Protein 2K00 (pdb70)

Sequence (107 aa):
GVSFFLVKEKMKGKNKLVPRLLGITKECVMRVDEKTKEVIQEWSLTNIKRWAASPKSFTLDFGDYQDGYYSVQTTEGEQIAQLIAGYIDIILGRSKESGWVENEIYYGVSFFLVKEKMKGKNKLVPRLLGITKECVMRVDEKTKEVIQEWSLTNIKRWAASPKSFTLDFGDYQDGYYSVQTTEGEQIAQLIAGYIDIILGRSKESGWVENEIYYGVSFFLVKEKMKGKNKLVPRLLGITKECVMRVDEKTKEVIQEWSLTNIKRWAASPKSFTLDFGDYQDGYYSVQTTEGEQIAQLIAGYIDIILGRSKESGWVENEIYYGVSFFLVKEKMKGKNKLVPRLLGITKECVMRVDEKTKEVIQEWSLTNIKRWAASPKSFTLDFGDYQDGYYSVQTTEGEQIAQLIAGYIDIILGRSKESGWVENEIYYGVSFFLVKEKMKGKNKLVPRLLGITKECVMRVDEKTKEVIQEWSLTNIKRWAASPKSFTLDFGDYQDGYYSVQTTEGEQIAQLIAGYIDIILGRSKESGWVENEIYYGVSFFLVKEKMKGKNKLVPRLLGITKECVMRVDEKTKEVIQEWSLTNIKRWAASPKSFTLDFGDYQDGYYSVQTTEGEQIAQLIAGYIDIILGRSKESGWVENEIYYGVSFFLVKEKMKGKNKLVPRLLGITKECVMRVDEKTKEVIQEWSLTNIKRWAASPKSFTLDFGDYQDGYYSVQTTEGEQIAQLIAGYIDIILGRSKESGWVENEIYYGVSFFLVKEKMKGKNKLVPRLLGITKECVMRVDEKTKEVIQEWSLTNIKRWAASPKSFTLDFGDYQDGYYSVQTTEGEQIAQLIAGYIDIILGRSKESGWVENEIYYGVSFFLVKEKMKGKNKLVPRLLGITKECVMRVDEKTKEVIQEWSLTNIKRWAASPKSFTLDFGDYQDGYYSVQTTEGEQIAQLIAGYIDIILGRSKESGWVENEIYYGVSFFLVKEKMKGKNKLVPRLLGITKECVMRVDEKTKEVIQEWSLTNIKRWAASPKSFTLDFGDYQDGYYSVQTTEGEQIAQLIAGYIDIILGRSKESGWVENEIYYGVSFFLVKEKMKGKNKLVPRLLGITKECVMRVDEKTKEVIQEWSLTNIKRWAASPKSFTLDFGDYQDGYYSVQTTEGEQIAQLIAGYIDIILGRSKESGWVENEIYYGVSFFLVKEKMKGKNKLVPRLLGITKECVMRVDEKTKEVIQEWSLTNIKRWAASPKSFTLDFGDYQDGYYSVQTTEGEQIAQLIAGYIDIILGRSKESGWVENEIYYGVSFFLVKEKMKGKNKLVPRLLGITKECVMRVDEKTKEVIQEWSLTNIKRWAASPKSFTLDFGDYQDGYYSVQTTEGEQIAQLIAGYIDIILGRSKESGWVENEIYYGVSFFLVKEKMKGKNKLVPRLLGITKECVMRVDEKTKEVIQEWSLTNIKRWAASPKSFTLDFGDYQDGYYSVQTTEGEQIAQLIAGYIDIILGRSKESGWVENEIYYGVSFFLVKEKMKGKNKLVPRLLGITKECVMRVDEKTKEVIQEWSLTNIKRWAASPKSFTLDFGDYQDGYYSVQTTEGEQIAQLIAGYIDIILGRSKESGWVENEIYYGVSFFLVKEKMKGKNKLVPRLLGITKECVMRVDEKTKEVIQEWSLTNIKRWAASPKSFTLDFGDYQDGYYSVQTTEGEQIAQLIAGYIDIILGRSKESGWVENEIYYGVSFFLVKEKMKGKNKLVPRLLGITKECVMRVDEKTKEVIQEWSLTNIKRWAASPKSFTLDFGDYQDGYYSVQTTEGEQIAQLIAGYIDIILGRSKESGWVENEIYYGVSFFLVKEKMKGKNKLVPRLLGITKECVMRVDEKTKEVIQEWSLTNIKRWAASPKSFTLDFGDYQDGYYSVQTTEGEQIAQLIAGYIDIILGRSKESGWVENEIYYGVSFFLVKEKMKGKNKLVPRLLGITKECVMRVDEKTKEVIQEWSLTNIKRWAASPKSFTLDFGDYQDGYYSVQTTEGEQIAQLIAGYIDIILGRSKESGWVENEIYYGVSFFLVKEKMKGKNKLVPRLLGITKECVMRVDEKTKEVIQEWSLTNIKRWAASPKSFTLDFGDYQDGYYSVQTTEGEQIAQLIAGYIDIILGRSKESGWVENEIYY

B-factor: mean 1.24, std 2.17, range [0.16, 14.94]

Structure (mmCIF, N/CA/C/O backbone):
data_2K00
#
_entry.id   2K00
#
loop_
_entity.id
_entity.type
_entity.pdbx_description
1 polymer Talin-1
2 polymer Layilin
#
loop_
_atom_site.group_PDB
_atom_site.id
_atom_site.type_symbol
_atom_site.label_atom_id
_atom_site.label_alt_id
_atom_site.label_comp_id
_atom_site.label_asym_id
_atom_site.label_entity_id
_atom_site.label_seq_id
_atom_site.pdbx_PDB_ins_code
_atom_site.Cartn_x
_atom_site.Cartn_y
_atom_site.Cartn_z
_atom_site.occupancy
_atom_site.B_iso_or_equiv
_atom_site.auth_seq_id
_atom_site.auth_comp_id
_atom_site.auth_asym_id
_atom_site.auth_atom_id
_atom_site.pdbx_PDB_model_num
ATOM 1 N N . GLY A 1 1 ? 4.748 12.424 7.134 1.00 4.12 309 GLY A N 1
ATOM 2 C CA . GLY A 1 1 ? 4.114 11.344 7.927 1.00 3.32 309 GLY A CA 1
ATOM 3 C C . GLY A 1 1 ? 5.124 10.570 8.746 1.00 2.36 309 GLY A C 1
ATOM 4 O O . GLY A 1 1 ? 6.320 10.601 8.455 1.00 2.83 309 GLY A O 1
ATOM 10 N N . VAL A 1 2 ? 4.648 9.879 9.772 1.00 1.70 310 VAL A N 1
ATOM 11 C CA . VAL A 1 2 ? 5.511 9.065 10.615 1.00 1.44 310 VAL A CA 1
ATOM 12 C C . VAL A 1 2 ? 5.064 7.608 10.617 1.00 1.00 310 VAL A C 1
ATOM 13 O O . VAL A 1 2 ? 5.763 6.738 11.138 1.00 1.09 310 VAL A O 1
ATOM 26 N N . SER A 1 3 ? 3.903 7.345 10.033 1.00 0.71 311 SER A N 1
ATOM 27 C CA . SER A 1 3 ? 3.379 5.991 9.967 1.00 0.41 311 SER A CA 1
ATOM 28 C C . SER A 1 3 ? 3.955 5.240 8.769 1.00 0.34 311 SER A C 1
ATOM 29 O O . SER A 1 3 ? 3.472 5.368 7.639 1.00 0.47 311 SER A O 1
ATOM 37 N N . PHE A 1 4 ? 5.007 4.475 9.023 1.00 0.29 312 PHE A N 1
ATOM 38 C CA . PHE A 1 4 ? 5.669 3.698 7.986 1.00 0.27 312 PHE A CA 1
ATOM 39 C C . PHE A 1 4 ? 5.624 2.222 8.332 1.00 0.26 312 PHE A C 1
ATOM 40 O O . PHE A 1 4 ? 5.852 1.842 9.481 1.00 0.34 312 PHE A O 1
ATOM 57 N N . PHE A 1 5 ? 5.326 1.396 7.346 1.00 0.24 313 PHE A N 1
ATOM 58 C CA . PHE A 1 5 ? 5.276 -0.042 7.550 1.00 0.26 313 PHE A CA 1
ATOM 59 C C . PHE A 1 5 ? 6.472 -0.720 6.906 1.00 0.26 313 PHE A C 1
ATOM 60 O O . PHE A 1 5 ? 6.854 -0.394 5.780 1.00 0.26 313 PHE A O 1
ATOM 77 N N . LEU A 1 6 ? 7.066 -1.652 7.630 1.00 0.36 314 LEU A N 1
ATOM 78 C CA . LEU A 1 6 ? 8.201 -2.402 7.124 1.00 0.38 314 LEU A CA 1
ATOM 79 C C . LEU A 1 6 ? 7.720 -3.548 6.244 1.00 0.37 314 LEU A C 1
ATOM 80 O O . LEU A 1 6 ? 7.215 -4.560 6.736 1.00 0.50 314 LEU A O 1
ATOM 96 N N . VAL A 1 7 ? 7.864 -3.379 4.942 1.00 0.26 315 VAL A N 1
ATOM 97 C CA . VAL A 1 7 ? 7.426 -4.385 3.990 1.00 0.26 315 VAL A CA 1
ATOM 98 C C . VAL A 1 7 ? 8.610 -4.915 3.193 1.00 0.24 315 VAL A C 1
ATOM 99 O O . VAL A 1 7 ? 9.685 -4.317 3.196 1.00 0.27 315 VAL A O 1
ATOM 112 N N . LYS A 1 8 ? 8.421 -6.045 2.536 1.00 0.25 316 LYS A N 1
ATOM 113 C CA . LYS A 1 8 ? 9.470 -6.631 1.716 1.00 0.28 316 LYS A CA 1
ATOM 114 C C . LYS A 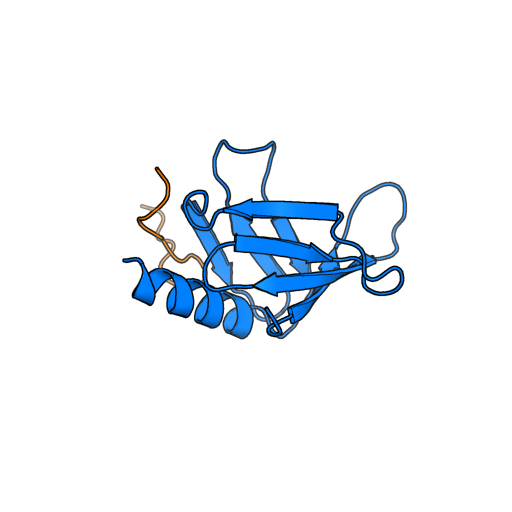1 8 ? 8.965 -6.860 0.299 1.00 0.28 316 LYS A C 1
ATOM 115 O O . LYS A 1 8 ? 8.043 -7.646 0.074 1.00 0.28 316 LYS A O 1
ATOM 134 N N . GLU A 1 9 ? 9.567 -6.158 -0.648 1.00 0.32 317 GLU A N 1
ATOM 135 C CA . GLU A 1 9 ? 9.151 -6.217 -2.042 1.00 0.37 317 GLU A CA 1
ATOM 136 C C . GLU A 1 9 ? 9.912 -7.308 -2.781 1.00 0.45 317 GLU A C 1
ATOM 137 O O . GLU A 1 9 ? 11.143 -7.351 -2.741 1.00 0.48 317 GLU A O 1
ATOM 149 N N . LYS A 1 10 ? 9.190 -8.190 -3.447 1.00 0.55 318 LYS A N 1
ATOM 150 C CA . LYS A 1 10 ? 9.826 -9.206 -4.263 1.00 0.68 318 LYS A CA 1
ATOM 151 C C . LYS A 1 10 ? 9.791 -8.798 -5.728 1.00 0.82 318 LYS A C 1
ATOM 152 O O . LYS A 1 10 ? 8.769 -8.927 -6.404 1.00 0.95 318 LYS A O 1
ATOM 171 N N . MET A 1 11 ? 10.909 -8.285 -6.201 1.00 0.90 319 MET A N 1
ATOM 172 C CA . MET A 1 11 ? 11.036 -7.877 -7.589 1.00 1.09 319 MET A CA 1
ATOM 173 C C . MET A 1 11 ? 11.991 -8.824 -8.301 1.00 1.22 319 MET A C 1
ATOM 174 O O . MET A 1 11 ? 12.628 -9.662 -7.657 1.00 1.23 319 MET A O 1
ATOM 188 N N . LYS A 1 12 ? 12.081 -8.710 -9.616 1.00 1.39 320 LYS A N 1
ATOM 189 C CA . LYS A 1 12 ? 13.042 -9.505 -10.372 1.00 1.57 320 LYS A CA 1
ATOM 190 C C . LYS A 1 12 ? 14.420 -8.857 -10.302 1.00 1.62 320 LYS A C 1
ATOM 191 O O . LYS A 1 12 ? 14.585 -7.791 -9.703 1.00 1.59 320 LYS A O 1
ATOM 210 N N . GLY A 1 13 ? 15.405 -9.502 -10.900 1.00 1.76 321 GLY A N 1
ATOM 211 C CA . GLY A 1 13 ? 16.760 -8.994 -10.855 1.00 1.87 321 GLY A CA 1
ATOM 212 C C . GLY A 1 13 ? 17.572 -9.715 -9.802 1.00 1.78 321 GLY A C 1
ATOM 213 O O . GLY A 1 13 ? 18.767 -9.968 -9.975 1.00 1.93 321 GLY A O 1
ATOM 217 N N . LYS A 1 14 ? 16.902 -10.049 -8.711 1.00 1.57 322 LYS A N 1
ATOM 218 C CA . LYS A 1 14 ? 17.493 -10.823 -7.636 1.00 1.48 322 LYS A CA 1
ATOM 219 C C . LYS A 1 14 ? 16.389 -11.537 -6.870 1.00 1.35 322 LYS A C 1
ATOM 220 O O . LYS A 1 14 ? 15.227 -11.125 -6.914 1.00 1.32 322 LYS A O 1
ATOM 239 N N . ASN A 1 15 ? 16.746 -12.607 -6.180 1.00 1.31 323 ASN A N 1
ATOM 240 C CA . ASN A 1 15 ? 15.772 -13.392 -5.429 1.00 1.24 323 ASN A CA 1
ATOM 241 C C . ASN A 1 15 ? 15.592 -12.826 -4.029 1.00 1.06 323 ASN A C 1
ATOM 242 O O . ASN A 1 15 ? 14.727 -13.271 -3.272 1.00 1.04 323 ASN A O 1
ATOM 253 N N . LYS A 1 16 ? 16.411 -11.840 -3.698 1.00 1.03 324 LYS A N 1
ATOM 254 C CA . LYS A 1 16 ? 16.357 -11.195 -2.398 1.00 0.90 324 LYS A CA 1
ATOM 255 C C . LYS A 1 16 ? 15.175 -10.237 -2.317 1.00 0.75 324 LYS A C 1
ATOM 256 O O . LYS A 1 16 ? 15.015 -9.359 -3.169 1.00 0.81 324 LYS A O 1
ATOM 275 N N . LEU A 1 17 ? 14.348 -10.417 -1.297 1.00 0.61 325 LEU A N 1
ATOM 276 C CA . LEU A 1 17 ? 13.241 -9.507 -1.049 1.00 0.49 325 LEU A CA 1
ATOM 277 C C . LEU A 1 17 ? 13.773 -8.191 -0.496 1.00 0.45 325 LEU A C 1
ATOM 278 O O . LEU A 1 17 ? 14.576 -8.178 0.438 1.00 0.55 325 LEU A O 1
ATOM 294 N N . VAL A 1 18 ? 13.326 -7.093 -1.078 1.00 0.40 326 VAL A N 1
ATOM 295 C CA . VAL A 1 18 ? 13.842 -5.780 -0.736 1.00 0.38 326 VAL A CA 1
ATOM 296 C C . VAL A 1 18 ? 13.016 -5.133 0.368 1.00 0.32 326 VAL A C 1
ATOM 297 O O . VAL A 1 18 ? 11.814 -4.918 0.207 1.00 0.29 326 VAL A O 1
ATOM 310 N N . PRO A 1 19 ? 13.646 -4.829 1.510 1.00 0.33 327 PRO A N 1
ATOM 311 C CA . PRO A 1 19 ? 12.993 -4.104 2.601 1.00 0.30 327 PRO A CA 1
ATOM 312 C C . PRO A 1 19 ? 12.602 -2.691 2.178 1.00 0.25 327 PRO A C 1
ATOM 313 O O . PRO A 1 19 ? 13.451 -1.896 1.761 1.00 0.32 327 PRO A O 1
ATOM 324 N N . ARG A 1 20 ? 11.318 -2.392 2.268 1.00 0.21 328 ARG A N 1
ATOM 325 C CA . ARG A 1 20 ? 10.798 -1.102 1.858 1.00 0.23 328 ARG A CA 1
ATOM 326 C C . ARG A 1 20 ? 10.003 -0.477 2.997 1.00 0.20 328 ARG A C 1
ATOM 327 O O . ARG A 1 20 ? 9.324 -1.178 3.750 1.00 0.23 328 ARG A O 1
ATOM 348 N N . LEU A 1 21 ? 10.110 0.830 3.135 1.00 0.18 329 LEU A N 1
ATOM 349 C CA . LEU A 1 21 ? 9.300 1.562 4.087 1.00 0.20 329 LEU A CA 1
ATOM 350 C C . LEU A 1 21 ? 8.038 2.056 3.407 1.00 0.19 329 LEU A C 1
ATOM 351 O O . LEU A 1 21 ? 8.075 2.998 2.612 1.00 0.24 329 LEU A O 1
ATOM 367 N N . LEU A 1 22 ? 6.933 1.393 3.689 1.00 0.17 330 LEU A N 1
ATOM 368 C CA . LEU A 1 22 ? 5.662 1.772 3.111 1.00 0.17 330 LEU A CA 1
ATOM 369 C C . LEU A 1 22 ? 5.045 2.901 3.923 1.00 0.18 330 LEU A C 1
ATOM 370 O O . LEU A 1 22 ? 4.515 2.681 5.014 1.00 0.24 330 LEU A O 1
ATOM 386 N N . GLY A 1 23 ? 5.153 4.108 3.400 1.00 0.18 331 GLY A N 1
ATOM 387 C CA . GLY A 1 23 ? 4.635 5.264 4.089 1.00 0.22 331 GLY A CA 1
ATOM 388 C C . GLY A 1 23 ? 3.174 5.486 3.794 1.00 0.22 331 GLY A C 1
ATOM 389 O O . GLY A 1 23 ? 2.800 5.796 2.663 1.00 0.29 331 GLY A O 1
ATOM 393 N N . ILE A 1 24 ? 2.346 5.308 4.805 1.00 0.22 332 ILE A N 1
ATOM 394 C CA . ILE A 1 24 ? 0.923 5.522 4.656 1.00 0.22 332 ILE A CA 1
ATOM 395 C C . ILE A 1 24 ? 0.529 6.810 5.359 1.00 0.24 332 ILE A C 1
ATOM 396 O O . ILE A 1 24 ? 0.553 6.884 6.586 1.00 0.36 332 ILE A O 1
ATOM 412 N N . THR A 1 25 ? 0.197 7.829 4.584 1.00 0.22 333 THR A N 1
ATOM 413 C CA . THR A 1 25 ? -0.165 9.115 5.154 1.00 0.23 333 THR A CA 1
ATOM 414 C C . THR A 1 25 ? -1.609 9.464 4.829 1.00 0.23 333 THR A C 1
ATOM 415 O O . THR A 1 25 ? -2.250 8.804 4.010 1.00 0.28 333 THR A O 1
ATOM 426 N N . LYS A 1 26 ? -2.105 10.516 5.464 1.00 0.26 334 LYS A N 1
ATOM 427 C CA . LYS A 1 26 ? -3.480 10.975 5.284 1.00 0.28 334 LYS A CA 1
ATOM 428 C C . LYS A 1 26 ? -3.698 11.616 3.914 1.00 0.26 334 LYS A C 1
ATOM 429 O O . LYS A 1 26 ? -4.760 12.181 3.648 1.00 0.43 334 LYS A O 1
ATOM 448 N N . GLU A 1 27 ? -2.706 11.519 3.046 1.00 0.27 335 GLU A N 1
ATOM 449 C CA . GLU A 1 27 ? -2.744 12.230 1.779 1.00 0.33 335 GLU A CA 1
ATOM 450 C C . GLU A 1 27 ? -2.110 11.429 0.642 1.00 0.27 335 GLU A C 1
ATOM 451 O O . GLU A 1 27 ? -2.470 11.614 -0.521 1.00 0.34 335 GLU A O 1
ATOM 463 N N . CYS A 1 28 ? -1.181 10.534 0.963 1.00 0.23 336 CYS A N 1
ATOM 464 C CA . CYS A 1 28 ? -0.473 9.792 -0.073 1.00 0.24 336 CYS A CA 1
ATOM 465 C C . CYS A 1 28 ? 0.173 8.515 0.469 1.00 0.21 336 CYS A C 1
ATOM 466 O O . CYS A 1 28 ? 0.217 8.284 1.679 1.00 0.28 336 CYS A O 1
ATOM 474 N N . VAL A 1 29 ? 0.657 7.688 -0.447 1.00 0.22 337 VAL A N 1
ATOM 475 C CA . VAL A 1 29 ? 1.384 6.471 -0.107 1.00 0.21 337 VAL A CA 1
ATOM 476 C C . VAL A 1 29 ? 2.758 6.497 -0.770 1.00 0.19 337 VAL A C 1
ATOM 477 O O . VAL A 1 29 ? 2.862 6.472 -1.996 1.00 0.22 337 VAL A O 1
ATOM 490 N N . MET A 1 30 ? 3.805 6.566 0.034 1.00 0.17 338 MET A N 1
ATOM 491 C CA . MET A 1 30 ? 5.157 6.686 -0.496 1.00 0.17 338 MET A CA 1
ATOM 492 C C . MET A 1 30 ? 5.987 5.437 -0.216 1.00 0.16 338 MET A C 1
ATOM 493 O O . MET A 1 30 ? 5.886 4.831 0.848 1.00 0.20 338 MET A O 1
ATOM 507 N N . ARG A 1 31 ? 6.801 5.055 -1.189 1.00 0.16 339 ARG A N 1
ATOM 508 C CA . ARG A 1 31 ? 7.749 3.965 -1.020 1.00 0.17 339 ARG A CA 1
ATOM 509 C C . ARG A 1 31 ? 9.125 4.516 -0.689 1.00 0.16 339 ARG A C 1
ATOM 510 O O . ARG A 1 31 ? 9.829 5.026 -1.564 1.00 0.18 339 ARG A O 1
ATOM 531 N N . VAL A 1 32 ? 9.490 4.433 0.576 1.00 0.18 340 VAL A N 1
ATOM 532 C CA . VAL A 1 32 ? 10.778 4.918 1.035 1.00 0.22 340 VAL A CA 1
ATOM 533 C C . VAL A 1 32 ? 11.753 3.756 1.173 1.00 0.24 340 VAL A C 1
ATOM 534 O O . VAL A 1 32 ? 11.378 2.678 1.630 1.00 0.24 340 VAL A O 1
ATOM 547 N N . ASP A 1 33 ? 12.993 3.956 0.751 1.00 0.30 341 ASP A N 1
ATOM 548 C CA . ASP A 1 33 ? 14.003 2.917 0.887 1.00 0.36 341 ASP A CA 1
ATOM 549 C C . ASP A 1 33 ? 14.364 2.736 2.358 1.00 0.38 341 ASP A C 1
ATOM 550 O O . ASP A 1 33 ? 14.487 3.711 3.095 1.00 0.41 341 ASP A O 1
ATOM 559 N N . GLU A 1 34 ? 14.533 1.491 2.775 1.00 0.42 342 GLU A N 1
ATOM 560 C CA . GLU A 1 34 ? 14.727 1.170 4.183 1.00 0.47 342 GLU A CA 1
ATOM 561 C C . GLU A 1 34 ? 16.086 1.656 4.689 1.00 0.60 342 GLU A C 1
ATOM 562 O O . GLU A 1 34 ? 16.215 2.076 5.836 1.00 0.72 342 GLU A O 1
ATOM 574 N N . LYS A 1 35 ? 17.092 1.619 3.827 1.00 0.69 343 LYS A N 1
ATOM 575 C CA . LYS A 1 35 ? 18.452 1.947 4.237 1.00 0.87 343 LYS A CA 1
ATOM 576 C C . LYS A 1 35 ? 18.866 3.329 3.737 1.00 0.79 343 LYS A C 1
ATOM 577 O O . LYS A 1 35 ? 19.553 4.071 4.440 1.00 0.86 343 LYS A O 1
ATOM 596 N N . THR A 1 36 ? 18.444 3.676 2.528 1.00 0.73 344 THR A N 1
ATOM 597 C CA . THR A 1 36 ? 18.767 4.974 1.952 1.00 0.72 344 THR A CA 1
ATOM 598 C C . THR A 1 36 ? 17.837 6.055 2.508 1.00 0.63 344 THR A C 1
ATOM 599 O O . THR A 1 36 ? 18.197 7.234 2.566 1.00 0.67 344 THR A O 1
ATOM 610 N N . LYS A 1 37 ? 16.643 5.629 2.926 1.00 0.55 345 LYS A N 1
ATOM 611 C CA . LYS A 1 37 ? 15.643 6.516 3.529 1.00 0.52 345 LYS A CA 1
ATOM 612 C C . LYS A 1 37 ? 15.145 7.568 2.536 1.00 0.53 345 LYS A C 1
ATOM 613 O O . LYS A 1 37 ? 14.642 8.618 2.935 1.00 0.61 345 LYS A O 1
ATOM 632 N N . GLU A 1 38 ? 15.263 7.274 1.250 1.00 0.53 346 GLU A N 1
ATOM 633 C CA . GLU A 1 38 ? 14.787 8.181 0.216 1.00 0.58 346 GLU A CA 1
ATOM 634 C C . GLU A 1 38 ? 13.469 7.687 -0.366 1.00 0.44 346 GLU A C 1
ATOM 635 O O . GLU A 1 38 ? 13.207 6.483 -0.395 1.00 0.42 346 GLU A O 1
ATOM 647 N N . VAL A 1 39 ? 12.645 8.620 -0.822 1.00 0.39 347 VAL A N 1
ATOM 648 C CA . VAL A 1 39 ? 11.359 8.284 -1.414 1.00 0.33 347 VAL A CA 1
ATOM 649 C C . VAL A 1 39 ? 11.534 7.968 -2.893 1.00 0.31 347 VAL A C 1
ATOM 650 O O . VAL A 1 39 ? 11.942 8.825 -3.678 1.00 0.42 347 VAL A O 1
ATOM 663 N N . ILE A 1 40 ? 11.236 6.736 -3.264 1.00 0.25 348 ILE A N 1
ATO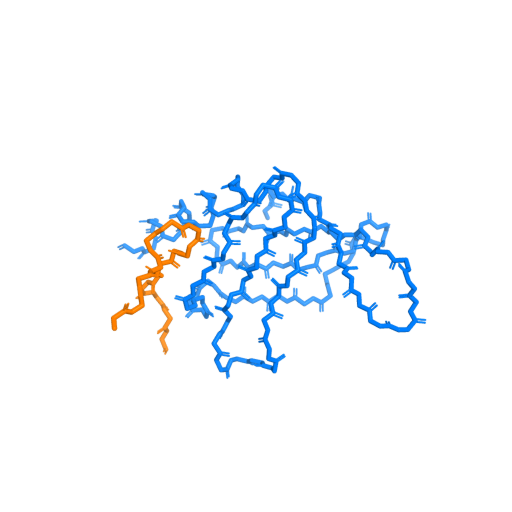M 664 C CA . ILE A 1 40 ? 11.402 6.291 -4.639 1.00 0.26 348 ILE A CA 1
ATOM 665 C C . ILE A 1 40 ? 10.170 6.623 -5.471 1.00 0.26 348 ILE A C 1
ATOM 666 O O . ILE A 1 40 ? 10.276 7.140 -6.584 1.00 0.35 348 ILE A O 1
ATOM 682 N N . GLN A 1 41 ? 9.002 6.340 -4.916 1.00 0.23 349 GLN A N 1
ATOM 683 C CA . GLN A 1 41 ? 7.755 6.477 -5.651 1.00 0.23 349 GLN A CA 1
ATOM 684 C C . GLN A 1 41 ? 6.618 6.806 -4.691 1.00 0.22 349 GLN A C 1
ATOM 685 O O . GLN A 1 41 ? 6.576 6.280 -3.581 1.00 0.29 349 GLN A O 1
ATOM 699 N N . GLU A 1 42 ? 5.714 7.681 -5.109 1.00 0.23 350 GLU A N 1
ATOM 700 C CA . GLU A 1 42 ? 4.615 8.116 -4.255 1.00 0.25 350 GLU A CA 1
ATOM 701 C C . GLU A 1 42 ? 3.297 8.096 -5.030 1.00 0.26 350 GLU A C 1
ATOM 702 O O . GLU A 1 42 ? 3.249 8.496 -6.196 1.00 0.36 350 GLU A O 1
ATOM 714 N N . TRP A 1 43 ? 2.241 7.618 -4.385 1.00 0.23 351 TRP A N 1
ATOM 715 C CA . TRP A 1 43 ? 0.918 7.563 -4.997 1.00 0.26 351 TRP A CA 1
ATOM 716 C C . TRP A 1 43 ? -0.090 8.362 -4.182 1.00 0.25 351 TRP A C 1
ATOM 717 O O . TRP A 1 43 ? 0.056 8.506 -2.969 1.00 0.52 351 TRP A O 1
ATOM 738 N N . SER A 1 44 ? -1.107 8.874 -4.854 1.00 0.31 352 SER A N 1
ATOM 739 C CA . SER A 1 44 ? -2.202 9.557 -4.184 1.00 0.30 352 SER A CA 1
ATOM 740 C C . SER A 1 44 ? -3.228 8.539 -3.686 1.00 0.26 352 SER A C 1
ATOM 741 O O . SER A 1 44 ? -3.373 7.464 -4.270 1.00 0.28 352 SER A O 1
ATOM 749 N N . LEU A 1 45 ? -3.950 8.883 -2.623 1.00 0.25 353 LEU A N 1
ATOM 750 C CA . LEU A 1 45 ? -4.956 7.984 -2.058 1.00 0.24 353 LEU A CA 1
ATOM 751 C C . LEU A 1 45 ? -6.142 7.847 -3.005 1.00 0.23 353 LEU A C 1
ATOM 752 O O . LEU A 1 45 ? -6.849 6.844 -2.998 1.00 0.23 353 LEU A O 1
ATOM 768 N N . THR A 1 46 ? -6.334 8.862 -3.831 1.00 0.26 354 THR A N 1
ATOM 769 C CA . THR A 1 46 ? -7.422 8.888 -4.795 1.00 0.28 354 THR A CA 1
ATOM 770 C C . THR A 1 46 ? -7.189 7.903 -5.947 1.00 0.28 354 THR A C 1
ATOM 771 O O . THR A 1 46 ? -8.045 7.731 -6.814 1.00 0.35 354 THR A O 1
ATOM 782 N N . ASN A 1 47 ? -6.025 7.269 -5.965 1.00 0.26 355 ASN A N 1
ATOM 783 C CA . ASN A 1 47 ? -5.708 6.305 -7.010 1.00 0.30 355 ASN A CA 1
ATOM 784 C C . ASN A 1 47 ? -5.804 4.887 -6.481 1.00 0.28 355 ASN A C 1
ATOM 785 O O . ASN A 1 47 ? -5.306 3.945 -7.094 1.00 0.33 355 ASN A O 1
ATOM 796 N N . ILE A 1 48 ? -6.459 4.741 -5.345 1.00 0.26 356 ILE A N 1
ATOM 797 C CA . ILE A 1 48 ? -6.665 3.436 -4.754 1.00 0.28 356 ILE A CA 1
ATOM 798 C C . ILE A 1 48 ? -8.007 2.865 -5.187 1.00 0.28 356 ILE A C 1
ATOM 799 O O . ILE A 1 48 ? -9.065 3.372 -4.810 1.00 0.38 356 ILE A O 1
ATOM 815 N N . LYS A 1 49 ? -7.957 1.819 -5.995 1.00 0.26 357 LYS A N 1
ATOM 816 C CA . LYS A 1 49 ? -9.163 1.139 -6.439 1.00 0.30 357 LYS A CA 1
ATOM 817 C C . LYS A 1 49 ? -9.587 0.116 -5.394 1.00 0.31 357 LYS A C 1
ATOM 818 O O . LYS A 1 49 ? -10.769 -0.016 -5.069 1.00 0.45 357 LYS A O 1
ATOM 837 N N . ARG A 1 50 ? -8.599 -0.590 -4.864 1.00 0.26 358 ARG A N 1
ATOM 838 C CA . ARG A 1 50 ? -8.823 -1.625 -3.867 1.00 0.29 358 ARG A CA 1
ATOM 839 C C . ARG A 1 50 ? -7.493 -2.051 -3.266 1.00 0.28 358 ARG A C 1
ATOM 840 O O . ARG A 1 50 ? -6.436 -1.581 -3.694 1.00 0.35 358 ARG A O 1
ATOM 861 N N . TRP A 1 51 ? -7.546 -2.927 -2.278 1.00 0.25 359 TRP A N 1
ATOM 862 C CA . TRP A 1 51 ? -6.342 -3.508 -1.713 1.00 0.27 359 TRP A CA 1
ATOM 863 C C . TRP A 1 51 ? -6.647 -4.875 -1.117 1.00 0.28 359 TRP A C 1
ATOM 864 O O . TRP A 1 51 ? -7.785 -5.150 -0.722 1.00 0.36 359 TRP A O 1
ATOM 885 N N . ALA A 1 52 ? -5.637 -5.729 -1.075 1.00 0.25 360 ALA A N 1
ATOM 886 C CA . ALA A 1 52 ? -5.778 -7.061 -0.511 1.00 0.27 360 ALA A CA 1
ATOM 887 C C . ALA A 1 52 ? -4.945 -7.201 0.750 1.00 0.25 360 ALA A C 1
ATOM 888 O O . ALA A 1 52 ? -3.713 -7.189 0.706 1.00 0.31 360 ALA A O 1
ATOM 895 N N . ALA A 1 53 ? -5.632 -7.322 1.874 1.00 0.26 361 ALA A N 1
ATOM 896 C CA . ALA A 1 53 ? -4.977 -7.444 3.162 1.00 0.27 361 ALA A CA 1
ATOM 897 C C . ALA A 1 53 ? -4.884 -8.899 3.592 1.00 0.25 361 ALA A C 1
ATOM 898 O O . ALA A 1 53 ? -5.864 -9.491 4.049 1.00 0.38 361 ALA A O 1
ATOM 905 N N . SER A 1 54 ? -3.711 -9.480 3.413 1.00 0.32 362 SER A N 1
ATOM 906 C CA . SER A 1 54 ? -3.453 -10.835 3.862 1.00 0.40 362 SER A CA 1
ATOM 907 C C . SER A 1 54 ? -2.382 -10.815 4.950 1.00 0.42 362 SER A C 1
ATOM 908 O O . SER A 1 54 ? -1.548 -9.910 4.987 1.00 0.44 362 SER A O 1
ATOM 916 N N . PRO A 1 55 ? -2.399 -11.805 5.855 1.00 0.46 363 PRO A N 1
ATOM 917 C CA . PRO A 1 55 ? -1.502 -11.834 7.018 1.00 0.48 363 PRO A CA 1
ATOM 918 C C . PRO A 1 55 ? -0.019 -11.956 6.654 1.00 0.45 363 PRO A C 1
ATOM 919 O O . PRO A 1 55 ? 0.848 -11.645 7.469 1.00 0.66 363 PRO A O 1
ATOM 930 N N . LYS A 1 56 ? 0.275 -12.410 5.440 1.00 0.44 364 LYS A N 1
ATOM 931 C CA . LYS A 1 56 ? 1.663 -12.591 5.032 1.00 0.44 364 LYS A CA 1
ATOM 932 C C . LYS A 1 56 ? 2.071 -11.580 3.959 1.00 0.37 364 LYS A C 1
ATOM 933 O O . LYS A 1 56 ? 3.247 -11.239 3.832 1.00 0.40 364 LYS A O 1
ATOM 952 N N . SER A 1 57 ? 1.112 -11.107 3.178 1.00 0.35 365 SER A N 1
ATOM 953 C CA . SER A 1 57 ? 1.415 -10.192 2.085 1.00 0.34 365 SER A CA 1
ATOM 954 C C . SER A 1 57 ? 0.267 -9.218 1.841 1.00 0.32 365 SER A C 1
ATOM 955 O O . SER A 1 57 ? -0.905 -9.563 1.997 1.00 0.52 365 SER A O 1
ATOM 963 N N . PHE A 1 58 ? 0.618 -8.004 1.454 1.00 0.19 366 PHE A N 1
ATOM 964 C CA . PHE A 1 58 ? -0.357 -6.956 1.211 1.00 0.16 366 PHE A CA 1
ATOM 965 C C . PHE A 1 58 ? -0.243 -6.464 -0.229 1.00 0.16 366 PHE A C 1
ATOM 966 O O . PHE A 1 58 ? 0.862 -6.274 -0.740 1.00 0.28 366 PHE A O 1
ATOM 983 N N . THR A 1 59 ? -1.381 -6.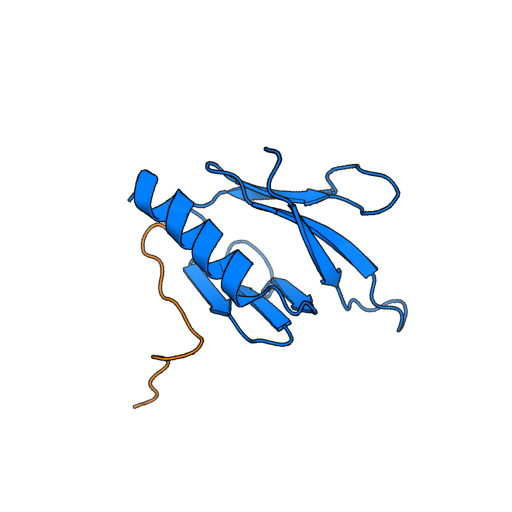275 -0.879 1.00 0.17 367 THR A N 1
ATOM 984 C CA . THR A 1 59 ? -1.404 -5.816 -2.260 1.00 0.19 367 THR A CA 1
ATOM 985 C C . THR A 1 59 ? -2.239 -4.544 -2.403 1.00 0.19 367 THR A C 1
ATOM 986 O O . THR A 1 59 ? -3.358 -4.469 -1.904 1.00 0.27 367 THR A O 1
ATOM 997 N N . LEU A 1 60 ? -1.668 -3.544 -3.061 1.00 0.20 368 LEU A N 1
ATOM 998 C CA . LEU A 1 60 ? -2.380 -2.313 -3.373 1.00 0.22 368 LEU A CA 1
ATOM 999 C C . LEU A 1 60 ? -2.723 -2.261 -4.856 1.00 0.23 368 LEU A C 1
ATOM 1000 O O . LEU A 1 60 ? -1.833 -2.295 -5.711 1.00 0.33 368 LEU A O 1
ATOM 1016 N N . ASP A 1 61 ? -4.012 -2.189 -5.154 1.00 0.21 369 ASP A N 1
ATOM 1017 C CA . ASP A 1 61 ? -4.482 -2.107 -6.530 1.00 0.24 369 ASP A CA 1
ATOM 1018 C C . ASP A 1 61 ? -4.710 -0.656 -6.920 1.00 0.21 369 ASP A C 1
ATOM 1019 O O . ASP A 1 61 ? -5.684 -0.029 -6.491 1.00 0.22 369 ASP A O 1
ATOM 1028 N N . PHE A 1 62 ? -3.812 -0.120 -7.731 1.00 0.25 370 PHE A N 1
ATOM 1029 C CA . PHE A 1 62 ? -3.907 1.269 -8.164 1.00 0.26 370 PHE A CA 1
ATOM 1030 C C . PHE A 1 62 ? -4.661 1.375 -9.481 1.00 0.31 370 PHE A C 1
ATOM 1031 O O . PHE A 1 62 ? -4.693 2.432 -10.111 1.00 0.35 370 PHE A O 1
ATOM 1048 N N . GLY A 1 63 ? -5.268 0.268 -9.885 1.00 0.40 371 GLY A N 1
ATOM 1049 C CA . GLY A 1 63 ? -6.068 0.256 -11.090 1.00 0.50 371 GLY A CA 1
ATOM 1050 C C . GLY A 1 63 ? -5.244 0.463 -12.342 1.00 0.49 371 GLY A C 1
ATOM 1051 O O . GLY A 1 63 ? -4.291 -0.274 -12.604 1.00 0.58 371 GLY A O 1
ATOM 1055 N N . ASP A 1 64 ? -5.598 1.491 -13.093 1.00 0.49 372 ASP A N 1
ATOM 1056 C CA . ASP A 1 64 ? -4.976 1.765 -14.380 1.00 0.56 372 ASP A CA 1
ATOM 1057 C C . ASP A 1 64 ? -3.963 2.896 -14.263 1.00 0.55 372 ASP A C 1
ATOM 1058 O O . ASP A 1 64 ? -3.726 3.632 -15.220 1.00 0.72 372 ASP A O 1
ATOM 1067 N N . TYR A 1 65 ? -3.355 3.020 -13.094 1.00 0.52 373 TYR A N 1
ATOM 1068 C CA . TYR A 1 65 ? -2.361 4.059 -12.854 1.00 0.51 373 TYR A CA 1
ATOM 1069 C C . TYR A 1 65 ? -0.980 3.580 -13.291 1.00 0.52 373 TYR A C 1
ATOM 1070 O O . TYR A 1 65 ? -0.116 4.379 -13.650 1.00 0.60 373 TYR A O 1
ATOM 1088 N N . GLN A 1 66 ? -0.794 2.269 -13.273 1.00 0.53 374 GLN A N 1
ATOM 1089 C CA . GLN A 1 66 ? 0.471 1.662 -13.657 1.00 0.59 374 GLN A CA 1
ATOM 1090 C C . GLN A 1 66 ? 0.228 0.227 -14.101 1.00 0.60 374 GLN A C 1
ATOM 1091 O O . GLN A 1 66 ? -0.905 -0.251 -14.054 1.00 0.59 374 GLN A O 1
ATOM 1105 N N . ASP A 1 67 ? 1.282 -0.457 -14.523 1.00 0.74 375 ASP A N 1
ATOM 1106 C CA . ASP A 1 67 ? 1.159 -1.837 -14.973 1.00 0.78 375 ASP A CA 1
ATOM 1107 C C . ASP A 1 67 ? 1.221 -2.782 -13.786 1.00 0.64 375 ASP A C 1
ATOM 1108 O O . ASP A 1 67 ? 2.263 -2.918 -13.139 1.00 0.73 375 ASP A O 1
ATOM 1117 N N . GLY A 1 68 ? 0.105 -3.428 -13.500 1.00 0.57 376 GLY A N 1
ATOM 1118 C CA . GLY A 1 68 ? 0.050 -4.348 -12.386 1.00 0.53 376 GLY A CA 1
ATOM 1119 C C . GLY A 1 68 ? -0.291 -3.651 -11.086 1.00 0.52 376 GLY A C 1
ATOM 1120 O O . GLY A 1 68 ? -0.783 -2.521 -11.087 1.00 0.70 376 GLY A O 1
ATOM 1124 N N . TYR A 1 69 ? -0.023 -4.322 -9.978 1.00 0.46 377 TYR A N 1
ATOM 1125 C CA . TYR A 1 69 ? -0.342 -3.790 -8.663 1.00 0.46 377 TYR A CA 1
ATOM 1126 C C . TYR A 1 69 ? 0.920 -3.678 -7.818 1.00 0.37 377 TYR A C 1
ATOM 1127 O O . TYR A 1 69 ? 2.035 -3.810 -8.326 1.00 0.38 377 TYR A O 1
ATOM 1145 N N . TYR A 1 70 ? 0.744 -3.432 -6.533 1.00 0.32 378 TYR A N 1
ATOM 1146 C CA . TYR A 1 70 ? 1.865 -3.326 -5.615 1.00 0.29 378 TYR A CA 1
ATOM 1147 C C . TYR A 1 70 ? 1.719 -4.348 -4.493 1.00 0.24 378 TYR A C 1
ATOM 1148 O O . TYR A 1 70 ? 0.911 -4.170 -3.583 1.00 0.26 378 TYR A O 1
ATOM 1166 N N . SER A 1 71 ? 2.486 -5.425 -4.580 1.00 0.26 379 SER A N 1
ATOM 1167 C CA . SER A 1 71 ? 2.398 -6.509 -3.612 1.00 0.27 379 SER A CA 1
ATOM 1168 C C . SER A 1 71 ? 3.682 -6.617 -2.796 1.00 0.24 379 SER A C 1
ATOM 1169 O O . SER A 1 71 ? 4.776 -6.715 -3.352 1.00 0.29 379 SER A O 1
ATOM 1177 N N . VAL A 1 72 ? 3.538 -6.594 -1.479 1.00 0.22 380 VAL A N 1
ATOM 1178 C CA . VAL A 1 72 ? 4.680 -6.679 -0.578 1.00 0.24 380 VAL A CA 1
ATOM 1179 C C . VAL A 1 72 ? 4.433 -7.685 0.535 1.00 0.23 380 VAL A C 1
ATOM 1180 O O . VAL A 1 72 ? 3.298 -7.893 0.960 1.00 0.30 380 VAL A O 1
ATOM 1193 N N . GLN A 1 73 ? 5.504 -8.305 1.006 1.00 0.22 381 GLN A N 1
ATOM 1194 C CA . GLN A 1 73 ? 5.411 -9.271 2.086 1.00 0.24 381 GLN A CA 1
ATOM 1195 C C . GLN A 1 73 ? 5.551 -8.566 3.430 1.00 0.24 381 GLN A C 1
ATOM 1196 O O . GLN A 1 73 ? 6.472 -7.770 3.627 1.00 0.32 381 GLN A O 1
ATOM 1210 N N . THR A 1 74 ? 4.632 -8.852 4.340 1.00 0.21 382 THR A N 1
ATOM 1211 C CA . THR A 1 74 ? 4.637 -8.250 5.663 1.00 0.26 382 THR A CA 1
ATOM 1212 C C . THR A 1 74 ? 3.506 -8.832 6.507 1.00 0.25 382 THR A C 1
ATOM 1213 O O . THR A 1 74 ? 2.436 -9.154 5.987 1.00 0.30 382 THR A O 1
ATOM 1224 N N . THR A 1 75 ? 3.745 -8.973 7.801 1.00 0.31 383 THR A N 1
ATOM 1225 C CA . THR A 1 75 ? 2.731 -9.488 8.705 1.00 0.37 383 THR A CA 1
ATOM 1226 C C . THR A 1 75 ? 1.815 -8.367 9.190 1.00 0.36 383 THR A C 1
ATOM 1227 O O . THR A 1 75 ? 0.824 -8.610 9.879 1.00 0.46 383 THR A O 1
ATOM 1238 N N . GLU A 1 76 ? 2.143 -7.140 8.806 1.00 0.31 384 GLU A N 1
ATOM 1239 C CA . GLU A 1 76 ? 1.365 -5.975 9.203 1.00 0.35 384 GLU A CA 1
ATOM 1240 C C . GLU A 1 76 ? 0.387 -5.580 8.097 1.00 0.28 384 GLU A C 1
ATOM 1241 O O . GLU A 1 76 ? -0.101 -4.452 8.066 1.00 0.27 384 GLU A O 1
ATOM 1253 N N . GLY A 1 77 ? 0.086 -6.531 7.214 1.00 0.27 385 GLY A N 1
ATOM 1254 C CA . GLY A 1 77 ? -0.773 -6.269 6.069 1.00 0.27 385 GLY A CA 1
ATOM 1255 C C . GLY A 1 77 ? -2.116 -5.658 6.439 1.00 0.26 385 GLY A C 1
ATOM 1256 O O . GLY A 1 77 ? -2.522 -4.649 5.859 1.00 0.27 385 GLY A O 1
ATOM 1260 N N . GLU A 1 78 ? -2.804 -6.257 7.405 1.00 0.30 386 GLU A N 1
ATOM 1261 C CA . GLU A 1 78 ? -4.113 -5.759 7.822 1.00 0.35 386 GLU A CA 1
ATOM 1262 C C . GLU A 1 78 ? -3.981 -4.397 8.500 1.00 0.31 386 GLU A C 1
ATOM 1263 O O . GLU A 1 78 ? -4.845 -3.533 8.347 1.00 0.36 386 GLU A O 1
ATOM 1275 N N . GLN A 1 79 ? -2.888 -4.201 9.233 1.00 0.29 387 GLN A N 1
ATOM 1276 C CA . GLN A 1 79 ? -2.609 -2.912 9.860 1.00 0.30 387 GLN A CA 1
ATOM 1277 C C . GLN A 1 79 ? -2.478 -1.818 8.805 1.00 0.27 387 GLN A C 1
ATOM 1278 O O . GLN A 1 79 ? -2.979 -0.707 8.989 1.00 0.31 387 GLN A O 1
ATOM 1292 N N . ILE A 1 80 ? -1.811 -2.142 7.700 1.00 0.24 388 ILE A N 1
ATOM 1293 C CA . ILE A 1 80 ? -1.679 -1.212 6.585 1.00 0.23 388 ILE A CA 1
ATOM 1294 C C . ILE A 1 80 ? -3.052 -0.877 6.020 1.00 0.22 388 ILE A C 1
ATOM 1295 O O . ILE A 1 80 ? -3.420 0.291 5.894 1.00 0.22 388 ILE A O 1
ATOM 1311 N N . ALA A 1 81 ? -3.809 -1.923 5.704 1.00 0.22 389 ALA A N 1
ATOM 1312 C CA . ALA A 1 81 ? -5.152 -1.779 5.158 1.00 0.24 389 ALA A CA 1
ATOM 1313 C C . ALA A 1 81 ? -6.023 -0.905 6.052 1.00 0.22 389 ALA A C 1
ATOM 1314 O O . ALA A 1 81 ? -6.668 0.036 5.585 1.00 0.23 389 ALA A O 1
ATOM 1321 N N . GLN A 1 82 ? -6.023 -1.223 7.340 1.00 0.22 390 GLN A N 1
ATOM 1322 C CA . GLN A 1 82 ? -6.813 -0.496 8.322 1.00 0.25 390 GLN A CA 1
ATOM 1323 C C . GLN A 1 82 ? -6.404 0.971 8.378 1.00 0.21 390 GLN A C 1
ATOM 1324 O O . GLN A 1 82 ? -7.245 1.856 8.536 1.00 0.23 390 GLN A O 1
ATOM 1338 N N . LEU A 1 83 ? -5.111 1.231 8.243 1.00 0.21 391 LEU A N 1
ATOM 1339 C CA . LEU A 1 83 ? -4.609 2.592 8.325 1.00 0.22 391 LEU A CA 1
ATOM 1340 C C . LEU A 1 83 ? -4.980 3.380 7.071 1.00 0.20 391 LEU A C 1
ATOM 1341 O O . LEU A 1 83 ? -5.392 4.536 7.159 1.00 0.22 391 LEU A O 1
ATOM 1357 N N . ILE A 1 84 ? -4.848 2.747 5.905 1.00 0.18 392 ILE A N 1
ATOM 1358 C CA . ILE A 1 84 ? -5.238 3.382 4.647 1.00 0.17 392 ILE A CA 1
ATOM 1359 C C . ILE A 1 84 ? -6.725 3.709 4.671 1.00 0.17 392 ILE A C 1
ATOM 1360 O O . ILE A 1 84 ? -7.127 4.835 4.381 1.00 0.19 392 ILE A O 1
ATOM 1376 N N . ALA A 1 85 ? -7.534 2.725 5.050 1.00 0.18 393 ALA A N 1
ATOM 1377 C CA . ALA A 1 85 ? -8.975 2.915 5.154 1.00 0.21 393 ALA A CA 1
ATOM 1378 C C . ALA A 1 85 ? -9.304 3.978 6.200 1.00 0.23 393 ALA A C 1
ATOM 1379 O O . ALA A 1 85 ? -10.303 4.680 6.087 1.00 0.29 393 ALA A O 1
ATOM 1386 N N . GLY A 1 86 ? -8.444 4.098 7.206 1.00 0.23 394 GLY A N 1
ATOM 1387 C CA . GLY A 1 86 ? -8.625 5.108 8.231 1.00 0.27 394 GLY A CA 1
ATOM 1388 C C . GLY A 1 86 ? -8.422 6.512 7.695 1.00 0.28 394 GLY A C 1
ATOM 1389 O O . GLY A 1 86 ? -9.237 7.401 7.945 1.00 0.35 394 GLY A O 1
ATOM 1393 N N . TYR A 1 87 ? -7.337 6.711 6.954 1.00 0.27 395 TYR A N 1
ATOM 1394 C CA . TYR A 1 87 ? -7.065 8.003 6.333 1.00 0.30 395 TYR A CA 1
ATOM 1395 C C . TYR A 1 87 ? -8.098 8.303 5.256 1.00 0.30 395 TYR A C 1
ATOM 1396 O O . TYR A 1 87 ? -8.557 9.439 5.113 1.00 0.36 395 TYR A O 1
ATOM 1414 N N . ILE A 1 88 ? -8.456 7.274 4.501 1.00 0.27 396 ILE A N 1
ATOM 1415 C CA . ILE A 1 88 ? -9.470 7.391 3.465 1.00 0.31 396 ILE A CA 1
ATOM 1416 C C . ILE A 1 88 ? -10.822 7.748 4.074 1.00 0.37 396 ILE A C 1
ATOM 1417 O O . ILE A 1 88 ? -11.575 8.522 3.499 1.00 0.45 396 ILE A O 1
ATOM 1433 N N . ASP A 1 89 ? -11.093 7.228 5.262 1.00 0.38 397 ASP A N 1
ATOM 1434 C CA . ASP A 1 89 ? -12.326 7.543 5.986 1.00 0.47 397 ASP A CA 1
ATOM 1435 C C . ASP A 1 89 ? -12.422 9.039 6.295 1.00 0.51 397 ASP A C 1
ATOM 1436 O O . ASP A 1 89 ? -13.514 9.599 6.365 1.00 0.63 397 ASP A O 1
ATOM 1445 N N . ILE A 1 90 ? -11.271 9.680 6.456 1.00 0.47 398 ILE A N 1
ATOM 1446 C CA . ILE A 1 90 ? -11.220 11.110 6.750 1.00 0.53 398 ILE A CA 1
ATOM 1447 C C . ILE A 1 90 ? -11.563 11.932 5.504 1.00 0.55 398 ILE A C 1
ATOM 1448 O O . ILE A 1 90 ? -12.167 13.001 5.595 1.00 0.65 398 ILE A O 1
ATOM 1464 N N . ILE A 1 91 ? -11.184 11.419 4.342 1.00 0.50 399 ILE A N 1
ATOM 1465 C CA . ILE A 1 91 ? -11.432 12.112 3.081 1.00 0.52 399 ILE A CA 1
ATOM 1466 C C . ILE A 1 91 ? -12.791 11.716 2.511 1.00 0.59 399 ILE A C 1
ATOM 1467 O O . ILE A 1 91 ? -13.433 12.484 1.793 1.00 0.72 399 ILE A O 1
ATOM 1483 N N . LEU A 1 92 ? -13.224 10.517 2.851 1.00 0.59 400 LEU A N 1
ATOM 1484 C CA . LEU A 1 92 ? -14.454 9.957 2.326 1.00 0.73 400 LEU A CA 1
ATOM 1485 C C . LEU A 1 92 ? -15.626 10.290 3.243 1.00 0.90 400 LEU A C 1
ATOM 1486 O O . LEU A 1 92 ? -16.239 11.361 3.057 1.00 1.31 400 LEU A O 1
ATOM 1503 N N . GLY B 2 1 ? -20.774 -15.998 -10.332 1.00 12.98 367 GLY B N 1
ATOM 1504 C CA . GLY B 2 1 ? -20.728 -15.193 -9.088 1.00 12.67 367 GLY B CA 1
ATOM 1505 C C . GLY B 2 1 ? -19.457 -15.425 -8.301 1.00 12.18 367 GLY B C 1
ATOM 1506 O O . GLY B 2 1 ? -19.307 -16.457 -7.644 1.00 12.32 367 GLY B O 1
ATOM 1512 N N . ARG B 2 2 ? -18.537 -14.474 -8.369 1.00 11.83 368 ARG B N 1
ATOM 1513 C CA . ARG B 2 2 ? -17.289 -14.564 -7.629 1.00 11.57 368 ARG B CA 1
ATOM 1514 C C . ARG B 2 2 ? -17.204 -13.429 -6.603 1.00 10.70 368 ARG B C 1
ATOM 1515 O O . ARG B 2 2 ? -17.003 -12.272 -6.971 1.00 10.61 368 ARG B O 1
ATOM 1536 N N . SER B 2 3 ? -17.370 -13.753 -5.325 1.00 10.27 369 SER B N 1
ATOM 1537 C CA . SER B 2 3 ? -17.326 -12.749 -4.276 1.00 9.63 369 SER B CA 1
ATOM 1538 C C . SER B 2 3 ? -15.887 -12.486 -3.841 1.00 8.81 369 SER B C 1
ATOM 1539 O O . SER B 2 3 ? -15.007 -13.326 -4.038 1.00 8.90 369 SER B O 1
ATOM 1547 N N . LYS B 2 4 ? -15.653 -11.318 -3.263 1.00 8.27 370 LYS B N 1
ATOM 1548 C CA . LYS B 2 4 ? -14.344 -10.973 -2.727 1.00 7.62 370 LYS B CA 1
ATOM 1549 C C . LYS B 2 4 ? -14.520 -10.221 -1.416 1.00 6.77 370 LYS B C 1
ATOM 1550 O O . LYS B 2 4 ? -13.841 -9.236 -1.138 1.00 6.67 370 LYS B O 1
ATOM 1569 N N . GLU B 2 5 ? -15.443 -10.730 -0.613 1.00 6.50 371 GLU B N 1
ATOM 1570 C CA . GLU B 2 5 ? -15.808 -10.120 0.659 1.00 6.00 371 GLU B CA 1
ATOM 1571 C C . GLU B 2 5 ? -14.605 -9.973 1.587 1.00 4.98 371 GLU B C 1
ATOM 1572 O O . GLU B 2 5 ? -14.275 -8.870 2.017 1.00 4.97 371 GLU B O 1
ATOM 1584 N N . SER B 2 6 ? -13.956 -11.084 1.893 1.00 4.53 372 SER B N 1
ATOM 1585 C CA . SER B 2 6 ? -12.797 -11.065 2.767 1.00 3.82 372 SER B CA 1
ATOM 1586 C C . SER B 2 6 ? -11.516 -10.891 1.959 1.00 2.91 372 SER B C 1
ATOM 1587 O O . SER B 2 6 ? -11.391 -11.418 0.850 1.00 3.19 372 SER B O 1
ATOM 1595 N N . GLY B 2 7 ? -10.581 -10.125 2.506 1.00 2.37 373 GLY B N 1
ATOM 1596 C CA . GLY B 2 7 ? -9.304 -9.926 1.853 1.00 1.94 373 GLY B CA 1
ATOM 1597 C C . GLY B 2 7 ? -9.304 -8.724 0.931 1.00 1.44 373 GLY B C 1
ATOM 1598 O O . GLY B 2 7 ? -8.408 -7.882 1.000 1.00 2.02 373 GLY B O 1
ATOM 1602 N N . TRP B 2 8 ? -10.315 -8.644 0.075 1.00 1.08 374 TRP B N 1
ATOM 1603 C CA . TRP B 2 8 ? -10.418 -7.566 -0.899 1.00 0.61 374 TRP B CA 1
ATOM 1604 C C . TRP B 2 8 ? -11.306 -6.448 -0.373 1.00 0.55 374 TRP B C 1
ATOM 1605 O O . TRP B 2 8 ? -12.485 -6.651 -0.083 1.00 0.90 374 TRP B O 1
ATOM 1626 N N . VAL B 2 9 ? -10.724 -5.271 -0.246 1.00 0.40 375 VAL B N 1
ATOM 1627 C CA . VAL B 2 9 ? -11.452 -4.109 0.247 1.00 0.38 375 VAL B CA 1
ATOM 1628 C C . VAL B 2 9 ? -11.684 -3.121 -0.886 1.00 0.44 375 VAL B C 1
ATOM 1629 O O . VAL B 2 9 ? -10.737 -2.663 -1.526 1.00 0.53 375 VAL B O 1
ATOM 1642 N N . GLU B 2 10 ? -12.947 -2.800 -1.125 1.00 0.51 376 GLU B N 1
ATOM 1643 C CA . GLU B 2 10 ? -13.332 -1.959 -2.247 1.00 0.63 376 GLU B CA 1
ATOM 1644 C C . GLU B 2 10 ? -13.430 -0.499 -1.821 1.00 0.52 376 GLU B C 1
ATOM 1645 O O . GLU B 2 10 ? -14.367 -0.105 -1.124 1.00 0.61 376 GLU B O 1
ATOM 1657 N N . ASN B 2 11 ? -12.456 0.299 -2.237 1.00 0.54 377 ASN B N 1
ATOM 1658 C CA . ASN B 2 11 ? -12.443 1.721 -1.893 1.00 0.58 377 ASN B CA 1
ATOM 1659 C C . ASN B 2 11 ? -13.186 2.525 -2.951 1.00 0.50 377 ASN B C 1
ATOM 1660 O O . ASN B 2 11 ? -13.334 2.077 -4.088 1.00 0.65 377 ASN B O 1
ATOM 1671 N N . GLU B 2 12 ? -13.650 3.714 -2.581 1.00 0.43 378 GLU B N 1
ATOM 1672 C CA . GLU B 2 12 ? -14.524 4.477 -3.451 1.00 0.51 378 GLU B CA 1
ATOM 1673 C C . GLU B 2 12 ? -13.972 5.849 -3.815 1.00 0.44 378 GLU B C 1
ATOM 1674 O O . GLU B 2 12 ? -14.718 6.700 -4.303 1.00 0.53 378 GLU B O 1
ATOM 1686 N N . ILE B 2 13 ? -12.686 6.080 -3.622 1.00 0.36 379 ILE B N 1
ATOM 1687 C CA . ILE B 2 13 ? -12.125 7.371 -4.043 1.00 0.38 379 ILE B CA 1
ATOM 1688 C C . ILE B 2 13 ? -11.235 7.238 -5.267 1.00 0.48 379 ILE B C 1
ATOM 1689 O O . ILE B 2 13 ? -10.513 8.170 -5.614 1.00 1.17 379 ILE B O 1
ATOM 1705 N N . TYR B 2 14 ? -11.315 6.101 -5.938 1.00 0.45 380 TYR B N 1
ATOM 1706 C CA . TYR B 2 14 ? -10.572 5.905 -7.176 1.00 0.42 380 TYR B CA 1
ATOM 1707 C C . TYR B 2 14 ? -11.257 6.662 -8.309 1.00 0.46 380 TYR B C 1
ATOM 1708 O O . TYR B 2 14 ? -12.227 6.178 -8.897 1.00 0.58 380 TYR B O 1
ATOM 1726 N N . TYR B 2 15 ? -10.778 7.869 -8.578 1.00 0.55 381 TYR B N 1
ATOM 1727 C CA . TYR B 2 15 ? -11.368 8.724 -9.580 1.00 0.70 381 TYR B CA 1
ATOM 1728 C C . TYR B 2 15 ? -10.921 8.347 -11.002 1.00 0.79 381 TYR B C 1
ATOM 1729 O O . TYR B 2 15 ? -11.315 7.263 -11.487 1.00 1.31 381 TYR B O 1
ATOM 1748 N N . GLY A 1 1 ? 0.126 9.216 13.125 1.00 4.12 309 GLY A N 2
ATOM 1749 C CA . GLY A 1 1 ? 1.164 9.910 12.325 1.00 3.32 309 GLY A CA 2
ATOM 1750 C C . GLY A 1 1 ? 1.443 9.190 11.028 1.00 2.36 309 GLY A C 2
ATOM 1751 O O . GLY A 1 1 ? 0.695 8.287 10.648 1.00 2.83 309 GLY A O 2
ATOM 1757 N N . VAL A 1 2 ? 2.517 9.577 10.349 1.00 1.70 310 VAL A N 2
ATOM 1758 C CA . VAL A 1 2 ? 2.916 8.914 9.116 1.00 1.44 310 VAL A CA 2
ATOM 1759 C C . VAL A 1 2 ? 3.343 7.487 9.425 1.00 1.00 310 VAL A C 2
ATOM 1760 O O . VAL A 1 2 ? 4.399 7.255 10.017 1.00 1.09 310 VAL A O 2
ATOM 1773 N N . SER A 1 3 ? 2.503 6.545 9.038 1.00 0.71 311 SER A N 2
ATOM 1774 C CA . SER A 1 3 ? 2.701 5.153 9.388 1.00 0.41 311 SER A CA 2
ATOM 1775 C C . SER A 1 3 ? 3.696 4.490 8.448 1.00 0.34 311 SER A C 2
ATOM 1776 O O . SER A 1 3 ? 3.434 4.344 7.255 1.00 0.47 311 SER A O 2
ATOM 1784 N N . PHE A 1 4 ? 4.846 4.115 8.985 1.00 0.29 312 PHE A N 2
ATOM 1785 C CA . PHE A 1 4 ? 5.851 3.407 8.212 1.00 0.27 312 PHE A CA 2
ATOM 1786 C C . PHE A 1 4 ? 5.772 1.913 8.475 1.00 0.26 312 PHE A C 2
ATOM 1787 O O . PHE A 1 4 ? 5.862 1.463 9.619 1.00 0.34 312 PHE A O 2
ATOM 1804 N N . PHE A 1 5 ? 5.586 1.155 7.411 1.00 0.24 313 PHE A N 2
ATOM 1805 C CA . PHE A 1 5 ? 5.558 -0.293 7.501 1.00 0.26 313 PHE A CA 2
ATOM 1806 C C . PHE A 1 5 ? 6.813 -0.873 6.873 1.00 0.26 313 PHE A C 2
ATOM 1807 O O . PHE A 1 5 ? 7.201 -0.479 5.770 1.00 0.26 313 PHE A O 2
ATOM 1824 N N . LEU A 1 6 ? 7.449 -1.800 7.570 1.00 0.36 314 LEU A N 2
ATOM 1825 C CA . LEU A 1 6 ? 8.631 -2.461 7.046 1.00 0.38 314 LEU A CA 2
ATOM 1826 C C . LEU A 1 6 ? 8.212 -3.657 6.202 1.00 0.37 314 LEU A C 2
ATOM 1827 O O . LEU A 1 6 ? 8.046 -4.768 6.706 1.00 0.50 314 LEU A O 2
ATOM 1843 N N . VAL A 1 7 ? 8.003 -3.407 4.922 1.00 0.26 315 VAL A N 2
ATOM 1844 C CA . VAL A 1 7 ? 7.563 -4.441 4.004 1.00 0.26 315 VAL A CA 2
ATOM 1845 C C . VAL A 1 7 ? 8.725 -4.908 3.142 1.00 0.24 315 VAL A C 2
ATOM 1846 O O . VAL A 1 7 ? 9.792 -4.295 3.144 1.00 0.27 315 VAL A O 2
ATOM 1859 N N . LYS A 1 8 ? 8.530 -6.001 2.424 1.00 0.25 316 LYS A N 2
ATOM 1860 C CA . LYS A 1 8 ? 9.560 -6.514 1.537 1.00 0.28 316 LYS A CA 2
ATOM 1861 C C . LYS A 1 8 ? 9.003 -6.711 0.133 1.00 0.28 316 LYS A C 2
ATOM 1862 O O . LYS A 1 8 ? 8.077 -7.499 -0.076 1.00 0.28 316 LYS A O 2
ATOM 1881 N N . GLU A 1 9 ? 9.562 -5.979 -0.819 1.00 0.32 317 GLU A N 2
ATOM 1882 C CA . GLU A 1 9 ? 9.105 -6.020 -2.201 1.00 0.37 317 GLU A CA 2
ATOM 1883 C C . GLU A 1 9 ? 9.600 -7.277 -2.898 1.00 0.45 317 GLU A C 2
ATOM 1884 O O . GLU A 1 9 ? 10.804 -7.548 -2.930 1.00 0.48 317 GLU A O 2
ATOM 1896 N N . LYS A 1 10 ? 8.672 -8.040 -3.451 1.00 0.55 318 LYS A N 2
ATOM 1897 C CA . LYS A 1 10 ? 9.025 -9.216 -4.222 1.00 0.68 318 LYS A CA 2
ATOM 1898 C C . LYS A 1 10 ? 9.197 -8.833 -5.686 1.00 0.82 318 LYS A C 2
ATOM 1899 O O . LYS A 1 10 ? 8.219 -8.592 -6.398 1.00 0.95 318 LYS A O 2
ATOM 1918 N N . MET A 1 11 ? 10.444 -8.747 -6.119 1.00 0.90 319 MET A N 2
ATOM 1919 C CA . MET A 1 11 ? 10.753 -8.344 -7.483 1.00 1.09 319 MET A CA 2
ATOM 1920 C C . MET A 1 11 ? 11.345 -9.513 -8.256 1.00 1.22 319 MET A C 2
ATOM 1921 O O . MET A 1 11 ? 11.177 -10.671 -7.872 1.00 1.23 319 MET A O 2
ATOM 1935 N N . LYS A 1 12 ? 12.044 -9.205 -9.337 1.00 1.39 320 LYS A N 2
ATOM 1936 C CA . LYS A 1 12 ? 12.650 -10.226 -10.180 1.00 1.57 320 LYS A CA 2
ATOM 1937 C C . LYS A 1 12 ? 14.170 -10.161 -10.077 1.00 1.62 320 LYS A C 2
ATOM 1938 O O . LYS A 1 12 ? 14.722 -9.199 -9.538 1.00 1.59 320 LYS A O 2
ATOM 1957 N N . GLY A 1 13 ? 14.838 -11.189 -10.582 1.00 1.76 321 GLY A N 2
ATOM 1958 C CA . GLY A 1 13 ? 16.289 -11.194 -10.611 1.00 1.87 321 GLY A CA 2
ATOM 1959 C C . GLY A 1 13 ? 16.892 -11.879 -9.403 1.00 1.78 321 GLY A C 2
ATOM 1960 O O . GLY A 1 13 ? 18.052 -12.297 -9.428 1.00 1.93 321 GLY A O 2
ATOM 1964 N N . LYS A 1 14 ? 16.109 -11.991 -8.342 1.00 1.57 322 LYS A N 2
ATOM 1965 C CA . LYS A 1 14 ? 16.569 -12.618 -7.115 1.00 1.48 322 LYS A CA 2
ATOM 1966 C C . LYS A 1 14 ? 15.377 -13.014 -6.254 1.00 1.35 322 LYS A C 2
ATOM 1967 O O . LYS A 1 14 ? 14.250 -12.583 -6.510 1.00 1.32 322 LYS A O 2
ATOM 1986 N N . ASN A 1 15 ? 15.623 -13.834 -5.244 1.00 1.31 323 ASN A N 2
ATOM 1987 C CA . ASN A 1 15 ? 14.564 -14.265 -4.340 1.00 1.24 323 ASN A CA 2
ATOM 1988 C C . ASN A 1 15 ? 14.565 -13.423 -3.075 1.00 1.06 323 ASN A C 2
ATOM 1989 O O . ASN A 1 15 ? 13.661 -13.528 -2.248 1.00 1.04 323 ASN A O 2
ATOM 2000 N N . LYS A 1 16 ? 15.597 -12.605 -2.921 1.00 1.03 324 LYS A N 2
ATOM 2001 C CA . LYS A 1 16 ? 15.679 -11.680 -1.801 1.00 0.90 324 LYS A CA 2
ATOM 2002 C C . LYS A 1 16 ? 14.689 -10.539 -1.993 1.00 0.75 324 LYS A C 2
ATOM 2003 O O . LYS A 1 16 ? 14.753 -9.809 -2.984 1.00 0.81 324 LYS A O 2
ATOM 2022 N N . LEU A 1 17 ? 13.777 -10.389 -1.047 1.00 0.61 325 LEU A N 2
ATOM 2023 C CA . LEU A 1 17 ? 12.781 -9.335 -1.115 1.00 0.49 325 LEU A CA 2
ATOM 2024 C C . LEU A 1 17 ? 13.357 -8.038 -0.564 1.00 0.45 325 LEU A C 2
ATOM 2025 O O . LEU A 1 17 ? 13.943 -8.019 0.521 1.00 0.55 325 LEU A O 2
ATOM 2041 N N . VAL A 1 18 ? 13.183 -6.963 -1.313 1.00 0.40 326 VAL A N 2
ATOM 2042 C CA . VAL A 1 18 ? 13.765 -5.675 -0.965 1.00 0.38 326 VAL A CA 2
ATOM 2043 C C . VAL A 1 18 ? 13.017 -5.028 0.198 1.00 0.32 326 VAL A C 2
ATOM 2044 O O . VAL A 1 18 ? 11.811 -4.796 0.113 1.00 0.29 326 VAL A O 2
ATOM 2057 N N . PRO A 1 19 ? 13.717 -4.755 1.310 1.00 0.33 327 PRO A N 2
ATOM 2058 C CA . PRO A 1 19 ? 13.141 -4.038 2.449 1.00 0.30 327 PRO A CA 2
ATOM 2059 C C . PRO A 1 19 ? 12.703 -2.628 2.059 1.00 0.25 327 PRO A C 2
ATOM 2060 O O . PRO A 1 19 ? 13.514 -1.811 1.617 1.00 0.32 327 PRO A O 2
ATOM 2071 N N . ARG A 1 20 ? 11.419 -2.356 2.211 1.00 0.21 328 ARG A N 2
ATOM 2072 C CA . ARG A 1 20 ? 10.857 -1.078 1.821 1.00 0.23 328 ARG A CA 2
ATOM 2073 C C . ARG A 1 20 ? 10.145 -0.429 2.998 1.00 0.20 328 ARG A C 2
ATOM 2074 O O . ARG A 1 20 ? 9.444 -1.098 3.756 1.00 0.23 328 ARG A O 2
ATOM 2095 N N . LEU A 1 21 ? 10.336 0.870 3.154 1.00 0.18 329 LEU A N 2
ATOM 2096 C CA . LEU A 1 21 ? 9.615 1.621 4.163 1.00 0.20 329 LEU A CA 2
ATOM 2097 C C . LEU A 1 21 ? 8.355 2.209 3.552 1.00 0.19 329 LEU A C 2
ATOM 2098 O O . LEU A 1 21 ? 8.398 3.233 2.866 1.00 0.24 329 LEU A O 2
ATOM 2114 N N . LEU A 1 22 ? 7.240 1.534 3.769 1.00 0.17 330 LEU A N 2
ATOM 2115 C CA . LEU A 1 22 ? 5.969 1.981 3.234 1.00 0.17 330 LEU A CA 2
ATOM 2116 C C . LEU A 1 22 ? 5.420 3.109 4.099 1.00 0.18 330 LEU A C 2
ATOM 2117 O O . LEU A 1 22 ? 4.916 2.870 5.196 1.00 0.24 330 LEU A O 2
ATOM 2133 N N . GLY A 1 23 ? 5.554 4.333 3.611 1.00 0.18 331 GLY A N 2
ATOM 2134 C CA . GLY A 1 23 ? 5.132 5.487 4.372 1.00 0.22 331 GLY A CA 2
ATOM 2135 C C . GLY A 1 23 ? 3.728 5.921 4.023 1.00 0.22 331 GLY A C 2
ATOM 2136 O O . GLY A 1 23 ? 3.484 6.457 2.940 1.00 0.29 331 GLY A O 2
ATOM 2140 N N . ILE A 1 24 ? 2.804 5.680 4.933 1.00 0.22 332 ILE A N 2
ATOM 2141 C CA . ILE A 1 24 ? 1.421 6.067 4.735 1.00 0.22 332 ILE A CA 2
ATOM 2142 C C . ILE A 1 24 ? 1.146 7.407 5.404 1.00 0.24 332 ILE A C 2
ATOM 2143 O O . ILE A 1 24 ? 1.248 7.531 6.628 1.00 0.36 332 ILE A O 2
ATOM 2159 N N . THR A 1 25 ? 0.812 8.405 4.607 1.00 0.22 333 THR A N 2
ATOM 2160 C CA . THR A 1 25 ? 0.481 9.715 5.138 1.00 0.23 333 THR A CA 2
ATOM 2161 C C . THR A 1 25 ? -1.024 9.945 5.056 1.00 0.23 333 THR A C 2
ATOM 2162 O O . THR A 1 25 ? -1.774 9.058 4.650 1.00 0.28 333 THR A O 2
ATOM 2173 N N . LYS A 1 26 ? -1.457 11.144 5.418 1.00 0.26 334 LYS A N 2
ATOM 2174 C CA . LYS A 1 26 ? -2.871 11.502 5.374 1.00 0.28 334 LYS A CA 2
ATOM 2175 C C . LYS A 1 26 ? -3.306 11.858 3.953 1.00 0.26 334 LYS A C 2
ATOM 2176 O O . LYS A 1 26 ? -4.449 12.259 3.729 1.00 0.43 334 LYS A O 2
ATOM 2195 N N . GLU A 1 27 ? -2.397 11.720 3.000 1.00 0.27 335 GLU A N 2
ATOM 2196 C CA . GLU A 1 27 ? -2.650 12.196 1.650 1.00 0.33 335 GLU A CA 2
ATOM 2197 C C . GLU A 1 27 ? -2.110 11.247 0.581 1.00 0.27 335 GLU A C 2
ATOM 2198 O O . GLU A 1 27 ? -2.693 11.134 -0.501 1.00 0.34 335 GLU A O 2
ATOM 2210 N N . CYS A 1 28 ? -1.022 10.548 0.880 1.00 0.23 336 CYS A N 2
ATOM 2211 C CA . CYS A 1 28 ? -0.367 9.725 -0.124 1.00 0.24 336 CYS A CA 2
ATOM 2212 C C . CYS A 1 28 ? 0.319 8.502 0.480 1.00 0.21 336 CYS A C 2
ATOM 2213 O O . CYS A 1 28 ? 0.589 8.444 1.680 1.00 0.28 336 CYS A O 2
ATOM 2221 N N . VAL A 1 29 ? 0.584 7.527 -0.374 1.00 0.22 337 VAL A N 2
ATOM 2222 C CA . VAL A 1 29 ? 1.347 6.346 -0.012 1.00 0.21 337 VAL A CA 2
ATOM 2223 C C . VAL A 1 29 ? 2.706 6.405 -0.700 1.00 0.19 337 VAL A C 2
ATOM 2224 O O . VAL A 1 29 ? 2.792 6.314 -1.925 1.00 0.22 337 VAL A O 2
ATOM 2237 N N . MET A 1 30 ? 3.763 6.584 0.076 1.00 0.17 338 MET A N 2
ATOM 2238 C CA . MET A 1 30 ? 5.093 6.742 -0.493 1.00 0.17 338 MET A CA 2
ATOM 2239 C C . MET A 1 30 ? 5.968 5.527 -0.214 1.00 0.16 338 MET A C 2
ATOM 2240 O O . MET A 1 30 ? 5.939 4.956 0.877 1.00 0.20 338 MET A O 2
ATOM 2254 N N . ARG A 1 31 ? 6.734 5.127 -1.216 1.00 0.16 339 ARG A N 2
ATOM 2255 C CA . ARG A 1 31 ? 7.699 4.053 -1.062 1.00 0.17 339 ARG A CA 2
ATOM 2256 C C . ARG A 1 31 ? 9.075 4.620 -0.743 1.00 0.16 339 ARG A C 2
ATOM 2257 O O . ARG A 1 31 ? 9.795 5.065 -1.638 1.00 0.18 339 ARG A O 2
ATOM 2278 N N . VAL A 1 32 ? 9.425 4.622 0.534 1.00 0.18 340 VAL A N 2
ATOM 2279 C CA . VAL A 1 32 ? 10.716 5.126 0.973 1.00 0.22 340 VAL A CA 2
ATOM 2280 C C . VAL A 1 32 ? 11.743 4.000 0.982 1.00 0.24 340 VAL A C 2
ATOM 2281 O O . VAL A 1 32 ? 11.485 2.918 1.514 1.00 0.24 340 VAL A O 2
ATOM 2294 N N . ASP A 1 33 ? 12.894 4.240 0.372 1.00 0.30 341 ASP A N 2
ATOM 2295 C CA . ASP A 1 33 ? 13.948 3.239 0.340 1.00 0.36 341 ASP A CA 2
ATOM 2296 C C . ASP A 1 33 ? 14.547 3.067 1.727 1.00 0.38 341 ASP A C 2
ATOM 2297 O O . ASP A 1 33 ? 14.816 4.043 2.419 1.00 0.41 341 ASP A O 2
ATOM 2306 N N . GLU A 1 34 ? 14.736 1.822 2.128 1.00 0.42 342 GLU A N 2
ATOM 2307 C CA . GLU A 1 34 ? 15.233 1.506 3.461 1.00 0.47 342 GLU A CA 2
ATOM 2308 C C . GLU A 1 34 ? 16.667 1.997 3.641 1.00 0.60 342 GLU A C 2
ATOM 2309 O O . GLU A 1 34 ? 17.019 2.549 4.682 1.00 0.72 342 GLU A O 2
ATOM 2321 N N . LYS A 1 35 ? 17.476 1.823 2.612 1.00 0.69 343 LYS A N 2
ATOM 2322 C CA . LYS A 1 35 ? 18.899 2.110 2.700 1.00 0.87 343 LYS A CA 2
ATOM 2323 C C . LYS A 1 35 ? 19.188 3.579 2.400 1.00 0.79 343 LYS A C 2
ATOM 2324 O O . LYS A 1 35 ? 19.907 4.249 3.139 1.00 0.86 343 LYS A O 2
ATOM 2343 N N . THR A 1 36 ? 18.606 4.077 1.321 1.00 0.73 344 THR A N 2
ATOM 2344 C CA . THR A 1 36 ? 18.864 5.434 0.861 1.00 0.72 344 THR A CA 2
ATOM 2345 C C . THR A 1 36 ? 17.964 6.444 1.576 1.00 0.63 344 THR A C 2
ATOM 2346 O O . THR A 1 36 ? 18.281 7.633 1.642 1.00 0.67 344 THR A O 2
ATOM 2357 N N . LYS A 1 37 ? 16.841 5.952 2.107 1.00 0.55 345 LYS A N 2
ATOM 2358 C CA . LYS A 1 37 ? 15.856 6.784 2.812 1.00 0.52 345 LYS A CA 2
ATOM 2359 C C . LYS A 1 37 ? 15.220 7.819 1.887 1.00 0.53 345 LYS A C 2
ATOM 2360 O O . LYS A 1 37 ? 14.649 8.807 2.345 1.00 0.61 345 LYS A O 2
ATOM 2379 N N . GLU A 1 38 ? 15.288 7.567 0.587 1.00 0.53 346 GLU A N 2
ATOM 2380 C CA . GLU A 1 38 ? 14.687 8.450 -0.400 1.00 0.58 346 GLU A CA 2
ATOM 2381 C C . GLU A 1 38 ? 13.328 7.920 -0.842 1.00 0.44 346 GLU A C 2
ATOM 2382 O O . GLU A 1 38 ? 13.091 6.710 -0.828 1.00 0.42 346 GLU A O 2
ATOM 2394 N N . VAL A 1 39 ? 12.441 8.826 -1.227 1.00 0.39 347 VAL A N 2
ATOM 2395 C CA . VAL A 1 39 ? 11.120 8.446 -1.709 1.00 0.33 347 VAL A CA 2
ATOM 2396 C C . VAL A 1 39 ? 11.191 8.048 -3.180 1.00 0.31 347 VAL A C 2
ATOM 2397 O O . VAL A 1 39 ? 11.401 8.891 -4.053 1.00 0.42 347 VAL A O 2
ATOM 2410 N N . ILE A 1 40 ? 11.028 6.762 -3.445 1.00 0.25 348 ILE A N 2
ATOM 2411 C CA . ILE A 1 40 ? 11.120 6.241 -4.801 1.00 0.26 348 ILE A CA 2
ATOM 2412 C C . ILE A 1 40 ? 9.878 6.603 -5.607 1.00 0.26 348 ILE A C 2
ATOM 2413 O O . ILE A 1 40 ? 9.971 7.207 -6.676 1.00 0.35 348 ILE A O 2
ATOM 2429 N N . GLN A 1 41 ? 8.717 6.245 -5.085 1.00 0.23 349 GLN A N 2
ATOM 2430 C CA . GLN A 1 41 ? 7.463 6.487 -5.781 1.00 0.23 349 GLN A CA 2
ATOM 2431 C C . GLN A 1 41 ? 6.368 6.820 -4.779 1.00 0.22 349 GLN A C 2
ATOM 2432 O O . GLN A 1 41 ? 6.352 6.284 -3.670 1.00 0.29 349 GLN A O 2
ATOM 2446 N N . GLU A 1 42 ? 5.463 7.702 -5.170 1.00 0.23 350 GLU A N 2
ATOM 2447 C CA . GLU A 1 42 ? 4.413 8.175 -4.283 1.00 0.25 350 GLU A CA 2
ATOM 2448 C C . GLU A 1 42 ? 3.057 8.115 -4.981 1.00 0.26 350 GLU A C 2
ATOM 2449 O O . GLU A 1 42 ? 2.911 8.584 -6.112 1.00 0.36 350 GLU A O 2
ATOM 2461 N N . TRP A 1 43 ? 2.077 7.524 -4.313 1.00 0.23 351 TRP A N 2
ATOM 2462 C CA . TRP A 1 43 ? 0.739 7.391 -4.873 1.00 0.26 351 TRP A CA 2
ATOM 2463 C C . TRP A 1 43 ? -0.272 8.170 -4.047 1.00 0.25 351 TRP A C 2
ATOM 2464 O O . TRP A 1 43 ? -0.238 8.135 -2.820 1.00 0.52 351 TRP A O 2
ATOM 2485 N N . SER A 1 44 ? -1.166 8.873 -4.718 1.00 0.31 352 SER A N 2
ATOM 2486 C CA . SER A 1 44 ? -2.252 9.565 -4.046 1.00 0.30 352 SER A CA 2
ATOM 2487 C C . SER A 1 44 ? -3.309 8.556 -3.607 1.00 0.26 352 SER A C 2
ATOM 2488 O O . SER A 1 44 ? -3.548 7.565 -4.297 1.00 0.28 352 SER A O 2
ATOM 2496 N N . LEU A 1 45 ? -3.938 8.808 -2.461 1.00 0.25 353 LEU A N 2
ATOM 2497 C CA . LEU A 1 45 ? -4.998 7.934 -1.960 1.00 0.24 353 LEU A CA 2
ATOM 2498 C C . LEU A 1 45 ? -6.165 7.896 -2.942 1.00 0.23 353 LEU A C 2
ATOM 2499 O O . LEU A 1 45 ? -6.893 6.908 -3.029 1.00 0.23 353 LEU A O 2
ATOM 2515 N N . THR A 1 46 ? -6.312 8.976 -3.696 1.00 0.26 354 THR A N 2
ATOM 2516 C CA . THR A 1 46 ? -7.379 9.111 -4.673 1.00 0.28 354 THR A CA 2
ATOM 2517 C C . THR A 1 46 ? -7.122 8.246 -5.914 1.00 0.28 354 THR A C 2
ATOM 2518 O O . THR A 1 46 ? -7.979 8.123 -6.792 1.00 0.35 354 THR A O 2
ATOM 2529 N N . ASN A 1 47 ? -5.935 7.652 -5.983 1.00 0.26 355 ASN A N 2
ATOM 2530 C CA . ASN A 1 47 ? -5.564 6.813 -7.116 1.00 0.30 355 ASN A CA 2
ATOM 2531 C C . ASN A 1 47 ? -5.537 5.346 -6.709 1.00 0.28 355 ASN A C 2
ATOM 2532 O O . ASN A 1 47 ? -5.097 4.483 -7.469 1.00 0.33 355 ASN A O 2
ATOM 2543 N N . ILE A 1 48 ? -6.024 5.071 -5.507 1.00 0.26 356 ILE A N 2
ATOM 2544 C CA . ILE A 1 48 ? -6.103 3.710 -5.001 1.00 0.28 356 ILE A CA 2
ATOM 2545 C C . ILE A 1 48 ? -7.466 3.113 -5.338 1.00 0.28 356 ILE A C 2
ATOM 2546 O O . ILE A 1 48 ? -8.494 3.761 -5.141 1.00 0.38 356 ILE A O 2
ATOM 2562 N N . LYS A 1 49 ? -7.474 1.897 -5.868 1.00 0.26 357 LYS A N 2
ATOM 2563 C CA . LYS A 1 49 ? -8.723 1.235 -6.219 1.00 0.30 357 LYS A CA 2
ATOM 2564 C C . LYS A 1 49 ? -9.121 0.246 -5.128 1.00 0.31 357 LYS A C 2
ATOM 2565 O O . LYS A 1 49 ? -10.084 0.470 -4.390 1.00 0.45 357 LYS A O 2
ATOM 2584 N N . ARG A 1 50 ? -8.360 -0.834 -5.020 1.00 0.26 358 ARG A N 2
ATOM 2585 C CA . ARG A 1 50 ? -8.620 -1.869 -4.030 1.00 0.29 358 ARG A CA 2
ATOM 2586 C C . ARG A 1 50 ? -7.319 -2.320 -3.389 1.00 0.28 358 ARG A C 2
ATOM 2587 O O . ARG A 1 50 ? -6.252 -2.195 -3.988 1.00 0.35 358 ARG A O 2
ATOM 2608 N N . TRP A 1 51 ? -7.402 -2.821 -2.172 1.00 0.25 359 TRP A N 2
ATOM 2609 C CA . TRP A 1 51 ? -6.240 -3.392 -1.520 1.00 0.27 359 TRP A CA 2
ATOM 2610 C C . TRP A 1 51 ? -6.588 -4.727 -0.881 1.00 0.28 359 TRP A C 2
ATOM 2611 O O . TRP A 1 51 ? -7.709 -4.936 -0.412 1.00 0.36 359 TRP A O 2
ATOM 2632 N N . ALA A 1 52 ? -5.627 -5.636 -0.901 1.00 0.25 360 ALA A N 2
ATOM 2633 C CA . ALA A 1 52 ? -5.818 -6.965 -0.356 1.00 0.27 360 ALA A CA 2
ATOM 2634 C C . ALA A 1 52 ? -4.984 -7.154 0.897 1.00 0.25 360 ALA A C 2
ATOM 2635 O O . ALA A 1 52 ? -3.754 -7.069 0.860 1.00 0.31 360 ALA A O 2
ATOM 2642 N N . ALA A 1 53 ? -5.665 -7.397 2.002 1.00 0.26 361 ALA A N 2
ATOM 2643 C CA . ALA A 1 53 ? -5.007 -7.602 3.277 1.00 0.27 361 ALA A CA 2
ATOM 2644 C C . ALA A 1 53 ? -4.808 -9.086 3.539 1.00 0.25 361 ALA A C 2
ATOM 2645 O O . ALA A 1 53 ? -5.769 -9.856 3.569 1.00 0.38 361 ALA A O 2
ATOM 2652 N N . SER A 1 54 ? -3.558 -9.488 3.685 1.00 0.32 362 SER A N 2
ATOM 2653 C CA . SER A 1 54 ? -3.231 -10.866 3.998 1.00 0.40 362 SER A CA 2
ATOM 2654 C C . SER A 1 54 ? -2.061 -10.908 4.975 1.00 0.42 362 SER A C 2
ATOM 2655 O O . SER A 1 54 ? -1.179 -10.049 4.927 1.00 0.44 362 SER A O 2
ATOM 2663 N N . PRO A 1 55 ? -2.045 -11.900 5.882 1.00 0.46 363 PRO A N 2
ATOM 2664 C CA . PRO A 1 55 ? -1.030 -11.997 6.942 1.00 0.48 363 PRO A CA 2
ATOM 2665 C C . PRO A 1 55 ? 0.377 -12.291 6.421 1.00 0.45 363 PRO A C 2
ATOM 2666 O O . PRO A 1 55 ? 1.356 -12.145 7.151 1.00 0.66 363 PRO A O 2
ATOM 2677 N N . LYS A 1 56 ? 0.482 -12.713 5.167 1.00 0.44 364 LYS A N 2
ATOM 2678 C CA . LYS A 1 56 ? 1.782 -13.016 4.587 1.00 0.44 364 LYS A CA 2
ATOM 2679 C C . LYS A 1 56 ? 2.246 -11.896 3.661 1.00 0.37 364 LYS A C 2
ATOM 2680 O O . LYS A 1 56 ? 3.439 -11.588 3.591 1.00 0.40 364 LYS A O 2
ATOM 2699 N N . SER A 1 57 ? 1.309 -11.288 2.947 1.00 0.35 365 SER A N 2
ATOM 2700 C CA . SER A 1 57 ? 1.641 -10.238 1.996 1.00 0.34 365 SER A CA 2
ATOM 2701 C C . SER A 1 57 ? 0.465 -9.286 1.805 1.00 0.32 365 SER A C 2
ATOM 2702 O O . SER A 1 57 ? -0.693 -9.701 1.833 1.00 0.52 365 SER A O 2
ATOM 2710 N N . PHE A 1 58 ? 0.772 -8.016 1.611 1.00 0.19 366 PHE A N 2
ATOM 2711 C CA . PHE A 1 58 ? -0.240 -7.007 1.351 1.00 0.16 366 PHE A CA 2
ATOM 2712 C C . PHE A 1 58 ? -0.160 -6.591 -0.114 1.00 0.16 366 PHE A C 2
ATOM 2713 O O . PHE A 1 58 ? 0.933 -6.495 -0.675 1.00 0.28 366 PHE A O 2
ATOM 2730 N N . THR A 1 59 ? -1.307 -6.372 -0.740 1.00 0.17 367 THR A N 2
ATOM 2731 C CA . THR A 1 59 ? -1.336 -6.040 -2.156 1.00 0.19 367 THR A CA 2
ATOM 2732 C C . THR A 1 59 ? -2.177 -4.794 -2.424 1.00 0.19 367 THR A C 2
ATOM 2733 O O . THR A 1 59 ? -3.355 -4.742 -2.077 1.00 0.27 367 THR A O 2
ATOM 2744 N N . LEU A 1 60 ? -1.555 -3.793 -3.030 1.00 0.20 368 LEU A N 2
ATOM 2745 C CA . LEU A 1 60 ? -2.259 -2.588 -3.447 1.00 0.22 368 LEU A CA 2
ATOM 2746 C C . LEU A 1 60 ? -2.570 -2.647 -4.935 1.00 0.23 368 LEU A C 2
ATOM 2747 O O . LEU A 1 60 ? -1.735 -3.076 -5.734 1.00 0.33 368 LEU A O 2
ATOM 2763 N N . ASP A 1 61 ? -3.775 -2.239 -5.296 1.00 0.21 369 ASP A N 2
ATOM 2764 C CA . ASP A 1 61 ? -4.169 -2.156 -6.694 1.00 0.24 369 ASP A CA 2
ATOM 2765 C C . ASP A 1 61 ? -4.592 -0.740 -7.042 1.00 0.21 369 ASP A C 2
ATOM 2766 O O . ASP A 1 61 ? -5.345 -0.099 -6.301 1.00 0.22 369 ASP A O 2
ATOM 2775 N N . PHE A 1 62 ? -4.105 -0.259 -8.171 1.00 0.25 370 PHE A N 2
ATOM 2776 C CA . PHE A 1 62 ? -4.402 1.088 -8.620 1.00 0.26 370 PHE A CA 2
ATOM 2777 C C . PHE A 1 62 ? -5.133 1.047 -9.956 1.00 0.31 370 PHE A C 2
ATOM 2778 O O . PHE A 1 62 ? -5.413 2.087 -10.554 1.00 0.35 370 PHE A O 2
ATOM 2795 N N . GLY A 1 63 ? -5.443 -0.165 -10.411 1.00 0.40 371 GLY A N 2
ATOM 2796 C CA . GLY A 1 63 ? -6.154 -0.343 -11.661 1.00 0.50 371 GLY A CA 2
ATOM 2797 C C . GLY A 1 63 ? -5.442 0.291 -12.840 1.00 0.49 371 GLY A C 2
ATOM 2798 O O . GLY A 1 63 ? -4.264 0.020 -13.091 1.00 0.58 371 GLY A O 2
ATOM 2802 N N . ASP A 1 64 ? -6.157 1.152 -13.551 1.00 0.49 372 ASP A N 2
ATOM 2803 C CA . ASP A 1 64 ? -5.612 1.839 -14.714 1.00 0.56 372 ASP A CA 2
ATOM 2804 C C . ASP A 1 64 ? -4.721 3.003 -14.283 1.00 0.55 372 ASP A C 2
ATOM 2805 O O . ASP A 1 64 ? -5.046 4.175 -14.492 1.00 0.72 372 ASP A O 2
ATOM 2814 N N . TYR A 1 65 ? -3.613 2.674 -13.638 1.00 0.52 373 TYR A N 2
ATOM 2815 C CA . TYR A 1 65 ? -2.675 3.682 -13.169 1.00 0.51 373 TYR A CA 2
ATOM 2816 C C . TYR A 1 65 ? -1.240 3.233 -13.416 1.00 0.52 373 TYR A C 2
ATOM 2817 O O . TYR A 1 65 ? -0.425 3.994 -13.933 1.00 0.60 373 TYR A O 2
ATOM 2835 N N . GLN A 1 66 ? -0.937 1.995 -13.054 1.00 0.53 374 GLN A N 2
ATOM 2836 C CA . GLN A 1 66 ? 0.389 1.442 -13.286 1.00 0.59 374 GLN A CA 2
ATOM 2837 C C . GLN A 1 66 ? 0.281 0.024 -13.829 1.00 0.60 374 GLN A C 2
ATOM 2838 O O . GLN A 1 66 ? -0.823 -0.500 -13.990 1.00 0.59 374 GLN A O 2
ATOM 2852 N N . ASP A 1 67 ? 1.422 -0.587 -14.112 1.00 0.74 375 ASP A N 2
ATOM 2853 C CA . ASP A 1 67 ? 1.452 -1.926 -14.681 1.00 0.78 375 ASP A CA 2
ATOM 2854 C C . ASP A 1 67 ? 1.595 -2.972 -13.591 1.00 0.64 375 ASP A C 2
ATOM 2855 O O . ASP A 1 67 ? 2.628 -3.054 -12.918 1.00 0.73 375 ASP A O 2
ATOM 2864 N N . GLY A 1 68 ? 0.558 -3.772 -13.418 1.00 0.57 376 GLY A N 2
ATOM 2865 C CA . GLY A 1 68 ? 0.577 -4.790 -12.398 1.00 0.53 376 GLY A CA 2
ATOM 2866 C C . GLY A 1 68 ? 0.022 -4.279 -11.088 1.00 0.52 376 GLY A C 2
ATOM 2867 O O . GLY A 1 68 ? -0.674 -3.261 -11.058 1.00 0.70 376 GLY A O 2
ATOM 2871 N N . TYR A 1 69 ? 0.317 -4.984 -10.014 1.00 0.46 377 TYR A N 2
ATOM 2872 C CA . TYR A 1 69 ? -0.141 -4.592 -8.694 1.00 0.46 377 TYR A CA 2
ATOM 2873 C C . TYR A 1 69 ? 1.053 -4.278 -7.804 1.00 0.37 377 TYR A C 2
ATOM 2874 O O . TYR A 1 69 ? 2.195 -4.228 -8.271 1.00 0.38 377 TYR A O 2
ATOM 2892 N N . TYR A 1 70 ? 0.789 -4.060 -6.530 1.00 0.32 378 TYR A N 2
ATOM 2893 C CA . TYR A 1 70 ? 1.844 -3.799 -5.570 1.00 0.29 378 TYR A CA 2
ATOM 2894 C C . TYR A 1 70 ? 1.800 -4.837 -4.455 1.00 0.24 378 TYR A C 2
ATOM 2895 O O . TYR A 1 70 ? 1.082 -4.675 -3.469 1.00 0.26 378 TYR A O 2
ATOM 2913 N N . SER A 1 71 ? 2.543 -5.917 -4.641 1.00 0.26 379 SER A N 2
ATOM 2914 C CA . SER A 1 71 ? 2.572 -7.001 -3.674 1.00 0.27 379 SER A CA 2
ATOM 2915 C C . SER A 1 71 ? 3.842 -6.940 -2.832 1.00 0.24 379 SER A C 2
ATOM 2916 O O . SER A 1 71 ? 4.953 -7.038 -3.355 1.00 0.29 379 SER A O 2
ATOM 2924 N N . VAL A 1 72 ? 3.674 -6.773 -1.529 1.00 0.22 380 VAL A N 2
ATOM 2925 C CA . VAL A 1 72 ? 4.801 -6.748 -0.609 1.00 0.24 380 VAL A CA 2
ATOM 2926 C C . VAL A 1 72 ? 4.589 -7.730 0.533 1.00 0.23 380 VAL A C 2
ATOM 2927 O O . VAL A 1 72 ? 3.492 -7.824 1.088 1.00 0.30 380 VAL A O 2
ATOM 2940 N N . GLN A 1 73 ? 5.632 -8.466 0.873 1.00 0.22 381 GLN A N 2
ATOM 2941 C CA . GLN A 1 73 ? 5.552 -9.438 1.945 1.00 0.24 381 GLN A CA 2
ATOM 2942 C C . GLN A 1 73 ? 5.691 -8.741 3.289 1.00 0.24 381 GLN A C 2
ATOM 2943 O O . GLN A 1 73 ? 6.658 -8.017 3.532 1.00 0.32 381 GLN A O 2
ATOM 2957 N N . THR A 1 74 ? 4.701 -8.945 4.138 1.00 0.21 382 THR A N 2
ATOM 2958 C CA . THR A 1 74 ? 4.657 -8.319 5.443 1.00 0.26 382 THR A CA 2
ATOM 2959 C C . THR A 1 74 ? 3.688 -9.078 6.337 1.00 0.25 382 THR A C 2
ATOM 2960 O O . THR A 1 74 ? 2.711 -9.651 5.853 1.00 0.30 382 THR A O 2
ATOM 2971 N N . THR A 1 75 ? 3.965 -9.101 7.627 1.00 0.31 383 THR A N 2
ATOM 2972 C CA . THR A 1 75 ? 3.107 -9.788 8.574 1.00 0.37 383 THR A CA 2
ATOM 2973 C C . THR A 1 75 ? 2.066 -8.843 9.161 1.00 0.36 383 THR A C 2
ATOM 2974 O O . THR A 1 75 ? 1.256 -9.240 9.996 1.00 0.46 383 THR A O 2
ATOM 2985 N N . GLU A 1 76 ? 2.082 -7.596 8.710 1.00 0.31 384 GLU A N 2
ATOM 2986 C CA . GLU A 1 76 ? 1.212 -6.572 9.268 1.00 0.35 384 GLU A CA 2
ATOM 2987 C C . GLU A 1 76 ? 0.308 -5.969 8.197 1.00 0.28 384 GLU A C 2
ATOM 2988 O O . GLU A 1 76 ? -0.030 -4.783 8.243 1.00 0.27 384 GLU A O 2
ATOM 3000 N N . GLY A 1 77 ? -0.112 -6.806 7.257 1.00 0.27 385 GLY A N 2
ATOM 3001 C CA . GLY A 1 77 ? -0.974 -6.350 6.181 1.00 0.27 385 GLY A CA 2
ATOM 3002 C C . GLY A 1 77 ? -2.342 -5.915 6.675 1.00 0.26 385 GLY A C 2
ATOM 3003 O O . GLY A 1 77 ? -2.970 -5.032 6.087 1.00 0.27 385 GLY A O 2
ATOM 3007 N N . GLU A 1 78 ? -2.798 -6.530 7.765 1.00 0.30 386 GLU A N 2
ATOM 3008 C CA . GLU A 1 78 ? -4.101 -6.211 8.338 1.00 0.35 386 GLU A CA 2
ATOM 3009 C C . GLU A 1 78 ? -4.138 -4.762 8.824 1.00 0.31 386 GLU A C 2
ATOM 3010 O O . GLU A 1 78 ? -5.126 -4.051 8.617 1.00 0.36 386 GLU A O 2
ATOM 3022 N N . GLN A 1 79 ? -3.051 -4.329 9.462 1.00 0.29 387 GLN A N 2
ATOM 3023 C CA . GLN A 1 79 ? -2.940 -2.956 9.954 1.00 0.30 387 GLN A CA 2
ATOM 3024 C C . GLN A 1 79 ? -2.968 -1.956 8.807 1.00 0.27 387 GLN A C 2
ATOM 3025 O O . GLN A 1 79 ? -3.651 -0.933 8.883 1.00 0.31 387 GLN A O 2
ATOM 3039 N N . ILE A 1 80 ? -2.227 -2.261 7.746 1.00 0.24 388 ILE A N 2
ATOM 3040 C CA . ILE A 1 80 ? -2.127 -1.371 6.593 1.00 0.23 388 ILE A CA 2
ATOM 3041 C C . ILE A 1 80 ? -3.508 -1.096 6.004 1.00 0.22 388 ILE A C 2
ATOM 3042 O O . ILE A 1 80 ? -3.871 0.054 5.757 1.00 0.22 388 ILE A O 2
ATOM 3058 N N . ALA A 1 81 ? -4.276 -2.162 5.809 1.00 0.22 389 ALA A N 2
ATOM 3059 C CA . ALA A 1 81 ? -5.604 -2.060 5.216 1.00 0.24 389 ALA A CA 2
ATOM 3060 C C . ALA A 1 81 ? -6.529 -1.179 6.053 1.00 0.22 389 ALA A C 2
ATOM 3061 O O . ALA A 1 81 ? -7.236 -0.323 5.517 1.00 0.23 389 ALA A O 2
ATOM 3068 N N . GLN A 1 82 ? -6.509 -1.390 7.364 1.00 0.22 390 GLN A N 2
ATOM 3069 C CA . GLN A 1 82 ? -7.372 -0.645 8.274 1.00 0.25 390 GLN A CA 2
ATOM 3070 C C . GLN A 1 82 ? -7.032 0.841 8.249 1.00 0.21 390 GLN A C 2
ATOM 3071 O O . GLN A 1 82 ? -7.916 1.689 8.121 1.00 0.23 390 GLN A O 2
ATOM 3085 N N . LEU A 1 83 ? -5.745 1.144 8.355 1.00 0.21 391 LEU A N 2
ATOM 3086 C CA . LEU A 1 83 ? -5.287 2.523 8.423 1.00 0.22 391 LEU A CA 2
ATOM 3087 C C . LEU A 1 83 ? -5.609 3.289 7.130 1.00 0.20 391 LEU A C 2
ATOM 3088 O O . LEU A 1 83 ? -6.077 4.428 7.192 1.00 0.22 391 LEU A O 2
ATOM 3104 N N . ILE A 1 84 ? -5.382 2.682 5.966 1.00 0.18 392 ILE A N 2
ATOM 3105 C CA . ILE A 1 84 ? -5.654 3.377 4.707 1.00 0.17 392 ILE A CA 2
ATOM 3106 C C . ILE A 1 84 ? -7.117 3.802 4.648 1.00 0.17 392 ILE A C 2
ATOM 3107 O O . ILE A 1 84 ? -7.433 4.946 4.314 1.00 0.19 392 ILE A O 2
ATOM 3123 N N . ALA A 1 85 ? -8.004 2.884 5.014 1.00 0.18 393 ALA A N 2
ATOM 3124 C CA . ALA A 1 85 ? -9.429 3.172 5.048 1.00 0.21 393 ALA A CA 2
ATOM 3125 C C . ALA A 1 85 ? -9.745 4.212 6.121 1.00 0.23 393 ALA A C 2
ATOM 3126 O O . ALA A 1 85 ? -10.734 4.935 6.024 1.00 0.29 393 ALA A O 2
ATOM 3133 N N . GLY A 1 86 ? -8.890 4.282 7.136 1.00 0.23 394 GLY A N 2
ATOM 3134 C CA . GLY A 1 86 ? -9.058 5.252 8.203 1.00 0.27 394 GLY A CA 2
ATOM 3135 C C . GLY A 1 86 ? -8.828 6.678 7.736 1.00 0.28 394 GLY A C 2
ATOM 3136 O O . GLY A 1 86 ? -9.651 7.560 7.992 1.00 0.35 394 GLY A O 2
ATOM 3140 N N . TYR A 1 87 ? -7.711 6.911 7.051 1.00 0.27 395 TYR A N 2
ATOM 3141 C CA . TYR A 1 87 ? -7.430 8.229 6.485 1.00 0.30 395 TYR A CA 2
ATOM 3142 C C . TYR A 1 87 ? -8.458 8.571 5.415 1.00 0.30 395 TYR A C 2
ATOM 3143 O O . TYR A 1 87 ? -8.930 9.704 5.326 1.00 0.36 395 TYR A O 2
ATOM 3161 N N . ILE A 1 88 ? -8.813 7.572 4.619 1.00 0.27 396 ILE A N 2
ATOM 3162 C CA . ILE A 1 88 ? -9.828 7.725 3.588 1.00 0.31 396 ILE A CA 2
ATOM 3163 C C . ILE A 1 88 ? -11.184 8.084 4.201 1.00 0.37 396 ILE A C 2
ATOM 3164 O O . ILE A 1 88 ? -11.942 8.875 3.641 1.00 0.45 396 ILE A O 2
ATOM 3180 N N . ASP A 1 89 ? -11.457 7.524 5.375 1.00 0.38 397 ASP A N 2
ATOM 3181 C CA . ASP A 1 89 ? -12.687 7.815 6.112 1.00 0.47 397 ASP A CA 2
ATOM 3182 C C . ASP A 1 89 ? -12.780 9.299 6.465 1.00 0.51 397 ASP A C 2
ATOM 3183 O O . ASP A 1 89 ? -13.871 9.859 6.554 1.00 0.63 397 ASP A O 2
ATOM 3192 N N . ILE A 1 90 ? -11.627 9.933 6.647 1.00 0.47 398 ILE A N 2
ATOM 3193 C CA . ILE A 1 90 ? -11.574 11.357 6.964 1.00 0.53 398 ILE A CA 2
ATOM 3194 C C . ILE A 1 90 ? -11.869 12.191 5.720 1.00 0.55 398 ILE A C 2
ATOM 3195 O O . ILE A 1 90 ? -12.569 13.206 5.783 1.00 0.65 398 ILE A O 2
ATOM 3211 N N . ILE A 1 91 ? -11.339 11.744 4.588 1.00 0.50 399 ILE A N 2
ATOM 3212 C CA . ILE A 1 91 ? -11.504 12.447 3.320 1.00 0.52 399 ILE A CA 2
ATOM 3213 C C . ILE A 1 91 ? -12.948 12.342 2.827 1.00 0.59 399 ILE A C 2
ATOM 3214 O O . ILE A 1 91 ? -13.433 13.204 2.089 1.00 0.72 399 ILE A O 2
ATOM 3230 N N . LEU A 1 92 ? -13.629 11.282 3.246 1.00 0.59 400 LEU A N 2
ATOM 3231 C CA . LEU A 1 92 ? -15.014 11.055 2.860 1.00 0.73 400 LEU A CA 2
ATOM 3232 C C . LEU A 1 92 ? -15.965 11.796 3.793 1.00 0.90 400 LEU A C 2
ATOM 3233 O O . LEU A 1 92 ? -16.261 12.981 3.526 1.00 1.31 400 LEU A O 2
ATOM 3250 N N . GLY B 2 1 ? -19.546 2.551 0.257 1.00 12.98 367 GLY B N 2
ATOM 3251 C CA . GLY B 2 1 ? -19.157 1.136 0.057 1.00 12.67 367 GLY B CA 2
ATOM 3252 C C . GLY B 2 1 ? -19.989 0.476 -1.018 1.00 12.18 367 GLY B C 2
ATOM 3253 O O . GLY B 2 1 ? -21.204 0.669 -1.076 1.00 12.32 367 GLY B O 2
ATOM 3259 N N . ARG B 2 2 ? -19.342 -0.290 -1.883 1.00 11.83 368 ARG B N 2
ATOM 3260 C CA . ARG B 2 2 ? -20.041 -0.967 -2.962 1.00 11.57 368 ARG B CA 2
ATOM 3261 C C . ARG B 2 2 ? -20.602 -2.306 -2.490 1.00 10.70 368 ARG B C 2
ATOM 3262 O O . ARG B 2 2 ? -21.797 -2.419 -2.216 1.00 10.61 368 ARG B O 2
ATOM 3283 N N . SER B 2 3 ? -19.731 -3.304 -2.368 1.00 10.27 369 SER B N 2
ATOM 3284 C CA . SER B 2 3 ? -20.150 -4.652 -1.996 1.00 9.63 369 SER B CA 2
ATOM 3285 C C . SER B 2 3 ? -18.945 -5.564 -1.785 1.00 8.81 369 SER B C 2
ATOM 3286 O O . SER B 2 3 ? -19.001 -6.768 -2.042 1.00 8.90 369 SER B O 2
ATOM 3294 N N . LYS B 2 4 ? -17.870 -4.984 -1.285 1.00 8.27 370 LYS B N 2
ATOM 3295 C CA . LYS B 2 4 ? -16.626 -5.715 -1.076 1.00 7.62 370 LYS B CA 2
ATOM 3296 C C . LYS B 2 4 ? -15.872 -5.127 0.114 1.00 6.77 370 LYS B C 2
ATOM 3297 O O . LYS B 2 4 ? -15.349 -4.011 0.054 1.00 6.67 370 LYS B O 2
ATOM 3316 N N . GLU B 2 5 ? -15.845 -5.873 1.206 1.00 6.50 371 GLU B N 2
ATOM 3317 C CA . GLU B 2 5 ? -15.310 -5.368 2.451 1.00 6.00 371 GLU B CA 2
ATOM 3318 C C . GLU B 2 5 ? -14.017 -6.075 2.846 1.00 4.98 371 GLU B C 2
ATOM 3319 O O . GLU B 2 5 ? -12.936 -5.636 2.477 1.00 4.97 371 GLU B O 2
ATOM 3331 N N . SER B 2 6 ? -14.128 -7.175 3.577 1.00 4.53 372 SER B N 2
ATOM 3332 C CA . SER B 2 6 ? -12.951 -7.861 4.095 1.00 3.82 372 SER B CA 2
ATOM 3333 C C . SER B 2 6 ? -12.230 -8.656 3.007 1.00 2.91 372 SER B C 2
ATOM 3334 O O . SER B 2 6 ? -12.857 -9.219 2.104 1.00 3.19 372 SER B O 2
ATOM 3342 N N . GLY B 2 7 ? -10.906 -8.694 3.104 1.00 2.37 373 GLY B N 2
ATOM 3343 C CA . GLY B 2 7 ? -10.094 -9.390 2.122 1.00 1.94 373 GLY B CA 2
ATOM 3344 C C . GLY B 2 7 ? -9.729 -8.498 0.955 1.00 1.44 373 GLY B C 2
ATOM 3345 O O . GLY B 2 7 ? -8.579 -8.070 0.828 1.00 2.02 373 GLY B O 2
ATOM 3349 N N . TRP B 2 8 ? -10.707 -8.209 0.108 1.00 1.08 374 TRP B N 2
ATOM 3350 C CA . TRP B 2 8 ? -10.517 -7.293 -1.003 1.00 0.61 374 TRP B CA 2
ATOM 3351 C C . TRP B 2 8 ? -11.297 -6.025 -0.745 1.00 0.55 374 TRP B C 2
ATOM 3352 O O . TRP B 2 8 ? -12.523 -5.990 -0.875 1.00 0.90 374 TRP B O 2
ATOM 3373 N N . VAL B 2 9 ? -10.573 -4.986 -0.380 1.00 0.40 375 VAL B N 2
ATOM 3374 C CA . VAL B 2 9 ? -11.193 -3.753 0.070 1.00 0.38 375 VAL B CA 2
ATOM 3375 C C . VAL B 2 9 ? -11.142 -2.703 -1.029 1.00 0.44 375 VAL B C 2
ATOM 3376 O O . VAL B 2 9 ? -10.084 -2.145 -1.320 1.00 0.53 375 VAL B O 2
ATOM 3389 N N . GLU B 2 10 ? -12.281 -2.458 -1.653 1.00 0.51 376 GLU B N 2
ATOM 3390 C CA . GLU B 2 10 ? -12.385 -1.432 -2.675 1.00 0.63 376 GLU B CA 2
ATOM 3391 C C . GLU B 2 10 ? -13.009 -0.187 -2.076 1.00 0.52 376 GLU B C 2
ATOM 3392 O O . GLU B 2 10 ? -13.973 -0.267 -1.310 1.00 0.61 376 GLU B O 2
ATOM 3404 N N . ASN B 2 11 ? -12.452 0.958 -2.419 1.00 0.54 377 ASN B N 2
ATOM 3405 C CA . ASN B 2 11 ? -12.795 2.198 -1.743 1.00 0.58 377 ASN B CA 2
ATOM 3406 C C . ASN B 2 11 ? -13.567 3.131 -2.678 1.00 0.50 377 ASN B C 2
ATOM 3407 O O . ASN B 2 11 ? -13.789 2.801 -3.843 1.00 0.65 377 ASN B O 2
ATOM 3418 N N . GLU B 2 12 ? -13.950 4.305 -2.177 1.00 0.43 378 GLU B N 2
ATOM 3419 C CA . GLU B 2 12 ? -14.892 5.159 -2.893 1.00 0.51 378 GLU B CA 2
ATOM 3420 C C . GLU B 2 12 ? -14.270 6.450 -3.413 1.00 0.44 378 GLU B C 2
ATOM 3421 O O . GLU B 2 12 ? -14.985 7.348 -3.862 1.00 0.53 378 GLU B O 2
ATOM 3433 N N . ILE B 2 13 ? -12.959 6.548 -3.372 1.00 0.36 379 ILE B N 2
ATOM 3434 C CA . ILE B 2 13 ? -12.289 7.746 -3.892 1.00 0.38 379 ILE B CA 2
ATOM 3435 C C . ILE B 2 13 ? -11.362 7.431 -5.053 1.00 0.48 379 ILE B C 2
ATOM 3436 O O . ILE B 2 13 ? -10.458 8.204 -5.353 1.00 1.17 379 ILE B O 2
ATOM 3452 N N . TYR B 2 14 ? -11.592 6.317 -5.725 1.00 0.45 380 TYR B N 2
ATOM 3453 C CA . TYR B 2 14 ? -10.828 6.019 -6.924 1.00 0.42 380 TYR B CA 2
ATOM 3454 C C . TYR B 2 14 ? -11.398 6.813 -8.094 1.00 0.46 380 TYR B C 2
ATOM 3455 O O . TYR B 2 14 ? -12.473 6.497 -8.605 1.00 0.58 380 TYR B O 2
ATOM 3473 N N . TYR B 2 15 ? -10.699 7.869 -8.482 1.00 0.55 381 TYR B N 2
ATOM 3474 C CA . TYR B 2 15 ? -11.140 8.732 -9.551 1.00 0.70 381 TYR B CA 2
ATOM 3475 C C . TYR B 2 15 ? -10.821 8.120 -10.907 1.00 0.79 381 TYR B C 2
ATOM 3476 O O . TYR B 2 15 ? -11.727 7.527 -11.525 1.00 1.31 381 TYR B O 2
ATOM 3495 N N . GLY A 1 1 ? 4.425 11.654 7.697 1.00 4.12 309 GLY A N 3
ATOM 3496 C CA . GLY A 1 1 ? 5.216 10.430 7.964 1.00 3.32 309 GLY A CA 3
ATOM 3497 C C . GLY A 1 1 ? 4.733 9.704 9.199 1.00 2.36 309 GLY A C 3
ATOM 3498 O O . GLY A 1 1 ? 3.549 9.386 9.303 1.00 2.83 309 GLY A O 3
ATOM 3504 N N . VAL A 1 2 ? 5.652 9.451 10.134 1.00 1.70 310 VAL A N 3
ATOM 3505 C CA . VAL A 1 2 ? 5.343 8.768 11.394 1.00 1.44 310 VAL A CA 3
ATOM 3506 C C . VAL A 1 2 ? 5.075 7.277 11.173 1.00 1.00 310 VAL A C 3
ATOM 3507 O O . VAL A 1 2 ? 5.878 6.430 11.570 1.00 1.09 310 VAL A O 3
ATOM 3520 N N . SER A 1 3 ? 3.965 6.964 10.526 1.00 0.71 311 SER A N 3
ATOM 3521 C CA . SER A 1 3 ? 3.573 5.585 10.296 1.00 0.41 311 SER A CA 3
ATOM 3522 C C . SER A 1 3 ? 4.315 4.980 9.105 1.00 0.34 311 SER A C 3
ATOM 3523 O O . SER A 1 3 ? 3.999 5.263 7.945 1.00 0.47 311 SER A O 3
ATOM 3531 N N . PHE A 1 4 ? 5.315 4.165 9.405 1.00 0.29 312 PHE A N 3
ATOM 3532 C CA . PHE A 1 4 ? 6.095 3.486 8.382 1.00 0.27 312 PHE A CA 3
ATOM 3533 C C . PHE A 1 4 ? 6.109 1.988 8.636 1.00 0.26 312 PHE A C 3
ATOM 3534 O O . PHE A 1 4 ? 6.412 1.538 9.743 1.00 0.34 312 PHE A O 3
ATOM 3551 N N . PHE A 1 5 ? 5.774 1.220 7.614 1.00 0.24 313 PHE A N 3
ATOM 3552 C CA . PHE A 1 5 ? 5.771 -0.232 7.716 1.00 0.26 313 PHE A CA 3
ATOM 3553 C C . PHE A 1 5 ? 6.949 -0.814 6.950 1.00 0.26 313 PHE A C 3
ATOM 3554 O O . PHE A 1 5 ? 7.171 -0.469 5.791 1.00 0.26 313 PHE A O 3
ATOM 3571 N N . LEU A 1 6 ? 7.710 -1.680 7.599 1.00 0.36 314 LEU A N 3
ATOM 3572 C CA . LEU A 1 6 ? 8.826 -2.339 6.940 1.00 0.38 314 LEU A CA 3
ATOM 3573 C C . LEU A 1 6 ? 8.318 -3.509 6.113 1.00 0.37 314 LEU A C 3
ATOM 3574 O O . LEU A 1 6 ? 7.987 -4.568 6.649 1.00 0.50 314 LEU A O 3
ATOM 3590 N N . VAL A 1 7 ? 8.235 -3.302 4.812 1.00 0.26 315 VAL A N 3
ATOM 3591 C CA . VAL A 1 7 ? 7.745 -4.324 3.905 1.00 0.26 315 VAL A CA 3
ATOM 3592 C C . VAL A 1 7 ? 8.888 -4.893 3.079 1.00 0.24 315 VAL A C 3
ATOM 3593 O O . VAL A 1 7 ? 10.001 -4.366 3.100 1.00 0.27 315 VAL A O 3
ATOM 3606 N N . LYS A 1 8 ? 8.617 -5.975 2.368 1.00 0.25 316 LYS A N 3
ATOM 3607 C CA . LYS A 1 8 ? 9.620 -6.602 1.522 1.00 0.28 316 LYS A CA 3
ATOM 3608 C C . LYS A 1 8 ? 9.076 -6.800 0.112 1.00 0.28 316 LYS A C 3
ATOM 3609 O O . LYS A 1 8 ? 8.132 -7.565 -0.099 1.00 0.28 316 LYS A O 3
ATOM 3628 N N . GLU A 1 9 ? 9.668 -6.097 -0.844 1.00 0.32 317 GLU A N 3
ATOM 3629 C CA . GLU A 1 9 ? 9.207 -6.129 -2.227 1.00 0.37 317 GLU A CA 3
ATOM 3630 C C . GLU A 1 9 ? 9.907 -7.232 -3.008 1.00 0.45 317 GLU A C 3
ATOM 3631 O O . GLU A 1 9 ? 11.136 -7.312 -3.025 1.00 0.48 317 GLU A O 3
ATOM 3643 N N . LYS A 1 10 ? 9.130 -8.080 -3.659 1.00 0.55 318 LYS A N 3
ATOM 3644 C CA . LYS A 1 10 ? 9.703 -9.108 -4.504 1.00 0.68 318 LYS A CA 3
ATOM 3645 C C . LYS A 1 10 ? 9.872 -8.582 -5.923 1.00 0.82 318 LYS A C 3
ATOM 3646 O O . LYS A 1 10 ? 8.969 -8.687 -6.753 1.00 0.95 318 LYS A O 3
ATOM 3665 N N . MET A 1 11 ? 11.026 -7.993 -6.184 1.00 0.90 319 MET A N 3
ATOM 3666 C CA . MET A 1 11 ? 11.320 -7.440 -7.497 1.00 1.09 319 MET A CA 3
ATOM 3667 C C . MET A 1 11 ? 12.259 -8.366 -8.255 1.00 1.22 319 MET A C 3
ATOM 3668 O O . MET A 1 11 ? 12.737 -9.364 -7.702 1.00 1.23 319 MET A O 3
ATOM 3682 N N . LYS A 1 12 ? 12.508 -8.044 -9.516 1.00 1.39 320 LYS A N 3
ATOM 3683 C CA . LYS A 1 12 ? 13.418 -8.824 -10.349 1.00 1.57 320 LYS A CA 3
ATOM 3684 C C . LYS A 1 12 ? 14.856 -8.707 -9.847 1.00 1.62 320 LYS A C 3
ATOM 3685 O O . LYS A 1 12 ? 15.172 -7.848 -9.020 1.00 1.59 320 LYS A O 3
ATOM 3704 N N . GLY A 1 13 ? 15.720 -9.574 -10.353 1.00 1.76 321 GLY A N 3
ATOM 3705 C CA . GLY A 1 13 ? 17.124 -9.512 -10.010 1.00 1.87 321 GLY A CA 3
ATOM 3706 C C . GLY A 1 13 ? 17.540 -10.632 -9.084 1.00 1.78 321 GLY A C 3
ATOM 3707 O O . GLY A 1 13 ? 18.591 -11.245 -9.272 1.00 1.93 321 GLY A O 3
ATOM 3711 N N . LYS A 1 14 ? 16.709 -10.912 -8.092 1.00 1.57 322 LYS A N 3
ATOM 3712 C CA . LYS A 1 14 ? 17.016 -11.932 -7.101 1.00 1.48 322 LYS A CA 3
ATOM 3713 C C . LYS A 1 14 ? 15.739 -12.442 -6.446 1.00 1.35 322 LYS A C 3
ATOM 3714 O O . LYS A 1 14 ? 14.680 -11.829 -6.582 1.00 1.32 322 LYS A O 3
ATOM 3733 N N . ASN A 1 15 ? 15.840 -13.562 -5.740 1.00 1.31 323 ASN A N 3
ATOM 3734 C CA . ASN A 1 15 ? 14.680 -14.145 -5.071 1.00 1.24 323 ASN A CA 3
ATOM 3735 C C . ASN A 1 15 ? 14.453 -13.504 -3.708 1.00 1.06 323 ASN A C 3
ATOM 3736 O O . ASN A 1 15 ? 13.448 -13.768 -3.046 1.00 1.04 323 ASN A O 3
ATOM 3747 N N . LYS A 1 16 ? 15.395 -12.668 -3.292 1.00 1.03 324 LYS A N 3
ATOM 3748 C CA . LYS A 1 16 ? 15.269 -11.934 -2.043 1.00 0.90 324 LYS A CA 3
ATOM 3749 C C . LYS A 1 16 ? 14.261 -10.800 -2.194 1.00 0.75 324 LYS A C 3
ATOM 3750 O O . LYS A 1 16 ? 14.177 -10.163 -3.246 1.00 0.81 324 LYS A O 3
ATOM 3769 N N . LEU A 1 17 ? 13.501 -10.557 -1.141 1.00 0.61 325 LEU A N 3
ATOM 3770 C CA . LEU A 1 17 ? 12.539 -9.472 -1.134 1.00 0.49 325 LEU A CA 3
ATOM 3771 C C . LEU A 1 17 ? 13.161 -8.235 -0.498 1.00 0.45 325 LEU A C 3
ATOM 3772 O O . LEU A 1 17 ? 13.533 -8.247 0.679 1.00 0.55 325 LEU A O 3
ATOM 3788 N N . VAL A 1 18 ? 13.270 -7.178 -1.286 1.00 0.40 326 VAL A N 3
ATOM 3789 C CA . VAL A 1 18 ? 13.943 -5.955 -0.867 1.00 0.38 326 VAL A CA 3
ATOM 3790 C C . VAL A 1 18 ? 13.153 -5.240 0.223 1.00 0.32 326 VAL A C 3
ATOM 3791 O O . VAL A 1 18 ? 11.969 -4.953 0.051 1.00 0.29 326 VAL A O 3
ATOM 3804 N N . PRO A 1 19 ? 13.795 -4.958 1.366 1.00 0.33 327 PRO A N 3
ATOM 3805 C CA . PRO A 1 19 ? 13.168 -4.220 2.462 1.00 0.30 327 PRO A CA 3
ATOM 3806 C C . PRO A 1 19 ? 12.871 -2.779 2.067 1.00 0.25 327 PRO A C 3
ATOM 3807 O O . PRO A 1 19 ? 13.736 -2.077 1.532 1.00 0.32 327 PRO A O 3
ATOM 3818 N N . ARG A 1 20 ? 11.647 -2.347 2.314 1.00 0.21 328 ARG A N 3
ATOM 3819 C CA . ARG A 1 20 ? 11.236 -0.996 1.982 1.00 0.23 328 ARG A CA 3
ATOM 3820 C C . ARG A 1 20 ? 10.375 -0.429 3.106 1.00 0.20 328 ARG A C 3
ATOM 3821 O O . ARG A 1 20 ? 9.750 -1.180 3.856 1.00 0.23 328 ARG A O 3
ATOM 3842 N N . LEU A 1 21 ? 10.350 0.884 3.228 1.00 0.18 329 LEU A N 3
ATOM 3843 C CA . LEU A 1 21 ? 9.524 1.541 4.223 1.00 0.20 329 LEU A CA 3
ATOM 3844 C C . LEU A 1 21 ? 8.256 2.074 3.575 1.00 0.19 329 LEU A C 3
ATOM 3845 O O . LEU A 1 21 ? 8.292 3.052 2.826 1.00 0.24 329 LEU A O 3
ATOM 3861 N N . LEU A 1 22 ? 7.145 1.416 3.846 1.00 0.17 330 LEU A N 3
ATOM 3862 C CA . LEU A 1 22 ? 5.869 1.835 3.303 1.00 0.17 330 LEU A CA 3
ATOM 3863 C C . LEU A 1 22 ? 5.267 2.909 4.198 1.00 0.18 330 LEU A C 3
ATOM 3864 O O . LEU A 1 22 ? 4.742 2.615 5.275 1.00 0.24 330 LEU A O 3
ATOM 3880 N N . GLY A 1 23 ? 5.385 4.155 3.766 1.00 0.18 331 GLY A N 3
ATOM 3881 C CA . GLY A 1 23 ? 4.902 5.265 4.555 1.00 0.22 331 GLY A CA 3
ATOM 3882 C C . GLY A 1 23 ? 3.472 5.624 4.225 1.00 0.22 331 GLY A C 3
ATOM 3883 O O . GLY A 1 23 ? 3.185 6.114 3.131 1.00 0.29 331 GLY A O 3
ATOM 3887 N N . ILE A 1 24 ? 2.580 5.371 5.167 1.00 0.22 332 ILE A N 3
ATOM 3888 C CA . ILE A 1 24 ? 1.173 5.685 4.989 1.00 0.22 332 ILE A CA 3
ATOM 3889 C C . ILE A 1 24 ? 0.866 7.030 5.627 1.00 0.24 332 ILE A C 3
ATOM 3890 O O . ILE A 1 24 ? 0.959 7.176 6.846 1.00 0.36 332 ILE A O 3
ATOM 3906 N N . THR A 1 25 ? 0.529 8.013 4.814 1.00 0.22 333 THR A N 3
ATOM 3907 C CA . THR A 1 25 ? 0.194 9.326 5.325 1.00 0.23 333 THR A CA 3
ATOM 3908 C C . THR A 1 25 ? -1.301 9.583 5.168 1.00 0.23 333 THR A C 3
ATOM 3909 O O . THR A 1 25 ? -2.045 8.688 4.764 1.00 0.28 333 THR A O 3
ATOM 3920 N N . LYS A 1 26 ? -1.741 10.797 5.478 1.00 0.26 334 LYS A N 3
ATOM 3921 C CA . LYS A 1 26 ? -3.167 11.107 5.475 1.00 0.28 334 LYS A CA 3
ATOM 3922 C C . LYS A 1 26 ? -3.727 11.182 4.062 1.00 0.26 334 LYS A C 3
ATOM 3923 O O . LYS A 1 26 ? -4.929 11.020 3.858 1.00 0.43 334 LYS A O 3
ATOM 3942 N N . GLU A 1 27 ? -2.866 11.436 3.091 1.00 0.27 335 GLU A N 3
ATOM 3943 C CA . GLU A 1 27 ? -3.332 11.681 1.741 1.00 0.33 335 GLU A CA 3
ATOM 3944 C C . GLU A 1 27 ? -2.683 10.755 0.712 1.00 0.27 335 GLU A C 3
ATOM 3945 O O . GLU A 1 27 ? -3.150 10.671 -0.429 1.00 0.34 335 GLU A O 3
ATOM 3957 N N . CYS A 1 28 ? -1.625 10.048 1.094 1.00 0.23 336 CYS A N 3
ATOM 3958 C CA . CYS A 1 28 ? -0.915 9.216 0.134 1.00 0.24 336 CYS A CA 3
ATOM 3959 C C . CYS A 1 28 ? -0.150 8.068 0.792 1.00 0.21 336 CYS A C 3
ATOM 3960 O O . CYS A 1 28 ? -0.026 7.991 2.014 1.00 0.28 336 CYS A O 3
ATOM 3968 N N . VAL A 1 29 ? 0.327 7.163 -0.050 1.00 0.22 337 VAL A N 3
ATOM 3969 C CA . VAL A 1 29 ? 1.167 6.052 0.360 1.00 0.21 337 VAL A CA 3
ATOM 3970 C C . VAL A 1 29 ? 2.490 6.127 -0.393 1.00 0.19 337 VAL A C 3
ATOM 3971 O O . VAL A 1 29 ? 2.528 5.953 -1.611 1.00 0.22 337 VAL A O 3
ATOM 3984 N N . MET A 1 30 ? 3.567 6.405 0.316 1.00 0.17 338 MET A N 3
ATOM 3985 C CA . MET A 1 30 ? 4.857 6.611 -0.327 1.00 0.17 338 MET A CA 3
ATOM 3986 C C . MET A 1 30 ? 5.816 5.463 -0.036 1.00 0.16 338 MET A C 3
ATOM 3987 O O . MET A 1 30 ? 5.880 4.956 1.085 1.00 0.20 338 MET A O 3
ATOM 4001 N N . ARG A 1 31 ? 6.553 5.050 -1.057 1.00 0.16 339 ARG A N 3
ATOM 4002 C CA . ARG A 1 31 ? 7.573 4.026 -0.897 1.00 0.17 339 ARG A CA 3
ATOM 4003 C C . ARG A 1 31 ? 8.918 4.660 -0.590 1.00 0.16 339 ARG A C 3
ATOM 4004 O O . ARG A 1 31 ? 9.594 5.173 -1.484 1.00 0.18 339 ARG A O 3
ATOM 4025 N N . VAL A 1 32 ? 9.288 4.638 0.676 1.00 0.18 340 VAL A N 3
ATOM 4026 C CA . VAL A 1 32 ? 10.571 5.157 1.113 1.00 0.22 340 VAL A CA 3
ATOM 4027 C C . VAL A 1 32 ? 11.560 4.010 1.238 1.00 0.24 340 VAL A C 3
ATOM 4028 O O . VAL A 1 32 ? 11.226 2.960 1.781 1.00 0.24 340 VAL A O 3
ATOM 4041 N N . ASP A 1 33 ? 12.761 4.180 0.706 1.00 0.30 341 ASP A N 3
ATOM 4042 C CA . ASP A 1 33 ? 13.760 3.125 0.783 1.00 0.36 341 ASP A CA 3
ATOM 4043 C C . ASP A 1 33 ? 14.172 2.872 2.225 1.00 0.38 341 ASP A C 3
ATOM 4044 O O . ASP A 1 33 ? 14.274 3.801 3.027 1.00 0.41 341 ASP A O 3
ATOM 4053 N N . GLU A 1 34 ? 14.415 1.607 2.534 1.00 0.42 342 GLU A N 3
ATOM 4054 C CA . GLU A 1 34 ? 14.738 1.173 3.885 1.00 0.47 342 GLU A CA 3
ATOM 4055 C C . GLU A 1 34 ? 15.980 1.889 4.415 1.00 0.60 342 GLU A C 3
ATOM 4056 O O . GLU A 1 34 ? 15.961 2.454 5.508 1.00 0.72 342 GLU A O 3
ATOM 4068 N N . LYS A 1 35 ? 17.046 1.887 3.630 1.00 0.69 343 LYS A N 3
ATOM 4069 C CA . LYS A 1 35 ? 18.324 2.396 4.102 1.00 0.87 343 LYS A CA 3
ATOM 4070 C C . LYS A 1 35 ? 18.594 3.809 3.593 1.00 0.79 343 LYS A C 3
ATOM 4071 O O . LYS A 1 35 ? 19.027 4.674 4.353 1.00 0.86 343 LYS A O 3
ATOM 4090 N N . THR A 1 36 ? 18.327 4.044 2.315 1.00 0.73 344 THR A N 3
ATOM 4091 C CA . THR A 1 36 ? 18.626 5.330 1.700 1.00 0.72 344 THR A CA 3
ATOM 4092 C C . THR A 1 36 ? 17.616 6.389 2.141 1.00 0.63 344 THR A C 3
ATOM 4093 O O . THR A 1 36 ? 17.881 7.587 2.054 1.00 0.67 344 THR A O 3
ATOM 4104 N N . LYS A 1 37 ? 16.454 5.925 2.615 1.00 0.55 345 LYS A N 3
ATOM 4105 C CA . LYS A 1 37 ? 15.393 6.803 3.119 1.00 0.52 345 LYS A CA 3
ATOM 4106 C C . LYS A 1 37 ? 14.867 7.728 2.018 1.00 0.53 345 LYS A C 3
ATOM 4107 O O . LYS A 1 37 ? 14.299 8.785 2.298 1.00 0.61 345 LYS A O 3
ATOM 4126 N N . GLU A 1 38 ? 15.035 7.312 0.770 1.00 0.53 346 GLU A N 3
ATOM 4127 C CA . GLU A 1 38 ? 14.575 8.095 -0.369 1.00 0.58 346 GLU A CA 3
ATOM 4128 C C . GLU A 1 38 ? 13.169 7.677 -0.779 1.00 0.44 346 GLU A C 3
ATOM 4129 O O . GLU A 1 38 ? 12.827 6.495 -0.727 1.00 0.42 346 GLU A O 3
ATOM 4141 N N . VAL A 1 39 ? 12.361 8.648 -1.180 1.00 0.39 347 VAL A N 3
ATOM 4142 C CA . VAL A 1 39 ? 11.009 8.375 -1.646 1.00 0.33 347 VAL A CA 3
ATOM 4143 C C . VAL A 1 39 ? 11.032 8.014 -3.126 1.00 0.31 347 VAL A C 3
ATOM 4144 O O . VAL A 1 39 ? 11.236 8.874 -3.985 1.00 0.42 347 VAL A O 3
ATOM 4157 N N . ILE A 1 40 ? 10.835 6.738 -3.414 1.00 0.25 348 ILE A N 3
ATOM 4158 C CA . ILE A 1 40 ? 10.910 6.237 -4.779 1.00 0.26 348 ILE A CA 3
ATOM 4159 C C . ILE A 1 40 ? 9.635 6.565 -5.555 1.00 0.26 348 ILE A C 3
ATOM 4160 O O . ILE A 1 40 ? 9.688 7.111 -6.657 1.00 0.35 348 ILE A O 3
ATOM 4176 N N . GLN A 1 41 ? 8.493 6.241 -4.967 1.00 0.23 349 GLN A N 3
ATOM 4177 C CA . GLN A 1 41 ? 7.210 6.458 -5.620 1.00 0.23 349 GLN A CA 3
ATOM 4178 C C . GLN A 1 41 ? 6.129 6.722 -4.582 1.00 0.22 349 GLN A C 3
ATOM 4179 O O . GLN A 1 41 ? 6.109 6.087 -3.526 1.00 0.29 349 GLN A O 3
ATOM 4193 N N . GLU A 1 42 ? 5.248 7.662 -4.880 1.00 0.23 350 GLU A N 3
ATOM 4194 C CA . GLU A 1 42 ? 4.150 7.999 -3.991 1.00 0.25 350 GLU A CA 3
ATOM 4195 C C . GLU A 1 42 ? 2.816 7.761 -4.689 1.00 0.26 350 GLU A C 3
ATOM 4196 O O . GLU A 1 42 ? 2.618 8.195 -5.822 1.00 0.36 350 GLU A O 3
ATOM 4208 N N . TRP A 1 43 ? 1.916 7.062 -4.018 1.00 0.23 351 TRP A N 3
ATOM 4209 C CA . TRP A 1 43 ? 0.569 6.872 -4.527 1.00 0.26 351 TRP A CA 3
ATOM 4210 C C . TRP A 1 43 ? -0.414 7.678 -3.696 1.00 0.25 351 TRP A C 3
ATOM 4211 O O . TRP A 1 43 ? -0.520 7.476 -2.493 1.00 0.52 351 TRP A O 3
ATOM 4232 N N . SER A 1 44 ? -1.131 8.583 -4.327 1.00 0.31 352 SER A N 3
ATOM 4233 C CA . SER A 1 44 ? -2.172 9.318 -3.635 1.00 0.30 352 SER A CA 3
ATOM 4234 C C . SER A 1 44 ? -3.360 8.397 -3.379 1.00 0.26 352 SER A C 3
ATOM 4235 O O . SER A 1 44 ? -3.659 7.528 -4.197 1.00 0.28 352 SER A O 3
ATOM 4243 N N . LEU A 1 45 ? -4.029 8.578 -2.242 1.00 0.25 353 LEU A N 3
ATOM 4244 C CA . LEU A 1 45 ? -5.154 7.716 -1.870 1.00 0.24 353 LEU A CA 3
ATOM 4245 C C . LEU A 1 45 ? -6.290 7.827 -2.885 1.00 0.23 353 LEU A C 3
ATOM 4246 O O . LEU A 1 45 ? -7.140 6.946 -2.984 1.00 0.23 353 LEU A O 3
ATOM 4262 N N . THR A 1 46 ? -6.280 8.914 -3.641 1.00 0.26 354 THR A N 3
ATOM 4263 C CA . THR A 1 46 ? -7.280 9.158 -4.667 1.00 0.28 354 THR A CA 3
ATOM 4264 C C . THR A 1 46 ? -6.994 8.339 -5.927 1.00 0.28 354 THR A C 3
ATOM 4265 O O . THR A 1 46 ? -7.822 8.263 -6.836 1.00 0.35 354 THR A O 3
ATOM 4276 N N . ASN A 1 47 ? -5.811 7.738 -5.980 1.00 0.26 355 ASN A N 3
ATOM 4277 C CA . ASN A 1 47 ? -5.384 6.997 -7.160 1.00 0.30 355 ASN A CA 3
ATOM 4278 C C . ASN A 1 47 ? -5.425 5.500 -6.889 1.00 0.28 355 ASN A C 3
ATOM 4279 O O . ASN A 1 47 ? -4.962 4.695 -7.696 1.00 0.33 355 ASN A O 3
ATOM 4290 N N . ILE A 1 48 ? -5.981 5.138 -5.743 1.00 0.26 356 ILE A N 3
ATOM 4291 C CA . ILE A 1 48 ? -6.098 3.743 -5.357 1.00 0.28 356 ILE A CA 3
ATOM 4292 C C . ILE A 1 48 ? -7.428 3.180 -5.848 1.00 0.28 356 ILE A C 3
ATOM 4293 O O . ILE A 1 48 ? -8.434 3.887 -5.871 1.00 0.38 356 ILE A O 3
ATOM 4309 N N . LYS A 1 49 ? -7.422 1.925 -6.272 1.00 0.26 357 LYS A N 3
ATOM 4310 C CA . LYS A 1 49 ? -8.632 1.281 -6.761 1.00 0.30 357 LYS A CA 3
ATOM 4311 C C . LYS A 1 49 ? -9.161 0.280 -5.734 1.00 0.31 357 LYS A C 3
ATOM 4312 O O . LYS A 1 49 ? -10.332 0.319 -5.355 1.00 0.45 357 LYS A O 3
ATOM 4331 N N . ARG A 1 50 ? -8.284 -0.614 -5.290 1.00 0.26 358 ARG A N 3
ATOM 4332 C CA . ARG A 1 50 ? -8.646 -1.651 -4.329 1.00 0.29 358 ARG A CA 3
ATOM 4333 C C . ARG A 1 50 ? -7.385 -2.240 -3.711 1.00 0.28 358 ARG A C 3
ATOM 4334 O O . ARG A 1 50 ? -6.325 -2.237 -4.338 1.00 0.35 358 ARG A O 3
ATOM 4355 N N . TRP A 1 51 ? -7.487 -2.719 -2.484 1.00 0.25 359 TRP A N 3
ATOM 4356 C CA . TRP A 1 51 ? -6.348 -3.342 -1.830 1.00 0.27 359 TRP A CA 3
ATOM 4357 C C . TRP A 1 51 ? -6.734 -4.674 -1.206 1.00 0.28 359 TRP A C 3
ATOM 4358 O O . TRP A 1 51 ? -7.905 -4.923 -0.918 1.00 0.36 359 TRP A O 3
ATOM 4379 N N . ALA A 1 52 ? -5.738 -5.527 -1.022 1.00 0.25 360 ALA A N 3
ATOM 4380 C CA . ALA A 1 52 ? -5.926 -6.828 -0.409 1.00 0.27 360 ALA A CA 3
ATOM 4381 C C . ALA A 1 52 ? -5.079 -6.947 0.845 1.00 0.25 360 ALA A C 3
ATOM 4382 O O . ALA A 1 52 ? -3.849 -6.999 0.780 1.00 0.31 360 ALA A O 3
ATOM 4389 N N . ALA A 1 53 ? -5.747 -6.977 1.987 1.00 0.26 361 ALA A N 3
ATOM 4390 C CA . ALA A 1 53 ? -5.067 -7.056 3.266 1.00 0.27 361 ALA A CA 3
ATOM 4391 C C . ALA A 1 53 ? -4.871 -8.503 3.689 1.00 0.25 361 ALA A C 3
ATOM 4392 O O . ALA A 1 53 ? -5.834 -9.222 3.952 1.00 0.38 361 ALA A O 3
ATOM 4399 N N . SER A 1 54 ? -3.624 -8.935 3.724 1.00 0.32 362 SER A N 3
ATOM 4400 C CA . SER A 1 54 ? -3.293 -10.268 4.189 1.00 0.40 362 SER A CA 3
ATOM 4401 C C . SER A 1 54 ? -2.150 -10.186 5.194 1.00 0.42 362 SER A C 3
ATOM 4402 O O . SER A 1 54 ? -1.277 -9.328 5.073 1.00 0.44 362 SER A O 3
ATOM 4410 N N . PRO A 1 55 ? -2.137 -11.075 6.198 1.00 0.46 363 PRO A N 3
ATOM 4411 C CA . PRO A 1 55 ? -1.129 -11.051 7.268 1.00 0.48 363 PRO A CA 3
ATOM 4412 C C . PRO A 1 55 ? 0.239 -11.560 6.816 1.00 0.45 363 PRO A C 3
ATOM 4413 O O . PRO A 1 55 ? 1.147 -11.731 7.629 1.00 0.66 363 PRO A O 3
ATOM 4424 N N . LYS A 1 56 ? 0.384 -11.809 5.522 1.00 0.44 364 LYS A N 3
ATOM 4425 C CA . LYS A 1 56 ? 1.643 -12.303 4.984 1.00 0.44 364 LYS A CA 3
ATOM 4426 C C . LYS A 1 56 ? 2.093 -11.462 3.790 1.00 0.37 364 LYS A C 3
ATOM 4427 O O . LYS A 1 56 ? 3.260 -11.494 3.394 1.00 0.40 364 LYS A O 3
ATOM 4446 N N . SER A 1 57 ? 1.167 -10.698 3.230 1.00 0.35 365 SER A N 3
ATOM 4447 C CA . SER A 1 57 ? 1.467 -9.846 2.096 1.00 0.34 365 SER A CA 3
ATOM 4448 C C . SER A 1 57 ? 0.336 -8.848 1.884 1.00 0.32 365 SER A C 3
ATOM 4449 O O . SER A 1 57 ? -0.835 -9.181 2.053 1.00 0.52 365 SER A O 3
ATOM 4457 N N . PHE A 1 58 ? 0.694 -7.625 1.542 1.00 0.19 366 PHE A N 3
ATOM 4458 C CA . PHE A 1 58 ? -0.289 -6.600 1.251 1.00 0.16 366 PHE A CA 3
ATOM 4459 C C . PHE A 1 58 ? -0.292 -6.318 -0.246 1.00 0.16 366 PHE A C 3
ATOM 4460 O O . PHE A 1 58 ? 0.749 -6.009 -0.825 1.00 0.28 366 PHE A O 3
ATOM 4477 N N . THR A 1 59 ? -1.454 -6.454 -0.865 1.00 0.17 367 THR A N 3
ATOM 4478 C CA . THR A 1 59 ? -1.579 -6.272 -2.302 1.00 0.19 367 THR A CA 3
ATOM 4479 C C . THR A 1 59 ? -2.357 -4.997 -2.627 1.00 0.19 367 THR A C 3
ATOM 4480 O O . THR A 1 59 ? -3.467 -4.800 -2.149 1.00 0.27 367 THR A O 3
ATOM 4491 N N . LEU A 1 60 ? -1.755 -4.129 -3.423 1.00 0.20 368 LEU A N 3
ATOM 4492 C CA . LEU A 1 60 ? -2.413 -2.910 -3.874 1.00 0.22 368 LEU A CA 3
ATOM 4493 C C . LEU A 1 60 ? -2.747 -2.987 -5.357 1.00 0.23 368 LEU A C 3
ATOM 4494 O O . LEU A 1 60 ? -1.986 -3.551 -6.143 1.00 0.33 368 LEU A O 3
ATOM 4510 N N . ASP A 1 61 ? -3.898 -2.441 -5.721 1.00 0.21 369 ASP A N 3
ATOM 4511 C CA . ASP A 1 61 ? -4.294 -2.317 -7.118 1.00 0.24 369 ASP A CA 3
ATOM 4512 C C . ASP A 1 61 ? -4.672 -0.876 -7.417 1.00 0.21 369 ASP A C 3
ATOM 4513 O O . ASP A 1 61 ? -5.478 -0.274 -6.700 1.00 0.22 369 ASP A O 3
ATOM 4522 N N . PHE A 1 62 ? -4.084 -0.320 -8.464 1.00 0.25 370 PHE A N 3
ATOM 4523 C CA . PHE A 1 62 ? -4.304 1.076 -8.804 1.00 0.26 370 PHE A CA 3
ATOM 4524 C C . PHE A 1 62 ? -5.008 1.204 -10.146 1.00 0.31 370 PHE A C 3
ATOM 4525 O O . PHE A 1 62 ? -5.223 2.310 -10.639 1.00 0.35 370 PHE A O 3
ATOM 4542 N N . GLY A 1 63 ? -5.357 0.062 -10.731 1.00 0.40 371 GLY A N 3
ATOM 4543 C CA . GLY A 1 63 ? -6.130 0.045 -11.962 1.00 0.50 371 GLY A CA 3
ATOM 4544 C C . GLY A 1 63 ? -5.466 0.774 -13.116 1.00 0.49 371 GLY A C 3
ATOM 4545 O O . GLY A 1 63 ? -4.567 0.240 -13.769 1.00 0.58 371 GLY A O 3
ATOM 4549 N N . ASP A 1 64 ? -5.906 2.004 -13.358 1.00 0.49 372 ASP A N 3
ATOM 4550 C CA . ASP A 1 64 ? -5.460 2.778 -14.513 1.00 0.56 372 ASP A CA 3
ATOM 4551 C C . ASP A 1 64 ? -4.253 3.649 -14.161 1.00 0.55 372 ASP A C 3
ATOM 4552 O O . ASP A 1 64 ? -3.773 4.436 -14.976 1.00 0.72 372 ASP A O 3
ATOM 4561 N N . TYR A 1 65 ? -3.740 3.492 -12.951 1.00 0.52 373 TYR A N 3
ATOM 4562 C CA . TYR A 1 65 ? -2.602 4.286 -12.515 1.00 0.51 373 TYR A CA 3
ATOM 4563 C C . TYR A 1 65 ? -1.294 3.633 -12.954 1.00 0.52 373 TYR A C 3
ATOM 4564 O O . TYR A 1 65 ? -0.363 4.317 -13.379 1.00 0.60 373 TYR A O 3
ATOM 4582 N N . GLN A 1 66 ? -1.233 2.312 -12.861 1.00 0.53 374 GLN A N 3
ATOM 4583 C CA . GLN A 1 66 ? -0.066 1.567 -13.316 1.00 0.59 374 GLN A CA 3
ATOM 4584 C C . GLN A 1 66 ? -0.435 0.110 -13.558 1.00 0.60 374 GLN A C 3
ATOM 4585 O O . GLN A 1 66 ? -1.401 -0.397 -12.981 1.00 0.59 374 GLN A O 3
ATOM 4599 N N . ASP A 1 67 ? 0.331 -0.553 -14.408 1.00 0.74 375 ASP A N 3
ATOM 4600 C CA . ASP A 1 67 ? 0.058 -1.940 -14.765 1.00 0.78 375 ASP A CA 3
ATOM 4601 C C . ASP A 1 67 ? 0.623 -2.896 -13.724 1.00 0.64 375 ASP A C 3
ATOM 4602 O O . ASP A 1 67 ? 1.756 -2.735 -13.264 1.00 0.73 375 ASP A O 3
ATOM 4611 N N . GLY A 1 68 ? -0.179 -3.886 -13.357 1.00 0.57 376 GLY A N 3
ATOM 4612 C CA . GLY A 1 68 ? 0.248 -4.881 -12.399 1.00 0.53 376 GLY A CA 3
ATOM 4613 C C . GLY A 1 68 ? -0.126 -4.502 -10.984 1.00 0.52 376 GLY A C 3
ATOM 4614 O O . GLY A 1 68 ? -0.299 -3.320 -10.677 1.00 0.70 376 GLY A O 3
ATOM 4618 N N . TYR A 1 69 ? -0.260 -5.495 -10.118 1.00 0.46 377 TYR A N 3
ATOM 4619 C CA . TYR A 1 69 ? -0.587 -5.235 -8.727 1.00 0.46 377 TYR A CA 3
ATOM 4620 C C . TYR A 1 69 ? 0.683 -4.942 -7.944 1.00 0.37 377 TYR A C 3
ATOM 4621 O O . TYR A 1 69 ? 1.787 -5.021 -8.481 1.00 0.38 377 TYR A O 3
ATOM 4639 N N . TYR A 1 70 ? 0.527 -4.618 -6.679 1.00 0.32 378 TYR A N 3
ATOM 4640 C CA . TYR A 1 70 ? 1.663 -4.359 -5.815 1.00 0.29 378 TYR A CA 3
ATOM 4641 C C . TYR A 1 70 ? 1.540 -5.182 -4.541 1.00 0.24 378 TYR A C 3
ATOM 4642 O O . TYR A 1 70 ? 0.832 -4.798 -3.615 1.00 0.26 378 TYR A O 3
ATOM 4660 N N . SER A 1 71 ? 2.195 -6.330 -4.515 1.00 0.26 379 SER A N 3
ATOM 4661 C CA . SER A 1 71 ? 2.132 -7.207 -3.360 1.00 0.27 379 SER A CA 3
ATOM 4662 C C . SER A 1 71 ? 3.494 -7.286 -2.683 1.00 0.24 379 SER A C 3
ATOM 4663 O O . SER A 1 71 ? 4.478 -7.716 -3.286 1.00 0.29 379 SER A O 3
ATOM 4671 N N . VAL A 1 72 ? 3.546 -6.860 -1.434 1.00 0.22 380 VAL A N 3
ATOM 4672 C CA . VAL A 1 72 ? 4.777 -6.908 -0.660 1.00 0.24 380 VAL A CA 3
ATOM 4673 C C . VAL A 1 72 ? 4.609 -7.790 0.561 1.00 0.23 380 VAL A C 3
ATOM 4674 O O . VAL A 1 72 ? 3.509 -7.907 1.101 1.00 0.30 380 VAL A O 3
ATOM 4687 N N . GLN A 1 73 ? 5.691 -8.419 0.985 1.00 0.22 381 GLN A N 3
ATOM 4688 C CA . GLN A 1 73 ? 5.660 -9.258 2.171 1.00 0.24 381 GLN A CA 3
ATOM 4689 C C . GLN A 1 73 ? 5.601 -8.386 3.416 1.00 0.24 381 GLN A C 3
ATOM 4690 O O . GLN A 1 73 ? 6.450 -7.517 3.618 1.00 0.32 381 GLN A O 3
ATOM 4704 N N . THR A 1 74 ? 4.585 -8.609 4.229 1.00 0.21 382 THR A N 3
ATOM 4705 C CA . THR A 1 74 ? 4.404 -7.848 5.448 1.00 0.26 382 THR A CA 3
ATOM 4706 C C . THR A 1 74 ? 3.435 -8.563 6.377 1.00 0.25 382 THR A C 3
ATOM 4707 O O . THR A 1 74 ? 2.395 -9.064 5.946 1.00 0.30 382 THR A O 3
ATOM 4718 N N . THR A 1 75 ? 3.795 -8.626 7.645 1.00 0.31 383 THR A N 3
ATOM 4719 C CA . THR A 1 75 ? 2.933 -9.206 8.654 1.00 0.37 383 THR A CA 3
ATOM 4720 C C . THR A 1 75 ? 1.998 -8.144 9.219 1.00 0.36 383 THR A C 3
ATOM 4721 O O . THR A 1 75 ? 1.161 -8.418 10.079 1.00 0.46 383 THR A O 3
ATOM 4732 N N . GLU A 1 76 ? 2.139 -6.928 8.704 1.00 0.31 384 GLU A N 3
ATOM 4733 C CA . GLU A 1 76 ? 1.353 -5.793 9.157 1.00 0.35 384 GLU A CA 3
ATOM 4734 C C . GLU A 1 76 ? 0.384 -5.351 8.064 1.00 0.28 384 GLU A C 3
ATOM 4735 O O . GLU A 1 76 ? -0.133 -4.235 8.092 1.00 0.27 384 GLU A O 3
ATOM 4747 N N . GLY A 1 77 ? 0.130 -6.252 7.112 1.00 0.27 385 GLY A N 3
ATOM 4748 C CA . GLY A 1 77 ? -0.735 -5.946 5.981 1.00 0.27 385 GLY A CA 3
ATOM 4749 C C . GLY A 1 77 ? -2.112 -5.467 6.397 1.00 0.26 385 GLY A C 3
ATOM 4750 O O . GLY A 1 77 ? -2.670 -4.552 5.786 1.00 0.27 385 GLY A O 3
ATOM 4754 N N . GLU A 1 78 ? -2.657 -6.078 7.442 1.00 0.30 386 GLU A N 3
ATOM 4755 C CA . GLU A 1 78 ? -3.962 -5.690 7.965 1.00 0.35 386 GLU A CA 3
ATOM 4756 C C . GLU A 1 78 ? -3.918 -4.256 8.483 1.00 0.31 386 GLU A C 3
ATOM 4757 O O . GLU A 1 78 ? -4.830 -3.463 8.243 1.00 0.36 386 GLU A O 3
ATOM 4769 N N . GLN A 1 79 ? -2.831 -3.931 9.173 1.00 0.29 387 GLN A N 3
ATOM 4770 C CA . GLN A 1 79 ? -2.656 -2.612 9.764 1.00 0.30 387 GLN A CA 3
ATOM 4771 C C . GLN A 1 79 ? -2.542 -1.555 8.676 1.00 0.27 387 GLN A C 3
ATOM 4772 O O . GLN A 1 79 ? -3.100 -0.466 8.796 1.00 0.31 387 GLN A O 3
ATOM 4786 N N . ILE A 1 80 ? -1.814 -1.891 7.614 1.00 0.24 388 ILE A N 3
ATOM 4787 C CA . ILE A 1 80 ? -1.630 -0.989 6.485 1.00 0.23 388 ILE A CA 3
ATOM 4788 C C . ILE A 1 80 ? -2.974 -0.637 5.857 1.00 0.22 388 ILE A C 3
ATOM 4789 O O . ILE A 1 80 ? -3.313 0.537 5.708 1.00 0.22 388 ILE A O 3
ATOM 4805 N N . ALA A 1 81 ? -3.740 -1.667 5.514 1.00 0.22 389 ALA A N 3
ATOM 4806 C CA . ALA A 1 81 ? -5.049 -1.482 4.898 1.00 0.24 389 ALA A CA 3
ATOM 4807 C C . ALA A 1 81 ? -5.975 -0.682 5.804 1.00 0.22 389 ALA A C 3
ATOM 4808 O O . ALA A 1 81 ? -6.686 0.217 5.350 1.00 0.23 389 ALA A O 3
ATOM 4815 N N . GLN A 1 82 ? -5.942 -1.004 7.090 1.00 0.22 390 GLN A N 3
ATOM 4816 C CA . GLN A 1 82 ? -6.808 -0.359 8.067 1.00 0.25 390 GLN A CA 3
ATOM 4817 C C . GLN A 1 82 ? -6.386 1.094 8.283 1.00 0.21 390 GLN A C 3
ATOM 4818 O O . GLN A 1 82 ? -7.195 1.938 8.669 1.00 0.23 390 GLN A O 3
ATOM 4832 N N . LEU A 1 83 ? -5.119 1.384 8.022 1.00 0.21 391 LEU A N 3
ATOM 4833 C CA . LEU A 1 83 ? -4.605 2.737 8.161 1.00 0.22 391 LEU A CA 3
ATOM 4834 C C . LEU A 1 83 ? -4.992 3.571 6.943 1.00 0.20 391 LEU A C 3
ATOM 4835 O O . LEU A 1 83 ? -5.400 4.725 7.075 1.00 0.22 391 LEU A O 3
ATOM 4851 N N . ILE A 1 84 ? -4.880 2.969 5.760 1.00 0.18 392 ILE A N 3
ATOM 4852 C CA . ILE A 1 84 ? -5.291 3.627 4.524 1.00 0.17 392 ILE A CA 3
ATOM 4853 C C . ILE A 1 84 ? -6.777 3.968 4.583 1.00 0.17 392 ILE A C 3
ATOM 4854 O O . ILE A 1 84 ? -7.173 5.112 4.353 1.00 0.19 392 ILE A O 3
ATOM 4870 N N . ALA A 1 85 ? -7.592 2.973 4.921 1.00 0.18 393 ALA A N 3
ATOM 4871 C CA . ALA A 1 85 ? -9.031 3.171 5.047 1.00 0.21 393 ALA A CA 3
ATOM 4872 C C . ALA A 1 85 ? -9.344 4.147 6.177 1.00 0.23 393 ALA A C 3
ATOM 4873 O O . ALA A 1 85 ? -10.337 4.869 6.128 1.00 0.29 393 ALA A O 3
ATOM 4880 N N . GLY A 1 86 ? -8.476 4.171 7.185 1.00 0.23 394 GLY A N 3
ATOM 4881 C CA . GLY A 1 86 ? -8.649 5.078 8.304 1.00 0.27 394 GLY A CA 3
ATOM 4882 C C . GLY A 1 86 ? -8.570 6.533 7.888 1.00 0.28 394 GLY A C 3
ATOM 4883 O O . GLY A 1 86 ? -9.453 7.328 8.221 1.00 0.35 394 GLY A O 3
ATOM 4887 N N . TYR A 1 87 ? -7.519 6.883 7.153 1.00 0.27 395 TYR A N 3
ATOM 4888 C CA . TYR A 1 87 ? -7.341 8.250 6.677 1.00 0.30 395 TYR A CA 3
ATOM 4889 C C . TYR A 1 87 ? -8.370 8.590 5.609 1.00 0.30 395 TYR A C 3
ATOM 4890 O O . TYR A 1 87 ? -8.922 9.689 5.593 1.00 0.36 395 TYR A O 3
ATOM 4908 N N . ILE A 1 88 ? -8.634 7.636 4.729 1.00 0.27 396 ILE A N 3
ATOM 4909 C CA . ILE A 1 88 ? -9.647 7.795 3.693 1.00 0.31 396 ILE A CA 3
ATOM 4910 C C . ILE A 1 88 ? -11.010 8.111 4.308 1.00 0.37 396 ILE A C 3
ATOM 4911 O O . ILE A 1 88 ? -11.750 8.953 3.799 1.00 0.45 396 ILE A O 3
ATOM 4927 N N . ASP A 1 89 ? -11.305 7.464 5.429 1.00 0.38 397 ASP A N 3
ATOM 4928 C CA . ASP A 1 89 ? -12.554 7.681 6.157 1.00 0.47 397 ASP A CA 3
ATOM 4929 C C . ASP A 1 89 ? -12.669 9.131 6.636 1.00 0.51 397 ASP A C 3
ATOM 4930 O O . ASP A 1 89 ? -13.765 9.631 6.897 1.00 0.63 397 ASP A O 3
ATOM 4939 N N . ILE A 1 90 ? -11.529 9.799 6.740 1.00 0.47 398 ILE A N 3
ATOM 4940 C CA . ILE A 1 90 ? -11.485 11.187 7.181 1.00 0.53 398 ILE A CA 3
ATOM 4941 C C . ILE A 1 90 ? -11.595 12.138 5.990 1.00 0.55 398 ILE A C 3
ATOM 4942 O O . ILE A 1 90 ? -12.130 13.240 6.109 1.00 0.65 398 ILE A O 3
ATOM 4958 N N . ILE A 1 91 ? -11.103 11.697 4.837 1.00 0.50 399 ILE A N 3
ATOM 4959 C CA . ILE A 1 91 ? -11.030 12.559 3.666 1.00 0.52 399 ILE A CA 3
ATOM 4960 C C . ILE A 1 91 ? -12.411 12.849 3.083 1.00 0.59 399 ILE A C 3
ATOM 4961 O O . ILE A 1 91 ? -12.813 14.009 2.988 1.00 0.72 399 ILE A O 3
ATOM 4977 N N . LEU A 1 92 ? -13.143 11.812 2.696 1.00 0.59 400 LEU A N 3
ATOM 4978 C CA . LEU A 1 92 ? -14.397 12.024 1.984 1.00 0.73 400 LEU A CA 3
ATOM 4979 C C . LEU A 1 92 ? -15.600 11.558 2.801 1.00 0.90 400 LEU A C 3
ATOM 4980 O O . LEU A 1 92 ? -15.555 10.457 3.386 1.00 1.31 400 LEU A O 3
ATOM 4997 N N . GLY B 2 1 ? -23.116 -11.634 -6.943 1.00 12.98 367 GLY B N 3
ATOM 4998 C CA . GLY B 2 1 ? -23.311 -12.260 -5.615 1.00 12.67 367 GLY B CA 3
ATOM 4999 C C . GLY B 2 1 ? -22.513 -11.559 -4.539 1.00 12.18 367 GLY B C 3
ATOM 5000 O O . GLY B 2 1 ? -21.371 -11.157 -4.767 1.00 12.32 367 GLY B O 3
ATOM 5006 N N . ARG B 2 2 ? -23.123 -11.385 -3.377 1.00 11.83 368 ARG B N 3
ATOM 5007 C CA . ARG B 2 2 ? -22.455 -10.774 -2.235 1.00 11.57 368 ARG B CA 3
ATOM 5008 C C . ARG B 2 2 ? -22.541 -11.716 -1.038 1.00 10.70 368 ARG B C 3
ATOM 5009 O O . ARG B 2 2 ? -22.713 -12.922 -1.213 1.00 10.61 368 ARG B O 3
ATOM 5030 N N . SER B 2 3 ? -22.418 -11.164 0.168 1.00 10.27 369 SER B N 3
ATOM 5031 C CA . SER B 2 3 ? -22.550 -11.953 1.417 1.00 9.63 369 SER B CA 3
ATOM 5032 C C . SER B 2 3 ? -21.459 -13.013 1.522 1.00 8.81 369 SER B C 3
ATOM 5033 O O . SER B 2 3 ? -21.643 -14.066 2.136 1.00 8.90 369 SER B O 3
ATOM 5041 N N . LYS B 2 4 ? -20.317 -12.691 0.942 1.00 8.27 370 LYS B N 3
ATOM 5042 C CA . LYS B 2 4 ? -19.127 -13.533 1.004 1.00 7.62 370 LYS B CA 3
ATOM 5043 C C . LYS B 2 4 ? -17.934 -12.767 0.442 1.00 6.77 370 LYS B C 3
ATOM 5044 O O . LYS B 2 4 ? -17.531 -12.948 -0.711 1.00 6.67 370 LYS B O 3
ATOM 5063 N N . GLU B 2 5 ? -17.397 -11.875 1.253 1.00 6.50 371 GLU B N 3
ATOM 5064 C CA . GLU B 2 5 ? -16.329 -11.000 0.831 1.00 6.00 371 GLU B CA 3
ATOM 5065 C C . GLU B 2 5 ? -15.202 -10.995 1.853 1.00 4.98 371 GLU B C 3
ATOM 5066 O O . GLU B 2 5 ? -15.436 -11.200 3.045 1.00 4.97 371 GLU B O 3
ATOM 5078 N N . SER B 2 6 ? -13.987 -10.764 1.374 1.00 4.53 372 SER B N 3
ATOM 5079 C CA . SER B 2 6 ? -12.803 -10.770 2.219 1.00 3.82 372 SER B CA 3
ATOM 5080 C C . SER B 2 6 ? -11.579 -10.407 1.390 1.00 2.91 372 SER B C 3
ATOM 5081 O O . SER B 2 6 ? -11.540 -10.660 0.180 1.00 3.19 372 SER B O 3
ATOM 5089 N N . GLY B 2 7 ? -10.597 -9.800 2.037 1.00 2.37 373 GLY B N 3
ATOM 5090 C CA . GLY B 2 7 ? -9.351 -9.470 1.373 1.00 1.94 373 GLY B CA 3
ATOM 5091 C C . GLY B 2 7 ? -9.414 -8.175 0.592 1.00 1.44 373 GLY B C 3
ATOM 5092 O O . GLY B 2 7 ? -8.687 -7.228 0.892 1.00 2.02 373 GLY B O 3
ATOM 5096 N N . TRP B 2 8 ? -10.291 -8.133 -0.402 1.00 1.08 374 TRP B N 3
ATOM 5097 C CA . TRP B 2 8 ? -10.375 -6.998 -1.311 1.00 0.61 374 TRP B CA 3
ATOM 5098 C C . TRP B 2 8 ? -11.280 -5.907 -0.766 1.00 0.55 374 TRP B C 3
ATOM 5099 O O . TRP B 2 8 ? -12.481 -6.109 -0.567 1.00 0.90 374 TRP B O 3
ATOM 5120 N N . VAL B 2 9 ? -10.682 -4.752 -0.528 1.00 0.40 375 VAL B N 3
ATOM 5121 C CA . VAL B 2 9 ? -11.396 -3.588 -0.029 1.00 0.38 375 VAL B CA 3
ATOM 5122 C C . VAL B 2 9 ? -11.234 -2.436 -1.015 1.00 0.44 375 VAL B C 3
ATOM 5123 O O . VAL B 2 9 ? -10.115 -1.999 -1.283 1.00 0.53 375 VAL B O 3
ATOM 5136 N N . GLU B 2 10 ? -12.338 -1.971 -1.581 1.00 0.51 376 GLU B N 3
ATOM 5137 C CA . GLU B 2 10 ? -12.296 -0.869 -2.521 1.00 0.63 376 GLU B CA 3
ATOM 5138 C C . GLU B 2 10 ? -12.574 0.455 -1.828 1.00 0.52 376 GLU B C 3
ATOM 5139 O O . GLU B 2 10 ? -13.372 0.534 -0.889 1.00 0.61 376 GLU B O 3
ATOM 5151 N N . ASN B 2 11 ? -11.894 1.487 -2.297 1.00 0.54 377 ASN B N 3
ATOM 5152 C CA . ASN B 2 11 ? -12.046 2.829 -1.761 1.00 0.58 377 ASN B CA 3
ATOM 5153 C C . ASN B 2 11 ? -12.996 3.644 -2.625 1.00 0.50 377 ASN B C 3
ATOM 5154 O O . ASN B 2 11 ? -13.153 3.378 -3.814 1.00 0.65 377 ASN B O 3
ATOM 5165 N N . GLU B 2 12 ? -13.622 4.640 -2.021 1.00 0.43 378 GLU B N 3
ATOM 5166 C CA . GLU B 2 12 ? -14.648 5.421 -2.694 1.00 0.51 378 GLU B CA 3
ATOM 5167 C C . GLU B 2 12 ? -14.109 6.722 -3.265 1.00 0.44 378 GLU B C 3
ATOM 5168 O O . GLU B 2 12 ? -14.868 7.603 -3.663 1.00 0.53 378 GLU B O 3
ATOM 5180 N N . ILE B 2 13 ? -12.802 6.826 -3.322 1.00 0.36 379 ILE B N 3
ATOM 5181 C CA . ILE B 2 13 ? -12.160 7.963 -3.974 1.00 0.38 379 ILE B CA 3
ATOM 5182 C C . ILE B 2 13 ? -11.206 7.510 -5.070 1.00 0.48 379 ILE B C 3
ATOM 5183 O O . ILE B 2 13 ? -10.008 7.768 -5.012 1.00 1.17 379 ILE B O 3
ATOM 5199 N N . TYR B 2 14 ? -11.737 6.823 -6.061 1.00 0.45 380 TYR B N 3
ATOM 5200 C CA . TYR B 2 14 ? -10.945 6.456 -7.220 1.00 0.42 380 TYR B CA 3
ATOM 5201 C C . TYR B 2 14 ? -11.316 7.369 -8.379 1.00 0.46 380 TYR B C 3
ATOM 5202 O O . TYR B 2 14 ? -12.408 7.264 -8.941 1.00 0.58 380 TYR B O 3
ATOM 5220 N N . TYR B 2 15 ? -10.421 8.286 -8.698 1.00 0.55 381 TYR B N 3
ATOM 5221 C CA . TYR B 2 15 ? -10.663 9.283 -9.713 1.00 0.70 381 TYR B CA 3
ATOM 5222 C C . TYR B 2 15 ? -10.468 8.702 -11.108 1.00 0.79 381 TYR B C 3
ATOM 5223 O O . TYR B 2 15 ? -11.445 8.168 -11.670 1.00 1.31 381 TYR B O 3
ATOM 5242 N N . GLY A 1 1 ? 6.526 12.093 6.529 1.00 4.12 309 GLY A N 4
ATOM 5243 C CA . GLY A 1 1 ? 5.527 11.036 6.813 1.00 3.32 309 GLY A CA 4
ATOM 5244 C C . GLY A 1 1 ? 5.509 10.653 8.277 1.00 2.36 309 GLY A C 4
ATOM 5245 O O . GLY A 1 1 ? 6.488 10.869 8.992 1.00 2.83 309 GLY A O 4
ATOM 5251 N N . VAL A 1 2 ? 4.395 10.091 8.730 1.00 1.70 310 VAL A N 4
ATOM 5252 C CA . VAL A 1 2 ? 4.258 9.683 10.122 1.00 1.44 310 VAL A CA 4
ATOM 5253 C C . VAL A 1 2 ? 4.376 8.167 10.267 1.00 1.00 310 VAL A C 4
ATOM 5254 O O . VAL A 1 2 ? 5.261 7.666 10.963 1.00 1.09 310 VAL A O 4
ATOM 5267 N N . SER A 1 3 ? 3.485 7.446 9.608 1.00 0.71 311 SER A N 4
ATOM 5268 C CA . SER A 1 3 ? 3.422 6.000 9.743 1.00 0.41 311 SER A CA 4
ATOM 5269 C C . SER A 1 3 ? 4.273 5.309 8.677 1.00 0.34 311 SER A C 4
ATOM 5270 O O . SER A 1 3 ? 4.037 5.475 7.480 1.00 0.47 311 SER A O 4
ATOM 5278 N N . PHE A 1 4 ? 5.269 4.553 9.120 1.00 0.29 312 PHE A N 4
ATOM 5279 C CA . PHE A 1 4 ? 6.135 3.812 8.213 1.00 0.27 312 PHE A CA 4
ATOM 5280 C C . PHE A 1 4 ? 6.109 2.324 8.534 1.00 0.26 312 PHE A C 4
ATOM 5281 O O . PHE A 1 4 ? 6.345 1.916 9.673 1.00 0.34 312 PHE A O 4
ATOM 5298 N N . PHE A 1 5 ? 5.811 1.519 7.529 1.00 0.24 313 PHE A N 4
ATOM 5299 C CA . PHE A 1 5 ? 5.825 0.072 7.677 1.00 0.26 313 PHE A CA 4
ATOM 5300 C C . PHE A 1 5 ? 6.991 -0.526 6.904 1.00 0.26 313 PHE A C 4
ATOM 5301 O O . PHE A 1 5 ? 7.220 -0.176 5.747 1.00 0.26 313 PHE A O 4
ATOM 5318 N N . LEU A 1 6 ? 7.729 -1.417 7.545 1.00 0.36 314 LEU A N 4
ATOM 5319 C CA . LEU A 1 6 ? 8.848 -2.080 6.896 1.00 0.38 314 LEU A CA 4
ATOM 5320 C C . LEU A 1 6 ? 8.359 -3.329 6.174 1.00 0.37 314 LEU A C 4
ATOM 5321 O O . LEU A 1 6 ? 8.273 -4.408 6.759 1.00 0.50 314 LEU A O 4
ATOM 5337 N N . VAL A 1 7 ? 8.016 -3.169 4.908 1.00 0.26 315 VAL A N 4
ATOM 5338 C CA . VAL A 1 7 ? 7.477 -4.264 4.119 1.00 0.26 315 VAL A CA 4
ATOM 5339 C C . VAL A 1 7 ? 8.551 -4.860 3.221 1.00 0.24 315 VAL A C 4
ATOM 5340 O O . VAL A 1 7 ? 9.627 -4.281 3.062 1.00 0.27 315 VAL A O 4
ATOM 5353 N N . LYS A 1 8 ? 8.267 -6.019 2.649 1.00 0.25 316 LYS A N 4
ATOM 5354 C CA . LYS A 1 8 ? 9.201 -6.659 1.734 1.00 0.28 316 LYS A CA 4
ATOM 5355 C C . LYS A 1 8 ? 8.595 -6.728 0.338 1.00 0.28 316 LYS A C 4
ATOM 5356 O O . LYS A 1 8 ? 7.622 -7.447 0.113 1.00 0.28 316 LYS A O 4
ATOM 5375 N N . GLU A 1 9 ? 9.162 -5.974 -0.590 1.00 0.32 317 GLU A N 4
ATOM 5376 C CA . GLU A 1 9 ? 8.650 -5.925 -1.953 1.00 0.37 317 GLU A CA 4
ATOM 5377 C C . GLU A 1 9 ? 9.107 -7.138 -2.749 1.00 0.45 317 GLU A C 4
ATOM 5378 O O . GLU A 1 9 ? 10.306 -7.401 -2.865 1.00 0.48 317 GLU A O 4
ATOM 5390 N N . LYS A 1 10 ? 8.149 -7.876 -3.286 1.00 0.55 318 LYS A N 4
ATOM 5391 C CA . LYS A 1 10 ? 8.453 -9.014 -4.135 1.00 0.68 318 LYS A CA 4
ATOM 5392 C C . LYS A 1 10 ? 8.209 -8.653 -5.591 1.00 0.82 318 LYS A C 4
ATOM 5393 O O . LYS A 1 10 ? 7.080 -8.354 -5.984 1.00 0.95 318 LYS A O 4
ATOM 5412 N N . MET A 1 11 ? 9.269 -8.662 -6.384 1.00 0.90 319 MET A N 4
ATOM 5413 C CA . MET A 1 11 ? 9.166 -8.331 -7.797 1.00 1.09 319 MET A CA 4
ATOM 5414 C C . MET A 1 11 ? 9.951 -9.326 -8.637 1.00 1.22 319 MET A C 4
ATOM 5415 O O . MET A 1 11 ? 10.445 -10.333 -8.123 1.00 1.23 319 MET A O 4
ATOM 5429 N N . LYS A 1 12 ? 10.046 -9.047 -9.927 1.00 1.39 320 LYS A N 4
ATOM 5430 C CA . LYS A 1 12 ? 10.790 -9.894 -10.848 1.00 1.57 320 LYS A CA 4
ATOM 5431 C C . LYS A 1 12 ? 12.293 -9.685 -10.685 1.00 1.62 320 LYS A C 4
ATOM 5432 O O . LYS A 1 12 ? 12.733 -8.736 -10.031 1.00 1.59 320 LYS A O 4
ATOM 5451 N N . GLY A 1 13 ? 13.072 -10.576 -11.273 1.00 1.76 321 GLY A N 4
ATOM 5452 C CA . GLY A 1 13 ? 14.513 -10.444 -11.234 1.00 1.87 321 GLY A CA 4
ATOM 5453 C C . GLY A 1 13 ? 15.147 -11.395 -10.243 1.00 1.78 321 GLY A C 4
ATOM 5454 O O . GLY A 1 13 ? 16.047 -12.163 -10.593 1.00 1.93 321 GLY A O 4
ATOM 5458 N N . LYS A 1 14 ? 14.665 -11.361 -9.012 1.00 1.57 322 LYS A N 4
ATOM 5459 C CA . LYS A 1 14 ? 15.204 -12.202 -7.955 1.00 1.48 322 LYS A CA 4
ATOM 5460 C C . LYS A 1 14 ? 14.093 -12.646 -7.016 1.00 1.35 322 LYS A C 4
ATOM 5461 O O . LYS A 1 14 ? 12.970 -12.150 -7.096 1.00 1.32 322 LYS A O 4
ATOM 5480 N N . ASN A 1 15 ? 14.397 -13.595 -6.145 1.00 1.31 323 ASN A N 4
ATOM 5481 C CA . ASN A 1 15 ? 13.418 -14.085 -5.180 1.00 1.24 323 ASN A CA 4
ATOM 5482 C C . ASN A 1 15 ? 13.599 -13.395 -3.837 1.00 1.06 323 ASN A C 4
ATOM 5483 O O . ASN A 1 15 ? 12.837 -13.625 -2.901 1.00 1.04 323 ASN A O 4
ATOM 5494 N N . LYS A 1 16 ? 14.618 -12.554 -3.748 1.00 1.03 324 LYS A N 4
ATOM 5495 C CA . LYS A 1 16 ? 14.876 -11.800 -2.534 1.00 0.90 324 LYS A CA 4
ATOM 5496 C C . LYS A 1 16 ? 13.980 -10.574 -2.484 1.00 0.75 324 LYS A C 4
ATOM 5497 O O . LYS A 1 16 ? 13.949 -9.780 -3.425 1.00 0.81 324 LYS A O 4
ATOM 5516 N N . LEU A 1 17 ? 13.247 -10.428 -1.394 1.00 0.61 325 LEU A N 4
ATOM 5517 C CA . LEU A 1 17 ? 12.337 -9.305 -1.238 1.00 0.49 325 LEU A CA 4
ATOM 5518 C C . LEU A 1 17 ? 13.063 -8.116 -0.628 1.00 0.45 325 LEU A C 4
ATOM 5519 O O . LEU A 1 17 ? 13.804 -8.259 0.348 1.00 0.55 325 LEU A O 4
ATOM 5535 N N . VAL A 1 18 ? 12.842 -6.948 -1.206 1.00 0.40 326 VAL A N 4
ATOM 5536 C CA . VAL A 1 18 ? 13.529 -5.737 -0.782 1.00 0.38 326 VAL A CA 4
ATOM 5537 C C . VAL A 1 18 ? 12.754 -5.034 0.331 1.00 0.32 326 VAL A C 4
ATOM 5538 O O . VAL A 1 18 ? 11.547 -4.822 0.214 1.00 0.29 326 VAL A O 4
ATOM 5551 N N . PRO A 1 19 ? 13.437 -4.696 1.436 1.00 0.33 327 PRO A N 4
ATOM 5552 C CA . PRO A 1 19 ? 12.836 -3.946 2.539 1.00 0.30 327 PRO A CA 4
ATOM 5553 C C . PRO A 1 19 ? 12.474 -2.527 2.121 1.00 0.25 327 PRO A C 4
ATOM 5554 O O . PRO A 1 19 ? 13.339 -1.740 1.730 1.00 0.32 327 PRO A O 4
ATOM 5565 N N . ARG A 1 20 ? 11.197 -2.207 2.196 1.00 0.21 328 ARG A N 4
ATOM 5566 C CA . ARG A 1 20 ? 10.721 -0.900 1.791 1.00 0.23 328 ARG A CA 4
ATOM 5567 C C . ARG A 1 20 ? 9.996 -0.222 2.941 1.00 0.20 328 ARG A C 4
ATOM 5568 O O . ARG A 1 20 ? 9.242 -0.863 3.673 1.00 0.23 328 ARG A O 4
ATOM 5589 N N . LEU A 1 21 ? 10.241 1.068 3.112 1.00 0.18 329 LEU A N 4
ATOM 5590 C CA . LEU A 1 21 ? 9.535 1.846 4.109 1.00 0.20 329 LEU A CA 4
ATOM 5591 C C . LEU A 1 21 ? 8.256 2.402 3.506 1.00 0.19 329 LEU A C 4
ATOM 5592 O O . LEU A 1 21 ? 8.280 3.385 2.763 1.00 0.24 329 LEU A O 4
ATOM 5608 N N . LEU A 1 22 ? 7.149 1.744 3.793 1.00 0.17 330 LEU A N 4
ATOM 5609 C CA . LEU A 1 22 ? 5.863 2.156 3.271 1.00 0.17 330 LEU A CA 4
ATOM 5610 C C . LEU A 1 22 ? 5.287 3.268 4.136 1.00 0.18 330 LEU A C 4
ATOM 5611 O O . LEU A 1 22 ? 4.835 3.026 5.256 1.00 0.24 330 LEU A O 4
ATOM 5627 N N . GLY A 1 23 ? 5.343 4.485 3.622 1.00 0.18 331 GLY A N 4
ATOM 5628 C CA . GLY A 1 23 ? 4.849 5.628 4.360 1.00 0.22 331 GLY A CA 4
ATOM 5629 C C . GLY A 1 23 ? 3.410 5.940 4.023 1.00 0.22 331 GLY A C 4
ATOM 5630 O O . GLY A 1 23 ? 3.110 6.399 2.919 1.00 0.29 331 GLY A O 4
ATOM 5634 N N . ILE A 1 24 ? 2.522 5.685 4.970 1.00 0.22 332 ILE A N 4
ATOM 5635 C CA . ILE A 1 24 ? 1.102 5.930 4.775 1.00 0.22 332 ILE A CA 4
ATOM 5636 C C . ILE A 1 24 ? 0.701 7.238 5.446 1.00 0.24 332 ILE A C 4
ATOM 5637 O O . ILE A 1 24 ? 0.828 7.385 6.665 1.00 0.36 332 ILE A O 4
ATOM 5653 N N . THR A 1 25 ? 0.243 8.192 4.654 1.00 0.22 333 THR A N 4
ATOM 5654 C CA . THR A 1 25 ? -0.195 9.467 5.188 1.00 0.23 333 THR A CA 4
ATOM 5655 C C . THR A 1 25 ? -1.684 9.666 4.941 1.00 0.23 333 THR A C 4
ATOM 5656 O O . THR A 1 25 ? -2.346 8.801 4.366 1.00 0.28 333 THR A O 4
ATOM 5667 N N . LYS A 1 26 ? -2.200 10.814 5.359 1.00 0.26 334 LYS A N 4
ATOM 5668 C CA . LYS A 1 26 ? -3.624 11.115 5.237 1.00 0.28 334 LYS A CA 4
ATOM 5669 C C . LYS A 1 26 ? -4.013 11.441 3.796 1.00 0.26 334 LYS A C 4
ATOM 5670 O O . LYS A 1 26 ? -5.133 11.885 3.538 1.00 0.43 334 LYS A O 4
ATOM 5689 N N . GLU A 1 27 ? -3.100 11.219 2.861 1.00 0.27 335 GLU A N 4
ATOM 5690 C CA . GLU A 1 27 ? -3.334 11.604 1.478 1.00 0.33 335 GLU A CA 4
ATOM 5691 C C . GLU A 1 27 ? -2.499 10.789 0.488 1.00 0.27 335 GLU A C 4
ATOM 5692 O O . GLU A 1 27 ? -2.938 10.549 -0.640 1.00 0.34 335 GLU A O 4
ATOM 5704 N N . CYS A 1 28 ? -1.316 10.347 0.898 1.00 0.23 336 CYS A N 4
ATOM 5705 C CA . CYS A 1 28 ? -0.409 9.689 -0.033 1.00 0.24 336 CYS A CA 4
ATOM 5706 C C . CYS A 1 28 ? 0.144 8.373 0.509 1.00 0.21 336 CYS A C 4
ATOM 5707 O O . CYS A 1 28 ? 0.055 8.077 1.702 1.00 0.28 336 CYS A O 4
ATOM 5715 N N . VAL A 1 29 ? 0.702 7.587 -0.406 1.00 0.22 337 VAL A N 4
ATOM 5716 C CA . VAL A 1 29 ? 1.363 6.329 -0.083 1.00 0.21 337 VAL A CA 4
ATOM 5717 C C . VAL A 1 29 ? 2.744 6.319 -0.730 1.00 0.19 337 VAL A C 4
ATOM 5718 O O . VAL A 1 29 ? 2.870 6.134 -1.941 1.00 0.22 337 VAL A O 4
ATOM 5731 N N . MET A 1 30 ? 3.774 6.542 0.067 1.00 0.17 338 MET A N 4
ATOM 5732 C CA . MET A 1 30 ? 5.119 6.712 -0.470 1.00 0.17 338 MET A CA 4
ATOM 5733 C C . MET A 1 30 ? 5.999 5.501 -0.187 1.00 0.16 338 MET A C 4
ATOM 5734 O O . MET A 1 30 ? 5.928 4.900 0.884 1.00 0.20 338 MET A O 4
ATOM 5748 N N . ARG A 1 31 ? 6.821 5.143 -1.165 1.00 0.16 339 ARG A N 4
ATOM 5749 C CA . ARG A 1 31 ? 7.786 4.067 -1.001 1.00 0.17 339 ARG A CA 4
ATOM 5750 C C . ARG A 1 31 ? 9.163 4.637 -0.694 1.00 0.16 339 ARG A C 4
ATOM 5751 O O . ARG A 1 31 ? 9.867 5.105 -1.592 1.00 0.18 339 ARG A O 4
ATOM 5772 N N . VAL A 1 32 ? 9.535 4.613 0.573 1.00 0.18 340 VAL A N 4
ATOM 5773 C CA . VAL A 1 32 ? 10.824 5.132 1.002 1.00 0.22 340 VAL A CA 4
ATOM 5774 C C . VAL A 1 32 ? 11.866 4.021 1.011 1.00 0.24 340 VAL A C 4
ATOM 5775 O O . VAL A 1 32 ? 11.609 2.923 1.509 1.00 0.24 340 VAL A O 4
ATOM 5788 N N . ASP A 1 33 ? 13.030 4.290 0.436 1.00 0.30 341 ASP A N 4
ATOM 5789 C CA . ASP A 1 33 ? 14.115 3.318 0.442 1.00 0.36 341 ASP A CA 4
ATOM 5790 C C . ASP A 1 33 ? 14.641 3.151 1.861 1.00 0.38 341 ASP A C 4
ATOM 5791 O O . ASP A 1 33 ? 14.950 4.134 2.531 1.00 0.41 341 ASP A O 4
ATOM 5800 N N . GLU A 1 34 ? 14.733 1.910 2.314 1.00 0.42 342 GLU A N 4
ATOM 5801 C CA . GLU A 1 34 ? 15.094 1.616 3.696 1.00 0.47 342 GLU A CA 4
ATOM 5802 C C . GLU A 1 34 ? 16.526 2.063 3.987 1.00 0.60 342 GLU A C 4
ATOM 5803 O O . GLU A 1 34 ? 16.828 2.555 5.076 1.00 0.72 342 GLU A O 4
ATOM 5815 N N . LYS A 1 35 ? 17.389 1.922 2.994 1.00 0.69 343 LYS A N 4
ATOM 5816 C CA . LYS A 1 35 ? 18.795 2.257 3.146 1.00 0.87 343 LYS A CA 4
ATOM 5817 C C . LYS A 1 35 ? 19.046 3.749 2.921 1.00 0.79 343 LYS A C 4
ATOM 5818 O O . LYS A 1 35 ? 19.639 4.425 3.765 1.00 0.86 343 LYS A O 4
ATOM 5837 N N . THR A 1 36 ? 18.587 4.256 1.785 1.00 0.73 344 THR A N 4
ATOM 5838 C CA . THR A 1 36 ? 18.909 5.616 1.362 1.00 0.72 344 THR A CA 4
ATOM 5839 C C . THR A 1 36 ? 17.948 6.650 1.957 1.00 0.63 344 THR A C 4
ATOM 5840 O O . THR A 1 36 ? 18.256 7.840 1.996 1.00 0.67 344 THR A O 4
ATOM 5851 N N . LYS A 1 37 ? 16.782 6.183 2.411 1.00 0.55 345 LYS A N 4
ATOM 5852 C CA . LYS A 1 37 ? 15.759 7.047 3.020 1.00 0.52 345 LYS A CA 4
ATOM 5853 C C . LYS A 1 37 ? 15.131 8.000 2.001 1.00 0.53 345 LYS A C 4
ATOM 5854 O O . LYS A 1 37 ? 14.457 8.962 2.370 1.00 0.61 345 LYS A O 4
ATOM 5873 N N . GLU A 1 38 ? 15.331 7.714 0.723 1.00 0.53 346 GLU A N 4
ATOM 5874 C CA . GLU A 1 38 ? 14.749 8.519 -0.342 1.00 0.58 346 GLU A CA 4
ATOM 5875 C C . GLU A 1 38 ? 13.418 7.925 -0.790 1.00 0.44 346 GLU A C 4
ATOM 5876 O O . GLU A 1 38 ? 13.276 6.703 -0.866 1.00 0.42 346 GLU A O 4
ATOM 5888 N N . VAL A 1 39 ? 12.444 8.781 -1.072 1.00 0.39 347 VAL A N 4
ATOM 5889 C CA . VAL A 1 39 ? 11.151 8.321 -1.563 1.00 0.33 347 VAL A CA 4
ATOM 5890 C C . VAL A 1 39 ? 11.231 8.043 -3.058 1.00 0.31 347 VAL A C 4
ATOM 5891 O O . VAL A 1 39 ? 11.288 8.967 -3.873 1.00 0.42 347 VAL A O 4
ATOM 5904 N N . ILE A 1 40 ? 11.244 6.766 -3.401 1.00 0.25 348 ILE A N 4
ATOM 5905 C CA . ILE A 1 40 ? 11.425 6.332 -4.779 1.00 0.26 348 ILE A CA 4
ATOM 5906 C C . ILE A 1 40 ? 10.178 6.608 -5.613 1.00 0.26 348 ILE A C 4
ATOM 5907 O O . ILE A 1 40 ? 10.261 7.102 -6.737 1.00 0.35 348 ILE A O 4
ATOM 5923 N N . GLN A 1 41 ? 9.023 6.287 -5.053 1.00 0.23 349 GLN A N 4
ATOM 5924 C CA . GLN A 1 41 ? 7.769 6.421 -5.773 1.00 0.23 349 GLN A CA 4
ATOM 5925 C C . GLN A 1 41 ? 6.648 6.736 -4.795 1.00 0.22 349 GLN A C 4
ATOM 5926 O O . GLN A 1 41 ? 6.612 6.187 -3.692 1.00 0.29 349 GLN A O 4
ATOM 5940 N N . GLU A 1 42 ? 5.746 7.618 -5.190 1.00 0.23 350 GLU A N 4
ATOM 5941 C CA . GLU A 1 42 ? 4.684 8.068 -4.308 1.00 0.25 350 GLU A CA 4
ATOM 5942 C C . GLU A 1 42 ? 3.324 7.982 -4.995 1.00 0.26 350 GLU A C 4
ATOM 5943 O O . GLU A 1 42 ? 3.135 8.500 -6.099 1.00 0.36 350 GLU A O 4
ATOM 5955 N N . TRP A 1 43 ? 2.385 7.313 -4.341 1.00 0.23 351 TRP A N 4
ATOM 5956 C CA . TRP A 1 43 ? 1.016 7.240 -4.823 1.00 0.26 351 TRP A CA 4
ATOM 5957 C C . TRP A 1 43 ? 0.115 8.097 -3.950 1.00 0.25 351 TRP A C 4
ATOM 5958 O O . TRP A 1 43 ? 0.554 8.652 -2.945 1.00 0.52 351 TRP A O 4
ATOM 5979 N N . SER A 1 44 ? -1.148 8.183 -4.319 1.00 0.31 352 SER A N 4
ATOM 5980 C CA . SER A 1 44 ? -2.117 8.941 -3.553 1.00 0.30 352 SER A CA 4
ATOM 5981 C C . SER A 1 44 ? -3.292 8.042 -3.191 1.00 0.26 352 SER A C 4
ATOM 5982 O O . SER A 1 44 ? -3.596 7.101 -3.925 1.00 0.28 352 SER A O 4
ATOM 5990 N N . LEU A 1 45 ? -3.943 8.323 -2.065 1.00 0.25 353 LEU A N 4
ATOM 5991 C CA . LEU A 1 45 ? -5.088 7.523 -1.620 1.00 0.24 353 LEU A CA 4
ATOM 5992 C C . LEU A 1 45 ? -6.221 7.596 -2.639 1.00 0.23 353 LEU A C 4
ATOM 5993 O O . LEU A 1 45 ? -7.008 6.663 -2.787 1.00 0.23 353 LEU A O 4
ATOM 6009 N N . THR A 1 46 ? -6.278 8.711 -3.349 1.00 0.26 354 THR A N 4
ATOM 6010 C CA . THR A 1 46 ? -7.289 8.938 -4.365 1.00 0.28 354 THR A CA 4
ATOM 6011 C C . THR A 1 46 ? -7.040 8.080 -5.611 1.00 0.28 354 THR A C 4
ATOM 6012 O O . THR A 1 46 ? -7.926 7.902 -6.450 1.00 0.35 354 THR A O 4
ATOM 6023 N N . ASN A 1 47 ? -5.826 7.545 -5.723 1.00 0.26 355 ASN A N 4
ATOM 6024 C CA . ASN A 1 47 ? -5.425 6.780 -6.902 1.00 0.30 355 ASN A CA 4
ATOM 6025 C C . ASN A 1 47 ? -5.471 5.285 -6.626 1.00 0.28 355 ASN A C 4
ATOM 6026 O O . ASN A 1 47 ? -5.070 4.474 -7.462 1.00 0.33 355 ASN A O 4
ATOM 6037 N N . ILE A 1 48 ? -5.967 4.923 -5.453 1.00 0.26 356 ILE A N 4
ATOM 6038 C CA . ILE A 1 48 ? -6.069 3.525 -5.071 1.00 0.28 356 ILE A CA 4
ATOM 6039 C C . ILE A 1 48 ? -7.403 2.947 -5.526 1.00 0.28 356 ILE A C 4
ATOM 6040 O O . ILE A 1 48 ? -8.459 3.521 -5.266 1.00 0.38 356 ILE A O 4
ATOM 6056 N N . LYS A 1 49 ? -7.356 1.822 -6.218 1.00 0.26 357 LYS A N 4
ATOM 6057 C CA . LYS A 1 49 ? -8.566 1.159 -6.675 1.00 0.30 357 LYS A CA 4
ATOM 6058 C C . LYS A 1 49 ? -9.116 0.280 -5.560 1.00 0.31 357 LYS A C 4
ATOM 6059 O O . LYS A 1 49 ? -10.268 0.412 -5.150 1.00 0.45 357 LYS A O 4
ATOM 6078 N N . ARG A 1 50 ? -8.263 -0.601 -5.063 1.00 0.26 358 ARG A N 4
ATOM 6079 C CA . ARG A 1 50 ? -8.609 -1.506 -3.980 1.00 0.29 358 ARG A CA 4
ATOM 6080 C C . ARG A 1 50 ? -7.335 -2.083 -3.387 1.00 0.28 358 ARG A C 4
ATOM 6081 O O . ARG A 1 50 ? -6.259 -1.915 -3.960 1.00 0.35 358 ARG A O 4
ATOM 6102 N N . TRP A 1 51 ? -7.441 -2.739 -2.246 1.00 0.25 359 TRP A N 4
ATOM 6103 C CA . TRP A 1 51 ? -6.282 -3.372 -1.643 1.00 0.27 359 TRP A CA 4
ATOM 6104 C C . TRP A 1 51 ? -6.655 -4.702 -1.007 1.00 0.28 359 TRP A C 4
ATOM 6105 O O . TRP A 1 51 ? -7.796 -4.904 -0.581 1.00 0.36 359 TRP A O 4
ATOM 6126 N N . ALA A 1 52 ? -5.690 -5.608 -0.971 1.00 0.25 360 ALA A N 4
ATOM 6127 C CA . ALA A 1 52 ? -5.883 -6.923 -0.386 1.00 0.27 360 ALA A CA 4
ATOM 6128 C C . ALA A 1 52 ? -5.022 -7.089 0.848 1.00 0.25 360 ALA A C 4
ATOM 6129 O O . ALA A 1 52 ? -3.794 -7.015 0.780 1.00 0.31 360 ALA A O 4
ATOM 6136 N N . ALA A 1 53 ? -5.678 -7.304 1.973 1.00 0.26 361 ALA A N 4
ATOM 6137 C CA . ALA A 1 53 ? -4.997 -7.447 3.242 1.00 0.27 361 ALA A CA 4
ATOM 6138 C C . ALA A 1 53 ? -4.945 -8.907 3.661 1.00 0.25 361 ALA A C 4
ATOM 6139 O O . ALA A 1 53 ? -5.975 -9.571 3.767 1.00 0.38 361 ALA A O 4
ATOM 6146 N N . SER A 1 54 ? -3.743 -9.413 3.862 1.00 0.32 362 SER A N 4
ATOM 6147 C CA . SER A 1 54 ? -3.550 -10.778 4.315 1.00 0.40 362 SER A CA 4
ATOM 6148 C C . SER A 1 54 ? -2.387 -10.840 5.302 1.00 0.42 362 SER A C 4
ATOM 6149 O O . SER A 1 54 ? -1.548 -9.939 5.328 1.00 0.44 362 SER A O 4
ATOM 6157 N N . PRO A 1 55 ? -2.326 -11.896 6.133 1.00 0.46 363 PRO A N 4
ATOM 6158 C CA . PRO A 1 55 ? -1.274 -12.048 7.147 1.00 0.48 363 PRO A CA 4
ATOM 6159 C C . PRO A 1 55 ? 0.108 -12.325 6.551 1.00 0.45 363 PRO A C 4
ATOM 6160 O O . PRO A 1 55 ? 1.117 -12.267 7.256 1.00 0.66 363 PRO A O 4
ATOM 6171 N N . LYS A 1 56 ? 0.160 -12.638 5.262 1.00 0.44 364 LYS A N 4
ATOM 6172 C CA . LYS A 1 56 ? 1.434 -12.918 4.614 1.00 0.44 364 LYS A CA 4
ATOM 6173 C C . LYS A 1 56 ? 1.787 -11.852 3.580 1.00 0.37 364 LYS A C 4
ATOM 6174 O O . LYS A 1 56 ? 2.958 -11.524 3.397 1.00 0.40 364 LYS A O 4
ATOM 6193 N N . SER A 1 57 ? 0.788 -11.317 2.892 1.00 0.35 365 SER A N 4
ATOM 6194 C CA . SER A 1 57 ? 1.049 -10.362 1.824 1.00 0.34 365 SER A CA 4
ATOM 6195 C C . SER A 1 57 ? -0.022 -9.279 1.759 1.00 0.32 365 SER A C 4
ATOM 6196 O O . SER A 1 57 ? -1.185 -9.511 2.095 1.00 0.52 365 SER A O 4
ATOM 6204 N N . PHE A 1 58 ? 0.389 -8.100 1.322 1.00 0.19 366 PHE A N 4
ATOM 6205 C CA . PHE A 1 58 ? -0.509 -6.975 1.140 1.00 0.16 366 PHE A CA 4
ATOM 6206 C C . PHE A 1 58 ? -0.406 -6.482 -0.300 1.00 0.16 366 PHE A C 4
ATOM 6207 O O . PHE A 1 58 ? 0.691 -6.215 -0.791 1.00 0.28 366 PHE A O 4
ATOM 6224 N N . THR A 1 59 ? -1.537 -6.386 -0.977 1.00 0.17 367 THR A N 4
ATOM 6225 C CA . THR A 1 59 ? -1.549 -6.018 -2.384 1.00 0.19 367 THR A CA 4
ATOM 6226 C C . THR A 1 59 ? -2.317 -4.719 -2.612 1.00 0.19 367 THR A C 4
ATOM 6227 O O . THR A 1 59 ? -3.426 -4.548 -2.110 1.00 0.27 367 THR A O 4
ATOM 6238 N N . LEU A 1 60 ? -1.706 -3.805 -3.353 1.00 0.20 368 LEU A N 4
ATOM 6239 C CA . LEU A 1 60 ? -2.348 -2.555 -3.722 1.00 0.22 368 LEU A CA 4
ATOM 6240 C C . LEU A 1 60 ? -2.696 -2.549 -5.206 1.00 0.23 368 LEU A C 4
ATOM 6241 O O . LEU A 1 60 ? -1.822 -2.719 -6.061 1.00 0.33 368 LEU A O 4
ATOM 6257 N N . ASP A 1 61 ? -3.974 -2.364 -5.499 1.00 0.21 369 ASP A N 4
ATOM 6258 C CA . ASP A 1 61 ? -4.454 -2.278 -6.872 1.00 0.24 369 ASP A CA 4
ATOM 6259 C C . ASP A 1 61 ? -4.681 -0.825 -7.254 1.00 0.21 369 ASP A C 4
ATOM 6260 O O . ASP A 1 61 ? -5.417 -0.107 -6.576 1.00 0.22 369 ASP A O 4
ATOM 6269 N N . PHE A 1 62 ? -4.049 -0.385 -8.333 1.00 0.25 370 PHE A N 4
ATOM 6270 C CA . PHE A 1 62 ? -4.220 0.985 -8.802 1.00 0.26 370 PHE A CA 4
ATOM 6271 C C . PHE A 1 62 ? -4.934 1.014 -10.153 1.00 0.31 370 PHE A C 4
ATOM 6272 O O . PHE A 1 62 ? -5.425 2.057 -10.589 1.00 0.35 370 PHE A O 4
ATOM 6289 N N . GLY A 1 63 ? -4.992 -0.138 -10.809 1.00 0.40 371 GLY A N 4
ATOM 6290 C CA . GLY A 1 63 ? -5.710 -0.247 -12.066 1.00 0.50 371 GLY A CA 4
ATOM 6291 C C . GLY A 1 63 ? -4.961 0.372 -13.231 1.00 0.49 371 GLY A C 4
ATOM 6292 O O . GLY A 1 63 ? -3.889 -0.096 -13.608 1.00 0.58 371 GLY A O 4
ATOM 6296 N N . ASP A 1 64 ? -5.518 1.442 -13.784 1.00 0.49 372 ASP A N 4
ATOM 6297 C CA . ASP A 1 64 ? -4.956 2.083 -14.973 1.00 0.56 372 ASP A CA 4
ATOM 6298 C C . ASP A 1 64 ? -3.843 3.062 -14.602 1.00 0.55 372 ASP A C 4
ATOM 6299 O O . ASP A 1 64 ? -3.289 3.753 -15.454 1.00 0.72 372 ASP A O 4
ATOM 6308 N N . TYR A 1 65 ? -3.482 3.092 -13.330 1.00 0.52 373 TYR A N 4
ATOM 6309 C CA . TYR A 1 65 ? -2.461 4.019 -12.866 1.00 0.51 373 TYR A CA 4
ATOM 6310 C C . TYR A 1 65 ? -1.074 3.413 -13.070 1.00 0.52 373 TYR A C 4
ATOM 6311 O O . TYR A 1 65 ? -0.071 4.125 -13.109 1.00 0.60 373 TYR A O 4
ATOM 6329 N N . GLN A 1 66 ? -1.024 2.095 -13.213 1.00 0.53 374 GLN A N 4
ATOM 6330 C CA . GLN A 1 66 ? 0.231 1.402 -13.461 1.00 0.59 374 GLN A CA 4
ATOM 6331 C C . GLN A 1 66 ? -0.039 -0.008 -13.956 1.00 0.60 374 GLN A C 4
ATOM 6332 O O . GLN A 1 66 ? -1.086 -0.583 -13.659 1.00 0.59 374 GLN A O 4
ATOM 6346 N N . ASP A 1 67 ? 0.894 -0.557 -14.720 1.00 0.74 375 ASP A N 4
ATOM 6347 C CA . ASP A 1 67 ? 0.798 -1.947 -15.134 1.00 0.78 375 ASP A CA 4
ATOM 6348 C C . ASP A 1 67 ? 1.283 -2.834 -13.996 1.00 0.64 375 ASP A C 4
ATOM 6349 O O . ASP A 1 67 ? 2.185 -2.449 -13.240 1.00 0.73 375 ASP A O 4
ATOM 6358 N N . GLY A 1 68 ? 0.688 -4.007 -13.872 1.00 0.57 376 GLY A N 4
ATOM 6359 C CA . GLY A 1 68 ? 0.988 -4.868 -12.750 1.00 0.53 376 GLY A CA 4
ATOM 6360 C C . GLY A 1 68 ? 0.385 -4.333 -11.468 1.00 0.52 376 GLY A C 4
ATOM 6361 O O . GLY A 1 68 ? -0.352 -3.342 -11.490 1.00 0.70 376 GLY A O 4
ATOM 6365 N N . TYR A 1 69 ? 0.667 -4.989 -10.358 1.00 0.46 377 TYR A N 4
ATOM 6366 C CA . TYR A 1 69 ? 0.176 -4.533 -9.068 1.00 0.46 377 TYR A CA 4
ATOM 6367 C C . TYR A 1 69 ? 1.330 -4.308 -8.105 1.00 0.37 377 TYR A C 4
ATOM 6368 O O . TYR A 1 69 ? 2.498 -4.444 -8.476 1.00 0.38 377 TYR A O 4
ATOM 6386 N N . TYR A 1 70 ? 1.002 -3.971 -6.871 1.00 0.32 378 TYR A N 4
ATOM 6387 C CA . TYR A 1 70 ? 2.009 -3.763 -5.850 1.00 0.29 378 TYR A CA 4
ATOM 6388 C C . TYR A 1 70 ? 1.766 -4.717 -4.691 1.00 0.24 378 TYR A C 4
ATOM 6389 O O . TYR A 1 70 ? 0.896 -4.486 -3.852 1.00 0.26 378 TYR A O 4
ATOM 6407 N N . SER A 1 71 ? 2.518 -5.806 -4.671 1.00 0.26 379 SER A N 4
ATOM 6408 C CA . SER A 1 71 ? 2.353 -6.826 -3.655 1.00 0.27 379 SER A CA 4
ATOM 6409 C C . SER A 1 71 ? 3.589 -6.917 -2.766 1.00 0.24 379 SER A C 4
ATOM 6410 O O . SER A 1 71 ? 4.693 -7.199 -3.236 1.00 0.29 379 SER A O 4
ATOM 6418 N N . VAL A 1 72 ? 3.396 -6.668 -1.483 1.00 0.22 380 VAL A N 4
ATOM 6419 C CA . VAL A 1 72 ? 4.480 -6.744 -0.520 1.00 0.24 380 VAL A CA 4
ATOM 6420 C C . VAL A 1 72 ? 4.204 -7.833 0.504 1.00 0.23 380 VAL A C 4
ATOM 6421 O O . VAL A 1 72 ? 3.057 -8.065 0.883 1.00 0.30 380 VAL A O 4
ATOM 6434 N N . GLN A 1 73 ? 5.250 -8.510 0.933 1.00 0.22 381 GLN A N 4
ATOM 6435 C CA . GLN A 1 73 ? 5.122 -9.536 1.947 1.00 0.24 381 GLN A CA 4
ATOM 6436 C C . GLN A 1 73 ? 5.311 -8.915 3.321 1.00 0.24 381 GLN A C 4
ATOM 6437 O O . GLN A 1 73 ? 6.299 -8.217 3.566 1.00 0.32 381 GLN A O 4
ATOM 6451 N N . THR A 1 74 ? 4.351 -9.151 4.200 1.00 0.21 382 THR A N 4
ATOM 6452 C CA . THR A 1 74 ? 4.350 -8.548 5.518 1.00 0.26 382 THR A CA 4
ATOM 6453 C C . THR A 1 74 ? 3.206 -9.101 6.355 1.00 0.25 382 THR A C 4
ATOM 6454 O O . THR A 1 74 ? 2.136 -9.420 5.834 1.00 0.30 382 THR A O 4
ATOM 6465 N N . THR A 1 75 ? 3.439 -9.220 7.651 1.00 0.31 383 THR A N 4
ATOM 6466 C CA . THR A 1 75 ? 2.409 -9.648 8.577 1.00 0.37 383 THR A CA 4
ATOM 6467 C C . THR A 1 75 ? 1.522 -8.467 8.956 1.00 0.36 383 THR A C 4
ATOM 6468 O O . THR A 1 75 ? 0.414 -8.636 9.466 1.00 0.46 383 THR A O 4
ATOM 6479 N N . GLU A 1 76 ? 2.012 -7.269 8.667 1.00 0.31 384 GLU A N 4
ATOM 6480 C CA . GLU A 1 76 ? 1.343 -6.041 9.065 1.00 0.35 384 GLU A CA 4
ATOM 6481 C C . GLU A 1 76 ? 0.392 -5.558 7.974 1.00 0.28 384 GLU A C 4
ATOM 6482 O O . GLU A 1 76 ? -0.143 -4.454 8.055 1.00 0.27 384 GLU A O 4
ATOM 6494 N N . GLY A 1 77 ? 0.170 -6.405 6.972 1.00 0.27 385 GLY A N 4
ATOM 6495 C CA . GLY A 1 77 ? -0.686 -6.045 5.850 1.00 0.27 385 GLY A CA 4
ATOM 6496 C C . GLY A 1 77 ? -2.075 -5.603 6.280 1.00 0.26 385 GLY A C 4
ATOM 6497 O O . GLY A 1 77 ? -2.595 -4.603 5.785 1.00 0.27 385 GLY A O 4
ATOM 6501 N N . GLU A 1 78 ? -2.668 -6.341 7.212 1.00 0.30 386 GLU A N 4
ATOM 6502 C CA . GLU A 1 78 ? -3.995 -6.014 7.724 1.00 0.35 386 GLU A CA 4
ATOM 6503 C C . GLU A 1 78 ? -3.976 -4.668 8.450 1.00 0.31 386 GLU A C 4
ATOM 6504 O O . GLU A 1 78 ? -4.914 -3.874 8.341 1.00 0.36 386 GLU A O 4
ATOM 6516 N N . GLN A 1 79 ? -2.886 -4.403 9.160 1.00 0.29 387 GLN A N 4
ATOM 6517 C CA . GLN A 1 79 ? -2.733 -3.155 9.896 1.00 0.30 387 GLN A CA 4
ATOM 6518 C C . GLN A 1 79 ? -2.605 -1.981 8.931 1.00 0.27 387 GLN A C 4
ATOM 6519 O O . GLN A 1 79 ? -3.178 -0.913 9.157 1.00 0.31 387 GLN A O 4
ATOM 6533 N N . ILE A 1 80 ? -1.860 -2.190 7.851 1.00 0.24 388 ILE A N 4
ATOM 6534 C CA . ILE A 1 80 ? -1.695 -1.170 6.820 1.00 0.23 388 ILE A CA 4
ATOM 6535 C C . ILE A 1 80 ? -3.036 -0.855 6.167 1.00 0.22 388 ILE A C 4
ATOM 6536 O O . ILE A 1 80 ? -3.393 0.310 5.984 1.00 0.22 388 ILE A O 4
ATOM 6552 N N . ALA A 1 81 ? -3.778 -1.908 5.837 1.00 0.22 389 ALA A N 4
ATOM 6553 C CA . ALA A 1 81 ? -5.080 -1.771 5.195 1.00 0.24 389 ALA A CA 4
ATOM 6554 C C . ALA A 1 81 ? -6.018 -0.897 6.018 1.00 0.22 389 ALA A C 4
ATOM 6555 O O . ALA A 1 81 ? -6.664 0.010 5.487 1.00 0.23 389 ALA A O 4
ATOM 6562 N N . GLN A 1 82 ? -6.078 -1.167 7.317 1.00 0.22 390 GLN A N 4
ATOM 6563 C CA . GLN A 1 82 ? -6.947 -0.416 8.211 1.00 0.25 390 GLN A CA 4
ATOM 6564 C C . GLN A 1 82 ? -6.486 1.034 8.324 1.00 0.21 390 GLN A C 4
ATOM 6565 O O . GLN A 1 82 ? -7.298 1.942 8.473 1.00 0.23 390 GLN A O 4
ATOM 6579 N N . LEU A 1 83 ? -5.178 1.244 8.242 1.00 0.21 391 LEU A N 4
ATOM 6580 C CA . LEU A 1 83 ? -4.618 2.585 8.353 1.00 0.22 391 LEU A CA 4
ATOM 6581 C C . LEU A 1 83 ? -5.008 3.427 7.142 1.00 0.20 391 LEU A C 4
ATOM 6582 O O . LEU A 1 83 ? -5.414 4.582 7.285 1.00 0.22 391 LEU A O 4
ATOM 6598 N N . ILE A 1 84 ? -4.893 2.840 5.953 1.00 0.18 392 ILE A N 4
ATOM 6599 C CA . ILE A 1 84 ? -5.296 3.517 4.725 1.00 0.17 392 ILE A CA 4
ATOM 6600 C C . ILE A 1 84 ? -6.778 3.868 4.786 1.00 0.17 392 ILE A C 4
ATOM 6601 O O . ILE A 1 84 ? -7.170 5.007 4.530 1.00 0.19 392 ILE A O 4
ATOM 6617 N N . ALA A 1 85 ? -7.590 2.884 5.162 1.00 0.18 393 ALA A N 4
ATOM 6618 C CA . ALA A 1 85 ? -9.029 3.080 5.293 1.00 0.21 393 ALA A CA 4
ATOM 6619 C C . ALA A 1 85 ? -9.340 4.138 6.347 1.00 0.23 393 ALA A C 4
ATOM 6620 O O . ALA A 1 85 ? -10.319 4.871 6.228 1.00 0.29 393 ALA A O 4
ATOM 6627 N N . GLY A 1 86 ? -8.491 4.219 7.366 1.00 0.23 394 GLY A N 4
ATOM 6628 C CA . GLY A 1 86 ? -8.663 5.208 8.413 1.00 0.27 394 GLY A CA 4
ATOM 6629 C C . GLY A 1 86 ? -8.564 6.623 7.885 1.00 0.28 394 GLY A C 4
ATOM 6630 O O . GLY A 1 86 ? -9.445 7.448 8.137 1.00 0.35 394 GLY A O 4
ATOM 6634 N N . TYR A 1 87 ? -7.499 6.906 7.143 1.00 0.27 395 TYR A N 4
ATOM 6635 C CA . TYR A 1 87 ? -7.318 8.223 6.541 1.00 0.30 395 TYR A CA 4
ATOM 6636 C C . TYR A 1 87 ? -8.406 8.486 5.505 1.00 0.30 395 TYR A C 4
ATOM 6637 O O . TYR A 1 87 ? -8.944 9.588 5.421 1.00 0.36 395 TYR A O 4
ATOM 6655 N N . ILE A 1 88 ? -8.728 7.455 4.735 1.00 0.27 396 ILE A N 4
ATOM 6656 C CA . ILE A 1 88 ? -9.789 7.528 3.738 1.00 0.31 396 ILE A CA 4
ATOM 6657 C C . ILE A 1 88 ? -11.123 7.898 4.385 1.00 0.37 396 ILE A C 4
ATOM 6658 O O . ILE A 1 88 ? -11.844 8.767 3.891 1.00 0.45 396 ILE A O 4
ATOM 6674 N N . ASP A 1 89 ? -11.426 7.257 5.507 1.00 0.38 397 ASP A N 4
ATOM 6675 C CA . ASP A 1 89 ? -12.647 7.533 6.261 1.00 0.47 397 ASP A CA 4
ATOM 6676 C C . ASP A 1 89 ? -12.698 8.994 6.706 1.00 0.51 397 ASP A C 4
ATOM 6677 O O . ASP A 1 89 ? -13.770 9.579 6.823 1.00 0.63 397 ASP A O 4
ATOM 6686 N N . ILE A 1 90 ? -11.533 9.580 6.942 1.00 0.47 398 ILE A N 4
ATOM 6687 C CA . ILE A 1 90 ? -11.448 10.979 7.344 1.00 0.53 398 ILE A CA 4
ATOM 6688 C C . ILE A 1 90 ? -11.744 11.903 6.161 1.00 0.55 398 ILE A C 4
ATOM 6689 O O . ILE A 1 90 ? -12.387 12.944 6.316 1.00 0.65 398 ILE A O 4
ATOM 6705 N N . ILE A 1 91 ? -11.283 11.512 4.979 1.00 0.50 399 ILE A N 4
ATOM 6706 C CA . ILE A 1 91 ? -11.485 12.312 3.772 1.00 0.52 399 ILE A CA 4
ATOM 6707 C C . ILE A 1 91 ? -12.944 12.252 3.318 1.00 0.59 399 ILE A C 4
ATOM 6708 O O . ILE A 1 91 ? -13.481 13.224 2.784 1.00 0.72 399 ILE A O 4
ATOM 6724 N N . LEU A 1 92 ? -13.577 11.111 3.539 1.00 0.59 400 LEU A N 4
ATOM 6725 C CA . LEU A 1 92 ? -14.967 10.907 3.154 1.00 0.73 400 LEU A CA 4
ATOM 6726 C C . LEU A 1 92 ? -15.910 11.728 4.030 1.00 0.90 400 LEU A C 4
ATOM 6727 O O . LEU A 1 92 ? -16.494 12.709 3.521 1.00 1.31 400 LEU A O 4
ATOM 6744 N N . GLY B 2 1 ? -0.822 -19.201 0.273 1.00 12.98 367 GLY B N 4
ATOM 6745 C CA . GLY B 2 1 ? -1.893 -18.408 -0.367 1.00 12.67 367 GLY B CA 4
ATOM 6746 C C . GLY B 2 1 ? -3.269 -18.846 0.081 1.00 12.18 367 GLY B C 4
ATOM 6747 O O . GLY B 2 1 ? -3.396 -19.576 1.066 1.00 12.32 367 GLY B O 4
ATOM 6753 N N . ARG B 2 2 ? -4.296 -18.405 -0.647 1.00 11.83 368 ARG B N 4
ATOM 6754 C CA . ARG B 2 2 ? -5.684 -18.720 -0.319 1.00 11.57 368 ARG B CA 4
ATOM 6755 C C . ARG B 2 2 ? -6.004 -18.274 1.109 1.00 10.70 368 ARG B C 4
ATOM 6756 O O . ARG B 2 2 ? -6.269 -19.090 1.993 1.00 10.61 368 ARG B O 4
ATOM 6777 N N . SER B 2 3 ? -5.944 -16.972 1.332 1.00 10.27 369 SER B N 4
ATOM 6778 C CA . SER B 2 3 ? -6.210 -16.407 2.645 1.00 9.63 369 SER B CA 4
ATOM 6779 C C . SER B 2 3 ? -7.174 -15.232 2.526 1.00 8.81 369 SER B C 4
ATOM 6780 O O . SER B 2 3 ? -6.882 -14.256 1.833 1.00 8.90 369 SER B O 4
ATOM 6788 N N . LYS B 2 4 ? -8.318 -15.348 3.200 1.00 8.27 370 LYS B N 4
ATOM 6789 C CA . LYS B 2 4 ? -9.364 -14.315 3.168 1.00 7.62 370 LYS B CA 4
ATOM 6790 C C . LYS B 2 4 ? -9.881 -14.120 1.748 1.00 6.77 370 LYS B C 4
ATOM 6791 O O . LYS B 2 4 ? -9.360 -13.295 0.994 1.00 6.67 370 LYS B O 4
ATOM 6810 N N . GLU B 2 5 ? -10.875 -14.917 1.369 1.00 6.50 371 GLU B N 4
ATOM 6811 C CA . GLU B 2 5 ? -11.507 -14.779 0.060 1.00 6.00 371 GLU B CA 4
ATOM 6812 C C . GLU B 2 5 ? -12.031 -13.365 -0.150 1.00 4.98 371 GLU B C 4
ATOM 6813 O O . GLU B 2 5 ? -11.814 -12.759 -1.199 1.00 4.97 371 GLU B O 4
ATOM 6825 N N . SER B 2 6 ? -12.719 -12.842 0.847 1.00 4.53 372 SER B N 4
ATOM 6826 C CA . SER B 2 6 ? -13.128 -11.457 0.829 1.00 3.82 372 SER B CA 4
ATOM 6827 C C . SER B 2 6 ? -12.109 -10.610 1.571 1.00 2.91 372 SER B C 4
ATOM 6828 O O . SER B 2 6 ? -12.358 -10.099 2.661 1.00 3.19 372 SER B O 4
ATOM 6836 N N . GLY B 2 7 ? -10.952 -10.507 0.974 1.00 2.37 373 GLY B N 4
ATOM 6837 C CA . GLY B 2 7 ? -9.872 -9.724 1.539 1.00 1.94 373 GLY B CA 4
ATOM 6838 C C . GLY B 2 7 ? -9.606 -8.483 0.722 1.00 1.44 373 GLY B C 4
ATOM 6839 O O . GLY B 2 7 ? -8.515 -7.917 0.766 1.00 2.02 373 GLY B O 4
ATOM 6843 N N . TRP B 2 8 ? -10.621 -8.059 -0.012 1.00 1.08 374 TRP B N 4
ATOM 6844 C CA . TRP B 2 8 ? -10.499 -6.953 -0.940 1.00 0.61 374 TRP B CA 4
ATOM 6845 C C . TRP B 2 8 ? -11.368 -5.800 -0.487 1.00 0.55 374 TRP B C 4
ATOM 6846 O O . TRP B 2 8 ? -12.599 -5.874 -0.522 1.00 0.90 374 TRP B O 4
ATOM 6867 N N . VAL B 2 9 ? -10.722 -4.739 -0.053 1.00 0.40 375 VAL B N 4
ATOM 6868 C CA . VAL B 2 9 ? -11.436 -3.592 0.486 1.00 0.38 375 VAL B CA 4
ATOM 6869 C C . VAL B 2 9 ? -11.585 -2.529 -0.591 1.00 0.44 375 VAL B C 4
ATOM 6870 O O . VAL B 2 9 ? -10.603 -2.110 -1.206 1.00 0.53 375 VAL B O 4
ATOM 6883 N N . GLU B 2 10 ? -12.823 -2.123 -0.827 1.00 0.51 376 GLU B N 4
ATOM 6884 C CA . GLU B 2 10 ? -13.135 -1.161 -1.869 1.00 0.63 376 GLU B CA 4
ATOM 6885 C C . GLU B 2 10 ? -12.774 0.254 -1.427 1.00 0.52 376 GLU B C 4
ATOM 6886 O O . GLU B 2 10 ? -12.911 0.604 -0.252 1.00 0.61 376 GLU B O 4
ATOM 6898 N N . ASN B 2 11 ? -12.308 1.056 -2.373 1.00 0.54 377 ASN B N 4
ATOM 6899 C CA . ASN B 2 11 ? -11.982 2.454 -2.103 1.00 0.58 377 ASN B CA 4
ATOM 6900 C C . ASN B 2 11 ? -12.995 3.359 -2.785 1.00 0.50 377 ASN B C 4
ATOM 6901 O O . ASN B 2 11 ? -13.269 3.200 -3.973 1.00 0.65 377 ASN B O 4
ATOM 6912 N N . GLU B 2 12 ? -13.552 4.305 -2.040 1.00 0.43 378 GLU B N 4
ATOM 6913 C CA . GLU B 2 12 ? -14.607 5.149 -2.566 1.00 0.51 378 GLU B CA 4
ATOM 6914 C C . GLU B 2 12 ? -14.129 6.570 -2.815 1.00 0.44 378 GLU B C 4
ATOM 6915 O O . GLU B 2 12 ? -14.926 7.508 -2.865 1.00 0.53 378 GLU B O 4
ATOM 6927 N N . ILE B 2 13 ? -12.828 6.723 -2.987 1.00 0.36 379 ILE B N 4
ATOM 6928 C CA . ILE B 2 13 ? -12.282 7.997 -3.450 1.00 0.38 379 ILE B CA 4
ATOM 6929 C C . ILE B 2 13 ? -11.398 7.785 -4.669 1.00 0.48 379 ILE B C 4
ATOM 6930 O O . ILE B 2 13 ? -10.505 8.583 -4.951 1.00 1.17 379 ILE B O 4
ATOM 6946 N N . TYR B 2 14 ? -11.670 6.720 -5.407 1.00 0.45 380 TYR B N 4
ATOM 6947 C CA . TYR B 2 14 ? -10.902 6.418 -6.604 1.00 0.42 380 TYR B CA 4
ATOM 6948 C C . TYR B 2 14 ? -11.427 7.233 -7.775 1.00 0.46 380 TYR B C 4
ATOM 6949 O O . TYR B 2 14 ? -12.613 7.176 -8.102 1.00 0.58 380 TYR B O 4
ATOM 6967 N N . TYR B 2 15 ? -10.543 8.007 -8.382 1.00 0.55 381 TYR B N 4
ATOM 6968 C CA . TYR B 2 15 ? -10.888 8.848 -9.504 1.00 0.70 381 TYR B CA 4
ATOM 6969 C C . TYR B 2 15 ? -10.900 8.045 -10.800 1.00 0.79 381 TYR B C 4
ATOM 6970 O O . TYR B 2 15 ? -11.989 7.575 -11.198 1.00 1.31 381 TYR B O 4
ATOM 6989 N N . GLY A 1 1 ? 1.904 13.240 9.065 1.00 4.12 309 GLY A N 5
ATOM 6990 C CA . GLY A 1 1 ? 2.616 12.161 9.792 1.00 3.32 309 GLY A CA 5
ATOM 6991 C C . GLY A 1 1 ? 2.787 10.922 8.940 1.00 2.36 309 GLY A C 5
ATOM 6992 O O . GLY A 1 1 ? 1.813 10.377 8.425 1.00 2.83 309 GLY A O 5
ATOM 6998 N N . VAL A 1 2 ? 4.025 10.474 8.790 1.00 1.70 310 VAL A N 5
ATOM 6999 C CA . VAL A 1 2 ? 4.323 9.332 7.941 1.00 1.44 310 VAL A CA 5
ATOM 7000 C C . VAL A 1 2 ? 4.540 8.080 8.782 1.00 1.00 310 VAL A C 5
ATOM 7001 O O . VAL A 1 2 ? 5.523 7.979 9.519 1.00 1.09 310 VAL A O 5
ATOM 7014 N N . SER A 1 3 ? 3.615 7.138 8.682 1.00 0.71 311 SER A N 5
ATOM 7015 C CA . SER A 1 3 ? 3.740 5.867 9.375 1.00 0.41 311 SER A CA 5
ATOM 7016 C C . SER A 1 3 ? 4.524 4.882 8.510 1.00 0.34 311 SER A C 5
ATOM 7017 O O . SER A 1 3 ? 4.039 4.447 7.467 1.00 0.47 311 SER A O 5
ATOM 7025 N N . PHE A 1 4 ? 5.737 4.552 8.932 1.00 0.29 312 PHE A N 5
ATOM 7026 C CA . PHE A 1 4 ? 6.600 3.680 8.143 1.00 0.27 312 PHE A CA 5
ATOM 7027 C C . PHE A 1 4 ? 6.394 2.214 8.500 1.00 0.26 312 PHE A C 5
ATOM 7028 O O . PHE A 1 4 ? 6.551 1.815 9.655 1.00 0.34 312 PHE A O 5
ATOM 7045 N N . PHE A 1 5 ? 6.044 1.424 7.500 1.00 0.24 313 PHE A N 5
ATOM 7046 C CA . PHE A 1 5 ? 5.921 -0.016 7.658 1.00 0.26 313 PHE A CA 5
ATOM 7047 C C . PHE A 1 5 ? 7.007 -0.722 6.857 1.00 0.26 313 PHE A C 5
ATOM 7048 O O . PHE A 1 5 ? 7.263 -0.372 5.705 1.00 0.26 313 PHE A O 5
ATOM 7065 N N . LEU A 1 6 ? 7.651 -1.699 7.471 1.00 0.36 314 LEU A N 5
ATOM 7066 C CA . LEU A 1 6 ? 8.702 -2.450 6.804 1.00 0.38 314 LEU A CA 5
ATOM 7067 C C . LEU A 1 6 ? 8.099 -3.595 6.000 1.00 0.37 314 LEU A C 5
ATOM 7068 O O . LEU A 1 6 ? 7.736 -4.637 6.548 1.00 0.50 314 LEU A O 5
ATOM 7084 N N . VAL A 1 7 ? 7.969 -3.381 4.703 1.00 0.26 315 VAL A N 5
ATOM 7085 C CA . VAL A 1 7 ? 7.389 -4.379 3.819 1.00 0.26 315 VAL A CA 5
ATOM 7086 C C . VAL A 1 7 ? 8.458 -4.974 2.913 1.00 0.24 315 VAL A C 5
ATOM 7087 O O . VAL A 1 7 ? 9.534 -4.405 2.761 1.00 0.27 315 VAL A O 5
ATOM 7100 N N . LYS A 1 8 ? 8.170 -6.125 2.327 1.00 0.25 316 LYS A N 5
ATOM 7101 C CA . LYS A 1 8 ? 9.109 -6.769 1.424 1.00 0.28 316 LYS A CA 5
ATOM 7102 C C . LYS A 1 8 ? 8.512 -6.887 0.026 1.00 0.28 316 LYS A C 5
ATOM 7103 O O . LYS A 1 8 ? 7.641 -7.723 -0.220 1.00 0.28 316 LYS A O 5
ATOM 7122 N N . GLU A 1 9 ? 8.977 -6.037 -0.877 1.00 0.32 317 GLU A N 5
ATOM 7123 C CA . GLU A 1 9 ? 8.473 -6.004 -2.244 1.00 0.37 317 GLU A CA 5
ATOM 7124 C C . GLU A 1 9 ? 9.030 -7.165 -3.052 1.00 0.45 317 GLU A C 5
ATOM 7125 O O . GLU A 1 9 ? 10.244 -7.364 -3.111 1.00 0.48 317 GLU A O 5
ATOM 7137 N N . LYS A 1 10 ? 8.154 -7.930 -3.674 1.00 0.55 318 LYS A N 5
ATOM 7138 C CA . LYS A 1 10 ? 8.601 -8.956 -4.592 1.00 0.68 318 LYS A CA 5
ATOM 7139 C C . LYS A 1 10 ? 8.254 -8.561 -6.017 1.00 0.82 318 LYS A C 5
ATOM 7140 O O . LYS A 1 10 ? 7.103 -8.653 -6.444 1.00 0.95 318 LYS A O 5
ATOM 7159 N N . MET A 1 11 ? 9.254 -8.082 -6.734 1.00 0.90 319 MET A N 5
ATOM 7160 C CA . MET A 1 11 ? 9.092 -7.715 -8.129 1.00 1.09 319 MET A CA 5
ATOM 7161 C C . MET A 1 11 ? 10.131 -8.435 -8.970 1.00 1.22 319 MET A C 5
ATOM 7162 O O . MET A 1 11 ? 10.997 -9.133 -8.434 1.00 1.23 319 MET A O 5
ATOM 7176 N N . LYS A 1 12 ? 10.032 -8.278 -10.282 1.00 1.39 320 LYS A N 5
ATOM 7177 C CA . LYS A 1 12 ? 10.999 -8.865 -11.202 1.00 1.57 320 LYS A CA 5
ATOM 7178 C C . LYS A 1 12 ? 12.388 -8.263 -10.989 1.00 1.62 320 LYS A C 5
ATOM 7179 O O . LYS A 1 12 ? 12.534 -7.185 -10.407 1.00 1.59 320 LYS A O 5
ATOM 7198 N N . GLY A 1 13 ? 13.404 -8.972 -11.454 1.00 1.76 321 GLY A N 5
ATOM 7199 C CA . GLY A 1 13 ? 14.761 -8.481 -11.350 1.00 1.87 321 GLY A CA 5
ATOM 7200 C C . GLY A 1 13 ? 15.615 -9.360 -10.465 1.00 1.78 321 GLY A C 5
ATOM 7201 O O . GLY A 1 13 ? 16.773 -9.639 -10.783 1.00 1.93 321 GLY A O 5
ATOM 7205 N N . LYS A 1 14 ? 15.036 -9.801 -9.356 1.00 1.57 322 LYS A N 5
ATOM 7206 C CA . LYS A 1 14 ? 15.725 -10.667 -8.412 1.00 1.48 322 LYS A CA 5
ATOM 7207 C C . LYS A 1 14 ? 14.730 -11.373 -7.514 1.00 1.35 322 LYS A C 5
ATOM 7208 O O . LYS A 1 14 ? 13.562 -10.988 -7.421 1.00 1.32 322 LYS A O 5
ATOM 7227 N N . ASN A 1 15 ? 15.213 -12.407 -6.864 1.00 1.31 323 ASN A N 5
ATOM 7228 C CA . ASN A 1 15 ? 14.406 -13.237 -5.989 1.00 1.24 323 ASN A CA 5
ATOM 7229 C C . ASN A 1 15 ? 14.296 -12.623 -4.598 1.00 1.06 323 ASN A C 5
ATOM 7230 O O . ASN A 1 15 ? 13.424 -12.995 -3.813 1.00 1.04 323 ASN A O 5
ATOM 7241 N N . LYS A 1 16 ? 15.187 -11.688 -4.300 1.00 1.03 324 LYS A N 5
ATOM 7242 C CA . LYS A 1 16 ? 15.199 -11.029 -3.003 1.00 0.90 324 LYS A CA 5
ATOM 7243 C C . LYS A 1 16 ? 13.997 -10.103 -2.854 1.00 0.75 324 LYS A C 5
ATOM 7244 O O . LYS A 1 16 ? 13.792 -9.201 -3.672 1.00 0.81 324 LYS A O 5
ATOM 7263 N N . LEU A 1 17 ? 13.206 -10.332 -1.816 1.00 0.61 325 LEU A N 5
ATOM 7264 C CA . LEU A 1 17 ? 12.083 -9.462 -1.506 1.00 0.49 325 LEU A CA 5
ATOM 7265 C C . LEU A 1 17 ? 12.596 -8.198 -0.830 1.00 0.45 325 LEU A C 5
ATOM 7266 O O . LEU A 1 17 ? 13.057 -8.235 0.315 1.00 0.55 325 LEU A O 5
ATOM 7282 N N . VAL A 1 18 ? 12.508 -7.090 -1.547 1.00 0.40 326 VAL A N 5
ATOM 7283 C CA . VAL A 1 18 ? 13.123 -5.836 -1.132 1.00 0.38 326 VAL A CA 5
ATOM 7284 C C . VAL A 1 18 ? 12.420 -5.224 0.077 1.00 0.32 326 VAL A C 5
ATOM 7285 O O . VAL A 1 18 ? 11.237 -4.895 0.013 1.00 0.29 326 VAL A O 5
ATOM 7298 N N . PRO A 1 19 ? 13.139 -5.071 1.197 1.00 0.33 327 PRO A N 5
ATOM 7299 C CA . PRO A 1 19 ? 12.622 -4.372 2.373 1.00 0.30 327 PRO A CA 5
ATOM 7300 C C . PRO A 1 19 ? 12.440 -2.884 2.085 1.00 0.25 327 PRO A C 5
ATOM 7301 O O . PRO A 1 19 ? 13.408 -2.164 1.837 1.00 0.32 327 PRO A O 5
ATOM 7312 N N . ARG A 1 20 ? 11.199 -2.436 2.089 1.00 0.21 328 ARG A N 5
ATOM 7313 C CA . ARG A 1 20 ? 10.884 -1.059 1.756 1.00 0.23 328 ARG A CA 5
ATOM 7314 C C . ARG A 1 20 ? 10.258 -0.352 2.947 1.00 0.20 328 ARG A C 5
ATOM 7315 O O . ARG A 1 20 ? 9.549 -0.972 3.742 1.00 0.23 328 ARG A O 5
ATOM 7336 N N . LEU A 1 21 ? 10.529 0.939 3.071 1.00 0.18 329 LEU A N 5
ATOM 7337 C CA . LEU A 1 21 ? 9.870 1.758 4.070 1.00 0.20 329 LEU A CA 5
ATOM 7338 C C . LEU A 1 21 ? 8.558 2.277 3.506 1.00 0.19 329 LEU A C 5
ATOM 7339 O O . LEU A 1 21 ? 8.525 3.299 2.817 1.00 0.24 329 LEU A O 5
ATOM 7355 N N . LEU A 1 22 ? 7.488 1.543 3.756 1.00 0.17 330 LEU A N 5
ATOM 7356 C CA . LEU A 1 22 ? 6.181 1.920 3.256 1.00 0.17 330 LEU A CA 5
ATOM 7357 C C . LEU A 1 22 ? 5.577 2.986 4.155 1.00 0.18 330 LEU A C 5
ATOM 7358 O O . LEU A 1 22 ? 5.067 2.688 5.234 1.00 0.24 330 LEU A O 5
ATOM 7374 N N . GLY A 1 23 ? 5.672 4.229 3.717 1.00 0.18 331 GLY A N 5
ATOM 7375 C CA . GLY A 1 23 ? 5.183 5.333 4.508 1.00 0.22 331 GLY A CA 5
ATOM 7376 C C . GLY A 1 23 ? 3.745 5.665 4.195 1.00 0.22 331 GLY A C 5
ATOM 7377 O O . GLY A 1 23 ? 3.440 6.191 3.121 1.00 0.29 331 GLY A O 5
ATOM 7381 N N . ILE A 1 24 ? 2.860 5.347 5.120 1.00 0.22 332 ILE A N 5
ATOM 7382 C CA . ILE A 1 24 ? 1.450 5.653 4.960 1.00 0.22 332 ILE A CA 5
ATOM 7383 C C . ILE A 1 24 ? 1.153 7.024 5.552 1.00 0.24 332 ILE A C 5
ATOM 7384 O O . ILE A 1 24 ? 1.611 7.346 6.650 1.00 0.36 332 ILE A O 5
ATOM 7400 N N . THR A 1 25 ? 0.411 7.834 4.817 1.00 0.22 333 THR A N 5
ATOM 7401 C CA . THR A 1 25 ? 0.044 9.159 5.280 1.00 0.23 333 THR A CA 5
ATOM 7402 C C . THR A 1 25 ? -1.450 9.392 5.096 1.00 0.23 333 THR A C 5
ATOM 7403 O O . THR A 1 25 ? -2.155 8.527 4.578 1.00 0.28 333 THR A O 5
ATOM 7414 N N . LYS A 1 26 ? -1.919 10.565 5.503 1.00 0.26 334 LYS A N 5
ATOM 7415 C CA . LYS A 1 26 ? -3.346 10.861 5.513 1.00 0.28 334 LYS A CA 5
ATOM 7416 C C . LYS A 1 26 ? -3.934 10.929 4.108 1.00 0.26 334 LYS A C 5
ATOM 7417 O O . LYS A 1 26 ? -5.141 10.760 3.930 1.00 0.43 334 LYS A O 5
ATOM 7436 N N . GLU A 1 27 ? -3.097 11.183 3.116 1.00 0.27 335 GLU A N 5
ATOM 7437 C CA . GLU A 1 27 ? -3.590 11.360 1.764 1.00 0.33 335 GLU A CA 5
ATOM 7438 C C . GLU A 1 27 ? -2.763 10.594 0.727 1.00 0.27 335 GLU A C 5
ATOM 7439 O O . GLU A 1 27 ? -3.121 10.568 -0.454 1.00 0.34 335 GLU A O 5
ATOM 7451 N N . CYS A 1 28 ? -1.670 9.961 1.145 1.00 0.23 336 CYS A N 5
ATOM 7452 C CA . CYS A 1 28 ? -0.798 9.276 0.193 1.00 0.24 336 CYS A CA 5
ATOM 7453 C C . CYS A 1 28 ? -0.100 8.056 0.798 1.00 0.21 336 CYS A C 5
ATOM 7454 O O . CYS A 1 28 ? -0.097 7.847 2.013 1.00 0.28 336 CYS A O 5
ATOM 7462 N N . VAL A 1 29 ? 0.474 7.250 -0.085 1.00 0.22 337 VAL A N 5
ATOM 7463 C CA . VAL A 1 29 ? 1.314 6.121 0.282 1.00 0.21 337 VAL A CA 5
ATOM 7464 C C . VAL A 1 29 ? 2.654 6.252 -0.437 1.00 0.19 337 VAL A C 5
ATOM 7465 O O . VAL A 1 29 ? 2.704 6.253 -1.667 1.00 0.22 337 VAL A O 5
ATOM 7478 N N . MET A 1 30 ? 3.730 6.387 0.317 1.00 0.17 338 MET A N 5
ATOM 7479 C CA . MET A 1 30 ? 5.038 6.618 -0.279 1.00 0.17 338 MET A CA 5
ATOM 7480 C C . MET A 1 30 ? 5.984 5.449 -0.026 1.00 0.16 338 MET A C 5
ATOM 7481 O O . MET A 1 30 ? 6.068 4.932 1.088 1.00 0.20 338 MET A O 5
ATOM 7495 N N . ARG A 1 31 ? 6.681 5.028 -1.069 1.00 0.16 339 ARG A N 5
ATOM 7496 C CA . ARG A 1 31 ? 7.687 3.986 -0.941 1.00 0.17 339 ARG A CA 5
ATOM 7497 C C . ARG A 1 31 ? 9.055 4.611 -0.726 1.00 0.16 339 ARG A C 5
ATOM 7498 O O . ARG A 1 31 ? 9.673 5.100 -1.669 1.00 0.18 339 ARG A O 5
ATOM 7519 N N . VAL A 1 32 ? 9.515 4.614 0.511 1.00 0.18 340 VAL A N 5
ATOM 7520 C CA . VAL A 1 32 ? 10.814 5.181 0.836 1.00 0.22 340 VAL A CA 5
ATOM 7521 C C . VAL A 1 32 ? 11.878 4.090 0.836 1.00 0.24 340 VAL A C 5
ATOM 7522 O O . VAL A 1 32 ? 11.653 2.995 1.357 1.00 0.24 340 VAL A O 5
ATOM 7535 N N . ASP A 1 33 ? 13.021 4.374 0.223 1.00 0.30 341 ASP A N 5
ATOM 7536 C CA . ASP A 1 33 ? 14.126 3.425 0.208 1.00 0.36 341 ASP A CA 5
ATOM 7537 C C . ASP A 1 33 ? 14.649 3.230 1.624 1.00 0.38 341 ASP A C 5
ATOM 7538 O O . ASP A 1 33 ? 14.934 4.200 2.325 1.00 0.41 341 ASP A O 5
ATOM 7547 N N . GLU A 1 34 ? 14.771 1.978 2.030 1.00 0.42 342 GLU A N 5
ATOM 7548 C CA . GLU A 1 34 ? 15.121 1.633 3.401 1.00 0.47 342 GLU A CA 5
ATOM 7549 C C . GLU A 1 34 ? 16.507 2.167 3.774 1.00 0.60 342 GLU A C 5
ATOM 7550 O O . GLU A 1 34 ? 16.714 2.658 4.885 1.00 0.72 342 GLU A O 5
ATOM 7562 N N . LYS A 1 35 ? 17.442 2.101 2.834 1.00 0.69 343 LYS A N 5
ATOM 7563 C CA . LYS A 1 35 ? 18.831 2.437 3.119 1.00 0.87 343 LYS A CA 5
ATOM 7564 C C . LYS A 1 35 ? 19.175 3.846 2.636 1.00 0.79 343 LYS A C 5
ATOM 7565 O O . LYS A 1 35 ? 19.945 4.565 3.274 1.00 0.86 343 LYS A O 5
ATOM 7584 N N . THR A 1 36 ? 18.598 4.239 1.512 1.00 0.73 344 THR A N 5
ATOM 7585 C CA . THR A 1 36 ? 18.912 5.523 0.905 1.00 0.72 344 THR A CA 5
ATOM 7586 C C . THR A 1 36 ? 18.009 6.633 1.452 1.00 0.63 344 THR A C 5
ATOM 7587 O O . THR A 1 36 ? 18.316 7.817 1.314 1.00 0.67 344 THR A O 5
ATOM 7598 N N . LYS A 1 37 ? 16.891 6.233 2.064 1.00 0.55 345 LYS A N 5
ATOM 7599 C CA . LYS A 1 37 ? 15.971 7.166 2.727 1.00 0.52 345 LYS A CA 5
ATOM 7600 C C . LYS A 1 37 ? 15.337 8.151 1.740 1.00 0.53 345 LYS A C 5
ATOM 7601 O O . LYS A 1 37 ? 14.901 9.237 2.125 1.00 0.61 345 LYS A O 5
ATOM 7620 N N . GLU A 1 38 ? 15.267 7.767 0.473 1.00 0.53 346 GLU A N 5
ATOM 7621 C CA . GLU A 1 38 ? 14.632 8.604 -0.535 1.00 0.58 346 GLU A CA 5
ATOM 7622 C C . GLU A 1 38 ? 13.268 8.043 -0.913 1.00 0.44 346 GLU A C 5
ATOM 7623 O O . GLU A 1 38 ? 13.102 6.828 -1.033 1.00 0.42 346 GLU A O 5
ATOM 7635 N N . VAL A 1 39 ? 12.296 8.928 -1.083 1.00 0.39 347 VAL A N 5
ATOM 7636 C CA . VAL A 1 39 ? 10.968 8.524 -1.515 1.00 0.33 347 VAL A CA 5
ATOM 7637 C C . VAL A 1 39 ? 11.000 8.177 -2.997 1.00 0.31 347 VAL A C 5
ATOM 7638 O O . VAL A 1 39 ? 11.166 9.051 -3.848 1.00 0.42 347 VAL A O 5
ATOM 7651 N N . ILE A 1 40 ? 10.868 6.896 -3.297 1.00 0.25 348 ILE A N 5
ATOM 7652 C CA . ILE A 1 40 ? 10.971 6.415 -4.663 1.00 0.26 348 ILE A CA 5
ATOM 7653 C C . ILE A 1 40 ? 9.682 6.674 -5.435 1.00 0.26 348 ILE A C 5
ATOM 7654 O O . ILE A 1 40 ? 9.705 7.261 -6.515 1.00 0.35 348 ILE A O 5
ATOM 7670 N N . GLN A 1 41 ? 8.557 6.259 -4.869 1.00 0.23 349 GLN A N 5
ATOM 7671 C CA . GLN A 1 41 ? 7.278 6.406 -5.546 1.00 0.23 349 GLN A CA 5
ATOM 7672 C C . GLN A 1 41 ? 6.187 6.752 -4.541 1.00 0.22 349 GLN A C 5
ATOM 7673 O O . GLN A 1 41 ? 6.012 6.050 -3.543 1.00 0.29 349 GLN A O 5
ATOM 7687 N N . GLU A 1 42 ? 5.472 7.837 -4.799 1.00 0.23 350 GLU A N 5
ATOM 7688 C CA . GLU A 1 42 ? 4.431 8.306 -3.893 1.00 0.25 350 GLU A CA 5
ATOM 7689 C C . GLU A 1 42 ? 3.068 8.255 -4.580 1.00 0.26 350 GLU A C 5
ATOM 7690 O O . GLU A 1 42 ? 2.864 8.887 -5.618 1.00 0.36 350 GLU A O 5
ATOM 7702 N N . TRP A 1 43 ? 2.146 7.498 -4.008 1.00 0.23 351 TRP A N 5
ATOM 7703 C CA . TRP A 1 43 ? 0.812 7.355 -4.576 1.00 0.26 351 TRP A CA 5
ATOM 7704 C C . TRP A 1 43 ? -0.228 8.031 -3.699 1.00 0.25 351 TRP A C 5
ATOM 7705 O O . TRP A 1 43 ? -0.342 7.722 -2.518 1.00 0.52 351 TRP A O 5
ATOM 7726 N N . SER A 1 44 ? -0.982 8.952 -4.269 1.00 0.31 352 SER A N 5
ATOM 7727 C CA . SER A 1 44 ? -2.120 9.524 -3.572 1.00 0.30 352 SER A CA 5
ATOM 7728 C C . SER A 1 44 ? -3.183 8.444 -3.367 1.00 0.26 352 SER A C 5
ATOM 7729 O O . SER A 1 44 ? -3.394 7.608 -4.248 1.00 0.28 352 SER A O 5
ATOM 7737 N N . LEU A 1 45 ? -3.846 8.460 -2.208 1.00 0.25 353 LEU A N 5
ATOM 7738 C CA . LEU A 1 45 ? -4.865 7.455 -1.881 1.00 0.24 353 LEU A CA 5
ATOM 7739 C C . LEU A 1 45 ? -6.000 7.485 -2.899 1.00 0.23 353 LEU A C 5
ATOM 7740 O O . LEU A 1 45 ? -6.720 6.504 -3.086 1.00 0.23 353 LEU A O 5
ATOM 7756 N N . THR A 1 46 ? -6.136 8.623 -3.553 1.00 0.26 354 THR A N 5
ATOM 7757 C CA . THR A 1 46 ? -7.149 8.832 -4.568 1.00 0.28 354 THR A CA 5
ATOM 7758 C C . THR A 1 46 ? -6.892 7.978 -5.814 1.00 0.28 354 THR A C 5
ATOM 7759 O O . THR A 1 46 ? -7.806 7.721 -6.596 1.00 0.35 354 THR A O 5
ATOM 7770 N N . ASN A 1 47 ? -5.649 7.533 -5.994 1.00 0.26 355 ASN A N 5
ATOM 7771 C CA . ASN A 1 47 ? -5.280 6.756 -7.178 1.00 0.30 355 ASN A CA 5
ATOM 7772 C C . ASN A 1 47 ? -5.412 5.265 -6.919 1.00 0.28 355 ASN A C 5
ATOM 7773 O O . ASN A 1 47 ? -5.166 4.446 -7.802 1.00 0.33 355 ASN A O 5
ATOM 7784 N N . ILE A 1 48 ? -5.789 4.916 -5.701 1.00 0.26 356 ILE A N 5
ATOM 7785 C CA . ILE A 1 48 ? -5.982 3.525 -5.333 1.00 0.28 356 ILE A CA 5
ATOM 7786 C C . ILE A 1 48 ? -7.359 3.055 -5.796 1.00 0.28 356 ILE A C 5
ATOM 7787 O O . ILE A 1 48 ? -8.284 3.857 -5.901 1.00 0.38 356 ILE A O 5
ATOM 7803 N N . LYS A 1 49 ? -7.483 1.774 -6.107 1.00 0.26 357 LYS A N 5
ATOM 7804 C CA . LYS A 1 49 ? -8.770 1.208 -6.478 1.00 0.30 357 LYS A CA 5
ATOM 7805 C C . LYS A 1 49 ? -9.198 0.135 -5.481 1.00 0.31 357 LYS A C 5
ATOM 7806 O O . LYS A 1 49 ? -10.342 0.110 -5.026 1.00 0.45 357 LYS A O 5
ATOM 7825 N N . ARG A 1 50 ? -8.275 -0.747 -5.139 1.00 0.26 358 ARG A N 5
ATOM 7826 C CA . ARG A 1 50 ? -8.551 -1.814 -4.190 1.00 0.29 358 ARG A CA 5
ATOM 7827 C C . ARG A 1 50 ? -7.252 -2.317 -3.588 1.00 0.28 358 ARG A C 5
ATOM 7828 O O . ARG A 1 50 ? -6.195 -2.205 -4.204 1.00 0.35 358 ARG A O 5
ATOM 7849 N N . TRP A 1 51 ? -7.322 -2.846 -2.381 1.00 0.25 359 TRP A N 5
ATOM 7850 C CA . TRP A 1 51 ? -6.140 -3.391 -1.744 1.00 0.27 359 TRP A CA 5
ATOM 7851 C C . TRP A 1 51 ? -6.474 -4.658 -0.974 1.00 0.28 359 TRP A C 5
ATOM 7852 O O . TRP A 1 51 ? -7.553 -4.784 -0.384 1.00 0.36 359 TRP A O 5
ATOM 7873 N N . ALA A 1 52 ? -5.552 -5.602 -1.011 1.00 0.25 360 ALA A N 5
ATOM 7874 C CA . ALA A 1 52 ? -5.730 -6.879 -0.353 1.00 0.27 360 ALA A CA 5
ATOM 7875 C C . ALA A 1 52 ? -4.952 -6.927 0.944 1.00 0.25 360 ALA A C 5
ATOM 7876 O O . ALA A 1 52 ? -3.719 -6.920 0.945 1.00 0.31 360 ALA A O 5
ATOM 7883 N N . ALA A 1 53 ? -5.683 -6.952 2.045 1.00 0.26 361 ALA A N 5
ATOM 7884 C CA . ALA A 1 53 ? -5.086 -6.976 3.364 1.00 0.27 361 ALA A CA 5
ATOM 7885 C C . ALA A 1 53 ? -4.981 -8.401 3.883 1.00 0.25 361 ALA A C 5
ATOM 7886 O O . ALA A 1 53 ? -5.992 -9.052 4.152 1.00 0.38 361 ALA A O 5
ATOM 7893 N N . SER A 1 54 ? -3.762 -8.890 3.992 1.00 0.32 362 SER A N 5
ATOM 7894 C CA . SER A 1 54 ? -3.514 -10.206 4.547 1.00 0.40 362 SER A CA 5
ATOM 7895 C C . SER A 1 54 ? -2.251 -10.169 5.403 1.00 0.42 362 SER A C 5
ATOM 7896 O O . SER A 1 54 ? -1.331 -9.403 5.118 1.00 0.44 362 SER A O 5
ATOM 7904 N N . PRO A 1 55 ? -2.191 -10.986 6.468 1.00 0.46 363 PRO A N 5
ATOM 7905 C CA . PRO A 1 55 ? -1.041 -11.012 7.382 1.00 0.48 363 PRO A CA 5
ATOM 7906 C C . PRO A 1 55 ? 0.203 -11.638 6.755 1.00 0.45 363 PRO A C 5
ATOM 7907 O O . PRO A 1 55 ? 1.265 -11.690 7.376 1.00 0.66 363 PRO A O 5
ATOM 7918 N N . LYS A 1 56 ? 0.062 -12.121 5.529 1.00 0.44 364 LYS A N 5
ATOM 7919 C CA . LYS A 1 56 ? 1.177 -12.719 4.809 1.00 0.44 364 LYS A CA 5
ATOM 7920 C C . LYS A 1 56 ? 1.595 -11.836 3.634 1.00 0.37 364 LYS A C 5
ATOM 7921 O O . LYS A 1 56 ? 2.780 -11.729 3.314 1.00 0.40 364 LYS A O 5
ATOM 7940 N N . SER A 1 57 ? 0.623 -11.190 3.006 1.00 0.35 365 SER A N 5
ATOM 7941 C CA . SER A 1 57 ? 0.898 -10.345 1.858 1.00 0.34 365 SER A CA 5
ATOM 7942 C C . SER A 1 57 ? -0.103 -9.200 1.768 1.00 0.32 365 SER A C 5
ATOM 7943 O O . SER A 1 57 ? -1.287 -9.367 2.058 1.00 0.52 365 SER A O 5
ATOM 7951 N N . PHE A 1 58 ? 0.388 -8.038 1.381 1.00 0.19 366 PHE A N 5
ATOM 7952 C CA . PHE A 1 58 ? -0.456 -6.880 1.160 1.00 0.16 366 PHE A CA 5
ATOM 7953 C C . PHE A 1 58 ? -0.317 -6.436 -0.290 1.00 0.16 366 PHE A C 5
ATOM 7954 O O . PHE A 1 58 ? 0.786 -6.145 -0.749 1.00 0.28 366 PHE A O 5
ATOM 7971 N N . THR A 1 59 ? -1.423 -6.407 -1.012 1.00 0.17 367 THR A N 5
ATOM 7972 C CA . THR A 1 59 ? -1.390 -6.070 -2.426 1.00 0.19 367 THR A CA 5
ATOM 7973 C C . THR A 1 59 ? -2.220 -4.827 -2.728 1.00 0.19 367 THR A C 5
ATOM 7974 O O . THR A 1 59 ? -3.426 -4.800 -2.491 1.00 0.27 367 THR A O 5
ATOM 7985 N N . LEU A 1 60 ? -1.560 -3.797 -3.238 1.00 0.20 368 LEU A N 5
ATOM 7986 C CA . LEU A 1 60 ? -2.238 -2.581 -3.666 1.00 0.22 368 LEU A CA 5
ATOM 7987 C C . LEU A 1 60 ? -2.565 -2.643 -5.153 1.00 0.23 368 LEU A C 5
ATOM 7988 O O . LEU A 1 60 ? -1.738 -3.074 -5.959 1.00 0.33 368 LEU A O 5
ATOM 8004 N N . ASP A 1 61 ? -3.775 -2.233 -5.504 1.00 0.21 369 ASP A N 5
ATOM 8005 C CA . ASP A 1 61 ? -4.174 -2.104 -6.899 1.00 0.24 369 ASP A CA 5
ATOM 8006 C C . ASP A 1 61 ? -4.611 -0.677 -7.180 1.00 0.21 369 ASP A C 5
ATOM 8007 O O . ASP A 1 61 ? -5.326 -0.066 -6.381 1.00 0.22 369 ASP A O 5
ATOM 8016 N N . PHE A 1 62 ? -4.181 -0.155 -8.313 1.00 0.25 370 PHE A N 5
ATOM 8017 C CA . PHE A 1 62 ? -4.458 1.224 -8.673 1.00 0.26 370 PHE A CA 5
ATOM 8018 C C . PHE A 1 62 ? -5.296 1.286 -9.943 1.00 0.31 370 PHE A C 5
ATOM 8019 O O . PHE A 1 62 ? -5.465 2.348 -10.537 1.00 0.35 370 PHE A O 5
ATOM 8036 N N . GLY A 1 63 ? -5.811 0.132 -10.354 1.00 0.40 371 GLY A N 5
ATOM 8037 C CA . GLY A 1 63 ? -6.704 0.075 -11.495 1.00 0.50 371 GLY A CA 5
ATOM 8038 C C . GLY A 1 63 ? -6.026 0.441 -12.800 1.00 0.49 371 GLY A C 5
ATOM 8039 O O . GLY A 1 63 ? -5.282 -0.359 -13.370 1.00 0.58 371 GLY A O 5
ATOM 8043 N N . ASP A 1 64 ? -6.271 1.657 -13.262 1.00 0.49 372 ASP A N 5
ATOM 8044 C CA . ASP A 1 64 ? -5.761 2.110 -14.552 1.00 0.56 372 ASP A CA 5
ATOM 8045 C C . ASP A 1 64 ? -4.603 3.076 -14.365 1.00 0.55 372 ASP A C 5
ATOM 8046 O O . ASP A 1 64 ? -4.149 3.713 -15.316 1.00 0.72 372 ASP A O 5
ATOM 8055 N N . TYR A 1 65 ? -4.105 3.160 -13.143 1.00 0.52 373 TYR A N 5
ATOM 8056 C CA . TYR A 1 65 ? -3.049 4.105 -12.822 1.00 0.51 373 TYR A CA 5
ATOM 8057 C C . TYR A 1 65 ? -1.677 3.519 -13.142 1.00 0.52 373 TYR A C 5
ATOM 8058 O O . TYR A 1 65 ? -0.744 4.251 -13.476 1.00 0.60 373 TYR A O 5
ATOM 8076 N N . GLN A 1 66 ? -1.556 2.204 -13.055 1.00 0.53 374 GLN A N 5
ATOM 8077 C CA . GLN A 1 66 ? -0.301 1.540 -13.373 1.00 0.59 374 GLN A CA 5
ATOM 8078 C C . GLN A 1 66 ? -0.537 0.085 -13.740 1.00 0.60 374 GLN A C 5
ATOM 8079 O O . GLN A 1 66 ? -1.506 -0.532 -13.291 1.00 0.59 374 GLN A O 5
ATOM 8093 N N . ASP A 1 67 ? 0.345 -0.450 -14.571 1.00 0.74 375 ASP A N 5
ATOM 8094 C CA . ASP A 1 67 ? 0.295 -1.856 -14.941 1.00 0.78 375 ASP A CA 5
ATOM 8095 C C . ASP A 1 67 ? 1.023 -2.691 -13.903 1.00 0.64 375 ASP A C 5
ATOM 8096 O O . ASP A 1 67 ? 2.208 -2.479 -13.638 1.00 0.73 375 ASP A O 5
ATOM 8105 N N . GLY A 1 68 ? 0.308 -3.625 -13.305 1.00 0.57 376 GLY A N 5
ATOM 8106 C CA . GLY A 1 68 ? 0.902 -4.478 -12.302 1.00 0.53 376 GLY A CA 5
ATOM 8107 C C . GLY A 1 68 ? 0.531 -4.042 -10.903 1.00 0.52 376 GLY A C 5
ATOM 8108 O O . GLY A 1 68 ? 0.467 -2.848 -10.614 1.00 0.70 376 GLY A O 5
ATOM 8112 N N . TYR A 1 69 ? 0.282 -5.011 -10.040 1.00 0.46 377 TYR A N 5
ATOM 8113 C CA . TYR A 1 69 ? -0.105 -4.730 -8.667 1.00 0.46 377 TYR A CA 5
ATOM 8114 C C . TYR A 1 69 ? 1.113 -4.382 -7.822 1.00 0.37 377 TYR A C 5
ATOM 8115 O O . TYR A 1 69 ? 2.248 -4.397 -8.303 1.00 0.38 377 TYR A O 5
ATOM 8133 N N . TYR A 1 70 ? 0.869 -4.070 -6.564 1.00 0.32 378 TYR A N 5
ATOM 8134 C CA . TYR A 1 70 ? 1.940 -3.839 -5.615 1.00 0.29 378 TYR A CA 5
ATOM 8135 C C . TYR A 1 70 ? 1.798 -4.808 -4.447 1.00 0.24 378 TYR A C 5
ATOM 8136 O O . TYR A 1 70 ? 1.137 -4.510 -3.453 1.00 0.26 378 TYR A O 5
ATOM 8154 N N . SER A 1 71 ? 2.378 -5.989 -4.606 1.00 0.26 379 SER A N 5
ATOM 8155 C CA . SER A 1 71 ? 2.301 -7.027 -3.590 1.00 0.27 379 SER A CA 5
ATOM 8156 C C . SER A 1 71 ? 3.556 -7.033 -2.729 1.00 0.24 379 SER A C 5
ATOM 8157 O O . SER A 1 71 ? 4.666 -7.233 -3.228 1.00 0.29 379 SER A O 5
ATOM 8165 N N . VAL A 1 72 ? 3.376 -6.804 -1.441 1.00 0.22 380 VAL A N 5
ATOM 8166 C CA . VAL A 1 72 ? 4.484 -6.819 -0.503 1.00 0.24 380 VAL A CA 5
ATOM 8167 C C . VAL A 1 72 ? 4.257 -7.851 0.589 1.00 0.23 380 VAL A C 5
ATOM 8168 O O . VAL A 1 72 ? 3.131 -8.059 1.043 1.00 0.30 380 VAL A O 5
ATOM 8181 N N . GLN A 1 73 ? 5.327 -8.511 0.986 1.00 0.22 381 GLN A N 5
ATOM 8182 C CA . GLN A 1 73 ? 5.280 -9.436 2.100 1.00 0.24 381 GLN A CA 5
ATOM 8183 C C . GLN A 1 73 ? 5.366 -8.648 3.396 1.00 0.24 381 GLN A C 5
ATOM 8184 O O . GLN A 1 73 ? 6.352 -7.950 3.641 1.00 0.32 381 GLN A O 5
ATOM 8198 N N . THR A 1 74 ? 4.327 -8.733 4.204 1.00 0.21 382 THR A N 5
ATOM 8199 C CA . THR A 1 74 ? 4.263 -7.972 5.436 1.00 0.26 382 THR A CA 5
ATOM 8200 C C . THR A 1 74 ? 3.346 -8.647 6.444 1.00 0.25 382 THR A C 5
ATOM 8201 O O . THR A 1 74 ? 2.310 -9.206 6.083 1.00 0.30 382 THR A O 5
ATOM 8212 N N . THR A 1 75 ? 3.742 -8.596 7.705 1.00 0.31 383 THR A N 5
ATOM 8213 C CA . THR A 1 75 ? 2.950 -9.152 8.784 1.00 0.37 383 THR A CA 5
ATOM 8214 C C . THR A 1 75 ? 1.954 -8.122 9.308 1.00 0.36 383 THR A C 5
ATOM 8215 O O . THR A 1 75 ? 1.075 -8.437 10.109 1.00 0.46 383 THR A O 5
ATOM 8226 N N . GLU A 1 76 ? 2.095 -6.890 8.834 1.00 0.31 384 GLU A N 5
ATOM 8227 C CA . GLU A 1 76 ? 1.271 -5.785 9.304 1.00 0.35 384 GLU A CA 5
ATOM 8228 C C . GLU A 1 76 ? 0.332 -5.300 8.204 1.00 0.28 384 GLU A C 5
ATOM 8229 O O . GLU A 1 76 ? -0.155 -4.168 8.248 1.00 0.27 384 GLU A O 5
ATOM 8241 N N . GLY A 1 77 ? 0.063 -6.173 7.235 1.00 0.27 385 GLY A N 5
ATOM 8242 C CA . GLY A 1 77 ? -0.798 -5.822 6.115 1.00 0.27 385 GLY A CA 5
ATOM 8243 C C . GLY A 1 77 ? -2.169 -5.351 6.555 1.00 0.26 385 GLY A C 5
ATOM 8244 O O . GLY A 1 77 ? -2.741 -4.440 5.952 1.00 0.27 385 GLY A O 5
ATOM 8248 N N . GLU A 1 78 ? -2.689 -5.964 7.609 1.00 0.30 386 GLU A N 5
ATOM 8249 C CA . GLU A 1 78 ? -3.991 -5.595 8.149 1.00 0.35 386 GLU A CA 5
ATOM 8250 C C . GLU A 1 78 ? -3.960 -4.156 8.663 1.00 0.31 386 GLU A C 5
ATOM 8251 O O . GLU A 1 78 ? -4.829 -3.348 8.330 1.00 0.36 386 GLU A O 5
ATOM 8263 N N . GLN A 1 79 ? -2.940 -3.840 9.461 1.00 0.29 387 GLN A N 5
ATOM 8264 C CA . GLN A 1 79 ? -2.762 -2.493 9.999 1.00 0.30 387 GLN A CA 5
ATOM 8265 C C . GLN A 1 79 ? -2.578 -1.474 8.879 1.00 0.27 387 GLN A C 5
ATOM 8266 O O . GLN A 1 79 ? -3.171 -0.396 8.914 1.00 0.31 387 GLN A O 5
ATOM 8280 N N . ILE A 1 80 ? -1.761 -1.820 7.888 1.00 0.24 388 ILE A N 5
ATOM 8281 C CA . ILE A 1 80 ? -1.524 -0.943 6.746 1.00 0.23 388 ILE A CA 5
ATOM 8282 C C . ILE A 1 80 ? -2.837 -0.611 6.044 1.00 0.22 388 ILE A C 5
ATOM 8283 O O . ILE A 1 80 ? -3.158 0.557 5.816 1.00 0.22 388 ILE A O 5
ATOM 8299 N N . ALA A 1 81 ? -3.603 -1.646 5.732 1.00 0.22 389 ALA A N 5
ATOM 8300 C CA . ALA A 1 81 ? -4.877 -1.483 5.048 1.00 0.24 389 ALA A CA 5
ATOM 8301 C C . ALA A 1 81 ? -5.867 -0.702 5.897 1.00 0.22 389 ALA A C 5
ATOM 8302 O O . ALA A 1 81 ? -6.588 0.160 5.394 1.00 0.23 389 ALA A O 5
ATOM 8309 N N . GLN A 1 82 ? -5.890 -1.007 7.188 1.00 0.22 390 GLN A N 5
ATOM 8310 C CA . GLN A 1 82 ? -6.814 -0.369 8.111 1.00 0.25 390 GLN A CA 5
ATOM 8311 C C . GLN A 1 82 ? -6.471 1.109 8.271 1.00 0.21 390 GLN A C 5
ATOM 8312 O O . GLN A 1 82 ? -7.351 1.944 8.474 1.00 0.23 390 GLN A O 5
ATOM 8326 N N . LEU A 1 83 ? -5.189 1.427 8.160 1.00 0.21 391 LEU A N 5
ATOM 8327 C CA . LEU A 1 83 ? -4.738 2.803 8.249 1.00 0.22 391 LEU A CA 5
ATOM 8328 C C . LEU A 1 83 ? -5.147 3.570 6.994 1.00 0.20 391 LEU A C 5
ATOM 8329 O O . LEU A 1 83 ? -5.672 4.681 7.079 1.00 0.22 391 LEU A O 5
ATOM 8345 N N . ILE A 1 84 ? -4.926 2.957 5.829 1.00 0.18 392 ILE A N 5
ATOM 8346 C CA . ILE A 1 84 ? -5.322 3.558 4.556 1.00 0.17 392 ILE A CA 5
ATOM 8347 C C . ILE A 1 84 ? -6.828 3.793 4.522 1.00 0.17 392 ILE A C 5
ATOM 8348 O O . ILE A 1 84 ? -7.284 4.908 4.278 1.00 0.19 392 ILE A O 5
ATOM 8364 N N . ALA A 1 85 ? -7.594 2.741 4.800 1.00 0.18 393 ALA A N 5
ATOM 8365 C CA . ALA A 1 85 ? -9.051 2.828 4.792 1.00 0.21 393 ALA A CA 5
ATOM 8366 C C . ALA A 1 85 ? -9.546 3.793 5.869 1.00 0.23 393 ALA A C 5
ATOM 8367 O O . ALA A 1 85 ? -10.625 4.375 5.747 1.00 0.29 393 ALA A O 5
ATOM 8374 N N . GLY A 1 86 ? -8.743 3.968 6.915 1.00 0.23 394 GLY A N 5
ATOM 8375 C CA . GLY A 1 86 ? -9.083 4.896 7.976 1.00 0.27 394 GLY A CA 5
ATOM 8376 C C . GLY A 1 86 ? -8.981 6.344 7.533 1.00 0.28 394 GLY A C 5
ATOM 8377 O O . GLY A 1 86 ? -9.887 7.141 7.780 1.00 0.35 394 GLY A O 5
ATOM 8381 N N . TYR A 1 87 ? -7.880 6.686 6.871 1.00 0.27 395 TYR A N 5
ATOM 8382 C CA . TYR A 1 87 ? -7.697 8.035 6.345 1.00 0.30 395 TYR A CA 5
ATOM 8383 C C . TYR A 1 87 ? -8.636 8.276 5.174 1.00 0.30 395 TYR A C 5
ATOM 8384 O O . TYR A 1 87 ? -9.152 9.380 4.989 1.00 0.36 395 TYR A O 5
ATOM 8402 N N . ILE A 1 88 ? -8.853 7.228 4.393 1.00 0.27 396 ILE A N 5
ATOM 8403 C CA . ILE A 1 88 ? -9.760 7.273 3.258 1.00 0.31 396 ILE A CA 5
ATOM 8404 C C . ILE A 1 88 ? -11.178 7.628 3.695 1.00 0.37 396 ILE A C 5
ATOM 8405 O O . ILE A 1 88 ? -11.853 8.421 3.037 1.00 0.45 396 ILE A O 5
ATOM 8421 N N . ASP A 1 89 ? -11.610 7.060 4.817 1.00 0.38 397 ASP A N 5
ATOM 8422 C CA . ASP A 1 89 ? -12.933 7.346 5.368 1.00 0.47 397 ASP A CA 5
ATOM 8423 C C . ASP A 1 89 ? -13.118 8.847 5.571 1.00 0.51 397 ASP A C 5
ATOM 8424 O O . ASP A 1 89 ? -14.180 9.398 5.289 1.00 0.63 397 ASP A O 5
ATOM 8433 N N . ILE A 1 90 ? -12.059 9.502 6.032 1.00 0.47 398 ILE A N 5
ATOM 8434 C CA . ILE A 1 90 ? -12.085 10.936 6.296 1.00 0.53 398 ILE A CA 5
ATOM 8435 C C . ILE A 1 90 ? -12.298 11.729 5.008 1.00 0.55 398 ILE A C 5
ATOM 8436 O O . ILE A 1 90 ? -12.980 12.757 4.999 1.00 0.65 398 ILE A O 5
ATOM 8452 N N . ILE A 1 91 ? -11.730 11.233 3.915 1.00 0.50 399 ILE A N 5
ATOM 8453 C CA . ILE A 1 91 ? -11.770 11.949 2.648 1.00 0.52 399 ILE A CA 5
ATOM 8454 C C . ILE A 1 91 ? -13.171 11.906 2.032 1.00 0.59 399 ILE A C 5
ATOM 8455 O O . ILE A 1 91 ? -13.516 12.751 1.204 1.00 0.72 399 ILE A O 5
ATOM 8471 N N . LEU A 1 92 ? -13.983 10.934 2.444 1.00 0.59 400 LEU A N 5
ATOM 8472 C CA . LEU A 1 92 ? -15.368 10.878 1.991 1.00 0.73 400 LEU A CA 5
ATOM 8473 C C . LEU A 1 92 ? -16.155 12.047 2.577 1.00 0.90 400 LEU A C 5
ATOM 8474 O O . LEU A 1 92 ? -16.645 11.933 3.721 1.00 1.31 400 LEU A O 5
ATOM 8491 N N . GLY B 2 1 ? -23.906 -17.860 0.242 1.00 12.98 367 GLY B N 5
ATOM 8492 C CA . GLY B 2 1 ? -24.968 -16.828 0.249 1.00 12.67 367 GLY B CA 5
ATOM 8493 C C . GLY B 2 1 ? -24.502 -15.555 0.919 1.00 12.18 367 GLY B C 5
ATOM 8494 O O . GLY B 2 1 ? -23.807 -15.613 1.935 1.00 12.32 367 GLY B O 5
ATOM 8500 N N . ARG B 2 2 ? -24.889 -14.412 0.354 1.00 11.83 368 ARG B N 5
ATOM 8501 C CA . ARG B 2 2 ? -24.478 -13.104 0.864 1.00 11.57 368 ARG B CA 5
ATOM 8502 C C . ARG B 2 2 ? -22.958 -12.989 0.943 1.00 10.70 368 ARG B C 5
ATOM 8503 O O . ARG B 2 2 ? -22.351 -13.301 1.974 1.00 10.61 368 ARG B O 5
ATOM 8524 N N . SER B 2 3 ? -22.349 -12.582 -0.167 1.00 10.27 369 SER B N 5
ATOM 8525 C CA . SER B 2 3 ? -20.907 -12.409 -0.245 1.00 9.63 369 SER B CA 5
ATOM 8526 C C . SER B 2 3 ? -20.388 -11.511 0.876 1.00 8.81 369 SER B C 5
ATOM 8527 O O . SER B 2 3 ? -20.786 -10.351 0.999 1.00 8.90 369 SER B O 5
ATOM 8535 N N . LYS B 2 4 ? -19.514 -12.072 1.697 1.00 8.27 370 LYS B N 5
ATOM 8536 C CA . LYS B 2 4 ? -18.860 -11.321 2.761 1.00 7.62 370 LYS B CA 5
ATOM 8537 C C . LYS B 2 4 ? -17.489 -10.887 2.269 1.00 6.77 370 LYS B C 5
ATOM 8538 O O . LYS B 2 4 ? -16.592 -11.712 2.080 1.00 6.67 370 LYS B O 5
ATOM 8557 N N . GLU B 2 5 ? -17.344 -9.595 2.035 1.00 6.50 371 GLU B N 5
ATOM 8558 C CA . GLU B 2 5 ? -16.202 -9.073 1.320 1.00 6.00 371 GLU B CA 5
ATOM 8559 C C . GLU B 2 5 ? -14.997 -8.862 2.234 1.00 4.98 371 GLU B C 5
ATOM 8560 O O . GLU B 2 5 ? -14.821 -7.792 2.820 1.00 4.97 371 GLU B O 5
ATOM 8572 N N . SER B 2 6 ? -14.185 -9.899 2.362 1.00 4.53 372 SER B N 5
ATOM 8573 C CA . SER B 2 6 ? -12.945 -9.824 3.111 1.00 3.82 372 SER B CA 5
ATOM 8574 C C . SER B 2 6 ? -11.799 -10.312 2.233 1.00 2.91 372 SER B C 5
ATOM 8575 O O . SER B 2 6 ? -11.966 -11.246 1.449 1.00 3.19 372 SER B O 5
ATOM 8583 N N . GLY B 2 7 ? -10.647 -9.677 2.350 1.00 2.37 373 GLY B N 5
ATOM 8584 C CA . GLY B 2 7 ? -9.525 -10.017 1.501 1.00 1.94 373 GLY B CA 5
ATOM 8585 C C . GLY B 2 7 ? -9.300 -8.959 0.447 1.00 1.44 373 GLY B C 5
ATOM 8586 O O . GLY B 2 7 ? -8.167 -8.591 0.150 1.00 2.02 373 GLY B O 5
ATOM 8590 N N . TRP B 2 8 ? -10.395 -8.478 -0.120 1.00 1.08 374 TRP B N 5
ATOM 8591 C CA . TRP B 2 8 ? -10.364 -7.378 -1.067 1.00 0.61 374 TRP B CA 5
ATOM 8592 C C . TRP B 2 8 ? -11.359 -6.316 -0.637 1.00 0.55 374 TRP B C 5
ATOM 8593 O O . TRP B 2 8 ? -12.507 -6.629 -0.320 1.00 0.90 374 TRP B O 5
ATOM 8614 N N . VAL B 2 9 ? -10.921 -5.070 -0.616 1.00 0.40 375 VAL B N 5
ATOM 8615 C CA . VAL B 2 9 ? -11.792 -3.972 -0.227 1.00 0.38 375 VAL B CA 5
ATOM 8616 C C . VAL B 2 9 ? -11.704 -2.832 -1.238 1.00 0.44 375 VAL B C 5
ATOM 8617 O O . VAL B 2 9 ? -10.619 -2.323 -1.535 1.00 0.53 375 VAL B O 5
ATOM 8630 N N . GLU B 2 10 ? -12.858 -2.477 -1.790 1.00 0.51 376 GLU B N 5
ATOM 8631 C CA . GLU B 2 10 ? -12.959 -1.455 -2.822 1.00 0.63 376 GLU B CA 5
ATOM 8632 C C . GLU B 2 10 ? -13.114 -0.077 -2.188 1.00 0.52 376 GLU B C 5
ATOM 8633 O O . GLU B 2 10 ? -13.896 0.097 -1.250 1.00 0.61 376 GLU B O 5
ATOM 8645 N N . ASN B 2 11 ? -12.379 0.898 -2.700 1.00 0.54 377 ASN B N 5
ATOM 8646 C CA . ASN B 2 11 ? -12.452 2.257 -2.177 1.00 0.58 377 ASN B CA 5
ATOM 8647 C C . ASN B 2 11 ? -13.506 3.058 -2.919 1.00 0.50 377 ASN B C 5
ATOM 8648 O O . ASN B 2 11 ? -14.045 2.607 -3.929 1.00 0.65 377 ASN B O 5
ATOM 8659 N N . GLU B 2 12 ? -13.801 4.247 -2.420 1.00 0.43 378 GLU B N 5
ATOM 8660 C CA . GLU B 2 12 ? -14.746 5.120 -3.084 1.00 0.51 378 GLU B CA 5
ATOM 8661 C C . GLU B 2 12 ? -14.177 6.518 -3.301 1.00 0.44 378 GLU B C 5
ATOM 8662 O O . GLU B 2 12 ? -14.921 7.493 -3.378 1.00 0.53 378 GLU B O 5
ATOM 8674 N N . ILE B 2 13 ? -12.858 6.611 -3.431 1.00 0.36 379 ILE B N 5
ATOM 8675 C CA . ILE B 2 13 ? -12.235 7.869 -3.848 1.00 0.38 379 ILE B CA 5
ATOM 8676 C C . ILE B 2 13 ? -11.384 7.686 -5.097 1.00 0.48 379 ILE B C 5
ATOM 8677 O O . ILE B 2 13 ? -10.447 8.446 -5.336 1.00 1.17 379 ILE B O 5
ATOM 8693 N N . TYR B 2 14 ? -11.719 6.692 -5.902 1.00 0.45 380 TYR B N 5
ATOM 8694 C CA . TYR B 2 14 ? -11.031 6.497 -7.169 1.00 0.42 380 TYR B CA 5
ATOM 8695 C C . TYR B 2 14 ? -11.689 7.371 -8.232 1.00 0.46 380 TYR B C 5
ATOM 8696 O O . TYR B 2 14 ? -12.743 7.028 -8.772 1.00 0.58 380 TYR B O 5
ATOM 8714 N N . TYR B 2 15 ? -11.084 8.521 -8.492 1.00 0.55 381 TYR B N 5
ATOM 8715 C CA . TYR B 2 15 ? -11.630 9.489 -9.413 1.00 0.70 381 TYR B CA 5
ATOM 8716 C C . TYR B 2 15 ? -11.365 9.077 -10.855 1.00 0.79 381 TYR B C 5
ATOM 8717 O O . TYR B 2 15 ? -12.310 8.608 -11.518 1.00 1.31 381 TYR B O 5
ATOM 8736 N N . GLY A 1 1 ? 6.031 12.114 10.202 1.00 4.12 309 GLY A N 6
ATOM 8737 C CA . GLY A 1 1 ? 5.274 10.855 10.023 1.00 3.32 309 GLY A CA 6
ATOM 8738 C C . GLY A 1 1 ? 5.919 9.693 10.748 1.00 2.36 309 GLY A C 6
ATOM 8739 O O . GLY A 1 1 ? 7.138 9.515 10.699 1.00 2.83 309 GLY A O 6
ATOM 8745 N N . VAL A 1 2 ? 5.102 8.903 11.425 1.00 1.70 310 VAL A N 6
ATOM 8746 C CA . VAL A 1 2 ? 5.590 7.748 12.162 1.00 1.44 310 VAL A CA 6
ATOM 8747 C C . VAL A 1 2 ? 5.013 6.462 11.569 1.00 1.00 310 VAL A C 6
ATOM 8748 O O . VAL A 1 2 ? 5.496 5.358 11.837 1.00 1.09 310 VAL A O 6
ATOM 8761 N N . SER A 1 3 ? 3.983 6.613 10.748 1.00 0.71 311 SER A N 6
ATOM 8762 C CA . SER A 1 3 ? 3.350 5.476 10.107 1.00 0.41 311 SER A CA 6
ATOM 8763 C C . SER A 1 3 ? 4.188 4.978 8.930 1.00 0.34 311 SER A C 6
ATOM 8764 O O . SER A 1 3 ? 4.000 5.400 7.788 1.00 0.47 311 SER A O 6
ATOM 8772 N N . PHE A 1 4 ? 5.131 4.099 9.233 1.00 0.29 312 PHE A N 6
ATOM 8773 C CA . PHE A 1 4 ? 5.976 3.488 8.223 1.00 0.27 312 PHE A CA 6
ATOM 8774 C C . PHE A 1 4 ? 6.010 1.986 8.433 1.00 0.26 312 PHE A C 6
ATOM 8775 O O . PHE A 1 4 ? 6.363 1.508 9.512 1.00 0.34 312 PHE A O 6
ATOM 8792 N N . PHE A 1 5 ? 5.628 1.247 7.412 1.00 0.24 313 PHE A N 6
ATOM 8793 C CA . PHE A 1 5 ? 5.599 -0.202 7.496 1.00 0.26 313 PHE A CA 6
ATOM 8794 C C . PHE A 1 5 ? 6.730 -0.808 6.682 1.00 0.26 313 PHE A C 6
ATOM 8795 O O . PHE A 1 5 ? 6.804 -0.620 5.468 1.00 0.26 313 PHE A O 6
ATOM 8812 N N . LEU A 1 6 ? 7.627 -1.506 7.364 1.00 0.36 314 LEU A N 6
ATOM 8813 C CA . LEU A 1 6 ? 8.704 -2.214 6.700 1.00 0.38 314 LEU A CA 6
ATOM 8814 C C . LEU A 1 6 ? 8.139 -3.406 5.941 1.00 0.37 314 LEU A C 6
ATOM 8815 O O . LEU A 1 6 ? 7.804 -4.435 6.534 1.00 0.50 314 LEU A O 6
ATOM 8831 N N . VAL A 1 7 ? 7.998 -3.243 4.640 1.00 0.26 315 VAL A N 6
ATOM 8832 C CA . VAL A 1 7 ? 7.457 -4.286 3.789 1.00 0.26 315 VAL A CA 6
ATOM 8833 C C . VAL A 1 7 ? 8.561 -4.886 2.934 1.00 0.24 315 VAL A C 6
ATOM 8834 O O . VAL A 1 7 ? 9.650 -4.324 2.841 1.00 0.27 315 VAL A O 6
ATOM 8847 N N . LYS A 1 8 ? 8.293 -6.030 2.328 1.00 0.25 316 LYS A N 6
ATOM 8848 C 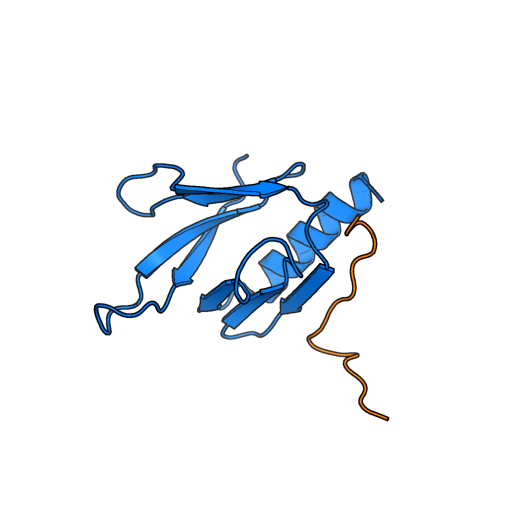CA . LYS A 1 8 ? 9.275 -6.667 1.469 1.00 0.28 316 LYS A CA 6
ATOM 8849 C C . LYS A 1 8 ? 8.733 -6.791 0.052 1.00 0.28 316 LYS A C 6
ATOM 8850 O O . LYS A 1 8 ? 7.807 -7.563 -0.205 1.00 0.28 316 LYS A O 6
ATOM 8869 N N . GLU A 1 9 ? 9.308 -6.013 -0.852 1.00 0.32 317 GLU A N 6
ATOM 8870 C CA . GLU A 1 9 ? 8.850 -5.960 -2.232 1.00 0.37 317 GLU A CA 6
ATOM 8871 C C . GLU A 1 9 ? 9.564 -7.002 -3.079 1.00 0.45 317 GLU A C 6
ATOM 8872 O O . GLU A 1 9 ? 10.781 -7.167 -2.980 1.00 0.48 317 GLU A O 6
ATOM 8884 N N . LYS A 1 10 ? 8.815 -7.703 -3.914 1.00 0.55 318 LYS A N 6
ATOM 8885 C CA . LYS A 1 10 ? 9.412 -8.640 -4.849 1.00 0.68 318 LYS A CA 6
ATOM 8886 C C . LYS A 1 10 ? 9.748 -7.915 -6.146 1.00 0.82 318 LYS A C 6
ATOM 8887 O O . LYS A 1 10 ? 8.936 -7.860 -7.072 1.00 0.95 318 LYS A O 6
ATOM 8906 N N . MET A 1 11 ? 10.925 -7.313 -6.191 1.00 0.90 319 MET A N 6
ATOM 8907 C CA . MET A 1 11 ? 11.355 -6.590 -7.374 1.00 1.09 319 MET A CA 6
ATOM 8908 C C . MET A 1 11 ? 12.428 -7.370 -8.110 1.00 1.22 319 MET A C 6
ATOM 8909 O O . MET A 1 11 ? 13.108 -8.209 -7.520 1.00 1.23 319 MET A O 6
ATOM 8923 N N . LYS A 1 12 ? 12.572 -7.094 -9.396 1.00 1.39 320 LYS A N 6
ATOM 8924 C CA . LYS A 1 12 ? 13.591 -7.744 -10.205 1.00 1.57 320 LYS A CA 6
ATOM 8925 C C . LYS A 1 12 ? 14.974 -7.196 -9.860 1.00 1.62 320 LYS A C 6
ATOM 8926 O O . LYS A 1 12 ? 15.099 -6.118 -9.274 1.00 1.59 320 LYS A O 6
ATOM 8945 N N . GLY A 1 13 ? 16.003 -7.941 -10.229 1.00 1.76 321 GLY A N 6
ATOM 8946 C CA . GLY A 1 13 ? 17.362 -7.565 -9.889 1.00 1.87 321 GLY A CA 6
ATOM 8947 C C . GLY A 1 13 ? 17.985 -8.584 -8.964 1.00 1.78 321 GLY A C 6
ATOM 8948 O O . GLY A 1 13 ? 19.207 -8.724 -8.896 1.00 1.93 321 GLY A O 6
ATOM 8952 N N . LYS A 1 14 ? 17.123 -9.294 -8.254 1.00 1.57 322 LYS A N 6
ATOM 8953 C CA . LYS A 1 14 ? 17.526 -10.371 -7.366 1.00 1.48 322 LYS A CA 6
ATOM 8954 C C . LYS A 1 14 ? 16.287 -11.154 -6.956 1.00 1.35 322 LYS A C 6
ATOM 8955 O O . LYS A 1 14 ? 15.167 -10.717 -7.219 1.00 1.32 322 LYS A O 6
ATOM 8974 N N . ASN A 1 15 ? 16.472 -12.302 -6.328 1.00 1.31 323 ASN A N 6
ATOM 8975 C CA . ASN A 1 15 ? 15.335 -13.121 -5.920 1.00 1.24 323 ASN A CA 6
ATOM 8976 C C . ASN A 1 15 ? 14.911 -12.794 -4.494 1.00 1.06 323 ASN A C 6
ATOM 8977 O O . ASN A 1 15 ? 13.910 -13.311 -3.995 1.00 1.04 323 ASN A O 6
ATOM 8988 N N . LYS A 1 16 ? 15.670 -11.925 -3.849 1.00 1.03 324 LYS A N 6
ATOM 8989 C CA . LYS A 1 16 ? 15.385 -11.529 -2.482 1.00 0.90 324 LYS A CA 6
ATOM 8990 C C . LYS A 1 16 ? 14.409 -10.362 -2.458 1.00 0.75 324 LYS A C 6
ATOM 8991 O O . LYS A 1 16 ? 14.525 -9.429 -3.254 1.00 0.81 324 LYS A O 6
ATOM 9010 N N . LEU A 1 17 ? 13.444 -10.424 -1.553 1.00 0.61 325 LEU A N 6
ATOM 9011 C CA . LEU A 1 17 ? 12.481 -9.346 -1.393 1.00 0.49 325 LEU A CA 6
ATOM 9012 C C . LEU A 1 17 ? 13.140 -8.157 -0.708 1.00 0.45 325 LEU A C 6
ATOM 9013 O O . LEU A 1 17 ? 13.795 -8.309 0.325 1.00 0.55 325 LEU A O 6
ATOM 9029 N N . VAL A 1 18 ? 12.963 -6.983 -1.290 1.00 0.40 326 VAL A N 6
ATOM 9030 C CA . VAL A 1 18 ? 13.607 -5.774 -0.799 1.00 0.38 326 VAL A CA 6
ATOM 9031 C C . VAL A 1 18 ? 12.796 -5.143 0.327 1.00 0.32 326 VAL A C 6
ATOM 9032 O O . VAL A 1 18 ? 11.614 -4.849 0.154 1.00 0.29 326 VAL A O 6
ATOM 9045 N N . PRO A 1 19 ? 13.417 -4.946 1.500 1.00 0.33 327 PRO A N 6
ATOM 9046 C CA . PRO A 1 19 ? 12.790 -4.236 2.613 1.00 0.30 327 PRO A CA 6
ATOM 9047 C C . PRO A 1 19 ? 12.599 -2.756 2.289 1.00 0.25 327 PRO A C 6
ATOM 9048 O O . PRO A 1 19 ? 13.569 -2.033 2.051 1.00 0.32 327 PRO A O 6
ATOM 9059 N N . ARG A 1 20 ? 11.352 -2.319 2.261 1.00 0.21 328 ARG A N 6
ATOM 9060 C CA . ARG A 1 20 ? 11.030 -0.940 1.932 1.00 0.23 328 ARG A CA 6
ATOM 9061 C C . ARG A 1 20 ? 10.189 -0.325 3.046 1.00 0.20 328 ARG A C 6
ATOM 9062 O O . ARG A 1 20 ? 9.477 -1.035 3.755 1.00 0.23 328 ARG A O 6
ATOM 9083 N N . LEU A 1 21 ? 10.274 0.986 3.205 1.00 0.18 329 LEU A N 6
ATOM 9084 C CA . LEU A 1 21 ? 9.465 1.682 4.191 1.00 0.20 329 LEU A CA 6
ATOM 9085 C C . LEU A 1 21 ? 8.210 2.240 3.542 1.00 0.19 329 LEU A C 6
ATOM 9086 O O . LEU A 1 21 ? 8.258 3.252 2.840 1.00 0.24 329 LEU A O 6
ATOM 9102 N N . LEU A 1 22 ? 7.093 1.564 3.751 1.00 0.17 330 LEU A N 6
ATOM 9103 C CA . LEU A 1 22 ? 5.826 2.004 3.199 1.00 0.17 330 LEU A CA 6
ATOM 9104 C C . LEU A 1 22 ? 5.218 3.074 4.099 1.00 0.18 330 LEU A C 6
ATOM 9105 O O . LEU A 1 22 ? 4.734 2.779 5.193 1.00 0.24 330 LEU A O 6
ATOM 9121 N N . GLY A 1 23 ? 5.279 4.316 3.645 1.00 0.18 331 GLY A N 6
ATOM 9122 C CA . GLY A 1 23 ? 4.785 5.423 4.435 1.00 0.22 331 GLY A CA 6
ATOM 9123 C C . GLY A 1 23 ? 3.357 5.776 4.087 1.00 0.22 331 GLY A C 6
ATOM 9124 O O . GLY A 1 23 ? 3.070 6.194 2.963 1.00 0.29 331 GLY A O 6
ATOM 9128 N N . ILE A 1 24 ? 2.464 5.601 5.046 1.00 0.22 332 ILE A N 6
ATOM 9129 C CA . ILE A 1 24 ? 1.056 5.893 4.837 1.00 0.22 332 ILE A CA 6
ATOM 9130 C C . ILE A 1 24 ? 0.709 7.232 5.475 1.00 0.24 332 ILE A C 6
ATOM 9131 O O . ILE A 1 24 ? 0.783 7.379 6.692 1.00 0.36 332 ILE A O 6
ATOM 9147 N N . THR A 1 25 ? 0.358 8.211 4.654 1.00 0.22 333 THR A N 6
ATOM 9148 C CA . THR A 1 25 ? -0.008 9.525 5.163 1.00 0.23 333 THR A CA 6
ATOM 9149 C C . THR A 1 25 ? -1.497 9.778 4.956 1.00 0.23 333 THR A C 6
ATOM 9150 O O . THR A 1 25 ? -2.209 8.915 4.441 1.00 0.28 333 THR A O 6
ATOM 9161 N N . LYS A 1 26 ? -1.959 10.966 5.329 1.00 0.26 334 LYS A N 6
ATOM 9162 C CA . LYS A 1 26 ? -3.382 11.287 5.266 1.00 0.28 334 LYS A CA 6
ATOM 9163 C C . LYS A 1 26 ? -3.818 11.623 3.839 1.00 0.26 334 LYS A C 6
ATOM 9164 O O . LYS A 1 26 ? -4.968 12.001 3.609 1.00 0.43 334 LYS A O 6
ATOM 9183 N N . GLU A 1 27 ? -2.904 11.493 2.886 1.00 0.27 335 GLU A N 6
ATOM 9184 C CA . GLU A 1 27 ? -3.205 11.850 1.508 1.00 0.33 335 GLU A CA 6
ATOM 9185 C C . GLU A 1 27 ? -2.500 10.941 0.500 1.00 0.27 335 GLU A C 6
ATOM 9186 O O . GLU A 1 27 ? -2.991 10.750 -0.613 1.00 0.34 335 GLU A O 6
ATOM 9198 N N . CYS A 1 28 ? -1.365 10.362 0.878 1.00 0.23 336 CYS A N 6
ATOM 9199 C CA . CYS A 1 28 ? -0.587 9.580 -0.072 1.00 0.24 336 CYS A CA 6
ATOM 9200 C C . CYS A 1 28 ? 0.131 8.399 0.581 1.00 0.21 336 CYS A C 6
ATOM 9201 O O . CYS A 1 28 ? 0.428 8.405 1.776 1.00 0.28 336 CYS A O 6
ATOM 9209 N N . VAL A 1 29 ? 0.385 7.383 -0.227 1.00 0.22 337 VAL A N 6
ATOM 9210 C CA . VAL A 1 29 ? 1.181 6.234 0.166 1.00 0.21 337 VAL A CA 6
ATOM 9211 C C . VAL A 1 29 ? 2.513 6.284 -0.576 1.00 0.19 337 VAL A C 6
ATOM 9212 O O . VAL A 1 29 ? 2.550 6.198 -1.803 1.00 0.22 337 VAL A O 6
ATOM 9225 N N . MET A 1 30 ? 3.598 6.445 0.159 1.00 0.17 338 MET A N 6
ATOM 9226 C CA . MET A 1 30 ? 4.904 6.619 -0.458 1.00 0.17 338 MET A CA 6
ATOM 9227 C C . MET A 1 30 ? 5.833 5.456 -0.136 1.00 0.16 338 MET A C 6
ATOM 9228 O O . MET A 1 30 ? 5.817 4.919 0.972 1.00 0.20 338 MET A O 6
ATOM 9242 N N . ARG A 1 31 ? 6.634 5.065 -1.116 1.00 0.16 339 ARG A N 6
ATOM 9243 C CA . ARG A 1 31 ? 7.624 4.017 -0.922 1.00 0.17 339 ARG A CA 6
ATOM 9244 C C . ARG A 1 31 ? 8.981 4.634 -0.625 1.00 0.16 339 ARG A C 6
ATOM 9245 O O . ARG A 1 31 ? 9.665 5.125 -1.529 1.00 0.18 339 ARG A O 6
ATOM 9266 N N . VAL A 1 32 ? 9.352 4.632 0.643 1.00 0.18 340 VAL A N 6
ATOM 9267 C CA . VAL A 1 32 ? 10.615 5.203 1.076 1.00 0.22 340 VAL A CA 6
ATOM 9268 C C . VAL A 1 32 ? 11.688 4.122 1.142 1.00 0.24 340 VAL A C 6
ATOM 9269 O O . VAL A 1 32 ? 11.465 3.048 1.703 1.00 0.24 340 VAL A O 6
ATOM 9282 N N . ASP A 1 33 ? 12.837 4.397 0.542 1.00 0.30 341 ASP A N 6
ATOM 9283 C CA . ASP A 1 33 ? 13.958 3.470 0.578 1.00 0.36 341 ASP A CA 6
ATOM 9284 C C . ASP A 1 33 ? 14.457 3.320 2.012 1.00 0.38 341 ASP A C 6
ATOM 9285 O O . ASP A 1 33 ? 14.718 4.312 2.689 1.00 0.41 341 ASP A O 6
ATOM 9294 N N . GLU A 1 34 ? 14.579 2.083 2.465 1.00 0.42 342 GLU A N 6
ATOM 9295 C CA . GLU A 1 34 ? 14.927 1.792 3.854 1.00 0.47 342 GLU A CA 6
ATOM 9296 C C . GLU A 1 34 ? 16.325 2.313 4.174 1.00 0.60 342 GLU A C 6
ATOM 9297 O O . GLU A 1 34 ? 16.569 2.867 5.248 1.00 0.72 342 GLU A O 6
ATOM 9309 N N . LYS A 1 35 ? 17.225 2.170 3.217 1.00 0.69 343 LYS A N 6
ATOM 9310 C CA . LYS A 1 35 ? 18.625 2.500 3.418 1.00 0.87 343 LYS A CA 6
ATOM 9311 C C . LYS A 1 35 ? 18.901 3.975 3.137 1.00 0.79 343 LYS A C 6
ATOM 9312 O O . LYS A 1 35 ? 19.490 4.678 3.956 1.00 0.86 343 LYS A O 6
ATOM 9331 N N . THR A 1 36 ? 18.460 4.437 1.981 1.00 0.73 344 THR A N 6
ATOM 9332 C CA . THR A 1 36 ? 18.800 5.772 1.511 1.00 0.72 344 THR A CA 6
ATOM 9333 C C . THR A 1 36 ? 17.789 6.812 1.991 1.00 0.63 344 THR A C 6
ATOM 9334 O O . THR A 1 36 ? 18.062 8.014 1.963 1.00 0.67 344 THR A O 6
ATOM 9345 N N . LYS A 1 37 ? 16.622 6.334 2.429 1.00 0.55 345 LYS A N 6
ATOM 9346 C CA . LYS A 1 37 ? 15.545 7.192 2.935 1.00 0.52 345 LYS A CA 6
ATOM 9347 C C . LYS A 1 37 ? 14.968 8.083 1.834 1.00 0.53 345 LYS A C 6
ATOM 9348 O O . LYS A 1 37 ? 14.334 9.100 2.113 1.00 0.61 345 LYS A O 6
ATOM 9367 N N . GLU A 1 38 ? 15.164 7.682 0.585 1.00 0.53 346 GLU A N 6
ATOM 9368 C CA . GLU A 1 38 ? 14.630 8.428 -0.546 1.00 0.58 346 GLU A CA 6
ATOM 9369 C C . GLU A 1 38 ? 13.229 7.937 -0.893 1.00 0.44 346 GLU A C 6
ATOM 9370 O O . GLU A 1 38 ? 12.957 6.737 -0.847 1.00 0.42 346 GLU A O 6
ATOM 9382 N N . VAL A 1 39 ? 12.342 8.861 -1.230 1.00 0.39 347 VAL A N 6
ATOM 9383 C CA . VAL A 1 39 ? 10.998 8.500 -1.658 1.00 0.33 347 VAL A CA 6
ATOM 9384 C C . VAL A 1 39 ? 11.008 8.146 -3.141 1.00 0.31 347 VAL A C 6
ATOM 9385 O O . VAL A 1 39 ? 11.035 9.026 -4.002 1.00 0.42 347 VAL A O 6
ATOM 9398 N N . ILE A 1 40 ? 10.992 6.853 -3.428 1.00 0.25 348 ILE A N 6
ATOM 9399 C CA . ILE A 1 40 ? 11.143 6.367 -4.794 1.00 0.26 348 ILE A CA 6
ATOM 9400 C C . ILE A 1 40 ? 9.866 6.565 -5.601 1.00 0.26 348 ILE A C 6
ATOM 9401 O O . ILE A 1 40 ? 9.913 6.839 -6.800 1.00 0.35 348 ILE A O 6
ATOM 9417 N N . GLN A 1 41 ? 8.727 6.436 -4.938 1.00 0.23 349 GLN A N 6
ATOM 9418 C CA . GLN A 1 41 ? 7.443 6.503 -5.618 1.00 0.23 349 GLN A CA 6
ATOM 9419 C C . GLN A 1 41 ? 6.350 6.897 -4.632 1.00 0.22 349 GLN A C 6
ATOM 9420 O O . GLN A 1 41 ? 6.398 6.509 -3.463 1.00 0.29 349 GLN A O 6
ATOM 9434 N N . GLU A 1 42 ? 5.379 7.670 -5.098 1.00 0.23 350 GLU A N 6
ATOM 9435 C CA . GLU A 1 42 ? 4.332 8.191 -4.231 1.00 0.25 350 GLU A CA 6
ATOM 9436 C C . GLU A 1 42 ? 2.959 8.041 -4.888 1.00 0.26 350 GLU A C 6
ATOM 9437 O O . GLU A 1 42 ? 2.755 8.465 -6.028 1.00 0.36 350 GLU A O 6
ATOM 9449 N N . TRP A 1 43 ? 2.027 7.426 -4.174 1.00 0.23 351 TRP A N 6
ATOM 9450 C CA . TRP A 1 43 ? 0.675 7.228 -4.684 1.00 0.26 351 TRP A CA 6
ATOM 9451 C C . TRP A 1 43 ? -0.341 7.992 -3.850 1.00 0.25 351 TRP A C 6
ATOM 9452 O O . TRP A 1 43 ? -0.441 7.783 -2.648 1.00 0.52 351 TRP A O 6
ATOM 9473 N N . SER A 1 44 ? -1.093 8.872 -4.485 1.00 0.31 352 SER A N 6
ATOM 9474 C CA . SER A 1 44 ? -2.179 9.562 -3.807 1.00 0.30 352 SER A CA 6
ATOM 9475 C C . SER A 1 44 ? -3.289 8.567 -3.471 1.00 0.26 352 SER A C 6
ATOM 9476 O O . SER A 1 44 ? -3.526 7.621 -4.225 1.00 0.28 352 SER A O 6
ATOM 9484 N N . LEU A 1 45 ? -3.961 8.775 -2.339 1.00 0.25 353 LEU A N 6
ATOM 9485 C CA . LEU A 1 45 ? -5.061 7.902 -1.929 1.00 0.24 353 LEU A CA 6
ATOM 9486 C C . LEU A 1 45 ? -6.183 7.947 -2.960 1.00 0.23 353 LEU A C 6
ATOM 9487 O O . LEU A 1 45 ? -6.940 6.993 -3.121 1.00 0.23 353 LEU A O 6
ATOM 9503 N N . THR A 1 46 ? -6.261 9.061 -3.672 1.00 0.26 354 THR A N 6
ATOM 9504 C CA . THR A 1 46 ? -7.272 9.260 -4.697 1.00 0.28 354 THR A CA 6
ATOM 9505 C C . THR A 1 46 ? -6.962 8.434 -5.952 1.00 0.28 354 THR A C 6
ATOM 9506 O O . THR A 1 46 ? -7.776 8.343 -6.876 1.00 0.35 354 THR A O 6
ATOM 9517 N N . ASN A 1 47 ? -5.777 7.834 -5.976 1.00 0.26 355 ASN A N 6
ATOM 9518 C CA . ASN A 1 47 ? -5.348 7.026 -7.112 1.00 0.30 355 ASN A CA 6
ATOM 9519 C C . ASN A 1 47 ? -5.427 5.545 -6.768 1.00 0.28 355 ASN A C 6
ATOM 9520 O O . ASN A 1 47 ? -5.104 4.688 -7.590 1.00 0.33 355 ASN A O 6
ATOM 9531 N N . ILE A 1 48 ? -5.860 5.251 -5.549 1.00 0.26 356 ILE A N 6
ATOM 9532 C CA . ILE A 1 48 ? -5.986 3.874 -5.098 1.00 0.28 356 ILE A CA 6
ATOM 9533 C C . ILE A 1 48 ? -7.310 3.289 -5.563 1.00 0.28 356 ILE A C 6
ATOM 9534 O O . ILE A 1 48 ? -8.353 3.929 -5.454 1.00 0.38 356 ILE A O 6
ATOM 9550 N N . LYS A 1 49 ? -7.259 2.082 -6.097 1.00 0.26 357 LYS A N 6
ATOM 9551 C CA . LYS A 1 49 ? -8.453 1.397 -6.561 1.00 0.30 357 LYS A CA 6
ATOM 9552 C C . LYS A 1 49 ? -8.949 0.417 -5.498 1.00 0.31 357 LYS A C 6
ATOM 9553 O O . LYS A 1 49 ? -10.056 0.555 -4.975 1.00 0.45 357 LYS A O 6
ATOM 9572 N N . ARG A 1 50 ? -8.106 -0.555 -5.172 1.00 0.26 358 ARG A N 6
ATOM 9573 C CA . ARG A 1 50 ? -8.440 -1.585 -4.196 1.00 0.29 358 ARG A CA 6
ATOM 9574 C C . ARG A 1 50 ? -7.174 -2.112 -3.541 1.00 0.28 358 ARG A C 6
ATOM 9575 O O . ARG A 1 50 ? -6.082 -1.966 -4.089 1.00 0.35 358 ARG A O 6
ATOM 9596 N N . TRP A 1 51 ? -7.313 -2.717 -2.373 1.00 0.25 359 TRP A N 6
ATOM 9597 C CA . TRP A 1 51 ? -6.179 -3.336 -1.710 1.00 0.27 359 TRP A CA 6
ATOM 9598 C C . TRP A 1 51 ? -6.605 -4.608 -0.986 1.00 0.28 359 TRP A C 6
ATOM 9599 O O . TRP A 1 51 ? -7.762 -4.754 -0.587 1.00 0.36 359 TRP A O 6
ATOM 9620 N N . ALA A 1 52 ? -5.669 -5.534 -0.857 1.00 0.25 360 ALA A N 6
ATOM 9621 C CA . ALA A 1 52 ? -5.926 -6.804 -0.198 1.00 0.27 360 ALA A CA 6
ATOM 9622 C C . ALA A 1 52 ? -5.069 -6.943 1.046 1.00 0.25 360 ALA A C 6
ATOM 9623 O O . ALA A 1 52 ? -3.850 -6.754 0.998 1.00 0.31 360 ALA A O 6
ATOM 9630 N N . ALA A 1 53 ? -5.708 -7.278 2.155 1.00 0.26 361 ALA A N 6
ATOM 9631 C CA . ALA A 1 53 ? -5.025 -7.361 3.433 1.00 0.27 361 ALA A CA 6
ATOM 9632 C C . ALA A 1 53 ? -4.980 -8.790 3.954 1.00 0.25 361 ALA A C 6
ATOM 9633 O O . ALA A 1 53 ? -6.017 -9.437 4.115 1.00 0.38 361 ALA A O 6
ATOM 9640 N N . SER A 1 54 ? -3.777 -9.280 4.199 1.00 0.32 362 SER A N 6
ATOM 9641 C CA . SER A 1 54 ? -3.589 -10.565 4.845 1.00 0.40 362 SER A CA 6
ATOM 9642 C C . SER A 1 54 ? -2.402 -10.469 5.799 1.00 0.42 362 SER A C 6
ATOM 9643 O O . SER A 1 54 ? -1.574 -9.565 5.661 1.00 0.44 362 SER A O 6
ATOM 9651 N N . PRO A 1 55 ? -2.295 -11.382 6.775 1.00 0.46 363 PRO A N 6
ATOM 9652 C CA . PRO A 1 55 ? -1.184 -11.386 7.732 1.00 0.48 363 PRO A CA 6
ATOM 9653 C C . PRO A 1 55 ? 0.112 -11.927 7.125 1.00 0.45 363 PRO A C 6
ATOM 9654 O O . PRO A 1 55 ? 1.056 -12.251 7.842 1.00 0.66 363 PRO A O 6
ATOM 9665 N N . LYS A 1 56 ? 0.151 -12.023 5.800 1.00 0.44 364 LYS A N 6
ATOM 9666 C CA . LYS A 1 56 ? 1.321 -12.545 5.112 1.00 0.44 364 LYS A CA 6
ATOM 9667 C C . LYS A 1 56 ? 1.736 -11.640 3.952 1.00 0.37 364 LYS A C 6
ATOM 9668 O O . LYS A 1 56 ? 2.923 -11.488 3.667 1.00 0.40 364 LYS A O 6
ATOM 9687 N N . SER A 1 57 ? 0.766 -11.041 3.274 1.00 0.35 365 SER A N 6
ATOM 9688 C CA . SER A 1 57 ? 1.067 -10.179 2.141 1.00 0.34 365 SER A CA 6
ATOM 9689 C C . SER A 1 57 ? 0.031 -9.067 1.990 1.00 0.32 365 SER A C 6
ATOM 9690 O O . SER A 1 57 ? -1.154 -9.250 2.282 1.00 0.52 365 SER A O 6
ATOM 9698 N N . PHE A 1 58 ? 0.487 -7.914 1.540 1.00 0.19 366 PHE A N 6
ATOM 9699 C CA . PHE A 1 58 ? -0.392 -6.790 1.281 1.00 0.16 366 PHE A CA 6
ATOM 9700 C C . PHE A 1 58 ? -0.321 -6.422 -0.195 1.00 0.16 366 PHE A C 6
ATOM 9701 O O . PHE A 1 58 ? 0.764 -6.185 -0.727 1.00 0.28 366 PHE A O 6
ATOM 9718 N N . THR A 1 59 ? -1.470 -6.396 -0.855 1.00 0.17 367 THR A N 6
ATOM 9719 C CA . THR A 1 59 ? -1.519 -6.113 -2.282 1.00 0.19 367 THR A CA 6
ATOM 9720 C C . THR A 1 59 ? -2.284 -4.825 -2.568 1.00 0.19 367 THR A C 6
ATOM 9721 O O . THR A 1 59 ? -3.464 -4.710 -2.246 1.00 0.27 367 THR A O 6
ATOM 9732 N N . LEU A 1 60 ? -1.599 -3.862 -3.162 1.00 0.20 368 LEU A N 6
ATOM 9733 C CA . LEU A 1 60 ? -2.235 -2.642 -3.633 1.00 0.22 368 LEU A CA 6
ATOM 9734 C C . LEU A 1 60 ? -2.529 -2.747 -5.122 1.00 0.23 368 LEU A C 6
ATOM 9735 O O . LEU A 1 60 ? -1.689 -3.207 -5.896 1.00 0.33 368 LEU A O 6
ATOM 9751 N N . ASP A 1 61 ? -3.727 -2.344 -5.511 1.00 0.21 369 ASP A N 6
ATOM 9752 C CA . ASP A 1 61 ? -4.104 -2.299 -6.915 1.00 0.24 369 ASP A CA 6
ATOM 9753 C C . ASP A 1 61 ? -4.586 -0.905 -7.271 1.00 0.21 369 ASP A C 6
ATOM 9754 O O . ASP A 1 61 ? -5.494 -0.367 -6.631 1.00 0.22 369 ASP A O 6
ATOM 9763 N N . PHE A 1 62 ? -3.961 -0.315 -8.274 1.00 0.25 370 PHE A N 6
ATOM 9764 C CA . PHE A 1 62 ? -4.304 1.028 -8.701 1.00 0.26 370 PHE A CA 6
ATOM 9765 C C . PHE A 1 62 ? -5.005 0.994 -10.051 1.00 0.31 370 PHE A C 6
ATOM 9766 O O . PHE A 1 62 ? -5.301 2.035 -10.642 1.00 0.35 370 PHE A O 6
ATOM 9783 N N . GLY A 1 63 ? -5.272 -0.218 -10.526 1.00 0.40 371 GLY A N 6
ATOM 9784 C CA . GLY A 1 63 ? -6.027 -0.405 -11.749 1.00 0.50 371 GLY A CA 6
ATOM 9785 C C . GLY A 1 63 ? -5.363 0.200 -12.966 1.00 0.49 371 GLY A C 6
ATOM 9786 O O . GLY A 1 63 ? -4.356 -0.312 -13.457 1.00 0.58 371 GLY A O 6
ATOM 9790 N N . ASP A 1 64 ? -5.917 1.310 -13.437 1.00 0.49 372 ASP A N 6
ATOM 9791 C CA . ASP A 1 64 ? -5.454 1.945 -14.666 1.00 0.56 372 ASP A CA 6
ATOM 9792 C C . ASP A 1 64 ? -4.393 2.993 -14.377 1.00 0.55 372 ASP A C 6
ATOM 9793 O O . ASP A 1 64 ? -3.997 3.748 -15.264 1.00 0.72 372 ASP A O 6
ATOM 9802 N N . TYR A 1 65 ? -3.929 3.046 -13.139 1.00 0.52 373 TYR A N 6
ATOM 9803 C CA . TYR A 1 65 ? -2.924 4.023 -12.760 1.00 0.51 373 TYR A CA 6
ATOM 9804 C C . TYR A 1 65 ? -1.522 3.492 -13.042 1.00 0.52 373 TYR A C 6
ATOM 9805 O O . TYR A 1 65 ? -0.617 4.257 -13.369 1.00 0.60 373 TYR A O 6
ATOM 9823 N N . GLN A 1 66 ? -1.346 2.184 -12.932 1.00 0.53 374 GLN A N 6
ATOM 9824 C CA . GLN A 1 66 ? -0.050 1.571 -13.186 1.00 0.59 374 GLN A CA 6
ATOM 9825 C C . GLN A 1 66 ? -0.225 0.129 -13.642 1.00 0.60 374 GLN A C 6
ATOM 9826 O O . GLN A 1 66 ? -1.329 -0.417 -13.588 1.00 0.59 374 GLN A O 6
ATOM 9840 N N . ASP A 1 67 ? 0.864 -0.484 -14.083 1.00 0.74 375 ASP A N 6
ATOM 9841 C CA . ASP A 1 67 ? 0.828 -1.861 -14.559 1.00 0.78 375 ASP A CA 6
ATOM 9842 C C . ASP A 1 67 ? 1.066 -2.839 -13.417 1.00 0.64 375 ASP A C 6
ATOM 9843 O O . ASP A 1 67 ? 1.900 -2.601 -12.538 1.00 0.73 375 ASP A O 6
ATOM 9852 N N . GLY A 1 68 ? 0.313 -3.932 -13.430 1.00 0.57 376 GLY A N 6
ATOM 9853 C CA . GLY A 1 68 ? 0.463 -4.959 -12.419 1.00 0.53 376 GLY A CA 6
ATOM 9854 C C . GLY A 1 68 ? -0.100 -4.543 -11.076 1.00 0.52 376 GLY A C 6
ATOM 9855 O O . GLY A 1 68 ? -0.846 -3.564 -10.980 1.00 0.70 376 GLY A O 6
ATOM 9859 N N . TYR A 1 69 ? 0.243 -5.295 -10.041 1.00 0.46 377 TYR A N 6
ATOM 9860 C CA . TYR A 1 69 ? -0.180 -4.972 -8.688 1.00 0.46 377 TYR A CA 6
ATOM 9861 C C . TYR A 1 69 ? 1.037 -4.666 -7.828 1.00 0.37 377 TYR A C 6
ATOM 9862 O O . TYR A 1 69 ? 2.174 -4.783 -8.284 1.00 0.38 377 TYR A O 6
ATOM 9880 N N . TYR A 1 70 ? 0.793 -4.300 -6.584 1.00 0.32 378 TYR A N 6
ATOM 9881 C CA . TYR A 1 70 ? 1.864 -4.057 -5.636 1.00 0.29 378 TYR A CA 6
ATOM 9882 C C . TYR A 1 70 ? 1.698 -4.972 -4.430 1.00 0.24 378 TYR A C 6
ATOM 9883 O O . TYR A 1 70 ? 0.989 -4.645 -3.481 1.00 0.26 378 TYR A O 6
ATOM 9901 N N . SER A 1 71 ? 2.324 -6.138 -4.495 1.00 0.26 379 SER A N 6
ATOM 9902 C CA . SER A 1 71 ? 2.210 -7.126 -3.435 1.00 0.27 379 SER A CA 6
ATOM 9903 C C . SER A 1 71 ? 3.507 -7.229 -2.645 1.00 0.24 379 SER A C 6
ATOM 9904 O O . SER A 1 71 ? 4.561 -7.565 -3.194 1.00 0.29 379 SER A O 6
ATOM 9912 N N . VAL A 1 72 ? 3.423 -6.938 -1.358 1.00 0.22 380 VAL A N 6
ATOM 9913 C CA . VAL A 1 72 ? 4.578 -7.008 -0.479 1.00 0.24 380 VAL A CA 6
ATOM 9914 C C . VAL A 1 72 ? 4.362 -8.031 0.626 1.00 0.23 380 VAL A C 6
ATOM 9915 O O . VAL A 1 72 ? 3.240 -8.225 1.096 1.00 0.30 380 VAL A O 6
ATOM 9928 N N . GLN A 1 73 ? 5.438 -8.685 1.030 1.00 0.22 381 GLN A N 6
ATOM 9929 C CA . GLN A 1 73 ? 5.378 -9.667 2.100 1.00 0.24 381 GLN A CA 6
ATOM 9930 C C . GLN A 1 73 ? 5.485 -8.969 3.448 1.00 0.24 381 GLN A C 6
ATOM 9931 O O . GLN A 1 73 ? 6.492 -8.320 3.741 1.00 0.32 381 GLN A O 6
ATOM 9945 N N . THR A 1 74 ? 4.448 -9.091 4.261 1.00 0.21 382 THR A N 6
ATOM 9946 C CA . THR A 1 74 ? 4.426 -8.464 5.569 1.00 0.26 382 THR A CA 6
ATOM 9947 C C . THR A 1 74 ? 3.276 -8.997 6.414 1.00 0.25 382 THR A C 6
ATOM 9948 O O . THR A 1 74 ? 2.180 -9.246 5.909 1.00 0.30 382 THR A O 6
ATOM 9959 N N . THR A 1 75 ? 3.533 -9.166 7.701 1.00 0.31 383 THR A N 6
ATOM 9960 C CA . THR A 1 75 ? 2.504 -9.589 8.630 1.00 0.37 383 THR A CA 6
ATOM 9961 C C . THR A 1 75 ? 1.640 -8.398 9.032 1.00 0.36 383 THR A C 6
ATOM 9962 O O . THR A 1 75 ? 0.544 -8.554 9.574 1.00 0.46 383 THR A O 6
ATOM 9973 N N . GLU A 1 76 ? 2.139 -7.202 8.736 1.00 0.31 384 GLU A N 6
ATOM 9974 C CA . GLU A 1 76 ? 1.467 -5.973 9.124 1.00 0.35 384 GLU A CA 6
ATOM 9975 C C . GLU A 1 76 ? 0.496 -5.515 8.041 1.00 0.28 384 GLU A C 6
ATOM 9976 O O . GLU A 1 76 ? -0.031 -4.404 8.105 1.00 0.27 384 GLU A O 6
ATOM 9988 N N . GLY A 1 77 ? 0.249 -6.380 7.061 1.00 0.27 385 GLY A N 6
ATOM 9989 C CA . GLY A 1 77 ? -0.674 -6.053 5.985 1.00 0.27 385 GLY A CA 6
ATOM 9990 C C . GLY A 1 77 ? -2.055 -5.689 6.499 1.00 0.26 385 GLY A C 6
ATOM 9991 O O . GLY A 1 77 ? -2.720 -4.807 5.952 1.00 0.27 385 GLY A O 6
ATOM 9995 N N . GLU A 1 78 ? -2.471 -6.357 7.569 1.00 0.30 386 GLU A N 6
ATOM 9996 C CA . GLU A 1 78 ? -3.761 -6.092 8.198 1.00 0.35 386 GLU A CA 6
ATOM 9997 C C . GLU A 1 78 ? -3.783 -4.688 8.812 1.00 0.31 386 GLU A C 6
ATOM 9998 O O . GLU A 1 78 ? -4.830 -4.039 8.881 1.00 0.36 386 GLU A O 6
ATOM 10010 N N . GLN A 1 79 ? -2.618 -4.222 9.243 1.00 0.29 387 GLN A N 6
ATOM 10011 C CA . GLN A 1 79 ? -2.495 -2.894 9.832 1.00 0.30 387 GLN A CA 6
ATOM 10012 C C . GLN A 1 79 ? -2.445 -1.822 8.749 1.00 0.27 387 GLN A C 6
ATOM 10013 O O . GLN A 1 79 ? -3.068 -0.769 8.883 1.00 0.31 387 GLN A O 6
ATOM 10027 N N . ILE A 1 80 ? -1.707 -2.101 7.678 1.00 0.24 388 ILE A N 6
ATOM 10028 C CA . ILE A 1 80 ? -1.572 -1.161 6.568 1.00 0.23 388 ILE A CA 6
ATOM 10029 C C . ILE A 1 80 ? -2.935 -0.837 5.964 1.00 0.22 388 ILE A C 6
ATOM 10030 O O . ILE A 1 80 ? -3.290 0.330 5.792 1.00 0.22 388 ILE A O 6
ATOM 10046 N N . ALA A 1 81 ? -3.696 -1.883 5.662 1.00 0.22 389 ALA A N 6
ATOM 10047 C CA . ALA A 1 81 ? -5.020 -1.730 5.074 1.00 0.24 389 ALA A CA 6
ATOM 10048 C C . ALA A 1 81 ? -5.929 -0.896 5.966 1.00 0.22 389 ALA A C 6
ATOM 10049 O O . ALA A 1 81 ? -6.654 -0.020 5.488 1.00 0.23 389 ALA A O 6
ATOM 10056 N N . GLN A 1 82 ? -5.872 -1.168 7.263 1.00 0.22 390 GLN A N 6
ATOM 10057 C CA . GLN A 1 82 ? -6.699 -0.465 8.233 1.00 0.25 390 GLN A CA 6
ATOM 10058 C C . GLN A 1 82 ? -6.321 1.010 8.288 1.00 0.21 390 GLN A C 6
ATOM 10059 O O . GLN A 1 82 ? -7.170 1.874 8.503 1.00 0.23 390 GLN A O 6
ATOM 10073 N N . LEU A 1 83 ? -5.043 1.292 8.080 1.00 0.21 391 LEU A N 6
ATOM 10074 C CA . LEU A 1 83 ? -4.548 2.654 8.150 1.00 0.22 391 LEU A CA 6
ATOM 10075 C C . LEU A 1 83 ? -4.988 3.450 6.925 1.00 0.20 391 LEU A C 6
ATOM 10076 O O . LEU A 1 83 ? -5.429 4.592 7.047 1.00 0.22 391 LEU A O 6
ATOM 10092 N N . ILE A 1 84 ? -4.884 2.838 5.746 1.00 0.18 392 ILE A N 6
ATOM 10093 C CA . ILE A 1 84 ? -5.341 3.481 4.515 1.00 0.17 392 ILE A CA 6
ATOM 10094 C C . ILE A 1 84 ? -6.838 3.752 4.594 1.00 0.17 392 ILE A C 6
ATOM 10095 O O . ILE A 1 84 ? -7.293 4.869 4.350 1.00 0.19 392 ILE A O 6
ATOM 10111 N N . ALA A 1 85 ? -7.598 2.729 4.975 1.00 0.18 393 ALA A N 6
ATOM 10112 C CA . ALA A 1 85 ? -9.041 2.867 5.122 1.00 0.21 393 ALA A CA 6
ATOM 10113 C C . ALA A 1 85 ? -9.376 3.858 6.234 1.00 0.23 393 ALA A C 6
ATOM 10114 O O . ALA A 1 85 ? -10.434 4.488 6.219 1.00 0.29 393 ALA A O 6
ATOM 10121 N N . GLY A 1 86 ? -8.461 3.998 7.189 1.00 0.23 394 GLY A N 6
ATOM 10122 C CA . GLY A 1 86 ? -8.646 4.934 8.282 1.00 0.27 394 GLY A CA 6
ATOM 10123 C C . GLY A 1 86 ? -8.466 6.377 7.848 1.00 0.28 394 GLY A C 6
ATOM 10124 O O . GLY A 1 86 ? -9.201 7.262 8.290 1.00 0.35 394 GLY A O 6
ATOM 10128 N N . TYR A 1 87 ? -7.486 6.623 6.988 1.00 0.27 395 TYR A N 6
ATOM 10129 C CA . TYR A 1 87 ? -7.283 7.959 6.439 1.00 0.30 395 TYR A CA 6
ATOM 10130 C C . TYR A 1 87 ? -8.375 8.284 5.428 1.00 0.30 395 TYR A C 6
ATOM 10131 O O . TYR A 1 87 ? -8.843 9.419 5.344 1.00 0.36 395 TYR A O 6
ATOM 10149 N N . ILE A 1 88 ? -8.791 7.275 4.676 1.00 0.27 396 ILE A N 6
ATOM 10150 C CA . ILE A 1 88 ? -9.912 7.416 3.757 1.00 0.31 396 ILE A CA 6
ATOM 10151 C C . ILE A 1 88 ? -11.198 7.677 4.536 1.00 0.37 396 ILE A C 6
ATOM 10152 O O . ILE A 1 88 ? -12.080 8.383 4.069 1.00 0.45 396 ILE A O 6
ATOM 10168 N N . ASP A 1 89 ? -11.272 7.139 5.749 1.00 0.38 397 ASP A N 6
ATOM 10169 C CA . ASP A 1 89 ? -12.399 7.397 6.646 1.00 0.47 397 ASP A CA 6
ATOM 10170 C C . ASP A 1 89 ? -12.519 8.890 6.950 1.00 0.51 397 ASP A C 6
ATOM 10171 O O . ASP A 1 89 ? -13.602 9.388 7.252 1.00 0.63 397 ASP A O 6
ATOM 10180 N N . ILE A 1 90 ? -11.399 9.597 6.859 1.00 0.47 398 ILE A N 6
ATOM 10181 C CA . ILE A 1 90 ? -11.378 11.040 7.067 1.00 0.53 398 ILE A CA 6
ATOM 10182 C C . ILE A 1 90 ? -11.840 11.769 5.808 1.00 0.55 398 ILE A C 6
ATOM 10183 O O . ILE A 1 90 ? -12.811 12.525 5.833 1.00 0.65 398 ILE A O 6
ATOM 10199 N N . ILE A 1 91 ? -11.138 11.518 4.706 1.00 0.50 399 ILE A N 6
ATOM 10200 C CA . ILE A 1 91 ? -11.399 12.198 3.440 1.00 0.52 399 ILE A CA 6
ATOM 10201 C C . ILE A 1 91 ? -12.794 11.873 2.909 1.00 0.59 399 ILE A C 6
ATOM 10202 O O . ILE A 1 91 ? -13.512 12.751 2.429 1.00 0.72 399 ILE A O 6
ATOM 10218 N N . LEU A 1 92 ? -13.168 10.612 3.013 1.00 0.59 400 LEU A N 6
ATOM 10219 C CA . LEU A 1 92 ? -14.421 10.132 2.460 1.00 0.73 400 LEU A CA 6
ATOM 10220 C C . LEU A 1 92 ? -15.542 10.253 3.488 1.00 0.90 400 LEU A C 6
ATOM 10221 O O . LEU A 1 92 ? -15.773 9.280 4.238 1.00 1.31 400 LEU A O 6
ATOM 10238 N N . GLY B 2 1 ? -21.419 -1.258 6.889 1.00 12.98 367 GLY B N 6
ATOM 10239 C CA . GLY B 2 1 ? -21.308 0.151 6.449 1.00 12.67 367 GLY B CA 6
ATOM 10240 C C . GLY B 2 1 ? -19.872 0.542 6.179 1.00 12.18 367 GLY B C 6
ATOM 10241 O O . GLY B 2 1 ? -19.063 0.604 7.106 1.00 12.32 367 GLY B O 6
ATOM 10247 N N . ARG B 2 2 ? -19.561 0.795 4.905 1.00 11.83 368 ARG B N 6
ATOM 10248 C CA . ARG B 2 2 ? -18.206 1.141 4.461 1.00 11.57 368 ARG B CA 6
ATOM 10249 C C . ARG B 2 2 ? -17.278 -0.074 4.546 1.00 10.70 368 ARG B C 6
ATOM 10250 O O . ARG B 2 2 ? -16.760 -0.543 3.530 1.00 10.61 368 ARG B O 6
ATOM 10271 N N . SER B 2 3 ? -17.077 -0.578 5.753 1.00 10.27 369 SER B N 6
ATOM 10272 C CA . SER B 2 3 ? -16.242 -1.751 5.964 1.00 9.63 369 SER B CA 6
ATOM 10273 C C . SER B 2 3 ? -17.019 -3.018 5.609 1.00 8.81 369 SER B C 6
ATOM 10274 O O . SER B 2 3 ? -18.239 -3.071 5.773 1.00 8.90 369 SER B O 6
ATOM 10282 N N . LYS B 2 4 ? -16.317 -4.027 5.113 1.00 8.27 370 LYS B N 6
ATOM 10283 C CA . LYS B 2 4 ? -16.941 -5.294 4.761 1.00 7.62 370 LYS B CA 6
ATOM 10284 C C . LYS B 2 4 ? -15.944 -6.437 4.931 1.00 6.77 370 LYS B C 6
ATOM 10285 O O . LYS B 2 4 ? -14.736 -6.238 4.808 1.00 6.67 370 LYS B O 6
ATOM 10304 N N . GLU B 2 5 ? -16.466 -7.621 5.233 1.00 6.50 371 GLU B N 6
ATOM 10305 C CA . GLU B 2 5 ? -15.648 -8.781 5.593 1.00 6.00 371 GLU B CA 6
ATOM 10306 C C . GLU B 2 5 ? -14.810 -9.330 4.428 1.00 4.98 371 GLU B C 6
ATOM 10307 O O . GLU B 2 5 ? -14.055 -10.287 4.611 1.00 4.97 371 GLU B O 6
ATOM 10319 N N . SER B 2 6 ? -14.937 -8.738 3.249 1.00 4.53 372 SER B N 6
ATOM 10320 C CA . SER B 2 6 ? -14.257 -9.241 2.066 1.00 3.82 372 SER B CA 6
ATOM 10321 C C . SER B 2 6 ? -12.750 -8.995 2.150 1.00 2.91 372 SER B C 6
ATOM 10322 O O . SER B 2 6 ? -12.306 -7.959 2.655 1.00 3.19 372 SER B O 6
ATOM 10330 N N . GLY B 2 7 ? -11.973 -9.953 1.651 1.00 2.37 373 GLY B N 6
ATOM 10331 C CA . GLY B 2 7 ? -10.524 -9.829 1.650 1.00 1.94 373 GLY B CA 6
ATOM 10332 C C . GLY B 2 7 ? -10.046 -8.710 0.749 1.00 1.44 373 GLY B C 6
ATOM 10333 O O . GLY B 2 7 ? -8.993 -8.116 0.982 1.00 2.02 373 GLY B O 6
ATOM 10337 N N . TRP B 2 8 ? -10.821 -8.436 -0.286 1.00 1.08 374 TRP B N 6
ATOM 10338 C CA . TRP B 2 8 ? -10.551 -7.314 -1.165 1.00 0.61 374 TRP B CA 6
ATOM 10339 C C . TRP B 2 8 ? -11.402 -6.128 -0.753 1.00 0.55 374 TRP B C 6
ATOM 10340 O O . TRP B 2 8 ? -12.627 -6.229 -0.691 1.00 0.90 374 TRP B O 6
ATOM 10361 N N . VAL B 2 9 ? -10.749 -5.012 -0.472 1.00 0.40 375 VAL B N 6
ATOM 10362 C CA . VAL B 2 9 ? -11.446 -3.819 -0.008 1.00 0.38 375 VAL B CA 6
ATOM 10363 C C . VAL B 2 9 ? -11.033 -2.599 -0.825 1.00 0.44 375 VAL B C 6
ATOM 10364 O O . VAL B 2 9 ? -9.855 -2.254 -0.913 1.00 0.53 375 VAL B O 6
ATOM 10377 N N . GLU B 2 10 ? -12.017 -1.982 -1.461 1.00 0.51 376 GLU B N 6
ATOM 10378 C CA . GLU B 2 10 ? -11.787 -0.849 -2.337 1.00 0.63 376 GLU B CA 6
ATOM 10379 C C . GLU B 2 10 ? -12.217 0.450 -1.660 1.00 0.52 376 GLU B C 6
ATOM 10380 O O . GLU B 2 10 ? -12.980 0.437 -0.690 1.00 0.61 376 GLU B O 6
ATOM 10392 N N . ASN B 2 11 ? -11.705 1.570 -2.145 1.00 0.54 377 ASN B N 6
ATOM 10393 C CA . ASN B 2 11 ? -12.187 2.869 -1.708 1.00 0.58 377 ASN B CA 6
ATOM 10394 C C . ASN B 2 11 ? -13.014 3.516 -2.806 1.00 0.50 377 ASN B C 6
ATOM 10395 O O . ASN B 2 11 ? -12.958 3.090 -3.957 1.00 0.65 377 ASN B O 6
ATOM 10406 N N . GLU B 2 12 ? -13.756 4.554 -2.462 1.00 0.43 378 GLU B N 6
ATOM 10407 C CA . GLU B 2 12 ? -14.606 5.214 -3.436 1.00 0.51 378 GLU B CA 6
ATOM 10408 C C . GLU B 2 12 ? -14.088 6.604 -3.762 1.00 0.44 378 GLU B C 6
ATOM 10409 O O . GLU B 2 12 ? -14.837 7.475 -4.199 1.00 0.53 378 GLU B O 6
ATOM 10421 N N . ILE B 2 13 ? -12.795 6.800 -3.562 1.00 0.36 379 ILE B N 6
ATOM 10422 C CA . ILE B 2 13 ? -12.151 8.033 -3.995 1.00 0.38 379 ILE B CA 6
ATOM 10423 C C . ILE B 2 13 ? -11.242 7.764 -5.186 1.00 0.48 379 ILE B C 6
ATOM 10424 O O . ILE B 2 13 ? -10.378 8.571 -5.517 1.00 1.17 379 ILE B O 6
ATOM 10440 N N . TYR B 2 14 ? -11.460 6.629 -5.833 1.00 0.45 380 TYR B N 6
ATOM 10441 C CA . TYR B 2 14 ? -10.726 6.286 -7.044 1.00 0.42 380 TYR B CA 6
ATOM 10442 C C . TYR B 2 14 ? -11.349 7.010 -8.228 1.00 0.46 380 TYR B C 6
ATOM 10443 O O . TYR B 2 14 ? -12.402 6.611 -8.729 1.00 0.58 380 TYR B O 6
ATOM 10461 N N . TYR B 2 15 ? -10.729 8.104 -8.632 1.00 0.55 381 TYR B N 6
ATOM 10462 C CA . TYR B 2 15 ? -11.208 8.893 -9.741 1.00 0.70 381 TYR B CA 6
ATOM 10463 C C . TYR B 2 15 ? -10.814 8.252 -11.062 1.00 0.79 381 TYR B C 6
ATOM 10464 O O . TYR B 2 15 ? -11.673 7.590 -11.683 1.00 1.31 381 TYR B O 6
ATOM 10483 N N . GLY A 1 1 ? 7.221 11.560 12.712 1.00 4.12 309 GLY A N 7
ATOM 10484 C CA . GLY A 1 1 ? 5.831 11.420 13.198 1.00 3.32 309 GLY A CA 7
ATOM 10485 C C . GLY A 1 1 ? 4.881 10.997 12.096 1.00 2.36 309 GLY A C 7
ATOM 10486 O O . GLY A 1 1 ? 3.772 11.521 11.984 1.00 2.83 309 GLY A O 7
ATOM 10492 N N . VAL A 1 2 ? 5.315 10.051 11.275 1.00 1.70 310 VAL A N 7
ATOM 10493 C CA . VAL A 1 2 ? 4.490 9.534 10.197 1.00 1.44 310 VAL A CA 7
ATOM 10494 C C . VAL A 1 2 ? 4.549 8.005 10.193 1.00 1.00 310 VAL A C 7
ATOM 10495 O O . VAL A 1 2 ? 5.514 7.415 10.684 1.00 1.09 310 VAL A O 7
ATOM 10508 N N . SER A 1 3 ? 3.512 7.374 9.665 1.00 0.71 311 SER A N 7
ATOM 10509 C CA . SER A 1 3 ? 3.381 5.927 9.719 1.00 0.41 311 SER A CA 7
ATOM 10510 C C . SER A 1 3 ? 4.269 5.237 8.683 1.00 0.34 311 SER A C 7
ATOM 10511 O O . SER A 1 3 ? 4.032 5.342 7.479 1.00 0.47 311 SER A O 7
ATOM 10519 N N . PHE A 1 4 ? 5.293 4.540 9.160 1.00 0.29 312 PHE A N 7
ATOM 10520 C CA . PHE A 1 4 ? 6.158 3.752 8.290 1.00 0.27 312 PHE A CA 7
ATOM 10521 C C . PHE A 1 4 ? 5.986 2.267 8.564 1.00 0.26 312 PHE A C 7
ATOM 10522 O O . PHE A 1 4 ? 6.120 1.815 9.702 1.00 0.34 312 PHE A O 7
ATOM 10539 N N . PHE A 1 5 ? 5.677 1.513 7.523 1.00 0.24 313 PHE A N 7
ATOM 10540 C CA . PHE A 1 5 ? 5.576 0.066 7.631 1.00 0.26 313 PHE A CA 7
ATOM 10541 C C . PHE A 1 5 ? 6.745 -0.597 6.923 1.00 0.26 313 PHE A C 7
ATOM 10542 O O . PHE A 1 5 ? 7.023 -0.304 5.760 1.00 0.26 313 PHE A O 7
ATOM 10559 N N . LEU A 1 6 ? 7.441 -1.473 7.626 1.00 0.36 314 LEU A N 7
ATOM 10560 C CA . LEU A 1 6 ? 8.547 -2.206 7.038 1.00 0.38 314 LEU A CA 7
ATOM 10561 C C . LEU A 1 6 ? 8.019 -3.391 6.240 1.00 0.37 314 LEU A C 7
ATOM 10562 O O . LEU A 1 6 ? 7.657 -4.427 6.804 1.00 0.50 314 LEU A O 7
ATOM 10578 N N . VAL A 1 7 ? 7.939 -3.215 4.934 1.00 0.26 315 VAL A N 7
ATOM 10579 C CA . VAL A 1 7 ? 7.452 -4.258 4.048 1.00 0.26 315 VAL A CA 7
ATOM 10580 C C . VAL A 1 7 ? 8.584 -4.778 3.178 1.00 0.24 315 VAL A C 7
ATOM 10581 O O . VAL A 1 7 ? 9.686 -4.227 3.188 1.00 0.27 315 VAL A O 7
ATOM 10594 N N . LYS A 1 8 ? 8.323 -5.846 2.444 1.00 0.25 316 LYS A N 7
ATOM 10595 C CA . LYS A 1 8 ? 9.315 -6.399 1.537 1.00 0.28 316 LYS A CA 7
ATOM 10596 C C . LYS A 1 8 ? 8.742 -6.520 0.130 1.00 0.28 316 LYS A C 7
ATOM 10597 O O . LYS A 1 8 ? 7.801 -7.282 -0.102 1.00 0.28 316 LYS A O 7
ATOM 10616 N N . GLU A 1 9 ? 9.310 -5.763 -0.799 1.00 0.32 317 GLU A N 7
ATOM 10617 C CA . GLU A 1 9 ? 8.841 -5.753 -2.178 1.00 0.37 317 GLU A CA 7
ATOM 10618 C C . GLU A 1 9 ? 9.289 -7.005 -2.914 1.00 0.45 317 GLU A C 7
ATOM 10619 O O . GLU A 1 9 ? 10.484 -7.305 -2.982 1.00 0.48 317 GLU A O 7
ATOM 10631 N N . LYS A 1 10 ? 8.328 -7.735 -3.451 1.00 0.55 318 LYS A N 7
ATOM 10632 C CA . LYS A 1 10 ? 8.618 -8.890 -4.281 1.00 0.68 318 LYS A CA 7
ATOM 10633 C C . LYS A 1 10 ? 8.471 -8.505 -5.746 1.00 0.82 318 LYS A C 7
ATOM 10634 O O . LYS A 1 10 ? 7.360 -8.275 -6.227 1.00 0.95 318 LYS A O 7
ATOM 10653 N N . MET A 1 11 ? 9.591 -8.400 -6.442 1.00 0.90 319 MET A N 7
ATOM 10654 C CA . MET A 1 11 ? 9.581 -8.013 -7.843 1.00 1.09 319 MET A CA 7
ATOM 10655 C C . MET A 1 11 ? 10.196 -9.104 -8.703 1.00 1.22 319 MET A C 7
ATOM 10656 O O . MET A 1 11 ? 10.936 -9.954 -8.203 1.00 1.23 319 MET A O 7
ATOM 10670 N N . LYS A 1 12 ? 9.881 -9.073 -9.991 1.00 1.39 320 LYS A N 7
ATOM 10671 C CA . LYS A 1 12 ? 10.435 -10.022 -10.952 1.00 1.57 320 LYS A CA 7
ATOM 10672 C C . LYS A 1 12 ? 11.959 -9.921 -10.995 1.00 1.62 320 LYS A C 7
ATOM 10673 O O . LYS A 1 12 ? 12.534 -8.899 -10.622 1.00 1.59 320 LYS A O 7
ATOM 10692 N N . GLY A 1 13 ? 12.607 -10.978 -11.452 1.00 1.76 321 GLY A N 7
ATOM 10693 C CA . GLY A 1 13 ? 14.045 -10.954 -11.607 1.00 1.87 321 GLY A CA 7
ATOM 10694 C C . GLY A 1 13 ? 14.753 -11.735 -10.524 1.00 1.78 321 GLY A C 7
ATOM 10695 O O . GLY A 1 13 ? 15.844 -12.266 -10.743 1.00 1.93 321 GLY A O 7
ATOM 10699 N N . LYS A 1 14 ? 14.133 -11.810 -9.356 1.00 1.57 322 LYS A N 7
ATOM 10700 C CA . LYS A 1 14 ? 14.702 -12.536 -8.234 1.00 1.48 322 LYS A CA 7
ATOM 10701 C C . LYS A 1 14 ? 13.603 -12.974 -7.275 1.00 1.35 322 LYS A C 7
ATOM 10702 O O . LYS A 1 14 ? 12.457 -12.538 -7.391 1.00 1.32 322 LYS A O 7
ATOM 10721 N N . ASN A 1 15 ? 13.955 -13.836 -6.336 1.00 1.31 323 ASN A N 7
ATOM 10722 C CA . ASN A 1 15 ? 13.005 -14.316 -5.342 1.00 1.24 323 ASN A CA 7
ATOM 10723 C C . ASN A 1 15 ? 13.210 -13.585 -4.026 1.00 1.06 323 ASN A C 7
ATOM 10724 O O . ASN A 1 15 ? 12.386 -13.669 -3.115 1.00 1.04 323 ASN A O 7
ATOM 10735 N N . LYS A 1 16 ? 14.322 -12.868 -3.944 1.00 1.03 324 LYS A N 7
ATOM 10736 C CA . LYS A 1 16 ? 14.639 -12.046 -2.785 1.00 0.90 324 LYS A CA 7
ATOM 10737 C C . LYS A 1 16 ? 13.716 -10.833 -2.733 1.00 0.75 324 LYS A C 7
ATOM 10738 O O . LYS A 1 16 ? 13.437 -10.212 -3.760 1.00 0.81 324 LYS A O 7
ATOM 10757 N N . LEU A 1 17 ? 13.242 -10.501 -1.544 1.00 0.61 325 LEU A N 7
ATOM 10758 C CA . LEU A 1 17 ? 12.364 -9.355 -1.377 1.00 0.49 325 LEU A CA 7
ATOM 10759 C C . LEU A 1 17 ? 13.145 -8.182 -0.801 1.00 0.45 325 LEU A C 7
ATOM 10760 O O . LEU A 1 17 ? 14.037 -8.369 0.028 1.00 0.55 325 LEU A O 7
ATOM 10776 N N . VAL A 1 18 ? 12.817 -6.982 -1.246 1.00 0.40 326 VAL A N 7
ATOM 10777 C CA . VAL A 1 18 ? 13.546 -5.786 -0.841 1.00 0.38 326 VAL A CA 7
ATOM 10778 C C . VAL A 1 18 ? 12.844 -5.076 0.313 1.00 0.32 326 VAL A C 7
ATOM 10779 O O . VAL A 1 18 ? 11.650 -4.790 0.232 1.00 0.29 326 VAL A O 7
ATOM 10792 N N . PRO A 1 19 ? 13.574 -4.799 1.409 1.00 0.33 327 PRO A N 7
ATOM 10793 C CA . PRO A 1 19 ? 13.043 -4.034 2.540 1.00 0.30 327 PRO A CA 7
ATOM 10794 C C . PRO A 1 19 ? 12.640 -2.625 2.118 1.00 0.25 327 PRO A C 7
ATOM 10795 O O . PRO A 1 19 ? 13.455 -1.862 1.590 1.00 0.32 327 PRO A O 7
ATOM 10806 N N . ARG A 1 20 ? 11.382 -2.291 2.332 1.00 0.21 328 ARG A N 7
ATOM 10807 C CA . ARG A 1 20 ? 10.857 -1.008 1.911 1.00 0.23 328 ARG A CA 7
ATOM 10808 C C . ARG A 1 20 ? 10.103 -0.340 3.053 1.00 0.20 328 ARG A C 7
ATOM 10809 O O . ARG A 1 20 ? 9.358 -0.994 3.783 1.00 0.23 328 ARG A O 7
ATOM 10830 N N . LEU A 1 21 ? 10.311 0.957 3.211 1.00 0.18 329 LEU A N 7
ATOM 10831 C CA . LEU A 1 21 ? 9.569 1.733 4.189 1.00 0.20 329 LEU A CA 7
ATOM 10832 C C . LEU A 1 21 ? 8.292 2.260 3.555 1.00 0.19 329 LEU A C 7
ATOM 10833 O O . LEU A 1 21 ? 8.315 3.235 2.802 1.00 0.24 329 LEU A O 7
ATOM 10849 N N . LEU A 1 22 ? 7.189 1.586 3.828 1.00 0.17 330 LEU A N 7
ATOM 10850 C CA . LEU A 1 22 ? 5.907 1.971 3.272 1.00 0.17 330 LEU A CA 7
ATOM 10851 C C . LEU A 1 22 ? 5.288 3.073 4.120 1.00 0.18 330 LEU A C 7
ATOM 10852 O O . LEU A 1 22 ? 4.789 2.823 5.219 1.00 0.24 330 LEU A O 7
ATOM 10868 N N . GLY A 1 23 ? 5.353 4.293 3.617 1.00 0.18 331 GLY A N 7
ATOM 10869 C CA . GLY A 1 23 ? 4.842 5.427 4.350 1.00 0.22 331 GLY A CA 7
ATOM 10870 C C . GLY A 1 23 ? 3.383 5.686 4.055 1.00 0.22 331 GLY A C 7
ATOM 10871 O O . GLY A 1 23 ? 3.034 6.145 2.966 1.00 0.29 331 GLY A O 7
ATOM 10875 N N . ILE A 1 24 ? 2.531 5.384 5.020 1.00 0.22 332 ILE A N 7
ATOM 10876 C CA . ILE A 1 24 ? 1.101 5.600 4.874 1.00 0.22 332 ILE A CA 7
ATOM 10877 C C . ILE A 1 24 ? 0.713 6.925 5.513 1.00 0.24 332 ILE A C 7
ATOM 10878 O O . ILE A 1 24 ? 0.749 7.067 6.736 1.00 0.36 332 ILE A O 7
ATOM 10894 N N . THR A 1 25 ? 0.367 7.900 4.690 1.00 0.22 333 THR A N 7
ATOM 10895 C CA . THR A 1 25 ? -0.010 9.205 5.196 1.00 0.23 333 THR A CA 7
ATOM 10896 C C . THR A 1 25 ? -1.492 9.461 4.965 1.00 0.23 333 THR A C 7
ATOM 10897 O O . THR A 1 25 ? -2.184 8.650 4.347 1.00 0.28 333 THR A O 7
ATOM 10908 N N . LYS A 1 26 ? -1.961 10.600 5.450 1.00 0.26 334 LYS A N 7
ATOM 10909 C CA . LYS A 1 26 ? -3.362 10.985 5.341 1.00 0.28 334 LYS A CA 7
ATOM 10910 C C . LYS A 1 26 ? -3.775 11.270 3.899 1.00 0.26 334 LYS A C 7
ATOM 10911 O O . LYS A 1 26 ? -4.959 11.460 3.617 1.00 0.43 334 LYS A O 7
ATOM 10930 N N . GLU A 1 27 ? -2.814 11.299 2.986 1.00 0.27 335 GLU A N 7
ATOM 10931 C CA . GLU A 1 27 ? -3.105 11.685 1.615 1.00 0.33 335 GLU A CA 7
ATOM 10932 C C . GLU A 1 27 ? -2.408 10.794 0.588 1.00 0.27 335 GLU A C 7
ATOM 10933 O O . GLU A 1 27 ? -2.883 10.664 -0.540 1.00 0.34 335 GLU A O 7
ATOM 10945 N N . CYS A 1 28 ? -1.296 10.171 0.963 1.00 0.23 336 CYS A N 7
ATOM 10946 C CA . CYS A 1 28 ? -0.524 9.399 0.001 1.00 0.24 336 CYS A CA 7
ATOM 10947 C C . CYS A 1 28 ? 0.202 8.212 0.637 1.00 0.21 336 CYS A C 7
ATOM 10948 O O . CYS A 1 28 ? 0.477 8.189 1.837 1.00 0.28 336 CYS A O 7
ATOM 10956 N N . VAL A 1 29 ? 0.491 7.227 -0.199 1.00 0.22 337 VAL A N 7
ATOM 10957 C CA . VAL A 1 29 ? 1.297 6.076 0.172 1.00 0.21 337 VAL A CA 7
ATOM 10958 C C . VAL A 1 29 ? 2.640 6.157 -0.546 1.00 0.19 337 VAL A C 7
ATOM 10959 O O . VAL A 1 29 ? 2.701 6.085 -1.776 1.00 0.22 337 VAL A O 7
ATOM 10972 N N . MET A 1 30 ? 3.707 6.326 0.213 1.00 0.17 338 MET A N 7
ATOM 10973 C CA . MET A 1 30 ? 5.024 6.535 -0.371 1.00 0.17 338 MET A CA 7
ATOM 10974 C C . MET A 1 30 ? 5.932 5.330 -0.152 1.00 0.16 338 MET A C 7
ATOM 10975 O O . MET A 1 30 ? 5.918 4.710 0.912 1.00 0.20 338 MET A O 7
ATOM 10989 N N . ARG A 1 31 ? 6.709 4.997 -1.172 1.00 0.16 339 ARG A N 7
ATOM 10990 C CA . ARG A 1 31 ? 7.706 3.943 -1.062 1.00 0.17 339 ARG A CA 7
ATOM 10991 C C . ARG A 1 31 ? 9.066 4.545 -0.736 1.00 0.16 339 ARG A C 7
ATOM 10992 O O . ARG A 1 31 ? 9.750 5.068 -1.617 1.00 0.18 339 ARG A O 7
ATOM 11013 N N . VAL A 1 32 ? 9.441 4.491 0.531 1.00 0.18 340 VAL A N 7
ATOM 11014 C CA . VAL A 1 32 ? 10.705 5.054 0.982 1.00 0.22 340 VAL A CA 7
ATOM 11015 C C . VAL A 1 32 ? 11.770 3.967 1.082 1.00 0.24 340 VAL A C 7
ATOM 11016 O O . VAL A 1 32 ? 11.508 2.870 1.576 1.00 0.24 340 VAL A O 7
ATOM 11029 N N . ASP A 1 33 ? 12.964 4.261 0.586 1.00 0.30 341 ASP A N 7
ATOM 11030 C CA . ASP A 1 33 ? 14.069 3.315 0.645 1.00 0.36 341 ASP A CA 7
ATOM 11031 C C . ASP A 1 33 ? 14.542 3.144 2.082 1.00 0.38 341 ASP A C 7
ATOM 11032 O O . ASP A 1 33 ? 14.646 4.117 2.827 1.00 0.41 341 ASP A O 7
ATOM 11041 N N . GLU A 1 34 ? 14.828 1.910 2.463 1.00 0.42 342 GLU A N 7
ATOM 11042 C CA . GLU A 1 34 ? 15.189 1.595 3.836 1.00 0.47 342 GLU A CA 7
ATOM 11043 C C . GLU A 1 34 ? 16.581 2.140 4.154 1.00 0.60 342 GLU A C 7
ATOM 11044 O O . GLU A 1 34 ? 16.828 2.648 5.247 1.00 0.72 342 GLU A O 7
ATOM 11056 N N . LYS A 1 35 ? 17.481 2.061 3.186 1.00 0.69 343 LYS A N 7
ATOM 11057 C CA . LYS A 1 35 ? 18.864 2.449 3.414 1.00 0.87 343 LYS A CA 7
ATOM 11058 C C . LYS A 1 35 ? 19.084 3.944 3.169 1.00 0.79 343 LYS A C 7
ATOM 11059 O O . LYS A 1 35 ? 19.585 4.656 4.039 1.00 0.86 343 LYS A O 7
ATOM 11078 N N . THR A 1 36 ? 18.696 4.418 1.994 1.00 0.73 344 THR A N 7
ATOM 11079 C CA . THR A 1 36 ? 18.973 5.793 1.598 1.00 0.72 344 THR A CA 7
ATOM 11080 C C . THR A 1 36 ? 17.880 6.749 2.091 1.00 0.63 344 THR A C 7
ATOM 11081 O O . THR A 1 36 ? 18.065 7.969 2.096 1.00 0.67 344 THR A O 7
ATOM 11092 N N . LYS A 1 37 ? 16.747 6.174 2.507 1.00 0.55 345 LYS A N 7
ATOM 11093 C CA . LYS A 1 37 ? 15.617 6.935 3.058 1.00 0.52 345 LYS A CA 7
ATOM 11094 C C . LYS A 1 37 ? 14.984 7.859 2.012 1.00 0.53 345 LYS A C 7
ATOM 11095 O O . LYS A 1 37 ? 14.287 8.815 2.361 1.00 0.61 345 LYS A O 7
ATOM 11114 N N . GLU A 1 38 ? 15.206 7.560 0.736 1.00 0.53 346 GLU A N 7
ATOM 11115 C CA . GLU A 1 38 ? 14.644 8.367 -0.345 1.00 0.58 346 GLU A CA 7
ATOM 11116 C C . GLU A 1 38 ? 13.253 7.877 -0.720 1.00 0.44 346 GLU A C 7
ATOM 11117 O O . GLU A 1 38 ? 12.938 6.699 -0.562 1.00 0.42 346 GLU A O 7
ATOM 11129 N N . VAL A 1 39 ? 12.430 8.781 -1.227 1.00 0.39 347 VAL A N 7
ATOM 11130 C CA . VAL A 1 39 ? 11.100 8.425 -1.691 1.00 0.33 347 VAL A CA 7
ATOM 11131 C C . VAL A 1 39 ? 11.161 8.032 -3.164 1.00 0.31 347 VAL A C 7
ATOM 11132 O O . VAL A 1 39 ? 11.432 8.865 -4.030 1.00 0.42 347 VAL A O 7
ATOM 11145 N N . ILE A 1 40 ? 10.932 6.758 -3.441 1.00 0.25 348 ILE A N 7
ATOM 11146 C CA . ILE A 1 40 ? 11.016 6.244 -4.802 1.00 0.26 348 ILE A CA 7
ATOM 11147 C C . ILE A 1 40 ? 9.774 6.617 -5.599 1.00 0.26 348 ILE A C 7
ATOM 11148 O O . ILE A 1 40 ? 9.863 7.047 -6.749 1.00 0.35 348 ILE A O 7
ATOM 11164 N N . GLN A 1 41 ? 8.619 6.464 -4.973 1.00 0.23 349 GLN A N 7
ATOM 11165 C CA . GLN A 1 41 ? 7.349 6.712 -5.635 1.00 0.23 349 GLN A CA 7
ATOM 11166 C C . GLN A 1 41 ? 6.272 6.978 -4.593 1.00 0.22 349 GLN A C 7
ATOM 11167 O O . GLN A 1 41 ? 6.288 6.376 -3.517 1.00 0.29 349 GLN A O 7
ATOM 11181 N N . GLU A 1 42 ? 5.349 7.874 -4.906 1.00 0.23 350 GLU A N 7
ATOM 11182 C CA . GLU A 1 42 ? 4.330 8.288 -3.953 1.00 0.25 350 GLU A CA 7
ATOM 11183 C C . GLU A 1 42 ? 2.952 8.289 -4.610 1.00 0.26 350 GLU A C 7
ATOM 11184 O O . GLU A 1 42 ? 2.702 9.044 -5.551 1.00 0.36 350 GLU A O 7
ATOM 11196 N N . TRP A 1 43 ? 2.063 7.437 -4.117 1.00 0.23 351 TRP A N 7
ATOM 11197 C CA . TRP A 1 43 ? 0.719 7.329 -4.668 1.00 0.26 351 TRP A CA 7
ATOM 11198 C C . TRP A 1 43 ? -0.289 8.025 -3.767 1.00 0.25 351 TRP A C 7
ATOM 11199 O O . TRP A 1 43 ? -0.411 7.682 -2.597 1.00 0.52 351 TRP A O 7
ATOM 11220 N N . SER A 1 44 ? -1.014 8.991 -4.304 1.00 0.31 352 SER A N 7
ATOM 11221 C CA . SER A 1 44 ? -2.093 9.614 -3.554 1.00 0.30 352 SER A CA 7
ATOM 11222 C C . SER A 1 44 ? -3.203 8.589 -3.321 1.00 0.26 352 SER A C 7
ATOM 11223 O O . SER A 1 44 ? -3.438 7.728 -4.172 1.00 0.28 352 SER A O 7
ATOM 11231 N N . LEU A 1 45 ? -3.876 8.681 -2.176 1.00 0.25 353 LEU A N 7
ATOM 11232 C CA . LEU A 1 45 ? -4.916 7.717 -1.803 1.00 0.24 353 LEU A CA 7
ATOM 11233 C C . LEU A 1 45 ? -6.034 7.672 -2.840 1.00 0.23 353 LEU A C 7
ATOM 11234 O O . LEU A 1 45 ? -6.734 6.670 -2.973 1.00 0.23 353 LEU A O 7
ATOM 11250 N N . THR A 1 46 ? -6.185 8.758 -3.581 1.00 0.26 354 THR A N 7
ATOM 11251 C CA . THR A 1 46 ? -7.201 8.855 -4.617 1.00 0.28 354 THR A CA 7
ATOM 11252 C C . THR A 1 46 ? -6.917 7.893 -5.782 1.00 0.28 354 THR A C 7
ATOM 11253 O O . THR A 1 46 ? -7.809 7.579 -6.568 1.00 0.35 354 THR A O 7
ATOM 11264 N N . ASN A 1 47 ? -5.673 7.425 -5.885 1.00 0.26 355 ASN A N 7
ATOM 11265 C CA . ASN A 1 47 ? -5.257 6.592 -7.015 1.00 0.30 355 ASN A CA 7
ATOM 11266 C C . ASN A 1 47 ? -5.394 5.112 -6.705 1.00 0.28 355 ASN A C 7
ATOM 11267 O O . ASN A 1 47 ? -5.123 4.265 -7.555 1.00 0.33 355 ASN A O 7
ATOM 11278 N N . ILE A 1 48 ? -5.809 4.801 -5.493 1.00 0.26 356 ILE A N 7
ATOM 11279 C CA . ILE A 1 48 ? -5.973 3.417 -5.091 1.00 0.28 356 ILE A CA 7
ATOM 11280 C C . ILE A 1 48 ? -7.363 2.925 -5.477 1.00 0.28 356 ILE A C 7
ATOM 11281 O O . ILE A 1 48 ? -8.354 3.605 -5.231 1.00 0.38 356 ILE A O 7
ATOM 11297 N N . LYS A 1 49 ? -7.435 1.761 -6.098 1.00 0.26 357 LYS A N 7
ATOM 11298 C CA . LYS A 1 49 ? -8.719 1.194 -6.482 1.00 0.30 357 LYS A CA 7
ATOM 11299 C C . LYS A 1 49 ? -9.188 0.189 -5.436 1.00 0.31 357 LYS A C 7
ATOM 11300 O O . LYS A 1 49 ? -10.292 0.294 -4.902 1.00 0.45 357 LYS A O 7
ATOM 11319 N N . ARG A 1 50 ? -8.333 -0.776 -5.144 1.00 0.26 358 ARG A N 7
ATOM 11320 C CA . ARG A 1 50 ? -8.645 -1.823 -4.182 1.00 0.29 358 ARG A CA 7
ATOM 11321 C C . ARG A 1 50 ? -7.367 -2.358 -3.565 1.00 0.28 358 ARG A C 7
ATOM 11322 O O . ARG A 1 50 ? -6.310 -2.333 -4.198 1.00 0.35 358 ARG A O 7
ATOM 11343 N N . TRP A 1 51 ? -7.456 -2.821 -2.333 1.00 0.25 359 TRP A N 7
ATOM 11344 C CA . TRP A 1 51 ? -6.308 -3.408 -1.670 1.00 0.27 359 TRP A CA 7
ATOM 11345 C C . TRP A 1 51 ? -6.682 -4.731 -1.019 1.00 0.28 359 TRP A C 7
ATOM 11346 O O . TRP A 1 51 ? -7.840 -4.955 -0.658 1.00 0.36 359 TRP A O 7
ATOM 11367 N N . ALA A 1 52 ? -5.700 -5.608 -0.896 1.00 0.25 360 ALA A N 7
ATOM 11368 C CA . ALA A 1 52 ? -5.904 -6.906 -0.283 1.00 0.27 360 ALA A CA 7
ATOM 11369 C C . ALA A 1 52 ? -5.056 -7.037 0.967 1.00 0.25 360 ALA A C 7
ATOM 11370 O O . ALA A 1 52 ? -3.824 -7.055 0.901 1.00 0.31 360 ALA A O 7
ATOM 11377 N N . ALA A 1 53 ? -5.727 -7.107 2.104 1.00 0.26 361 ALA A N 7
ATOM 11378 C CA . ALA A 1 53 ? -5.057 -7.199 3.385 1.00 0.27 361 ALA A CA 7
ATOM 11379 C C . ALA A 1 53 ? -4.923 -8.650 3.827 1.00 0.25 361 ALA A C 7
ATOM 11380 O O . ALA A 1 53 ? -5.876 -9.249 4.328 1.00 0.38 361 ALA A O 7
ATOM 11387 N N . SER A 1 54 ? -3.747 -9.215 3.621 1.00 0.32 362 SER A N 7
ATOM 11388 C CA . SER A 1 54 ? -3.470 -10.573 4.054 1.00 0.40 362 SER A CA 7
ATOM 11389 C C . SER A 1 54 ? -2.388 -10.558 5.136 1.00 0.42 362 SER A C 7
ATOM 11390 O O . SER A 1 54 ? -1.575 -9.635 5.189 1.00 0.44 362 SER A O 7
ATOM 11398 N N . PRO A 1 55 ? -2.370 -11.570 6.019 1.00 0.46 363 PRO A N 7
ATOM 11399 C CA . PRO A 1 55 ? -1.397 -11.646 7.118 1.00 0.48 363 PRO A CA 7
ATOM 11400 C C . PRO A 1 55 ? 0.022 -11.973 6.650 1.00 0.45 363 PRO A C 7
ATOM 11401 O O . PRO A 1 55 ? 0.958 -11.986 7.450 1.00 0.66 363 PRO A O 7
ATOM 11412 N N . LYS A 1 56 ? 0.178 -12.253 5.362 1.00 0.44 364 LYS A N 7
ATOM 11413 C CA . LYS A 1 56 ? 1.490 -12.573 4.811 1.00 0.44 364 LYS A CA 7
ATOM 11414 C C . LYS A 1 56 ? 1.900 -11.579 3.727 1.00 0.37 364 LYS A C 7
ATOM 11415 O O . LYS A 1 56 ? 3.066 -11.206 3.631 1.00 0.40 364 LYS A O 7
ATOM 11434 N N . SER A 1 57 ? 0.944 -11.132 2.931 1.00 0.35 365 SER A N 7
ATOM 11435 C CA . SER A 1 57 ? 1.246 -10.232 1.830 1.00 0.34 365 SER A CA 7
ATOM 11436 C C . SER A 1 57 ? 0.158 -9.175 1.679 1.00 0.32 365 SER A C 7
ATOM 11437 O O . SER A 1 57 ? -1.029 -9.463 1.823 1.00 0.52 365 SER A O 7
ATOM 11445 N N . PHE A 1 58 ? 0.574 -7.953 1.402 1.00 0.19 366 PHE A N 7
ATOM 11446 C CA . PHE A 1 58 ? -0.354 -6.861 1.172 1.00 0.16 366 PHE A CA 7
ATOM 11447 C C . PHE A 1 58 ? -0.352 -6.510 -0.310 1.00 0.16 366 PHE A C 7
ATOM 11448 O O . PHE A 1 58 ? 0.709 -6.364 -0.919 1.00 0.28 366 PHE A O 7
ATOM 11465 N N . THR A 1 59 ? -1.534 -6.401 -0.894 1.00 0.17 367 THR A N 7
ATOM 11466 C CA . THR A 1 59 ? -1.652 -6.169 -2.325 1.00 0.19 367 THR A CA 7
ATOM 11467 C C . THR A 1 59 ? -2.358 -4.848 -2.616 1.00 0.19 367 THR A C 7
ATOM 11468 O O . THR A 1 59 ? -3.431 -4.580 -2.080 1.00 0.27 367 THR A O 7
ATOM 11479 N N . LEU A 1 60 ? -1.747 -4.028 -3.458 1.00 0.20 368 LEU A N 7
ATOM 11480 C CA . LEU A 1 60 ? -2.357 -2.778 -3.891 1.00 0.22 368 LEU A CA 7
ATOM 11481 C C . LEU A 1 60 ? -2.697 -2.826 -5.376 1.00 0.23 368 LEU A C 7
ATOM 11482 O O . LEU A 1 60 ? -1.900 -3.298 -6.189 1.00 0.33 368 LEU A O 7
ATOM 11498 N N . ASP A 1 61 ? -3.892 -2.356 -5.713 1.00 0.21 369 ASP A N 7
ATOM 11499 C CA . ASP A 1 61 ? -4.310 -2.224 -7.106 1.00 0.24 369 ASP A CA 7
ATOM 11500 C C . ASP A 1 61 ? -4.688 -0.780 -7.398 1.00 0.21 369 ASP A C 7
ATOM 11501 O O . ASP A 1 61 ? -5.435 -0.157 -6.636 1.00 0.22 369 ASP A O 7
ATOM 11510 N N . PHE A 1 62 ? -4.176 -0.254 -8.499 1.00 0.25 370 PHE A N 7
ATOM 11511 C CA . PHE A 1 62 ? -4.387 1.140 -8.851 1.00 0.26 370 PHE A CA 7
ATOM 11512 C C . PHE A 1 62 ? -5.191 1.261 -10.141 1.00 0.31 370 PHE A C 7
ATOM 11513 O O . PHE A 1 62 ? -5.364 2.356 -10.678 1.00 0.35 370 PHE A O 7
ATOM 11530 N N . GLY A 1 63 ? -5.677 0.130 -10.636 1.00 0.40 371 GLY A N 7
ATOM 11531 C CA . GLY A 1 63 ? -6.506 0.131 -11.827 1.00 0.50 371 GLY A CA 7
ATOM 11532 C C . GLY A 1 63 ? -5.769 0.621 -13.057 1.00 0.49 371 GLY A C 7
ATOM 11533 O O . GLY A 1 63 ? -4.750 0.052 -13.449 1.00 0.58 371 GLY A O 7
ATOM 11537 N N . ASP A 1 64 ? -6.270 1.698 -13.651 1.00 0.49 372 ASP A N 7
ATOM 11538 C CA . ASP A 1 64 ? -5.702 2.232 -14.884 1.00 0.56 372 ASP A CA 7
ATOM 11539 C C . ASP A 1 64 ? -4.664 3.308 -14.594 1.00 0.55 372 ASP A C 7
ATOM 11540 O O . ASP A 1 64 ? -4.340 4.124 -15.458 1.00 0.72 372 ASP A O 7
ATOM 11549 N N . TYR A 1 65 ? -4.128 3.293 -13.381 1.00 0.52 373 TYR A N 7
ATOM 11550 C CA . TYR A 1 65 ? -3.096 4.244 -12.994 1.00 0.51 373 TYR A CA 7
ATOM 11551 C C . TYR A 1 65 ? -1.722 3.716 -13.386 1.00 0.52 373 TYR A C 7
ATOM 11552 O O . TYR A 1 65 ? -0.895 4.450 -13.920 1.00 0.60 373 TYR A O 7
ATOM 11570 N N . GLN A 1 66 ? -1.488 2.437 -13.130 1.00 0.53 374 GLN A N 7
ATOM 11571 C CA . GLN A 1 66 ? -0.234 1.802 -13.507 1.00 0.59 374 GLN A CA 7
ATOM 11572 C C . GLN A 1 66 ? -0.463 0.329 -13.810 1.00 0.60 374 GLN A C 7
ATOM 11573 O O . GLN A 1 66 ? -1.442 -0.261 -13.350 1.00 0.59 374 GLN A O 7
ATOM 11587 N N . ASP A 1 67 ? 0.436 -0.255 -14.588 1.00 0.74 375 ASP A N 7
ATOM 11588 C CA . ASP A 1 67 ? 0.318 -1.655 -14.975 1.00 0.78 375 ASP A CA 7
ATOM 11589 C C . ASP A 1 67 ? 0.836 -2.566 -13.869 1.00 0.64 375 ASP A C 7
ATOM 11590 O O . ASP A 1 67 ? 1.806 -2.238 -13.178 1.00 0.73 375 ASP A O 7
ATOM 11599 N N . GLY A 1 68 ? 0.177 -3.705 -13.701 1.00 0.57 376 GLY A N 7
ATOM 11600 C CA . GLY A 1 68 ? 0.566 -4.656 -12.680 1.00 0.53 376 GLY A CA 7
ATOM 11601 C C . GLY A 1 68 ? 0.049 -4.266 -11.310 1.00 0.52 376 GLY A C 7
ATOM 11602 O O . GLY A 1 68 ? -0.449 -3.155 -11.120 1.00 0.70 376 GLY A O 7
ATOM 11606 N N . TYR A 1 69 ? 0.158 -5.176 -10.357 1.00 0.46 377 TYR A N 7
ATOM 11607 C CA . TYR A 1 69 ? -0.236 -4.893 -8.987 1.00 0.46 377 TYR A CA 7
ATOM 11608 C C . TYR A 1 69 ? 0.997 -4.596 -8.148 1.00 0.37 377 TYR A C 7
ATOM 11609 O O . TYR A 1 69 ? 2.123 -4.653 -8.643 1.00 0.38 377 TYR A O 7
ATOM 11627 N N . TYR A 1 70 ? 0.784 -4.278 -6.884 1.00 0.32 378 TYR A N 7
ATOM 11628 C CA . TYR A 1 70 ? 1.885 -4.050 -5.968 1.00 0.29 378 TYR A CA 7
ATOM 11629 C C . TYR A 1 70 ? 1.779 -5.007 -4.788 1.00 0.24 378 TYR A C 7
ATOM 11630 O O . TYR A 1 70 ? 0.920 -4.849 -3.920 1.00 0.26 378 TYR A O 7
ATOM 11648 N N . SER A 1 71 ? 2.633 -6.020 -4.789 1.00 0.26 379 SER A N 7
ATOM 11649 C CA . SER A 1 71 ? 2.614 -7.042 -3.758 1.00 0.27 379 SER A CA 7
ATOM 11650 C C . SER A 1 71 ? 3.841 -6.931 -2.856 1.00 0.24 379 SER A C 7
ATOM 11651 O O . SER A 1 71 ? 4.984 -7.003 -3.320 1.00 0.29 379 SER A O 7
ATOM 11659 N N . VAL A 1 72 ? 3.594 -6.738 -1.567 1.00 0.22 380 VAL A N 7
ATOM 11660 C CA . VAL A 1 72 ? 4.659 -6.710 -0.577 1.00 0.24 380 VAL A CA 7
ATOM 11661 C C . VAL A 1 72 ? 4.396 -7.747 0.504 1.00 0.23 380 VAL A C 7
ATOM 11662 O O . VAL A 1 72 ? 3.249 -7.978 0.884 1.00 0.30 380 VAL A O 7
ATOM 11675 N N . GLN A 1 73 ? 5.449 -8.383 0.985 1.00 0.22 381 GLN A N 7
ATOM 11676 C CA . GLN A 1 73 ? 5.308 -9.363 2.048 1.00 0.24 381 GLN A CA 7
ATOM 11677 C C . GLN A 1 73 ? 5.416 -8.669 3.400 1.00 0.24 381 GLN A C 7
ATOM 11678 O O . GLN A 1 73 ? 6.351 -7.900 3.635 1.00 0.32 381 GLN A O 7
ATOM 11692 N N . THR A 1 74 ? 4.456 -8.932 4.274 1.00 0.21 382 THR A N 7
ATOM 11693 C CA . THR A 1 74 ? 4.409 -8.296 5.579 1.00 0.26 382 THR A CA 7
ATOM 11694 C C . THR A 1 74 ? 3.343 -8.941 6.456 1.00 0.25 382 THR A C 7
ATOM 11695 O O . THR A 1 74 ? 2.289 -9.357 5.974 1.00 0.30 382 THR A O 7
ATOM 11706 N N . THR A 1 75 ? 3.622 -9.017 7.748 1.00 0.31 383 THR A N 7
ATOM 11707 C CA . THR A 1 75 ? 2.667 -9.543 8.708 1.00 0.37 383 THR A CA 7
ATOM 11708 C C . THR A 1 75 ? 1.783 -8.421 9.249 1.00 0.36 383 THR A C 7
ATOM 11709 O O . THR A 1 75 ? 0.929 -8.639 10.113 1.00 0.46 383 THR A O 7
ATOM 11720 N N . GLU A 1 76 ? 1.991 -7.218 8.725 1.00 0.31 384 GLU A N 7
ATOM 11721 C CA . GLU A 1 76 ? 1.247 -6.043 9.160 1.00 0.35 384 GLU A CA 7
ATOM 11722 C C . GLU A 1 76 ? 0.254 -5.611 8.087 1.00 0.28 384 GLU A C 7
ATOM 11723 O O . GLU A 1 76 ? -0.258 -4.492 8.121 1.00 0.27 384 GLU A O 7
ATOM 11735 N N . GLY A 1 77 ? -0.026 -6.519 7.152 1.00 0.27 385 GLY A N 7
ATOM 11736 C CA . GLY A 1 77 ? -0.912 -6.220 6.037 1.00 0.27 385 GLY A CA 7
ATOM 11737 C C . GLY A 1 77 ? -2.256 -5.659 6.468 1.00 0.26 385 GLY A C 7
ATOM 11738 O O . GLY A 1 77 ? -2.765 -4.718 5.857 1.00 0.27 385 GLY A O 7
ATOM 11742 N N . GLU A 1 78 ? -2.823 -6.222 7.530 1.00 0.30 386 GLU A N 7
ATOM 11743 C CA . GLU A 1 78 ? -4.110 -5.765 8.044 1.00 0.35 386 GLU A CA 7
ATOM 11744 C C . GLU A 1 78 ? -4.014 -4.323 8.531 1.00 0.31 386 GLU A C 7
ATOM 11745 O O . GLU A 1 78 ? -4.874 -3.496 8.234 1.00 0.36 386 GLU A O 7
ATOM 11757 N N . GLN A 1 79 ? -2.946 -4.031 9.260 1.00 0.29 387 GLN A N 7
ATOM 11758 C CA . GLN A 1 79 ? -2.756 -2.719 9.860 1.00 0.30 387 GLN A CA 7
ATOM 11759 C C . GLN A 1 79 ? -2.563 -1.655 8.788 1.00 0.27 387 GLN A C 7
ATOM 11760 O O . GLN A 1 79 ? -3.057 -0.536 8.918 1.00 0.31 387 GLN A O 7
ATOM 11774 N N . ILE A 1 80 ? -1.861 -2.018 7.721 1.00 0.24 388 ILE A N 7
ATOM 11775 C CA . ILE A 1 80 ? -1.657 -1.112 6.598 1.00 0.23 388 ILE A CA 7
ATOM 11776 C C . ILE A 1 80 ? -2.997 -0.741 5.972 1.00 0.22 388 ILE A C 7
ATOM 11777 O O . ILE A 1 80 ? -3.314 0.437 5.802 1.00 0.22 388 ILE A O 7
ATOM 11793 N N . ALA A 1 81 ? -3.786 -1.762 5.656 1.00 0.22 389 ALA A N 7
ATOM 11794 C CA . ALA A 1 81 ? -5.100 -1.570 5.056 1.00 0.24 389 ALA A CA 7
ATOM 11795 C C . ALA A 1 81 ? -6.013 -0.770 5.980 1.00 0.22 389 ALA A C 7
ATOM 11796 O O . ALA A 1 81 ? -6.705 0.152 5.543 1.00 0.23 389 ALA A O 7
ATOM 11803 N N . GLN A 1 82 ? -5.997 -1.131 7.258 1.00 0.22 390 GLN A N 7
ATOM 11804 C CA . GLN A 1 82 ? -6.798 -0.451 8.269 1.00 0.25 390 GLN A CA 7
ATOM 11805 C C . GLN A 1 82 ? -6.453 1.032 8.326 1.00 0.21 390 GLN A C 7
ATOM 11806 O O . GLN A 1 82 ? -7.336 1.883 8.442 1.00 0.23 390 GLN A O 7
ATOM 11820 N N . LEU A 1 83 ? -5.166 1.331 8.231 1.00 0.21 391 LEU A N 7
ATOM 11821 C CA . LEU A 1 83 ? -4.690 2.699 8.330 1.00 0.22 391 LEU A CA 7
ATOM 11822 C C . LEU A 1 83 ? -5.078 3.501 7.089 1.00 0.20 391 LEU A C 7
ATOM 11823 O O . LEU A 1 83 ? -5.495 4.654 7.198 1.00 0.22 391 LEU A O 7
ATOM 11839 N N . ILE A 1 84 ? -4.953 2.885 5.913 1.00 0.18 392 ILE A N 7
ATOM 11840 C CA . ILE A 1 84 ? -5.351 3.536 4.666 1.00 0.17 392 ILE A CA 7
ATOM 11841 C C . ILE A 1 84 ? -6.831 3.896 4.712 1.00 0.17 392 ILE A C 7
ATOM 11842 O O . ILE A 1 84 ? -7.210 5.038 4.452 1.00 0.19 392 ILE A O 7
ATOM 11858 N N . ALA A 1 85 ? -7.661 2.921 5.073 1.00 0.18 393 ALA A N 7
ATOM 11859 C CA . ALA A 1 85 ? -9.096 3.140 5.195 1.00 0.21 393 ALA A CA 7
ATOM 11860 C C . ALA A 1 85 ? -9.394 4.196 6.258 1.00 0.23 393 ALA A C 7
ATOM 11861 O O . ALA A 1 85 ? -10.375 4.934 6.158 1.00 0.29 393 ALA A O 7
ATOM 11868 N N . GLY A 1 86 ? -8.530 4.266 7.265 1.00 0.23 394 GLY A N 7
ATOM 11869 C CA . GLY A 1 86 ? -8.685 5.249 8.320 1.00 0.27 394 GLY A CA 7
ATOM 11870 C C . GLY A 1 86 ? -8.417 6.664 7.841 1.00 0.28 394 GLY A C 7
ATOM 11871 O O . GLY A 1 86 ? -9.142 7.591 8.201 1.00 0.35 394 GLY A O 7
ATOM 11875 N N . TYR A 1 87 ? -7.373 6.836 7.039 1.00 0.27 395 TYR A N 7
ATOM 11876 C CA . TYR A 1 87 ? -7.058 8.146 6.475 1.00 0.30 395 TYR A CA 7
ATOM 11877 C C . TYR A 1 87 ? -8.062 8.515 5.392 1.00 0.30 395 TYR A C 7
ATOM 11878 O O . TYR A 1 87 ? -8.481 9.667 5.282 1.00 0.36 395 TYR A O 7
ATOM 11896 N N . ILE A 1 88 ? -8.455 7.521 4.607 1.00 0.27 396 ILE A N 7
ATOM 11897 C CA . ILE A 1 88 ? -9.484 7.696 3.591 1.00 0.31 396 ILE A CA 7
ATOM 11898 C C . ILE A 1 88 ? -10.792 8.158 4.228 1.00 0.37 396 ILE A C 7
ATOM 11899 O O . ILE A 1 88 ? -11.490 9.016 3.687 1.00 0.45 396 ILE A O 7
ATOM 11915 N N . ASP A 1 89 ? -11.098 7.603 5.396 1.00 0.38 397 ASP A N 7
ATOM 11916 C CA . ASP A 1 89 ? -12.299 7.968 6.141 1.00 0.47 397 ASP A CA 7
ATOM 11917 C C . ASP A 1 89 ? -12.302 9.451 6.499 1.00 0.51 397 ASP A C 7
ATOM 11918 O O . ASP A 1 89 ? -13.356 10.082 6.545 1.00 0.63 397 ASP A O 7
ATOM 11927 N N . ILE A 1 90 ? -11.118 10.003 6.739 1.00 0.47 398 ILE A N 7
ATOM 11928 C CA . ILE A 1 90 ? -10.987 11.417 7.072 1.00 0.53 398 ILE A CA 7
ATOM 11929 C C . ILE A 1 90 ? -11.320 12.288 5.863 1.00 0.55 398 ILE A C 7
ATOM 11930 O O . ILE A 1 90 ? -11.951 13.337 5.993 1.00 0.65 398 ILE A O 7
ATOM 11946 N N . ILE A 1 91 ? -10.899 11.839 4.686 1.00 0.50 399 ILE A N 7
ATOM 11947 C CA . ILE A 1 91 ? -11.165 12.566 3.451 1.00 0.52 399 ILE A CA 7
ATOM 11948 C C . ILE A 1 91 ? -12.641 12.449 3.076 1.00 0.59 399 ILE A C 7
ATOM 11949 O O . ILE A 1 91 ? -13.219 13.356 2.476 1.00 0.72 399 ILE A O 7
ATOM 11965 N N . LEU A 1 92 ? -13.245 11.328 3.446 1.00 0.59 400 LEU A N 7
ATOM 11966 C CA . LEU A 1 92 ? -14.657 11.086 3.181 1.00 0.73 400 LEU A CA 7
ATOM 11967 C C . LEU A 1 92 ? -15.525 11.771 4.228 1.00 0.90 400 LEU A C 7
ATOM 11968 O O . LEU A 1 92 ? -15.874 12.954 4.029 1.00 1.31 400 LEU A O 7
ATOM 11985 N N . GLY B 2 1 ? -17.208 -22.212 6.895 1.00 12.98 367 GLY B N 7
ATOM 11986 C CA . GLY B 2 1 ? -17.813 -21.441 5.786 1.00 12.67 367 GLY B CA 7
ATOM 11987 C C . GLY B 2 1 ? -18.672 -20.305 6.295 1.00 12.18 367 GLY B C 7
ATOM 11988 O O . GLY B 2 1 ? -18.778 -20.098 7.506 1.00 12.32 367 GLY B O 7
ATOM 11994 N N . ARG B 2 2 ? -19.280 -19.566 5.366 1.00 11.83 368 ARG B N 7
ATOM 11995 C CA . ARG B 2 2 ? -20.165 -18.446 5.692 1.00 11.57 368 ARG B CA 7
ATOM 11996 C C . ARG B 2 2 ? -19.445 -17.328 6.445 1.00 10.70 368 ARG B C 7
ATOM 11997 O O . ARG B 2 2 ? -20.085 -16.465 7.050 1.00 10.61 368 ARG B O 7
ATOM 12018 N N . SER B 2 3 ? -18.126 -17.328 6.392 1.00 10.27 369 SER B N 7
ATOM 12019 C CA . SER B 2 3 ? -17.350 -16.285 7.046 1.00 9.63 369 SER B CA 7
ATOM 12020 C C . SER B 2 3 ? -17.024 -15.178 6.052 1.00 8.81 369 SER B C 7
ATOM 12021 O O . SER B 2 3 ? -16.136 -15.332 5.210 1.00 8.90 369 SER B O 7
ATOM 12029 N N . LYS B 2 4 ? -17.784 -14.089 6.123 1.00 8.27 370 LYS B N 7
ATOM 12030 C CA . LYS B 2 4 ? -17.549 -12.933 5.254 1.00 7.62 370 LYS B CA 7
ATOM 12031 C C . LYS B 2 4 ? -16.107 -12.447 5.389 1.00 6.77 370 LYS B C 7
ATOM 12032 O O . LYS B 2 4 ? -15.587 -12.284 6.497 1.00 6.67 370 LYS B O 7
ATOM 12051 N N . GLU B 2 5 ? -15.459 -12.235 4.255 1.00 6.50 371 GLU B N 7
ATOM 12052 C CA . GLU B 2 5 ? -14.063 -11.860 4.237 1.00 6.00 371 GLU B CA 7
ATOM 12053 C C . GLU B 2 5 ? -13.891 -10.357 4.053 1.00 4.98 371 GLU B C 7
ATOM 12054 O O . GLU B 2 5 ? -14.668 -9.716 3.343 1.00 4.97 371 GLU B O 7
ATOM 12066 N N . SER B 2 6 ? -12.879 -9.797 4.702 1.00 4.53 372 SER B N 7
ATOM 12067 C CA . SER B 2 6 ? -12.514 -8.406 4.489 1.00 3.82 372 SER B CA 7
ATOM 12068 C C . SER B 2 6 ? -11.137 -8.351 3.864 1.00 2.91 372 SER B C 7
ATOM 12069 O O . SER B 2 6 ? -10.288 -7.525 4.202 1.00 3.19 372 SER B O 7
ATOM 12077 N N . GLY B 2 7 ? -10.954 -9.254 2.941 1.00 2.37 373 GLY B N 7
ATOM 12078 C CA . GLY B 2 7 ? -9.700 -9.375 2.230 1.00 1.94 373 GLY B CA 7
ATOM 12079 C C . GLY B 2 7 ? -9.561 -8.316 1.163 1.00 1.44 373 GLY B C 7
ATOM 12080 O O . GLY B 2 7 ? -8.582 -7.571 1.142 1.00 2.02 373 GLY B O 7
ATOM 12084 N N . TRP B 2 8 ? -10.549 -8.247 0.283 1.00 1.08 374 TRP B N 7
ATOM 12085 C CA . TRP B 2 8 ? -10.575 -7.232 -0.757 1.00 0.61 374 TRP B CA 7
ATOM 12086 C C . TRP B 2 8 ? -11.418 -6.052 -0.320 1.00 0.55 374 TRP B C 7
ATOM 12087 O O . TRP B 2 8 ? -12.636 -6.156 -0.180 1.00 0.90 374 TRP B O 7
ATOM 12108 N N . VAL B 2 9 ? -10.756 -4.937 -0.088 1.00 0.40 375 VAL B N 7
ATOM 12109 C CA . VAL B 2 9 ? -11.428 -3.722 0.332 1.00 0.38 375 VAL B CA 7
ATOM 12110 C C . VAL B 2 9 ? -11.295 -2.678 -0.766 1.00 0.44 375 VAL B C 7
ATOM 12111 O O . VAL B 2 9 ? -10.190 -2.411 -1.245 1.00 0.53 375 VAL B O 7
ATOM 12124 N N . GLU B 2 10 ? -12.413 -2.109 -1.189 1.00 0.51 376 GLU B N 7
ATOM 12125 C CA . GLU B 2 10 ? -12.409 -1.209 -2.324 1.00 0.63 376 GLU B CA 7
ATOM 12126 C C . GLU B 2 10 ? -12.485 0.247 -1.884 1.00 0.52 376 GLU B C 7
ATOM 12127 O O . GLU B 2 10 ? -13.183 0.596 -0.932 1.00 0.61 376 GLU B O 7
ATOM 12139 N N . ASN B 2 11 ? -11.755 1.081 -2.601 1.00 0.54 377 ASN B N 7
ATOM 12140 C CA . ASN B 2 11 ? -11.625 2.498 -2.267 1.00 0.58 377 ASN B CA 7
ATOM 12141 C C . ASN B 2 11 ? -12.723 3.316 -2.940 1.00 0.50 377 ASN B C 7
ATOM 12142 O O . ASN B 2 11 ? -13.048 3.093 -4.108 1.00 0.65 377 ASN B O 7
ATOM 12153 N N . GLU B 2 12 ? -13.297 4.263 -2.203 1.00 0.43 378 GLU B N 7
ATOM 12154 C CA . GLU B 2 12 ? -14.414 5.037 -2.714 1.00 0.51 378 GLU B CA 7
ATOM 12155 C C . GLU B 2 12 ? -13.973 6.403 -3.202 1.00 0.44 378 GLU B C 7
ATOM 12156 O O . GLU B 2 12 ? -14.803 7.263 -3.492 1.00 0.53 378 GLU B O 7
ATOM 12168 N N . ILE B 2 13 ? -12.675 6.603 -3.305 1.00 0.36 379 ILE B N 7
ATOM 12169 C CA . ILE B 2 13 ? -12.165 7.864 -3.841 1.00 0.38 379 ILE B CA 7
ATOM 12170 C C . ILE B 2 13 ? -11.230 7.640 -5.020 1.00 0.48 379 ILE B C 7
ATOM 12171 O O . ILE B 2 13 ? -10.385 8.485 -5.318 1.00 1.17 379 ILE B O 7
ATOM 12187 N N . TYR B 2 14 ? -11.393 6.521 -5.706 1.00 0.45 380 TYR B N 7
ATOM 12188 C CA . TYR B 2 14 ? -10.626 6.275 -6.918 1.00 0.42 380 TYR B CA 7
ATOM 12189 C C . TYR B 2 14 ? -11.208 7.101 -8.059 1.00 0.46 380 TYR B C 7
ATOM 12190 O O . TYR B 2 14 ? -12.220 6.728 -8.657 1.00 0.58 380 TYR B O 7
ATOM 12208 N N . TYR B 2 15 ? -10.589 8.242 -8.323 1.00 0.55 381 TYR B N 7
ATOM 12209 C CA . TYR B 2 15 ? -11.077 9.169 -9.313 1.00 0.70 381 TYR B CA 7
ATOM 12210 C C . TYR B 2 15 ? -10.778 8.692 -10.745 1.00 0.79 381 TYR B C 7
ATOM 12211 O O . TYR B 2 15 ? -9.783 9.133 -11.352 1.00 1.31 381 TYR B O 7
ATOM 12230 N N . GLY A 1 1 ? 2.069 13.061 10.280 1.00 4.12 309 GLY A N 8
ATOM 12231 C CA . GLY A 1 1 ? 1.757 11.767 10.928 1.00 3.32 309 GLY A CA 8
ATOM 12232 C C . GLY A 1 1 ? 1.885 10.605 9.967 1.00 2.36 309 GLY A C 8
ATOM 12233 O O . GLY A 1 1 ? 0.883 10.039 9.524 1.00 2.83 309 GLY A O 8
ATOM 12239 N N . VAL A 1 2 ? 3.119 10.248 9.639 1.00 1.70 310 VAL A N 8
ATOM 12240 C CA . VAL A 1 2 ? 3.374 9.148 8.724 1.00 1.44 310 VAL A CA 8
ATOM 12241 C C . VAL A 1 2 ? 3.796 7.899 9.492 1.00 1.00 310 VAL A C 8
ATOM 12242 O O . VAL A 1 2 ? 4.704 7.941 10.324 1.00 1.09 310 VAL A O 8
ATOM 12255 N N . SER A 1 3 ? 3.110 6.798 9.240 1.00 0.71 311 SER A N 8
ATOM 12256 C CA . SER A 1 3 ? 3.460 5.531 9.856 1.00 0.41 311 SER A CA 8
ATOM 12257 C C . SER A 1 3 ? 4.176 4.642 8.846 1.00 0.34 311 SER A C 8
ATOM 12258 O O . SER A 1 3 ? 3.676 4.418 7.742 1.00 0.47 311 SER A O 8
ATOM 12266 N N . PHE A 1 4 ? 5.351 4.159 9.219 1.00 0.29 312 PHE A N 8
ATOM 12267 C CA . PHE A 1 4 ? 6.157 3.335 8.331 1.00 0.27 312 PHE A CA 8
ATOM 12268 C C . PHE A 1 4 ? 5.946 1.857 8.614 1.00 0.26 312 PHE A C 8
ATOM 12269 O O . PHE A 1 4 ? 6.045 1.408 9.758 1.00 0.34 312 PHE A O 8
ATOM 12286 N N . PHE A 1 5 ? 5.639 1.112 7.568 1.00 0.24 313 PHE A N 8
ATOM 12287 C CA . PHE A 1 5 ? 5.527 -0.334 7.661 1.00 0.26 313 PHE A CA 8
ATOM 12288 C C . PHE A 1 5 ? 6.688 -0.987 6.925 1.00 0.26 313 PHE A C 8
ATOM 12289 O O . PHE A 1 5 ? 6.965 -0.654 5.772 1.00 0.26 313 PHE A O 8
ATOM 12306 N N . LEU A 1 6 ? 7.373 -1.898 7.597 1.00 0.36 314 LEU A N 8
ATOM 12307 C CA . LEU A 1 6 ? 8.490 -2.602 6.988 1.00 0.38 314 LEU A CA 8
ATOM 12308 C C . LEU A 1 6 ? 7.976 -3.696 6.062 1.00 0.37 314 LEU A C 8
ATOM 12309 O O . LEU A 1 6 ? 7.617 -4.786 6.508 1.00 0.50 314 LEU A O 8
ATOM 12325 N N . VAL A 1 7 ? 7.916 -3.389 4.778 1.00 0.26 315 VAL A N 8
ATOM 12326 C CA . VAL A 1 7 ? 7.428 -4.339 3.796 1.00 0.26 315 VAL A CA 8
ATOM 12327 C C . VAL A 1 7 ? 8.578 -4.880 2.958 1.00 0.24 315 VAL A C 8
ATOM 12328 O O . VAL A 1 7 ? 9.607 -4.227 2.808 1.00 0.27 315 VAL A O 8
ATOM 12341 N N . LYS A 1 8 ? 8.409 -6.081 2.440 1.00 0.25 316 LYS A N 8
ATOM 12342 C CA . LYS A 1 8 ? 9.424 -6.698 1.604 1.00 0.28 316 LYS A CA 8
ATOM 12343 C C . LYS A 1 8 ? 8.910 -6.869 0.179 1.00 0.28 316 LYS A C 8
ATOM 12344 O O . LYS A 1 8 ? 8.030 -7.694 -0.083 1.00 0.28 316 LYS A O 8
ATOM 12363 N N . GLU A 1 9 ? 9.448 -6.070 -0.729 1.00 0.32 317 GLU A N 8
ATOM 12364 C CA . GLU A 1 9 ? 9.051 -6.112 -2.128 1.00 0.37 317 GLU A CA 8
ATOM 12365 C C . GLU A 1 9 ? 9.667 -7.320 -2.823 1.00 0.45 317 GLU A C 8
ATOM 12366 O O . GLU A 1 9 ? 10.890 -7.431 -2.929 1.00 0.48 317 GLU A O 8
ATOM 12378 N N . LYS A 1 10 ? 8.823 -8.229 -3.282 1.00 0.55 318 LYS A N 8
ATOM 12379 C CA . LYS A 1 10 ? 9.291 -9.357 -4.068 1.00 0.68 318 LYS A CA 8
ATOM 12380 C C . LYS A 1 10 ? 8.913 -9.155 -5.525 1.00 0.82 318 LYS A C 8
ATOM 12381 O O . LYS A 1 10 ? 7.741 -9.251 -5.896 1.00 0.95 318 LYS A O 8
ATOM 12400 N N . MET A 1 11 ? 9.907 -8.863 -6.340 1.00 0.90 319 MET A N 8
ATOM 12401 C CA . MET A 1 11 ? 9.682 -8.597 -7.748 1.00 1.09 319 MET A CA 8
ATOM 12402 C C . MET A 1 11 ? 10.414 -9.620 -8.600 1.00 1.22 319 MET A C 8
ATOM 12403 O O . MET A 1 11 ? 10.925 -10.621 -8.090 1.00 1.23 319 MET A O 8
ATOM 12417 N N . LYS A 1 12 ? 10.447 -9.367 -9.897 1.00 1.39 320 LYS A N 8
ATOM 12418 C CA . LYS A 1 12 ? 11.179 -10.208 -10.829 1.00 1.57 320 LYS A CA 8
ATOM 12419 C C . LYS A 1 12 ? 12.658 -9.838 -10.827 1.00 1.62 320 LYS A C 8
ATOM 12420 O O . LYS A 1 12 ? 13.075 -8.909 -10.131 1.00 1.59 320 LYS A O 8
ATOM 12439 N N . GLY A 1 13 ? 13.449 -10.566 -11.600 1.00 1.76 321 GLY A N 8
ATOM 12440 C CA . GLY A 1 13 ? 14.855 -10.249 -11.734 1.00 1.87 321 GLY A CA 8
ATOM 12441 C C . GLY A 1 13 ? 15.719 -10.939 -10.699 1.00 1.78 321 GLY A C 8
ATOM 12442 O O . GLY A 1 13 ? 16.750 -11.530 -11.036 1.00 1.93 321 GLY A O 8
ATOM 12446 N N . LYS A 1 14 ? 15.299 -10.880 -9.443 1.00 1.57 322 LYS A N 8
ATOM 12447 C CA . LYS A 1 14 ? 16.087 -11.435 -8.354 1.00 1.48 322 LYS A CA 8
ATOM 12448 C C . LYS A 1 14 ? 15.191 -12.056 -7.291 1.00 1.35 322 LYS A C 8
ATOM 12449 O O . LYS A 1 14 ? 14.020 -11.691 -7.155 1.00 1.32 322 LYS A O 8
ATOM 12468 N N . ASN A 1 15 ? 15.757 -12.980 -6.528 1.00 1.31 323 ASN A N 8
ATOM 12469 C CA . ASN A 1 15 ? 15.016 -13.680 -5.484 1.00 1.24 323 ASN A CA 8
ATOM 12470 C C . ASN A 1 15 ? 15.139 -12.960 -4.145 1.00 1.06 323 ASN A C 8
ATOM 12471 O O . ASN A 1 15 ? 14.649 -13.439 -3.123 1.00 1.04 323 ASN A O 8
ATOM 12482 N N . LYS A 1 16 ? 15.799 -11.813 -4.155 1.00 1.03 324 LYS A N 8
ATOM 12483 C CA . LYS A 1 16 ? 15.940 -11.008 -2.953 1.00 0.90 324 LYS A CA 8
ATOM 12484 C C . LYS A 1 16 ? 14.741 -10.086 -2.784 1.00 0.75 324 LYS A C 8
ATOM 12485 O O . LYS A 1 16 ? 14.412 -9.309 -3.684 1.00 0.81 324 LYS A O 8
ATOM 12504 N N . LEU A 1 17 ? 14.086 -10.188 -1.636 1.00 0.61 325 LEU A N 8
ATOM 12505 C CA . LEU A 1 17 ? 12.972 -9.312 -1.316 1.00 0.49 325 LEU A CA 8
ATOM 12506 C C . LEU A 1 17 ? 13.508 -8.009 -0.741 1.00 0.45 325 LEU A C 8
ATOM 12507 O O . LEU A 1 17 ? 14.262 -8.015 0.233 1.00 0.55 325 LEU A O 8
ATOM 12523 N N . VAL A 1 18 ? 13.128 -6.901 -1.349 1.00 0.40 326 VAL A N 8
ATOM 12524 C CA . VAL A 1 18 ? 13.669 -5.604 -0.979 1.00 0.38 326 VAL A CA 8
ATOM 12525 C C . VAL A 1 18 ? 12.890 -4.995 0.182 1.00 0.32 326 VAL A C 8
ATOM 12526 O O . VAL A 1 18 ? 11.685 -4.764 0.076 1.00 0.29 326 VAL A O 8
ATOM 12539 N N . PRO A 1 19 ? 13.566 -4.744 1.312 1.00 0.33 327 PRO A N 8
ATOM 12540 C CA . PRO A 1 19 ? 12.957 -4.081 2.463 1.00 0.30 327 PRO A CA 8
ATOM 12541 C C . PRO A 1 19 ? 12.632 -2.625 2.153 1.00 0.25 327 PRO A C 8
ATOM 12542 O O . PRO A 1 19 ? 13.508 -1.845 1.771 1.00 0.32 327 PRO A O 8
ATOM 12553 N N . ARG A 1 20 ? 11.371 -2.270 2.298 1.00 0.21 328 ARG A N 8
ATOM 12554 C CA . ARG A 1 20 ? 10.923 -0.926 2.003 1.00 0.23 328 ARG A CA 8
ATOM 12555 C C . ARG A 1 20 ? 10.164 -0.354 3.192 1.00 0.20 328 ARG A C 8
ATOM 12556 O O . ARG A 1 20 ? 9.416 -1.066 3.863 1.00 0.23 328 ARG A O 8
ATOM 12577 N N . LEU A 1 21 ? 10.364 0.926 3.453 1.00 0.18 329 LEU A N 8
ATOM 12578 C CA . LEU A 1 21 ? 9.614 1.616 4.482 1.00 0.20 329 LEU A CA 8
ATOM 12579 C C . LEU A 1 21 ? 8.358 2.216 3.870 1.00 0.19 329 LEU A C 8
ATOM 12580 O O . LEU A 1 21 ? 8.395 3.296 3.277 1.00 0.24 329 LEU A O 8
ATOM 12596 N N . LEU A 1 22 ? 7.259 1.490 3.974 1.00 0.17 330 LEU A N 8
ATOM 12597 C CA . LEU A 1 22 ? 6.003 1.937 3.402 1.00 0.17 330 LEU A CA 8
ATOM 12598 C C . LEU A 1 22 ? 5.377 2.992 4.303 1.00 0.18 330 LEU A C 8
ATOM 12599 O O . LEU A 1 22 ? 4.822 2.675 5.355 1.00 0.24 330 LEU A O 8
ATOM 12615 N N . GLY A 1 23 ? 5.498 4.245 3.897 1.00 0.18 331 GLY A N 8
ATOM 12616 C CA . GLY A 1 23 ? 4.995 5.336 4.698 1.00 0.22 331 GLY A CA 8
ATOM 12617 C C . GLY A 1 23 ? 3.588 5.723 4.314 1.00 0.22 331 GLY A C 8
ATOM 12618 O O . GLY A 1 23 ? 3.343 6.170 3.192 1.00 0.29 331 GLY A O 8
ATOM 12622 N N . ILE A 1 24 ? 2.661 5.539 5.239 1.00 0.22 332 ILE A N 8
ATOM 12623 C CA . ILE A 1 24 ? 1.272 5.891 5.005 1.00 0.22 332 ILE A CA 8
ATOM 12624 C C . ILE A 1 24 ? 0.953 7.227 5.666 1.00 0.24 332 ILE A C 8
ATOM 12625 O O . ILE A 1 24 ? 1.069 7.365 6.888 1.00 0.36 332 ILE A O 8
ATOM 12641 N N . THR A 1 25 ? 0.585 8.213 4.861 1.00 0.22 333 THR A N 8
ATOM 12642 C CA . THR A 1 25 ? 0.161 9.500 5.381 1.00 0.23 333 THR A CA 8
ATOM 12643 C C . THR A 1 25 ? -1.341 9.673 5.184 1.00 0.23 333 THR A C 8
ATOM 12644 O O . THR A 1 25 ? -2.029 8.731 4.790 1.00 0.28 333 THR A O 8
ATOM 12655 N N . LYS A 1 26 ? -1.845 10.873 5.438 1.00 0.26 334 LYS A N 8
ATOM 12656 C CA . LYS A 1 26 ? -3.282 11.113 5.416 1.00 0.28 334 LYS A CA 8
ATOM 12657 C C . LYS A 1 26 ? -3.839 11.130 3.998 1.00 0.26 334 LYS A C 8
ATOM 12658 O O . LYS A 1 26 ? -5.038 10.935 3.797 1.00 0.43 334 LYS A O 8
ATOM 12677 N N . GLU A 1 27 ? -2.980 11.372 3.021 1.00 0.27 335 GLU A N 8
ATOM 12678 C CA . GLU A 1 27 ? -3.445 11.593 1.665 1.00 0.33 335 GLU A CA 8
ATOM 12679 C C . GLU A 1 27 ? -2.714 10.730 0.636 1.00 0.27 335 GLU A C 8
ATOM 12680 O O . GLU A 1 27 ? -3.165 10.617 -0.508 1.00 0.34 335 GLU A O 8
ATOM 12692 N N . CYS A 1 28 ? -1.603 10.113 1.017 1.00 0.23 336 CYS A N 8
ATOM 12693 C CA . CYS A 1 28 ? -0.808 9.374 0.049 1.00 0.24 336 CYS A CA 8
ATOM 12694 C C . CYS A 1 28 ? -0.011 8.234 0.682 1.00 0.21 336 CYS A C 8
ATOM 12695 O O . CYS A 1 28 ? 0.122 8.143 1.904 1.00 0.28 336 CYS A O 8
ATOM 12703 N N . VAL A 1 29 ? 0.490 7.356 -0.178 1.00 0.22 337 VAL A N 8
ATOM 12704 C CA . VAL A 1 29 ? 1.333 6.241 0.226 1.00 0.21 337 VAL A CA 8
ATOM 12705 C C . VAL A 1 29 ? 2.702 6.373 -0.435 1.00 0.19 337 VAL A C 8
ATOM 12706 O O . VAL A 1 29 ? 2.802 6.383 -1.662 1.00 0.22 337 VAL A O 8
ATOM 12719 N N . MET A 1 30 ? 3.749 6.481 0.368 1.00 0.17 338 MET A N 8
ATOM 12720 C CA . MET A 1 30 ? 5.087 6.698 -0.167 1.00 0.17 338 MET A CA 8
ATOM 12721 C C . MET A 1 30 ? 6.000 5.506 0.107 1.00 0.16 338 MET A C 8
ATOM 12722 O O . MET A 1 30 ? 5.999 4.943 1.204 1.00 0.20 338 MET A O 8
ATOM 12736 N N . ARG A 1 31 ? 6.768 5.116 -0.901 1.00 0.16 339 ARG A N 8
ATOM 12737 C CA . ARG A 1 31 ? 7.765 4.067 -0.743 1.00 0.17 339 ARG A CA 8
ATOM 12738 C C . ARG A 1 31 ? 9.109 4.677 -0.375 1.00 0.16 339 ARG A C 8
ATOM 12739 O O . ARG A 1 31 ? 9.839 5.163 -1.241 1.00 0.18 339 ARG A O 8
ATOM 12760 N N . VAL A 1 32 ? 9.419 4.674 0.910 1.00 0.18 340 VAL A N 8
ATOM 12761 C CA . VAL A 1 32 ? 10.697 5.172 1.385 1.00 0.22 340 VAL A CA 8
ATOM 12762 C C . VAL A 1 32 ? 11.699 4.028 1.449 1.00 0.24 340 VAL A C 8
ATOM 12763 O O . VAL A 1 32 ? 11.382 2.946 1.943 1.00 0.24 340 VAL A O 8
ATOM 12776 N N . ASP A 1 33 ? 12.892 4.245 0.923 1.00 0.30 341 ASP A N 8
ATOM 12777 C CA . ASP A 1 33 ? 13.905 3.203 0.928 1.00 0.36 341 ASP A CA 8
ATOM 12778 C C . ASP A 1 33 ? 14.395 2.944 2.346 1.00 0.38 341 ASP A C 8
ATOM 12779 O O . ASP A 1 33 ? 14.683 3.879 3.093 1.00 0.41 341 ASP A O 8
ATOM 12788 N N . GLU A 1 34 ? 14.490 1.668 2.700 1.00 0.42 342 GLU A N 8
ATOM 12789 C CA . GLU A 1 34 ? 14.842 1.250 4.055 1.00 0.47 342 GLU A CA 8
ATOM 12790 C C . GLU A 1 34 ? 16.245 1.725 4.431 1.00 0.60 342 GLU A C 8
ATOM 12791 O O . GLU A 1 34 ? 16.522 2.018 5.595 1.00 0.72 342 GLU A O 8
ATOM 12803 N N . LYS A 1 35 ? 17.116 1.826 3.439 1.00 0.69 343 LYS A N 8
ATOM 12804 C CA . LYS A 1 35 ? 18.502 2.196 3.676 1.00 0.87 343 LYS A CA 8
ATOM 12805 C C . LYS A 1 35 ? 18.748 3.667 3.342 1.00 0.79 343 LYS A C 8
ATOM 12806 O O . LYS A 1 35 ? 19.240 4.431 4.172 1.00 0.86 343 LYS A O 8
ATOM 12825 N N . THR A 1 36 ? 18.382 4.056 2.128 1.00 0.73 344 THR A N 8
ATOM 12826 C CA . THR A 1 36 ? 18.692 5.384 1.610 1.00 0.72 344 THR A CA 8
ATOM 12827 C C . THR A 1 36 ? 17.760 6.450 2.191 1.00 0.63 344 THR A C 8
ATOM 12828 O O . THR A 1 36 ? 18.090 7.636 2.194 1.00 0.67 344 THR A O 8
ATOM 12839 N N . LYS A 1 37 ? 16.593 6.013 2.675 1.00 0.55 345 LYS A N 8
ATOM 12840 C CA . LYS A 1 37 ? 15.609 6.902 3.308 1.00 0.52 345 LYS A CA 8
ATOM 12841 C C . LYS A 1 37 ? 15.001 7.886 2.310 1.00 0.53 345 LYS A C 8
ATOM 12842 O O . LYS A 1 37 ? 14.406 8.889 2.702 1.00 0.61 345 LYS A O 8
ATOM 12861 N N . GLU A 1 38 ? 15.133 7.589 1.028 1.00 0.53 346 GLU A N 8
ATOM 12862 C CA . GLU A 1 38 ? 14.589 8.452 -0.010 1.00 0.58 346 GLU A CA 8
ATOM 12863 C C . GLU A 1 38 ? 13.237 7.940 -0.482 1.00 0.44 346 GLU A C 8
ATOM 12864 O O . GLU A 1 38 ? 12.961 6.740 -0.418 1.00 0.42 346 GLU A O 8
ATOM 12876 N N . VAL A 1 39 ? 12.396 8.856 -0.945 1.00 0.39 347 VAL A N 8
ATOM 12877 C CA . VAL A 1 39 ? 11.091 8.495 -1.475 1.00 0.33 347 VAL A CA 8
ATOM 12878 C C . VAL A 1 39 ? 11.226 8.048 -2.924 1.00 0.31 347 VAL A C 8
ATOM 12879 O O . VAL A 1 39 ? 11.492 8.855 -3.817 1.00 0.42 347 VAL A O 8
ATOM 12892 N N . ILE A 1 40 ? 11.060 6.756 -3.146 1.00 0.25 348 ILE A N 8
ATOM 12893 C CA . ILE A 1 40 ? 11.219 6.183 -4.471 1.00 0.26 348 ILE A CA 8
ATOM 12894 C C . ILE A 1 40 ? 9.977 6.423 -5.319 1.00 0.26 348 ILE A C 8
ATOM 12895 O O . ILE A 1 40 ? 10.069 6.640 -6.529 1.00 0.35 348 ILE A O 8
ATOM 12911 N N . GLN A 1 41 ? 8.816 6.404 -4.678 1.00 0.23 349 GLN A N 8
ATOM 12912 C CA . GLN A 1 41 ? 7.557 6.572 -5.386 1.00 0.23 349 GLN A CA 8
ATOM 12913 C C . GLN A 1 41 ? 6.426 6.817 -4.399 1.00 0.22 349 GLN A C 8
ATOM 12914 O O . GLN A 1 41 ? 6.423 6.258 -3.304 1.00 0.29 349 GLN A O 8
ATOM 12928 N N . GLU A 1 42 ? 5.478 7.657 -4.782 1.00 0.23 350 GLU A N 8
ATOM 12929 C CA . GLU A 1 42 ? 4.334 7.958 -3.935 1.00 0.25 350 GLU A CA 8
ATOM 12930 C C . GLU A 1 42 ? 3.041 7.886 -4.744 1.00 0.26 350 GLU A C 8
ATOM 12931 O O . GLU A 1 42 ? 2.998 8.316 -5.898 1.00 0.36 350 GLU A O 8
ATOM 12943 N N . TRP A 1 43 ? 2.003 7.326 -4.142 1.00 0.23 351 TRP A N 8
ATOM 12944 C CA . TRP A 1 43 ? 0.694 7.250 -4.774 1.00 0.26 351 TRP A CA 8
ATOM 12945 C C . TRP A 1 43 ? -0.329 8.021 -3.955 1.00 0.25 351 TRP A C 8
ATOM 12946 O O . TRP A 1 43 ? -0.375 7.886 -2.734 1.00 0.52 351 TRP A O 8
ATOM 12967 N N . SER A 1 44 ? -1.139 8.830 -4.619 1.00 0.31 352 SER A N 8
ATOM 12968 C CA . SER A 1 44 ? -2.269 9.464 -3.966 1.00 0.30 352 SER A CA 8
ATOM 12969 C C . SER A 1 44 ? -3.337 8.406 -3.682 1.00 0.26 352 SER A C 8
ATOM 12970 O O . SER A 1 44 ? -3.533 7.488 -4.483 1.00 0.28 352 SER A O 8
ATOM 12978 N N . LEU A 1 45 ? -4.017 8.527 -2.545 1.00 0.25 353 LEU A N 8
ATOM 12979 C CA . LEU A 1 45 ? -5.017 7.540 -2.133 1.00 0.24 353 LEU A CA 8
ATOM 12980 C C . LEU A 1 45 ? -6.175 7.467 -3.128 1.00 0.23 353 LEU A C 8
ATOM 12981 O O . LEU A 1 45 ? -6.877 6.459 -3.204 1.00 0.23 353 LEU A O 8
ATOM 12997 N N . THR A 1 46 ? -6.358 8.534 -3.898 1.00 0.26 354 THR A N 8
ATOM 12998 C CA . THR A 1 46 ? -7.413 8.587 -4.905 1.00 0.28 354 THR A CA 8
ATOM 12999 C C . THR A 1 46 ? -7.119 7.639 -6.072 1.00 0.28 354 THR A C 8
ATOM 13000 O O . THR A 1 46 ? -8.002 7.327 -6.874 1.00 0.35 354 THR A O 8
ATOM 13011 N N . ASN A 1 47 ? -5.868 7.207 -6.183 1.00 0.26 355 ASN A N 8
ATOM 13012 C CA . ASN A 1 47 ? -5.445 6.381 -7.309 1.00 0.30 355 ASN A CA 8
ATOM 13013 C C . ASN A 1 47 ? -5.732 4.917 -7.040 1.00 0.28 355 ASN A C 8
ATOM 13014 O O . ASN A 1 47 ? -5.684 4.090 -7.946 1.00 0.33 355 ASN A O 8
ATOM 13025 N N . ILE A 1 48 ? -6.027 4.606 -5.789 1.00 0.26 356 ILE A N 8
ATOM 13026 C CA . ILE A 1 48 ? -6.314 3.241 -5.394 1.00 0.28 356 ILE A CA 8
ATOM 13027 C C . ILE A 1 48 ? -7.676 2.816 -5.928 1.00 0.28 356 ILE A C 8
ATOM 13028 O O . ILE A 1 48 ? -8.622 3.600 -5.932 1.00 0.38 356 ILE A O 8
ATOM 13044 N N . LYS A 1 49 ? -7.760 1.591 -6.420 1.00 0.26 357 LYS A N 8
ATOM 13045 C CA . LYS A 1 49 ? -9.026 1.032 -6.868 1.00 0.30 357 LYS A CA 8
ATOM 13046 C C . LYS A 1 49 ? -9.556 0.068 -5.815 1.00 0.31 357 LYS A C 8
ATOM 13047 O O . LYS A 1 49 ? -10.760 -0.015 -5.567 1.00 0.45 357 LYS A O 8
ATOM 13066 N N . ARG A 1 50 ? -8.627 -0.651 -5.195 1.00 0.26 358 ARG A N 8
ATOM 13067 C CA . ARG A 1 50 ? -8.943 -1.632 -4.168 1.00 0.29 358 ARG A CA 8
ATOM 13068 C C . ARG A 1 50 ? -7.657 -2.202 -3.596 1.00 0.28 358 ARG A C 8
ATOM 13069 O O . ARG A 1 50 ? -6.588 -2.047 -4.190 1.00 0.35 358 ARG A O 8
ATOM 13090 N N . TRP A 1 51 ? -7.750 -2.853 -2.451 1.00 0.25 359 TRP A N 8
ATOM 13091 C CA . TRP A 1 51 ? -6.588 -3.490 -1.861 1.00 0.27 359 TRP A CA 8
ATOM 13092 C C . TRP A 1 51 ? -6.961 -4.813 -1.210 1.00 0.28 359 TRP A C 8
ATOM 13093 O O . TRP A 1 51 ? -8.116 -5.037 -0.841 1.00 0.36 359 TRP A O 8
ATOM 13114 N N . ALA A 1 52 ? -5.975 -5.686 -1.098 1.00 0.25 360 ALA A N 8
ATOM 13115 C CA . ALA A 1 52 ? -6.143 -6.966 -0.437 1.00 0.27 360 ALA A CA 8
ATOM 13116 C C . ALA A 1 52 ? -5.188 -7.061 0.740 1.00 0.25 360 ALA A C 8
ATOM 13117 O O . ALA A 1 52 ? -3.966 -7.057 0.565 1.00 0.31 360 ALA A O 8
ATOM 13124 N N . ALA A 1 53 ? -5.747 -7.120 1.933 1.00 0.26 361 ALA A N 8
ATOM 13125 C CA . ALA A 1 53 ? -4.954 -7.177 3.143 1.00 0.27 361 ALA A CA 8
ATOM 13126 C C . ALA A 1 53 ? -4.929 -8.587 3.708 1.00 0.25 361 ALA A C 8
ATOM 13127 O O . ALA A 1 53 ? -5.968 -9.236 3.830 1.00 0.38 361 ALA A O 8
ATOM 13134 N N . SER A 1 54 ? -3.742 -9.065 4.030 1.00 0.32 362 SER A N 8
ATOM 13135 C CA . SER A 1 54 ? -3.585 -10.355 4.676 1.00 0.40 362 SER A CA 8
ATOM 13136 C C . SER A 1 54 ? -2.470 -10.261 5.712 1.00 0.42 362 SER A C 8
ATOM 13137 O O . SER A 1 54 ? -1.622 -9.374 5.624 1.00 0.44 362 SER A O 8
ATOM 13145 N N . PRO A 1 55 ? -2.450 -11.158 6.707 1.00 0.46 363 PRO A N 8
ATOM 13146 C CA . PRO A 1 55 ? -1.405 -11.151 7.733 1.00 0.48 363 PRO A CA 8
ATOM 13147 C C . PRO A 1 55 ? -0.060 -11.622 7.180 1.00 0.45 363 PRO A C 8
ATOM 13148 O O . PRO A 1 55 ? 0.962 -11.568 7.861 1.00 0.66 363 PRO A O 8
ATOM 13159 N N . LYS A 1 56 ? -0.074 -12.077 5.935 1.00 0.44 364 LYS A N 8
ATOM 13160 C CA . LYS A 1 56 ? 1.127 -12.581 5.290 1.00 0.44 364 LYS A CA 8
ATOM 13161 C C . LYS A 1 56 ? 1.678 -11.569 4.287 1.00 0.37 364 LYS A C 8
ATOM 13162 O O . LYS A 1 56 ? 2.892 -11.468 4.096 1.00 0.40 364 LYS A O 8
ATOM 13181 N N . SER A 1 57 ? 0.789 -10.806 3.663 1.00 0.35 365 SER A N 8
ATOM 13182 C CA . SER A 1 57 ? 1.188 -9.896 2.599 1.00 0.34 365 SER A CA 8
ATOM 13183 C C . SER A 1 57 ? 0.165 -8.779 2.402 1.00 0.32 365 SER A C 8
ATOM 13184 O O . SER A 1 57 ? -0.936 -8.823 2.954 1.00 0.52 365 SER A O 8
ATOM 13192 N N . PHE A 1 58 ? 0.530 -7.785 1.613 1.00 0.19 366 PHE A N 8
ATOM 13193 C CA . PHE A 1 58 ? -0.373 -6.696 1.284 1.00 0.16 366 PHE A CA 8
ATOM 13194 C C . PHE A 1 58 ? -0.320 -6.426 -0.215 1.00 0.16 366 PHE A C 8
ATOM 13195 O O . PHE A 1 58 ? 0.754 -6.464 -0.816 1.00 0.28 366 PHE A O 8
ATOM 13212 N N . THR A 1 59 ? -1.475 -6.188 -0.822 1.00 0.17 367 THR A N 8
ATOM 13213 C CA . THR A 1 59 ? -1.539 -5.948 -2.255 1.00 0.19 367 THR A CA 8
ATOM 13214 C C . THR A 1 59 ? -2.452 -4.770 -2.588 1.00 0.19 367 THR A C 8
ATOM 13215 O O . THR A 1 59 ? -3.622 -4.752 -2.209 1.00 0.27 367 THR A O 8
ATOM 13226 N N . LEU A 1 60 ? -1.899 -3.790 -3.290 1.00 0.20 368 LEU A N 8
ATOM 13227 C CA . LEU A 1 60 ? -2.664 -2.639 -3.752 1.00 0.22 368 LEU A CA 8
ATOM 13228 C C . LEU A 1 60 ? -2.961 -2.750 -5.243 1.00 0.23 368 LEU A C 8
ATOM 13229 O O . LEU A 1 60 ? -2.141 -3.265 -6.006 1.00 0.33 368 LEU A O 8
ATOM 13245 N N . ASP A 1 61 ? -4.136 -2.287 -5.644 1.00 0.21 369 ASP A N 8
ATOM 13246 C CA . ASP A 1 61 ? -4.471 -2.145 -7.056 1.00 0.24 369 ASP A CA 8
ATOM 13247 C C . ASP A 1 61 ? -4.838 -0.701 -7.344 1.00 0.21 369 ASP A C 8
ATOM 13248 O O . ASP A 1 61 ? -5.546 -0.066 -6.558 1.00 0.22 369 ASP A O 8
ATOM 13257 N N . PHE A 1 62 ? -4.355 -0.185 -8.460 1.00 0.25 370 PHE A N 8
ATOM 13258 C CA . PHE A 1 62 ? -4.587 1.204 -8.818 1.00 0.26 370 PHE A CA 8
ATOM 13259 C C . PHE A 1 62 ? -5.445 1.298 -10.074 1.00 0.31 370 PHE A C 8
ATOM 13260 O O . PHE A 1 62 ? -5.660 2.385 -10.613 1.00 0.35 370 PHE A O 8
ATOM 13277 N N . GLY A 1 63 ? -5.921 0.148 -10.538 1.00 0.40 371 GLY A N 8
ATOM 13278 C CA . GLY A 1 63 ? -6.849 0.111 -11.650 1.00 0.50 371 GLY A CA 8
ATOM 13279 C C . GLY A 1 63 ? -6.282 0.691 -12.929 1.00 0.49 371 GLY A C 8
ATOM 13280 O O . GLY A 1 63 ? -5.389 0.109 -13.544 1.00 0.58 371 GLY A O 8
ATOM 13284 N N . ASP A 1 64 ? -6.794 1.850 -13.315 1.00 0.49 372 ASP A N 8
ATOM 13285 C CA . ASP A 1 64 ? -6.427 2.476 -14.583 1.00 0.56 372 ASP A CA 8
ATOM 13286 C C . ASP A 1 64 ? -5.194 3.353 -14.426 1.00 0.55 372 ASP A C 8
ATOM 13287 O O . ASP A 1 64 ? -4.785 4.038 -15.362 1.00 0.72 372 ASP A O 8
ATOM 13296 N N . TYR A 1 65 ? -4.594 3.324 -13.245 1.00 0.52 373 TYR A N 8
ATOM 13297 C CA . TYR A 1 65 ? -3.394 4.103 -12.994 1.00 0.51 373 TYR A CA 8
ATOM 13298 C C . TYR A 1 65 ? -2.171 3.315 -13.444 1.00 0.52 373 TYR A C 8
ATOM 13299 O O . TYR A 1 65 ? -1.204 3.885 -13.957 1.00 0.60 373 TYR A O 8
ATOM 13317 N N . GLN A 1 66 ? -2.229 2.003 -13.264 1.00 0.53 374 GLN A N 8
ATOM 13318 C CA . GLN A 1 66 ? -1.170 1.113 -13.712 1.00 0.59 374 GLN A CA 8
ATOM 13319 C C . GLN A 1 66 ? -1.684 -0.319 -13.770 1.00 0.60 374 GLN A C 8
ATOM 13320 O O . GLN A 1 66 ? -2.491 -0.731 -12.931 1.00 0.59 374 GLN A O 8
ATOM 13334 N N . ASP A 1 67 ? -1.241 -1.068 -14.767 1.00 0.74 375 ASP A N 8
ATOM 13335 C CA . ASP A 1 67 ? -1.607 -2.472 -14.872 1.00 0.78 375 ASP A CA 8
ATOM 13336 C C . ASP A 1 67 ? -0.676 -3.310 -14.011 1.00 0.64 375 ASP A C 8
ATOM 13337 O O . ASP A 1 67 ? 0.524 -3.036 -13.924 1.00 0.73 375 ASP A O 8
ATOM 13346 N N . GLY A 1 68 ? -1.231 -4.323 -13.376 1.00 0.57 376 GLY A N 8
ATOM 13347 C CA . GLY A 1 68 ? -0.480 -5.090 -12.413 1.00 0.53 376 GLY A CA 8
ATOM 13348 C C . GLY A 1 68 ? -0.829 -4.657 -11.010 1.00 0.52 376 GLY A C 8
ATOM 13349 O O . GLY A 1 68 ? -1.612 -3.724 -10.828 1.00 0.70 376 GLY A O 8
ATOM 13353 N N . TYR A 1 69 ? -0.265 -5.314 -10.018 1.00 0.46 377 TYR A N 8
ATOM 13354 C CA . TYR A 1 69 ? -0.594 -5.004 -8.640 1.00 0.46 377 TYR A CA 8
ATOM 13355 C C . TYR A 1 69 ? 0.646 -4.609 -7.859 1.00 0.37 377 TYR A C 8
ATOM 13356 O O . TYR A 1 69 ? 1.760 -4.602 -8.389 1.00 0.38 377 TYR A O 8
ATOM 13374 N N . TYR A 1 70 ? 0.442 -4.273 -6.600 1.00 0.32 378 TYR A N 8
ATOM 13375 C CA . TYR A 1 70 ? 1.533 -3.943 -5.706 1.00 0.29 378 TYR A CA 8
ATOM 13376 C C . TYR A 1 70 ? 1.511 -4.898 -4.520 1.00 0.24 378 TYR A C 8
ATOM 13377 O O . TYR A 1 70 ? 0.860 -4.640 -3.509 1.00 0.26 378 TYR A O 8
ATOM 13395 N N . SER A 1 71 ? 2.182 -6.027 -4.682 1.00 0.26 379 SER A N 8
ATOM 13396 C CA . SER A 1 71 ? 2.212 -7.057 -3.661 1.00 0.27 379 SER A CA 8
ATOM 13397 C C . SER A 1 71 ? 3.536 -7.037 -2.909 1.00 0.24 379 SER A C 8
ATOM 13398 O O . SER A 1 71 ? 4.609 -7.176 -3.501 1.00 0.29 379 SER A O 8
ATOM 13406 N N . VAL A 1 72 ? 3.451 -6.852 -1.603 1.00 0.22 380 VAL A N 8
ATOM 13407 C CA . VAL A 1 72 ? 4.623 -6.867 -0.746 1.00 0.24 380 VAL A CA 8
ATOM 13408 C C . VAL A 1 72 ? 4.418 -7.833 0.412 1.00 0.23 380 VAL A C 8
ATOM 13409 O O . VAL A 1 72 ? 3.302 -7.986 0.915 1.00 0.30 380 VAL A O 8
ATOM 13422 N N . GLN A 1 73 ? 5.489 -8.498 0.815 1.00 0.22 381 GLN A N 8
ATOM 13423 C CA . GLN A 1 73 ? 5.440 -9.403 1.950 1.00 0.24 381 GLN A CA 8
ATOM 13424 C C . GLN A 1 73 ? 5.559 -8.598 3.235 1.00 0.24 381 GLN A C 8
ATOM 13425 O O . GLN A 1 73 ? 6.527 -7.862 3.424 1.00 0.32 381 GLN A O 8
ATOM 13439 N N . THR A 1 74 ? 4.571 -8.718 4.102 1.00 0.21 382 THR A N 8
ATOM 13440 C CA . THR A 1 74 ? 4.536 -7.926 5.316 1.00 0.26 382 THR A CA 8
ATOM 13441 C C . THR A 1 74 ? 3.675 -8.592 6.380 1.00 0.25 382 THR A C 8
ATOM 13442 O O . THR A 1 74 ? 2.646 -9.197 6.077 1.00 0.30 382 THR A O 8
ATOM 13453 N N . THR A 1 75 ? 4.111 -8.480 7.622 1.00 0.31 383 THR A N 8
ATOM 13454 C CA . THR A 1 75 ? 3.378 -9.017 8.752 1.00 0.37 383 THR A CA 8
ATOM 13455 C C . THR A 1 75 ? 2.330 -8.019 9.231 1.00 0.36 383 THR A C 8
ATOM 13456 O O . THR A 1 75 ? 1.434 -8.355 10.007 1.00 0.46 383 THR A O 8
ATOM 13467 N N . GLU A 1 76 ? 2.437 -6.791 8.742 1.00 0.31 384 GLU A N 8
ATOM 13468 C CA . GLU A 1 76 ? 1.544 -5.716 9.149 1.00 0.35 384 GLU A CA 8
ATOM 13469 C C . GLU A 1 76 ? 0.590 -5.353 8.017 1.00 0.28 384 GLU A C 8
ATOM 13470 O O . GLU A 1 76 ? 0.007 -4.269 8.012 1.00 0.27 384 GLU A O 8
ATOM 13482 N N . GLY A 1 77 ? 0.416 -6.283 7.080 1.00 0.27 385 GLY A N 8
ATOM 13483 C CA . GLY A 1 77 ? -0.418 -6.044 5.911 1.00 0.27 385 GLY A CA 8
ATOM 13484 C C . GLY A 1 77 ? -1.826 -5.599 6.257 1.00 0.26 385 GLY A C 8
ATOM 13485 O O . GLY A 1 77 ? -2.372 -4.696 5.620 1.00 0.27 385 GLY A O 8
ATOM 13489 N N . GLU A 1 78 ? -2.410 -6.219 7.274 1.00 0.30 386 GLU A N 8
ATOM 13490 C CA . GLU A 1 78 ? -3.764 -5.885 7.700 1.00 0.35 386 GLU A CA 8
ATOM 13491 C C . GLU A 1 78 ? -3.805 -4.466 8.266 1.00 0.31 386 GLU A C 8
ATOM 13492 O O . GLU A 1 78 ? -4.752 -3.710 8.027 1.00 0.36 386 GLU A O 8
ATOM 13504 N N . GLN A 1 79 ? -2.755 -4.105 8.998 1.00 0.29 387 GLN A N 8
ATOM 13505 C CA . GLN A 1 79 ? -2.672 -2.797 9.635 1.00 0.30 387 GLN A CA 8
ATOM 13506 C C . GLN A 1 79 ? -2.499 -1.698 8.594 1.00 0.27 387 GLN A C 8
ATOM 13507 O O . GLN A 1 79 ? -3.054 -0.610 8.738 1.00 0.31 387 GLN A O 8
ATOM 13521 N N . ILE A 1 80 ? -1.731 -1.990 7.546 1.00 0.24 388 ILE A N 8
ATOM 13522 C CA . ILE A 1 80 ? -1.525 -1.039 6.459 1.00 0.23 388 ILE A CA 8
ATOM 13523 C C . ILE A 1 80 ? -2.863 -0.637 5.857 1.00 0.22 388 ILE A C 8
ATOM 13524 O O . ILE A 1 80 ? -3.178 0.548 5.740 1.00 0.22 388 ILE A O 8
ATOM 13540 N N . ALA A 1 81 ? -3.655 -1.640 5.506 1.00 0.22 389 ALA A N 8
ATOM 13541 C CA . ALA A 1 81 ? -4.959 -1.420 4.903 1.00 0.24 389 ALA A CA 8
ATOM 13542 C C . ALA A 1 81 ? -5.876 -0.634 5.831 1.00 0.22 389 ALA A C 8
ATOM 13543 O O . ALA A 1 81 ? -6.570 0.287 5.398 1.00 0.23 389 ALA A O 8
ATOM 13550 N N . GLN A 1 82 ? -5.859 -0.987 7.113 1.00 0.22 390 GLN A N 8
ATOM 13551 C CA . GLN A 1 82 ? -6.711 -0.327 8.095 1.00 0.25 390 GLN A CA 8
ATOM 13552 C C . GLN A 1 82 ? -6.293 1.128 8.272 1.00 0.21 390 GLN A C 8
ATOM 13553 O O . GLN A 1 82 ? -7.129 2.001 8.506 1.00 0.23 390 GLN A O 8
ATOM 13567 N N . LEU A 1 83 ? -4.998 1.390 8.150 1.00 0.21 391 LEU A N 8
ATOM 13568 C CA . LEU A 1 83 ? -4.487 2.747 8.269 1.00 0.22 391 LEU A CA 8
ATOM 13569 C C . LEU A 1 83 ? -4.887 3.568 7.049 1.00 0.20 391 LEU A C 8
ATOM 13570 O O . LEU A 1 83 ? -5.317 4.717 7.176 1.00 0.22 391 LEU A O 8
ATOM 13586 N N . ILE A 1 84 ? -4.760 2.966 5.868 1.00 0.18 392 ILE A N 8
ATOM 13587 C CA . ILE A 1 84 ? -5.160 3.619 4.625 1.00 0.17 392 ILE A CA 8
ATOM 13588 C C . ILE A 1 84 ? -6.646 3.963 4.660 1.00 0.17 392 ILE A C 8
ATOM 13589 O O . ILE A 1 84 ? -7.031 5.109 4.431 1.00 0.19 392 ILE A O 8
ATOM 13605 N N . ALA A 1 85 ? -7.473 2.970 4.977 1.00 0.18 393 ALA A N 8
ATOM 13606 C CA . ALA A 1 85 ? -8.914 3.171 5.073 1.00 0.21 393 ALA A CA 8
ATOM 13607 C C . ALA A 1 85 ? -9.247 4.174 6.176 1.00 0.23 393 ALA A C 8
ATOM 13608 O O . ALA A 1 85 ? -10.231 4.914 6.085 1.00 0.29 393 ALA A O 8
ATOM 13615 N N . GLY A 1 86 ? -8.412 4.197 7.211 1.00 0.23 394 GLY A N 8
ATOM 13616 C CA . GLY A 1 86 ? -8.595 5.131 8.304 1.00 0.27 394 GLY A CA 8
ATOM 13617 C C . GLY A 1 86 ? -8.426 6.571 7.864 1.00 0.28 394 GLY A C 8
ATOM 13618 O O . GLY A 1 86 ? -9.300 7.405 8.103 1.00 0.35 394 GLY A O 8
ATOM 13622 N N . TYR A 1 87 ? -7.306 6.862 7.211 1.00 0.27 395 TYR A N 8
ATOM 13623 C CA . TYR A 1 87 ? -7.049 8.205 6.702 1.00 0.30 395 TYR A CA 8
ATOM 13624 C C . TYR A 1 87 ? -8.028 8.559 5.594 1.00 0.30 395 TYR A C 8
ATOM 13625 O O . TYR A 1 87 ? -8.517 9.687 5.520 1.00 0.36 395 TYR A O 8
ATOM 13643 N N . ILE A 1 88 ? -8.307 7.583 4.739 1.00 0.27 396 ILE A N 8
ATOM 13644 C CA . ILE A 1 88 ? -9.239 7.760 3.634 1.00 0.31 396 ILE A CA 8
ATOM 13645 C C . ILE A 1 88 ? -10.606 8.229 4.123 1.00 0.37 396 ILE A C 8
ATOM 13646 O O . ILE A 1 88 ? -11.187 9.146 3.548 1.00 0.45 396 ILE A O 8
ATOM 13662 N N . ASP A 1 89 ? -11.094 7.623 5.202 1.00 0.38 397 ASP A N 8
ATOM 13663 C CA . ASP A 1 89 ? -12.400 7.972 5.766 1.00 0.47 397 ASP A CA 8
ATOM 13664 C C . ASP A 1 89 ? -12.475 9.456 6.122 1.00 0.51 397 ASP A C 8
ATOM 13665 O O . ASP A 1 89 ? -13.531 10.079 6.019 1.00 0.63 397 ASP A O 8
ATOM 13674 N N . ILE A 1 90 ? -11.342 10.021 6.519 1.00 0.47 398 ILE A N 8
ATOM 13675 C CA . ILE A 1 90 ? -11.272 11.429 6.885 1.00 0.53 398 ILE A CA 8
ATOM 13676 C C . ILE A 1 90 ? -11.418 12.317 5.650 1.00 0.55 398 ILE A C 8
ATOM 13677 O O . ILE A 1 90 ? -11.934 13.433 5.730 1.00 0.65 398 ILE A O 8
ATOM 13693 N N . ILE A 1 91 ? -10.984 11.804 4.502 1.00 0.50 399 ILE A N 8
ATOM 13694 C CA . ILE A 1 91 ? -10.988 12.579 3.267 1.00 0.52 399 ILE A CA 8
ATOM 13695 C C . ILE A 1 91 ? -12.411 12.785 2.749 1.00 0.59 399 ILE A C 8
ATOM 13696 O O . ILE A 1 91 ? -12.689 13.758 2.046 1.00 0.72 399 ILE A O 8
ATOM 13712 N N . LEU A 1 92 ? -13.316 11.871 3.097 1.00 0.59 400 LEU A N 8
ATOM 13713 C CA . LEU A 1 92 ? -14.711 12.012 2.699 1.00 0.73 400 LEU A CA 8
ATOM 13714 C C . LEU A 1 92 ? -15.372 13.128 3.503 1.00 0.90 400 LEU A C 8
ATOM 13715 O O . LEU A 1 92 ? -15.297 14.298 3.078 1.00 1.31 400 LEU A O 8
ATOM 13732 N N . GLY B 2 1 ? -27.313 -9.530 5.037 1.00 12.98 367 GLY B N 8
ATOM 13733 C CA . GLY B 2 1 ? -27.599 -8.480 4.033 1.00 12.67 367 GLY B CA 8
ATOM 13734 C C . GLY B 2 1 ? -26.976 -8.795 2.692 1.00 12.18 367 GLY B C 8
ATOM 13735 O O . GLY B 2 1 ? -26.692 -9.954 2.391 1.00 12.32 367 GLY B O 8
ATOM 13741 N N . ARG B 2 2 ? -26.757 -7.768 1.884 1.00 11.83 368 ARG B N 8
ATOM 13742 C CA . ARG B 2 2 ? -26.189 -7.946 0.553 1.00 11.57 368 ARG B CA 8
ATOM 13743 C C . ARG B 2 2 ? -24.726 -7.508 0.498 1.00 10.70 368 ARG B C 8
ATOM 13744 O O . ARG B 2 2 ? -24.139 -7.436 -0.581 1.00 10.61 368 ARG B O 8
ATOM 13765 N N . SER B 2 3 ? -24.129 -7.230 1.650 1.00 10.27 369 SER B N 8
ATOM 13766 C CA . SER B 2 3 ? -22.758 -6.747 1.677 1.00 9.63 369 SER B CA 8
ATOM 13767 C C . SER B 2 3 ? -21.868 -7.634 2.547 1.00 8.81 369 SER B C 8
ATOM 13768 O O . SER B 2 3 ? -21.758 -7.437 3.758 1.00 8.90 369 SER B O 8
ATOM 13776 N N . LYS B 2 4 ? -21.248 -8.624 1.923 1.00 8.27 370 LYS B N 8
ATOM 13777 C CA . LYS B 2 4 ? -20.282 -9.480 2.599 1.00 7.62 370 LYS B CA 8
ATOM 13778 C C . LYS B 2 4 ? -19.072 -9.679 1.702 1.00 6.77 370 LYS B C 8
ATOM 13779 O O . LYS B 2 4 ? -18.419 -10.725 1.713 1.00 6.67 370 LYS B O 8
ATOM 13798 N N . GLU B 2 5 ? -18.766 -8.624 0.964 1.00 6.50 371 GLU B N 8
ATOM 13799 C CA . GLU B 2 5 ? -17.670 -8.618 0.010 1.00 6.00 371 GLU B CA 8
ATOM 13800 C C . GLU B 2 5 ? -16.338 -8.804 0.738 1.00 4.98 371 GLU B C 8
ATOM 13801 O O . GLU B 2 5 ? -15.854 -7.885 1.399 1.00 4.97 371 GLU B O 8
ATOM 13813 N N . SER B 2 6 ? -15.756 -9.993 0.634 1.00 4.53 372 SER B N 8
ATOM 13814 C CA . SER B 2 6 ? -14.556 -10.317 1.386 1.00 3.82 372 SER B CA 8
ATOM 13815 C C . SER B 2 6 ? -13.389 -10.619 0.451 1.00 2.91 372 SER B C 8
ATOM 13816 O O . SER B 2 6 ? -13.574 -11.170 -0.635 1.00 3.19 372 SER B O 8
ATOM 13824 N N . GLY B 2 7 ? -12.189 -10.246 0.873 1.00 2.37 373 GLY B N 8
ATOM 13825 C CA . GLY B 2 7 ? -11.005 -10.494 0.076 1.00 1.94 373 GLY B CA 8
ATOM 13826 C C . GLY B 2 7 ? -10.396 -9.211 -0.447 1.00 1.44 373 GLY B C 8
ATOM 13827 O O . GLY B 2 7 ? -9.192 -8.983 -0.309 1.00 2.02 373 GLY B O 8
ATOM 13831 N N . TRP B 2 8 ? -11.229 -8.379 -1.049 1.00 1.08 374 TRP B N 8
ATOM 13832 C CA . TRP B 2 8 ? -10.799 -7.080 -1.545 1.00 0.61 374 TRP B CA 8
ATOM 13833 C C . TRP B 2 8 ? -11.582 -5.980 -0.859 1.00 0.55 374 TRP B C 8
ATOM 13834 O O . TRP B 2 8 ? -12.775 -6.128 -0.590 1.00 0.90 374 TRP B O 8
ATOM 13855 N N . VAL B 2 9 ? -10.905 -4.890 -0.567 1.00 0.40 375 VAL B N 8
ATOM 13856 C CA . VAL B 2 9 ? -11.549 -3.742 0.055 1.00 0.38 375 VAL B CA 8
ATOM 13857 C C . VAL B 2 9 ? -11.700 -2.626 -0.968 1.00 0.44 375 VAL B C 8
ATOM 13858 O O . VAL B 2 9 ? -10.717 -2.184 -1.568 1.00 0.53 375 VAL B O 8
ATOM 13871 N N . GLU B 2 10 ? -12.933 -2.184 -1.163 1.00 0.51 376 GLU B N 8
ATOM 13872 C CA . GLU B 2 10 ? -13.242 -1.178 -2.167 1.00 0.63 376 GLU B CA 8
ATOM 13873 C C . GLU B 2 10 ? -13.178 0.209 -1.539 1.00 0.52 376 GLU B C 8
ATOM 13874 O O . GLU B 2 10 ? -13.656 0.412 -0.420 1.00 0.61 376 GLU B O 8
ATOM 13886 N N . ASN B 2 11 ? -12.589 1.162 -2.243 1.00 0.54 377 ASN B N 8
ATOM 13887 C CA . ASN B 2 11 ? -12.456 2.511 -1.713 1.00 0.58 377 ASN B CA 8
ATOM 13888 C C . ASN B 2 11 ? -13.500 3.444 -2.314 1.00 0.50 377 ASN B C 8
ATOM 13889 O O . ASN B 2 11 ? -14.036 3.186 -3.389 1.00 0.65 377 ASN B O 8
ATOM 13900 N N . GLU B 2 12 ? -13.778 4.530 -1.606 1.00 0.43 378 GLU B N 8
ATOM 13901 C CA . GLU B 2 12 ? -14.824 5.466 -2.001 1.00 0.51 378 GLU B CA 8
ATOM 13902 C C . GLU B 2 12 ? -14.268 6.657 -2.759 1.00 0.44 378 GLU B C 8
ATOM 13903 O O . GLU B 2 12 ? -14.993 7.594 -3.095 1.00 0.53 378 GLU B O 8
ATOM 13915 N N . ILE B 2 13 ? -12.987 6.613 -3.023 1.00 0.36 379 ILE B N 8
ATOM 13916 C CA . ILE B 2 13 ? -12.330 7.682 -3.771 1.00 0.38 379 ILE B CA 8
ATOM 13917 C C . ILE B 2 13 ? -11.503 7.132 -4.941 1.00 0.48 379 ILE B C 8
ATOM 13918 O O . ILE B 2 13 ? -10.302 6.905 -4.815 1.00 1.17 379 ILE B O 8
ATOM 13934 N N . TYR B 2 14 ? -12.146 6.890 -6.072 1.00 0.45 380 TYR B N 8
ATOM 13935 C CA . TYR B 2 14 ? -11.432 6.469 -7.259 1.00 0.42 380 TYR B CA 8
ATOM 13936 C C . TYR B 2 14 ? -11.602 7.525 -8.342 1.00 0.46 380 TYR B C 8
ATOM 13937 O O . TYR B 2 14 ? -12.722 7.970 -8.597 1.00 0.58 380 TYR B O 8
ATOM 13955 N N . TYR B 2 15 ? -10.493 7.955 -8.937 1.00 0.55 381 TYR B N 8
ATOM 13956 C CA . TYR B 2 15 ? -10.526 8.970 -9.973 1.00 0.70 381 TYR B CA 8
ATOM 13957 C C . TYR B 2 15 ? -11.377 8.523 -11.159 1.00 0.79 381 TYR B C 8
ATOM 13958 O O . TYR B 2 15 ? -10.907 7.677 -11.947 1.00 1.31 381 TYR B O 8
ATOM 13977 N N . GLY A 1 1 ? -1.073 9.172 11.898 1.00 4.12 309 GLY A N 9
ATOM 13978 C CA . GLY A 1 1 ? -0.375 9.906 10.818 1.00 3.32 309 GLY A CA 9
ATOM 13979 C C . GLY A 1 1 ? 1.033 9.392 10.587 1.00 2.36 309 GLY A C 9
ATOM 13980 O O . GLY A 1 1 ? 1.643 8.833 11.501 1.00 2.83 309 GLY A O 9
ATOM 13986 N N . VAL A 1 2 ? 1.525 9.589 9.356 1.00 1.70 310 VAL A N 9
ATOM 13987 C CA . VAL A 1 2 ? 2.880 9.198 8.924 1.00 1.44 310 VAL A CA 9
ATOM 13988 C C . VAL A 1 2 ? 3.392 7.908 9.577 1.00 1.00 310 VAL A C 9
ATOM 13989 O O . VAL A 1 2 ? 4.295 7.928 10.411 1.00 1.09 310 VAL A O 9
ATOM 14002 N N . SER A 1 3 ? 2.803 6.786 9.197 1.00 0.71 311 SER A N 9
ATOM 14003 C CA . SER A 1 3 ? 3.227 5.496 9.718 1.00 0.41 311 SER A CA 9
ATOM 14004 C C . SER A 1 3 ? 4.049 4.741 8.680 1.00 0.34 311 SER A C 9
ATOM 14005 O O . SER A 1 3 ? 3.619 4.576 7.538 1.00 0.47 311 SER A O 9
ATOM 14013 N N . PHE A 1 4 ? 5.234 4.297 9.076 1.00 0.29 312 PHE A N 9
ATOM 14014 C CA . PHE A 1 4 ? 6.106 3.551 8.183 1.00 0.27 312 PHE A CA 9
ATOM 14015 C C . PHE A 1 4 ? 6.107 2.074 8.544 1.00 0.26 312 PHE A C 9
ATOM 14016 O O . PHE A 1 4 ? 6.399 1.700 9.679 1.00 0.34 312 PHE A O 9
ATOM 14033 N N . PHE A 1 5 ? 5.764 1.239 7.578 1.00 0.24 313 PHE A N 9
ATOM 14034 C CA . PHE A 1 5 ? 5.763 -0.203 7.777 1.00 0.26 313 PHE A CA 9
ATOM 14035 C C . PHE A 1 5 ? 6.924 -0.837 7.026 1.00 0.26 313 PHE A C 9
ATOM 14036 O O . PHE A 1 5 ? 7.201 -0.475 5.881 1.00 0.26 313 PHE A O 9
ATOM 14053 N N . LEU A 1 6 ? 7.605 -1.770 7.673 1.00 0.36 314 LEU A N 9
ATOM 14054 C CA . LEU A 1 6 ? 8.697 -2.488 7.036 1.00 0.38 314 LEU A CA 9
ATOM 14055 C C . LEU A 1 6 ? 8.143 -3.641 6.211 1.00 0.37 314 LEU A C 9
ATOM 14056 O O . LEU A 1 6 ? 7.782 -4.694 6.746 1.00 0.50 314 LEU A O 9
ATOM 14072 N N . VAL A 1 7 ? 8.053 -3.424 4.912 1.00 0.26 315 VAL A N 9
ATOM 14073 C CA . VAL A 1 7 ? 7.522 -4.425 4.005 1.00 0.26 315 VAL A CA 9
ATOM 14074 C C . VAL A 1 7 ? 8.621 -4.956 3.097 1.00 0.24 315 VAL A C 9
ATOM 14075 O O . VAL A 1 7 ? 9.698 -4.367 3.003 1.00 0.27 315 VAL A O 9
ATOM 14088 N N . LYS A 1 8 ? 8.357 -6.078 2.450 1.00 0.25 316 LYS A N 9
ATOM 14089 C CA . LYS A 1 8 ? 9.314 -6.672 1.533 1.00 0.28 316 LYS A CA 9
ATOM 14090 C C . LYS A 1 8 ? 8.741 -6.719 0.122 1.00 0.28 316 LYS A C 9
ATOM 14091 O O . LYS A 1 8 ? 7.841 -7.509 -0.165 1.00 0.28 316 LYS A O 9
ATOM 14110 N N . GLU A 1 9 ? 9.256 -5.867 -0.751 1.00 0.32 317 GLU A N 9
ATOM 14111 C CA . GLU A 1 9 ? 8.766 -5.783 -2.119 1.00 0.37 317 GLU A CA 9
ATOM 14112 C C . GLU A 1 9 ? 9.367 -6.885 -2.976 1.00 0.45 317 GLU A C 9
ATOM 14113 O O . GLU A 1 9 ? 10.582 -6.931 -3.188 1.00 0.48 317 GLU A O 9
ATOM 14125 N N . LYS A 1 10 ? 8.523 -7.780 -3.462 1.00 0.55 318 LYS A N 9
ATOM 14126 C CA . LYS A 1 10 ? 8.976 -8.807 -4.379 1.00 0.68 318 LYS A CA 9
ATOM 14127 C C . LYS A 1 10 ? 8.845 -8.313 -5.810 1.00 0.82 318 LYS A C 9
ATOM 14128 O O . LYS A 1 10 ? 7.768 -8.357 -6.405 1.00 0.95 318 LYS A O 9
ATOM 14147 N N . MET A 1 11 ? 9.943 -7.817 -6.344 1.00 0.90 319 MET A N 9
ATOM 14148 C CA . MET A 1 11 ? 9.964 -7.309 -7.703 1.00 1.09 319 MET A CA 9
ATOM 14149 C C . MET A 1 11 ? 10.789 -8.240 -8.577 1.00 1.22 319 MET A C 9
ATOM 14150 O O . MET A 1 11 ? 11.444 -9.154 -8.067 1.00 1.23 319 MET A O 9
ATOM 14164 N N . LYS A 1 12 ? 10.740 -8.033 -9.885 1.00 1.39 320 LYS A N 9
ATOM 14165 C CA . LYS A 1 12 ? 11.527 -8.839 -10.809 1.00 1.57 320 LYS A CA 9
ATOM 14166 C C . LYS A 1 12 ? 13.014 -8.505 -10.681 1.00 1.62 320 LYS A C 9
ATOM 14167 O O . LYS A 1 12 ? 13.388 -7.537 -10.014 1.00 1.59 320 LYS A O 9
ATOM 14186 N N . GLY A 1 13 ? 13.857 -9.311 -11.310 1.00 1.76 321 GLY A N 9
ATOM 14187 C CA . GLY A 1 13 ? 15.285 -9.075 -11.257 1.00 1.87 321 GLY A CA 9
ATOM 14188 C C . GLY A 1 13 ? 15.988 -10.019 -10.306 1.00 1.78 321 GLY A C 9
ATOM 14189 O O . GLY A 1 13 ? 17.127 -10.416 -10.546 1.00 1.93 321 GLY A O 9
ATOM 14193 N N . LYS A 1 14 ? 15.307 -10.382 -9.227 1.00 1.57 322 LYS A N 9
ATOM 14194 C CA . LYS A 1 14 ? 15.865 -11.289 -8.235 1.00 1.48 322 LYS A CA 9
ATOM 14195 C C . LYS A 1 14 ? 14.757 -11.886 -7.376 1.00 1.35 322 LYS A C 9
ATOM 14196 O O . LYS A 1 14 ? 13.640 -11.366 -7.339 1.00 1.32 322 LYS A O 9
ATOM 14215 N N . ASN A 1 15 ? 15.067 -12.981 -6.693 1.00 1.31 323 ASN A N 9
ATOM 14216 C CA . ASN A 1 15 ? 14.096 -13.641 -5.825 1.00 1.24 323 ASN A CA 9
ATOM 14217 C C . ASN A 1 15 ? 14.039 -12.974 -4.456 1.00 1.06 323 ASN A C 9
ATOM 14218 O O . ASN A 1 15 ? 13.108 -13.199 -3.682 1.00 1.04 323 ASN A O 9
ATOM 14229 N N . LYS A 1 16 ? 15.036 -12.148 -4.164 1.00 1.03 324 LYS A N 9
ATOM 14230 C CA . LYS A 1 16 ? 15.115 -11.471 -2.881 1.00 0.90 324 LYS A CA 9
ATOM 14231 C C . LYS A 1 16 ? 14.153 -10.293 -2.829 1.00 0.75 324 LYS A C 9
ATOM 14232 O O . LYS A 1 16 ? 14.212 -9.390 -3.665 1.00 0.81 324 LYS A O 9
ATOM 14251 N N . LEU A 1 17 ? 13.266 -10.316 -1.849 1.00 0.61 325 LEU A N 9
ATOM 14252 C CA . LEU A 1 17 ? 12.334 -9.223 -1.640 1.00 0.49 325 LEU A CA 9
ATOM 14253 C C . LEU A 1 17 ? 13.058 -8.053 -0.988 1.00 0.45 325 LEU A C 9
ATOM 14254 O O . LEU A 1 17 ? 13.810 -8.233 -0.030 1.00 0.55 325 LEU A O 9
ATOM 14270 N N . VAL A 1 18 ? 12.835 -6.859 -1.511 1.00 0.40 326 VAL A N 9
ATOM 14271 C CA . VAL A 1 18 ? 13.550 -5.678 -1.050 1.00 0.38 326 VAL A CA 9
ATOM 14272 C C . VAL A 1 18 ? 12.853 -5.050 0.155 1.00 0.32 326 VAL A C 9
ATOM 14273 O O . VAL A 1 18 ? 11.649 -4.791 0.113 1.00 0.29 326 VAL A O 9
ATOM 14286 N N . PRO A 1 19 ? 13.598 -4.820 1.250 1.00 0.33 327 PRO A N 9
ATOM 14287 C CA . PRO A 1 19 ? 13.079 -4.114 2.426 1.00 0.30 327 PRO A CA 9
ATOM 14288 C C . PRO A 1 19 ? 12.663 -2.690 2.077 1.00 0.25 327 PRO A C 9
ATOM 14289 O O . PRO A 1 19 ? 13.469 -1.896 1.589 1.00 0.32 327 PRO A O 9
ATOM 14300 N N . ARG A 1 20 ? 11.405 -2.373 2.317 1.00 0.21 328 ARG A N 9
ATOM 14301 C CA . ARG A 1 20 ? 10.860 -1.084 1.938 1.00 0.23 328 ARG A CA 9
ATOM 14302 C C . ARG A 1 20 ? 10.129 -0.440 3.107 1.00 0.20 328 ARG A C 9
ATOM 14303 O O . ARG A 1 20 ? 9.444 -1.120 3.871 1.00 0.23 328 ARG A O 9
ATOM 14324 N N . LEU A 1 21 ? 10.286 0.867 3.248 1.00 0.18 329 LEU A N 9
ATOM 14325 C CA . LEU A 1 21 ? 9.534 1.621 4.235 1.00 0.20 329 LEU A CA 9
ATOM 14326 C C . LEU A 1 21 ? 8.245 2.128 3.611 1.00 0.19 329 LEU A C 9
ATOM 14327 O O . LEU A 1 21 ? 8.249 3.104 2.860 1.00 0.24 329 LEU A O 9
ATOM 14343 N N . LEU A 1 22 ? 7.153 1.443 3.889 1.00 0.17 330 LEU A N 9
ATOM 14344 C CA . LEU A 1 22 ? 5.865 1.833 3.350 1.00 0.17 330 LEU A CA 9
ATOM 14345 C C . LEU A 1 22 ? 5.256 2.925 4.218 1.00 0.18 330 LEU A C 9
ATOM 14346 O O . LEU A 1 22 ? 4.744 2.655 5.306 1.00 0.24 330 LEU A O 9
ATOM 14362 N N . GLY A 1 23 ? 5.348 4.158 3.745 1.00 0.18 331 GLY A N 9
ATOM 14363 C CA . GLY A 1 23 ? 4.847 5.282 4.503 1.00 0.22 331 GLY A CA 9
ATOM 14364 C C . GLY A 1 23 ? 3.418 5.611 4.148 1.00 0.22 331 GLY A C 9
ATOM 14365 O O . GLY A 1 23 ? 3.142 6.135 3.065 1.00 0.29 331 GLY A O 9
ATOM 14369 N N . ILE A 1 24 ? 2.509 5.299 5.055 1.00 0.22 332 ILE A N 9
ATOM 14370 C CA . ILE A 1 24 ? 1.100 5.574 4.846 1.00 0.22 332 ILE A CA 9
ATOM 14371 C C . ILE A 1 24 ? 0.732 6.899 5.504 1.00 0.24 332 ILE A C 9
ATOM 14372 O O . ILE A 1 24 ? 0.747 7.022 6.735 1.00 0.36 332 ILE A O 9
ATOM 14388 N N . THR A 1 25 ? 0.429 7.894 4.685 1.00 0.22 333 THR A N 9
ATOM 14389 C CA . THR A 1 25 ? 0.085 9.211 5.191 1.00 0.23 333 THR A CA 9
ATOM 14390 C C . THR A 1 25 ? -1.374 9.534 4.892 1.00 0.23 333 THR A C 9
ATOM 14391 O O . THR A 1 25 ? -2.055 8.775 4.201 1.00 0.28 333 THR A O 9
ATOM 14402 N N . LYS A 1 26 ? -1.832 10.672 5.392 1.00 0.26 334 LYS A N 9
ATOM 14403 C CA . LYS A 1 26 ? -3.234 11.070 5.281 1.00 0.28 334 LYS A CA 9
ATOM 14404 C C . LYS A 1 26 ? -3.648 11.369 3.842 1.00 0.26 334 LYS A C 9
ATOM 14405 O O . LYS A 1 26 ? -4.837 11.460 3.546 1.00 0.43 334 LYS A O 9
ATOM 14424 N N . GLU A 1 27 ? -2.679 11.525 2.951 1.00 0.27 335 GLU A N 9
ATOM 14425 C CA . GLU A 1 27 ? -2.986 11.911 1.581 1.00 0.33 335 GLU A CA 9
ATOM 14426 C C . GLU A 1 27 ? -2.308 11.014 0.547 1.00 0.27 335 GLU A C 9
ATOM 14427 O O . GLU A 1 27 ? -2.700 11.009 -0.623 1.00 0.34 335 GLU A O 9
ATOM 14439 N N . CYS A 1 28 ? -1.307 10.245 0.956 1.00 0.23 336 CYS A N 9
ATOM 14440 C CA . CYS A 1 28 ? -0.544 9.466 -0.008 1.00 0.24 336 CYS A CA 9
ATOM 14441 C C . CYS A 1 28 ? 0.141 8.252 0.613 1.00 0.21 336 CYS A C 9
ATOM 14442 O O . CYS A 1 28 ? 0.420 8.210 1.814 1.00 0.28 336 CYS A O 9
ATOM 14450 N N . VAL A 1 29 ? 0.388 7.261 -0.226 1.00 0.22 337 VAL A N 9
ATOM 14451 C CA . VAL A 1 29 ? 1.179 6.099 0.139 1.00 0.21 337 VAL A CA 9
ATOM 14452 C C . VAL A 1 29 ? 2.530 6.189 -0.557 1.00 0.19 337 VAL A C 9
ATOM 14453 O O . VAL A 1 29 ? 2.615 6.072 -1.779 1.00 0.22 337 VAL A O 9
ATOM 14466 N N . MET A 1 30 ? 3.575 6.427 0.212 1.00 0.17 338 MET A N 9
ATOM 14467 C CA . MET A 1 30 ? 4.896 6.642 -0.359 1.00 0.17 338 MET A CA 9
ATOM 14468 C C . MET A 1 30 ? 5.821 5.465 -0.080 1.00 0.16 338 MET A C 9
ATOM 14469 O O . MET A 1 30 ? 5.886 4.958 1.041 1.00 0.20 338 MET A O 9
ATOM 14483 N N . ARG A 1 31 ? 6.523 5.024 -1.112 1.00 0.16 339 ARG A N 9
ATOM 14484 C CA . ARG A 1 31 ? 7.503 3.961 -0.965 1.00 0.17 339 ARG A CA 9
ATOM 14485 C C . ARG A 1 31 ? 8.864 4.553 -0.631 1.00 0.16 339 ARG A C 9
ATOM 14486 O O . ARG A 1 31 ? 9.579 5.030 -1.516 1.00 0.18 339 ARG A O 9
ATOM 14507 N N . VAL A 1 32 ? 9.206 4.545 0.649 1.00 0.18 340 VAL A N 9
ATOM 14508 C CA . VAL A 1 32 ? 10.467 5.104 1.105 1.00 0.22 340 VAL A CA 9
ATOM 14509 C C . VAL A 1 32 ? 11.562 4.045 1.073 1.00 0.24 340 VAL A C 9
ATOM 14510 O O . VAL A 1 32 ? 11.386 2.929 1.567 1.00 0.24 340 VAL A O 9
ATOM 14523 N N . ASP A 1 33 ? 12.680 4.398 0.468 1.00 0.30 341 ASP A N 9
ATOM 14524 C CA . ASP A 1 33 ? 13.800 3.488 0.325 1.00 0.36 341 ASP A CA 9
ATOM 14525 C C . ASP A 1 33 ? 14.487 3.264 1.666 1.00 0.38 341 ASP A C 9
ATOM 14526 O O . ASP A 1 33 ? 14.846 4.216 2.349 1.00 0.41 341 ASP A O 9
ATOM 14535 N N . GLU A 1 34 ? 14.667 2.005 2.038 1.00 0.42 342 GLU A N 9
ATOM 14536 C CA . GLU A 1 34 ? 15.291 1.668 3.312 1.00 0.47 342 GLU A CA 9
ATOM 14537 C C . GLU A 1 34 ? 16.809 1.782 3.189 1.00 0.60 342 GLU A C 9
ATOM 14538 O O . GLU A 1 34 ? 17.541 1.809 4.183 1.00 0.72 342 GLU A O 9
ATOM 14550 N N . LYS A 1 35 ? 17.266 1.854 1.950 1.00 0.69 343 LYS A N 9
ATOM 14551 C CA . LYS A 1 35 ? 18.682 1.957 1.650 1.00 0.87 343 LYS A CA 9
ATOM 14552 C C . LYS A 1 35 ? 19.150 3.412 1.726 1.00 0.79 343 LYS A C 9
ATOM 14553 O O . LYS A 1 35 ? 20.026 3.755 2.523 1.00 0.86 343 LYS A O 9
ATOM 14572 N N . THR A 1 36 ? 18.558 4.265 0.901 1.00 0.73 344 THR A N 9
ATOM 14573 C CA . THR A 1 36 ? 18.960 5.665 0.823 1.00 0.72 344 THR A CA 9
ATOM 14574 C C . THR A 1 36 ? 18.082 6.573 1.691 1.00 0.63 344 THR A C 9
ATOM 14575 O O . THR A 1 36 ? 18.441 7.722 1.951 1.00 0.67 344 THR A O 9
ATOM 14586 N N . LYS A 1 37 ? 16.933 6.052 2.126 1.00 0.55 345 LYS A N 9
ATOM 14587 C CA . LYS A 1 37 ? 15.955 6.822 2.909 1.00 0.52 345 LYS A CA 9
ATOM 14588 C C . LYS A 1 37 ? 15.290 7.909 2.059 1.00 0.53 345 LYS A C 9
ATOM 14589 O O . LYS A 1 37 ? 14.821 8.920 2.581 1.00 0.61 345 LYS A O 9
ATOM 14608 N N . GLU A 1 38 ? 15.241 7.691 0.750 1.00 0.53 346 GLU A N 9
ATOM 14609 C CA . GLU A 1 38 ? 14.571 8.622 -0.156 1.00 0.58 346 GLU A CA 9
ATOM 14610 C C . GLU A 1 38 ? 13.206 8.076 -0.551 1.00 0.44 346 GLU A C 9
ATOM 14611 O O . GLU A 1 38 ? 12.945 6.884 -0.407 1.00 0.42 346 GLU A O 9
ATOM 14623 N N . VAL A 1 39 ? 12.339 8.943 -1.052 1.00 0.39 347 VAL A N 9
ATOM 14624 C CA . VAL A 1 39 ? 11.030 8.517 -1.523 1.00 0.33 347 VAL A CA 9
ATOM 14625 C C . VAL A 1 39 ? 11.120 8.119 -2.990 1.00 0.31 347 VAL A C 9
ATOM 14626 O O . VAL A 1 39 ? 11.437 8.944 -3.850 1.00 0.42 347 VAL A O 9
ATOM 14639 N N . ILE A 1 40 ? 10.864 6.851 -3.271 1.00 0.25 348 ILE A N 9
ATOM 14640 C CA . ILE A 1 40 ? 10.983 6.334 -4.626 1.00 0.26 348 ILE A CA 9
ATOM 14641 C C . ILE A 1 40 ? 9.739 6.657 -5.443 1.00 0.26 348 ILE A C 9
ATOM 14642 O O . ILE A 1 40 ? 9.824 7.269 -6.508 1.00 0.35 348 ILE A O 9
ATOM 14658 N N . GLN A 1 41 ? 8.588 6.256 -4.927 1.00 0.23 349 GLN A N 9
ATOM 14659 C CA . GLN A 1 41 ? 7.335 6.396 -5.650 1.00 0.23 349 GLN A CA 9
ATOM 14660 C C . GLN A 1 41 ? 6.205 6.697 -4.673 1.00 0.22 349 GLN A C 9
ATOM 14661 O O . GLN A 1 41 ? 6.093 6.051 -3.632 1.00 0.29 349 GLN A O 9
ATOM 14675 N N . GLU A 1 42 ? 5.386 7.683 -5.001 1.00 0.23 350 GLU A N 9
ATOM 14676 C CA . GLU A 1 42 ? 4.317 8.119 -4.116 1.00 0.25 350 GLU A CA 9
ATOM 14677 C C . GLU A 1 42 ? 2.959 8.018 -4.810 1.00 0.26 350 GLU A C 9
ATOM 14678 O O . GLU A 1 42 ? 2.782 8.503 -5.930 1.00 0.36 350 GLU A O 9
ATOM 14690 N N . TRP A 1 43 ? 2.005 7.378 -4.150 1.00 0.23 351 TRP A N 9
ATOM 14691 C CA . TRP A 1 43 ? 0.662 7.239 -4.693 1.00 0.26 351 TRP A CA 9
ATOM 14692 C C . TRP A 1 43 ? -0.347 8.011 -3.859 1.00 0.25 351 TRP A C 9
ATOM 14693 O O . TRP A 1 43 ? -0.455 7.797 -2.655 1.00 0.52 351 TRP A O 9
ATOM 14714 N N . SER A 1 44 ? -1.078 8.908 -4.496 1.00 0.31 352 SER A N 9
ATOM 14715 C CA . SER A 1 44 ? -2.187 9.583 -3.844 1.00 0.30 352 SER A CA 9
ATOM 14716 C C . SER A 1 44 ? -3.275 8.566 -3.513 1.00 0.26 352 SER A C 9
ATOM 14717 O O . SER A 1 44 ? -3.505 7.629 -4.281 1.00 0.28 352 SER A O 9
ATOM 14725 N N . LEU A 1 45 ? -3.940 8.744 -2.374 1.00 0.25 353 LEU A N 9
ATOM 14726 C CA . LEU A 1 45 ? -5.008 7.833 -1.961 1.00 0.24 353 LEU A CA 9
ATOM 14727 C C . LEU A 1 45 ? -6.149 7.853 -2.975 1.00 0.23 353 LEU A C 9
ATOM 14728 O O . LEU A 1 45 ? -6.921 6.903 -3.082 1.00 0.23 353 LEU A O 9
ATOM 14744 N N . THR A 1 46 ? -6.225 8.939 -3.727 1.00 0.26 354 THR A N 9
ATOM 14745 C CA . THR A 1 46 ? -7.250 9.114 -4.744 1.00 0.28 354 THR A CA 9
ATOM 14746 C C . THR A 1 46 ? -6.952 8.267 -5.985 1.00 0.28 354 THR A C 9
ATOM 14747 O O . THR A 1 46 ? -7.778 8.162 -6.895 1.00 0.35 354 THR A O 9
ATOM 14758 N N . ASN A 1 47 ? -5.761 7.676 -6.027 1.00 0.26 355 ASN A N 9
ATOM 14759 C CA . ASN A 1 47 ? -5.332 6.897 -7.183 1.00 0.30 355 ASN A CA 9
ATOM 14760 C C . ASN A 1 47 ? -5.433 5.406 -6.897 1.00 0.28 355 ASN A C 9
ATOM 14761 O O . ASN A 1 47 ? -5.038 4.578 -7.713 1.00 0.33 355 ASN A O 9
ATOM 14772 N N . ILE A 1 48 ? -5.974 5.075 -5.735 1.00 0.26 356 ILE A N 9
ATOM 14773 C CA . ILE A 1 48 ? -6.137 3.687 -5.335 1.00 0.28 356 ILE A CA 9
ATOM 14774 C C . ILE A 1 48 ? -7.497 3.167 -5.791 1.00 0.28 356 ILE A C 9
ATOM 14775 O O . ILE A 1 48 ? -8.474 3.914 -5.809 1.00 0.38 356 ILE A O 9
ATOM 14791 N N . LYS A 1 49 ? -7.553 1.903 -6.189 1.00 0.26 357 LYS A N 9
ATOM 14792 C CA . LYS A 1 49 ? -8.806 1.289 -6.606 1.00 0.30 357 LYS A CA 9
ATOM 14793 C C . LYS A 1 49 ? -9.298 0.308 -5.544 1.00 0.31 357 LYS A C 9
ATOM 14794 O O . LYS A 1 49 ? -10.467 0.329 -5.147 1.00 0.45 357 LYS A O 9
ATOM 14813 N N . ARG A 1 50 ? -8.389 -0.549 -5.097 1.00 0.26 358 ARG A N 9
ATOM 14814 C CA . ARG A 1 50 ? -8.697 -1.585 -4.120 1.00 0.29 358 ARG A CA 9
ATOM 14815 C C . ARG A 1 50 ? -7.407 -2.130 -3.527 1.00 0.28 358 ARG A C 9
ATOM 14816 O O . ARG A 1 50 ? -6.338 -1.969 -4.113 1.00 0.35 358 ARG A O 9
ATOM 14837 N N . TRP A 1 51 ? -7.497 -2.760 -2.367 1.00 0.25 359 TRP A N 9
ATOM 14838 C CA . TRP A 1 51 ? -6.336 -3.401 -1.776 1.00 0.27 359 TRP A CA 9
ATOM 14839 C C . TRP A 1 51 ? -6.731 -4.676 -1.042 1.00 0.28 359 TRP A C 9
ATOM 14840 O O . TRP A 1 51 ? -7.871 -4.824 -0.591 1.00 0.36 359 TRP A O 9
ATOM 14861 N N . ALA A 1 52 ? -5.788 -5.601 -0.957 1.00 0.25 360 ALA A N 9
ATOM 14862 C CA . ALA A 1 52 ? -6.007 -6.868 -0.283 1.00 0.27 360 ALA A CA 9
ATOM 14863 C C . ALA A 1 52 ? -5.069 -7.000 0.905 1.00 0.25 360 ALA A C 9
ATOM 14864 O O . ALA A 1 52 ? -3.848 -6.885 0.764 1.00 0.31 360 ALA A O 9
ATOM 14871 N N . ALA A 1 53 ? -5.645 -7.228 2.072 1.00 0.26 361 ALA A N 9
ATOM 14872 C CA . ALA A 1 53 ? -4.880 -7.346 3.299 1.00 0.27 361 ALA A CA 9
ATOM 14873 C C . ALA A 1 53 ? -4.789 -8.799 3.740 1.00 0.25 361 ALA A C 9
ATOM 14874 O O . ALA A 1 53 ? -5.808 -9.466 3.925 1.00 0.38 361 ALA A O 9
ATOM 14881 N N . SER A 1 54 ? -3.572 -9.295 3.889 1.00 0.32 362 SER A N 9
ATOM 14882 C CA . SER A 1 54 ? -3.350 -10.654 4.352 1.00 0.40 362 SER A CA 9
ATOM 14883 C C . SER A 1 54 ? -2.160 -10.696 5.309 1.00 0.42 362 SER A C 9
ATOM 14884 O O . SER A 1 54 ? -1.256 -9.863 5.217 1.00 0.44 362 SER A O 9
ATOM 14892 N N . PRO A 1 55 ? -2.148 -11.657 6.249 1.00 0.46 363 PRO A N 9
ATOM 14893 C CA . PRO A 1 55 ? -1.071 -11.788 7.241 1.00 0.48 363 PRO A CA 9
ATOM 14894 C C . PRO A 1 55 ? 0.266 -12.218 6.632 1.00 0.45 363 PRO A C 9
ATOM 14895 O O . PRO A 1 55 ? 1.298 -12.208 7.309 1.00 0.66 363 PRO A O 9
ATOM 14906 N N . LYS A 1 56 ? 0.248 -12.604 5.363 1.00 0.44 364 LYS A N 9
ATOM 14907 C CA . LYS A 1 56 ? 1.475 -12.981 4.671 1.00 0.44 364 LYS A CA 9
ATOM 14908 C C . LYS A 1 56 ? 1.975 -11.842 3.788 1.00 0.37 364 LYS A C 9
ATOM 14909 O O . LYS A 1 56 ? 3.179 -11.608 3.678 1.00 0.40 364 LYS A O 9
ATOM 14928 N N . SER A 1 57 ? 1.051 -11.118 3.175 1.00 0.35 365 SER A N 9
ATOM 14929 C CA . SER A 1 57 ? 1.411 -10.081 2.225 1.00 0.34 365 SER A CA 9
ATOM 14930 C C . SER A 1 57 ? 0.285 -9.065 2.072 1.00 0.32 365 SER A C 9
ATOM 14931 O O . SER A 1 57 ? -0.880 -9.363 2.332 1.00 0.52 365 SER A O 9
ATOM 14939 N N . PHE A 1 58 ? 0.653 -7.868 1.657 1.00 0.19 366 PHE A N 9
ATOM 14940 C CA . PHE A 1 58 ? -0.305 -6.819 1.374 1.00 0.16 366 PHE A CA 9
ATOM 14941 C C . PHE A 1 58 ? -0.195 -6.442 -0.097 1.00 0.16 366 PHE A C 9
ATOM 14942 O O . PHE A 1 58 ? 0.910 -6.335 -0.629 1.00 0.28 366 PHE A O 9
ATOM 14959 N N . THR A 1 59 ? -1.324 -6.280 -0.765 1.00 0.17 367 THR A N 9
ATOM 14960 C CA . THR A 1 59 ? -1.309 -5.970 -2.184 1.00 0.19 367 THR A CA 9
ATOM 14961 C C . THR A 1 59 ? -2.223 -4.794 -2.517 1.00 0.19 367 THR A C 9
ATOM 14962 O O . THR A 1 59 ? -3.416 -4.812 -2.217 1.00 0.27 367 THR A O 9
ATOM 14973 N N . LEU A 1 60 ? -1.640 -3.773 -3.131 1.00 0.20 368 LEU A N 9
ATOM 14974 C CA . LEU A 1 60 ? -2.388 -2.614 -3.595 1.00 0.22 368 LEU A CA 9
ATOM 14975 C C . LEU A 1 60 ? -2.717 -2.750 -5.076 1.00 0.23 368 LEU A C 9
ATOM 14976 O O . LEU A 1 60 ? -1.924 -3.296 -5.848 1.00 0.33 368 LEU A O 9
ATOM 14992 N N . ASP A 1 61 ? -3.894 -2.275 -5.456 1.00 0.21 369 ASP A N 9
ATOM 14993 C CA . ASP A 1 61 ? -4.285 -2.202 -6.858 1.00 0.24 369 ASP A CA 9
ATOM 14994 C C . ASP A 1 61 ? -4.775 -0.798 -7.183 1.00 0.21 369 ASP A C 9
ATOM 14995 O O . ASP A 1 61 ? -5.621 -0.240 -6.476 1.00 0.22 369 ASP A O 9
ATOM 15004 N N . PHE A 1 62 ? -4.229 -0.227 -8.241 1.00 0.25 370 PHE A N 9
ATOM 15005 C CA . PHE A 1 62 ? -4.553 1.135 -8.630 1.00 0.26 370 PHE A CA 9
ATOM 15006 C C . PHE A 1 62 ? -5.352 1.143 -9.926 1.00 0.31 370 PHE A C 9
ATOM 15007 O O . PHE A 1 62 ? -5.616 2.200 -10.503 1.00 0.35 370 PHE A O 9
ATOM 15024 N N . GLY A 1 63 ? -5.724 -0.048 -10.378 1.00 0.40 371 GLY A N 9
ATOM 15025 C CA . GLY A 1 63 ? -6.583 -0.181 -11.534 1.00 0.50 371 GLY A CA 9
ATOM 15026 C C . GLY A 1 63 ? -5.953 0.330 -12.815 1.00 0.49 371 GLY A C 9
ATOM 15027 O O . GLY A 1 63 ? -5.091 -0.324 -13.403 1.00 0.58 371 GLY A O 9
ATOM 15031 N N . ASP A 1 64 ? -6.376 1.509 -13.238 1.00 0.49 372 ASP A N 9
ATOM 15032 C CA . ASP A 1 64 ? -5.964 2.062 -14.521 1.00 0.56 372 ASP A CA 9
ATOM 15033 C C . ASP A 1 64 ? -4.861 3.090 -14.335 1.00 0.55 372 ASP A C 9
ATOM 15034 O O . ASP A 1 64 ? -4.483 3.791 -15.278 1.00 0.72 372 ASP A O 9
ATOM 15043 N N . TYR A 1 65 ? -4.338 3.172 -13.121 1.00 0.52 373 TYR A N 9
ATOM 15044 C CA . TYR A 1 65 ? -3.279 4.121 -12.821 1.00 0.51 373 TYR A CA 9
ATOM 15045 C C . TYR A 1 65 ? -1.920 3.518 -13.161 1.00 0.52 373 TYR A C 9
ATOM 15046 O O . TYR A 1 65 ? -0.987 4.235 -13.522 1.00 0.60 373 TYR A O 9
ATOM 15064 N N . GLN A 1 66 ? -1.813 2.200 -13.057 1.00 0.53 374 GLN A N 9
ATOM 15065 C CA . GLN A 1 66 ? -0.580 1.511 -13.407 1.00 0.59 374 GLN A CA 9
ATOM 15066 C C . GLN A 1 66 ? -0.859 0.057 -13.766 1.00 0.60 374 GLN A C 9
ATOM 15067 O O . GLN A 1 66 ? -1.900 -0.495 -13.404 1.00 0.59 374 GLN A O 9
ATOM 15081 N N . ASP A 1 67 ? 0.069 -0.547 -14.495 1.00 0.74 375 ASP A N 9
ATOM 15082 C CA . ASP A 1 67 ? -0.026 -1.961 -14.834 1.00 0.78 375 ASP A CA 9
ATOM 15083 C C . ASP A 1 67 ? 0.573 -2.803 -13.718 1.00 0.64 375 ASP A C 9
ATOM 15084 O O . ASP A 1 67 ? 1.552 -2.401 -13.080 1.00 0.73 375 ASP A O 9
ATOM 15093 N N . GLY A 1 68 ? -0.014 -3.965 -13.483 1.00 0.57 376 GLY A N 9
ATOM 15094 C CA . GLY A 1 68 ? 0.448 -4.824 -12.416 1.00 0.53 376 GLY A CA 9
ATOM 15095 C C . GLY A 1 68 ? -0.139 -4.423 -11.082 1.00 0.52 376 GLY A C 9
ATOM 15096 O O . GLY A 1 68 ? -0.995 -3.541 -11.018 1.00 0.70 376 GLY A O 9
ATOM 15100 N N . TYR A 1 69 ? 0.304 -5.070 -10.019 1.00 0.46 377 TYR A N 9
ATOM 15101 C CA . TYR A 1 69 ? -0.154 -4.742 -8.681 1.00 0.46 377 TYR A CA 9
ATOM 15102 C C . TYR A 1 69 ? 1.032 -4.371 -7.805 1.00 0.37 377 TYR A C 9
ATOM 15103 O O . TYR A 1 69 ? 2.172 -4.319 -8.277 1.00 0.38 377 TYR A O 9
ATOM 15121 N N . TYR A 1 70 ? 0.767 -4.111 -6.540 1.00 0.32 378 TYR A N 9
ATOM 15122 C CA . TYR A 1 70 ? 1.825 -3.845 -5.585 1.00 0.29 378 TYR A CA 9
ATOM 15123 C C . TYR A 1 70 ? 1.748 -4.843 -4.435 1.00 0.24 378 TYR A C 9
ATOM 15124 O O . TYR A 1 70 ? 1.005 -4.643 -3.477 1.00 0.26 378 TYR A O 9
ATOM 15142 N N . SER A 1 71 ? 2.492 -5.933 -4.557 1.00 0.26 379 SER A N 9
ATOM 15143 C CA . SER A 1 71 ? 2.476 -6.987 -3.553 1.00 0.27 379 SER A CA 9
ATOM 15144 C C . SER A 1 71 ? 3.737 -6.940 -2.699 1.00 0.24 379 SER A C 9
ATOM 15145 O O . SER A 1 71 ? 4.852 -7.079 -3.207 1.00 0.29 379 SER A O 9
ATOM 15153 N N . VAL A 1 72 ? 3.553 -6.738 -1.406 1.00 0.22 380 VAL A N 9
ATOM 15154 C CA . VAL A 1 72 ? 4.664 -6.718 -0.470 1.00 0.24 380 VAL A CA 9
ATOM 15155 C C . VAL A 1 72 ? 4.460 -7.747 0.630 1.00 0.23 380 VAL A C 9
ATOM 15156 O O . VAL A 1 72 ? 3.371 -7.861 1.194 1.00 0.30 380 VAL A O 9
ATOM 15169 N N . GLN A 1 73 ? 5.506 -8.503 0.917 1.00 0.22 381 GLN A N 9
ATOM 15170 C CA . GLN A 1 73 ? 5.469 -9.462 2.005 1.00 0.24 381 GLN A CA 9
ATOM 15171 C C . GLN A 1 73 ? 5.563 -8.724 3.327 1.00 0.24 381 GLN A C 9
ATOM 15172 O O . GLN A 1 73 ? 6.540 -8.022 3.587 1.00 0.32 381 GLN A O 9
ATOM 15186 N N . THR A 1 74 ? 4.538 -8.861 4.143 1.00 0.21 382 THR A N 9
ATOM 15187 C CA . THR A 1 74 ? 4.496 -8.185 5.421 1.00 0.26 382 THR A CA 9
ATOM 15188 C C . THR A 1 74 ? 3.503 -8.862 6.348 1.00 0.25 382 THR A C 9
ATOM 15189 O O . THR A 1 74 ? 2.431 -9.300 5.926 1.00 0.30 382 THR A O 9
ATOM 15200 N N . THR A 1 75 ? 3.873 -8.954 7.609 1.00 0.31 383 THR A N 9
ATOM 15201 C CA . THR A 1 75 ? 3.027 -9.566 8.607 1.00 0.37 383 THR A CA 9
ATOM 15202 C C . THR A 1 75 ? 2.103 -8.534 9.245 1.00 0.36 383 THR A C 9
ATOM 15203 O O . THR A 1 75 ? 1.275 -8.867 10.091 1.00 0.46 383 THR A O 9
ATOM 15214 N N . GLU A 1 76 ? 2.241 -7.282 8.818 1.00 0.31 384 GLU A N 9
ATOM 15215 C CA . GLU A 1 76 ? 1.433 -6.192 9.351 1.00 0.35 384 GLU A CA 9
ATOM 15216 C C . GLU A 1 76 ? 0.530 -5.612 8.269 1.00 0.28 384 GLU A C 9
ATOM 15217 O O . GLU A 1 76 ? -0.008 -4.514 8.420 1.00 0.27 384 GLU A O 9
ATOM 15229 N N . GLY A 1 77 ? 0.353 -6.369 7.189 1.00 0.27 385 GLY A N 9
ATOM 15230 C CA . GLY A 1 77 ? -0.456 -5.912 6.067 1.00 0.27 385 GLY A CA 9
ATOM 15231 C C . GLY A 1 77 ? -1.878 -5.565 6.466 1.00 0.26 385 GLY A C 9
ATOM 15232 O O . GLY A 1 77 ? -2.495 -4.672 5.883 1.00 0.27 385 GLY A O 9
ATOM 15236 N N . GLU A 1 78 ? -2.389 -6.265 7.471 1.00 0.30 386 GLU A N 9
ATOM 15237 C CA . GLU A 1 78 ? -3.732 -6.023 7.977 1.00 0.35 386 GLU A CA 9
ATOM 15238 C C . GLU A 1 78 ? -3.842 -4.607 8.539 1.00 0.31 386 GLU A C 9
ATOM 15239 O O . GLU A 1 78 ? -4.832 -3.903 8.313 1.00 0.36 386 GLU A O 9
ATOM 15251 N N . GLN A 1 79 ? -2.803 -4.191 9.257 1.00 0.29 387 GLN A N 9
ATOM 15252 C CA . GLN A 1 79 ? -2.769 -2.871 9.873 1.00 0.30 387 GLN A CA 9
ATOM 15253 C C . GLN A 1 79 ? -2.632 -1.792 8.810 1.00 0.27 387 GLN A C 9
ATOM 15254 O O . GLN A 1 79 ? -3.220 -0.717 8.926 1.00 0.31 387 GLN A O 9
ATOM 15268 N N . ILE A 1 80 ? -1.860 -2.092 7.771 1.00 0.24 388 ILE A N 9
ATOM 15269 C CA . ILE A 1 80 ? -1.670 -1.166 6.661 1.00 0.23 388 ILE A CA 9
ATOM 15270 C C . ILE A 1 80 ? -3.005 -0.865 5.990 1.00 0.22 388 ILE A C 9
ATOM 15271 O O . ILE A 1 80 ? -3.350 0.293 5.751 1.00 0.22 388 ILE A O 9
ATOM 15287 N N . ALA A 1 81 ? -3.762 -1.920 5.716 1.00 0.22 389 ALA A N 9
ATOM 15288 C CA . ALA A 1 81 ? -5.056 -1.789 5.061 1.00 0.24 389 ALA A CA 9
ATOM 15289 C C . ALA A 1 81 ? -6.022 -0.963 5.898 1.00 0.22 389 ALA A C 9
ATOM 15290 O O . ALA A 1 81 ? -6.738 -0.106 5.375 1.00 0.23 389 ALA A O 9
ATOM 15297 N N . GLN A 1 82 ? -6.037 -1.232 7.196 1.00 0.22 390 GLN A N 9
ATOM 15298 C CA . GLN A 1 82 ? -6.918 -0.527 8.117 1.00 0.25 390 GLN A CA 9
ATOM 15299 C C . GLN A 1 82 ? -6.524 0.944 8.207 1.00 0.21 390 GLN A C 9
ATOM 15300 O O . GLN A 1 82 ? -7.374 1.822 8.352 1.00 0.23 390 GLN A O 9
ATOM 15314 N N . LEU A 1 83 ? -5.229 1.205 8.090 1.00 0.21 391 LEU A N 9
ATOM 15315 C CA . LEU A 1 83 ? -4.709 2.558 8.191 1.00 0.22 391 LEU A CA 9
ATOM 15316 C C . LEU A 1 83 ? -5.102 3.387 6.969 1.00 0.20 391 LEU A C 9
ATOM 15317 O O . LEU A 1 83 ? -5.543 4.529 7.104 1.00 0.22 391 LEU A O 9
ATOM 15333 N N . ILE A 1 84 ? -4.952 2.805 5.779 1.00 0.18 392 ILE A N 9
ATOM 15334 C CA . ILE A 1 84 ? -5.322 3.492 4.543 1.00 0.17 392 ILE A CA 9
ATOM 15335 C C . ILE A 1 84 ? -6.800 3.864 4.565 1.00 0.17 392 ILE A C 9
ATOM 15336 O O . ILE A 1 84 ? -7.168 5.008 4.297 1.00 0.19 392 ILE A O 9
ATOM 15352 N N . ALA A 1 85 ? -7.640 2.893 4.914 1.00 0.18 393 ALA A N 9
ATOM 15353 C CA . ALA A 1 85 ? -9.077 3.119 5.001 1.00 0.21 393 ALA A CA 9
ATOM 15354 C C . ALA A 1 85 ? -9.396 4.169 6.066 1.00 0.23 393 ALA A C 9
ATOM 15355 O O . ALA A 1 85 ? -10.389 4.889 5.964 1.00 0.29 393 ALA A O 9
ATOM 15362 N N . GLY A 1 86 ? -8.532 4.257 7.076 1.00 0.23 394 GLY A N 9
ATOM 15363 C CA . GLY A 1 86 ? -8.704 5.238 8.131 1.00 0.27 394 GLY A CA 9
ATOM 15364 C C . GLY A 1 86 ? -8.503 6.660 7.641 1.00 0.28 394 GLY A C 9
ATOM 15365 O O . GLY A 1 86 ? -9.323 7.538 7.917 1.00 0.35 394 GLY A O 9
ATOM 15369 N N . TYR A 1 87 ? -7.411 6.894 6.915 1.00 0.27 395 TYR A N 9
ATOM 15370 C CA . TYR A 1 87 ? -7.143 8.214 6.348 1.00 0.30 395 TYR A CA 9
ATOM 15371 C C . TYR A 1 87 ? -8.222 8.582 5.341 1.00 0.30 395 TYR A C 9
ATOM 15372 O O . TYR A 1 87 ? -8.702 9.715 5.305 1.00 0.36 395 TYR A O 9
ATOM 15390 N N . ILE A 1 88 ? -8.597 7.604 4.532 1.00 0.27 396 ILE A N 9
ATOM 15391 C CA . ILE A 1 88 ? -9.633 7.775 3.525 1.00 0.31 396 ILE A CA 9
ATOM 15392 C C . ILE A 1 88 ? -10.952 8.217 4.159 1.00 0.37 396 ILE A C 9
ATOM 15393 O O . ILE A 1 88 ? -11.663 9.059 3.607 1.00 0.45 396 ILE A O 9
ATOM 15409 N N . ASP A 1 89 ? -11.251 7.671 5.331 1.00 0.38 397 ASP A N 9
ATOM 15410 C CA . ASP A 1 89 ? -12.453 8.044 6.071 1.00 0.47 397 ASP A CA 9
ATOM 15411 C C . ASP A 1 89 ? -12.449 9.535 6.406 1.00 0.51 397 ASP A C 9
ATOM 15412 O O . ASP A 1 89 ? -13.500 10.173 6.467 1.00 0.63 397 ASP A O 9
ATOM 15421 N N . ILE A 1 90 ? -11.259 10.087 6.606 1.00 0.47 398 ILE A N 9
ATOM 15422 C CA . ILE A 1 90 ? -11.110 11.501 6.925 1.00 0.53 398 ILE A CA 9
ATOM 15423 C C . ILE A 1 90 ? -11.390 12.360 5.691 1.00 0.55 398 ILE A C 9
ATOM 15424 O O . ILE A 1 90 ? -11.943 13.456 5.791 1.00 0.65 398 ILE A O 9
ATOM 15440 N N . ILE A 1 91 ? -11.010 11.846 4.529 1.00 0.50 399 ILE A N 9
ATOM 15441 C CA . ILE A 1 91 ? -11.202 12.561 3.273 1.00 0.52 399 ILE A CA 9
ATOM 15442 C C . ILE A 1 91 ? -12.667 12.512 2.841 1.00 0.59 399 ILE A C 9
ATOM 15443 O O . ILE A 1 91 ? -13.193 13.470 2.273 1.00 0.72 399 ILE A O 9
ATOM 15459 N N . LEU A 1 92 ? -13.324 11.393 3.117 1.00 0.59 400 LEU A N 9
ATOM 15460 C CA . LEU A 1 92 ? -14.728 11.224 2.768 1.00 0.73 400 LEU A CA 9
ATOM 15461 C C . LEU A 1 92 ? -15.622 12.011 3.719 1.00 0.90 400 LEU A C 9
ATOM 15462 O O . LEU A 1 92 ? -15.918 13.188 3.424 1.00 1.31 400 LEU A O 9
ATOM 15479 N N . GLY B 2 1 ? -22.298 -18.449 11.841 1.00 12.98 367 GLY B N 9
ATOM 15480 C CA . GLY B 2 1 ? -22.911 -18.155 10.525 1.00 12.67 367 GLY B CA 9
ATOM 15481 C C . GLY B 2 1 ? -22.577 -16.759 10.051 1.00 12.18 367 GLY B C 9
ATOM 15482 O O . GLY B 2 1 ? -21.703 -16.103 10.624 1.00 12.32 367 GLY B O 9
ATOM 15488 N N . ARG B 2 2 ? -23.278 -16.307 9.013 1.00 11.83 368 ARG B N 9
ATOM 15489 C CA . ARG B 2 2 ? -23.065 -14.982 8.436 1.00 11.57 368 ARG B CA 9
ATOM 15490 C C . ARG B 2 2 ? -21.613 -14.789 8.012 1.00 10.70 368 ARG B C 9
ATOM 15491 O O . ARG B 2 2 ? -20.845 -14.076 8.665 1.00 10.61 368 ARG B O 9
ATOM 15512 N N . SER B 2 3 ? -21.237 -15.445 6.927 1.00 10.27 369 SER B N 9
ATOM 15513 C CA . SER B 2 3 ? -19.885 -15.345 6.416 1.00 9.63 369 SER B CA 9
ATOM 15514 C C . SER B 2 3 ? -19.873 -14.612 5.083 1.00 8.81 369 SER B C 9
ATOM 15515 O O . SER B 2 3 ? -20.208 -15.177 4.039 1.00 8.90 369 SER B O 9
ATOM 15523 N N . LYS B 2 4 ? -19.510 -13.343 5.135 1.00 8.27 370 LYS B N 9
ATOM 15524 C CA . LYS B 2 4 ? -19.341 -12.539 3.938 1.00 7.62 370 LYS B CA 9
ATOM 15525 C C . LYS B 2 4 ? -17.939 -11.953 3.985 1.00 6.77 370 LYS B C 9
ATOM 15526 O O . LYS B 2 4 ? -17.739 -10.813 4.405 1.00 6.67 370 LYS B O 9
ATOM 15545 N N . GLU B 2 5 ? -16.967 -12.764 3.600 1.00 6.50 371 GLU B N 9
ATOM 15546 C CA . GLU B 2 5 ? -15.575 -12.413 3.768 1.00 6.00 371 GLU B CA 9
ATOM 15547 C C . GLU B 2 5 ? -15.077 -11.608 2.570 1.00 4.98 371 GLU B C 9
ATOM 15548 O O . GLU B 2 5 ? -14.933 -12.146 1.470 1.00 4.97 371 GLU B O 9
ATOM 15560 N N . SER B 2 6 ? -14.822 -10.322 2.773 1.00 4.53 372 SER B N 9
ATOM 15561 C CA . SER B 2 6 ? -14.348 -9.469 1.697 1.00 3.82 372 SER B CA 9
ATOM 15562 C C . SER B 2 6 ? -12.850 -9.654 1.485 1.00 2.91 372 SER B C 9
ATOM 15563 O O . SER B 2 6 ? -12.042 -9.320 2.355 1.00 3.19 372 SER B O 9
ATOM 15571 N N . GLY B 2 7 ? -12.490 -10.205 0.334 1.00 2.37 373 GLY B N 9
ATOM 15572 C CA . GLY B 2 7 ? -11.091 -10.376 0.000 1.00 1.94 373 GLY B CA 9
ATOM 15573 C C . GLY B 2 7 ? -10.454 -9.060 -0.377 1.00 1.44 373 GLY B C 9
ATOM 15574 O O . GLY B 2 7 ? -9.388 -8.702 0.124 1.00 2.02 373 GLY B O 9
ATOM 15578 N N . TRP B 2 8 ? -11.121 -8.332 -1.257 1.00 1.08 374 TRP B N 9
ATOM 15579 C CA . TRP B 2 8 ? -10.678 -7.007 -1.645 1.00 0.61 374 TRP B CA 9
ATOM 15580 C C . TRP B 2 8 ? -11.546 -5.949 -0.986 1.00 0.55 374 TRP B C 9
ATOM 15581 O O . TRP B 2 8 ? -12.776 -6.021 -1.031 1.00 0.90 374 TRP B O 9
ATOM 15602 N N . VAL B 2 9 ? -10.904 -4.972 -0.378 1.00 0.40 375 VAL B N 9
ATOM 15603 C CA . VAL B 2 9 ? -11.614 -3.848 0.208 1.00 0.38 375 VAL B CA 9
ATOM 15604 C C . VAL B 2 9 ? -11.338 -2.602 -0.625 1.00 0.44 375 VAL B C 9
ATOM 15605 O O . VAL B 2 9 ? -10.184 -2.236 -0.860 1.00 0.53 375 VAL B O 9
ATOM 15618 N N . GLU B 2 10 ? -12.403 -1.988 -1.119 1.00 0.51 376 GLU B N 9
ATOM 15619 C CA . GLU B 2 10 ? -12.283 -0.945 -2.118 1.00 0.63 376 GLU B CA 9
ATOM 15620 C C . GLU B 2 10 ? -12.616 0.425 -1.552 1.00 0.52 376 GLU B C 9
ATOM 15621 O O . GLU B 2 10 ? -13.463 0.563 -0.667 1.00 0.61 376 GLU B O 9
ATOM 15633 N N . ASN B 2 11 ? -11.925 1.427 -2.067 1.00 0.54 377 ASN B N 9
ATOM 15634 C CA . ASN B 2 11 ? -12.139 2.806 -1.666 1.00 0.58 377 ASN B CA 9
ATOM 15635 C C . ASN B 2 11 ? -13.078 3.513 -2.633 1.00 0.50 377 ASN B C 9
ATOM 15636 O O . ASN B 2 11 ? -13.198 3.122 -3.795 1.00 0.65 377 ASN B O 9
ATOM 15647 N N . GLU B 2 12 ? -13.733 4.559 -2.151 1.00 0.43 378 GLU B N 9
ATOM 15648 C CA . GLU B 2 12 ? -14.670 5.312 -2.968 1.00 0.51 378 GLU B CA 9
ATOM 15649 C C . GLU B 2 12 ? -14.109 6.675 -3.355 1.00 0.44 378 GLU B C 9
ATOM 15650 O O . GLU B 2 12 ? -14.858 7.610 -3.635 1.00 0.53 378 GLU B O 9
ATOM 15662 N N . ILE B 2 13 ? -12.792 6.777 -3.392 1.00 0.36 379 ILE B N 9
ATOM 15663 C CA . ILE B 2 13 ? -12.145 7.980 -3.906 1.00 0.38 379 ILE B CA 9
ATOM 15664 C C . ILE B 2 13 ? -11.255 7.648 -5.096 1.00 0.48 379 ILE B C 9
ATOM 15665 O O . ILE B 2 13 ? -10.202 8.249 -5.288 1.00 1.17 379 ILE B O 9
ATOM 15681 N N . TYR B 2 14 ? -11.700 6.700 -5.903 1.00 0.45 380 TYR B N 9
ATOM 15682 C CA . TYR B 2 14 ? -10.983 6.342 -7.120 1.00 0.42 380 TYR B CA 9
ATOM 15683 C C . TYR B 2 14 ? -11.470 7.226 -8.263 1.00 0.46 380 TYR B C 9
ATOM 15684 O O . TYR B 2 14 ? -12.582 7.053 -8.765 1.00 0.58 380 TYR B O 9
ATOM 15702 N N . TYR B 2 15 ? -10.651 8.196 -8.637 1.00 0.55 381 TYR B N 9
ATOM 15703 C CA . TYR B 2 15 ? -11.024 9.191 -9.618 1.00 0.70 381 TYR B CA 9
ATOM 15704 C C . TYR B 2 15 ? -10.836 8.662 -11.036 1.00 0.79 381 TYR B C 9
ATOM 15705 O O . TYR B 2 15 ? -9.802 8.973 -11.661 1.00 1.31 381 TYR B O 9
ATOM 15724 N N . GLY A 1 1 ? 2.606 11.880 11.641 1.00 4.12 309 GLY A N 10
ATOM 15725 C CA . GLY A 1 1 ? 1.691 11.822 10.475 1.00 3.32 309 GLY A CA 10
ATOM 15726 C C . GLY A 1 1 ? 2.032 10.689 9.526 1.00 2.36 309 GLY A C 10
ATOM 15727 O O . GLY A 1 1 ? 1.195 9.821 9.261 1.00 2.83 309 GLY A O 10
ATOM 15733 N N . VAL A 1 2 ? 3.251 10.693 9.004 1.00 1.70 310 VAL A N 10
ATOM 15734 C CA . VAL A 1 2 ? 3.692 9.642 8.097 1.00 1.44 310 VAL A CA 10
ATOM 15735 C C . VAL A 1 2 ? 4.035 8.376 8.875 1.00 1.00 310 VAL A C 10
ATOM 15736 O O . VAL A 1 2 ? 5.019 8.340 9.615 1.00 1.09 310 VAL A O 10
ATOM 15749 N N . SER A 1 3 ? 3.217 7.349 8.718 1.00 0.71 311 SER A N 10
ATOM 15750 C CA . SER A 1 3 ? 3.450 6.082 9.392 1.00 0.41 311 SER A CA 10
ATOM 15751 C C . SER A 1 3 ? 4.155 5.108 8.454 1.00 0.34 311 SER A C 10
ATOM 15752 O O . SER A 1 3 ? 3.657 4.813 7.367 1.00 0.47 311 SER A O 10
ATOM 15760 N N . PHE A 1 4 ? 5.318 4.627 8.870 1.00 0.29 312 PHE A N 10
ATOM 15761 C CA . PHE A 1 4 ? 6.114 3.735 8.041 1.00 0.27 312 PHE A CA 10
ATOM 15762 C C . PHE A 1 4 ? 5.913 2.280 8.440 1.00 0.26 312 PHE A C 10
ATOM 15763 O O . PHE A 1 4 ? 5.978 1.931 9.619 1.00 0.34 312 PHE A O 10
ATOM 15780 N N . PHE A 1 5 ? 5.653 1.443 7.451 1.00 0.24 313 PHE A N 10
ATOM 15781 C CA . PHE A 1 5 ? 5.590 0.005 7.653 1.00 0.26 313 PHE A CA 10
ATOM 15782 C C . PHE A 1 5 ? 6.719 -0.659 6.878 1.00 0.26 313 PHE A C 10
ATOM 15783 O O . PHE A 1 5 ? 7.025 -0.254 5.758 1.00 0.26 313 PHE A O 10
ATOM 15800 N N . LEU A 1 6 ? 7.345 -1.662 7.468 1.00 0.36 314 LEU A N 10
ATOM 15801 C CA . LEU A 1 6 ? 8.456 -2.333 6.814 1.00 0.38 314 LEU A CA 10
ATOM 15802 C C . LEU A 1 6 ? 7.967 -3.572 6.075 1.00 0.37 314 LEU A C 10
ATOM 15803 O O . LEU A 1 6 ? 7.751 -4.629 6.672 1.00 0.50 314 LEU A O 10
ATOM 15819 N N . VAL A 1 7 ? 7.772 -3.428 4.777 1.00 0.26 315 VAL A N 10
ATOM 15820 C CA . VAL A 1 7 ? 7.306 -4.526 3.947 1.00 0.26 315 VAL A CA 10
ATOM 15821 C C . VAL A 1 7 ? 8.474 -5.158 3.200 1.00 0.24 315 VAL A C 10
ATOM 15822 O O . VAL A 1 7 ? 9.547 -4.566 3.099 1.00 0.27 315 VAL A O 10
ATOM 15835 N N . LYS A 1 8 ? 8.270 -6.363 2.695 1.00 0.25 316 LYS A N 10
ATOM 15836 C CA . LYS A 1 8 ? 9.313 -7.067 1.968 1.00 0.28 316 LYS A CA 10
ATOM 15837 C C . LYS A 1 8 ? 8.913 -7.245 0.505 1.00 0.28 316 LYS A C 10
ATOM 15838 O O . LYS A 1 8 ? 7.891 -7.862 0.208 1.00 0.28 316 LYS A O 10
ATOM 15857 N N . GLU A 1 9 ? 9.708 -6.694 -0.399 1.00 0.32 317 GLU A N 10
ATOM 15858 C CA . GLU A 1 9 ? 9.437 -6.805 -1.827 1.00 0.37 317 GLU A CA 10
ATOM 15859 C C . GLU A 1 9 ? 9.889 -8.151 -2.365 1.00 0.45 317 GLU A C 10
ATOM 15860 O O . GLU A 1 9 ? 11.074 -8.482 -2.302 1.00 0.48 317 GLU A O 10
ATOM 15872 N N . LYS A 1 10 ? 8.961 -8.921 -2.898 1.00 0.55 318 LYS A N 10
ATOM 15873 C CA . LYS A 1 10 ? 9.318 -10.155 -3.567 1.00 0.68 318 LYS A CA 10
ATOM 15874 C C . LYS A 1 10 ? 9.356 -9.928 -5.073 1.00 0.82 318 LYS A C 10
ATOM 15875 O O . LYS A 1 10 ? 8.335 -10.014 -5.754 1.00 0.95 318 LYS A O 10
ATOM 15894 N N . MET A 1 11 ? 10.536 -9.599 -5.574 1.00 0.90 319 MET A N 10
ATOM 15895 C CA . MET A 1 11 ? 10.717 -9.333 -6.993 1.00 1.09 319 MET A CA 10
ATOM 15896 C C . MET A 1 11 ? 11.415 -10.503 -7.673 1.00 1.22 319 MET A C 10
ATOM 15897 O O . MET A 1 11 ? 11.797 -11.478 -7.017 1.00 1.23 319 MET A O 10
ATOM 15911 N N . LYS A 1 12 ? 11.574 -10.398 -8.984 1.00 1.39 320 LYS A N 10
ATOM 15912 C CA . LYS A 1 12 ? 12.267 -11.415 -9.764 1.00 1.57 320 LYS A CA 10
ATOM 15913 C C . LYS A 1 12 ? 13.769 -11.371 -9.495 1.00 1.62 320 LYS A C 10
ATOM 15914 O O . LYS A 1 12 ? 14.296 -10.361 -9.026 1.00 1.59 320 LYS A O 10
ATOM 15933 N N . GLY A 1 13 ? 14.448 -12.471 -9.776 1.00 1.76 321 GLY A N 10
ATOM 15934 C CA . GLY A 1 13 ? 15.890 -12.506 -9.640 1.00 1.87 321 GLY A CA 10
ATOM 15935 C C . GLY A 1 13 ? 16.353 -13.317 -8.446 1.00 1.78 321 GLY A C 10
ATOM 15936 O O . GLY A 1 13 ? 17.312 -14.084 -8.544 1.00 1.93 321 GLY A O 10
ATOM 15940 N N . LYS A 1 14 ? 15.675 -13.158 -7.320 1.00 1.57 322 LYS A N 10
ATOM 15941 C CA . LYS A 1 14 ? 16.067 -13.846 -6.097 1.00 1.48 322 LYS A CA 10
ATOM 15942 C C . LYS A 1 14 ? 14.872 -14.063 -5.191 1.00 1.35 322 LYS A C 10
ATOM 15943 O O . LYS A 1 14 ? 13.822 -13.438 -5.346 1.00 1.32 322 LYS A O 10
ATOM 15962 N N . ASN A 1 15 ? 15.061 -14.954 -4.239 1.00 1.31 323 ASN A N 10
ATOM 15963 C CA . ASN A 1 15 ? 14.035 -15.309 -3.276 1.00 1.24 323 ASN A CA 10
ATOM 15964 C C . ASN A 1 15 ? 14.210 -14.507 -1.994 1.00 1.06 323 ASN A C 10
ATOM 15965 O O . ASN A 1 15 ? 13.510 -14.729 -1.007 1.00 1.04 323 ASN A O 10
ATOM 15976 N N . LYS A 1 16 ? 15.164 -13.587 -2.010 1.00 1.03 324 LYS A N 10
ATOM 15977 C CA . LYS A 1 16 ? 15.381 -12.692 -0.886 1.00 0.90 324 LYS A CA 10
ATOM 15978 C C . LYS A 1 16 ? 14.579 -11.419 -1.101 1.00 0.75 324 LYS A C 10
ATOM 15979 O O . LYS A 1 16 ? 14.722 -10.753 -2.128 1.00 0.81 324 LYS A O 10
ATOM 15998 N N . LEU A 1 17 ? 13.730 -11.095 -0.142 1.00 0.61 325 LEU A N 10
ATOM 15999 C CA . LEU A 1 17 ? 12.814 -9.980 -0.285 1.00 0.49 325 LEU A CA 10
ATOM 16000 C C . LEU A 1 17 ? 13.454 -8.688 0.202 1.00 0.45 325 LEU A C 10
ATOM 16001 O O . LEU A 1 17 ? 14.155 -8.670 1.216 1.00 0.55 325 LEU A O 10
ATOM 16017 N N . VAL A 1 18 ? 13.219 -7.612 -0.530 1.00 0.40 326 VAL A N 10
ATOM 16018 C CA . VAL A 1 18 ? 13.831 -6.326 -0.228 1.00 0.38 326 VAL A CA 10
ATOM 16019 C C . VAL A 1 18 ? 12.987 -5.536 0.769 1.00 0.32 326 VAL A C 10
ATOM 16020 O O . VAL A 1 18 ? 11.797 -5.315 0.545 1.00 0.29 326 VAL A O 10
ATOM 16033 N N . PRO A 1 19 ? 13.587 -5.124 1.895 1.00 0.33 327 PRO A N 10
ATOM 16034 C CA . PRO A 1 19 ? 12.915 -4.291 2.896 1.00 0.30 327 PRO A CA 10
ATOM 16035 C C . PRO A 1 19 ? 12.549 -2.920 2.335 1.00 0.25 327 PRO A C 10
ATOM 16036 O O . PRO A 1 19 ? 13.411 -2.172 1.868 1.00 0.32 327 PRO A O 10
ATOM 16047 N N . ARG A 1 20 ? 11.267 -2.603 2.372 1.00 0.21 328 ARG A N 10
ATOM 16048 C CA . ARG A 1 20 ? 10.771 -1.351 1.831 1.00 0.23 328 ARG A CA 10
ATOM 16049 C C . ARG A 1 20 ? 9.954 -0.607 2.882 1.00 0.20 328 ARG A C 10
ATOM 16050 O O . ARG A 1 20 ? 9.067 -1.185 3.511 1.00 0.23 328 ARG A O 10
ATOM 16071 N N . LEU A 1 21 ? 10.256 0.668 3.074 1.00 0.18 329 LEU A N 10
ATOM 16072 C CA . LEU A 1 21 ? 9.505 1.489 4.009 1.00 0.20 329 LEU A CA 10
ATOM 16073 C C . LEU A 1 21 ? 8.258 2.040 3.333 1.00 0.19 329 LEU A C 10
ATOM 16074 O O . LEU A 1 21 ? 8.339 2.921 2.478 1.00 0.24 329 LEU A O 10
ATOM 16090 N N . LEU A 1 22 ? 7.113 1.495 3.696 1.00 0.17 330 LEU A N 10
ATOM 16091 C CA . LEU A 1 22 ? 5.851 1.933 3.134 1.00 0.17 330 LEU A CA 10
ATOM 16092 C C . LEU A 1 22 ? 5.248 3.021 4.012 1.00 0.18 330 LEU A C 10
ATOM 16093 O O . LEU A 1 22 ? 4.815 2.756 5.133 1.00 0.24 330 LEU A O 10
ATOM 16109 N N . GLY A 1 23 ? 5.252 4.244 3.507 1.00 0.18 331 GLY A N 10
ATOM 16110 C CA . GLY A 1 23 ? 4.733 5.361 4.262 1.00 0.22 331 GLY A CA 10
ATOM 16111 C C . GLY A 1 23 ? 3.276 5.623 3.954 1.00 0.22 331 GLY A C 10
ATOM 16112 O O . GLY A 1 23 ? 2.911 5.874 2.805 1.00 0.29 331 GLY A O 10
ATOM 16116 N N . ILE A 1 24 ? 2.442 5.542 4.975 1.00 0.22 332 ILE A N 10
ATOM 16117 C CA . ILE A 1 24 ? 1.022 5.797 4.824 1.00 0.22 332 ILE A CA 10
ATOM 16118 C C . ILE A 1 24 ? 0.660 7.129 5.466 1.00 0.24 332 ILE A C 10
ATOM 16119 O O . ILE A 1 24 ? 0.985 7.373 6.631 1.00 0.36 332 ILE A O 10
ATOM 16135 N N . THR A 1 25 ? 0.015 7.998 4.701 1.00 0.22 333 THR A N 10
ATOM 16136 C CA . THR A 1 25 ? -0.423 9.283 5.215 1.00 0.23 333 THR A CA 10
ATOM 16137 C C . THR A 1 25 ? -1.914 9.472 4.974 1.00 0.23 333 THR A C 10
ATOM 16138 O O . THR A 1 25 ? -2.589 8.575 4.466 1.00 0.28 333 THR A O 10
ATOM 16149 N N . LYS A 1 26 ? -2.416 10.645 5.321 1.00 0.26 334 LYS A N 10
ATOM 16150 C CA . LYS A 1 26 ? -3.829 10.959 5.167 1.00 0.28 334 LYS A CA 10
ATOM 16151 C C . LYS A 1 26 ? -4.128 11.511 3.773 1.00 0.26 334 LYS A C 10
ATOM 16152 O O . LYS A 1 26 ? -5.146 12.174 3.570 1.00 0.43 334 LYS A O 10
ATOM 16171 N N . GLU A 1 27 ? -3.251 11.235 2.811 1.00 0.27 335 GLU A N 10
ATOM 16172 C CA . GLU A 1 27 ? -3.447 11.733 1.454 1.00 0.33 335 GLU A CA 10
ATOM 16173 C C . GLU A 1 27 ? -2.686 10.913 0.415 1.00 0.27 335 GLU A C 10
ATOM 16174 O O . GLU A 1 27 ? -3.146 10.764 -0.720 1.00 0.34 335 GLU A O 10
ATOM 16186 N N . CYS A 1 28 ? -1.540 10.362 0.790 1.00 0.23 336 CYS A N 10
ATOM 16187 C CA . CYS A 1 28 ? -0.715 9.651 -0.173 1.00 0.24 336 CYS A CA 10
ATOM 16188 C C . CYS A 1 28 ? 0.006 8.455 0.444 1.00 0.21 336 CYS A C 10
ATOM 16189 O O . CYS A 1 28 ? 0.051 8.291 1.665 1.00 0.28 336 CYS A O 10
ATOM 16197 N N . VAL A 1 29 ? 0.550 7.619 -0.427 1.00 0.22 337 VAL A N 10
ATOM 16198 C CA . VAL A 1 29 ? 1.340 6.465 -0.031 1.00 0.21 337 VAL A CA 10
ATOM 16199 C C . VAL A 1 29 ? 2.707 6.539 -0.698 1.00 0.19 337 VAL A C 10
ATOM 16200 O O . VAL A 1 29 ? 2.816 6.420 -1.919 1.00 0.22 337 VAL A O 10
ATOM 16213 N N . MET A 1 30 ? 3.743 6.759 0.096 1.00 0.17 338 MET A N 10
ATOM 16214 C CA . MET A 1 30 ? 5.091 6.891 -0.435 1.00 0.17 338 MET A CA 10
ATOM 16215 C C . MET A 1 30 ? 5.930 5.664 -0.100 1.00 0.16 338 MET A C 10
ATOM 16216 O O . MET A 1 30 ? 5.803 5.084 0.977 1.00 0.20 338 MET A O 10
ATOM 16230 N N . ARG A 1 31 ? 6.779 5.262 -1.033 1.00 0.16 339 ARG A N 10
ATOM 16231 C CA . ARG A 1 31 ? 7.660 4.128 -0.816 1.00 0.17 339 ARG A CA 10
ATOM 16232 C C . ARG A 1 31 ? 9.089 4.606 -0.601 1.00 0.16 339 ARG A C 10
ATOM 16233 O O . ARG A 1 31 ? 9.713 5.154 -1.509 1.00 0.18 339 ARG A O 10
ATOM 16254 N N . VAL A 1 32 ? 9.595 4.399 0.602 1.00 0.18 340 VAL A N 10
ATOM 16255 C CA . VAL A 1 32 ? 10.932 4.838 0.963 1.00 0.22 340 VAL A CA 10
ATOM 16256 C C . VAL A 1 32 ? 11.913 3.668 0.913 1.00 0.24 340 VAL A C 10
ATOM 16257 O O . VAL A 1 32 ? 11.592 2.555 1.337 1.00 0.24 340 VAL A O 10
ATOM 16270 N N . ASP A 1 33 ? 13.096 3.915 0.369 1.00 0.30 341 ASP A N 10
ATOM 16271 C CA . ASP A 1 33 ? 14.135 2.898 0.298 1.00 0.36 341 ASP A CA 10
ATOM 16272 C C . ASP A 1 33 ? 14.771 2.702 1.666 1.00 0.38 341 ASP A C 10
ATOM 16273 O O . ASP A 1 33 ? 15.072 3.670 2.357 1.00 0.41 341 ASP A O 10
ATOM 16282 N N . GLU A 1 34 ? 14.979 1.452 2.052 1.00 0.42 342 GLU A N 10
ATOM 16283 C CA . GLU A 1 34 ? 15.483 1.142 3.385 1.00 0.47 342 GLU A CA 10
ATOM 16284 C C . GLU A 1 34 ? 16.988 1.385 3.483 1.00 0.60 342 GLU A C 10
ATOM 16285 O O . GLU A 1 34 ? 17.535 1.499 4.575 1.00 0.72 342 GLU A O 10
ATOM 16297 N N . LYS A 1 35 ? 17.657 1.464 2.347 1.00 0.69 343 LYS A N 10
ATOM 16298 C CA . LYS A 1 35 ? 19.098 1.666 2.343 1.00 0.87 343 LYS A CA 10
ATOM 16299 C C . LYS A 1 35 ? 19.443 3.144 2.196 1.00 0.79 343 LYS A C 10
ATOM 16300 O O . LYS A 1 35 ? 20.229 3.692 2.969 1.00 0.86 343 LYS A O 10
ATOM 16319 N N . THR A 1 36 ? 18.846 3.787 1.210 1.00 0.73 344 THR A N 10
ATOM 16320 C CA . THR A 1 36 ? 19.139 5.181 0.919 1.00 0.72 344 THR A CA 10
ATOM 16321 C C . THR A 1 36 ? 18.267 6.112 1.763 1.00 0.63 344 THR A C 10
ATOM 16322 O O . THR A 1 36 ? 18.596 7.285 1.946 1.00 0.67 344 THR A O 10
ATOM 16333 N N . LYS A 1 37 ? 17.161 5.570 2.283 1.00 0.55 345 LYS A N 10
ATOM 16334 C CA . LYS A 1 37 ? 16.206 6.337 3.089 1.00 0.52 345 LYS A CA 10
ATOM 16335 C C . LYS A 1 37 ? 15.560 7.447 2.258 1.00 0.53 345 LYS A C 10
ATOM 16336 O O . LYS A 1 37 ? 15.148 8.481 2.785 1.00 0.61 345 LYS A O 10
ATOM 16355 N N . GLU A 1 38 ? 15.449 7.205 0.958 1.00 0.53 346 GLU A N 10
ATOM 16356 C CA . GLU A 1 38 ? 14.862 8.172 0.041 1.00 0.58 346 GLU A CA 10
ATOM 16357 C C . GLU A 1 38 ? 13.538 7.657 -0.511 1.00 0.44 346 GLU A C 10
ATOM 16358 O O . GLU A 1 38 ? 13.302 6.449 -0.555 1.00 0.42 346 GLU A O 10
ATOM 16370 N N . VAL A 1 39 ? 12.683 8.578 -0.933 1.00 0.39 347 VAL A N 10
ATOM 16371 C CA . VAL A 1 39 ? 11.376 8.225 -1.471 1.00 0.33 347 VAL A CA 10
ATOM 16372 C C . VAL A 1 39 ? 11.482 7.899 -2.956 1.00 0.31 347 VAL A C 10
ATOM 16373 O O . VAL A 1 39 ? 11.982 8.701 -3.746 1.00 0.42 347 VAL A O 10
ATOM 16386 N N . ILE A 1 40 ? 11.019 6.714 -3.327 1.00 0.25 348 ILE A N 10
ATOM 16387 C CA . ILE A 1 40 ? 11.067 6.268 -4.712 1.00 0.26 348 ILE A CA 10
ATOM 16388 C C . ILE A 1 40 ? 9.799 6.672 -5.456 1.00 0.26 348 ILE A C 10
ATOM 16389 O O . ILE A 1 40 ? 9.844 7.429 -6.423 1.00 0.35 348 ILE A O 10
ATOM 16405 N N . GLN A 1 41 ? 8.667 6.172 -4.986 1.00 0.23 349 GLN A N 10
ATOM 16406 C CA . GLN A 1 41 ? 7.396 6.401 -5.655 1.00 0.23 349 GLN A CA 10
ATOM 16407 C C . GLN A 1 41 ? 6.321 6.773 -4.643 1.00 0.22 349 GLN A C 10
ATOM 16408 O O . GLN A 1 41 ? 6.344 6.301 -3.506 1.00 0.29 349 GLN A O 10
ATOM 16422 N N . GLU A 1 42 ? 5.398 7.630 -5.059 1.00 0.23 350 GLU A N 10
ATOM 16423 C CA . GLU A 1 42 ? 4.315 8.084 -4.202 1.00 0.25 350 GLU A CA 10
ATOM 16424 C C . GLU A 1 42 ? 2.998 8.072 -4.974 1.00 0.26 350 GLU A C 10
ATOM 16425 O O . GLU A 1 42 ? 2.937 8.546 -6.109 1.00 0.36 350 GLU A O 10
ATOM 16437 N N . TRP A 1 43 ? 1.957 7.519 -4.369 1.00 0.23 351 TRP A N 10
ATOM 16438 C CA . TRP A 1 43 ? 0.631 7.518 -4.973 1.00 0.26 351 TRP A CA 10
ATOM 16439 C C . TRP A 1 43 ? -0.345 8.289 -4.100 1.00 0.25 351 TRP A C 10
ATOM 16440 O O . TRP A 1 43 ? -0.170 8.365 -2.890 1.00 0.52 351 TRP A O 10
ATOM 16461 N N . SER A 1 44 ? -1.370 8.849 -4.713 1.00 0.31 352 SER A N 10
ATOM 16462 C CA . SER A 1 44 ? -2.432 9.506 -3.973 1.00 0.30 352 SER A CA 10
ATOM 16463 C C . SER A 1 44 ? -3.484 8.478 -3.567 1.00 0.26 352 SER A C 10
ATOM 16464 O O . SER A 1 44 ? -3.743 7.529 -4.310 1.00 0.28 352 SER A O 10
ATOM 16472 N N . LEU A 1 45 ? -4.087 8.660 -2.393 1.00 0.25 353 LEU A N 10
ATOM 16473 C CA . LEU A 1 45 ? -5.141 7.759 -1.925 1.00 0.24 353 LEU A CA 10
ATOM 16474 C C . LEU A 1 45 ? -6.340 7.817 -2.864 1.00 0.23 353 LEU A C 10
ATOM 16475 O O . LEU A 1 45 ? -7.105 6.864 -2.983 1.00 0.23 353 LEU A O 10
ATOM 16491 N N . THR A 1 46 ? -6.474 8.949 -3.539 1.00 0.26 354 THR A N 10
ATOM 16492 C CA . THR A 1 46 ? -7.555 9.180 -4.483 1.00 0.28 354 THR A CA 10
ATOM 16493 C C . THR A 1 46 ? -7.327 8.418 -5.791 1.00 0.28 354 THR A C 10
ATOM 16494 O O . THR A 1 46 ? -8.184 8.411 -6.675 1.00 0.35 354 THR A O 10
ATOM 16505 N N . ASN A 1 47 ? -6.165 7.781 -5.910 1.00 0.26 355 ASN A N 10
ATOM 16506 C CA . ASN A 1 47 ? -5.816 7.037 -7.117 1.00 0.30 355 ASN A CA 10
ATOM 16507 C C . ASN A 1 47 ? -5.757 5.546 -6.831 1.00 0.28 355 ASN A C 10
ATOM 16508 O O . ASN A 1 47 ? -5.298 4.759 -7.661 1.00 0.33 355 ASN A O 10
ATOM 16519 N N . ILE A 1 48 ? -6.222 5.160 -5.652 1.00 0.26 356 ILE A N 10
ATOM 16520 C CA . ILE A 1 48 ? -6.263 3.759 -5.277 1.00 0.28 356 ILE A CA 10
ATOM 16521 C C . ILE A 1 48 ? -7.578 3.143 -5.730 1.00 0.28 356 ILE A C 10
ATOM 16522 O O . ILE A 1 48 ? -8.647 3.723 -5.532 1.00 0.38 356 ILE A O 10
ATOM 16538 N N . LYS A 1 49 ? -7.499 1.985 -6.361 1.00 0.26 357 LYS A N 10
ATOM 16539 C CA . LYS A 1 49 ? -8.685 1.313 -6.855 1.00 0.30 357 LYS A CA 10
ATOM 16540 C C . LYS A 1 49 ? -9.191 0.323 -5.812 1.00 0.31 357 LYS A C 10
ATOM 16541 O O . LYS A 1 49 ? -10.384 0.282 -5.506 1.00 0.45 357 LYS A O 10
ATOM 16560 N N . ARG A 1 50 ? -8.266 -0.463 -5.270 1.00 0.26 358 ARG A N 10
ATOM 16561 C CA . ARG A 1 50 ? -8.567 -1.421 -4.209 1.00 0.29 358 ARG A CA 10
ATOM 16562 C C . ARG A 1 50 ? -7.276 -2.017 -3.669 1.00 0.28 358 ARG A C 10
ATOM 16563 O O . ARG A 1 50 ? -6.248 -1.993 -4.344 1.00 0.35 358 ARG A O 10
ATOM 16584 N N . TRP A 1 51 ? -7.315 -2.532 -2.451 1.00 0.25 359 TRP A N 10
ATOM 16585 C CA . TRP A 1 51 ? -6.128 -3.130 -1.862 1.00 0.27 359 TRP A CA 10
ATOM 16586 C C . TRP A 1 51 ? -6.442 -4.475 -1.223 1.00 0.28 359 TRP A C 10
ATOM 16587 O O . TRP A 1 51 ? -7.602 -4.802 -0.965 1.00 0.36 359 TRP A O 10
ATOM 16608 N N . ALA A 1 52 ? -5.396 -5.251 -0.990 1.00 0.25 360 ALA A N 10
ATOM 16609 C CA . ALA A 1 52 ? -5.511 -6.560 -0.375 1.00 0.27 360 ALA A CA 10
ATOM 16610 C C . ALA A 1 52 ? -4.606 -6.647 0.839 1.00 0.25 360 ALA A C 10
ATOM 16611 O O . ALA A 1 52 ? -3.419 -6.329 0.764 1.00 0.31 360 ALA A O 10
ATOM 16618 N N . ALA A 1 53 ? -5.170 -7.074 1.955 1.00 0.26 361 ALA A N 10
ATOM 16619 C CA . ALA A 1 53 ? -4.429 -7.152 3.200 1.00 0.27 361 ALA A CA 10
ATOM 16620 C C . ALA A 1 53 ? -4.624 -8.502 3.863 1.00 0.25 361 ALA A C 10
ATOM 16621 O O . ALA A 1 53 ? -5.751 -8.964 4.037 1.00 0.38 361 ALA A O 10
ATOM 16628 N N . SER A 1 54 ? -3.523 -9.135 4.217 1.00 0.32 362 SER A N 10
ATOM 16629 C CA . SER A 1 54 ? -3.560 -10.420 4.888 1.00 0.40 362 SER A CA 10
ATOM 16630 C C . SER A 1 54 ? -2.467 -10.471 5.955 1.00 0.42 362 SER A C 10
ATOM 16631 O O . SER A 1 54 ? -1.530 -9.671 5.917 1.00 0.44 362 SER A O 10
ATOM 16639 N N . PRO A 1 55 ? -2.568 -11.395 6.925 1.00 0.46 363 PRO A N 10
ATOM 16640 C CA . PRO A 1 55 ? -1.546 -11.567 7.966 1.00 0.48 363 PRO A CA 10
ATOM 16641 C C . PRO A 1 55 ? -0.293 -12.266 7.433 1.00 0.45 363 PRO A C 10
ATOM 16642 O O . PRO A 1 55 ? 0.369 -13.020 8.150 1.00 0.66 363 PRO A O 10
ATOM 16653 N N . LYS A 1 56 ? 0.039 -11.989 6.181 1.00 0.44 364 LYS A N 10
ATOM 16654 C CA . LYS A 1 56 ? 1.166 -12.630 5.522 1.00 0.44 364 LYS A CA 10
ATOM 16655 C C . LYS A 1 56 ? 1.709 -11.745 4.405 1.00 0.37 364 LYS A C 10
ATOM 16656 O O . LYS A 1 56 ? 2.918 -11.676 4.189 1.00 0.40 364 LYS A O 10
ATOM 16675 N N . SER A 1 57 ? 0.819 -11.042 3.717 1.00 0.35 365 SER A N 10
ATOM 16676 C CA . SER A 1 57 ? 1.227 -10.201 2.605 1.00 0.34 365 SER A CA 10
ATOM 16677 C C . SER A 1 57 ? 0.302 -8.996 2.455 1.00 0.32 365 SER A C 10
ATOM 16678 O O . SER A 1 57 ? -0.748 -8.917 3.099 1.00 0.52 365 SER A O 10
ATOM 16686 N N . PHE A 1 58 ? 0.707 -8.066 1.603 1.00 0.19 366 PHE A N 10
ATOM 16687 C CA . PHE A 1 58 ? -0.082 -6.880 1.314 1.00 0.16 366 PHE A CA 10
ATOM 16688 C C . PHE A 1 58 ? -0.010 -6.585 -0.179 1.00 0.16 366 PHE A C 10
ATOM 16689 O O . PHE A 1 58 ? 1.019 -6.822 -0.813 1.00 0.28 366 PHE A O 10
ATOM 16706 N N . THR A 1 59 ? -1.104 -6.109 -0.750 1.00 0.17 367 THR A N 10
ATOM 16707 C CA . THR A 1 59 ? -1.149 -5.824 -2.173 1.00 0.19 367 THR A CA 10
ATOM 16708 C C . THR A 1 59 ? -1.975 -4.572 -2.463 1.00 0.19 367 THR A C 10
ATOM 16709 O O . THR A 1 59 ? -3.054 -4.389 -1.909 1.00 0.27 367 THR A O 10
ATOM 16720 N N . LEU A 1 60 ? -1.448 -3.710 -3.317 1.00 0.20 368 LEU A N 10
ATOM 16721 C CA . LEU A 1 60 ? -2.163 -2.520 -3.758 1.00 0.22 368 LEU A CA 10
ATOM 16722 C C . LEU A 1 60 ? -2.517 -2.632 -5.235 1.00 0.23 368 LEU A C 10
ATOM 16723 O O . LEU A 1 60 ? -1.676 -3.015 -6.051 1.00 0.33 368 LEU A O 10
ATOM 16739 N N . ASP A 1 61 ? -3.761 -2.320 -5.570 1.00 0.21 369 ASP A N 10
ATOM 16740 C CA . ASP A 1 61 ? -4.187 -2.269 -6.963 1.00 0.24 369 ASP A CA 10
ATOM 16741 C C . ASP A 1 61 ? -4.658 -0.868 -7.315 1.00 0.21 369 ASP A C 10
ATOM 16742 O O . ASP A 1 61 ? -5.594 -0.338 -6.709 1.00 0.22 369 ASP A O 10
ATOM 16751 N N . PHE A 1 62 ? -3.991 -0.263 -8.279 1.00 0.25 370 PHE A N 10
ATOM 16752 C CA . PHE A 1 62 ? -4.360 1.063 -8.744 1.00 0.26 370 PHE A CA 10
ATOM 16753 C C . PHE A 1 62 ? -5.091 0.950 -10.071 1.00 0.31 370 PHE A C 10
ATOM 16754 O O . PHE A 1 62 ? -5.473 1.948 -10.674 1.00 0.35 370 PHE A O 10
ATOM 16771 N N . GLY A 1 63 ? -5.272 -0.295 -10.502 1.00 0.40 371 GLY A N 10
ATOM 16772 C CA . GLY A 1 63 ? -6.094 -0.612 -11.652 1.00 0.50 371 GLY A CA 10
ATOM 16773 C C . GLY A 1 63 ? -5.712 0.108 -12.925 1.00 0.49 371 GLY A C 10
ATOM 16774 O O . GLY A 1 63 ? -4.804 -0.308 -13.645 1.00 0.58 371 GLY A O 10
ATOM 16778 N N . ASP A 1 64 ? -6.411 1.194 -13.194 1.00 0.49 372 ASP A N 10
ATOM 16779 C CA . ASP A 1 64 ? -6.303 1.884 -14.464 1.00 0.56 372 ASP A CA 10
ATOM 16780 C C . ASP A 1 64 ? -5.345 3.059 -14.356 1.00 0.55 372 ASP A C 10
ATOM 16781 O O . ASP A 1 64 ? -5.159 3.814 -15.311 1.00 0.72 372 ASP A O 10
ATOM 16790 N N . TYR A 1 65 ? -4.723 3.198 -13.193 1.00 0.52 373 TYR A N 10
ATOM 16791 C CA . TYR A 1 65 ? -3.805 4.298 -12.949 1.00 0.51 373 TYR A CA 10
ATOM 16792 C C . TYR A 1 65 ? -2.395 3.949 -13.420 1.00 0.52 373 TYR A C 10
ATOM 16793 O O . TYR A 1 65 ? -1.671 4.813 -13.913 1.00 0.60 373 TYR A O 10
ATOM 16811 N N . GLN A 1 66 ? -2.006 2.688 -13.274 1.00 0.53 374 GLN A N 10
ATOM 16812 C CA . GLN A 1 66 ? -0.684 2.257 -13.709 1.00 0.59 374 GLN A CA 10
ATOM 16813 C C . GLN A 1 66 ? -0.686 0.769 -14.047 1.00 0.60 374 GLN A C 10
ATOM 16814 O O . GLN A 1 66 ? -1.685 0.079 -13.837 1.00 0.59 374 GLN A O 10
ATOM 16828 N N . ASP A 1 67 ? 0.433 0.286 -14.567 1.00 0.74 375 ASP A N 10
ATOM 16829 C CA . ASP A 1 67 ? 0.541 -1.099 -15.010 1.00 0.78 375 ASP A CA 10
ATOM 16830 C C . ASP A 1 67 ? 1.026 -2.004 -13.883 1.00 0.64 375 ASP A C 10
ATOM 16831 O O . ASP A 1 67 ? 2.117 -1.814 -13.341 1.00 0.73 375 ASP A O 10
ATOM 16840 N N . GLY A 1 68 ? 0.205 -2.980 -13.530 1.00 0.57 376 GLY A N 10
ATOM 16841 C CA . GLY A 1 68 ? 0.600 -3.968 -12.549 1.00 0.53 376 GLY A CA 10
ATOM 16842 C C . GLY A 1 68 ? 0.007 -3.705 -11.180 1.00 0.52 376 GLY A C 10
ATOM 16843 O O . GLY A 1 68 ? -0.736 -2.740 -10.987 1.00 0.70 376 GLY A O 10
ATOM 16847 N N . TYR A 1 69 ? 0.320 -4.579 -10.238 1.00 0.46 377 TYR A N 10
ATOM 16848 C CA . TYR A 1 69 ? -0.105 -4.406 -8.859 1.00 0.46 377 TYR A CA 10
ATOM 16849 C C . TYR A 1 69 ? 1.111 -4.137 -7.987 1.00 0.37 377 TYR A C 10
ATOM 16850 O O . TYR A 1 69 ? 2.241 -4.085 -8.479 1.00 0.38 377 TYR A O 10
ATOM 16868 N N . TYR A 1 70 ? 0.884 -3.969 -6.699 1.00 0.32 378 TYR A N 10
ATOM 16869 C CA . TYR A 1 70 ? 1.972 -3.822 -5.751 1.00 0.29 378 TYR A CA 10
ATOM 16870 C C . TYR A 1 70 ? 1.876 -4.909 -4.689 1.00 0.24 378 TYR A C 10
ATOM 16871 O O . TYR A 1 70 ? 1.106 -4.793 -3.739 1.00 0.26 378 TYR A O 10
ATOM 16889 N N . SER A 1 71 ? 2.643 -5.970 -4.873 1.00 0.26 379 SER A N 10
ATOM 16890 C CA . SER A 1 71 ? 2.595 -7.118 -3.982 1.00 0.27 379 SER A CA 10
ATOM 16891 C C . SER A 1 71 ? 3.845 -7.180 -3.111 1.00 0.24 379 SER A C 10
ATOM 16892 O O . SER A 1 71 ? 4.964 -7.282 -3.618 1.00 0.29 379 SER A O 10
ATOM 16900 N N . VAL A 1 72 ? 3.650 -7.106 -1.803 1.00 0.22 380 VAL A N 10
ATOM 16901 C CA . VAL A 1 72 ? 4.750 -7.206 -0.855 1.00 0.24 380 VAL A CA 10
ATOM 16902 C C . VAL A 1 72 ? 4.409 -8.181 0.264 1.00 0.23 380 VAL A C 10
ATOM 16903 O O . VAL A 1 72 ? 3.249 -8.558 0.440 1.00 0.30 380 VAL A O 10
ATOM 16916 N N . GLN A 1 73 ? 5.421 -8.594 1.003 1.00 0.22 381 GLN A N 10
ATOM 16917 C CA . GLN A 1 73 ? 5.239 -9.517 2.109 1.00 0.24 381 GLN A CA 10
ATOM 16918 C C . GLN A 1 73 ? 5.253 -8.753 3.425 1.00 0.24 381 GLN A C 10
ATOM 16919 O O . GLN A 1 73 ? 6.097 -7.877 3.623 1.00 0.32 381 GLN A O 10
ATOM 16933 N N . THR A 1 74 ? 4.317 -9.072 4.310 1.00 0.21 382 THR A N 10
ATOM 16934 C CA . THR A 1 74 ? 4.245 -8.439 5.619 1.00 0.26 382 THR A CA 10
ATOM 16935 C C . THR A 1 74 ? 3.067 -8.979 6.422 1.00 0.25 382 THR A C 10
ATOM 16936 O O . THR A 1 74 ? 1.951 -9.103 5.913 1.00 0.30 382 THR A O 10
ATOM 16947 N N . THR A 1 75 ? 3.324 -9.310 7.674 1.00 0.31 383 THR A N 10
ATOM 16948 C CA . THR A 1 75 ? 2.283 -9.769 8.574 1.00 0.37 383 THR A CA 10
ATOM 16949 C C . THR A 1 75 ? 1.451 -8.590 9.080 1.00 0.36 383 THR A C 10
ATOM 16950 O O . THR A 1 75 ? 0.383 -8.769 9.667 1.00 0.46 383 THR A O 10
ATOM 16961 N N . GLU A 1 76 ? 1.940 -7.383 8.825 1.00 0.31 384 GLU A N 10
ATOM 16962 C CA . GLU A 1 76 ? 1.259 -6.171 9.250 1.00 0.35 384 GLU A CA 10
ATOM 16963 C C . GLU A 1 76 ? 0.423 -5.595 8.114 1.00 0.28 384 GLU A C 10
ATOM 16964 O O . GLU A 1 76 ? 0.001 -4.440 8.167 1.00 0.27 384 GLU A O 10
ATOM 16976 N N . GLY A 1 77 ? 0.167 -6.422 7.101 1.00 0.27 385 GLY A N 10
ATOM 16977 C CA . GLY A 1 77 ? -0.597 -5.989 5.944 1.00 0.27 385 GLY A CA 10
ATOM 16978 C C . GLY A 1 77 ? -1.960 -5.430 6.308 1.00 0.26 385 GLY A C 10
ATOM 16979 O O . GLY A 1 77 ? -2.393 -4.420 5.751 1.00 0.27 385 GLY A O 10
ATOM 16983 N N . GLU A 1 78 ? -2.636 -6.075 7.255 1.00 0.30 386 GLU A N 10
ATOM 16984 C CA . GLU A 1 78 ? -3.957 -5.630 7.677 1.00 0.35 386 GLU A CA 10
ATOM 16985 C C . GLU A 1 78 ? -3.858 -4.296 8.410 1.00 0.31 386 GLU A C 10
ATOM 16986 O O . GLU A 1 78 ? -4.699 -3.418 8.229 1.00 0.36 386 GLU A O 10
ATOM 16998 N N . GLN A 1 79 ? -2.815 -4.143 9.220 1.00 0.29 387 GLN A N 10
ATOM 16999 C CA . GLN A 1 79 ? -2.582 -2.894 9.939 1.00 0.30 387 GLN A CA 10
ATOM 17000 C C . GLN A 1 79 ? -2.358 -1.743 8.961 1.00 0.27 387 GLN A C 10
ATOM 17001 O O . GLN A 1 79 ? -2.796 -0.616 9.204 1.00 0.31 387 GLN A O 10
ATOM 17015 N N . ILE A 1 80 ? -1.682 -2.036 7.855 1.00 0.24 388 ILE A N 10
ATOM 17016 C CA . ILE A 1 80 ? -1.458 -1.045 6.808 1.00 0.23 388 ILE A CA 10
ATOM 17017 C C . ILE A 1 80 ? -2.783 -0.635 6.179 1.00 0.22 388 ILE A C 10
ATOM 17018 O O . ILE A 1 80 ? -3.119 0.549 6.116 1.00 0.22 388 ILE A O 10
ATOM 17034 N N . ALA A 1 81 ? -3.539 -1.632 5.736 1.00 0.22 389 ALA A N 10
ATOM 17035 C CA . ALA A 1 81 ? -4.816 -1.402 5.071 1.00 0.24 389 ALA A CA 10
ATOM 17036 C C . ALA A 1 81 ? -5.800 -0.682 5.984 1.00 0.22 389 ALA A C 10
ATOM 17037 O O . ALA A 1 81 ? -6.524 0.216 5.550 1.00 0.23 389 ALA A O 10
ATOM 17044 N N . GLN A 1 82 ? -5.823 -1.085 7.250 1.00 0.22 390 GLN A N 10
ATOM 17045 C CA . GLN A 1 82 ? -6.706 -0.476 8.235 1.00 0.25 390 GLN A CA 10
ATOM 17046 C C . GLN A 1 82 ? -6.359 0.999 8.419 1.00 0.21 390 GLN A C 10
ATOM 17047 O O . GLN A 1 82 ? -7.238 1.836 8.619 1.00 0.23 390 GLN A O 10
ATOM 17061 N N . LEU A 1 83 ? -5.072 1.312 8.334 1.00 0.21 391 LEU A N 10
ATOM 17062 C CA . LEU A 1 83 ? -4.615 2.685 8.476 1.00 0.22 391 LEU A CA 10
ATOM 17063 C C . LEU A 1 83 ? -5.027 3.504 7.258 1.00 0.20 391 LEU A C 10
ATOM 17064 O O . LEU A 1 83 ? -5.499 4.635 7.391 1.00 0.22 391 LEU A O 10
ATOM 17080 N N . ILE A 1 84 ? -4.860 2.920 6.072 1.00 0.18 392 ILE A N 10
ATOM 17081 C CA . ILE A 1 84 ? -5.278 3.569 4.833 1.00 0.17 392 ILE A CA 10
ATOM 17082 C C . ILE A 1 84 ? -6.774 3.862 4.873 1.00 0.17 392 ILE A C 10
ATOM 17083 O O . ILE A 1 84 ? -7.204 4.992 4.642 1.00 0.19 392 ILE A O 10
ATOM 17099 N N . ALA A 1 85 ? -7.558 2.840 5.199 1.00 0.18 393 ALA A N 10
ATOM 17100 C CA . ALA A 1 85 ? -9.003 2.983 5.302 1.00 0.21 393 ALA A CA 10
ATOM 17101 C C . ALA A 1 85 ? -9.371 3.987 6.389 1.00 0.23 393 ALA A C 10
ATOM 17102 O O . ALA A 1 85 ? -10.333 4.740 6.248 1.00 0.29 393 ALA A O 10
ATOM 17109 N N . GLY A 1 86 ? -8.590 3.996 7.467 1.00 0.23 394 GLY A N 10
ATOM 17110 C CA . GLY A 1 86 ? -8.818 4.928 8.554 1.00 0.27 394 GLY A CA 10
ATOM 17111 C C . GLY A 1 86 ? -8.703 6.373 8.111 1.00 0.28 394 GLY A C 10
ATOM 17112 O O . GLY A 1 86 ? -9.609 7.175 8.353 1.00 0.35 394 GLY A O 10
ATOM 17116 N N . TYR A 1 87 ? -7.596 6.704 7.453 1.00 0.27 395 TYR A N 10
ATOM 17117 C CA . TYR A 1 87 ? -7.388 8.052 6.934 1.00 0.30 395 TYR A CA 10
ATOM 17118 C C . TYR A 1 87 ? -8.410 8.382 5.858 1.00 0.30 395 TYR A C 10
ATOM 17119 O O . TYR A 1 87 ? -8.977 9.472 5.839 1.00 0.36 395 TYR A O 10
ATOM 17137 N N . ILE A 1 88 ? -8.642 7.426 4.971 1.00 0.27 396 ILE A N 10
ATOM 17138 C CA . ILE A 1 88 ? -9.587 7.601 3.879 1.00 0.31 396 ILE A CA 10
ATOM 17139 C C . ILE A 1 88 ? -10.994 7.889 4.399 1.00 0.37 396 ILE A C 10
ATOM 17140 O O . ILE A 1 88 ? -11.681 8.765 3.880 1.00 0.45 396 ILE A O 10
ATOM 17156 N N . ASP A 1 89 ? -11.399 7.183 5.449 1.00 0.38 397 ASP A N 10
ATOM 17157 C CA . ASP A 1 89 ? -12.705 7.404 6.072 1.00 0.47 397 ASP A CA 10
ATOM 17158 C C . ASP A 1 89 ? -12.828 8.840 6.584 1.00 0.51 397 ASP A C 10
ATOM 17159 O O . ASP A 1 89 ? -13.923 9.401 6.637 1.00 0.63 397 ASP A O 10
ATOM 17168 N N . ILE A 1 90 ? -11.693 9.432 6.939 1.00 0.47 398 ILE A N 10
ATOM 17169 C CA . ILE A 1 90 ? -11.650 10.821 7.379 1.00 0.53 398 ILE A CA 10
ATOM 17170 C C . ILE A 1 90 ? -11.808 11.767 6.187 1.00 0.55 398 ILE A C 10
ATOM 17171 O O . ILE A 1 90 ? -12.375 12.855 6.312 1.00 0.65 398 ILE A O 10
ATOM 17187 N N . ILE A 1 91 ? -11.328 11.335 5.027 1.00 0.50 399 ILE A N 10
ATOM 17188 C CA . ILE A 1 91 ? -11.353 12.171 3.832 1.00 0.52 399 ILE A CA 10
ATOM 17189 C C . ILE A 1 91 ? -12.778 12.354 3.313 1.00 0.59 399 ILE A C 10
ATOM 17190 O O . ILE A 1 91 ? -13.132 13.439 2.849 1.00 0.72 399 ILE A O 10
ATOM 17206 N N . LEU A 1 92 ? -13.595 11.303 3.397 1.00 0.59 400 LEU A N 10
ATOM 17207 C CA . LEU A 1 92 ? -14.990 11.393 2.964 1.00 0.73 400 LEU A CA 10
ATOM 17208 C C . LEU A 1 92 ? -15.744 12.416 3.807 1.00 0.90 400 LEU A C 10
ATOM 17209 O O . LEU A 1 92 ? -15.981 13.538 3.316 1.00 1.31 400 LEU A O 10
ATOM 17226 N N . GLY B 2 1 ? -23.168 -2.357 2.022 1.00 12.98 367 GLY B N 10
ATOM 17227 C CA . GLY B 2 1 ? -24.352 -2.980 1.384 1.00 12.67 367 GLY B CA 10
ATOM 17228 C C . GLY B 2 1 ? -24.017 -4.269 0.657 1.00 12.18 367 GLY B C 10
ATOM 17229 O O . GLY B 2 1 ? -24.865 -5.150 0.521 1.00 12.32 367 GLY B O 10
ATOM 17235 N N . ARG B 2 2 ? -22.783 -4.383 0.189 1.00 11.83 368 ARG B N 10
ATOM 17236 C CA . ARG B 2 2 ? -22.349 -5.555 -0.555 1.00 11.57 368 ARG B CA 10
ATOM 17237 C C . ARG B 2 2 ? -21.290 -6.328 0.241 1.00 10.70 368 ARG B C 10
ATOM 17238 O O . ARG B 2 2 ? -20.259 -5.762 0.601 1.00 10.61 368 ARG B O 10
ATOM 17259 N N . SER B 2 3 ? -21.542 -7.608 0.521 1.00 10.27 369 SER B N 10
ATOM 17260 C CA . SER B 2 3 ? -20.564 -8.438 1.218 1.00 9.63 369 SER B CA 10
ATOM 17261 C C . SER B 2 3 ? -19.308 -8.599 0.368 1.00 8.81 369 SER B C 10
ATOM 17262 O O . SER B 2 3 ? -19.356 -9.127 -0.745 1.00 8.90 369 SER B O 10
ATOM 17270 N N . LYS B 2 4 ? -18.184 -8.147 0.901 1.00 8.27 370 LYS B N 10
ATOM 17271 C CA . LYS B 2 4 ? -16.921 -8.169 0.174 1.00 7.62 370 LYS B CA 10
ATOM 17272 C C . LYS B 2 4 ? -15.765 -8.118 1.157 1.00 6.77 370 LYS B C 10
ATOM 17273 O O . LYS B 2 4 ? -14.758 -7.441 0.943 1.00 6.67 370 LYS B O 10
ATOM 17292 N N . GLU B 2 5 ? -15.930 -8.863 2.230 1.00 6.50 371 GLU B N 10
ATOM 17293 C CA . GLU B 2 5 ? -14.945 -8.934 3.285 1.00 6.00 371 GLU B CA 10
ATOM 17294 C C . GLU B 2 5 ? -13.843 -9.915 2.907 1.00 4.98 371 GLU B C 10
ATOM 17295 O O . GLU B 2 5 ? -14.131 -10.972 2.333 1.00 4.97 371 GLU B O 10
ATOM 17307 N N . SER B 2 6 ? -12.595 -9.556 3.219 1.00 4.53 372 SER B N 10
ATOM 17308 C CA . SER B 2 6 ? -11.430 -10.399 2.935 1.00 3.82 372 SER B CA 10
ATOM 17309 C C . SER B 2 6 ? -11.147 -10.435 1.430 1.00 2.91 372 SER B C 10
ATOM 17310 O O . SER B 2 6 ? -12.042 -10.241 0.601 1.00 3.19 372 SER B O 10
ATOM 17318 N N . GLY B 2 7 ? -9.890 -10.653 1.078 1.00 2.37 373 GLY B N 10
ATOM 17319 C CA . GLY B 2 7 ? -9.507 -10.695 -0.315 1.00 1.94 373 GLY B CA 10
ATOM 17320 C C . GLY B 2 7 ? -9.190 -9.320 -0.861 1.00 1.44 373 GLY B C 10
ATOM 17321 O O . GLY B 2 7 ? -8.044 -9.037 -1.211 1.00 2.02 373 GLY B O 10
ATOM 17325 N N . TRP B 2 8 ? -10.203 -8.464 -0.922 1.00 1.08 374 TRP B N 10
ATOM 17326 C CA . TRP B 2 8 ? -10.053 -7.117 -1.459 1.00 0.61 374 TRP B CA 10
ATOM 17327 C C . TRP B 2 8 ? -10.891 -6.124 -0.675 1.00 0.55 374 TRP B C 10
ATOM 17328 O O . TRP B 2 8 ? -11.998 -6.435 -0.232 1.00 0.90 374 TRP B O 10
ATOM 17349 N N . VAL B 2 9 ? -10.347 -4.933 -0.499 1.00 0.40 375 VAL B N 10
ATOM 17350 C CA . VAL B 2 9 ? -11.061 -3.846 0.158 1.00 0.38 375 VAL B CA 10
ATOM 17351 C C . VAL B 2 9 ? -11.293 -2.715 -0.838 1.00 0.44 375 VAL B C 10
ATOM 17352 O O . VAL B 2 9 ? -10.349 -2.219 -1.457 1.00 0.53 375 VAL B O 10
ATOM 17365 N N . GLU B 2 10 ? -12.549 -2.326 -1.001 1.00 0.51 376 GLU B N 10
ATOM 17366 C CA . GLU B 2 10 ? -12.924 -1.330 -1.992 1.00 0.63 376 GLU B CA 10
ATOM 17367 C C . GLU B 2 10 ? -13.079 0.047 -1.353 1.00 0.52 376 GLU B C 10
ATOM 17368 O O . GLU B 2 10 ? -13.804 0.208 -0.370 1.00 0.61 376 GLU B O 10
ATOM 17380 N N . ASN B 2 11 ? -12.383 1.031 -1.910 1.00 0.54 377 ASN B N 10
ATOM 17381 C CA . ASN B 2 11 ? -12.457 2.403 -1.420 1.00 0.58 377 ASN B CA 10
ATOM 17382 C C . ASN B 2 11 ? -13.361 3.246 -2.311 1.00 0.50 377 ASN B C 10
ATOM 17383 O O . ASN B 2 11 ? -13.660 2.865 -3.439 1.00 0.65 377 ASN B O 10
ATOM 17394 N N . GLU B 2 12 ? -13.778 4.402 -1.803 1.00 0.43 378 GLU B N 10
ATOM 17395 C CA . GLU B 2 12 ? -14.774 5.224 -2.486 1.00 0.51 378 GLU B CA 10
ATOM 17396 C C . GLU B 2 12 ? -14.167 6.420 -3.189 1.00 0.44 378 GLU B C 10
ATOM 17397 O O . GLU B 2 12 ? -14.877 7.280 -3.702 1.00 0.53 378 GLU B O 10
ATOM 17409 N N . ILE B 2 13 ? -12.866 6.464 -3.221 1.00 0.36 379 ILE B N 10
ATOM 17410 C CA . ILE B 2 13 ? -12.173 7.557 -3.892 1.00 0.38 379 ILE B CA 10
ATOM 17411 C C . ILE B 2 13 ? -11.233 7.035 -4.983 1.00 0.48 379 ILE B C 10
ATOM 17412 O O . ILE B 2 13 ? -10.090 6.676 -4.711 1.00 1.17 379 ILE B O 10
ATOM 17428 N N . TYR B 2 14 ? -11.722 6.946 -6.212 1.00 0.45 380 TYR B N 10
ATOM 17429 C CA . TYR B 2 14 ? -10.874 6.589 -7.327 1.00 0.42 380 TYR B CA 10
ATOM 17430 C C . TYR B 2 14 ? -11.142 7.537 -8.488 1.00 0.46 380 TYR B C 10
ATOM 17431 O O . TYR B 2 14 ? -12.143 7.408 -9.194 1.00 0.58 380 TYR B O 10
ATOM 17449 N N . TYR B 2 15 ? -10.262 8.512 -8.649 1.00 0.55 381 TYR B N 10
ATOM 17450 C CA . TYR B 2 15 ? -10.440 9.563 -9.621 1.00 0.70 381 TYR B CA 10
ATOM 17451 C C . TYR B 2 15 ? -9.886 9.143 -10.976 1.00 0.79 381 TYR B C 10
ATOM 17452 O O . TYR B 2 15 ? -10.658 8.598 -11.789 1.00 1.31 381 TYR B O 10
ATOM 17471 N N . GLY A 1 1 ? 0.347 10.004 12.928 1.00 4.12 309 GLY A N 11
ATOM 17472 C CA . GLY A 1 1 ? 1.731 10.315 12.505 1.00 3.32 309 GLY A CA 11
ATOM 17473 C C . GLY A 1 1 ? 2.082 9.641 11.199 1.00 2.36 309 GLY A C 11
ATOM 17474 O O . GLY A 1 1 ? 1.199 9.145 10.497 1.00 2.83 309 GLY A O 11
ATOM 17480 N N . VAL A 1 2 ? 3.364 9.613 10.870 1.00 1.70 310 VAL A N 11
ATOM 17481 C CA . VAL A 1 2 ? 3.821 8.944 9.662 1.00 1.44 310 VAL A CA 11
ATOM 17482 C C . VAL A 1 2 ? 4.150 7.484 9.960 1.00 1.00 310 VAL A C 11
ATOM 17483 O O . VAL A 1 2 ? 5.220 7.158 10.476 1.00 1.09 310 VAL A O 11
ATOM 17496 N N . SER A 1 3 ? 3.201 6.611 9.669 1.00 0.71 311 SER A N 11
ATOM 17497 C CA . SER A 1 3 ? 3.351 5.197 9.960 1.00 0.41 311 SER A CA 11
ATOM 17498 C C . SER A 1 3 ? 4.118 4.495 8.846 1.00 0.34 311 SER A C 11
ATOM 17499 O O . SER A 1 3 ? 3.612 4.334 7.734 1.00 0.47 311 SER A O 11
ATOM 17507 N N . PHE A 1 4 ? 5.349 4.104 9.143 1.00 0.29 312 PHE A N 11
ATOM 17508 C CA . PHE A 1 4 ? 6.178 3.388 8.188 1.00 0.27 312 PHE A CA 11
ATOM 17509 C C . PHE A 1 4 ? 6.187 1.901 8.503 1.00 0.26 312 PHE A C 11
ATOM 17510 O O . PHE A 1 4 ? 6.521 1.495 9.618 1.00 0.34 312 PHE A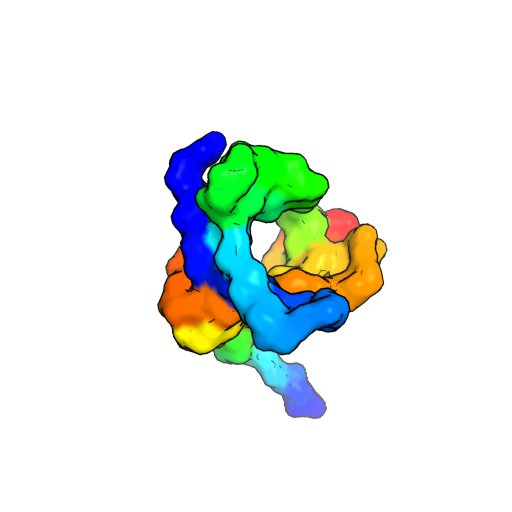 O 11
ATOM 17527 N N . PHE A 1 5 ? 5.818 1.097 7.524 1.00 0.24 313 PHE A N 11
ATOM 17528 C CA . PHE A 1 5 ? 5.828 -0.348 7.677 1.00 0.26 313 PHE A CA 11
ATOM 17529 C C . PHE A 1 5 ? 6.984 -0.943 6.886 1.00 0.26 313 PHE A C 11
ATOM 17530 O O . PHE A 1 5 ? 7.248 -0.531 5.756 1.00 0.26 313 PHE A O 11
ATOM 17547 N N . LEU A 1 6 ? 7.673 -1.901 7.483 1.00 0.36 314 LEU A N 11
ATOM 17548 C CA . LEU A 1 6 ? 8.809 -2.533 6.833 1.00 0.38 314 LEU A CA 11
ATOM 17549 C C . LEU A 1 6 ? 8.343 -3.716 5.997 1.00 0.37 314 LEU A C 11
ATOM 17550 O O . LEU A 1 6 ? 8.080 -4.800 6.520 1.00 0.50 314 LEU A O 11
ATOM 17566 N N . VAL A 1 7 ? 8.219 -3.494 4.702 1.00 0.26 315 VAL A N 11
ATOM 17567 C CA . VAL A 1 7 ? 7.742 -4.521 3.794 1.00 0.26 315 VAL A CA 11
ATOM 17568 C C . VAL A 1 7 ? 8.874 -5.007 2.899 1.00 0.24 315 VAL A C 11
ATOM 17569 O O . VAL A 1 7 ? 9.970 -4.451 2.920 1.00 0.27 315 VAL A O 11
ATOM 17582 N N . LYS A 1 8 ? 8.613 -6.051 2.129 1.00 0.25 316 LYS A N 11
ATOM 17583 C CA . LYS A 1 8 ? 9.603 -6.581 1.203 1.00 0.28 316 LYS A CA 11
ATOM 17584 C C . LYS A 1 8 ? 9.019 -6.650 -0.201 1.00 0.28 316 LYS A C 11
ATOM 17585 O O . LYS A 1 8 ? 7.972 -7.270 -0.414 1.00 0.28 316 LYS A O 11
ATOM 17604 N N . GLU A 1 9 ? 9.687 -6.011 -1.150 1.00 0.32 317 GLU A N 11
ATOM 17605 C CA . GLU A 1 9 ? 9.206 -5.957 -2.525 1.00 0.37 317 GLU A CA 11
ATOM 17606 C C . GLU A 1 9 ? 9.904 -6.992 -3.400 1.00 0.45 317 GLU A C 11
ATOM 17607 O O . GLU A 1 9 ? 11.133 -7.006 -3.502 1.00 0.48 317 GLU A O 11
ATOM 17619 N N . LYS A 1 10 ? 9.121 -7.862 -4.020 1.00 0.55 318 LYS A N 11
ATOM 17620 C CA . LYS A 1 10 ? 9.638 -8.764 -5.035 1.00 0.68 318 LYS A CA 11
ATOM 17621 C C . LYS A 1 10 ? 9.760 -8.014 -6.358 1.00 0.82 318 LYS A C 11
ATOM 17622 O O . LYS A 1 10 ? 8.795 -7.900 -7.115 1.00 0.95 318 LYS A O 11
ATOM 17641 N N . MET A 1 11 ? 10.941 -7.475 -6.615 1.00 0.90 319 MET A N 11
ATOM 17642 C CA . MET A 1 11 ? 11.158 -6.645 -7.791 1.00 1.09 319 MET A CA 11
ATOM 17643 C C . MET A 1 11 ? 11.810 -7.448 -8.906 1.00 1.22 319 MET A C 11
ATOM 17644 O O . MET A 1 11 ? 12.433 -8.482 -8.657 1.00 1.23 319 MET A O 11
ATOM 17658 N N . LYS A 1 12 ? 11.651 -6.969 -10.132 1.00 1.39 320 LYS A N 11
ATOM 17659 C CA . LYS A 1 12 ? 12.245 -7.612 -11.300 1.00 1.57 320 LYS A CA 11
ATOM 17660 C C . LYS A 1 12 ? 13.769 -7.588 -11.222 1.00 1.62 320 LYS A C 11
ATOM 17661 O O . LYS A 1 12 ? 14.356 -6.773 -10.503 1.00 1.59 320 LYS A O 11
ATOM 17680 N N . GLY A 1 13 ? 14.404 -8.486 -11.958 1.00 1.76 321 GLY A N 11
ATOM 17681 C CA . GLY A 1 13 ? 15.851 -8.513 -12.008 1.00 1.87 321 GLY A CA 11
ATOM 17682 C C . GLY A 1 13 ? 16.441 -9.595 -11.131 1.00 1.78 321 GLY A C 11
ATOM 17683 O O . GLY A 1 13 ? 17.392 -10.268 -11.524 1.00 1.93 321 GLY A O 11
ATOM 17687 N N . LYS A 1 14 ? 15.875 -9.771 -9.948 1.00 1.57 322 LYS A N 11
ATOM 17688 C CA . LYS A 1 14 ? 16.379 -10.755 -9.005 1.00 1.48 322 LYS A CA 11
ATOM 17689 C C . LYS A 1 14 ? 15.244 -11.401 -8.234 1.00 1.35 322 LYS A C 11
ATOM 17690 O O . LYS A 1 14 ? 14.110 -10.924 -8.238 1.00 1.32 322 LYS A O 11
ATOM 17709 N N . ASN A 1 15 ? 15.576 -12.485 -7.570 1.00 1.31 323 ASN A N 11
ATOM 17710 C CA . ASN A 1 15 ? 14.623 -13.264 -6.800 1.00 1.24 323 ASN A CA 11
ATOM 17711 C C . ASN A 1 15 ? 14.698 -12.888 -5.328 1.00 1.06 323 ASN A C 11
ATOM 17712 O O . ASN A 1 15 ? 14.334 -13.672 -4.449 1.00 1.04 323 ASN A O 11
ATOM 17723 N N . LYS A 1 16 ? 15.160 -11.677 -5.072 1.00 1.03 324 LYS A N 11
ATOM 17724 C CA . LYS A 1 16 ? 15.332 -11.191 -3.716 1.00 0.90 324 LYS A CA 11
ATOM 17725 C C . LYS A 1 16 ? 14.320 -10.088 -3.426 1.00 0.75 324 LYS A C 11
ATOM 17726 O O . LYS A 1 16 ? 14.137 -9.177 -4.236 1.00 0.81 324 LYS A O 11
ATOM 17745 N N . LEU A 1 17 ? 13.668 -10.173 -2.276 1.00 0.61 325 LEU A N 11
ATOM 17746 C CA . LEU A 1 17 ? 12.701 -9.164 -1.874 1.00 0.49 325 LEU A CA 11
ATOM 17747 C C . LEU A 1 17 ? 13.402 -8.074 -1.077 1.00 0.45 325 LEU A C 11
ATOM 17748 O O . LEU A 1 17 ? 14.003 -8.343 -0.035 1.00 0.55 325 LEU A O 11
ATOM 17764 N N . VAL A 1 18 ? 13.327 -6.852 -1.575 1.00 0.40 326 VAL A N 11
ATOM 17765 C CA . VAL A 1 18 ? 14.029 -5.731 -0.966 1.00 0.38 326 VAL A CA 11
ATOM 17766 C C . VAL A 1 18 ? 13.180 -5.082 0.123 1.00 0.32 326 VAL A C 11
ATOM 17767 O O . VAL A 1 18 ? 11.995 -4.816 -0.087 1.00 0.29 326 VAL A O 11
ATOM 17780 N N . PRO A 1 19 ? 13.768 -4.850 1.310 1.00 0.33 327 PRO A N 11
ATOM 17781 C CA . PRO A 1 19 ? 13.096 -4.146 2.406 1.00 0.30 327 PRO A CA 11
ATOM 17782 C C . PRO A 1 19 ? 12.743 -2.711 2.026 1.00 0.25 327 PRO A C 11
ATOM 17783 O O . PRO A 1 19 ? 13.595 -1.950 1.558 1.00 0.32 327 PRO A O 11
ATOM 17794 N N . ARG A 1 20 ? 11.490 -2.349 2.225 1.00 0.21 328 ARG A N 11
ATOM 17795 C CA . ARG A 1 20 ? 11.020 -1.024 1.873 1.00 0.23 328 ARG A CA 11
ATOM 17796 C C . ARG A 1 20 ? 10.193 -0.439 3.011 1.00 0.20 328 ARG A C 11
ATOM 17797 O O . ARG A 1 20 ? 9.454 -1.157 3.685 1.00 0.23 328 ARG A O 11
ATOM 17818 N N . LEU A 1 21 ? 10.329 0.859 3.222 1.00 0.18 329 LEU A N 11
ATOM 17819 C CA . LEU A 1 21 ? 9.546 1.561 4.222 1.00 0.20 329 LEU A CA 11
ATOM 17820 C C . LEU A 1 21 ? 8.272 2.108 3.597 1.00 0.19 329 LEU A C 11
ATOM 17821 O O . LEU A 1 21 ? 8.289 3.133 2.915 1.00 0.24 329 LEU A O 11
ATOM 17837 N N . LEU A 1 22 ? 7.177 1.404 3.811 1.00 0.17 330 LEU A N 11
ATOM 17838 C CA . LEU A 1 22 ? 5.892 1.820 3.283 1.00 0.17 330 LEU A CA 11
ATOM 17839 C C . LEU A 1 22 ? 5.248 2.821 4.229 1.00 0.18 330 LEU A C 11
ATOM 17840 O O . LEU A 1 22 ? 4.786 2.456 5.311 1.00 0.24 330 LEU A O 11
ATOM 17856 N N . GLY A 1 23 ? 5.249 4.082 3.829 1.00 0.18 331 GLY A N 11
ATOM 17857 C CA . GLY A 1 23 ? 4.695 5.125 4.663 1.00 0.22 331 GLY A CA 11
ATOM 17858 C C . GLY A 1 23 ? 3.273 5.458 4.283 1.00 0.22 331 GLY A C 11
ATOM 17859 O O . GLY A 1 23 ? 2.994 5.797 3.132 1.00 0.29 331 GLY A O 11
ATOM 17863 N N . ILE A 1 24 ? 2.371 5.344 5.242 1.00 0.22 332 ILE A N 11
ATOM 17864 C CA . ILE A 1 24 ? 0.972 5.659 5.012 1.00 0.22 332 ILE A CA 11
ATOM 17865 C C . ILE A 1 24 ? 0.620 6.981 5.681 1.00 0.24 332 ILE A C 11
ATOM 17866 O O . ILE A 1 24 ? 0.714 7.112 6.905 1.00 0.36 332 ILE A O 11
ATOM 17882 N N . THR A 1 25 ? 0.234 7.962 4.879 1.00 0.22 333 THR A N 11
ATOM 17883 C CA . THR A 1 25 ? -0.129 9.268 5.402 1.00 0.23 333 THR A CA 11
ATOM 17884 C C . THR A 1 25 ? -1.576 9.607 5.053 1.00 0.23 333 THR A C 11
ATOM 17885 O O . THR A 1 25 ? -2.238 8.852 4.338 1.00 0.28 333 THR A O 11
ATOM 17896 N N . LYS A 1 26 ? -2.059 10.742 5.552 1.00 0.26 334 LYS A N 11
ATOM 17897 C CA . LYS A 1 26 ? -3.473 11.097 5.442 1.00 0.28 334 LYS A CA 11
ATOM 17898 C C . LYS A 1 26 ? -3.898 11.387 4.008 1.00 0.26 334 LYS A C 11
ATOM 17899 O O . LYS A 1 26 ? -5.089 11.388 3.697 1.00 0.43 334 LYS A O 11
ATOM 17918 N N . GLU A 1 27 ? -2.940 11.657 3.139 1.00 0.27 335 GLU A N 11
ATOM 17919 C CA . GLU A 1 27 ? -3.268 12.058 1.787 1.00 0.33 335 GLU A CA 11
ATOM 17920 C C . GLU A 1 27 ? -2.610 11.172 0.728 1.00 0.27 335 GLU A C 11
ATOM 17921 O O . GLU A 1 27 ? -3.091 11.105 -0.406 1.00 0.34 335 GLU A O 11
ATOM 17933 N N . CYS A 1 28 ? -1.527 10.485 1.081 1.00 0.23 336 CYS A N 11
ATOM 17934 C CA . CYS A 1 28 ? -0.821 9.671 0.100 1.00 0.24 336 CYS A CA 11
ATOM 17935 C C . CYS A 1 28 ? -0.060 8.501 0.732 1.00 0.21 336 CYS A C 11
ATOM 17936 O O . CYS A 1 28 ? 0.030 8.376 1.955 1.00 0.28 336 CYS A O 11
ATOM 17944 N N . VAL A 1 29 ? 0.457 7.638 -0.133 1.00 0.22 337 VAL A N 11
ATOM 17945 C CA . VAL A 1 29 ? 1.264 6.492 0.260 1.00 0.21 337 VAL A CA 11
ATOM 17946 C C . VAL A 1 29 ? 2.612 6.553 -0.453 1.00 0.19 337 VAL A C 11
ATOM 17947 O O . VAL A 1 29 ? 2.671 6.506 -1.683 1.00 0.22 337 VAL A O 11
ATOM 17960 N N . MET A 1 30 ? 3.686 6.673 0.306 1.00 0.17 338 MET A N 11
ATOM 17961 C CA . MET A 1 30 ? 5.009 6.824 -0.283 1.00 0.17 338 MET A CA 11
ATOM 17962 C C . MET A 1 30 ? 5.893 5.616 -0.002 1.00 0.16 338 MET A C 11
ATOM 17963 O O . MET A 1 30 ? 5.938 5.107 1.121 1.00 0.20 338 MET A O 11
ATOM 17977 N N . ARG A 1 31 ? 6.588 5.150 -1.035 1.00 0.16 339 ARG A N 11
ATOM 17978 C CA . ARG A 1 31 ? 7.556 4.074 -0.881 1.00 0.17 339 ARG A CA 11
ATOM 17979 C C . ARG A 1 31 ? 8.922 4.644 -0.537 1.00 0.16 339 ARG A C 11
ATOM 17980 O O . ARG A 1 31 ? 9.624 5.158 -1.409 1.00 0.18 339 ARG A O 11
ATOM 18001 N N . VAL A 1 32 ? 9.290 4.571 0.725 1.00 0.18 340 VAL A N 11
ATOM 18002 C CA . VAL A 1 32 ? 10.589 5.047 1.159 1.00 0.22 340 VAL A CA 11
ATOM 18003 C C . VAL A 1 32 ? 11.589 3.900 1.167 1.00 0.24 340 VAL A C 11
ATOM 18004 O O . VAL A 1 32 ? 11.345 2.857 1.765 1.00 0.24 340 VAL A O 11
ATOM 18017 N N . ASP A 1 33 ? 12.693 4.080 0.467 1.00 0.30 341 ASP A N 11
ATOM 18018 C CA . ASP A 1 33 ? 13.741 3.072 0.426 1.00 0.36 341 ASP A CA 11
ATOM 18019 C C . ASP A 1 33 ? 14.375 2.912 1.802 1.00 0.38 341 ASP A C 11
ATOM 18020 O O . ASP A 1 33 ? 14.838 3.880 2.390 1.00 0.41 341 ASP A O 11
ATOM 18029 N N . GLU A 1 34 ? 14.379 1.691 2.316 1.00 0.42 342 GLU A N 11
ATOM 18030 C CA . GLU A 1 34 ? 14.976 1.406 3.617 1.00 0.47 342 GLU A CA 11
ATOM 18031 C C . GLU A 1 34 ? 16.482 1.668 3.576 1.00 0.60 342 GLU A C 11
ATOM 18032 O O . GLU A 1 34 ? 17.098 2.017 4.581 1.00 0.72 342 GLU A O 11
ATOM 18044 N N . LYS A 1 35 ? 17.059 1.530 2.394 1.00 0.69 343 LYS A N 11
ATOM 18045 C CA . LYS A 1 35 ? 18.490 1.709 2.211 1.00 0.87 343 LYS A CA 11
ATOM 18046 C C . LYS A 1 35 ? 18.871 3.195 2.226 1.00 0.79 343 LYS A C 11
ATOM 18047 O O . LYS A 1 35 ? 19.536 3.664 3.151 1.00 0.86 343 LYS A O 11
ATOM 18066 N N . THR A 1 36 ? 18.430 3.931 1.213 1.00 0.73 344 THR A N 11
ATOM 18067 C CA . THR A 1 36 ? 18.828 5.326 1.039 1.00 0.72 344 THR A CA 11
ATOM 18068 C C . THR A 1 36 ? 17.905 6.280 1.801 1.00 0.63 344 THR A C 11
ATOM 18069 O O . THR A 1 36 ? 18.222 7.458 1.970 1.00 0.67 344 THR A O 11
ATOM 18080 N N . LYS A 1 37 ? 16.765 5.759 2.252 1.00 0.55 345 LYS A N 11
ATOM 18081 C CA . LYS A 1 37 ? 15.748 6.549 2.953 1.00 0.52 345 LYS A CA 11
ATOM 18082 C C . LYS A 1 37 ? 15.104 7.576 2.024 1.00 0.53 345 LYS A C 11
ATOM 18083 O O . LYS A 1 37 ? 14.568 8.588 2.478 1.00 0.61 345 LYS A O 11
ATOM 18102 N N . GLU A 1 38 ? 15.129 7.293 0.726 1.00 0.53 346 GLU A N 11
ATOM 18103 C CA . GLU A 1 38 ? 14.536 8.184 -0.262 1.00 0.58 346 GLU A CA 11
ATOM 18104 C C . GLU A 1 38 ? 13.215 7.627 -0.779 1.00 0.44 346 GLU A C 11
ATOM 18105 O O . GLU A 1 38 ? 13.053 6.413 -0.922 1.00 0.42 346 GLU A O 11
ATOM 18117 N N . VAL A 1 39 ? 12.275 8.521 -1.051 1.00 0.39 347 VAL A N 11
ATOM 18118 C CA . VAL A 1 39 ? 10.980 8.136 -1.586 1.00 0.33 347 VAL A CA 11
ATOM 18119 C C . VAL A 1 39 ? 11.105 7.784 -3.062 1.00 0.31 347 VAL A C 11
ATOM 18120 O O . VAL A 1 39 ? 11.322 8.655 -3.902 1.00 0.42 347 VAL A O 11
ATOM 18133 N N . ILE A 1 40 ? 10.970 6.504 -3.369 1.00 0.25 348 ILE A N 11
ATOM 18134 C CA . ILE A 1 40 ? 11.099 6.028 -4.737 1.00 0.26 348 ILE A CA 11
ATOM 18135 C C . ILE A 1 40 ? 9.883 6.441 -5.558 1.00 0.26 348 ILE A C 11
ATOM 18136 O O . ILE A 1 40 ? 10.013 6.991 -6.653 1.00 0.35 348 ILE A O 11
ATOM 18152 N N . GLN A 1 41 ? 8.701 6.190 -5.016 1.00 0.23 349 GLN A N 11
ATOM 18153 C CA . GLN A 1 41 ? 7.467 6.532 -5.702 1.00 0.23 349 GLN A CA 11
ATOM 18154 C C . GLN A 1 41 ? 6.354 6.774 -4.692 1.00 0.22 349 GLN A C 11
ATOM 18155 O O . GLN A 1 41 ? 6.241 6.053 -3.699 1.00 0.29 349 GLN A O 11
ATOM 18169 N N . GLU A 1 42 ? 5.554 7.794 -4.944 1.00 0.23 350 GLU A N 11
ATOM 18170 C CA . GLU A 1 42 ? 4.440 8.134 -4.077 1.00 0.25 350 GLU A CA 11
ATOM 18171 C C . GLU A 1 42 ? 3.122 7.997 -4.832 1.00 0.26 350 GLU A C 11
ATOM 18172 O O . GLU A 1 42 ? 3.025 8.376 -6.000 1.00 0.36 350 GLU A O 11
ATOM 18184 N N . TRP A 1 43 ? 2.123 7.444 -4.166 1.00 0.23 351 TRP A N 11
ATOM 18185 C CA . TRP A 1 43 ? 0.793 7.333 -4.736 1.00 0.26 351 TRP A CA 11
ATOM 18186 C C . TRP A 1 43 ? -0.207 8.108 -3.898 1.00 0.25 351 TRP A C 11
ATOM 18187 O O . TRP A 1 43 ? -0.242 7.970 -2.679 1.00 0.52 351 TRP A O 11
ATOM 18208 N N . SER A 1 44 ? -1.007 8.932 -4.546 1.00 0.31 352 SER A N 11
ATOM 18209 C CA . SER A 1 44 ? -2.118 9.579 -3.874 1.00 0.30 352 SER A CA 11
ATOM 18210 C C . SER A 1 44 ? -3.178 8.533 -3.533 1.00 0.26 352 SER A C 11
ATOM 18211 O O . SER A 1 44 ? -3.356 7.563 -4.274 1.00 0.28 352 SER A O 11
ATOM 18219 N N . LEU A 1 45 ? -3.874 8.722 -2.415 1.00 0.25 353 LEU A N 11
ATOM 18220 C CA . LEU A 1 45 ? -4.924 7.791 -2.001 1.00 0.24 353 LEU A CA 11
ATOM 18221 C C . LEU A 1 45 ? -6.046 7.766 -3.035 1.00 0.23 353 LEU A C 11
ATOM 18222 O O . LEU A 1 45 ? -6.791 6.794 -3.146 1.00 0.23 353 LEU A O 11
ATOM 18238 N N . THR A 1 46 ? -6.136 8.843 -3.800 1.00 0.26 354 THR A N 11
ATOM 18239 C CA . THR A 1 46 ? -7.136 8.985 -4.842 1.00 0.28 354 THR A CA 11
ATOM 18240 C C . THR A 1 46 ? -6.874 8.033 -6.019 1.00 0.28 354 THR A C 11
ATOM 18241 O O . THR A 1 46 ? -7.746 7.812 -6.860 1.00 0.35 354 THR A O 11
ATOM 18252 N N . ASN A 1 47 ? -5.671 7.464 -6.069 1.00 0.26 355 ASN A N 11
ATOM 18253 C CA . ASN A 1 47 ? -5.279 6.600 -7.183 1.00 0.30 355 ASN A CA 11
ATOM 18254 C C . ASN A 1 47 ? -5.562 5.136 -6.871 1.00 0.28 355 ASN A C 11
ATOM 18255 O O . ASN A 1 47 ? -5.413 4.267 -7.728 1.00 0.33 355 ASN A O 11
ATOM 18266 N N . ILE A 1 48 ? -5.962 4.866 -5.639 1.00 0.26 356 ILE A N 11
ATOM 18267 C CA . ILE A 1 48 ? -6.151 3.498 -5.181 1.00 0.28 356 ILE A CA 11
ATOM 18268 C C . ILE A 1 48 ? -7.551 2.990 -5.514 1.00 0.28 356 ILE A C 11
ATOM 18269 O O . ILE A 1 48 ? -8.537 3.689 -5.291 1.00 0.38 356 ILE A O 11
ATOM 18285 N N . LYS A 1 49 ? -7.632 1.776 -6.047 1.00 0.26 357 LYS A N 11
ATOM 18286 C CA . LYS A 1 49 ? -8.918 1.163 -6.350 1.00 0.30 357 LYS A CA 11
ATOM 18287 C C . LYS A 1 49 ? -9.338 0.231 -5.218 1.00 0.31 357 LYS A C 11
ATOM 18288 O O . LYS A 1 49 ? -10.424 0.366 -4.656 1.00 0.45 357 LYS A O 11
ATOM 18307 N N . ARG A 1 50 ? -8.466 -0.712 -4.892 1.00 0.26 358 ARG A N 11
ATOM 18308 C CA . ARG A 1 50 ? -8.719 -1.676 -3.828 1.00 0.29 358 ARG A CA 11
ATOM 18309 C C . ARG A 1 50 ? -7.403 -2.201 -3.278 1.00 0.28 358 ARG A C 11
ATOM 18310 O O . ARG A 1 50 ? -6.359 -2.049 -3.908 1.00 0.35 358 ARG A O 11
ATOM 18331 N N . TRP A 1 51 ? -7.448 -2.799 -2.103 1.00 0.25 359 TRP A N 11
ATOM 18332 C CA . TRP A 1 51 ? -6.259 -3.387 -1.514 1.00 0.27 359 TRP A CA 11
ATOM 18333 C C . TRP A 1 51 ? -6.573 -4.736 -0.881 1.00 0.28 359 TRP A C 11
ATOM 18334 O O . TRP A 1 51 ? -7.633 -4.927 -0.281 1.00 0.36 359 TRP A O 11
ATOM 18355 N N . ALA A 1 52 ? -5.650 -5.669 -1.043 1.00 0.25 360 ALA A N 11
ATOM 18356 C CA . ALA A 1 52 ? -5.781 -6.996 -0.475 1.00 0.27 360 ALA A CA 11
ATOM 18357 C C . ALA A 1 52 ? -4.940 -7.116 0.781 1.00 0.25 360 ALA A C 11
ATOM 18358 O O . ALA A 1 52 ? -3.707 -7.130 0.725 1.00 0.31 360 ALA A O 11
ATOM 18365 N N . ALA A 1 53 ? -5.620 -7.177 1.912 1.00 0.26 361 ALA A N 11
ATOM 18366 C CA . ALA A 1 53 ? -4.960 -7.262 3.200 1.00 0.27 361 ALA A CA 11
ATOM 18367 C C . ALA A 1 53 ? -4.792 -8.711 3.629 1.00 0.25 361 ALA A C 11
ATOM 18368 O O . ALA A 1 53 ? -5.772 -9.432 3.821 1.00 0.38 361 ALA A O 11
ATOM 18375 N N . SER A 1 54 ? -3.550 -9.137 3.754 1.00 0.32 362 SER A N 11
ATOM 18376 C CA . SER A 1 54 ? -3.243 -10.473 4.228 1.00 0.40 362 SER A CA 11
ATOM 18377 C C . SER A 1 54 ? -2.025 -10.426 5.144 1.00 0.42 362 SER A C 11
ATOM 18378 O O . SER A 1 54 ? -1.114 -9.627 4.927 1.00 0.44 362 SER A O 11
ATOM 18386 N N . PRO A 1 55 ? -1.998 -11.272 6.185 1.00 0.46 363 PRO A N 11
ATOM 18387 C CA . PRO A 1 55 ? -0.902 -11.299 7.163 1.00 0.48 363 PRO A CA 11
ATOM 18388 C C . PRO A 1 55 ? 0.386 -11.888 6.591 1.00 0.45 363 PRO A C 11
ATOM 18389 O O . PRO A 1 55 ? 1.414 -11.936 7.266 1.00 0.66 363 PRO A O 11
ATOM 18400 N N . LYS A 1 56 ? 0.319 -12.352 5.353 1.00 0.44 364 LYS A N 11
ATOM 18401 C CA . LYS A 1 56 ? 1.488 -12.898 4.682 1.00 0.44 364 LYS A CA 11
ATOM 18402 C C . LYS A 1 56 ? 2.031 -11.910 3.652 1.00 0.37 364 LYS A C 11
ATOM 18403 O O . LYS A 1 56 ? 3.245 -11.803 3.453 1.00 0.40 364 LYS A O 11
ATOM 18422 N N . SER A 1 57 ? 1.128 -11.180 3.013 1.00 0.35 365 SER A N 11
ATOM 18423 C CA . SER A 1 57 ? 1.500 -10.250 1.962 1.00 0.34 365 SER A CA 11
ATOM 18424 C C . SER A 1 57 ? 0.377 -9.252 1.710 1.00 0.32 365 SER A C 11
ATOM 18425 O O . SER A 1 57 ? -0.799 -9.616 1.717 1.00 0.52 365 SER A O 11
ATOM 18433 N N . PHE A 1 58 ? 0.744 -8.004 1.489 1.00 0.19 366 PHE A N 11
ATOM 18434 C CA . PHE A 1 58 ? -0.224 -6.957 1.216 1.00 0.16 366 PHE A CA 11
ATOM 18435 C C . PHE A 1 58 ? -0.145 -6.568 -0.255 1.00 0.16 366 PHE A C 11
ATOM 18436 O O . PHE A 1 58 ? 0.947 -6.421 -0.798 1.00 0.28 366 PHE A O 11
ATOM 18453 N N . THR A 1 59 ? -1.292 -6.430 -0.906 1.00 0.17 367 THR A N 11
ATOM 18454 C CA . THR A 1 59 ? -1.317 -6.097 -2.322 1.00 0.19 367 THR A CA 11
ATOM 18455 C C . THR A 1 59 ? -2.219 -4.896 -2.596 1.00 0.19 367 THR A C 11
ATOM 18456 O O . THR A 1 59 ? -3.418 -4.938 -2.338 1.00 0.27 367 THR A O 11
ATOM 18467 N N . LEU A 1 60 ? -1.628 -3.825 -3.107 1.00 0.20 368 LEU A N 11
ATOM 18468 C CA . LEU A 1 60 ? -2.388 -2.654 -3.523 1.00 0.22 368 LEU A CA 11
ATOM 18469 C C . LEU A 1 60 ? -2.791 -2.773 -4.984 1.00 0.23 368 LEU A C 11
ATOM 18470 O O . LEU A 1 60 ? -1.991 -3.192 -5.824 1.00 0.33 368 LEU A O 11
ATOM 18486 N N . ASP A 1 61 ? -4.035 -2.425 -5.276 1.00 0.21 369 ASP A N 11
ATOM 18487 C CA . ASP A 1 61 ? -4.524 -2.390 -6.646 1.00 0.24 369 ASP A CA 11
ATOM 18488 C C . ASP A 1 61 ? -4.941 -0.978 -7.014 1.00 0.21 369 ASP A C 11
ATOM 18489 O O . ASP A 1 61 ? -5.738 -0.346 -6.315 1.00 0.22 369 ASP A O 11
ATOM 18498 N N . PHE A 1 62 ? -4.398 -0.485 -8.110 1.00 0.25 370 PHE A N 11
ATOM 18499 C CA . PHE A 1 62 ? -4.703 0.856 -8.571 1.00 0.26 370 PHE A CA 11
ATOM 18500 C C . PHE A 1 62 ? -5.581 0.794 -9.813 1.00 0.31 370 PHE A C 11
ATOM 18501 O O . PHE A 1 62 ? -5.797 1.800 -10.486 1.00 0.35 370 PHE A O 11
ATOM 18518 N N . GLY A 1 63 ? -6.076 -0.406 -10.106 1.00 0.40 371 GLY A N 11
ATOM 18519 C CA . GLY A 1 63 ? -7.021 -0.599 -11.190 1.00 0.50 371 GLY A CA 11
ATOM 18520 C C . GLY A 1 63 ? -6.457 -0.242 -12.549 1.00 0.49 371 GLY A C 11
ATOM 18521 O O . GLY A 1 63 ? -5.726 -1.024 -13.159 1.00 0.58 371 GLY A O 11
ATOM 18525 N N . ASP A 1 64 ? -6.795 0.946 -13.019 1.00 0.49 372 ASP A N 11
ATOM 18526 C CA . ASP A 1 64 ? -6.399 1.393 -14.345 1.00 0.56 372 ASP A CA 11
ATOM 18527 C C . ASP A 1 64 ? -5.389 2.533 -14.237 1.00 0.55 372 ASP A C 11
ATOM 18528 O O . ASP A 1 64 ? -5.143 3.265 -15.194 1.00 0.72 372 ASP A O 11
ATOM 18537 N N . TYR A 1 65 ? -4.7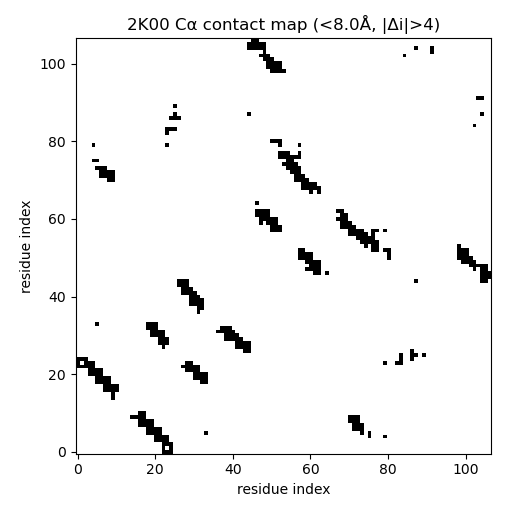94 2.666 -13.058 1.00 0.52 373 TYR A N 11
ATOM 18538 C CA . TYR A 1 65 ? -3.803 3.708 -12.819 1.00 0.51 373 TYR A CA 11
ATOM 18539 C C . TYR A 1 65 ? -2.414 3.236 -13.237 1.00 0.52 373 TYR A C 11
ATOM 18540 O O . TYR A 1 65 ? -1.781 3.847 -14.096 1.00 0.60 373 TYR A O 11
ATOM 18558 N N . GLN A 1 66 ? -1.939 2.150 -12.639 1.00 0.53 374 GLN A N 11
ATOM 18559 C CA . GLN A 1 66 ? -0.623 1.628 -12.982 1.00 0.59 374 GLN A CA 11
ATOM 18560 C C . GLN A 1 66 ? -0.707 0.176 -13.428 1.00 0.60 374 GLN A C 11
ATOM 18561 O O . GLN A 1 66 ? -1.645 -0.542 -13.077 1.00 0.59 374 GLN A O 11
ATOM 18575 N N . ASP A 1 67 ? 0.275 -0.237 -14.212 1.00 0.74 375 ASP A N 11
ATOM 18576 C CA . ASP A 1 67 ? 0.358 -1.606 -14.697 1.00 0.78 375 ASP A CA 11
ATOM 18577 C C . ASP A 1 67 ? 0.899 -2.523 -13.608 1.00 0.64 375 ASP A C 11
ATOM 18578 O O . ASP A 1 67 ? 1.957 -2.258 -13.032 1.00 0.73 375 ASP A O 11
ATOM 18587 N N . GLY A 1 68 ? 0.175 -3.593 -13.328 1.00 0.57 376 GLY A N 11
ATOM 18588 C CA . GLY A 1 68 ? 0.600 -4.530 -12.309 1.00 0.53 376 GLY A CA 11
ATOM 18589 C C . GLY A 1 68 ? 0.062 -4.174 -10.936 1.00 0.52 376 GLY A C 11
ATOM 18590 O O . GLY A 1 68 ? -0.610 -3.155 -10.770 1.00 0.70 376 GLY A O 11
ATOM 18594 N N . TYR A 1 69 ? 0.344 -5.019 -9.957 1.00 0.46 377 TYR A N 11
ATOM 18595 C CA . TYR A 1 69 ? -0.095 -4.779 -8.592 1.00 0.46 377 TYR A CA 11
ATOM 18596 C C . TYR A 1 69 ? 1.080 -4.398 -7.709 1.00 0.37 377 TYR A C 11
ATOM 18597 O O . TYR A 1 69 ? 2.229 -4.395 -8.147 1.00 0.38 377 TYR A O 11
ATOM 18615 N N . TYR A 1 70 ? 0.785 -4.106 -6.457 1.00 0.32 378 TYR A N 11
ATOM 18616 C CA . TYR A 1 70 ? 1.812 -3.781 -5.491 1.00 0.29 378 TYR A CA 11
ATOM 18617 C C . TYR A 1 70 ? 1.751 -4.773 -4.341 1.00 0.24 378 TYR A C 11
ATOM 18618 O O . TYR A 1 70 ? 1.074 -4.545 -3.338 1.00 0.26 378 TYR A O 11
ATOM 18636 N N . SER A 1 71 ? 2.419 -5.899 -4.524 1.00 0.26 379 SER A N 11
ATOM 18637 C CA . SER A 1 71 ? 2.434 -6.954 -3.530 1.00 0.27 379 SER A CA 11
ATOM 18638 C C . SER A 1 71 ? 3.733 -6.929 -2.732 1.00 0.24 379 SER A C 11
ATOM 18639 O O . SER A 1 71 ? 4.822 -7.073 -3.287 1.00 0.29 379 SER A O 11
ATOM 18647 N N . VAL A 1 72 ? 3.613 -6.731 -1.431 1.00 0.22 380 VAL A N 11
ATOM 18648 C CA . VAL A 1 72 ? 4.769 -6.684 -0.554 1.00 0.24 380 VAL A CA 11
ATOM 18649 C C . VAL A 1 72 ? 4.611 -7.654 0.608 1.00 0.23 380 VAL A C 11
ATOM 18650 O O . VAL A 1 72 ? 3.509 -7.844 1.126 1.00 0.30 380 VAL A O 11
ATOM 18663 N N . GLN A 1 73 ? 5.714 -8.275 1.001 1.00 0.22 381 GLN A N 11
ATOM 18664 C CA . GLN A 1 73 ? 5.704 -9.222 2.103 1.00 0.24 381 GLN A CA 11
ATOM 18665 C C . GLN A 1 73 ? 5.667 -8.476 3.430 1.00 0.24 381 GLN A C 11
ATOM 18666 O O . GLN A 1 73 ? 6.525 -7.634 3.700 1.00 0.32 381 GLN A O 11
ATOM 18680 N N . THR A 1 74 ? 4.659 -8.774 4.238 1.00 0.21 382 THR A N 11
ATOM 18681 C CA . THR A 1 74 ? 4.473 -8.116 5.521 1.00 0.26 382 THR A CA 11
ATOM 18682 C C . THR A 1 74 ? 3.478 -8.893 6.372 1.00 0.25 382 THR A C 11
ATOM 18683 O O . THR A 1 74 ? 2.548 -9.503 5.845 1.00 0.30 382 THR A O 11
ATOM 18694 N N . THR A 1 75 ? 3.684 -8.882 7.680 1.00 0.31 383 THR A N 11
ATOM 18695 C CA . THR A 1 75 ? 2.771 -9.542 8.596 1.00 0.37 383 THR A CA 11
ATOM 18696 C C . THR A 1 75 ? 1.725 -8.558 9.105 1.00 0.36 383 THR A C 11
ATOM 18697 O O . THR A 1 75 ? 0.757 -8.943 9.763 1.00 0.46 383 THR A O 11
ATOM 18708 N N . GLU A 1 76 ? 1.916 -7.286 8.775 1.00 0.31 384 GLU A N 11
ATOM 18709 C CA . GLU A 1 76 ? 1.065 -6.221 9.288 1.00 0.35 384 GLU A CA 11
ATOM 18710 C C . GLU A 1 76 ? 0.239 -5.600 8.166 1.00 0.28 384 GLU A C 11
ATOM 18711 O O . GLU A 1 76 ? -0.204 -4.455 8.267 1.00 0.27 384 GLU A O 11
ATOM 18723 N N . GLY A 1 77 ? 0.014 -6.381 7.112 1.00 0.27 385 GLY A N 11
ATOM 18724 C CA . GLY A 1 77 ? -0.735 -5.903 5.961 1.00 0.27 385 GLY A CA 11
ATOM 18725 C C . GLY A 1 77 ? -2.141 -5.456 6.314 1.00 0.26 385 GLY A C 11
ATOM 18726 O O . GLY A 1 77 ? -2.666 -4.513 5.720 1.00 0.27 385 GLY A O 11
ATOM 18730 N N . GLU A 1 78 ? -2.747 -6.127 7.286 1.00 0.30 386 GLU A N 11
ATOM 18731 C CA . GLU A 1 78 ? -4.090 -5.784 7.732 1.00 0.35 386 GLU A CA 11
ATOM 18732 C C . GLU A 1 78 ? -4.106 -4.391 8.358 1.00 0.31 386 GLU A C 11
ATOM 18733 O O . GLU A 1 78 ? -5.015 -3.596 8.107 1.00 0.36 386 GLU A O 11
ATOM 18745 N N . GLN A 1 79 ? -3.084 -4.091 9.153 1.00 0.29 387 GLN A N 11
ATOM 18746 C CA . GLN A 1 79 ? -2.974 -2.786 9.790 1.00 0.30 387 GLN A CA 11
ATOM 18747 C C . GLN A 1 79 ? -2.743 -1.698 8.750 1.00 0.27 387 GLN A C 11
ATOM 18748 O O . GLN A 1 79 ? -3.265 -0.590 8.876 1.00 0.31 387 GLN A O 11
ATOM 18762 N N . ILE A 1 80 ? -1.962 -2.022 7.723 1.00 0.24 388 ILE A N 11
ATOM 18763 C CA . ILE A 1 80 ? -1.727 -1.101 6.615 1.00 0.23 388 ILE A CA 11
ATOM 18764 C C . ILE A 1 80 ? -3.044 -0.768 5.924 1.00 0.22 388 ILE A C 11
ATOM 18765 O O . ILE A 1 80 ? -3.370 0.400 5.698 1.00 0.22 388 ILE A O 11
ATOM 18781 N N . ALA A 1 81 ? -3.803 -1.811 5.611 1.00 0.22 389 ALA A N 11
ATOM 18782 C CA . ALA A 1 81 ? -5.095 -1.668 4.950 1.00 0.24 389 ALA A CA 11
ATOM 18783 C C . ALA A 1 81 ? -6.042 -0.795 5.764 1.00 0.22 389 ALA A C 11
ATOM 18784 O O . ALA A 1 81 ? -6.658 0.136 5.238 1.00 0.23 389 ALA A O 11
ATOM 18791 N N . GLN A 1 82 ? -6.146 -1.102 7.050 1.00 0.22 390 GLN A N 11
ATOM 18792 C CA . GLN A 1 82 ? -7.034 -0.377 7.947 1.00 0.25 390 GLN A CA 11
ATOM 18793 C C . GLN A 1 82 ? -6.599 1.081 8.072 1.00 0.21 390 GLN A C 11
ATOM 18794 O O . GLN A 1 82 ? -7.422 1.982 8.236 1.00 0.23 390 GLN A O 11
ATOM 18808 N N . LEU A 1 83 ? -5.296 1.306 7.984 1.00 0.21 391 LEU A N 11
ATOM 18809 C CA . LEU A 1 83 ? -4.742 2.641 8.121 1.00 0.22 391 LEU A CA 11
ATOM 18810 C C . LEU A 1 83 ? -5.106 3.503 6.914 1.00 0.20 391 LEU A C 11
ATOM 18811 O O . LEU A 1 83 ? -5.495 4.662 7.068 1.00 0.22 391 LEU A O 11
ATOM 18827 N N . ILE A 1 84 ? -4.995 2.930 5.717 1.00 0.18 392 ILE A N 11
ATOM 18828 C CA . ILE A 1 84 ? -5.368 3.639 4.496 1.00 0.17 392 ILE A CA 11
ATOM 18829 C C . ILE A 1 84 ? -6.845 4.011 4.538 1.00 0.17 392 ILE A C 11
ATOM 18830 O O . ILE A 1 84 ? -7.209 5.163 4.310 1.00 0.19 392 ILE A O 11
ATOM 18846 N N . ALA A 1 85 ? -7.683 3.031 4.863 1.00 0.18 393 ALA A N 11
ATOM 18847 C CA . ALA A 1 85 ? -9.122 3.247 4.959 1.00 0.21 393 ALA A CA 11
ATOM 18848 C C . ALA A 1 85 ? -9.442 4.322 5.994 1.00 0.23 393 ALA A C 11
ATOM 18849 O O . ALA A 1 85 ? -10.358 5.122 5.808 1.00 0.29 393 ALA A O 11
ATOM 18856 N N . GLY A 1 86 ? -8.667 4.337 7.073 1.00 0.23 394 GLY A N 11
ATOM 18857 C CA . GLY A 1 86 ? -8.858 5.324 8.118 1.00 0.27 394 GLY A CA 11
ATOM 18858 C C . GLY A 1 86 ? -8.564 6.733 7.647 1.00 0.28 394 GLY A C 11
ATOM 18859 O O . GLY A 1 86 ? -9.367 7.642 7.860 1.00 0.35 394 GLY A O 11
ATOM 18863 N N . TYR A 1 87 ? -7.416 6.918 7.004 1.00 0.27 395 TYR A N 11
ATOM 18864 C CA . TYR A 1 87 ? -7.047 8.225 6.470 1.00 0.30 395 TYR A CA 11
ATOM 18865 C C . TYR A 1 87 ? -8.009 8.643 5.366 1.00 0.30 395 TYR A C 11
ATOM 18866 O O . TYR A 1 87 ? -8.420 9.799 5.291 1.00 0.36 395 TYR A O 11
ATOM 18884 N N . ILE A 1 88 ? -8.370 7.685 4.523 1.00 0.27 396 ILE A N 11
ATOM 18885 C CA . ILE A 1 88 ? -9.310 7.922 3.439 1.00 0.31 396 ILE A CA 11
ATOM 18886 C C . ILE A 1 88 ? -10.647 8.425 3.968 1.00 0.37 396 ILE A C 11
ATOM 18887 O O . ILE A 1 88 ? -11.190 9.405 3.459 1.00 0.45 396 ILE A O 11
ATOM 18903 N N . ASP A 1 89 ? -11.157 7.773 5.009 1.00 0.38 397 ASP A N 11
ATOM 18904 C CA . ASP A 1 89 ? -12.455 8.130 5.579 1.00 0.47 397 ASP A CA 11
ATOM 18905 C C . ASP A 1 89 ? -12.453 9.577 6.064 1.00 0.51 397 ASP A C 11
ATOM 18906 O O . ASP A 1 89 ? -13.481 10.254 6.038 1.00 0.63 397 ASP A O 11
ATOM 18915 N N . ILE A 1 90 ? -11.285 10.052 6.481 1.00 0.47 398 ILE A N 11
ATOM 18916 C CA . ILE A 1 90 ? -11.129 11.432 6.924 1.00 0.53 398 ILE A CA 11
ATOM 18917 C C . ILE A 1 90 ? -11.281 12.400 5.749 1.00 0.55 398 ILE A C 11
ATOM 18918 O O . ILE A 1 90 ? -11.742 13.531 5.916 1.00 0.65 398 ILE A O 11
ATOM 18934 N N . ILE A 1 91 ? -10.918 11.944 4.555 1.00 0.50 399 ILE A N 11
ATOM 18935 C CA . ILE A 1 91 ? -10.973 12.790 3.370 1.00 0.52 399 ILE A CA 11
ATOM 18936 C C . ILE A 1 91 ? -12.420 13.026 2.933 1.00 0.59 399 ILE A C 11
ATOM 18937 O O . ILE A 1 91 ? -12.747 14.090 2.410 1.00 0.72 399 ILE A O 11
ATOM 18953 N N . LEU A 1 92 ? -13.285 12.039 3.161 1.00 0.59 400 LEU A N 11
ATOM 18954 C CA . LEU A 1 92 ? -14.699 12.172 2.807 1.00 0.73 400 LEU A CA 11
ATOM 18955 C C . LEU A 1 92 ? -15.365 13.247 3.661 1.00 0.90 400 LEU A C 11
ATOM 18956 O O . LEU A 1 92 ? -15.804 12.930 4.787 1.00 1.31 400 LEU A O 11
ATOM 18973 N N . GLY B 2 1 ? -10.867 -20.414 1.224 1.00 12.98 367 GLY B N 11
ATOM 18974 C CA . GLY B 2 1 ? -12.236 -20.291 1.785 1.00 12.67 367 GLY B CA 11
ATOM 18975 C C . GLY B 2 1 ? -13.287 -20.800 0.821 1.00 12.18 367 GLY B C 11
ATOM 18976 O O . GLY B 2 1 ? -12.960 -21.489 -0.146 1.00 12.32 367 GLY B O 11
ATOM 18982 N N . ARG B 2 2 ? -14.547 -20.451 1.064 1.00 11.83 368 ARG B N 11
ATOM 18983 C CA . ARG B 2 2 ? -15.641 -20.972 0.253 1.00 11.57 368 ARG B CA 11
ATOM 18984 C C . ARG B 2 2 ? -16.758 -19.942 0.075 1.00 10.70 368 ARG B C 11
ATOM 18985 O O . ARG B 2 2 ? -17.489 -19.975 -0.914 1.00 10.61 368 ARG B O 11
ATOM 19006 N N . SER B 2 3 ? -16.888 -19.027 1.024 1.00 10.27 369 SER B N 11
ATOM 19007 C CA . SER B 2 3 ? -17.982 -18.059 0.989 1.00 9.63 369 SER B CA 11
ATOM 19008 C C . SER B 2 3 ? -17.566 -16.786 0.253 1.00 8.81 369 SER B C 11
ATOM 19009 O O . SER B 2 3 ? -17.378 -15.743 0.881 1.00 8.90 369 SER B O 11
ATOM 19017 N N . LYS B 2 4 ? -17.432 -16.904 -1.078 1.00 8.27 370 LYS B N 11
ATOM 19018 C CA . LYS B 2 4 ? -17.010 -15.790 -1.969 1.00 7.62 370 LYS B CA 11
ATOM 19019 C C . LYS B 2 4 ? -15.966 -14.884 -1.309 1.00 6.77 370 LYS B C 11
ATOM 19020 O O . LYS B 2 4 ? -16.288 -13.855 -0.704 1.00 6.67 370 LYS B O 11
ATOM 19039 N N . GLU B 2 5 ? -14.711 -15.291 -1.433 1.00 6.50 371 GLU B N 11
ATOM 19040 C CA . GLU B 2 5 ? -13.605 -14.621 -0.772 1.00 6.00 371 GLU B CA 11
ATOM 19041 C C . GLU B 2 5 ? -13.343 -13.237 -1.356 1.00 4.98 371 GLU B C 11
ATOM 19042 O O . GLU B 2 5 ? -12.703 -13.100 -2.400 1.00 4.97 371 GLU B O 11
ATOM 19054 N N . SER B 2 6 ? -13.853 -12.214 -0.692 1.00 4.53 372 SER B N 11
ATOM 19055 C CA . SER B 2 6 ? -13.525 -10.852 -1.053 1.00 3.82 372 SER B CA 11
ATOM 19056 C C . SER B 2 6 ? -12.473 -10.306 -0.105 1.00 2.91 372 SER B C 11
ATOM 19057 O O . SER B 2 6 ? -12.778 -9.855 1.000 1.00 3.19 372 SER B O 11
ATOM 19065 N N . GLY B 2 7 ? -11.235 -10.375 -0.542 1.00 2.37 373 GLY B N 11
ATOM 19066 C CA . GLY B 2 7 ? -10.129 -9.893 0.257 1.00 1.94 373 GLY B CA 11
ATOM 19067 C C . GLY B 2 7 ? -9.677 -8.528 -0.200 1.00 1.44 373 GLY B C 11
ATOM 19068 O O . GLY B 2 7 ? -8.571 -8.088 0.110 1.00 2.02 373 GLY B O 11
ATOM 19072 N N . TRP B 2 8 ? -10.551 -7.859 -0.934 1.00 1.08 374 TRP B N 11
ATOM 19073 C CA . TRP B 2 8 ? -10.226 -6.590 -1.550 1.00 0.61 374 TRP B CA 11
ATOM 19074 C C . TRP B 2 8 ? -11.098 -5.489 -0.983 1.00 0.55 374 TRP B C 11
ATOM 19075 O O . TRP B 2 8 ? -12.281 -5.380 -1.311 1.00 0.90 374 TRP B O 11
ATOM 19096 N N . VAL B 2 9 ? -10.504 -4.683 -0.129 1.00 0.40 375 VAL B N 11
ATOM 19097 C CA . VAL B 2 9 ? -11.198 -3.534 0.439 1.00 0.38 375 VAL B CA 11
ATOM 19098 C C . VAL B 2 9 ? -10.990 -2.362 -0.501 1.00 0.44 375 VAL B C 11
ATOM 19099 O O . VAL B 2 9 ? -9.854 -2.049 -0.858 1.00 0.53 375 VAL B O 11
ATOM 19112 N N . GLU B 2 10 ? -12.069 -1.736 -0.938 1.00 0.51 376 GLU B N 11
ATOM 19113 C CA . GLU B 2 10 ? -11.964 -0.767 -2.004 1.00 0.63 376 GLU B CA 11
ATOM 19114 C C . GLU B 2 10 ? -12.239 0.657 -1.555 1.00 0.52 376 GLU B C 11
ATOM 19115 O O . GLU B 2 10 ? -12.628 0.916 -0.415 1.00 0.61 376 GLU B O 11
ATOM 19127 N N . ASN B 2 11 ? -12.034 1.568 -2.488 1.00 0.54 377 ASN B N 11
ATOM 19128 C CA . ASN B 2 11 ? -11.871 2.980 -2.178 1.00 0.58 377 ASN B CA 11
ATOM 19129 C C . ASN B 2 11 ? -12.896 3.840 -2.918 1.00 0.50 377 ASN B C 11
ATOM 19130 O O . ASN B 2 11 ? -13.086 3.691 -4.127 1.00 0.65 377 ASN B O 11
ATOM 19141 N N . GLU B 2 12 ? -13.545 4.745 -2.188 1.00 0.43 378 GLU B N 11
ATOM 19142 C CA . GLU B 2 12 ? -14.612 5.571 -2.741 1.00 0.51 378 GLU B CA 11
ATOM 19143 C C . GLU B 2 12 ? -14.086 6.793 -3.460 1.00 0.44 378 GLU B C 11
ATOM 19144 O O . GLU B 2 12 ? -14.852 7.566 -4.033 1.00 0.53 378 GLU B O 11
ATOM 19156 N N . ILE B 2 13 ? -12.792 6.960 -3.442 1.00 0.36 379 ILE B N 11
ATOM 19157 C CA . ILE B 2 13 ? -12.183 8.102 -4.121 1.00 0.38 379 ILE B CA 11
ATOM 19158 C C . ILE B 2 13 ? -11.241 7.650 -5.218 1.00 0.48 379 ILE B C 11
ATOM 19159 O O . ILE B 2 13 ? -10.301 8.357 -5.571 1.00 1.17 379 ILE B O 11
ATOM 19175 N N . TYR B 2 14 ? -11.503 6.474 -5.763 1.00 0.45 380 TYR B N 11
ATOM 19176 C CA . TYR B 2 14 ? -10.734 5.989 -6.900 1.00 0.42 380 TYR B CA 11
ATOM 19177 C C . TYR B 2 14 ? -11.069 6.800 -8.147 1.00 0.46 380 TYR B C 11
ATOM 19178 O O . TYR B 2 14 ? -12.222 6.845 -8.583 1.00 0.58 380 TYR B O 11
ATOM 19196 N N . TYR B 2 15 ? -10.064 7.456 -8.701 1.00 0.55 381 TYR B N 11
ATOM 19197 C CA . TYR B 2 15 ? -10.222 8.219 -9.914 1.00 0.70 381 TYR B CA 11
ATOM 19198 C C . TYR B 2 15 ? -9.986 7.331 -11.132 1.00 0.79 381 TYR B C 11
ATOM 19199 O O . TYR B 2 15 ? -8.815 7.151 -11.532 1.00 1.31 381 TYR B O 11
ATOM 19218 N N . GLY A 1 1 ? -0.793 11.355 12.169 1.00 4.12 309 GLY A N 12
ATOM 19219 C CA . GLY A 1 1 ? -0.685 10.003 11.570 1.00 3.32 309 GLY A CA 12
ATOM 19220 C C . GLY A 1 1 ? 0.673 9.757 10.946 1.00 2.36 309 GLY A C 12
ATOM 19221 O O . GLY A 1 1 ? 1.703 10.082 11.543 1.00 2.83 309 GLY A O 12
ATOM 19227 N N . VAL A 1 2 ? 0.667 9.181 9.742 1.00 1.70 310 VAL A N 12
ATOM 19228 C CA . VAL A 1 2 ? 1.890 8.901 8.984 1.00 1.44 310 VAL A CA 12
ATOM 19229 C C . VAL A 1 2 ? 2.708 7.797 9.654 1.00 1.00 310 VAL A C 12
ATOM 19230 O O . VAL A 1 2 ? 3.607 8.063 10.456 1.00 1.09 310 VAL A O 12
ATOM 19243 N N . SER A 1 3 ? 2.357 6.557 9.352 1.00 0.71 311 SER A N 12
ATOM 19244 C CA . SER A 1 3 ? 3.041 5.400 9.909 1.00 0.41 311 SER A CA 12
ATOM 19245 C C . SER A 1 3 ? 3.950 4.745 8.871 1.00 0.34 311 SER A C 12
ATOM 19246 O O . SER A 1 3 ? 3.664 4.785 7.671 1.00 0.47 311 SER A O 12
ATOM 19254 N N . PHE A 1 4 ? 5.043 4.154 9.337 1.00 0.29 312 PHE A N 12
ATOM 19255 C CA . PHE A 1 4 ? 5.978 3.459 8.462 1.00 0.27 312 PHE A CA 12
ATOM 19256 C C . PHE A 1 4 ? 6.041 1.976 8.804 1.00 0.26 312 PHE A C 12
ATOM 19257 O O . PHE A 1 4 ? 6.098 1.598 9.975 1.00 0.34 312 PHE A O 12
ATOM 19274 N N . PHE A 1 5 ? 6.018 1.144 7.775 1.00 0.24 313 PHE A N 12
ATOM 19275 C CA . PHE A 1 5 ? 6.099 -0.301 7.948 1.00 0.26 313 PHE A CA 12
ATOM 19276 C C . PHE A 1 5 ? 7.282 -0.854 7.168 1.00 0.26 313 PHE A C 12
ATOM 19277 O O . PHE A 1 5 ? 7.569 -0.395 6.062 1.00 0.26 313 PHE A O 12
ATOM 19294 N N . LEU A 1 6 ? 7.966 -1.833 7.739 1.00 0.36 314 LEU A N 12
ATOM 19295 C CA . LEU A 1 6 ? 9.071 -2.484 7.051 1.00 0.38 314 LEU A CA 12
ATOM 19296 C C . LEU A 1 6 ? 8.560 -3.693 6.281 1.00 0.37 314 LEU A C 12
ATOM 19297 O O . LEU A 1 6 ? 8.282 -4.744 6.864 1.00 0.50 314 LEU A O 12
ATOM 19313 N N . VAL A 1 7 ? 8.420 -3.532 4.976 1.00 0.26 315 VAL A N 12
ATOM 19314 C CA . VAL A 1 7 ? 7.888 -4.588 4.130 1.00 0.26 315 VAL A CA 12
ATOM 19315 C C . VAL A 1 7 ? 8.950 -5.095 3.164 1.00 0.24 315 VAL A C 12
ATOM 19316 O O . VAL A 1 7 ? 10.058 -4.555 3.106 1.00 0.27 315 VAL A O 12
ATOM 19329 N N . LYS A 1 8 ? 8.613 -6.131 2.412 1.00 0.25 316 LYS A N 12
ATOM 19330 C CA . LYS A 1 8 ? 9.521 -6.678 1.415 1.00 0.28 316 LYS A CA 12
ATOM 19331 C C . LYS A 1 8 ? 8.838 -6.744 0.052 1.00 0.28 316 LYS A C 12
ATOM 19332 O O . LYS A 1 8 ? 7.898 -7.515 -0.141 1.00 0.28 316 LYS A O 12
ATOM 19351 N N . GLU A 1 9 ? 9.301 -5.928 -0.883 1.00 0.32 317 GLU A N 12
ATOM 19352 C CA . GLU A 1 9 ? 8.746 -5.911 -2.230 1.00 0.37 317 GLU A CA 12
ATOM 19353 C C . GLU A 1 9 ? 9.219 -7.115 -3.025 1.00 0.45 317 GLU A C 12
ATOM 19354 O O . GLU A 1 9 ? 10.419 -7.289 -3.252 1.00 0.48 317 GLU A O 12
ATOM 19366 N N . LYS A 1 10 ? 8.285 -7.949 -3.449 1.00 0.55 318 LYS A N 12
ATOM 19367 C CA . LYS A 1 10 ? 8.622 -9.043 -4.337 1.00 0.68 318 LYS A CA 12
ATOM 19368 C C . LYS A 1 10 ? 8.536 -8.568 -5.778 1.00 0.82 318 LYS A C 12
ATOM 19369 O O . LYS A 1 10 ? 7.447 -8.382 -6.323 1.00 0.95 318 LYS A O 12
ATOM 19388 N N . MET A 1 11 ? 9.693 -8.333 -6.368 1.00 0.90 319 MET A N 12
ATOM 19389 C CA . MET A 1 11 ? 9.777 -7.916 -7.755 1.00 1.09 319 MET A CA 12
ATOM 19390 C C . MET A 1 11 ? 10.555 -8.946 -8.554 1.00 1.22 319 MET A C 12
ATOM 19391 O O . MET A 1 11 ? 11.185 -9.838 -7.980 1.00 1.23 319 MET A O 12
ATOM 19405 N N . LYS A 1 12 ? 10.493 -8.834 -9.873 1.00 1.39 320 LYS A N 12
ATOM 19406 C CA . LYS A 1 12 ? 11.331 -9.647 -10.744 1.00 1.57 320 LYS A CA 12
ATOM 19407 C C . LYS A 1 12 ? 12.751 -9.093 -10.741 1.00 1.62 320 LYS A C 12
ATOM 19408 O O . LYS A 1 12 ? 13.054 -8.142 -10.017 1.00 1.59 320 LYS A O 12
ATOM 19427 N N . GLY A 1 13 ? 13.623 -9.688 -11.536 1.00 1.76 321 GLY A N 12
ATOM 19428 C CA . GLY A 1 13 ? 15.004 -9.255 -11.566 1.00 1.87 321 GLY A CA 12
ATOM 19429 C C . GLY A 1 13 ? 15.856 -10.063 -10.613 1.00 1.78 321 GLY A C 12
ATOM 19430 O O . GLY A 1 13 ? 17.066 -10.194 -10.798 1.00 1.93 321 GLY A O 12
ATOM 19434 N N . LYS A 1 14 ? 15.207 -10.598 -9.586 1.00 1.57 322 LYS A N 12
ATOM 19435 C CA . LYS A 1 14 ? 15.851 -11.460 -8.608 1.00 1.48 322 LYS A CA 12
ATOM 19436 C C . LYS A 1 14 ? 14.790 -12.154 -7.758 1.00 1.35 322 LYS A C 12
ATOM 19437 O O . LYS A 1 14 ? 13.591 -11.975 -7.985 1.00 1.32 322 LYS A O 12
ATOM 19456 N N . ASN A 1 15 ? 15.229 -12.944 -6.789 1.00 1.31 323 ASN A N 12
ATOM 19457 C CA . ASN A 1 15 ? 14.310 -13.653 -5.903 1.00 1.24 323 ASN A CA 12
ATOM 19458 C C . ASN A 1 15 ? 14.365 -13.072 -4.501 1.00 1.06 323 ASN A C 12
ATOM 19459 O O . ASN A 1 15 ? 13.700 -13.558 -3.585 1.00 1.04 323 ASN A O 12
ATOM 19470 N N . LYS A 1 16 ? 15.165 -12.031 -4.340 1.00 1.03 324 LYS A N 12
ATOM 19471 C CA . LYS A 1 16 ? 15.277 -11.346 -3.066 1.00 0.90 324 LYS A CA 12
ATOM 19472 C C . LYS A 1 16 ? 14.203 -10.273 -2.954 1.00 0.75 324 LYS A C 12
ATOM 19473 O O . LYS A 1 16 ? 14.106 -9.389 -3.807 1.00 0.81 324 LYS A O 12
ATOM 19492 N N . LEU A 1 17 ? 13.393 -10.363 -1.912 1.00 0.61 325 LEU A N 12
ATOM 19493 C CA . LEU A 1 17 ? 12.351 -9.379 -1.675 1.00 0.49 325 LEU A CA 12
ATOM 19494 C C . LEU A 1 17 ? 12.961 -8.128 -1.060 1.00 0.45 325 LEU A C 12
ATOM 19495 O O . LEU A 1 17 ? 13.554 -8.178 0.018 1.00 0.55 325 LEU A O 12
ATOM 19511 N N . VAL A 1 18 ? 12.805 -7.010 -1.753 1.00 0.40 326 VAL A N 12
ATOM 19512 C CA . VAL A 1 18 ? 13.472 -5.770 -1.378 1.00 0.38 326 VAL A CA 12
ATOM 19513 C C . VAL A 1 18 ? 12.815 -5.129 -0.159 1.00 0.32 326 VAL A C 12
ATOM 19514 O O . VAL A 1 18 ? 11.631 -4.795 -0.189 1.00 0.29 326 VAL A O 12
ATOM 19527 N N . PRO A 1 19 ? 13.577 -4.956 0.932 1.00 0.33 327 PRO A N 12
ATOM 19528 C CA . PRO A 1 19 ? 13.093 -4.269 2.130 1.00 0.30 327 PRO A CA 12
ATOM 19529 C C . PRO A 1 19 ? 12.769 -2.811 1.836 1.00 0.25 327 PRO A C 12
ATOM 19530 O O . PRO A 1 19 ? 13.632 -2.048 1.394 1.00 0.32 327 PRO A O 12
ATOM 19541 N N . ARG A 1 20 ? 11.525 -2.430 2.070 1.00 0.21 328 ARG A N 12
ATOM 19542 C CA . ARG A 1 20 ? 11.079 -1.080 1.784 1.00 0.23 328 ARG A CA 12
ATOM 19543 C C . ARG A 1 20 ? 10.346 -0.501 2.987 1.00 0.20 328 ARG A C 12
ATOM 19544 O O . ARG A 1 20 ? 9.702 -1.233 3.742 1.00 0.23 328 ARG A O 12
ATOM 19565 N N . LEU A 1 21 ? 10.452 0.805 3.163 1.00 0.18 329 LEU A N 12
ATOM 19566 C CA . LEU A 1 21 ? 9.730 1.497 4.213 1.00 0.20 329 LEU A CA 12
ATOM 19567 C C . LEU A 1 21 ? 8.439 2.072 3.656 1.00 0.19 329 LEU A C 12
ATOM 19568 O O . LEU A 1 21 ? 8.454 3.021 2.870 1.00 0.24 329 LEU A O 12
ATOM 19584 N N . LEU A 1 22 ? 7.328 1.474 4.041 1.00 0.17 330 LEU A N 12
ATOM 19585 C CA . LEU A 1 22 ? 6.033 1.907 3.557 1.00 0.17 330 LEU A CA 12
ATOM 19586 C C . LEU A 1 22 ? 5.562 3.114 4.343 1.00 0.18 330 LEU A C 12
ATOM 19587 O O . LEU A 1 22 ? 5.399 3.043 5.559 1.00 0.24 330 LEU A O 12
ATOM 19603 N N . GLY A 1 23 ? 5.348 4.217 3.650 1.00 0.18 331 GLY A N 12
ATOM 19604 C CA . GLY A 1 23 ? 4.858 5.399 4.305 1.00 0.22 331 GLY A CA 12
ATOM 19605 C C . GLY A 1 23 ? 3.408 5.671 3.982 1.00 0.22 331 GLY A C 12
ATOM 19606 O O . GLY A 1 23 ? 3.080 6.089 2.870 1.00 0.29 331 GLY A O 12
ATOM 19610 N N . ILE A 1 24 ? 2.538 5.429 4.950 1.00 0.22 332 ILE A N 12
ATOM 19611 C CA . ILE A 1 24 ? 1.117 5.691 4.783 1.00 0.22 332 ILE A CA 12
ATOM 19612 C C . ILE A 1 24 ? 0.756 7.004 5.459 1.00 0.24 332 ILE A C 12
ATOM 19613 O O . ILE A 1 24 ? 0.792 7.110 6.686 1.00 0.36 332 ILE A O 12
ATOM 19629 N N . THR A 1 25 ? 0.438 8.006 4.659 1.00 0.22 333 THR A N 12
ATOM 19630 C CA . THR A 1 25 ? 0.046 9.296 5.188 1.00 0.23 333 THR A CA 12
ATOM 19631 C C . THR A 1 25 ? -1.453 9.491 5.010 1.00 0.23 333 THR A C 12
ATOM 19632 O O . THR A 1 25 ? -2.135 8.607 4.492 1.00 0.28 333 THR A O 12
ATOM 19643 N N . LYS A 1 26 ? -1.959 10.650 5.406 1.00 0.26 334 LYS A N 12
ATOM 19644 C CA . LYS A 1 26 ? -3.393 10.913 5.351 1.00 0.28 334 LYS A CA 12
ATOM 19645 C C . LYS A 1 26 ? -3.833 11.256 3.930 1.00 0.26 334 LYS A C 12
ATOM 19646 O O . LYS A 1 26 ? -5.010 11.507 3.676 1.00 0.43 334 LYS A O 12
ATOM 19665 N N . GLU A 1 27 ? -2.882 11.256 3.005 1.00 0.27 335 GLU A N 12
ATOM 19666 C CA . GLU A 1 27 ? -3.148 11.719 1.655 1.00 0.33 335 GLU A CA 12
ATOM 19667 C C . GLU A 1 27 ? -2.458 10.863 0.592 1.00 0.27 335 GLU A C 12
ATOM 19668 O O . GLU A 1 27 ? -2.980 10.712 -0.516 1.00 0.34 335 GLU A O 12
ATOM 19680 N N . CYS A 1 28 ? -1.303 10.290 0.914 1.00 0.23 336 CYS A N 12
ATOM 19681 C CA . CYS A 1 28 ? -0.551 9.539 -0.081 1.00 0.24 336 CYS A CA 12
ATOM 19682 C C . CYS A 1 28 ? 0.180 8.335 0.516 1.00 0.21 336 CYS A C 12
ATOM 19683 O O . CYS A 1 28 ? 0.498 8.297 1.708 1.00 0.28 336 CYS A O 12
ATOM 19691 N N . VAL A 1 29 ? 0.421 7.352 -0.337 1.00 0.22 337 VAL A N 12
ATOM 19692 C CA . VAL A 1 29 ? 1.234 6.195 -0.008 1.00 0.21 337 VAL A CA 12
ATOM 19693 C C . VAL A 1 29 ? 2.582 6.325 -0.708 1.00 0.19 337 VAL A C 12
ATOM 19694 O O . VAL A 1 29 ? 2.650 6.323 -1.938 1.00 0.22 337 VAL A O 12
ATOM 19707 N N . MET A 1 30 ? 3.646 6.460 0.064 1.00 0.17 338 MET A N 12
ATOM 19708 C CA . MET A 1 30 ? 4.964 6.681 -0.512 1.00 0.17 338 MET A CA 12
ATOM 19709 C C . MET A 1 30 ? 5.893 5.505 -0.237 1.00 0.16 338 MET A C 12
ATOM 19710 O O . MET A 1 30 ? 5.894 4.942 0.858 1.00 0.20 338 MET A O 12
ATOM 19724 N N . ARG A 1 31 ? 6.666 5.127 -1.246 1.00 0.16 339 ARG A N 12
ATOM 19725 C CA . ARG A 1 31 ? 7.642 4.057 -1.101 1.00 0.17 339 ARG A CA 12
ATOM 19726 C C . ARG A 1 31 ? 9.011 4.626 -0.770 1.00 0.16 339 ARG A C 12
ATOM 19727 O O . ARG A 1 31 ? 9.726 5.104 -1.655 1.00 0.18 339 ARG A O 12
ATOM 19748 N N . VAL A 1 32 ? 9.367 4.592 0.502 1.00 0.18 340 VAL A N 12
ATOM 19749 C CA . VAL A 1 32 ? 10.678 5.043 0.932 1.00 0.22 340 VAL A CA 12
ATOM 19750 C C . VAL A 1 32 ? 11.632 3.858 0.968 1.00 0.24 340 VAL A C 12
ATOM 19751 O O . VAL A 1 32 ? 11.383 2.877 1.663 1.00 0.24 340 VAL A O 12
ATOM 19764 N N . ASP A 1 33 ? 12.705 3.929 0.196 1.00 0.30 341 ASP A N 12
ATOM 19765 C CA . ASP A 1 33 ? 13.669 2.841 0.160 1.00 0.36 341 ASP A CA 12
ATOM 19766 C C . ASP A 1 33 ? 14.351 2.689 1.512 1.00 0.38 341 ASP A C 12
ATOM 19767 O O . ASP A 1 33 ? 14.732 3.676 2.136 1.00 0.41 341 ASP A O 12
ATOM 19776 N N . GLU A 1 34 ? 14.496 1.454 1.959 1.00 0.42 342 GLU A N 12
ATOM 19777 C CA . GLU A 1 34 ? 15.101 1.171 3.251 1.00 0.47 342 GLU A CA 12
ATOM 19778 C C . GLU A 1 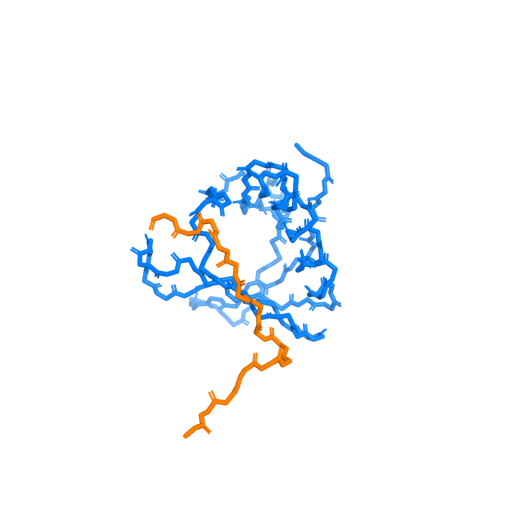34 ? 16.608 1.412 3.185 1.00 0.60 342 GLU A C 12
ATOM 19779 O O . GLU A 1 34 ? 17.201 1.973 4.107 1.00 0.72 342 GLU A O 12
ATOM 19791 N N . LYS A 1 35 ? 17.210 1.021 2.072 1.00 0.69 343 LYS A N 12
ATOM 19792 C CA . LYS A 1 35 ? 18.657 1.099 1.909 1.00 0.87 343 LYS A CA 12
ATOM 19793 C C . LYS A 1 35 ? 19.120 2.537 1.668 1.00 0.79 343 LYS A C 12
ATOM 19794 O O . LYS A 1 35 ? 19.938 3.070 2.417 1.00 0.86 343 LYS A O 12
ATOM 19813 N N . THR A 1 36 ? 18.582 3.159 0.630 1.00 0.73 344 THR A N 12
ATOM 19814 C CA . THR A 1 36 ? 19.024 4.483 0.210 1.00 0.72 344 THR A CA 12
ATOM 19815 C C . THR A 1 36 ? 18.244 5.593 0.923 1.00 0.63 344 THR A C 12
ATOM 19816 O O . THR A 1 36 ? 18.612 6.768 0.853 1.00 0.67 344 THR A O 12
ATOM 19827 N N . LYS A 1 37 ? 17.163 5.209 1.604 1.00 0.55 345 LYS A N 12
ATOM 19828 C CA . LYS A 1 37 ? 16.299 6.158 2.316 1.00 0.52 345 LYS A CA 12
ATOM 19829 C C . LYS A 1 37 ? 15.719 7.201 1.365 1.00 0.53 345 LYS A C 12
ATOM 19830 O O . LYS A 1 37 ? 15.478 8.345 1.748 1.00 0.61 345 LYS A O 12
ATOM 19849 N N . GLU A 1 38 ? 15.471 6.785 0.134 1.00 0.53 346 GLU A N 12
ATOM 19850 C CA . GLU A 1 38 ? 14.934 7.675 -0.882 1.00 0.58 346 GLU A CA 12
ATOM 19851 C C . GLU A 1 38 ? 13.481 7.341 -1.182 1.00 0.44 346 GLU A C 12
ATOM 19852 O O . GLU A 1 38 ? 13.120 6.170 -1.318 1.00 0.42 346 GLU A O 12
ATOM 19864 N N . VAL A 1 39 ? 12.651 8.369 -1.272 1.00 0.39 347 VAL A N 12
ATOM 19865 C CA . VAL A 1 39 ? 11.266 8.191 -1.672 1.00 0.33 347 VAL A CA 12
ATOM 19866 C C . VAL A 1 39 ? 11.210 7.937 -3.173 1.00 0.31 347 VAL A C 12
ATOM 19867 O O . VAL A 1 39 ? 11.398 8.853 -3.975 1.00 0.42 347 VAL A O 12
ATOM 19880 N N . ILE A 1 40 ? 10.988 6.687 -3.540 1.00 0.25 348 ILE A N 12
ATOM 19881 C CA . ILE A 1 40 ? 11.022 6.278 -4.936 1.00 0.26 348 ILE A CA 12
ATOM 19882 C C . ILE A 1 40 ? 9.759 6.715 -5.665 1.00 0.26 348 ILE A C 12
ATOM 19883 O O . ILE A 1 40 ? 9.814 7.499 -6.613 1.00 0.35 348 ILE A O 12
ATOM 19899 N N . GLN A 1 41 ? 8.622 6.223 -5.204 1.00 0.23 349 GLN A N 12
ATOM 19900 C CA . GLN A 1 41 ? 7.358 6.471 -5.875 1.00 0.23 349 GLN A CA 12
ATOM 19901 C C . GLN A 1 41 ? 6.269 6.767 -4.851 1.00 0.22 349 GLN A C 12
ATOM 19902 O O . GLN A 1 41 ? 6.269 6.198 -3.758 1.00 0.29 349 GLN A O 12
ATOM 19916 N N . GLU A 1 42 ? 5.356 7.657 -5.206 1.00 0.23 350 GLU A N 12
ATOM 19917 C CA . GLU A 1 42 ? 4.311 8.097 -4.295 1.00 0.25 350 GLU A CA 12
ATOM 19918 C C . GLU A 1 42 ? 2.952 8.105 -4.997 1.00 0.26 350 GLU A C 12
ATOM 19919 O O . GLU A 1 42 ? 2.834 8.574 -6.131 1.00 0.36 350 GLU A O 12
ATOM 19931 N N . TRP A 1 43 ? 1.936 7.569 -4.330 1.00 0.23 351 TRP A N 12
ATOM 19932 C CA . TRP A 1 43 ? 0.590 7.527 -4.887 1.00 0.26 351 TRP A CA 12
ATOM 19933 C C . TRP A 1 43 ? -0.405 8.169 -3.933 1.00 0.25 351 TRP A C 12
ATOM 19934 O O . TRP A 1 43 ? -0.438 7.836 -2.754 1.00 0.52 351 TRP A O 12
ATOM 19955 N N . SER A 1 44 ? -1.213 9.084 -4.439 1.00 0.31 352 SER A N 12
ATOM 19956 C CA . SER A 1 44 ? -2.306 9.641 -3.661 1.00 0.30 352 SER A CA 12
ATOM 19957 C C . SER A 1 44 ? -3.332 8.548 -3.350 1.00 0.26 352 SER A C 12
ATOM 19958 O O . SER A 1 44 ? -3.508 7.619 -4.139 1.00 0.28 352 SER A O 12
ATOM 19966 N N . LEU A 1 45 ? -4.000 8.652 -2.202 1.00 0.25 353 LEU A N 12
ATOM 19967 C CA . LEU A 1 45 ? -5.015 7.668 -1.809 1.00 0.24 353 LEU A CA 12
ATOM 19968 C C . LEU A 1 45 ? -6.150 7.630 -2.830 1.00 0.23 353 LEU A C 12
ATOM 19969 O O . LEU A 1 45 ? -6.854 6.631 -2.971 1.00 0.23 353 LEU A O 12
ATOM 19985 N N . THR A 1 46 ? -6.301 8.734 -3.543 1.00 0.26 354 THR A N 12
ATOM 19986 C CA . THR A 1 46 ? -7.306 8.875 -4.582 1.00 0.28 354 THR A CA 12
ATOM 19987 C C . THR A 1 46 ? -6.960 8.034 -5.822 1.00 0.28 354 THR A C 12
ATOM 19988 O O . THR A 1 46 ? -7.778 7.880 -6.731 1.00 0.35 354 THR A O 12
ATOM 19999 N N . ASN A 1 47 ? -5.742 7.495 -5.852 1.00 0.26 355 ASN A N 12
ATOM 20000 C CA . ASN A 1 47 ? -5.265 6.720 -6.997 1.00 0.30 355 ASN A CA 12
ATOM 20001 C C . ASN A 1 47 ? -5.371 5.226 -6.725 1.00 0.28 355 ASN A C 12
ATOM 20002 O O . ASN A 1 47 ? -5.010 4.405 -7.567 1.00 0.33 355 ASN A O 12
ATOM 20013 N N . ILE A 1 48 ? -5.856 4.881 -5.544 1.00 0.26 356 ILE A N 12
ATOM 20014 C CA . ILE A 1 48 ? -6.014 3.486 -5.164 1.00 0.28 356 ILE A CA 12
ATOM 20015 C C . ILE A 1 48 ? -7.324 2.938 -5.720 1.00 0.28 356 ILE A C 12
ATOM 20016 O O . ILE A 1 48 ? -8.316 3.656 -5.786 1.00 0.38 356 ILE A O 12
ATOM 20032 N N . LYS A 1 49 ? -7.314 1.685 -6.149 1.00 0.26 357 LYS A N 12
ATOM 20033 C CA . LYS A 1 49 ? -8.521 1.042 -6.651 1.00 0.30 357 LYS A CA 12
ATOM 20034 C C . LYS A 1 49 ? -9.025 -0.007 -5.661 1.00 0.31 357 LYS A C 12
ATOM 20035 O O . LYS A 1 49 ? -10.230 -0.139 -5.434 1.00 0.45 357 LYS A O 12
ATOM 20054 N N . ARG A 1 50 ? -8.094 -0.754 -5.083 1.00 0.26 358 ARG A N 12
ATOM 20055 C CA . ARG A 1 50 ? -8.420 -1.813 -4.131 1.00 0.29 358 ARG A CA 12
ATOM 20056 C C . ARG A 1 50 ? -7.149 -2.328 -3.477 1.00 0.28 358 ARG A C 12
ATOM 20057 O O . ARG A 1 50 ? -6.063 -2.195 -4.043 1.00 0.35 358 ARG A O 12
ATOM 20078 N N . TRP A 1 51 ? -7.272 -2.898 -2.288 1.00 0.25 359 TRP A N 12
ATOM 20079 C CA . TRP A 1 51 ? -6.122 -3.481 -1.617 1.00 0.27 359 TRP A CA 12
ATOM 20080 C C . TRP A 1 51 ? -6.479 -4.806 -0.961 1.00 0.28 359 TRP A C 12
ATOM 20081 O O . TRP A 1 51 ? -7.622 -5.029 -0.553 1.00 0.36 359 TRP A O 12
ATOM 20102 N N . ALA A 1 52 ? -5.491 -5.684 -0.879 1.00 0.25 360 ALA A N 12
ATOM 20103 C CA . ALA A 1 52 ? -5.663 -6.983 -0.257 1.00 0.27 360 ALA A CA 12
ATOM 20104 C C . ALA A 1 52 ? -4.855 -7.076 1.021 1.00 0.25 360 ALA A C 12
ATOM 20105 O O . ALA A 1 52 ? -3.622 -7.059 0.999 1.00 0.31 360 ALA A O 12
ATOM 20112 N N . ALA A 1 53 ? -5.564 -7.153 2.133 1.00 0.26 361 ALA A N 12
ATOM 20113 C CA . ALA A 1 53 ? -4.938 -7.258 3.435 1.00 0.27 361 ALA A CA 12
ATOM 20114 C C . ALA A 1 53 ? -4.818 -8.713 3.853 1.00 0.25 361 ALA A C 12
ATOM 20115 O O . ALA A 1 53 ? -5.801 -9.338 4.247 1.00 0.38 361 ALA A O 12
ATOM 20122 N N . SER A 1 54 ? -3.621 -9.259 3.738 1.00 0.32 362 SER A N 12
ATOM 20123 C CA . SER A 1 54 ? -3.364 -10.626 4.150 1.00 0.40 362 SER A CA 12
ATOM 20124 C C . SER A 1 54 ? -2.225 -10.658 5.166 1.00 0.42 362 SER A C 12
ATOM 20125 O O . SER A 1 54 ? -1.396 -9.748 5.199 1.00 0.44 362 SER A O 12
ATOM 20133 N N . PRO A 1 55 ? -2.175 -11.695 6.018 1.00 0.46 363 PRO A N 12
ATOM 20134 C CA . PRO A 1 55 ? -1.132 -11.826 7.042 1.00 0.48 363 PRO A CA 12
ATOM 20135 C C . PRO A 1 55 ? 0.223 -12.229 6.458 1.00 0.45 363 PRO A C 12
ATOM 20136 O O . PRO A 1 55 ? 1.214 -12.336 7.181 1.00 0.66 363 PRO A O 12
ATOM 20147 N N . LYS A 1 56 ? 0.261 -12.464 5.154 1.00 0.44 364 LYS A N 12
ATOM 20148 C CA . LYS A 1 56 ? 1.500 -12.833 4.486 1.00 0.44 364 LYS A CA 12
ATOM 20149 C C . LYS A 1 56 ? 1.988 -11.714 3.568 1.00 0.37 364 LYS A C 12
ATOM 20150 O O . LYS A 1 56 ? 3.192 -11.464 3.464 1.00 0.40 364 LYS A O 12
ATOM 20169 N N . SER A 1 57 ? 1.053 -11.027 2.927 1.00 0.35 365 SER A N 12
ATOM 20170 C CA . SER A 1 57 ? 1.399 -10.000 1.960 1.00 0.34 365 SER A CA 12
ATOM 20171 C C . SER A 1 57 ? 0.267 -8.991 1.792 1.00 0.32 365 SER A C 12
ATOM 20172 O O . SER A 1 57 ? -0.909 -9.318 1.967 1.00 0.52 365 SER A O 12
ATOM 20180 N N . PHE A 1 58 ? 0.635 -7.764 1.456 1.00 0.19 366 PHE A N 12
ATOM 20181 C CA . PHE A 1 58 ? -0.328 -6.704 1.210 1.00 0.16 366 PHE A CA 12
ATOM 20182 C C . PHE A 1 58 ? -0.227 -6.261 -0.247 1.00 0.16 366 PHE A C 12
ATOM 20183 O O . PHE A 1 58 ? 0.858 -5.921 -0.722 1.00 0.28 366 PHE A O 12
ATOM 20200 N N . THR A 1 59 ? -1.348 -6.285 -0.953 1.00 0.17 367 THR A N 12
ATOM 20201 C CA . THR A 1 59 ? -1.364 -5.945 -2.370 1.00 0.19 367 THR A CA 12
ATOM 20202 C C . THR A 1 59 ? -2.228 -4.716 -2.644 1.00 0.19 367 THR A C 12
ATOM 20203 O O . THR A 1 59 ? -3.415 -4.704 -2.330 1.00 0.27 367 THR A O 12
ATOM 20214 N N . LEU A 1 60 ? -1.623 -3.686 -3.218 1.00 0.20 368 LEU A N 12
ATOM 20215 C CA . LEU A 1 60 ? -2.361 -2.516 -3.671 1.00 0.22 368 LEU A CA 12
ATOM 20216 C C . LEU A 1 60 ? -2.587 -2.587 -5.174 1.00 0.23 368 LEU A C 12
ATOM 20217 O O . LEU A 1 60 ? -1.677 -2.930 -5.930 1.00 0.33 368 LEU A O 12
ATOM 20233 N N . ASP A 1 61 ? -3.803 -2.287 -5.598 1.00 0.21 369 ASP A N 12
ATOM 20234 C CA . ASP A 1 61 ? -4.119 -2.176 -7.015 1.00 0.24 369 ASP A CA 12
ATOM 20235 C C . ASP A 1 61 ? -4.499 -0.742 -7.341 1.00 0.21 369 ASP A C 12
ATOM 20236 O O . ASP A 1 61 ? -5.237 -0.101 -6.588 1.00 0.22 369 ASP A O 12
ATOM 20245 N N . PHE A 1 62 ? -3.984 -0.241 -8.451 1.00 0.25 370 PHE A N 12
ATOM 20246 C CA . PHE A 1 62 ? -4.210 1.140 -8.843 1.00 0.26 370 PHE A CA 12
ATOM 20247 C C . PHE A 1 62 ? -5.024 1.201 -10.127 1.00 0.31 370 PHE A C 12
ATOM 20248 O O . PHE A 1 62 ? -5.292 2.281 -10.654 1.00 0.35 370 PHE A O 12
ATOM 20265 N N . GLY A 1 63 ? -5.400 0.027 -10.624 1.00 0.40 371 GLY A N 12
ATOM 20266 C CA . GLY A 1 63 ? -6.271 -0.067 -11.779 1.00 0.50 371 GLY A CA 12
ATOM 20267 C C . GLY A 1 63 ? -5.724 0.619 -13.015 1.00 0.49 371 GLY A C 12
ATOM 20268 O O . GLY A 1 63 ? -4.822 0.106 -13.680 1.00 0.58 371 GLY A O 12
ATOM 20272 N N . ASP A 1 64 ? -6.267 1.790 -13.309 1.00 0.49 372 ASP A N 12
ATOM 20273 C CA . ASP A 1 64 ? -5.951 2.506 -14.536 1.00 0.56 372 ASP A CA 12
ATOM 20274 C C . ASP A 1 64 ? -4.814 3.493 -14.319 1.00 0.55 372 ASP A C 12
ATOM 20275 O O . ASP A 1 64 ? -4.488 4.279 -15.211 1.00 0.72 372 ASP A O 12
ATOM 20284 N N . TYR A 1 65 ? -4.205 3.460 -13.144 1.00 0.52 373 TYR A N 12
ATOM 20285 C CA . TYR A 1 65 ? -3.126 4.385 -12.832 1.00 0.51 373 TYR A CA 12
ATOM 20286 C C . TYR A 1 65 ? -1.783 3.831 -13.309 1.00 0.52 373 TYR A C 12
ATOM 20287 O O . TYR A 1 65 ? -0.916 4.584 -13.755 1.00 0.60 373 TYR A O 12
ATOM 20305 N N . GLN A 1 66 ? -1.617 2.515 -13.224 1.00 0.53 374 GLN A N 12
ATOM 20306 C CA . GLN A 1 66 ? -0.402 1.866 -13.705 1.00 0.59 374 GLN A CA 12
ATOM 20307 C C . GLN A 1 66 ? -0.677 0.401 -14.014 1.00 0.60 374 GLN A C 12
ATOM 20308 O O . GLN A 1 66 ? -1.753 -0.113 -13.706 1.00 0.59 374 GLN A O 12
ATOM 20322 N N . ASP A 1 67 ? 0.289 -0.264 -14.631 1.00 0.74 375 ASP A N 12
ATOM 20323 C CA . ASP A 1 67 ? 0.171 -1.687 -14.924 1.00 0.78 375 ASP A CA 12
ATOM 20324 C C . ASP A 1 67 ? 0.799 -2.512 -13.813 1.00 0.64 375 ASP A C 12
ATOM 20325 O O . ASP A 1 67 ? 1.894 -2.202 -13.345 1.00 0.73 375 ASP A O 12
ATOM 20334 N N . GLY A 1 68 ? 0.098 -3.550 -13.391 1.00 0.57 376 GLY A N 12
ATOM 20335 C CA . GLY A 1 68 ? 0.618 -4.421 -12.362 1.00 0.53 376 GLY A CA 12
ATOM 20336 C C . GLY A 1 68 ? 0.041 -4.099 -11.004 1.00 0.52 376 GLY A C 12
ATOM 20337 O O . GLY A 1 68 ? -0.851 -3.256 -10.886 1.00 0.70 376 GLY A O 12
ATOM 20341 N N . TYR A 1 69 ? 0.536 -4.771 -9.977 1.00 0.46 377 TYR A N 12
ATOM 20342 C CA . TYR A 1 69 ? 0.066 -4.543 -8.623 1.00 0.46 377 TYR A CA 12
ATOM 20343 C C . TYR A 1 69 ? 1.222 -4.137 -7.722 1.00 0.37 377 TYR A C 12
ATOM 20344 O O . TYR A 1 69 ? 2.378 -4.105 -8.146 1.00 0.38 377 TYR A O 12
ATOM 20362 N N . TYR A 1 70 ? 0.905 -3.839 -6.478 1.00 0.32 378 TYR A N 12
ATOM 20363 C CA . TYR A 1 70 ? 1.911 -3.504 -5.489 1.00 0.29 378 TYR A CA 12
ATOM 20364 C C . TYR A 1 70 ? 1.807 -4.468 -4.317 1.00 0.24 378 TYR A C 12
ATOM 20365 O O . TYR A 1 70 ? 1.091 -4.215 -3.350 1.00 0.26 378 TYR A O 12
ATOM 20383 N N . SER A 1 71 ? 2.489 -5.596 -4.437 1.00 0.26 379 SER A N 12
ATOM 20384 C CA . SER A 1 71 ? 2.442 -6.630 -3.419 1.00 0.27 379 SER A CA 12
ATOM 20385 C C . SER A 1 71 ? 3.728 -6.649 -2.609 1.00 0.24 379 SER A C 12
ATOM 20386 O O . SER A 1 71 ? 4.819 -6.840 -3.154 1.00 0.29 379 SER A O 12
ATOM 20394 N N . VAL A 1 72 ? 3.593 -6.441 -1.314 1.00 0.22 380 VAL A N 12
ATOM 20395 C CA . VAL A 1 72 ? 4.730 -6.468 -0.415 1.00 0.24 380 VAL A CA 12
ATOM 20396 C C . VAL A 1 72 ? 4.516 -7.496 0.685 1.00 0.23 380 VAL A C 12
ATOM 20397 O O . VAL A 1 72 ? 3.395 -7.687 1.157 1.00 0.30 380 VAL A O 12
ATOM 20410 N N . GLN A 1 73 ? 5.586 -8.170 1.068 1.00 0.22 381 GLN A N 12
ATOM 20411 C CA . GLN A 1 73 ? 5.524 -9.158 2.130 1.00 0.24 381 GLN A CA 12
ATOM 20412 C C . GLN A 1 73 ? 5.462 -8.461 3.480 1.00 0.24 381 GLN A C 12
ATOM 20413 O O . GLN A 1 73 ? 6.325 -7.642 3.804 1.00 0.32 381 GLN A O 12
ATOM 20427 N N . THR A 1 74 ? 4.432 -8.776 4.249 1.00 0.21 382 THR A N 12
ATOM 20428 C CA . THR A 1 74 ? 4.234 -8.176 5.556 1.00 0.26 382 THR A CA 12
ATOM 20429 C C . THR A 1 74 ? 3.170 -8.936 6.334 1.00 0.25 382 THR A C 12
ATOM 20430 O O . THR A 1 74 ? 2.208 -9.449 5.759 1.00 0.30 382 THR A O 12
ATOM 20441 N N . THR A 1 75 ? 3.358 -9.023 7.639 1.00 0.31 383 THR A N 12
ATOM 20442 C CA . THR A 1 75 ? 2.379 -9.641 8.510 1.00 0.37 383 THR A CA 12
ATOM 20443 C C . THR A 1 75 ? 1.378 -8.600 8.997 1.00 0.36 383 THR A C 12
ATOM 20444 O O . THR A 1 75 ? 0.378 -8.927 9.637 1.00 0.46 383 THR A O 12
ATOM 20455 N N . GLU A 1 76 ? 1.646 -7.342 8.664 1.00 0.31 384 GLU A N 12
ATOM 20456 C CA . GLU A 1 76 ? 0.819 -6.232 9.112 1.00 0.35 384 GLU A CA 12
ATOM 20457 C C . GLU A 1 76 ? -0.058 -5.715 7.977 1.00 0.28 384 GLU A C 12
ATOM 20458 O O . GLU A 1 76 ? -0.419 -4.537 7.946 1.00 0.27 384 GLU A O 12
ATOM 20470 N N . GLY A 1 77 ? -0.418 -6.607 7.060 1.00 0.27 385 GLY A N 12
ATOM 20471 C CA . GLY A 1 77 ? -1.258 -6.235 5.935 1.00 0.27 385 GLY A CA 12
ATOM 20472 C C . GLY A 1 77 ? -2.583 -5.625 6.364 1.00 0.26 385 GLY A C 12
ATOM 20473 O O . GLY A 1 77 ? -3.020 -4.620 5.804 1.00 0.27 385 GLY A O 12
ATOM 20477 N N . GLU A 1 78 ? -3.216 -6.225 7.366 1.00 0.30 386 GLU A N 12
ATOM 20478 C CA . GLU A 1 78 ? -4.495 -5.733 7.871 1.00 0.35 386 GLU A CA 12
ATOM 20479 C C . GLU A 1 78 ? -4.309 -4.375 8.549 1.00 0.31 386 GLU A C 12
ATOM 20480 O O . GLU A 1 78 ? -5.144 -3.480 8.417 1.00 0.36 386 GLU A O 12
ATOM 20492 N N . GLN A 1 79 ? -3.197 -4.230 9.256 1.00 0.29 387 GLN A N 12
ATOM 20493 C CA . GLN A 1 79 ? -2.857 -2.981 9.920 1.00 0.30 387 GLN A CA 12
ATOM 20494 C C . GLN A 1 79 ? -2.738 -1.852 8.900 1.00 0.27 387 GLN A C 12
ATOM 20495 O O . GLN A 1 79 ? -3.277 -0.762 9.100 1.00 0.31 387 GLN A O 12
ATOM 20509 N N . ILE A 1 80 ? -2.040 -2.127 7.802 1.00 0.24 388 ILE A N 12
ATOM 20510 C CA . ILE A 1 80 ? -1.870 -1.152 6.732 1.00 0.23 388 ILE A CA 12
ATOM 20511 C C . ILE A 1 80 ? -3.220 -0.815 6.102 1.00 0.22 388 ILE A C 12
ATOM 20512 O O . ILE A 1 80 ? -3.520 0.350 5.833 1.00 0.22 388 ILE A O 12
ATOM 20528 N N . ALA A 1 81 ? -4.036 -1.844 5.894 1.00 0.22 389 ALA A N 12
ATOM 20529 C CA . ALA A 1 81 ? -5.369 -1.673 5.329 1.00 0.24 389 ALA A CA 12
ATOM 20530 C C . ALA A 1 81 ? -6.220 -0.756 6.199 1.00 0.22 389 ALA A C 12
ATOM 20531 O O . ALA A 1 81 ? -6.830 0.195 5.705 1.00 0.23 389 ALA A O 12
ATOM 20538 N N . GLN A 1 82 ? -6.246 -1.045 7.497 1.00 0.22 390 GLN A N 12
ATOM 20539 C CA . GLN A 1 82 ? -6.976 -0.229 8.463 1.00 0.25 390 GLN A CA 12
ATOM 20540 C C . GLN A 1 82 ? -6.477 1.211 8.439 1.00 0.21 390 GLN A C 12
ATOM 20541 O O . GLN A 1 82 ? -7.259 2.158 8.540 1.00 0.23 390 GLN A O 12
ATOM 20555 N N . LEU A 1 83 ? -5.171 1.366 8.291 1.00 0.21 391 LEU A N 12
ATOM 20556 C CA . LEU A 1 83 ? -4.554 2.680 8.295 1.00 0.22 391 LEU A CA 12
ATOM 20557 C C . LEU A 1 83 ? -5.027 3.499 7.095 1.00 0.20 391 LEU A C 12
ATOM 20558 O O . LEU A 1 83 ? -5.487 4.630 7.253 1.00 0.22 391 LEU A O 12
ATOM 20574 N N . ILE A 1 84 ? -4.938 2.911 5.904 1.00 0.18 392 ILE A N 12
ATOM 20575 C CA . ILE A 1 84 ? -5.376 3.584 4.683 1.00 0.17 392 ILE A CA 12
ATOM 20576 C C . ILE A 1 84 ? -6.867 3.906 4.754 1.00 0.17 392 ILE A C 12
ATOM 20577 O O . ILE A 1 84 ? -7.280 5.039 4.501 1.00 0.19 392 ILE A O 12
ATOM 20593 N N . ALA A 1 85 ? -7.666 2.907 5.126 1.00 0.18 393 ALA A N 12
ATOM 20594 C CA . ALA A 1 85 ? -9.111 3.076 5.223 1.00 0.21 393 ALA A CA 12
ATOM 20595 C C . ALA A 1 85 ? -9.469 4.150 6.248 1.00 0.23 393 ALA A C 12
ATOM 20596 O O . ALA A 1 85 ? -10.447 4.878 6.078 1.00 0.29 393 ALA A O 12
ATOM 20603 N N . GLY A 1 86 ? -8.666 4.246 7.303 1.00 0.23 394 GLY A N 12
ATOM 20604 C CA . GLY A 1 86 ? -8.884 5.256 8.322 1.00 0.27 394 GLY A CA 12
ATOM 20605 C C . GLY A 1 86 ? -8.734 6.663 7.782 1.00 0.28 394 GLY A C 12
ATOM 20606 O O . GLY A 1 86 ? -9.586 7.521 8.020 1.00 0.35 394 GLY A O 12
ATOM 20610 N N . TYR A 1 87 ? -7.653 6.901 7.043 1.00 0.27 395 TYR A N 12
ATOM 20611 C CA . TYR A 1 87 ? -7.412 8.210 6.440 1.00 0.30 395 TYR A CA 12
ATOM 20612 C C . TYR A 1 87 ? -8.450 8.501 5.364 1.00 0.30 395 TYR A C 12
ATOM 20613 O O . TYR A 1 87 ? -8.945 9.622 5.248 1.00 0.36 395 TYR A O 12
ATOM 20631 N N . ILE A 1 88 ? -8.774 7.477 4.588 1.00 0.27 396 ILE A N 12
ATOM 20632 C CA . ILE A 1 88 ? -9.801 7.574 3.560 1.00 0.31 396 ILE A CA 12
ATOM 20633 C C . ILE A 1 88 ? -11.143 7.977 4.167 1.00 0.37 396 ILE A C 12
ATOM 20634 O O . ILE A 1 88 ? -11.859 8.810 3.611 1.00 0.45 396 ILE A O 12
ATOM 20650 N N . ASP A 1 89 ? -11.457 7.406 5.321 1.00 0.38 397 ASP A N 12
ATOM 20651 C CA . ASP A 1 89 ? -12.682 7.742 6.043 1.00 0.47 397 ASP A CA 12
ATOM 20652 C C . ASP A 1 89 ? -12.726 9.227 6.386 1.00 0.51 397 ASP A C 12
ATOM 20653 O O . ASP A 1 89 ? -13.787 9.847 6.365 1.00 0.63 397 ASP A O 12
ATOM 20662 N N . ILE A 1 90 ? -11.563 9.788 6.698 1.00 0.47 398 ILE A N 12
ATOM 20663 C CA . ILE A 1 90 ? -11.454 11.206 7.019 1.00 0.53 398 ILE A CA 12
ATOM 20664 C C . ILE A 1 90 ? -11.740 12.060 5.784 1.00 0.55 398 ILE A C 12
ATOM 20665 O O . ILE A 1 90 ? -12.395 13.102 5.870 1.00 0.65 398 ILE A O 12
ATOM 20681 N N . ILE A 1 91 ? -11.258 11.603 4.634 1.00 0.50 399 ILE A N 12
ATOM 20682 C CA . ILE A 1 91 ? -11.453 12.320 3.378 1.00 0.52 399 ILE A CA 12
ATOM 20683 C C . ILE A 1 91 ? -12.913 12.242 2.930 1.00 0.59 399 ILE A C 12
ATOM 20684 O O . ILE A 1 91 ? -13.447 13.186 2.350 1.00 0.72 399 ILE A O 12
ATOM 20700 N N . LEU A 1 92 ? -13.549 11.113 3.207 1.00 0.59 400 LEU A N 12
ATOM 20701 C CA . LEU A 1 92 ? -14.945 10.905 2.842 1.00 0.73 400 LEU A CA 12
ATOM 20702 C C . LEU A 1 92 ? -15.872 11.697 3.758 1.00 0.90 400 LEU A C 12
ATOM 20703 O O . LEU A 1 92 ? -16.330 12.784 3.348 1.00 1.31 400 LEU A O 12
ATOM 20720 N N . GLY B 2 1 ? -13.338 -7.194 -6.744 1.00 12.98 367 GLY B N 12
ATOM 20721 C CA . GLY B 2 1 ? -13.947 -8.218 -5.865 1.00 12.67 367 GLY B CA 12
ATOM 20722 C C . GLY B 2 1 ? -15.345 -8.572 -6.308 1.00 12.18 367 GLY B C 12
ATOM 20723 O O . GLY B 2 1 ? -15.687 -8.410 -7.479 1.00 12.32 367 GLY B O 12
ATOM 20729 N N . ARG B 2 2 ? -16.166 -9.034 -5.377 1.00 11.83 368 ARG B N 12
ATOM 20730 C CA . ARG B 2 2 ? -17.518 -9.460 -5.707 1.00 11.57 368 ARG B CA 12
ATOM 20731 C C . ARG B 2 2 ? -18.431 -9.282 -4.503 1.00 10.70 368 ARG B C 12
ATOM 20732 O O . ARG B 2 2 ? -19.411 -8.541 -4.557 1.00 10.61 368 ARG B O 12
ATOM 20753 N N . SER B 2 3 ? -18.095 -9.965 -3.420 1.00 10.27 369 SER B N 12
ATOM 20754 C CA . SER B 2 3 ? -18.891 -9.913 -2.208 1.00 9.63 369 SER B CA 12
ATOM 20755 C C . SER B 2 3 ? -17.996 -9.996 -0.976 1.00 8.81 369 SER B C 12
ATOM 20756 O O . SER B 2 3 ? -18.325 -10.663 0.005 1.00 8.90 369 SER B O 12
ATOM 20764 N N . LYS B 2 4 ? -16.870 -9.301 -1.029 1.00 8.27 370 LYS B N 12
ATOM 20765 C CA . LYS B 2 4 ? -15.905 -9.317 0.063 1.00 7.62 370 LYS B CA 12
ATOM 20766 C C . LYS B 2 4 ? -15.698 -7.916 0.622 1.00 6.77 370 LYS B C 12
ATOM 20767 O O . LYS B 2 4 ? -15.048 -7.082 -0.009 1.00 6.67 370 LYS B O 12
ATOM 20786 N N . GLU B 2 5 ? -16.292 -7.653 1.776 1.00 6.50 371 GLU B N 12
ATOM 20787 C CA . GLU B 2 5 ? -16.018 -6.425 2.514 1.00 6.00 371 GLU B CA 12
ATOM 20788 C C . GLU B 2 5 ? -14.555 -6.376 2.961 1.00 4.98 371 GLU B C 12
ATOM 20789 O O . GLU B 2 5 ? -13.835 -5.423 2.662 1.00 4.97 371 GLU B O 12
ATOM 20801 N N . SER B 2 6 ? -14.126 -7.406 3.677 1.00 4.53 372 SER B N 12
ATOM 20802 C CA . SER B 2 6 ? -12.748 -7.515 4.128 1.00 3.82 372 SER B CA 12
ATOM 20803 C C . SER B 2 6 ? -11.950 -8.420 3.196 1.00 2.91 372 SER B C 12
ATOM 20804 O O . SER B 2 6 ? -12.512 -9.102 2.331 1.00 3.19 372 SER B O 12
ATOM 20812 N N . GLY B 2 7 ? -10.637 -8.422 3.370 1.00 2.37 373 GLY B N 12
ATOM 20813 C CA . GLY B 2 7 ? -9.773 -9.202 2.508 1.00 1.94 373 GLY B CA 12
ATOM 20814 C C . GLY B 2 7 ? -9.424 -8.444 1.246 1.00 1.44 373 GLY B C 12
ATOM 20815 O O . GLY B 2 7 ? -8.262 -8.111 1.014 1.00 2.02 373 GLY B O 12
ATOM 20819 N N . TRP B 2 8 ? -10.438 -8.176 0.436 1.00 1.08 374 TRP B N 12
ATOM 20820 C CA . TRP B 2 8 ? -10.298 -7.324 -0.731 1.00 0.61 374 TRP B CA 12
ATOM 20821 C C . TRP B 2 8 ? -11.147 -6.090 -0.544 1.00 0.55 374 TRP B C 12
ATOM 20822 O O . TRP B 2 8 ? -12.360 -6.113 -0.747 1.00 0.90 374 TRP B O 12
ATOM 20843 N N . VAL B 2 9 ? -10.496 -5.018 -0.144 1.00 0.40 375 VAL B N 12
ATOM 20844 C CA . VAL B 2 9 ? -11.196 -3.807 0.244 1.00 0.38 375 VAL B CA 12
ATOM 20845 C C . VAL B 2 9 ? -11.107 -2.770 -0.865 1.00 0.44 375 VAL B C 12
ATOM 20846 O O . VAL B 2 9 ? -10.014 -2.403 -1.303 1.00 0.53 375 VAL B O 12
ATOM 20859 N N . GLU B 2 10 ? -12.261 -2.326 -1.330 1.00 0.51 376 GLU B N 12
ATOM 20860 C CA . GLU B 2 10 ? -12.330 -1.361 -2.410 1.00 0.63 376 GLU B CA 12
ATOM 20861 C C . GLU B 2 10 ? -12.695 0.014 -1.862 1.00 0.52 376 GLU B C 12
ATOM 20862 O O . GLU B 2 10 ? -13.520 0.135 -0.956 1.00 0.61 376 GLU B O 12
ATOM 20874 N N . ASN B 2 11 ? -12.062 1.040 -2.406 1.00 0.54 377 ASN B N 12
ATOM 20875 C CA . ASN B 2 11 ? -12.240 2.402 -1.922 1.00 0.58 377 ASN B CA 12
ATOM 20876 C C . ASN B 2 11 ? -13.287 3.143 -2.743 1.00 0.50 377 ASN B C 12
ATOM 20877 O O . ASN B 2 11 ? -13.613 2.741 -3.861 1.00 0.65 377 ASN B O 12
ATOM 20888 N N . GLU B 2 12 ? -13.815 4.227 -2.186 1.00 0.43 378 GLU B N 12
ATOM 20889 C CA . GLU B 2 12 ? -14.838 5.008 -2.866 1.00 0.51 378 GLU B CA 12
ATOM 20890 C C . GLU B 2 12 ? -14.318 6.377 -3.287 1.00 0.44 378 GLU B C 12
ATOM 20891 O O . GLU B 2 12 ? -15.096 7.284 -3.587 1.00 0.53 378 GLU B O 12
ATOM 20903 N N . ILE B 2 13 ? -13.004 6.512 -3.338 1.00 0.36 379 ILE B N 12
ATOM 20904 C CA . ILE B 2 13 ? -12.390 7.741 -3.841 1.00 0.38 379 ILE B CA 12
ATOM 20905 C C . ILE B 2 13 ? -11.479 7.454 -5.030 1.00 0.48 379 ILE B C 12
ATOM 20906 O O . ILE B 2 13 ? -10.519 8.181 -5.284 1.00 1.17 379 ILE B O 12
ATOM 20922 N N . TYR B 2 14 ? -11.801 6.407 -5.771 1.00 0.45 380 TYR B N 12
ATOM 20923 C CA . TYR B 2 14 ? -11.022 6.052 -6.951 1.00 0.42 380 TYR B CA 12
ATOM 20924 C C . TYR B 2 14 ? -11.494 6.859 -8.150 1.00 0.46 380 TYR B C 12
ATOM 20925 O O . TYR B 2 14 ? -12.569 6.611 -8.701 1.00 0.58 380 TYR B O 12
ATOM 20943 N N . TYR B 2 15 ? -10.700 7.844 -8.529 1.00 0.55 381 TYR B N 12
ATOM 20944 C CA . TYR B 2 15 ? -10.997 8.677 -9.668 1.00 0.70 381 TYR B CA 12
ATOM 20945 C C . TYR B 2 15 ? -10.540 8.003 -10.957 1.00 0.79 381 TYR B C 12
ATOM 20946 O O . TYR B 2 15 ? -11.363 7.321 -11.602 1.00 1.31 381 TYR B O 12
ATOM 20965 N N . GLY A 1 1 ? 0.478 10.958 12.529 1.00 4.12 309 GLY A N 13
ATOM 20966 C CA . GLY A 1 1 ? 0.150 9.601 12.031 1.00 3.32 309 GLY A CA 13
ATOM 20967 C C . GLY A 1 1 ? 1.039 9.174 10.880 1.00 2.36 309 GLY A C 13
ATOM 20968 O O . GLY A 1 1 ? 0.554 8.678 9.865 1.00 2.83 309 GLY A O 13
ATOM 20974 N N . VAL A 1 2 ? 2.341 9.374 11.028 1.00 1.70 310 VAL A N 13
ATOM 20975 C CA . VAL A 1 2 ? 3.286 8.965 10.003 1.00 1.44 310 VAL A CA 13
ATOM 20976 C C . VAL A 1 2 ? 3.823 7.579 10.330 1.00 1.00 310 VAL A C 13
ATOM 20977 O O . VAL A 1 2 ? 4.827 7.436 11.031 1.00 1.09 310 VAL A O 13
ATOM 20990 N N . SER A 1 3 ? 3.126 6.563 9.852 1.00 0.71 311 SER A N 13
ATOM 20991 C CA . SER A 1 3 ? 3.466 5.189 10.171 1.00 0.41 311 SER A CA 13
ATOM 20992 C C . SER A 1 3 ? 4.300 4.557 9.062 1.00 0.34 311 SER A C 13
ATOM 20993 O O . SER A 1 3 ? 3.882 4.515 7.903 1.00 0.47 311 SER A O 13
ATOM 21001 N N . PHE A 1 4 ? 5.484 4.082 9.423 1.00 0.29 312 PHE A N 13
ATOM 21002 C CA . PHE A 1 4 ? 6.349 3.387 8.482 1.00 0.27 312 PHE A CA 13
ATOM 21003 C C . PHE A 1 4 ? 6.265 1.886 8.699 1.00 0.26 312 PHE A C 13
ATOM 21004 O O . PHE A 1 4 ? 6.509 1.395 9.801 1.00 0.34 312 PHE A O 13
ATOM 21021 N N . PHE A 1 5 ? 5.907 1.161 7.655 1.00 0.24 313 PHE A N 13
ATOM 21022 C CA . PHE A 1 5 ? 5.846 -0.289 7.720 1.00 0.26 313 PHE A CA 13
ATOM 21023 C C . PHE A 1 5 ? 6.964 -0.892 6.886 1.00 0.26 313 PHE A C 13
ATOM 21024 O O . PHE A 1 5 ? 7.168 -0.502 5.736 1.00 0.26 313 PHE A O 13
ATOM 21041 N N . LEU A 1 6 ? 7.694 -1.828 7.466 1.00 0.36 314 LEU A N 13
ATOM 21042 C CA . LEU A 1 6 ? 8.792 -2.470 6.767 1.00 0.38 314 LEU A CA 13
ATOM 21043 C C . LEU A 1 6 ? 8.269 -3.630 5.936 1.00 0.37 314 LEU A C 13
ATOM 21044 O O . LEU A 1 6 ? 8.075 -4.734 6.440 1.00 0.50 314 LEU A O 13
ATOM 21060 N N . VAL A 1 7 ? 8.018 -3.364 4.667 1.00 0.26 315 VAL A N 13
ATOM 21061 C CA . VAL A 1 7 ? 7.455 -4.361 3.776 1.00 0.26 315 VAL A CA 13
ATOM 21062 C C . VAL A 1 7 ? 8.525 -4.931 2.857 1.00 0.24 315 VAL A C 13
ATOM 21063 O O . VAL A 1 7 ? 9.558 -4.301 2.626 1.00 0.27 315 VAL A O 13
ATOM 21076 N N . LYS A 1 8 ? 8.287 -6.129 2.354 1.00 0.25 316 LYS A N 13
ATOM 21077 C CA . LYS A 1 8 ? 9.218 -6.767 1.439 1.00 0.28 316 LYS A CA 13
ATOM 21078 C C . LYS A 1 8 ? 8.630 -6.783 0.032 1.00 0.28 316 LYS A C 13
ATOM 21079 O O . LYS A 1 8 ? 7.708 -7.550 -0.255 1.00 0.28 316 LYS A O 13
ATOM 21098 N N . GLU A 1 9 ? 9.146 -5.919 -0.832 1.00 0.32 317 GLU A N 13
ATOM 21099 C CA . GLU A 1 9 ? 8.636 -5.794 -2.191 1.00 0.37 317 GLU A CA 13
ATOM 21100 C C . GLU A 1 9 ? 9.125 -6.935 -3.068 1.00 0.45 317 GLU A C 13
ATOM 21101 O O . GLU A 1 9 ? 10.329 -7.097 -3.279 1.00 0.48 317 GLU A O 13
ATOM 21113 N N . LYS A 1 10 ? 8.194 -7.726 -3.573 1.00 0.55 318 LYS A N 13
ATOM 21114 C CA . LYS A 1 10 ? 8.531 -8.762 -4.530 1.00 0.68 318 LYS A CA 13
ATOM 21115 C C . LYS A 1 10 ? 8.385 -8.217 -5.945 1.00 0.82 318 LYS A C 13
ATOM 21116 O O . LYS A 1 10 ? 7.285 -8.179 -6.501 1.00 0.95 318 LYS A O 13
ATOM 21135 N N . MET A 1 11 ? 9.495 -7.763 -6.503 1.00 0.90 319 MET A N 13
ATOM 21136 C CA . MET A 1 11 ? 9.503 -7.239 -7.858 1.00 1.09 319 MET A CA 13
ATOM 21137 C C . MET A 1 11 ? 9.980 -8.301 -8.832 1.00 1.22 319 MET A C 13
ATOM 21138 O O . MET A 1 11 ? 10.600 -9.289 -8.437 1.00 1.23 319 MET A O 13
ATOM 21152 N N . LYS A 1 12 ? 9.666 -8.098 -10.098 1.00 1.39 320 LYS A N 13
ATOM 21153 C CA . LYS A 1 12 ? 10.020 -9.041 -11.147 1.00 1.57 320 LYS A CA 13
ATOM 21154 C C . LYS A 1 12 ? 11.514 -8.992 -11.446 1.00 1.62 320 LYS A C 13
ATOM 21155 O O . LYS A 1 12 ? 12.191 -8.011 -11.130 1.00 1.59 320 LYS A O 13
ATOM 21174 N N . GLY A 1 13 ? 12.021 -10.053 -12.053 1.00 1.76 321 GLY A N 13
ATOM 21175 C CA . GLY A 1 13 ? 13.417 -10.092 -12.442 1.00 1.87 321 GLY A CA 13
ATOM 21176 C C . GLY A 1 13 ? 14.247 -10.955 -11.519 1.00 1.78 321 GLY A C 13
ATOM 21177 O O . GLY A 1 13 ? 15.162 -11.654 -11.962 1.00 1.93 321 GLY A O 13
ATOM 21181 N N . LYS A 1 14 ? 13.926 -10.913 -10.235 1.00 1.57 322 LYS A N 13
ATOM 21182 C CA . LYS A 1 14 ? 14.638 -11.701 -9.247 1.00 1.48 322 LYS A CA 13
ATOM 21183 C C . LYS A 1 14 ? 13.681 -12.187 -8.170 1.00 1.35 322 LYS A C 13
ATOM 21184 O O . LYS A 1 14 ? 12.622 -11.595 -7.955 1.00 1.32 322 LYS A O 13
ATOM 21203 N N . ASN A 1 15 ? 14.058 -13.263 -7.499 1.00 1.31 323 ASN A N 13
ATOM 21204 C CA . ASN A 1 15 ? 13.228 -13.849 -6.454 1.00 1.24 323 ASN A CA 13
ATOM 21205 C C . ASN A 1 15 ? 13.530 -13.220 -5.097 1.00 1.06 323 ASN A C 13
ATOM 21206 O O . ASN A 1 15 ? 13.037 -13.677 -4.063 1.00 1.04 323 ASN A O 13
ATOM 21217 N N . LYS A 1 16 ? 14.339 -12.168 -5.109 1.00 1.03 324 LYS A N 13
ATOM 21218 C CA . LYS A 1 16 ? 14.683 -11.449 -3.893 1.00 0.90 324 LYS A CA 13
ATOM 21219 C C . LYS A 1 16 ? 13.673 -10.343 -3.625 1.00 0.75 324 LYS A C 13
ATOM 21220 O O . LYS A 1 16 ? 13.356 -9.549 -4.512 1.00 0.81 324 LYS A O 13
ATOM 21239 N N . LEU A 1 17 ? 13.179 -10.297 -2.401 1.00 0.61 325 LEU A N 13
ATOM 21240 C CA . LEU A 1 17 ? 12.269 -9.245 -1.984 1.00 0.49 325 LEU A CA 13
ATOM 21241 C C . LEU A 1 17 ? 13.058 -8.103 -1.360 1.00 0.45 325 LEU A C 13
ATOM 21242 O O . LEU A 1 17 ? 13.956 -8.327 -0.547 1.00 0.55 325 LEU A O 13
ATOM 21258 N N . VAL A 1 18 ? 12.728 -6.885 -1.752 1.00 0.40 326 VAL A N 13
ATOM 21259 C CA . VAL A 1 18 ? 13.451 -5.711 -1.288 1.00 0.38 326 VAL A CA 13
ATOM 21260 C C . VAL A 1 18 ? 12.703 -5.032 -0.144 1.00 0.32 326 VAL A C 13
ATOM 21261 O O . VAL A 1 18 ? 11.520 -4.713 -0.271 1.00 0.29 326 VAL A O 13
ATOM 21274 N N . PRO A 1 19 ? 13.376 -4.832 0.999 1.00 0.33 327 PRO A N 13
ATOM 21275 C CA . PRO A 1 19 ? 12.793 -4.147 2.155 1.00 0.30 327 PRO A CA 13
ATOM 21276 C C . PRO A 1 19 ? 12.524 -2.672 1.869 1.00 0.25 327 PRO A C 13
ATOM 21277 O O . PRO A 1 19 ? 13.418 -1.930 1.456 1.00 0.32 327 PRO A O 13
ATOM 21288 N N . ARG A 1 20 ? 11.288 -2.255 2.082 1.00 0.21 328 ARG A N 13
ATOM 21289 C CA . ARG A 1 20 ? 10.895 -0.881 1.838 1.00 0.23 328 ARG A CA 13
ATOM 21290 C C . ARG A 1 20 ? 10.183 -0.313 3.058 1.00 0.20 328 ARG A C 13
ATOM 21291 O O . ARG A 1 20 ? 9.481 -1.035 3.765 1.00 0.23 328 ARG A O 13
ATOM 21312 N N . LEU A 1 21 ? 10.373 0.972 3.304 1.00 0.18 329 LEU A N 13
ATOM 21313 C CA . LEU A 1 21 ? 9.658 1.653 4.367 1.00 0.20 329 LEU A CA 13
ATOM 21314 C C . LEU A 1 21 ? 8.391 2.273 3.803 1.00 0.19 329 LEU A C 13
ATOM 21315 O O . LEU A 1 21 ? 8.423 3.343 3.196 1.00 0.24 329 LEU A O 13
ATOM 21331 N N . LEU A 1 22 ? 7.283 1.576 3.969 1.00 0.17 330 LEU A N 13
ATOM 21332 C CA . LEU A 1 22 ? 6.015 2.035 3.441 1.00 0.17 330 LEU A CA 13
ATOM 21333 C C . LEU A 1 22 ? 5.374 3.018 4.410 1.00 0.18 330 LEU A C 13
ATOM 21334 O O . LEU A 1 22 ? 4.909 2.633 5.484 1.00 0.24 330 LEU A O 13
ATOM 21350 N N . GLY A 1 23 ? 5.381 4.289 4.038 1.00 0.18 331 GLY A N 13
ATOM 21351 C CA . GLY A 1 23 ? 4.812 5.314 4.884 1.00 0.22 331 GLY A CA 13
ATOM 21352 C C . GLY A 1 23 ? 3.410 5.683 4.456 1.00 0.22 331 GLY A C 13
ATOM 21353 O O . GLY A 1 23 ? 3.201 6.174 3.344 1.00 0.29 331 GLY A O 13
ATOM 21357 N N . ILE A 1 24 ? 2.448 5.435 5.327 1.00 0.22 332 ILE A N 13
ATOM 21358 C CA . ILE A 1 24 ? 1.061 5.759 5.035 1.00 0.22 332 ILE A CA 13
ATOM 21359 C C . ILE A 1 24 ? 0.689 7.085 5.683 1.00 0.24 332 ILE A C 13
ATOM 21360 O O . ILE A 1 24 ? 0.777 7.234 6.902 1.00 0.36 332 ILE A O 13
ATOM 21376 N N . THR A 1 25 ? 0.297 8.050 4.865 1.00 0.22 333 THR A N 13
ATOM 21377 C CA . THR A 1 25 ? -0.089 9.356 5.368 1.00 0.23 333 THR A CA 13
ATOM 21378 C C . THR A 1 25 ? -1.573 9.599 5.132 1.00 0.23 333 THR A C 13
ATOM 21379 O O . THR A 1 25 ? -2.297 8.698 4.709 1.00 0.28 333 THR A O 13
ATOM 21390 N N . LYS A 1 26 ? -2.016 10.825 5.376 1.00 0.26 334 LYS A N 13
ATOM 21391 C CA . LYS A 1 26 ? -3.425 11.175 5.235 1.00 0.28 334 LYS A CA 13
ATOM 21392 C C . LYS A 1 26 ? -3.787 11.458 3.780 1.00 0.26 334 LYS A C 13
ATOM 21393 O O . LYS A 1 26 ? -4.933 11.791 3.473 1.00 0.43 334 LYS A O 13
ATOM 21412 N N . GLU A 1 27 ? -2.818 11.330 2.886 1.00 0.27 335 GLU A N 13
ATOM 21413 C CA . GLU A 1 27 ? -3.035 11.710 1.499 1.00 0.33 335 GLU A CA 13
ATOM 21414 C C . GLU A 1 27 ? -2.299 10.803 0.516 1.00 0.27 335 GLU A C 13
ATOM 21415 O O . GLU A 1 27 ? -2.774 10.585 -0.602 1.00 0.34 335 GLU A O 13
ATOM 21427 N N . CYS A 1 28 ? -1.155 10.265 0.917 1.00 0.23 336 CYS A N 13
ATOM 21428 C CA . CYS A 1 28 ? -0.342 9.500 -0.011 1.00 0.24 336 CYS A CA 13
ATOM 21429 C C . CYS A 1 28 ? 0.325 8.291 0.637 1.00 0.21 336 CYS A C 13
ATOM 21430 O O . CYS A 1 28 ? 0.636 8.285 1.831 1.00 0.28 336 CYS A O 13
ATOM 21438 N N . VAL A 1 29 ? 0.519 7.265 -0.176 1.00 0.22 337 VAL A N 13
ATOM 21439 C CA . VAL A 1 29 ? 1.305 6.103 0.194 1.00 0.21 337 VAL A CA 13
ATOM 21440 C C . VAL A 1 29 ? 2.712 6.269 -0.366 1.00 0.19 337 VAL A C 13
ATOM 21441 O O . VAL A 1 29 ? 2.930 6.143 -1.574 1.00 0.22 337 VAL A O 13
ATOM 21454 N N . MET A 1 30 ? 3.654 6.584 0.503 1.00 0.17 338 MET A N 13
ATOM 21455 C CA . MET A 1 30 ? 5.001 6.924 0.072 1.00 0.17 338 MET A CA 13
ATOM 21456 C C . MET A 1 30 ? 5.972 5.765 0.316 1.00 0.16 338 MET A C 13
ATOM 21457 O O . MET A 1 30 ? 6.061 5.234 1.424 1.00 0.20 338 MET A O 13
ATOM 21471 N N . ARG A 1 31 ? 6.682 5.358 -0.735 1.00 0.16 339 ARG A N 13
ATOM 21472 C CA . ARG A 1 31 ? 7.661 4.279 -0.625 1.00 0.17 339 ARG A CA 13
ATOM 21473 C C . ARG A 1 31 ? 9.037 4.830 -0.295 1.00 0.16 339 ARG A C 13
ATOM 21474 O O . ARG A 1 31 ? 9.738 5.333 -1.177 1.00 0.18 339 ARG A O 13
ATOM 21495 N N . VAL A 1 32 ? 9.416 4.733 0.964 1.00 0.18 340 VAL A N 13
ATOM 21496 C CA . VAL A 1 32 ? 10.726 5.179 1.402 1.00 0.22 340 VAL A CA 13
ATOM 21497 C C . VAL A 1 32 ? 11.737 4.049 1.273 1.00 0.24 340 VAL A C 13
ATOM 21498 O O . VAL A 1 32 ? 11.540 2.958 1.810 1.00 0.24 340 VAL A O 13
ATOM 21511 N N . ASP A 1 33 ? 12.802 4.304 0.533 1.00 0.30 341 ASP A N 13
ATOM 21512 C CA . ASP A 1 33 ? 13.865 3.329 0.364 1.00 0.36 341 ASP A CA 13
ATOM 21513 C C . ASP A 1 33 ? 14.562 3.075 1.693 1.00 0.38 341 ASP A C 13
ATOM 21514 O O . ASP A 1 33 ? 14.901 4.014 2.409 1.00 0.41 341 ASP A O 13
ATOM 21523 N N . GLU A 1 34 ? 14.764 1.807 2.019 1.00 0.42 342 GLU A N 13
ATOM 21524 C CA . GLU A 1 34 ? 15.365 1.428 3.288 1.00 0.47 342 GLU A CA 13
ATOM 21525 C C . GLU A 1 34 ? 16.799 1.943 3.366 1.00 0.60 342 GLU A C 13
ATOM 21526 O O . GLU A 1 34 ? 17.254 2.395 4.414 1.00 0.72 342 GLU A O 13
ATOM 21538 N N . LYS A 1 35 ? 17.491 1.907 2.238 1.00 0.69 343 LYS A N 13
ATOM 21539 C CA . LYS A 1 35 ? 18.901 2.255 2.199 1.00 0.87 343 LYS A CA 13
ATOM 21540 C C . LYS A 1 35 ? 19.113 3.769 2.231 1.00 0.79 343 LYS A C 13
ATOM 21541 O O . LYS A 1 35 ? 19.755 4.296 3.140 1.00 0.86 343 LYS A O 13
ATOM 21560 N N . THR A 1 36 ? 18.569 4.463 1.243 1.00 0.73 344 THR A N 13
ATOM 21561 C CA . THR A 1 36 ? 18.826 5.889 1.079 1.00 0.72 344 THR A CA 13
ATOM 21562 C C . THR A 1 36 ? 17.871 6.740 1.921 1.00 0.63 344 THR A C 13
ATOM 21563 O O . THR A 1 36 ? 18.110 7.929 2.131 1.00 0.67 344 THR A O 13
ATOM 21574 N N . LYS A 1 37 ? 16.788 6.118 2.392 1.00 0.55 345 LYS A N 13
ATOM 21575 C CA . LYS A 1 37 ? 15.772 6.795 3.210 1.00 0.52 345 LYS A CA 13
ATOM 21576 C C . LYS A 1 37 ? 15.024 7.868 2.414 1.00 0.53 345 LYS A C 13
ATOM 21577 O O . LYS A 1 37 ? 14.367 8.741 2.988 1.00 0.61 345 LYS A O 13
ATOM 21596 N N . GLU A 1 38 ? 15.106 7.777 1.093 1.00 0.53 346 GLU A N 13
ATOM 21597 C CA . GLU A 1 38 ? 14.387 8.685 0.205 1.00 0.58 346 GLU A CA 13
ATOM 21598 C C . GLU A 1 38 ? 13.215 7.947 -0.427 1.00 0.44 346 GLU A C 13
ATOM 21599 O O . GLU A 1 38 ? 13.237 6.721 -0.508 1.00 0.42 346 GLU A O 13
ATOM 21611 N N . VAL A 1 39 ? 12.200 8.668 -0.880 1.00 0.39 347 VAL A N 13
ATOM 21612 C CA . VAL A 1 39 ? 11.068 8.006 -1.506 1.00 0.33 347 VAL A CA 13
ATOM 21613 C C . VAL A 1 39 ? 11.306 7.796 -2.992 1.00 0.31 347 VAL A C 13
ATOM 21614 O O . VAL A 1 39 ? 11.783 8.685 -3.698 1.00 0.42 347 VAL A O 13
ATOM 21627 N N . ILE A 1 40 ? 10.999 6.596 -3.445 1.00 0.25 348 ILE A N 13
ATOM 21628 C CA . ILE A 1 40 ? 11.154 6.239 -4.845 1.00 0.26 348 ILE A CA 13
ATOM 21629 C C . ILE A 1 40 ? 9.866 6.528 -5.607 1.00 0.26 348 ILE A C 13
ATOM 21630 O O . ILE A 1 40 ? 9.887 6.908 -6.778 1.00 0.35 348 ILE A O 13
ATOM 21646 N N . GLN A 1 41 ? 8.742 6.363 -4.925 1.00 0.23 349 GLN A N 13
ATOM 21647 C CA . GLN A 1 41 ? 7.446 6.533 -5.555 1.00 0.23 349 GLN A CA 13
ATOM 21648 C C . GLN A 1 41 ? 6.397 6.865 -4.503 1.00 0.22 349 GLN A C 13
ATOM 21649 O O . GLN A 1 41 ? 6.496 6.413 -3.360 1.00 0.29 349 GLN A O 13
ATOM 21663 N N . GLU A 1 42 ? 5.403 7.651 -4.885 1.00 0.23 350 GLU A N 13
ATOM 21664 C CA . GLU A 1 42 ? 4.356 8.060 -3.962 1.00 0.25 350 GLU A CA 13
ATOM 21665 C C . GLU A 1 42 ? 2.988 7.978 -4.638 1.00 0.26 350 GLU A C 13
ATOM 21666 O O . GLU A 1 42 ? 2.780 8.561 -5.701 1.00 0.36 350 GLU A O 13
ATOM 21678 N N . TRP A 1 43 ? 2.063 7.249 -4.032 1.00 0.23 351 TRP A N 13
ATOM 21679 C CA . TRP A 1 43 ? 0.721 7.110 -4.586 1.00 0.26 351 TRP A CA 13
ATOM 21680 C C . TRP A 1 43 ? -0.278 7.936 -3.796 1.00 0.25 351 TRP A C 13
ATOM 21681 O O . TRP A 1 43 ? -0.427 7.745 -2.593 1.00 0.52 351 TRP A O 13
ATOM 21702 N N . SER A 1 44 ? -0.967 8.845 -4.464 1.00 0.31 352 SER A N 13
ATOM 21703 C CA . SER A 1 44 ? -2.072 9.546 -3.836 1.00 0.30 352 SER A CA 13
ATOM 21704 C C . SER A 1 44 ? -3.218 8.561 -3.610 1.00 0.26 352 SER A C 13
ATOM 21705 O O . SER A 1 44 ? -3.483 7.714 -4.466 1.00 0.28 352 SER A O 13
ATOM 21713 N N . LEU A 1 45 ? -3.887 8.668 -2.462 1.00 0.25 353 LEU A N 13
ATOM 21714 C CA . LEU A 1 45 ? -4.941 7.719 -2.082 1.00 0.24 353 LEU A CA 13
ATOM 21715 C C . LEU A 1 45 ? -6.065 7.661 -3.121 1.00 0.23 353 LEU A C 13
ATOM 21716 O O . LEU A 1 45 ? -6.793 6.675 -3.208 1.00 0.23 353 LEU A O 13
ATOM 21732 N N . THR A 1 46 ? -6.182 8.715 -3.916 1.00 0.26 354 THR A N 13
ATOM 21733 C CA . THR A 1 46 ? -7.215 8.815 -4.940 1.00 0.28 354 THR A CA 13
ATOM 21734 C C . THR A 1 46 ? -6.969 7.840 -6.098 1.00 0.28 354 THR A C 13
ATOM 21735 O O . THR A 1 46 ? -7.851 7.602 -6.924 1.00 0.35 354 THR A O 13
ATOM 21746 N N . ASN A 1 47 ? -5.767 7.279 -6.154 1.00 0.26 355 ASN A N 13
ATOM 21747 C CA . ASN A 1 47 ? -5.404 6.362 -7.232 1.00 0.30 355 ASN A CA 13
ATOM 21748 C C . ASN A 1 47 ? -5.529 4.922 -6.772 1.00 0.28 355 ASN A C 13
ATOM 21749 O O . ASN A 1 47 ? -5.205 3.992 -7.506 1.00 0.33 355 ASN A O 13
ATOM 21760 N N . ILE A 1 48 ? -5.998 4.744 -5.549 1.00 0.26 356 ILE A N 13
ATOM 21761 C CA . ILE A 1 48 ? -6.165 3.420 -4.985 1.00 0.28 356 ILE A CA 13
ATOM 21762 C C . ILE A 1 48 ? -7.531 2.861 -5.365 1.00 0.28 356 ILE A C 13
ATOM 21763 O O . ILE A 1 48 ? -8.556 3.509 -5.157 1.00 0.38 356 ILE A O 13
ATOM 21779 N N . LYS A 1 49 ? -7.539 1.672 -5.943 1.00 0.26 357 LYS A N 13
ATOM 21780 C CA . LYS A 1 49 ? -8.773 1.028 -6.358 1.00 0.30 357 LYS A CA 13
ATOM 21781 C C . LYS A 1 49 ? -9.251 0.064 -5.277 1.00 0.31 357 LYS A C 13
ATOM 21782 O O . LYS A 1 49 ? -10.350 0.204 -4.741 1.00 0.45 357 LYS A O 13
ATOM 21801 N N . ARG A 1 50 ? -8.405 -0.898 -4.948 1.00 0.26 358 ARG A N 13
ATOM 21802 C CA . ARG A 1 50 ? -8.709 -1.876 -3.915 1.00 0.29 358 ARG A CA 13
ATOM 21803 C C . ARG A 1 50 ? -7.420 -2.456 -3.360 1.00 0.28 358 ARG A C 13
ATOM 21804 O O . ARG A 1 50 ? -6.409 -2.508 -4.057 1.00 0.35 358 ARG A O 13
ATOM 21825 N N . TRP A 1 51 ? -7.445 -2.872 -2.106 1.00 0.25 359 TRP A N 13
ATOM 21826 C CA . TRP A 1 51 ? -6.268 -3.463 -1.496 1.00 0.27 359 TRP A CA 13
ATOM 21827 C C . TRP A 1 51 ? -6.595 -4.806 -0.860 1.00 0.28 359 TRP A C 13
ATOM 21828 O O . TRP A 1 51 ? -7.658 -4.989 -0.267 1.00 0.36 359 TRP A O 13
ATOM 21849 N N . ALA A 1 52 ? -5.684 -5.746 -1.018 1.00 0.25 360 ALA A N 13
ATOM 21850 C CA . ALA A 1 52 ? -5.823 -7.059 -0.420 1.00 0.27 360 ALA A CA 13
ATOM 21851 C C . ALA A 1 52 ? -4.878 -7.188 0.760 1.00 0.25 360 ALA A C 13
ATOM 21852 O O . ALA A 1 52 ? -3.665 -7.337 0.586 1.00 0.31 360 ALA A O 13
ATOM 21859 N N . ALA A 1 53 ? -5.432 -7.102 1.956 1.00 0.26 361 ALA A N 13
ATOM 21860 C CA . ALA A 1 53 ? -4.641 -7.175 3.169 1.00 0.27 361 ALA A CA 13
ATOM 21861 C C . ALA A 1 53 ? -4.777 -8.540 3.817 1.00 0.25 361 ALA A C 13
ATOM 21862 O O . ALA A 1 53 ? -5.886 -9.008 4.069 1.00 0.38 361 ALA A O 13
ATOM 21869 N N . SER A 1 54 ? -3.652 -9.190 4.043 1.00 0.32 362 SER A N 13
ATOM 21870 C CA . SER A 1 54 ? -3.628 -10.453 4.748 1.00 0.40 362 SER A CA 13
ATOM 21871 C C . SER A 1 54 ? -2.400 -10.511 5.647 1.00 0.42 362 SER A C 13
ATOM 21872 O O . SER A 1 54 ? -1.461 -9.732 5.469 1.00 0.44 362 SER A O 13
ATOM 21880 N N . PRO A 1 55 ? -2.385 -11.424 6.629 1.00 0.46 363 PRO A N 13
ATOM 21881 C CA . PRO A 1 55 ? -1.217 -11.635 7.491 1.00 0.48 363 PRO A CA 13
ATOM 21882 C C . PRO A 1 55 ? -0.032 -12.213 6.717 1.00 0.45 363 PRO A C 13
ATOM 21883 O O . PRO A 1 55 ? 1.067 -12.377 7.256 1.00 0.66 363 PRO A O 13
ATOM 21894 N N . LYS A 1 56 ? -0.268 -12.521 5.450 1.00 0.44 364 LYS A N 13
ATOM 21895 C CA . LYS A 1 56 ? 0.753 -13.105 4.601 1.00 0.44 364 LYS A CA 13
ATOM 21896 C C . LYS A 1 56 ? 1.362 -12.054 3.678 1.00 0.37 364 LYS A C 13
ATOM 21897 O O . LYS A 1 56 ? 2.568 -12.072 3.413 1.00 0.40 364 LYS A O 13
ATOM 21916 N N . SER A 1 57 ? 0.539 -11.119 3.213 1.00 0.35 365 SER A N 13
ATOM 21917 C CA . SER A 1 57 ? 0.992 -10.131 2.245 1.00 0.34 365 SER A CA 13
ATOM 21918 C C . SER A 1 57 ? -0.002 -8.979 2.112 1.00 0.32 365 SER A C 13
ATOM 21919 O O . SER A 1 57 ? -1.134 -9.057 2.589 1.00 0.52 365 SER A O 13
ATOM 21927 N N . PHE A 1 58 ? 0.437 -7.915 1.461 1.00 0.19 366 PHE A N 13
ATOM 21928 C CA . PHE A 1 58 ? -0.412 -6.771 1.192 1.00 0.16 366 PHE A CA 13
ATOM 21929 C C . PHE A 1 58 ? -0.325 -6.419 -0.290 1.00 0.16 366 PHE A C 13
ATOM 21930 O O . PHE A 1 58 ? 0.765 -6.217 -0.824 1.00 0.28 366 PHE A O 13
ATOM 21947 N N . THR A 1 59 ? -1.467 -6.382 -0.957 1.00 0.17 367 THR A N 13
ATOM 21948 C CA . THR A 1 59 ? -1.500 -6.128 -2.390 1.00 0.19 367 THR A CA 13
ATOM 21949 C C . THR A 1 59 ? -2.337 -4.896 -2.716 1.00 0.19 367 THR A C 13
ATOM 21950 O O . THR A 1 59 ? -3.527 -4.848 -2.411 1.00 0.27 367 THR A O 13
ATOM 21961 N N . LEU A 1 60 ? -1.708 -3.903 -3.325 1.00 0.20 368 LEU A N 13
ATOM 21962 C CA . LEU A 1 60 ? -2.404 -2.695 -3.746 1.00 0.22 368 LEU A CA 13
ATOM 21963 C C . LEU A 1 60 ? -2.752 -2.751 -5.228 1.00 0.23 368 LEU A C 13
ATOM 21964 O O . LEU A 1 60 ? -1.879 -2.975 -6.072 1.00 0.33 368 LEU A O 13
ATOM 21980 N N . ASP A 1 61 ? -4.030 -2.565 -5.529 1.00 0.21 369 ASP A N 13
ATOM 21981 C CA . ASP A 1 61 ? -4.499 -2.452 -6.904 1.00 0.24 369 ASP A CA 13
ATOM 21982 C C . ASP A 1 61 ? -4.860 -1.002 -7.192 1.00 0.21 369 ASP A C 13
ATOM 21983 O O . ASP A 1 61 ? -5.612 -0.377 -6.438 1.00 0.22 369 ASP A O 13
ATOM 21992 N N . PHE A 1 62 ? -4.314 -0.469 -8.273 1.00 0.25 370 PHE A N 13
ATOM 21993 C CA . PHE A 1 62 ? -4.502 0.934 -8.609 1.00 0.26 370 PHE A CA 13
ATOM 21994 C C . PHE A 1 62 ? -5.345 1.080 -9.868 1.00 0.31 370 PHE A C 13
ATOM 21995 O O . PHE A 1 62 ? -5.539 2.188 -10.366 1.00 0.35 370 PHE A O 13
ATOM 22012 N N . GLY A 1 63 ? -5.842 -0.044 -10.375 1.00 0.40 371 GLY A N 13
ATOM 22013 C CA . GLY A 1 63 ? -6.664 -0.023 -11.569 1.00 0.50 371 GLY A CA 13
ATOM 22014 C C . GLY A 1 63 ? -5.921 0.520 -12.772 1.00 0.49 371 GLY A C 13
ATOM 22015 O O . GLY A 1 63 ? -4.867 0.001 -13.148 1.00 0.58 371 GLY A O 13
ATOM 22019 N N . ASP A 1 64 ? -6.453 1.577 -13.363 1.00 0.49 372 ASP A N 13
ATOM 22020 C CA . ASP A 1 64 ? -5.841 2.192 -14.533 1.00 0.56 372 ASP A CA 13
ATOM 22021 C C . ASP A 1 64 ? -4.889 3.303 -14.112 1.00 0.55 372 ASP A C 13
ATOM 22022 O O . ASP A 1 64 ? -5.145 4.491 -14.325 1.00 0.72 372 ASP A O 13
ATOM 22031 N N . TYR A 1 65 ? -3.816 2.909 -13.456 1.00 0.52 373 TYR A N 13
ATOM 22032 C CA . TYR A 1 65 ? -2.798 3.850 -13.028 1.00 0.51 373 TYR A CA 13
ATOM 22033 C C . TYR A 1 65 ? -1.432 3.414 -13.543 1.00 0.52 373 TYR A C 13
ATOM 22034 O O . TYR A 1 65 ? -0.665 4.225 -14.064 1.00 0.60 373 TYR A O 13
ATOM 22052 N N . GLN A 1 66 ? -1.143 2.127 -13.409 1.00 0.53 374 GLN A N 13
ATOM 22053 C CA . GLN A 1 66 ? 0.133 1.578 -13.840 1.00 0.59 374 GLN A CA 13
ATOM 22054 C C . GLN A 1 66 ? -0.027 0.117 -14.245 1.00 0.60 374 GLN A C 13
ATOM 22055 O O . GLN A 1 66 ? -1.073 -0.490 -14.006 1.00 0.59 374 GLN A O 13
ATOM 22069 N N . ASP A 1 67 ? 1.013 -0.436 -14.853 1.00 0.74 375 ASP A N 13
ATOM 22070 C CA . ASP A 1 67 ? 1.024 -1.843 -15.234 1.00 0.78 375 ASP A CA 13
ATOM 22071 C C . ASP A 1 67 ? 1.379 -2.714 -14.034 1.00 0.64 375 ASP A C 13
ATOM 22072 O O . ASP A 1 67 ? 2.407 -2.504 -13.384 1.00 0.73 375 ASP A O 13
ATOM 22081 N N . GLY A 1 68 ? 0.527 -3.686 -13.741 1.00 0.57 376 GLY A N 13
ATOM 22082 C CA . GLY A 1 68 ? 0.757 -4.557 -12.607 1.00 0.53 376 GLY A CA 13
ATOM 22083 C C . GLY A 1 68 ? 0.195 -3.987 -11.322 1.00 0.52 376 GLY A C 13
ATOM 22084 O O . GLY A 1 68 ? -0.460 -2.944 -11.333 1.00 0.70 376 GLY A O 13
ATOM 22088 N N . TYR A 1 69 ? 0.445 -4.671 -10.217 1.00 0.46 377 TYR A N 13
ATOM 22089 C CA . TYR A 1 69 ? -0.026 -4.222 -8.916 1.00 0.46 377 TYR A CA 13
ATOM 22090 C C . TYR A 1 69 ? 1.158 -3.923 -8.009 1.00 0.37 377 TYR A C 13
ATOM 22091 O O . TYR A 1 69 ? 2.309 -3.912 -8.451 1.00 0.38 377 TYR A O 13
ATOM 22109 N N . TYR A 1 70 ? 0.877 -3.687 -6.739 1.00 0.32 378 TYR A N 13
ATOM 22110 C CA . TYR A 1 70 ? 1.923 -3.508 -5.750 1.00 0.29 378 TYR A CA 13
ATOM 22111 C C . TYR A 1 70 ? 1.761 -4.547 -4.650 1.00 0.24 378 TYR A C 13
ATOM 22112 O O . TYR A 1 70 ? 0.959 -4.380 -3.732 1.00 0.26 378 TYR A O 13
ATOM 22130 N N . SER A 1 71 ? 2.494 -5.642 -4.776 1.00 0.26 379 SER A N 13
ATOM 22131 C CA . SER A 1 71 ? 2.388 -6.736 -3.829 1.00 0.27 379 SER A CA 13
ATOM 22132 C C . SER A 1 71 ? 3.626 -6.809 -2.945 1.00 0.24 379 SER A C 13
ATOM 22133 O O . SER A 1 71 ? 4.745 -6.997 -3.431 1.00 0.29 379 SER A O 13
ATOM 22141 N N . VAL A 1 72 ? 3.420 -6.652 -1.649 1.00 0.22 380 VAL A N 13
ATOM 22142 C CA . VAL A 1 72 ? 4.499 -6.749 -0.686 1.00 0.24 380 VAL A CA 13
ATOM 22143 C C . VAL A 1 72 ? 4.219 -7.856 0.318 1.00 0.23 380 VAL A C 13
ATOM 22144 O O . VAL A 1 72 ? 3.079 -8.058 0.738 1.00 0.30 380 VAL A O 13
ATOM 22157 N N . GLN A 1 73 ? 5.255 -8.586 0.682 1.00 0.22 381 GLN A N 13
ATOM 22158 C CA . GLN A 1 73 ? 5.130 -9.626 1.684 1.00 0.24 381 GLN A CA 13
ATOM 22159 C C . GLN A 1 73 ? 5.328 -9.009 3.056 1.00 0.24 381 GLN A C 13
ATOM 22160 O O . GLN A 1 73 ? 6.343 -8.356 3.302 1.00 0.32 381 GLN A O 13
ATOM 22174 N N . THR A 1 74 ? 4.354 -9.187 3.932 1.00 0.21 382 THR A N 13
ATOM 22175 C CA . THR A 1 74 ? 4.395 -8.565 5.242 1.00 0.26 382 THR A CA 13
ATOM 22176 C C . THR A 1 74 ? 3.402 -9.227 6.190 1.00 0.25 382 THR A C 13
ATOM 22177 O O . THR A 1 74 ? 2.437 -9.859 5.755 1.00 0.30 382 THR A O 13
ATOM 22188 N N . THR A 1 75 ? 3.655 -9.088 7.481 1.00 0.31 383 THR A N 13
ATOM 22189 C CA . THR A 1 75 ? 2.783 -9.639 8.502 1.00 0.37 383 THR A CA 13
ATOM 22190 C C . THR A 1 75 ? 1.878 -8.555 9.083 1.00 0.36 383 THR A C 13
ATOM 22191 O O . THR A 1 75 ? 0.992 -8.831 9.893 1.00 0.46 383 THR A O 13
ATOM 22202 N N . GLU A 1 76 ? 2.098 -7.320 8.647 1.00 0.31 384 GLU A N 13
ATOM 22203 C CA . GLU A 1 76 ? 1.379 -6.174 9.185 1.00 0.35 384 GLU A CA 13
ATOM 22204 C C . GLU A 1 76 ? 0.522 -5.515 8.112 1.00 0.28 384 GLU A C 13
ATOM 22205 O O . GLU A 1 76 ? 0.142 -4.349 8.234 1.00 0.27 384 GLU A O 13
ATOM 22217 N N . GLY A 1 77 ? 0.201 -6.281 7.073 1.00 0.27 385 GLY A N 13
ATOM 22218 C CA . GLY A 1 77 ? -0.593 -5.764 5.971 1.00 0.27 385 GLY A CA 13
ATOM 22219 C C . GLY A 1 77 ? -1.945 -5.248 6.423 1.00 0.26 385 GLY A C 13
ATOM 22220 O O . GLY A 1 77 ? -2.473 -4.290 5.854 1.00 0.27 385 GLY A O 13
ATOM 22224 N N . GLU A 1 78 ? -2.497 -5.875 7.456 1.00 0.30 386 GLU A N 13
ATOM 22225 C CA . GLU A 1 78 ? -3.784 -5.472 8.004 1.00 0.35 386 GLU A CA 13
ATOM 22226 C C . GLU A 1 78 ? -3.709 -4.053 8.567 1.00 0.31 386 GLU A C 13
ATOM 22227 O O . GLU A 1 78 ? -4.581 -3.222 8.303 1.00 0.36 386 GLU A O 13
ATOM 22239 N N . GLN A 1 79 ? -2.654 -3.775 9.330 1.00 0.29 387 GLN A N 13
ATOM 22240 C CA . GLN A 1 79 ? -2.471 -2.455 9.929 1.00 0.30 387 GLN A CA 13
ATOM 22241 C C . GLN A 1 79 ? -2.307 -1.393 8.853 1.00 0.27 387 GLN A C 13
ATOM 22242 O O . GLN A 1 79 ? -2.767 -0.262 9.010 1.00 0.31 387 GLN A O 13
ATOM 22256 N N . ILE A 1 80 ? -1.649 -1.764 7.761 1.00 0.24 388 ILE A N 13
ATOM 22257 C CA . ILE A 1 80 ? -1.474 -0.864 6.627 1.00 0.23 388 ILE A CA 13
ATOM 22258 C C . ILE A 1 80 ? -2.825 -0.536 6.001 1.00 0.22 388 ILE A C 13
ATOM 22259 O O . ILE A 1 80 ? -3.177 0.631 5.816 1.00 0.22 388 ILE A O 13
ATOM 22275 N N . ALA A 1 81 ? -3.579 -1.584 5.698 1.00 0.22 389 ALA A N 13
ATOM 22276 C CA . ALA A 1 81 ? -4.883 -1.453 5.062 1.00 0.24 389 ALA A CA 13
ATOM 22277 C C . ALA A 1 81 ? -5.846 -0.638 5.911 1.00 0.22 389 ALA A C 13
ATOM 22278 O O . ALA A 1 81 ? -6.494 0.287 5.421 1.00 0.23 389 ALA A O 13
ATOM 22285 N N . GLN A 1 82 ? -5.930 -0.982 7.190 1.00 0.22 390 GLN A N 13
ATOM 22286 C CA . GLN A 1 82 ? -6.856 -0.323 8.102 1.00 0.25 390 GLN A CA 13
ATOM 22287 C C . GLN A 1 82 ? -6.455 1.136 8.316 1.00 0.21 390 GLN A C 13
ATOM 22288 O O . GLN A 1 82 ? -7.290 1.983 8.643 1.00 0.23 390 GLN A O 13
ATOM 22302 N N . LEU A 1 83 ? -5.178 1.428 8.109 1.00 0.21 391 LEU A N 13
ATOM 22303 C CA . LEU A 1 83 ? -4.685 2.791 8.222 1.00 0.22 391 LEU A CA 13
ATOM 22304 C C . LEU A 1 83 ? -5.119 3.610 7.007 1.00 0.20 391 LEU A C 13
ATOM 22305 O O . LEU A 1 83 ? -5.643 4.716 7.150 1.00 0.22 391 LEU A O 13
ATOM 22321 N N . ILE A 1 84 ? -4.920 3.048 5.813 1.00 0.18 392 ILE A N 13
ATOM 22322 C CA . ILE A 1 84 ? -5.346 3.704 4.579 1.00 0.17 392 ILE A CA 13
ATOM 22323 C C . ILE A 1 84 ? -6.853 3.933 4.596 1.00 0.17 392 ILE A C 13
ATOM 22324 O O . ILE A 1 84 ? -7.324 5.039 4.334 1.00 0.19 392 ILE A O 13
ATOM 22340 N N . ALA A 1 85 ? -7.599 2.883 4.933 1.00 0.18 393 ALA A N 13
ATOM 22341 C CA . ALA A 1 85 ? -9.054 2.960 5.010 1.00 0.21 393 ALA A CA 13
ATOM 22342 C C . ALA A 1 85 ? -9.494 4.039 5.991 1.00 0.23 393 ALA A C 13
ATOM 22343 O O . ALA A 1 85 ? -10.492 4.725 5.767 1.00 0.29 393 ALA A O 13
ATOM 22350 N N . GLY A 1 86 ? -8.732 4.192 7.070 1.00 0.23 394 GLY A N 13
ATOM 22351 C CA . GLY A 1 86 ? -9.032 5.204 8.062 1.00 0.27 394 GLY A CA 13
ATOM 22352 C C . GLY A 1 86 ? -8.914 6.607 7.504 1.00 0.28 394 GLY A C 13
ATOM 22353 O O . GLY A 1 86 ? -9.854 7.396 7.592 1.00 0.35 394 GLY A O 13
ATOM 22357 N N . TYR A 1 87 ? -7.763 6.914 6.912 1.00 0.27 395 TYR A N 13
ATOM 22358 C CA . TYR A 1 87 ? -7.541 8.228 6.317 1.00 0.30 395 TYR A CA 13
ATOM 22359 C C . TYR A 1 87 ? -8.523 8.477 5.182 1.00 0.30 395 TYR A C 13
ATOM 22360 O O . TYR A 1 87 ? -9.050 9.577 5.032 1.00 0.36 395 TYR A O 13
ATOM 22378 N N . ILE A 1 88 ? -8.770 7.440 4.396 1.00 0.27 396 ILE A N 13
ATOM 22379 C CA . ILE A 1 88 ? -9.711 7.513 3.289 1.00 0.31 396 ILE A CA 13
ATOM 22380 C C . ILE A 1 88 ? -11.116 7.871 3.774 1.00 0.37 396 ILE A C 13
ATOM 22381 O O . ILE A 1 88 ? -11.814 8.668 3.146 1.00 0.45 396 ILE A O 13
ATOM 22397 N N . ASP A 1 89 ? -11.508 7.313 4.912 1.00 0.38 397 ASP A N 13
ATOM 22398 C CA . ASP A 1 89 ? -12.817 7.599 5.491 1.00 0.47 397 ASP A CA 13
ATOM 22399 C C . ASP A 1 89 ? -12.880 9.044 5.990 1.00 0.51 397 ASP A C 13
ATOM 22400 O O . ASP A 1 89 ? -13.955 9.640 6.071 1.00 0.63 397 ASP A O 13
ATOM 22409 N N . ILE A 1 90 ? -11.721 9.603 6.314 1.00 0.47 398 ILE A N 13
ATOM 22410 C CA . ILE A 1 90 ? -11.628 10.995 6.744 1.00 0.53 398 ILE A CA 13
ATOM 22411 C C . ILE A 1 90 ? -11.727 11.933 5.541 1.00 0.55 398 ILE A C 13
ATOM 22412 O O . ILE A 1 90 ? -12.323 13.006 5.622 1.00 0.65 398 ILE A O 13
ATOM 22428 N N . ILE A 1 91 ? -11.141 11.513 4.423 1.00 0.50 399 ILE A N 13
ATOM 22429 C CA . ILE A 1 91 ? -11.173 12.297 3.191 1.00 0.52 399 ILE A CA 13
ATOM 22430 C C . ILE A 1 91 ? -12.597 12.382 2.640 1.00 0.59 399 ILE A C 13
ATOM 22431 O O . ILE A 1 91 ? -12.976 13.371 2.009 1.00 0.72 399 ILE A O 13
ATOM 22447 N N . LEU A 1 92 ? -13.376 11.341 2.887 1.00 0.59 400 LEU A N 13
ATOM 22448 C CA . LEU A 1 92 ? -14.755 11.286 2.424 1.00 0.73 400 LEU A CA 13
ATOM 22449 C C . LEU A 1 92 ? -15.653 12.181 3.277 1.00 0.90 400 LEU A C 13
ATOM 22450 O O . LEU A 1 92 ? -16.240 11.676 4.258 1.00 1.31 400 LEU A O 13
ATOM 22467 N N . GLY B 2 1 ? -18.828 -11.631 16.874 1.00 12.98 367 GLY B N 13
ATOM 22468 C CA . GLY B 2 1 ? -18.380 -12.251 15.607 1.00 12.67 367 GLY B CA 13
ATOM 22469 C C . GLY B 2 1 ? -16.897 -12.062 15.394 1.00 12.18 367 GLY B C 13
ATOM 22470 O O . GLY B 2 1 ? -16.168 -11.751 16.334 1.00 12.32 367 GLY B O 13
ATOM 22476 N N . ARG B 2 2 ? -16.447 -12.245 14.163 1.00 11.83 368 ARG B N 13
ATOM 22477 C CA . ARG B 2 2 ? -15.046 -12.054 13.825 1.00 11.57 368 ARG B CA 13
ATOM 22478 C C . ARG B 2 2 ? -14.912 -10.870 12.866 1.00 10.70 368 ARG B C 13
ATOM 22479 O O . ARG B 2 2 ? -15.654 -10.778 11.889 1.00 10.61 368 ARG B O 13
ATOM 22500 N N . SER B 2 3 ? -13.991 -9.953 13.147 1.00 10.27 369 SER B N 13
ATOM 22501 C CA . SER B 2 3 ? -13.787 -8.803 12.280 1.00 9.63 369 SER B CA 13
ATOM 22502 C C . SER B 2 3 ? -12.372 -8.813 11.711 1.00 8.81 369 SER B C 13
ATOM 22503 O O . SER B 2 3 ? -11.438 -8.299 12.330 1.00 8.90 369 SER B O 13
ATOM 22511 N N . LYS B 2 4 ? -12.223 -9.438 10.550 1.00 8.27 370 LYS B N 13
ATOM 22512 C CA . LYS B 2 4 ? -10.933 -9.549 9.883 1.00 7.62 370 LYS B CA 13
ATOM 22513 C C . LYS B 2 4 ? -11.138 -10.082 8.473 1.00 6.77 370 LYS B C 13
ATOM 22514 O O . LYS B 2 4 ? -10.445 -11.003 8.027 1.00 6.67 370 LYS B O 13
ATOM 22533 N N . GLU B 2 5 ? -12.086 -9.479 7.775 1.00 6.50 371 GLU B N 13
ATOM 22534 C CA . GLU B 2 5 ? -12.533 -9.985 6.494 1.00 6.00 371 GLU B CA 13
ATOM 22535 C C . GLU B 2 5 ? -11.564 -9.601 5.378 1.00 4.98 371 GLU B C 13
ATOM 22536 O O . GLU B 2 5 ? -11.681 -8.531 4.773 1.00 4.97 371 GLU B O 13
ATOM 22548 N N . SER B 2 6 ? -10.594 -10.469 5.132 1.00 4.53 372 SER B N 13
ATOM 22549 C CA . SER B 2 6 ? -9.604 -10.244 4.094 1.00 3.82 372 SER B CA 13
ATOM 22550 C C . SER B 2 6 ? -10.128 -10.701 2.738 1.00 2.91 372 SER B C 13
ATOM 22551 O O . SER B 2 6 ? -10.429 -11.880 2.546 1.00 3.19 372 SER B O 13
ATOM 22559 N N . GLY B 2 7 ? -10.252 -9.766 1.808 1.00 2.37 373 GLY B N 13
ATOM 22560 C CA . GLY B 2 7 ? -10.698 -10.111 0.472 1.00 1.94 373 GLY B CA 13
ATOM 22561 C C . GLY B 2 7 ? -11.014 -8.896 -0.366 1.00 1.44 373 GLY B C 13
ATOM 22562 O O . GLY B 2 7 ? -12.167 -8.682 -0.738 1.00 2.02 373 GLY B O 13
ATOM 22566 N N . TRP B 2 8 ? -9.979 -8.111 -0.660 1.00 1.08 374 TRP B N 13
ATOM 22567 C CA . TRP B 2 8 ? -10.101 -6.914 -1.491 1.00 0.61 374 TRP B CA 13
ATOM 22568 C C . TRP B 2 8 ? -11.013 -5.880 -0.857 1.00 0.55 374 TRP B C 13
ATOM 22569 O O . TRP B 2 8 ? -12.235 -5.912 -1.013 1.00 0.90 374 TRP B O 13
ATOM 22590 N N . VAL B 2 9 ? -10.398 -4.961 -0.145 1.00 0.40 375 VAL B N 13
ATOM 22591 C CA . VAL B 2 9 ? -11.128 -3.863 0.460 1.00 0.38 375 VAL B CA 13
ATOM 22592 C C . VAL B 2 9 ? -11.147 -2.700 -0.522 1.00 0.44 375 VAL B C 13
ATOM 22593 O O . VAL B 2 9 ? -10.097 -2.213 -0.946 1.00 0.53 375 VAL B O 13
ATOM 22606 N N . GLU B 2 10 ? -12.340 -2.289 -0.907 1.00 0.51 376 GLU B N 13
ATOM 22607 C CA . GLU B 2 10 ? -12.505 -1.307 -1.962 1.00 0.63 376 GLU B CA 13
ATOM 22608 C C . GLU B 2 10 ? -13.001 0.014 -1.385 1.00 0.52 376 GLU B C 13
ATOM 22609 O O . GLU B 2 10 ? -13.693 0.034 -0.363 1.00 0.61 376 GLU B O 13
ATOM 22621 N N . ASN B 2 11 ? -12.640 1.108 -2.041 1.00 0.54 377 ASN B N 13
ATOM 22622 C CA . ASN B 2 11 ? -12.922 2.442 -1.526 1.00 0.58 377 ASN B CA 13
ATOM 22623 C C . ASN B 2 11 ? -13.778 3.230 -2.513 1.00 0.50 377 ASN B C 13
ATOM 22624 O O . ASN B 2 11 ? -14.122 2.727 -3.584 1.00 0.65 377 ASN B O 13
ATOM 22635 N N . GLU B 2 12 ? -14.098 4.472 -2.167 1.00 0.43 378 GLU B N 13
ATOM 22636 C CA . GLU B 2 12 ? -14.963 5.285 -3.008 1.00 0.51 378 GLU B CA 13
ATOM 22637 C C . GLU B 2 12 ? -14.289 6.578 -3.461 1.00 0.44 378 GLU B C 13
ATOM 22638 O O . GLU B 2 12 ? -14.966 7.552 -3.783 1.00 0.53 378 GLU B O 13
ATOM 22650 N N . ILE B 2 13 ? -12.967 6.589 -3.507 1.00 0.36 379 ILE B N 13
ATOM 22651 C CA . ILE B 2 13 ? -12.248 7.750 -4.038 1.00 0.38 379 ILE B CA 13
ATOM 22652 C C . ILE B 2 13 ? -11.405 7.388 -5.253 1.00 0.48 379 ILE B C 13
ATOM 22653 O O . ILE B 2 13 ? -10.545 8.162 -5.668 1.00 1.17 379 ILE B O 13
ATOM 22669 N N . TYR B 2 14 ? -11.664 6.228 -5.839 1.00 0.45 380 TYR B N 13
ATOM 22670 C CA . TYR B 2 14 ? -10.931 5.816 -7.027 1.00 0.42 380 TYR B CA 13
ATOM 22671 C C . TYR B 2 14 ? -11.457 6.554 -8.249 1.00 0.46 380 TYR B C 13
ATOM 22672 O O . TYR B 2 14 ? -12.633 6.441 -8.599 1.00 0.58 380 TYR B O 13
ATOM 22690 N N . TYR B 2 15 ? -10.589 7.325 -8.876 1.00 0.55 381 TYR B N 13
ATOM 22691 C CA . TYR B 2 15 ? -10.935 8.051 -10.071 1.00 0.70 381 TYR B CA 13
ATOM 22692 C C . TYR B 2 15 ? -10.668 7.206 -11.310 1.00 0.79 381 TYR B C 13
ATOM 22693 O O . TYR B 2 15 ? -9.482 6.968 -11.626 1.00 1.31 381 TYR B O 13
ATOM 22712 N N . GLY A 1 1 ? -0.136 10.501 10.780 1.00 4.12 309 GLY A N 14
ATOM 22713 C CA . GLY A 1 1 ? 0.981 11.095 10.008 1.00 3.32 309 GLY A CA 14
ATOM 22714 C C . GLY A 1 1 ? 1.745 10.046 9.237 1.00 2.36 309 GLY A C 14
ATOM 22715 O O . GLY A 1 1 ? 1.210 8.973 8.959 1.00 2.83 309 GLY A O 14
ATOM 22721 N N . VAL A 1 2 ? 2.994 10.356 8.895 1.00 1.70 310 VAL A N 14
ATOM 22722 C CA . VAL A 1 2 ? 3.859 9.428 8.175 1.00 1.44 310 VAL A CA 14
ATOM 22723 C C . VAL A 1 2 ? 4.073 8.137 8.970 1.00 1.00 310 VAL A C 14
ATOM 22724 O O . VAL A 1 2 ? 4.902 8.070 9.875 1.00 1.09 310 VAL A O 14
ATOM 22737 N N . SER A 1 3 ? 3.291 7.123 8.645 1.00 0.71 311 SER A N 14
ATOM 22738 C CA . SER A 1 3 ? 3.390 5.843 9.318 1.00 0.41 311 SER A CA 14
ATOM 22739 C C . SER A 1 3 ? 4.107 4.841 8.424 1.00 0.34 311 SER A C 14
ATOM 22740 O O . SER A 1 3 ? 3.607 4.487 7.358 1.00 0.47 311 SER A O 14
ATOM 22748 N N . PHE A 1 4 ? 5.281 4.399 8.851 1.00 0.29 312 PHE A N 14
ATOM 22749 C CA . PHE A 1 4 ? 6.100 3.520 8.031 1.00 0.27 312 PHE A CA 14
ATOM 22750 C C . PHE A 1 4 ? 5.935 2.062 8.440 1.00 0.26 312 PHE A C 14
ATOM 22751 O O . PHE A 1 4 ? 6.169 1.692 9.594 1.00 0.34 312 PHE A O 14
ATOM 22768 N N . PHE A 1 5 ? 5.534 1.241 7.486 1.00 0.24 313 PHE A N 14
ATOM 22769 C CA . PHE A 1 5 ? 5.406 -0.190 7.708 1.00 0.26 313 PHE A CA 14
ATOM 22770 C C . PHE A 1 5 ? 6.527 -0.922 6.988 1.00 0.26 313 PHE A C 14
ATOM 22771 O O . PHE A 1 5 ? 6.955 -0.501 5.910 1.00 0.26 313 PHE A O 14
ATOM 22788 N N . LEU A 1 6 ? 7.003 -2.008 7.575 1.00 0.36 314 LEU A N 14
ATOM 22789 C CA . LEU A 1 6 ? 8.094 -2.767 6.983 1.00 0.38 314 LEU A CA 14
ATOM 22790 C C . LEU A 1 6 ? 7.546 -3.780 5.988 1.00 0.37 314 LEU A C 14
ATOM 22791 O O . LEU A 1 6 ? 6.937 -4.778 6.373 1.00 0.50 314 LEU A O 14
ATOM 22807 N N . VAL A 1 7 ? 7.743 -3.507 4.710 1.00 0.26 315 VAL A N 14
ATOM 22808 C CA . VAL A 1 7 ? 7.255 -4.391 3.668 1.00 0.26 315 VAL A CA 14
ATOM 22809 C C . VAL A 1 7 ? 8.406 -4.923 2.827 1.00 0.24 315 VAL A C 14
ATOM 22810 O O . VAL A 1 7 ? 9.501 -4.359 2.829 1.00 0.27 315 VAL A O 14
ATOM 22823 N N . LYS A 1 8 ? 8.164 -6.023 2.136 1.00 0.25 316 LYS A N 14
ATOM 22824 C CA . LYS A 1 8 ? 9.175 -6.636 1.288 1.00 0.28 316 LYS A CA 14
ATOM 22825 C C . LYS A 1 8 ? 8.683 -6.702 -0.153 1.00 0.28 316 LYS A C 14
ATOM 22826 O O . LYS A 1 8 ? 7.760 -7.456 -0.468 1.00 0.28 316 LYS A O 14
ATOM 22845 N N . GLU A 1 9 ? 9.294 -5.905 -1.017 1.00 0.32 317 GLU A N 14
ATOM 22846 C CA . GLU A 1 9 ? 8.897 -5.842 -2.418 1.00 0.37 317 GLU A CA 14
ATOM 22847 C C . GLU A 1 9 ? 9.496 -6.993 -3.209 1.00 0.45 317 GLU A C 14
ATOM 22848 O O . GLU A 1 9 ? 10.718 -7.146 -3.272 1.00 0.48 317 GLU A O 14
ATOM 22860 N N . LYS A 1 10 ? 8.638 -7.804 -3.804 1.00 0.55 318 LYS A N 14
ATOM 22861 C CA . LYS A 1 10 ? 9.093 -8.842 -4.712 1.00 0.68 318 LYS A CA 14
ATOM 22862 C C . LYS A 1 10 ? 9.073 -8.312 -6.139 1.00 0.82 318 LYS A C 14
ATOM 22863 O O . LYS A 1 10 ? 8.047 -8.368 -6.826 1.00 0.95 318 LYS A O 14
ATOM 22882 N N . MET A 1 11 ? 10.195 -7.761 -6.564 1.00 0.90 319 MET A N 14
ATOM 22883 C CA . MET A 1 11 ? 10.319 -7.235 -7.911 1.00 1.09 319 MET A CA 14
ATOM 22884 C C . MET A 1 11 ? 11.146 -8.172 -8.770 1.00 1.22 319 MET A C 14
ATOM 22885 O O . MET A 1 11 ? 11.920 -8.979 -8.254 1.00 1.23 319 MET A O 14
ATOM 22899 N N . LYS A 1 12 ? 10.972 -8.054 -10.075 1.00 1.39 320 LYS A N 14
ATOM 22900 C CA . LYS A 1 12 ? 11.730 -8.849 -11.029 1.00 1.57 320 LYS A CA 14
ATOM 22901 C C . LYS A 1 12 ? 13.222 -8.526 -10.945 1.00 1.62 320 LYS A C 14
ATOM 22902 O O . LYS A 1 12 ? 13.622 -7.458 -10.465 1.00 1.59 320 LYS A O 14
ATOM 22921 N N . GLY A 1 13 ? 14.037 -9.457 -11.411 1.00 1.76 321 GLY A N 14
ATOM 22922 C CA . GLY A 1 13 ? 15.472 -9.276 -11.383 1.00 1.87 321 GLY A CA 14
ATOM 22923 C C . GLY A 1 13 ? 16.140 -10.289 -10.481 1.00 1.78 321 GLY A C 14
ATOM 22924 O O . GLY A 1 13 ? 17.271 -10.709 -10.729 1.00 1.93 321 GLY A O 14
ATOM 22928 N N . LYS A 1 14 ? 15.425 -10.690 -9.439 1.00 1.57 322 LYS A N 14
ATOM 22929 C CA . LYS A 1 14 ? 15.924 -11.672 -8.485 1.00 1.48 322 LYS A CA 14
ATOM 22930 C C . LYS A 1 14 ? 14.763 -12.299 -7.730 1.00 1.35 322 LYS A C 14
ATOM 22931 O O . LYS A 1 14 ? 13.603 -11.993 -7.996 1.00 1.32 322 LYS A O 14
ATOM 22950 N N . ASN A 1 15 ? 15.079 -13.176 -6.792 1.00 1.31 323 ASN A N 14
ATOM 22951 C CA . ASN A 1 15 ? 14.057 -13.860 -6.014 1.00 1.24 323 ASN A CA 14
ATOM 22952 C C . ASN A 1 15 ? 13.977 -13.274 -4.601 1.00 1.06 323 ASN A C 14
ATOM 22953 O O . ASN A 1 15 ? 12.988 -13.462 -3.889 1.00 1.04 323 ASN A O 14
ATOM 22964 N N . LYS A 1 16 ? 15.014 -12.539 -4.218 1.00 1.03 324 LYS A N 14
ATOM 22965 C CA . LYS A 1 16 ? 15.047 -11.863 -2.926 1.00 0.90 324 LYS A CA 14
ATOM 22966 C C . LYS A 1 16 ? 14.122 -10.651 -2.918 1.00 0.75 324 LYS A C 14
ATOM 22967 O O . LYS A 1 16 ? 14.111 -9.854 -3.860 1.00 0.81 324 LYS A O 14
ATOM 22986 N N . LEU A 1 17 ? 13.347 -10.523 -1.851 1.00 0.61 325 LEU A N 14
ATOM 22987 C CA . LEU A 1 17 ? 12.451 -9.388 -1.685 1.00 0.49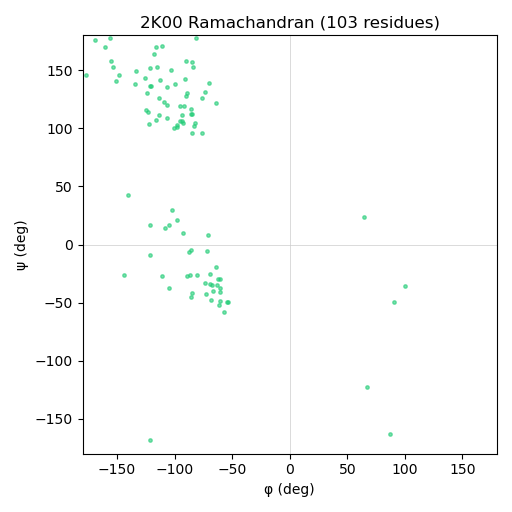 325 LEU A CA 14
ATOM 22988 C C . LEU A 1 17 ? 13.195 -8.229 -1.029 1.00 0.45 325 LEU A C 14
ATOM 22989 O O . LEU A 1 17 ? 14.027 -8.436 -0.142 1.00 0.55 325 LEU A O 14
ATOM 23005 N N . VAL A 1 18 ? 12.896 -7.014 -1.465 1.00 0.40 326 VAL A N 14
ATOM 23006 C CA . VAL A 1 18 ? 13.599 -5.826 -0.990 1.00 0.38 326 VAL A CA 14
ATOM 23007 C C . VAL A 1 18 ? 12.839 -5.162 0.158 1.00 0.32 326 VAL A C 14
ATOM 23008 O O . VAL A 1 18 ? 11.636 -4.925 0.052 1.00 0.29 326 VAL A O 14
ATOM 23021 N N . PRO A 1 19 ? 13.531 -4.868 1.276 1.00 0.33 327 PRO A N 14
ATOM 23022 C CA . PRO A 1 19 ? 12.937 -4.168 2.420 1.00 0.30 327 PRO A CA 14
ATOM 23023 C C . PRO A 1 19 ? 12.543 -2.737 2.065 1.00 0.25 327 PRO A C 14
ATOM 23024 O O . PRO A 1 19 ? 13.378 -1.929 1.648 1.00 0.32 327 PRO A O 14
ATOM 23035 N N . ARG A 1 20 ? 11.270 -2.432 2.227 1.00 0.21 328 ARG A N 14
ATOM 23036 C CA . ARG A 1 20 ? 10.750 -1.125 1.887 1.00 0.23 328 ARG A CA 14
ATOM 23037 C C . ARG A 1 20 ? 10.044 -0.502 3.081 1.00 0.20 328 ARG A C 14
ATOM 23038 O O . ARG A 1 20 ? 9.359 -1.191 3.837 1.00 0.23 328 ARG A O 14
ATOM 23059 N N . LEU A 1 21 ? 10.223 0.796 3.251 1.00 0.18 329 LEU A N 14
ATOM 23060 C CA . LEU A 1 21 ? 9.472 1.541 4.240 1.00 0.20 329 LEU A CA 14
ATOM 23061 C C . LEU A 1 21 ? 8.242 2.144 3.588 1.00 0.19 329 LEU A C 14
ATOM 23062 O O . LEU A 1 21 ? 8.324 3.165 2.900 1.00 0.24 329 LEU A O 14
ATOM 23078 N N . LEU A 1 22 ? 7.111 1.482 3.765 1.00 0.17 330 LEU A N 14
ATOM 23079 C CA . LEU A 1 22 ? 5.867 1.942 3.180 1.00 0.17 330 LEU A CA 14
ATOM 23080 C C . LEU A 1 22 ? 5.241 2.995 4.079 1.00 0.18 330 LEU A C 14
ATOM 23081 O O . LEU A 1 22 ? 4.693 2.677 5.136 1.00 0.24 330 LEU A O 14
ATOM 23097 N N . GLY A 1 23 ? 5.355 4.247 3.669 1.00 0.18 331 GLY A N 14
ATOM 23098 C CA . GLY A 1 23 ? 4.854 5.340 4.469 1.00 0.22 331 GLY A CA 14
ATOM 23099 C C . GLY A 1 23 ? 3.450 5.739 4.081 1.00 0.22 331 GLY A C 14
ATOM 23100 O O . GLY A 1 23 ? 3.234 6.327 3.018 1.00 0.29 331 GLY A O 14
ATOM 23104 N N . ILE A 1 24 ? 2.498 5.408 4.933 1.00 0.22 332 ILE A N 14
ATOM 23105 C CA . ILE A 1 24 ? 1.113 5.784 4.716 1.00 0.22 332 ILE A CA 14
ATOM 23106 C C . ILE A 1 24 ? 0.825 7.092 5.435 1.00 0.24 332 ILE A C 14
ATOM 23107 O O . ILE A 1 24 ? 1.056 7.204 6.642 1.00 0.36 332 ILE A O 14
ATOM 23123 N N . THR A 1 25 ? 0.351 8.084 4.701 1.00 0.22 333 THR A N 14
ATOM 23124 C CA . THR A 1 25 ? 0.014 9.365 5.294 1.00 0.23 333 THR A CA 14
ATOM 23125 C C . THR A 1 25 ? -1.480 9.631 5.161 1.00 0.23 333 THR A C 14
ATOM 23126 O O . THR A 1 25 ? -2.234 8.753 4.743 1.00 0.28 333 THR A O 14
ATOM 23137 N N . LYS A 1 26 ? -1.903 10.845 5.496 1.00 0.26 334 LYS A N 14
ATOM 23138 C CA . LYS A 1 26 ? -3.322 11.190 5.498 1.00 0.28 334 LYS A CA 14
ATOM 23139 C C . LYS A 1 26 ? -3.868 11.402 4.085 1.00 0.26 334 LYS A C 14
ATOM 23140 O O . LYS A 1 26 ? -5.000 11.858 3.923 1.00 0.43 334 LYS A O 14
ATOM 23159 N N . GLU A 1 27 ? -3.080 11.060 3.067 1.00 0.27 335 GLU A N 14
ATOM 23160 C CA . GLU A 1 27 ? -3.505 11.276 1.688 1.00 0.33 335 GLU A CA 14
ATOM 23161 C C . GLU A 1 27 ? -2.595 10.578 0.675 1.00 0.27 335 GLU A C 14
ATOM 23162 O O . GLU A 1 27 ? -2.990 10.382 -0.476 1.00 0.34 335 GLU A O 14
ATOM 23174 N N . CYS A 1 28 ? -1.392 10.200 1.085 1.00 0.23 336 CYS A N 14
ATOM 23175 C CA . CYS A 1 28 ? -0.444 9.616 0.150 1.00 0.24 336 CYS A CA 14
ATOM 23176 C C . CYS A 1 28 ? 0.156 8.312 0.672 1.00 0.21 336 CYS A C 14
ATOM 23177 O O . CYS A 1 28 ? 0.123 8.023 1.869 1.00 0.28 336 CYS A O 14
ATOM 23185 N N . VAL A 1 29 ? 0.691 7.531 -0.258 1.00 0.22 337 VAL A N 14
ATOM 23186 C CA . VAL A 1 29 ? 1.380 6.286 0.051 1.00 0.21 337 VAL A CA 14
ATOM 23187 C C . VAL A 1 29 ? 2.771 6.318 -0.577 1.00 0.19 337 VAL A C 14
ATOM 23188 O O . VAL A 1 29 ? 2.914 6.159 -1.788 1.00 0.22 337 VAL A O 14
ATOM 23201 N N . MET A 1 30 ? 3.789 6.547 0.233 1.00 0.17 338 MET A N 14
ATOM 23202 C CA . MET A 1 30 ? 5.136 6.735 -0.293 1.00 0.17 338 MET A CA 14
ATOM 23203 C C . MET A 1 30 ? 6.024 5.524 -0.022 1.00 0.16 338 MET A C 14
ATOM 23204 O O . MET A 1 30 ? 5.998 4.946 1.065 1.00 0.20 338 MET A O 14
ATOM 23218 N N . ARG A 1 31 ? 6.797 5.143 -1.028 1.00 0.16 339 ARG A N 14
ATOM 23219 C CA . ARG A 1 31 ? 7.744 4.046 -0.905 1.00 0.17 339 ARG A CA 14
ATOM 23220 C C . ARG A 1 31 ? 9.136 4.584 -0.603 1.00 0.16 339 ARG A C 14
ATOM 23221 O O . ARG A 1 31 ? 9.813 5.100 -1.493 1.00 0.18 339 ARG A O 14
ATOM 23242 N N . VAL A 1 32 ? 9.555 4.477 0.647 1.00 0.18 340 VAL A N 14
ATOM 23243 C CA . VAL A 1 32 ? 10.877 4.933 1.048 1.00 0.22 340 VAL A CA 14
ATOM 23244 C C . VAL A 1 32 ? 11.836 3.751 1.135 1.00 0.24 340 VAL A C 14
ATOM 23245 O O . VAL A 1 32 ? 11.514 2.724 1.732 1.00 0.24 340 VAL A O 14
ATOM 23258 N N . ASP A 1 33 ? 13.000 3.883 0.514 1.00 0.30 341 ASP A N 14
ATOM 23259 C CA . ASP A 1 33 ? 14.001 2.825 0.551 1.00 0.36 341 ASP A CA 14
ATOM 23260 C C . ASP A 1 33 ? 14.540 2.669 1.965 1.00 0.38 341 ASP A C 14
ATOM 23261 O O . ASP A 1 33 ? 14.978 3.639 2.580 1.00 0.41 341 ASP A O 14
ATOM 23270 N N . GLU A 1 34 ? 14.495 1.450 2.476 1.00 0.42 342 GLU A N 14
ATOM 23271 C CA . GLU A 1 34 ? 14.866 1.176 3.859 1.00 0.47 342 GLU A CA 14
ATOM 23272 C C . GLU A 1 34 ? 16.361 1.412 4.072 1.00 0.60 342 GLU A C 14
ATOM 23273 O O . GLU A 1 34 ? 16.782 1.891 5.122 1.00 0.72 342 GLU A O 14
ATOM 23285 N N . LYS A 1 35 ? 17.148 1.117 3.051 1.00 0.69 343 LYS A N 14
ATOM 23286 C CA . LYS A 1 35 ? 18.599 1.174 3.154 1.00 0.87 343 LYS A CA 14
ATOM 23287 C C . LYS A 1 35 ? 19.131 2.585 2.890 1.00 0.79 343 LYS A C 14
ATOM 23288 O O . LYS A 1 35 ? 19.877 3.145 3.696 1.00 0.86 343 LYS A O 14
ATOM 23307 N N . THR A 1 36 ? 18.741 3.157 1.766 1.00 0.73 344 THR A N 14
ATOM 23308 C CA . THR A 1 36 ? 19.277 4.438 1.330 1.00 0.72 344 THR A CA 14
ATOM 23309 C C . THR A 1 36 ? 18.433 5.606 1.844 1.00 0.63 344 THR A C 14
ATOM 23310 O O . THR A 1 36 ? 18.869 6.756 1.812 1.00 0.67 344 THR A O 14
ATOM 23321 N N . LYS A 1 37 ? 17.229 5.292 2.320 1.00 0.55 345 LYS A N 14
ATOM 23322 C CA . LYS A 1 37 ? 16.303 6.294 2.855 1.00 0.52 345 LYS A CA 14
ATOM 23323 C C . LYS A 1 37 ? 15.838 7.266 1.769 1.00 0.53 345 LYS A C 14
ATOM 23324 O O . LYS A 1 37 ? 15.512 8.417 2.052 1.00 0.61 345 LYS A O 14
ATOM 23343 N N . GLU A 1 38 ? 15.791 6.792 0.531 1.00 0.53 346 GLU A N 14
ATOM 23344 C CA . GLU A 1 38 ? 15.314 7.607 -0.581 1.00 0.58 346 GLU A CA 14
ATOM 23345 C C . GLU A 1 38 ? 13.843 7.327 -0.859 1.00 0.44 346 GLU A C 14
ATOM 23346 O O . GLU A 1 38 ? 13.415 6.173 -0.853 1.00 0.42 346 GLU A O 14
ATOM 23358 N N . VAL A 1 39 ? 13.072 8.377 -1.093 1.00 0.39 347 VAL A N 14
ATOM 23359 C CA . VAL A 1 39 ? 11.684 8.217 -1.504 1.00 0.33 347 VAL A CA 14
ATOM 23360 C C . VAL A 1 39 ? 11.636 7.860 -2.984 1.00 0.31 347 VAL A C 14
ATOM 23361 O O . VAL A 1 39 ? 11.918 8.693 -3.846 1.00 0.42 347 VAL A O 14
ATOM 23374 N N . ILE A 1 40 ? 11.294 6.614 -3.269 1.00 0.25 348 ILE A N 14
ATOM 23375 C CA . ILE A 1 40 ? 11.347 6.094 -4.627 1.00 0.26 348 ILE A CA 14
ATOM 23376 C C . ILE A 1 40 ? 10.116 6.501 -5.428 1.00 0.26 348 ILE A C 14
ATOM 23377 O O . ILE A 1 40 ? 10.227 6.986 -6.554 1.00 0.35 348 ILE A O 14
ATOM 23393 N N . GLN A 1 41 ? 8.944 6.314 -4.842 1.00 0.23 349 GLN A N 14
ATOM 23394 C CA . GLN A 1 41 ? 7.697 6.580 -5.542 1.00 0.23 349 GLN A CA 14
ATOM 23395 C C . GLN A 1 41 ? 6.594 6.883 -4.539 1.00 0.22 349 GLN A C 14
ATOM 23396 O O . GLN A 1 41 ? 6.608 6.361 -3.426 1.00 0.29 349 GLN A O 14
ATOM 23410 N N . GLU A 1 42 ? 5.646 7.718 -4.931 1.00 0.23 350 GLU A N 14
ATOM 23411 C CA . GLU A 1 42 ? 4.558 8.095 -4.046 1.00 0.25 350 GLU A CA 14
ATOM 23412 C C . GLU A 1 42 ? 3.217 7.964 -4.759 1.00 0.26 350 GLU A C 14
ATOM 23413 O O . GLU A 1 42 ? 3.087 8.329 -5.927 1.00 0.36 350 GLU A O 14
ATOM 23425 N N . TRP A 1 43 ? 2.238 7.415 -4.061 1.00 0.23 351 TRP A N 14
ATOM 23426 C CA . TRP A 1 43 ? 0.885 7.310 -4.581 1.00 0.26 351 TRP A CA 14
ATOM 23427 C C . TRP A 1 43 ? -0.055 8.200 -3.786 1.00 0.25 351 TRP A C 14
ATOM 23428 O O . TRP A 1 43 ? 0.299 8.696 -2.718 1.00 0.52 351 TRP A O 14
ATOM 23449 N N . SER A 1 44 ? -1.249 8.391 -4.309 1.00 0.31 352 SER A N 14
ATOM 23450 C CA . SER A 1 44 ? -2.287 9.122 -3.610 1.00 0.30 352 SER A CA 14
ATOM 23451 C C . SER A 1 44 ? -3.431 8.170 -3.289 1.00 0.26 352 SER A C 14
ATOM 23452 O O . SER A 1 44 ? -3.677 7.228 -4.045 1.00 0.28 352 SER A O 14
ATOM 23460 N N . LEU A 1 45 ? -4.118 8.400 -2.176 1.00 0.25 353 LEU A N 14
ATOM 23461 C CA . LEU A 1 45 ? -5.249 7.561 -1.789 1.00 0.24 353 LEU A CA 14
ATOM 23462 C C . LEU A 1 45 ? -6.352 7.657 -2.835 1.00 0.23 353 LEU A C 14
ATOM 23463 O O . LEU A 1 45 ? -7.121 6.720 -3.038 1.00 0.23 353 LEU A O 14
ATOM 23479 N N . THR A 1 46 ? -6.399 8.795 -3.519 1.00 0.26 354 THR A N 14
ATOM 23480 C CA . THR A 1 46 ? -7.371 9.026 -4.576 1.00 0.28 354 THR A CA 14
ATOM 23481 C C . THR A 1 46 ? -7.085 8.153 -5.803 1.00 0.28 354 THR A C 14
ATOM 23482 O O . THR A 1 46 ? -7.907 8.048 -6.716 1.00 0.35 354 THR A O 14
ATOM 23493 N N . ASN A 1 47 ? -5.909 7.534 -5.828 1.00 0.26 355 ASN A N 14
ATOM 23494 C CA . ASN A 1 47 ? -5.495 6.721 -6.965 1.00 0.30 355 ASN A CA 14
ATOM 23495 C C . ASN A 1 47 ? -5.624 5.239 -6.649 1.00 0.28 355 ASN A C 14
ATOM 23496 O O . ASN A 1 47 ? -5.250 4.389 -7.454 1.00 0.33 355 ASN A O 14
ATOM 23507 N N . ILE A 1 48 ? -6.161 4.932 -5.478 1.00 0.26 356 ILE A N 14
ATOM 23508 C CA . ILE A 1 48 ? -6.308 3.552 -5.050 1.00 0.28 356 ILE A CA 14
ATOM 23509 C C . ILE A 1 48 ? -7.611 2.961 -5.572 1.00 0.28 356 ILE A C 14
ATOM 23510 O O . ILE A 1 48 ? -8.675 3.563 -5.442 1.00 0.38 356 ILE A O 14
ATOM 23526 N N . LYS A 1 49 ? -7.517 1.789 -6.178 1.00 0.26 357 LYS A N 14
ATOM 23527 C CA . LYS A 1 49 ? -8.690 1.086 -6.669 1.00 0.30 357 LYS A CA 14
ATOM 23528 C C . LYS A 1 49 ? -9.187 0.111 -5.606 1.00 0.31 357 LYS A C 14
ATOM 23529 O O . LYS A 1 49 ? -10.361 0.126 -5.231 1.00 0.45 357 LYS A O 14
ATOM 23548 N N . ARG A 1 50 ? -8.276 -0.722 -5.114 1.00 0.26 358 ARG A N 14
ATOM 23549 C CA . ARG A 1 50 ? -8.590 -1.707 -4.084 1.00 0.29 358 ARG A CA 14
ATOM 23550 C C . ARG A 1 50 ? -7.309 -2.306 -3.522 1.00 0.28 358 ARG A C 14
ATOM 23551 O O . ARG A 1 50 ? -6.265 -2.263 -4.171 1.00 0.35 358 ARG A O 14
ATOM 23572 N N . TRP A 1 51 ? -7.379 -2.847 -2.314 1.00 0.25 359 TRP A N 14
ATOM 23573 C CA . TRP A 1 51 ? -6.213 -3.473 -1.708 1.00 0.27 359 TRP A CA 14
ATOM 23574 C C . TRP A 1 51 ? -6.571 -4.807 -1.063 1.00 0.28 359 TRP A C 14
ATOM 23575 O O . TRP A 1 51 ? -7.667 -4.983 -0.529 1.00 0.36 359 TRP A O 14
ATOM 23596 N N . ALA A 1 52 ? -5.642 -5.746 -1.133 1.00 0.25 360 ALA A N 14
ATOM 23597 C CA . ALA A 1 52 ? -5.805 -7.047 -0.505 1.00 0.27 360 ALA A CA 14
ATOM 23598 C C . ALA A 1 52 ? -4.942 -7.132 0.742 1.00 0.25 360 ALA A C 14
ATOM 23599 O O . ALA A 1 52 ? -3.716 -7.044 0.667 1.00 0.31 360 ALA A O 14
ATOM 23606 N N . ALA A 1 53 ? -5.588 -7.284 1.885 1.00 0.26 361 ALA A N 14
ATOM 23607 C CA . ALA A 1 53 ? -4.890 -7.311 3.157 1.00 0.27 361 ALA A CA 14
ATOM 23608 C C . ALA A 1 53 ? -4.765 -8.732 3.687 1.00 0.25 361 ALA A C 14
ATOM 23609 O O . ALA A 1 53 ? -5.766 -9.397 3.955 1.00 0.38 361 ALA A O 14
ATOM 23616 N N . SER A 1 54 ? -3.534 -9.195 3.811 1.00 0.32 362 SER A N 14
ATOM 23617 C CA . SER A 1 54 ? -3.251 -10.487 4.412 1.00 0.40 362 SER A CA 14
ATOM 23618 C C . SER A 1 54 ? -2.134 -10.333 5.441 1.00 0.42 362 SER A C 14
ATOM 23619 O O . SER A 1 54 ? -1.281 -9.456 5.309 1.00 0.44 362 SER A O 14
ATOM 23627 N N . PRO A 1 55 ? -2.127 -11.173 6.486 1.00 0.46 363 PRO A N 14
ATOM 23628 C CA . PRO A 1 55 ? -1.103 -11.124 7.540 1.00 0.48 363 PRO A CA 14
ATOM 23629 C C . PRO A 1 55 ? 0.269 -11.615 7.069 1.00 0.45 363 PRO A C 14
ATOM 23630 O O . PRO A 1 55 ? 1.200 -11.742 7.866 1.00 0.66 363 PRO A O 14
ATOM 23641 N N . LYS A 1 56 ? 0.387 -11.908 5.780 1.00 0.44 364 LYS A N 14
ATOM 23642 C CA . LYS A 1 56 ? 1.662 -12.317 5.209 1.00 0.44 364 LYS A CA 14
ATOM 23643 C C . LYS A 1 56 ? 2.046 -11.419 4.035 1.00 0.37 364 LYS A C 14
ATOM 23644 O O . LYS A 1 56 ? 3.226 -11.252 3.733 1.00 0.40 364 LYS A O 14
ATOM 23663 N N . SER A 1 57 ? 1.054 -10.823 3.389 1.00 0.35 365 SER A N 14
ATOM 23664 C CA . SER A 1 57 ? 1.309 -9.979 2.234 1.00 0.34 365 SER A CA 14
ATOM 23665 C C . SER A 1 57 ? 0.201 -8.951 2.040 1.00 0.32 365 SER A C 14
ATOM 23666 O O . SER A 1 57 ? -0.956 -9.188 2.387 1.00 0.52 365 SER A O 14
ATOM 23674 N N . PHE A 1 58 ? 0.573 -7.808 1.496 1.00 0.19 366 PHE A N 14
ATOM 23675 C CA . PHE A 1 58 ? -0.371 -6.748 1.207 1.00 0.16 366 PHE A CA 14
ATOM 23676 C C . PHE A 1 58 ? -0.300 -6.408 -0.278 1.00 0.16 366 PHE A C 14
ATOM 23677 O O . PHE A 1 58 ? 0.787 -6.212 -0.820 1.00 0.28 366 PHE A O 14
ATOM 23694 N N . THR A 1 59 ? -1.447 -6.369 -0.938 1.00 0.17 367 THR A N 14
ATOM 23695 C CA . THR A 1 59 ? -1.484 -6.117 -2.371 1.00 0.19 367 THR A CA 14
ATOM 23696 C C . THR A 1 59 ? -2.273 -4.851 -2.694 1.00 0.19 367 THR A C 14
ATOM 23697 O O . THR A 1 59 ? -3.476 -4.785 -2.453 1.00 0.27 367 THR A O 14
ATOM 23708 N N . LEU A 1 60 ? -1.588 -3.853 -3.230 1.00 0.20 368 LEU A N 14
ATOM 23709 C CA . LEU A 1 60 ? -2.238 -2.625 -3.671 1.00 0.22 368 LEU A CA 14
ATOM 23710 C C . LEU A 1 60 ? -2.559 -2.690 -5.160 1.00 0.23 368 LEU A C 14
ATOM 23711 O O . LEU A 1 60 ? -1.695 -3.020 -5.975 1.00 0.33 368 LEU A O 14
ATOM 23727 N N . ASP A 1 61 ? -3.804 -2.392 -5.503 1.00 0.21 369 ASP A N 14
ATOM 23728 C CA . ASP A 1 61 ? -4.229 -2.320 -6.897 1.00 0.24 369 ASP A CA 14
ATOM 23729 C C . ASP A 1 61 ? -4.681 -0.904 -7.227 1.00 0.21 369 ASP A C 14
ATOM 23730 O O . ASP A 1 61 ? -5.527 -0.333 -6.532 1.00 0.22 369 ASP A O 14
ATOM 23739 N N . PHE A 1 62 ? -4.108 -0.342 -8.278 1.00 0.25 370 PHE A N 14
ATOM 23740 C CA . PHE A 1 62 ? -4.383 1.038 -8.655 1.00 0.26 370 PHE A CA 14
ATOM 23741 C C . PHE A 1 62 ? -5.115 1.104 -9.992 1.00 0.31 370 PHE A C 14
ATOM 23742 O O . PHE A 1 62 ? -5.295 2.182 -10.557 1.00 0.35 370 PHE A O 14
ATOM 23759 N N . GLY A 1 63 ? -5.525 -0.060 -10.488 1.00 0.40 371 GLY A N 14
ATOM 23760 C CA . GLY A 1 63 ? -6.355 -0.130 -11.681 1.00 0.50 371 GLY A CA 14
ATOM 23761 C C . GLY A 1 63 ? -5.733 0.506 -12.910 1.00 0.49 371 GLY A C 14
ATOM 23762 O O . GLY A 1 63 ? -4.855 -0.079 -13.548 1.00 0.58 371 GLY A O 14
ATOM 23766 N N . ASP A 1 64 ? -6.187 1.710 -13.237 1.00 0.49 372 ASP A N 14
ATOM 23767 C CA . ASP A 1 64 ? -5.791 2.382 -14.469 1.00 0.56 372 ASP A CA 14
ATOM 23768 C C . ASP A 1 64 ? -4.641 3.344 -14.217 1.00 0.55 372 ASP A C 14
ATOM 23769 O O . ASP A 1 64 ? -4.213 4.065 -15.118 1.00 0.72 372 ASP A O 14
ATOM 23778 N N . TYR A 1 65 ? -4.134 3.355 -12.995 1.00 0.52 373 TYR A N 14
ATOM 23779 C CA . TYR A 1 65 ? -3.065 4.275 -12.637 1.00 0.51 373 TYR A CA 14
ATOM 23780 C C . TYR A 1 65 ? -1.700 3.685 -12.975 1.00 0.52 373 TYR A C 14
ATOM 23781 O O . TYR A 1 65 ? -0.746 4.418 -13.235 1.00 0.60 373 TYR A O 14
ATOM 23799 N N . GLN A 1 66 ? -1.608 2.364 -12.987 1.00 0.53 374 GLN A N 14
ATOM 23800 C CA . GLN A 1 66 ? -0.342 1.706 -13.264 1.00 0.59 374 GLN A CA 14
ATOM 23801 C C . GLN A 1 66 ? -0.557 0.303 -13.808 1.00 0.60 374 GLN A C 14
ATOM 23802 O O . GLN A 1 66 ? -1.632 -0.282 -13.647 1.00 0.59 374 GLN A O 14
ATOM 23816 N N . ASP A 1 67 ? 0.471 -0.222 -14.451 1.00 0.74 375 ASP A N 14
ATOM 23817 C CA . ASP A 1 67 ? 0.471 -1.596 -14.922 1.00 0.78 375 ASP A CA 14
ATOM 23818 C C . ASP A 1 67 ? 1.018 -2.519 -13.842 1.00 0.64 375 ASP A C 14
ATOM 23819 O O . ASP A 1 67 ? 2.142 -2.336 -13.367 1.00 0.73 375 ASP A O 14
ATOM 23828 N N . GLY A 1 68 ? 0.218 -3.495 -13.452 1.00 0.57 376 GLY A N 14
ATOM 23829 C CA . GLY A 1 68 ? 0.620 -4.412 -12.410 1.00 0.53 376 GLY A CA 14
ATOM 23830 C C . GLY A 1 68 ? 0.063 -4.006 -11.063 1.00 0.52 376 GLY A C 14
ATOM 23831 O O . GLY A 1 68 ? -0.693 -3.039 -10.966 1.00 0.70 376 GLY A O 14
ATOM 23835 N N . TYR A 1 69 ? 0.429 -4.738 -10.027 1.00 0.46 377 TYR A N 14
ATOM 23836 C CA . TYR A 1 69 ? -0.040 -4.443 -8.684 1.00 0.46 377 TYR A CA 14
ATOM 23837 C C . TYR A 1 69 ? 1.152 -4.174 -7.782 1.00 0.37 377 TYR A C 14
ATOM 23838 O O . TYR A 1 69 ? 2.301 -4.209 -8.231 1.00 0.38 377 TYR A O 14
ATOM 23856 N N . TYR A 1 70 ? 0.886 -3.914 -6.519 1.00 0.32 378 TYR A N 14
ATOM 23857 C CA . TYR A 1 70 ? 1.945 -3.738 -5.549 1.00 0.29 378 TYR A CA 14
ATOM 23858 C C . TYR A 1 70 ? 1.782 -4.752 -4.426 1.00 0.24 378 TYR A C 14
ATOM 23859 O O . TYR A 1 70 ? 1.095 -4.501 -3.438 1.00 0.26 378 TYR A O 14
ATOM 23877 N N . SER A 1 71 ? 2.377 -5.919 -4.621 1.00 0.26 379 SER A N 14
ATOM 23878 C CA . SER A 1 71 ? 2.308 -6.992 -3.644 1.00 0.27 379 SER A CA 14
ATOM 23879 C C . SER A 1 71 ? 3.589 -7.035 -2.820 1.00 0.24 379 SER A C 14
ATOM 23880 O O . SER A 1 71 ? 4.687 -7.181 -3.366 1.00 0.29 379 SER A O 14
ATOM 23888 N N . VAL A 1 72 ? 3.448 -6.884 -1.516 1.00 0.22 380 VAL A N 14
ATOM 23889 C CA . VAL A 1 72 ? 4.589 -6.900 -0.616 1.00 0.24 380 VAL A CA 14
ATOM 23890 C C . VAL A 1 72 ? 4.372 -7.880 0.526 1.00 0.23 380 VAL A C 14
ATOM 23891 O O . VAL A 1 72 ? 3.280 -7.960 1.088 1.00 0.30 380 VAL A O 14
ATOM 23904 N N . GLN A 1 73 ? 5.410 -8.632 0.859 1.00 0.22 381 GLN A N 14
ATOM 23905 C CA . GLN A 1 73 ? 5.355 -9.545 1.992 1.00 0.24 381 GLN A CA 14
ATOM 23906 C C . GLN A 1 73 ? 5.535 -8.758 3.282 1.00 0.24 381 GLN A C 14
ATOM 23907 O O . GLN A 1 73 ? 6.509 -8.023 3.433 1.00 0.32 381 GLN A O 14
ATOM 23921 N N . THR A 1 74 ? 4.591 -8.899 4.197 1.00 0.21 382 THR A N 14
ATOM 23922 C CA . THR A 1 74 ? 4.630 -8.164 5.446 1.00 0.26 382 THR A CA 14
ATOM 23923 C C . THR A 1 74 ? 3.602 -8.708 6.430 1.00 0.25 382 THR A C 14
ATOM 23924 O O . THR A 1 74 ? 2.520 -9.147 6.039 1.00 0.30 382 THR A O 14
ATOM 23935 N N . THR A 1 75 ? 3.952 -8.678 7.704 1.00 0.31 383 THR A N 14
ATOM 23936 C CA . THR A 1 75 ? 3.048 -9.090 8.760 1.00 0.37 383 THR A CA 14
ATOM 23937 C C . THR A 1 75 ? 2.195 -7.913 9.223 1.00 0.36 383 THR A C 14
ATOM 23938 O O . THR A 1 75 ? 1.310 -8.062 10.065 1.00 0.46 383 THR A O 14
ATOM 23949 N N . GLU A 1 76 ? 2.457 -6.742 8.650 1.00 0.31 384 GLU A N 14
ATOM 23950 C CA . GLU A 1 76 ? 1.735 -5.530 9.007 1.00 0.35 384 GLU A CA 14
ATOM 23951 C C . GLU A 1 76 ? 0.696 -5.188 7.941 1.00 0.28 384 GLU A C 14
ATOM 23952 O O . GLU A 1 76 ? 0.160 -4.079 7.918 1.00 0.27 384 GLU A O 14
ATOM 23964 N N . GLY A 1 77 ? 0.402 -6.161 7.081 1.00 0.27 385 GLY A N 14
ATOM 23965 C CA . GLY A 1 77 ? -0.508 -5.945 5.966 1.00 0.27 385 GLY A CA 14
ATOM 23966 C C . GLY A 1 77 ? -1.867 -5.411 6.384 1.00 0.26 385 GLY A C 14
ATOM 23967 O O . GLY A 1 77 ? -2.375 -4.457 5.788 1.00 0.27 385 GLY A O 14
ATOM 23971 N N . GLU A 1 78 ? -2.454 -6.005 7.415 1.00 0.30 386 GLU A N 14
ATOM 23972 C CA . GLU A 1 78 ? -3.782 -5.602 7.866 1.00 0.35 386 GLU A CA 14
ATOM 23973 C C . GLU A 1 78 ? -3.736 -4.222 8.517 1.00 0.31 386 GLU A C 14
ATOM 23974 O O . GLU A 1 78 ? -4.713 -3.471 8.479 1.00 0.36 386 GLU A O 14
ATOM 23986 N N . GLN A 1 79 ? -2.594 -3.882 9.098 1.00 0.29 387 GLN A N 14
ATOM 23987 C CA . GLN A 1 79 ? -2.424 -2.580 9.729 1.00 0.30 387 GLN A CA 14
ATOM 23988 C C . GLN A 1 79 ? -2.362 -1.486 8.672 1.00 0.27 387 GLN A C 14
ATOM 23989 O O . GLN A 1 79 ? -2.913 -0.399 8.856 1.00 0.31 387 GLN A O 14
ATOM 24003 N N . ILE A 1 80 ? -1.698 -1.785 7.560 1.00 0.24 388 ILE A N 14
ATOM 24004 C CA . ILE A 1 80 ? -1.634 -0.859 6.435 1.00 0.23 388 ILE A CA 14
ATOM 24005 C C . ILE A 1 80 ? -3.038 -0.591 5.903 1.00 0.22 388 ILE A C 14
ATOM 24006 O O . ILE A 1 80 ? -3.442 0.559 5.727 1.00 0.22 388 ILE A O 14
ATOM 24022 N N . ALA A 1 81 ? -3.778 -1.673 5.676 1.00 0.22 389 ALA A N 14
ATOM 24023 C CA . ALA A 1 81 ? -5.142 -1.591 5.170 1.00 0.24 389 ALA A CA 14
ATOM 24024 C C . ALA A 1 81 ? -6.026 -0.755 6.089 1.00 0.22 389 ALA A C 14
ATOM 24025 O O . ALA A 1 81 ? -6.772 0.114 5.630 1.00 0.23 389 ALA A O 14
ATOM 24032 N N . GLN A 1 82 ? -5.931 -1.024 7.387 1.00 0.22 390 GLN A N 14
ATOM 24033 C CA . GLN A 1 82 ? -6.717 -0.310 8.384 1.00 0.25 390 GLN A CA 14
ATOM 24034 C C . GLN A 1 82 ? -6.411 1.184 8.359 1.00 0.21 390 GLN A C 14
ATOM 24035 O O . GLN A 1 82 ? -7.321 2.017 8.401 1.00 0.23 390 GLN A O 14
ATOM 24049 N N . LEU A 1 83 ? -5.130 1.515 8.279 1.00 0.21 391 LEU A N 14
ATOM 24050 C CA . LEU A 1 83 ? -4.696 2.904 8.314 1.00 0.22 391 LEU A CA 14
ATOM 24051 C C . LEU A 1 83 ? -5.214 3.668 7.099 1.00 0.20 391 LEU A C 14
ATOM 24052 O O . LEU A 1 83 ? -5.732 4.778 7.234 1.00 0.22 391 LEU A O 14
ATOM 24068 N N . ILE A 1 84 ? -5.086 3.062 5.919 1.00 0.18 392 ILE A N 14
ATOM 24069 C CA . ILE A 1 84 ? -5.558 3.682 4.682 1.00 0.17 392 ILE A CA 14
ATOM 24070 C C . ILE A 1 84 ? -7.059 3.947 4.755 1.00 0.17 392 ILE A C 14
ATOM 24071 O O . ILE A 1 84 ? -7.515 5.061 4.486 1.00 0.19 392 ILE A O 14
ATOM 24087 N N . ALA A 1 85 ? -7.816 2.927 5.146 1.00 0.18 393 ALA A N 14
ATOM 24088 C CA . ALA A 1 85 ? -9.265 3.041 5.260 1.00 0.21 393 ALA A CA 14
ATOM 24089 C C . ALA A 1 85 ? -9.654 4.130 6.259 1.00 0.23 393 ALA A C 14
ATOM 24090 O O . ALA A 1 85 ? -10.681 4.792 6.098 1.00 0.29 393 ALA A O 14
ATOM 24097 N N . GLY A 1 86 ? -8.825 4.311 7.282 1.00 0.23 394 GLY A N 14
ATOM 24098 C CA . GLY A 1 86 ? -9.081 5.337 8.277 1.00 0.27 394 GLY A CA 14
ATOM 24099 C C . GLY A 1 86 ? -8.953 6.735 7.709 1.00 0.28 394 GLY A C 14
ATOM 24100 O O . GLY A 1 86 ? -9.809 7.589 7.940 1.00 0.35 394 GLY A O 14
ATOM 24104 N N . TYR A 1 87 ? -7.887 6.973 6.954 1.00 0.27 395 TYR A N 14
ATOM 24105 C CA . TYR A 1 87 ? -7.675 8.273 6.332 1.00 0.30 395 TYR A CA 14
ATOM 24106 C C . TYR A 1 87 ? -8.686 8.509 5.216 1.00 0.30 395 TYR A C 14
ATOM 24107 O O . TYR A 1 87 ? -9.149 9.631 5.013 1.00 0.36 395 TYR A O 14
ATOM 24125 N N . ILE A 1 88 ? -9.035 7.440 4.507 1.00 0.27 396 ILE A N 14
ATOM 24126 C CA . ILE A 1 88 ? -10.056 7.500 3.469 1.00 0.31 396 ILE A CA 14
ATOM 24127 C C . ILE A 1 88 ? -11.378 7.994 4.039 1.00 0.37 396 ILE A C 14
ATOM 24128 O O . ILE A 1 88 ? -12.055 8.807 3.419 1.00 0.45 396 ILE A O 14
ATOM 24144 N N . ASP A 1 89 ? -11.718 7.538 5.239 1.00 0.38 397 ASP A N 14
ATOM 24145 C CA . ASP A 1 89 ? -12.969 7.937 5.876 1.00 0.47 397 ASP A CA 14
ATOM 24146 C C . ASP A 1 89 ? -12.992 9.437 6.161 1.00 0.51 397 ASP A C 14
ATOM 24147 O O . ASP A 1 89 ? -14.042 10.068 6.103 1.00 0.63 397 ASP A O 14
ATOM 24156 N N . ILE A 1 90 ? -11.828 10.005 6.454 1.00 0.47 398 ILE A N 14
ATOM 24157 C CA . ILE A 1 90 ? -11.724 11.434 6.734 1.00 0.53 398 ILE A CA 14
ATOM 24158 C C . ILE A 1 90 ? -11.953 12.258 5.465 1.00 0.55 398 ILE A C 14
ATOM 24159 O O . ILE A 1 90 ? -12.617 13.296 5.493 1.00 0.65 398 ILE A O 14
ATOM 24175 N N . ILE A 1 91 ? -11.411 11.779 4.354 1.00 0.50 399 ILE A N 14
ATOM 24176 C CA . ILE A 1 91 ? -11.531 12.475 3.077 1.00 0.52 399 ILE A CA 14
ATOM 24177 C C . ILE A 1 91 ? -12.902 12.220 2.445 1.00 0.59 399 ILE A C 14
ATOM 24178 O O . ILE A 1 91 ? -13.440 13.063 1.724 1.00 0.72 399 ILE A O 14
ATOM 24194 N N . LEU A 1 92 ? -13.462 11.058 2.739 1.00 0.59 400 LEU A N 14
ATOM 24195 C CA . LEU A 1 92 ? -14.718 10.628 2.143 1.00 0.73 400 LEU A CA 14
ATOM 24196 C C . LEU A 1 92 ? -15.905 11.086 2.990 1.00 0.90 400 LEU A C 14
ATOM 24197 O O . LEU A 1 92 ? -16.334 12.249 2.836 1.00 1.31 400 LEU A O 14
ATOM 24214 N N . GLY B 2 1 ? -6.165 -15.291 -1.280 1.00 12.98 367 GLY B N 14
ATOM 24215 C CA . GLY B 2 1 ? -6.913 -16.571 -1.225 1.00 12.67 367 GLY B CA 14
ATOM 24216 C C . GLY B 2 1 ? -6.725 -17.396 -2.481 1.00 12.18 367 GLY B C 14
ATOM 24217 O O . GLY B 2 1 ? -5.886 -17.070 -3.325 1.00 12.32 367 GLY B O 14
ATOM 24223 N N . ARG B 2 2 ? -7.487 -18.477 -2.597 1.00 11.83 368 ARG B N 14
ATOM 24224 C CA . ARG B 2 2 ? -7.453 -19.325 -3.783 1.00 11.57 368 ARG B CA 14
ATOM 24225 C C . ARG B 2 2 ? -8.844 -19.879 -4.073 1.00 10.70 368 ARG B C 14
ATOM 24226 O O . ARG B 2 2 ? -9.374 -19.705 -5.168 1.00 10.61 368 ARG B O 14
ATOM 24247 N N . SER B 2 3 ? -9.440 -20.524 -3.077 1.00 10.27 369 SER B N 14
ATOM 24248 C CA . SER B 2 3 ? -10.796 -21.058 -3.212 1.00 9.63 369 SER B CA 14
ATOM 24249 C C . SER B 2 3 ? -11.788 -20.087 -2.597 1.00 8.81 369 SER B C 14
ATOM 24250 O O . SER B 2 3 ? -12.933 -20.429 -2.287 1.00 8.90 369 SER B O 14
ATOM 24258 N N . LYS B 2 4 ? -11.312 -18.869 -2.467 1.00 8.27 370 LYS B N 14
ATOM 24259 C CA . LYS B 2 4 ? -12.044 -17.758 -1.881 1.00 7.62 370 LYS B CA 14
ATOM 24260 C C . LYS B 2 4 ? -11.068 -16.607 -1.697 1.00 6.77 370 LYS B C 14
ATOM 24261 O O . LYS B 2 4 ? -10.077 -16.747 -0.978 1.00 6.67 370 LYS B O 14
ATOM 24280 N N . GLU B 2 5 ? -11.329 -15.495 -2.366 1.00 6.50 371 GLU B N 14
ATOM 24281 C CA . GLU B 2 5 ? -10.438 -14.345 -2.319 1.00 6.00 371 GLU B CA 14
ATOM 24282 C C . GLU B 2 5 ? -10.178 -13.903 -0.888 1.00 4.98 371 GLU B C 14
ATOM 24283 O O . GLU B 2 5 ? -9.042 -13.958 -0.419 1.00 4.97 371 GLU B O 14
ATOM 24295 N N . SER B 2 6 ? -11.245 -13.502 -0.200 1.00 4.53 372 SER B N 14
ATOM 24296 C CA . SER B 2 6 ? -11.159 -13.023 1.184 1.00 3.82 372 SER B CA 14
ATOM 24297 C C . SER B 2 6 ? -10.302 -11.768 1.265 1.00 2.91 372 SER B C 14
ATOM 24298 O O . SER B 2 6 ? -9.070 -11.830 1.225 1.00 3.19 372 SER B O 14
ATOM 24306 N N . GLY B 2 7 ? -10.951 -10.633 1.376 1.00 2.37 373 GLY B N 14
ATOM 24307 C CA . GLY B 2 7 ? -10.234 -9.387 1.384 1.00 1.94 373 GLY B CA 14
ATOM 24308 C C . GLY B 2 7 ? -10.680 -8.473 0.259 1.00 1.44 373 GLY B C 14
ATOM 24309 O O . GLY B 2 7 ? -11.855 -8.491 -0.117 1.00 2.02 373 GLY B O 14
ATOM 24313 N N . TRP B 2 8 ? -9.744 -7.688 -0.285 1.00 1.08 374 TRP B N 14
ATOM 24314 C CA . TRP B 2 8 ? -10.038 -6.745 -1.360 1.00 0.61 374 TRP B CA 14
ATOM 24315 C C . TRP B 2 8 ? -11.002 -5.684 -0.887 1.00 0.55 374 TRP B C 14
ATOM 24316 O O . TRP B 2 8 ? -12.218 -5.797 -1.042 1.00 0.90 374 TRP B O 14
ATOM 24337 N N . VAL B 2 9 ? -10.433 -4.656 -0.300 1.00 0.40 375 VAL B N 14
ATOM 24338 C CA . VAL B 2 9 ? -11.209 -3.557 0.238 1.00 0.38 375 VAL B CA 14
ATOM 24339 C C . VAL B 2 9 ? -11.162 -2.396 -0.737 1.00 0.44 375 VAL B C 14
ATOM 24340 O O . VAL B 2 9 ? -10.093 -1.869 -1.042 1.00 0.53 375 VAL B O 14
ATOM 24353 N N . GLU B 2 10 ? -12.318 -2.038 -1.260 1.00 0.51 376 GLU B N 14
ATOM 24354 C CA . GLU B 2 10 ? -12.422 -0.996 -2.250 1.00 0.63 376 GLU B CA 14
ATOM 24355 C C . GLU B 2 10 ? -12.814 0.327 -1.612 1.00 0.52 376 GLU B C 14
ATOM 24356 O O . GLU B 2 10 ? -13.559 0.362 -0.629 1.00 0.61 376 GLU B O 14
ATOM 24368 N N . ASN B 2 11 ? -12.288 1.409 -2.164 1.00 0.54 377 ASN B N 14
ATOM 24369 C CA . ASN B 2 11 ? -12.664 2.744 -1.732 1.00 0.58 377 ASN B CA 14
ATOM 24370 C C . ASN B 2 11 ? -13.430 3.449 -2.834 1.00 0.50 377 ASN B C 14
ATOM 24371 O O . ASN B 2 11 ? -13.436 2.995 -3.980 1.00 0.65 377 ASN B O 14
ATOM 24382 N N . GLU B 2 12 ? -14.054 4.563 -2.504 1.00 0.43 378 GLU B N 14
ATOM 24383 C CA . GLU B 2 12 ? -14.848 5.287 -3.479 1.00 0.51 378 GLU B CA 14
ATOM 24384 C C . GLU B 2 12 ? -14.272 6.661 -3.772 1.00 0.44 378 GLU B C 14
ATOM 24385 O O . GLU B 2 12 ? -14.979 7.563 -4.223 1.00 0.53 378 GLU B O 14
ATOM 24397 N N . ILE B 2 13 ? -12.980 6.811 -3.546 1.00 0.36 379 ILE B N 14
ATOM 24398 C CA . ILE B 2 13 ? -12.290 8.025 -3.959 1.00 0.38 379 ILE B CA 14
ATOM 24399 C C . ILE B 2 13 ? -11.369 7.733 -5.135 1.00 0.48 379 ILE B C 14
ATOM 24400 O O . ILE B 2 13 ? -10.441 8.486 -5.418 1.00 1.17 379 ILE B O 14
ATOM 24416 N N . TYR B 2 14 ? -11.653 6.638 -5.825 1.00 0.45 380 TYR B N 14
ATOM 24417 C CA . TYR B 2 14 ? -10.920 6.282 -7.034 1.00 0.42 380 TYR B CA 14
ATOM 24418 C C . TYR B 2 14 ? -11.537 7.008 -8.223 1.00 0.46 380 TYR B C 14
ATOM 24419 O O . TYR B 2 14 ? -12.634 6.668 -8.670 1.00 0.58 380 TYR B O 14
ATOM 24437 N N . TYR B 2 15 ? -10.842 8.028 -8.698 1.00 0.55 381 TYR B N 14
ATOM 24438 C CA . TYR B 2 15 ? -11.328 8.868 -9.765 1.00 0.70 381 TYR B CA 14
ATOM 24439 C C . TYR B 2 15 ? -11.000 8.269 -11.128 1.00 0.79 381 TYR B C 14
ATOM 24440 O O . TYR B 2 15 ? -9.866 8.453 -11.610 1.00 1.31 381 TYR B O 14
ATOM 24459 N N . GLY A 1 1 ? 6.588 12.985 10.521 1.00 4.12 309 GLY A N 15
ATOM 24460 C CA . GLY A 1 1 ? 5.526 12.241 11.242 1.00 3.32 309 GLY A CA 15
ATOM 24461 C C . GLY A 1 1 ? 4.753 11.321 10.318 1.00 2.36 309 GLY A C 15
ATOM 24462 O O . GLY A 1 1 ? 3.529 11.414 10.219 1.00 2.83 309 GLY A O 15
ATOM 24468 N N . VAL A 1 2 ? 5.466 10.441 9.629 1.00 1.70 310 VAL A N 15
ATOM 24469 C CA . VAL A 1 2 ? 4.837 9.506 8.708 1.00 1.44 310 VAL A CA 15
ATOM 24470 C C . VAL A 1 2 ? 4.805 8.109 9.312 1.00 1.00 310 VAL A C 15
ATOM 24471 O O . VAL A 1 2 ? 5.772 7.675 9.939 1.00 1.09 310 VAL A O 15
ATOM 24484 N N . SER A 1 3 ? 3.689 7.415 9.146 1.00 0.71 311 SER A N 15
ATOM 24485 C CA . SER A 1 3 ? 3.564 6.054 9.634 1.00 0.41 311 SER A CA 15
ATOM 24486 C C . SER A 1 3 ? 4.205 5.081 8.649 1.00 0.34 311 SER A C 15
ATOM 24487 O O . SER A 1 3 ? 3.680 4.850 7.560 1.00 0.47 311 SER A O 15
ATOM 24495 N N . PHE A 1 4 ? 5.353 4.537 9.027 1.00 0.29 312 PHE A N 15
ATOM 24496 C CA . PHE A 1 4 ? 6.079 3.613 8.170 1.00 0.27 312 PHE A CA 15
ATOM 24497 C C . PHE A 1 4 ? 5.823 2.171 8.583 1.00 0.26 312 PHE A C 15
ATOM 24498 O O . PHE A 1 4 ? 5.627 1.878 9.765 1.00 0.34 312 PHE A O 15
ATOM 24515 N N . PHE A 1 5 ? 5.804 1.286 7.601 1.00 0.24 313 PHE A N 15
ATOM 24516 C CA . PHE A 1 5 ? 5.694 -0.146 7.846 1.00 0.26 313 PHE A CA 15
ATOM 24517 C C . PHE A 1 5 ? 6.802 -0.880 7.101 1.00 0.26 313 PHE A C 15
ATOM 24518 O O . PHE A 1 5 ? 7.179 -0.487 5.994 1.00 0.26 313 PHE A O 15
ATOM 24535 N N . LEU A 1 6 ? 7.326 -1.932 7.709 1.00 0.36 314 LEU A N 15
ATOM 24536 C CA . LEU A 1 6 ? 8.422 -2.684 7.117 1.00 0.38 314 LEU A CA 15
ATOM 24537 C C . LEU A 1 6 ? 7.895 -3.769 6.185 1.00 0.37 314 LEU A C 15
ATOM 24538 O O . LEU A 1 6 ? 7.474 -4.842 6.629 1.00 0.50 314 LEU A O 15
ATOM 24554 N N . VAL A 1 7 ? 7.910 -3.480 4.895 1.00 0.26 315 VAL A N 15
ATOM 24555 C CA . VAL A 1 7 ? 7.426 -4.419 3.897 1.00 0.26 315 VAL A CA 15
ATOM 24556 C C . VAL A 1 7 ? 8.576 -4.918 3.030 1.00 0.24 315 VAL A C 15
ATOM 24557 O O . VAL A 1 7 ? 9.658 -4.331 3.025 1.00 0.27 315 VAL A O 15
ATOM 24570 N N . LYS A 1 8 ? 8.351 -6.015 2.323 1.00 0.25 316 LYS A N 15
ATOM 24571 C CA . LYS A 1 8 ? 9.360 -6.559 1.425 1.00 0.28 316 LYS A CA 15
ATOM 24572 C C . LYS A 1 8 ? 8.778 -6.764 0.032 1.00 0.28 316 LYS A C 15
ATOM 24573 O O . LYS A 1 8 ? 7.851 -7.556 -0.154 1.00 0.28 316 LYS A O 15
ATOM 24592 N N . GLU A 1 9 ? 9.324 -6.045 -0.938 1.00 0.32 317 GLU A N 15
ATOM 24593 C CA . GLU A 1 9 ? 8.843 -6.105 -2.310 1.00 0.37 317 GLU A CA 15
ATOM 24594 C C . GLU A 1 9 ? 9.496 -7.251 -3.069 1.00 0.45 317 GLU A C 15
ATOM 24595 O O . GLU A 1 9 ? 10.713 -7.264 -3.265 1.00 0.48 317 GLU A O 15
ATOM 24607 N N . LYS A 1 10 ? 8.696 -8.215 -3.494 1.00 0.55 318 LYS A N 15
ATOM 24608 C CA . LYS A 1 10 ? 9.202 -9.288 -4.332 1.00 0.68 318 LYS A CA 15
ATOM 24609 C C . LYS A 1 10 ? 9.171 -8.852 -5.790 1.00 0.82 318 LYS A C 15
ATOM 24610 O O . LYS A 1 10 ? 8.146 -8.961 -6.465 1.00 0.95 318 LYS A O 15
ATOM 24629 N N . MET A 1 11 ? 10.287 -8.322 -6.257 1.00 0.90 319 MET A N 15
ATOM 24630 C CA . MET A 1 11 ? 10.386 -7.831 -7.621 1.00 1.09 319 MET A CA 15
ATOM 24631 C C . MET A 1 11 ? 11.249 -8.756 -8.464 1.00 1.22 319 MET A C 15
ATOM 24632 O O . MET A 1 11 ? 11.793 -9.740 -7.962 1.00 1.23 319 MET A O 15
ATOM 24646 N N . LYS A 1 12 ? 11.359 -8.437 -9.745 1.00 1.39 320 LYS A N 15
ATOM 24647 C CA . LYS A 1 12 ? 12.184 -9.210 -10.666 1.00 1.57 320 LYS A CA 15
ATOM 24648 C C . LYS A 1 12 ? 13.666 -8.934 -10.420 1.00 1.62 320 LYS A C 15
ATOM 24649 O O . LYS A 1 12 ? 14.024 -7.944 -9.779 1.00 1.59 320 LYS A O 15
ATOM 24668 N N . GLY A 1 13 ? 14.519 -9.815 -10.922 1.00 1.76 321 GLY A N 15
ATOM 24669 C CA . GLY A 1 13 ? 15.950 -9.607 -10.825 1.00 1.87 321 GLY A CA 15
ATOM 24670 C C . GLY A 1 13 ? 16.631 -10.621 -9.933 1.00 1.78 321 GLY A C 15
ATOM 24671 O O . GLY A 1 13 ? 17.669 -11.180 -10.293 1.00 1.93 321 GLY A O 15
ATOM 24675 N N . LYS A 1 14 ? 16.050 -10.870 -8.771 1.00 1.57 322 LYS A N 15
ATOM 24676 C CA . LYS A 1 14 ? 16.634 -11.793 -7.809 1.00 1.48 322 LYS A CA 15
ATOM 24677 C C . LYS A 1 14 ? 15.548 -12.484 -6.998 1.00 1.35 322 LYS A C 15
ATOM 24678 O O . LYS A 1 14 ? 14.367 -12.158 -7.120 1.00 1.32 322 LYS A O 15
ATOM 24697 N N . ASN A 1 15 ? 15.956 -13.438 -6.172 1.00 1.31 323 ASN A N 15
ATOM 24698 C CA . ASN A 1 15 ? 15.017 -14.192 -5.345 1.00 1.24 323 ASN A CA 15
ATOM 24699 C C . ASN A 1 15 ? 14.651 -13.404 -4.095 1.00 1.06 323 ASN A C 15
ATOM 24700 O O . ASN A 1 15 ? 13.630 -13.666 -3.460 1.00 1.04 323 ASN A O 15
ATOM 24711 N N . LYS A 1 16 ? 15.486 -12.432 -3.754 1.00 1.03 324 LYS A N 15
ATOM 24712 C CA . LYS A 1 16 ? 15.323 -11.684 -2.519 1.00 0.90 324 LYS A CA 15
ATOM 24713 C C . LYS A 1 16 ? 14.242 -10.622 -2.648 1.00 0.75 324 LYS A C 15
ATOM 24714 O O . LYS A 1 16 ? 14.169 -9.909 -3.650 1.00 0.81 324 LYS A O 15
ATOM 24733 N N . LEU A 1 17 ? 13.406 -10.524 -1.624 1.00 0.61 325 LEU A N 15
ATOM 24734 C CA . LEU A 1 17 ? 12.429 -9.455 -1.540 1.00 0.49 325 LEU A CA 15
ATOM 24735 C C . LEU A 1 17 ? 13.103 -8.213 -0.976 1.00 0.45 325 LEU A C 15
ATOM 24736 O O . LEU A 1 17 ? 13.771 -8.277 0.057 1.00 0.55 325 LEU A O 15
ATOM 24752 N N . VAL A 1 18 ? 12.930 -7.094 -1.657 1.00 0.40 326 VAL A N 15
ATOM 24753 C CA . VAL A 1 18 ? 13.599 -5.858 -1.285 1.00 0.38 326 VAL A CA 15
ATOM 24754 C C . VAL A 1 18 ? 12.868 -5.171 -0.136 1.00 0.32 326 VAL A C 15
ATOM 24755 O O . VAL A 1 18 ? 11.685 -4.847 -0.249 1.00 0.29 326 VAL A O 15
ATOM 24768 N N . PRO A 1 19 ? 13.561 -4.960 0.992 1.00 0.33 327 PRO A N 15
ATOM 24769 C CA . PRO A 1 19 ? 12.992 -4.269 2.151 1.00 0.30 327 PRO A CA 15
ATOM 24770 C C . PRO A 1 19 ? 12.630 -2.824 1.822 1.00 0.25 327 PRO A C 15
ATOM 24771 O O . PRO A 1 19 ? 13.459 -2.063 1.317 1.00 0.32 327 PRO A O 15
ATOM 24782 N N . ARG A 1 20 ? 11.394 -2.448 2.100 1.00 0.21 328 ARG A N 15
ATOM 24783 C CA . ARG A 1 20 ? 10.927 -1.109 1.800 1.00 0.23 328 ARG A CA 15
ATOM 24784 C C . ARG A 1 20 ? 10.210 -0.512 3.004 1.00 0.20 328 ARG A C 15
ATOM 24785 O O . ARG A 1 20 ? 9.588 -1.229 3.790 1.00 0.23 328 ARG A O 15
ATOM 24806 N N . LEU A 1 21 ? 10.310 0.796 3.149 1.00 0.18 329 LEU A N 15
ATOM 24807 C CA . LEU A 1 21 ? 9.592 1.514 4.183 1.00 0.20 329 LEU A CA 15
ATOM 24808 C C . LEU A 1 21 ? 8.332 2.123 3.593 1.00 0.19 329 LEU A C 15
ATOM 24809 O O . LEU A 1 21 ? 8.383 3.159 2.927 1.00 0.24 329 LEU A O 15
ATOM 24825 N N . LEU A 1 22 ? 7.211 1.458 3.803 1.00 0.17 330 LEU A N 15
ATOM 24826 C CA . LEU A 1 22 ? 5.950 1.916 3.254 1.00 0.17 330 LEU A CA 15
ATOM 24827 C C . LEU A 1 22 ? 5.356 2.998 4.145 1.00 0.18 330 LEU A C 15
ATOM 24828 O O . LEU A 1 22 ? 4.943 2.727 5.272 1.00 0.24 330 LEU A O 15
ATOM 24844 N N . GLY A 1 23 ? 5.342 4.223 3.644 1.00 0.18 331 GLY A N 15
ATOM 24845 C CA . GLY A 1 23 ? 4.820 5.330 4.409 1.00 0.22 331 GLY A CA 15
ATOM 24846 C C . GLY A 1 23 ? 3.371 5.605 4.085 1.00 0.22 331 GLY A C 15
ATOM 24847 O O . GLY A 1 23 ? 3.015 5.804 2.924 1.00 0.29 331 GLY A O 15
ATOM 24851 N N . ILE A 1 24 ? 2.532 5.599 5.105 1.00 0.22 332 ILE A N 15
ATOM 24852 C CA . ILE A 1 24 ? 1.115 5.856 4.922 1.00 0.22 332 ILE A CA 15
ATOM 24853 C C . ILE A 1 24 ? 0.730 7.186 5.561 1.00 0.24 332 ILE A C 15
ATOM 24854 O O . ILE A 1 24 ? 0.777 7.334 6.785 1.00 0.36 332 ILE A O 15
ATOM 24870 N N . THR A 1 25 ? 0.370 8.158 4.736 1.00 0.22 333 THR A N 15
ATOM 24871 C CA . THR A 1 25 ? -0.078 9.446 5.239 1.00 0.23 333 THR A CA 15
ATOM 24872 C C . THR A 1 25 ? -1.567 9.619 4.981 1.00 0.23 333 THR A C 15
ATOM 24873 O O . THR A 1 25 ? -2.195 8.762 4.358 1.00 0.28 333 THR A O 15
ATOM 24884 N N . LYS A 1 26 ? -2.120 10.738 5.431 1.00 0.26 334 LYS A N 15
ATOM 24885 C CA . LYS A 1 26 ? -3.557 10.981 5.329 1.00 0.28 334 LYS A CA 15
ATOM 24886 C C . LYS A 1 26 ? -3.975 11.341 3.904 1.00 0.26 334 LYS A C 15
ATOM 24887 O O . LYS A 1 26 ? -5.134 11.673 3.656 1.00 0.43 334 LYS A O 15
ATOM 24906 N N . GLU A 1 27 ? -3.038 11.280 2.968 1.00 0.27 335 GLU A N 15
ATOM 24907 C CA . GLU A 1 27 ? -3.316 11.703 1.604 1.00 0.33 335 GLU A CA 15
ATOM 24908 C C . GLU A 1 27 ? -2.550 10.877 0.571 1.00 0.27 335 GLU A C 15
ATOM 24909 O O . GLU A 1 27 ? -3.019 10.702 -0.555 1.00 0.34 335 GLU A O 15
ATOM 24921 N N . CYS A 1 28 ? -1.386 10.355 0.941 1.00 0.23 336 CYS A N 15
ATOM 24922 C CA . CYS A 1 28 ? -0.564 9.634 -0.019 1.00 0.24 336 CYS A CA 15
ATOM 24923 C C . CYS A 1 28 ? 0.191 8.464 0.611 1.00 0.21 336 CYS A C 15
ATOM 24924 O O . CYS A 1 28 ? 0.411 8.414 1.823 1.00 0.28 336 CYS A O 15
ATOM 24932 N N . VAL A 1 29 ? 0.561 7.518 -0.235 1.00 0.22 337 VAL A N 15
ATOM 24933 C CA . VAL A 1 29 ? 1.347 6.361 0.156 1.00 0.21 337 VAL A CA 15
ATOM 24934 C C . VAL A 1 29 ? 2.693 6.396 -0.561 1.00 0.19 337 VAL A C 15
ATOM 24935 O O . VAL A 1 29 ? 2.751 6.301 -1.788 1.00 0.22 337 VAL A O 15
ATOM 24948 N N . MET A 1 30 ? 3.767 6.552 0.196 1.00 0.17 338 MET A N 15
ATOM 24949 C CA . MET A 1 30 ? 5.092 6.684 -0.396 1.00 0.17 338 MET A CA 15
ATOM 24950 C C . MET A 1 30 ? 5.965 5.472 -0.094 1.00 0.16 338 MET A C 15
ATOM 24951 O O . MET A 1 30 ? 5.999 4.977 1.033 1.00 0.20 338 MET A O 15
ATOM 24965 N N . ARG A 1 31 ? 6.661 4.991 -1.115 1.00 0.16 339 ARG A N 15
ATOM 24966 C CA . ARG A 1 31 ? 7.618 3.909 -0.948 1.00 0.17 339 ARG A CA 15
ATOM 24967 C C . ARG A 1 31 ? 8.997 4.473 -0.657 1.00 0.16 339 ARG A C 15
ATOM 24968 O O . ARG A 1 31 ? 9.687 4.934 -1.564 1.00 0.18 339 ARG A O 15
ATOM 24989 N N . VAL A 1 32 ? 9.389 4.458 0.601 1.00 0.18 340 VAL A N 15
ATOM 24990 C CA . VAL A 1 32 ? 10.710 4.918 0.983 1.00 0.22 340 VAL A CA 15
ATOM 24991 C C . VAL A 1 32 ? 11.676 3.743 1.010 1.00 0.24 340 VAL A C 15
ATOM 24992 O O . VAL A 1 32 ? 11.378 2.702 1.589 1.00 0.24 340 VAL A O 15
ATOM 25005 N N . ASP A 1 33 ? 12.812 3.895 0.350 1.00 0.30 341 ASP A N 15
ATOM 25006 C CA . ASP A 1 33 ? 13.819 2.843 0.327 1.00 0.36 341 ASP A CA 15
ATOM 25007 C C . ASP A 1 33 ? 14.365 2.625 1.732 1.00 0.38 341 ASP A C 15
ATOM 25008 O O . ASP A 1 33 ? 14.776 3.573 2.395 1.00 0.41 341 ASP A O 15
ATOM 25017 N N . GLU A 1 34 ? 14.354 1.380 2.181 1.00 0.42 342 GLU A N 15
ATOM 25018 C CA . GLU A 1 34 ? 14.751 1.051 3.543 1.00 0.47 342 GLU A CA 15
ATOM 25019 C C . GLU A 1 34 ? 16.212 1.426 3.788 1.00 0.60 342 GLU A C 15
ATOM 25020 O O . GLU A 1 34 ? 16.545 2.038 4.804 1.00 0.72 342 GLU A O 15
ATOM 25032 N N . LYS A 1 35 ? 17.070 1.088 2.840 1.00 0.69 343 LYS A N 15
ATOM 25033 C CA . LYS A 1 35 ? 18.501 1.295 3.002 1.00 0.87 343 LYS A CA 15
ATOM 25034 C C . LYS A 1 35 ? 18.896 2.724 2.643 1.00 0.79 343 LYS A C 15
ATOM 25035 O O . LYS A 1 35 ? 19.591 3.397 3.404 1.00 0.86 343 LYS A O 15
ATOM 25054 N N . THR A 1 36 ? 18.433 3.182 1.491 1.00 0.73 344 THR A N 15
ATOM 25055 C CA . THR A 1 36 ? 18.856 4.463 0.946 1.00 0.72 344 THR A CA 15
ATOM 25056 C C . THR A 1 36 ? 18.062 5.625 1.550 1.00 0.63 344 THR A C 15
ATOM 25057 O O . THR A 1 36 ? 18.488 6.776 1.481 1.00 0.67 344 THR A O 15
ATOM 25068 N N . LYS A 1 37 ? 16.904 5.306 2.133 1.00 0.55 345 LYS A N 15
ATOM 25069 C CA . LYS A 1 37 ? 16.031 6.299 2.775 1.00 0.52 345 LYS A CA 15
ATOM 25070 C C . LYS A 1 37 ? 15.419 7.260 1.753 1.00 0.53 345 LYS A C 15
ATOM 25071 O O . LYS A 1 37 ? 14.859 8.290 2.117 1.00 0.61 345 LYS A O 15
ATOM 25090 N N . GLU A 1 38 ? 15.500 6.901 0.480 1.00 0.53 346 GLU A N 15
ATOM 25091 C CA . GLU A 1 38 ? 14.981 7.747 -0.588 1.00 0.58 346 GLU A CA 15
ATOM 25092 C C . GLU A 1 38 ? 13.525 7.422 -0.891 1.00 0.44 346 GLU A C 15
ATOM 25093 O O . GLU A 1 38 ? 13.141 6.254 -0.949 1.00 0.42 346 GLU A O 15
ATOM 25105 N N . VAL A 1 39 ? 12.719 8.461 -1.078 1.00 0.39 347 VAL A N 15
ATOM 25106 C CA . VAL A 1 39 ? 11.327 8.284 -1.470 1.00 0.33 347 VAL A CA 15
ATOM 25107 C C . VAL A 1 39 ? 11.255 7.916 -2.947 1.00 0.31 347 VAL A C 15
ATOM 25108 O O . VAL A 1 39 ? 11.461 8.759 -3.817 1.00 0.42 347 VAL A O 15
ATOM 25121 N N . ILE A 1 40 ? 10.976 6.654 -3.219 1.00 0.25 348 ILE A N 15
ATOM 25122 C CA . ILE A 1 40 ? 11.019 6.137 -4.577 1.00 0.26 348 ILE A CA 15
ATOM 25123 C C . ILE A 1 40 ? 9.772 6.513 -5.365 1.00 0.26 348 ILE A C 15
ATOM 25124 O O . ILE A 1 40 ? 9.860 7.128 -6.425 1.00 0.35 348 ILE A O 15
ATOM 25140 N N . GLN A 1 41 ? 8.611 6.146 -4.846 1.00 0.23 349 GLN A N 15
ATOM 25141 C CA . GLN A 1 41 ? 7.369 6.339 -5.573 1.00 0.23 349 GLN A CA 15
ATOM 25142 C C . GLN A 1 41 ? 6.233 6.623 -4.602 1.00 0.22 349 GLN A C 15
ATOM 25143 O O . GLN A 1 41 ? 6.111 5.955 -3.576 1.00 0.29 349 GLN A O 15
ATOM 25157 N N . GLU A 1 42 ? 5.420 7.615 -4.921 1.00 0.23 350 GLU A N 15
ATOM 25158 C CA . GLU A 1 42 ? 4.335 8.032 -4.043 1.00 0.25 350 GLU A CA 15
ATOM 25159 C C . GLU A 1 42 ? 3.001 8.012 -4.786 1.00 0.26 350 GLU A C 15
ATOM 25160 O O . GLU A 1 42 ? 2.911 8.469 -5.925 1.00 0.36 350 GLU A O 15
ATOM 25172 N N . TRP A 1 43 ? 1.976 7.471 -4.144 1.00 0.23 351 TRP A N 15
ATOM 25173 C CA . TRP A 1 43 ? 0.642 7.419 -4.728 1.00 0.26 351 TRP A CA 15
ATOM 25174 C C . TRP A 1 43 ? -0.369 8.127 -3.838 1.00 0.25 351 TRP A C 15
ATOM 25175 O O . TRP A 1 43 ? -0.407 7.895 -2.635 1.00 0.52 351 TRP A O 15
ATOM 25196 N N . SER A 1 44 ? -1.179 8.987 -4.424 1.00 0.31 352 SER A N 15
ATOM 25197 C CA . SER A 1 44 ? -2.281 9.605 -3.701 1.00 0.30 352 SER A CA 15
ATOM 25198 C C . SER A 1 44 ? -3.345 8.556 -3.380 1.00 0.26 352 SER A C 15
ATOM 25199 O O . SER A 1 44 ? -3.526 7.598 -4.135 1.00 0.28 352 SER A O 15
ATOM 25207 N N . LEU A 1 45 ? -4.048 8.739 -2.263 1.00 0.25 353 LEU A N 15
ATOM 25208 C CA . LEU A 1 45 ? -5.116 7.822 -1.868 1.00 0.24 353 LEU A CA 15
ATOM 25209 C C . LEU A 1 45 ? -6.217 7.800 -2.924 1.00 0.23 353 LEU A C 15
ATOM 25210 O O . LEU A 1 45 ? -6.911 6.803 -3.094 1.00 0.23 353 LEU A O 15
ATOM 25226 N N . THR A 1 46 ? -6.344 8.904 -3.648 1.00 0.26 354 THR A N 15
ATOM 25227 C CA . THR A 1 46 ? -7.346 9.037 -4.693 1.00 0.28 354 THR A CA 15
ATOM 25228 C C . THR A 1 46 ? -7.015 8.152 -5.899 1.00 0.28 354 THR A C 15
ATOM 25229 O O . THR A 1 46 ? -7.836 7.969 -6.799 1.00 0.35 354 THR A O 15
ATOM 25240 N N . ASN A 1 47 ? -5.804 7.612 -5.914 1.00 0.26 355 ASN A N 15
ATOM 25241 C CA . ASN A 1 47 ? -5.359 6.762 -7.010 1.00 0.30 355 ASN A CA 15
ATOM 25242 C C . ASN A 1 47 ? -5.444 5.297 -6.614 1.00 0.28 355 ASN A C 15
ATOM 25243 O O . ASN A 1 47 ? -5.158 4.409 -7.415 1.00 0.33 355 ASN A O 15
ATOM 25254 N N . ILE A 1 48 ? -5.843 5.054 -5.375 1.00 0.26 356 ILE A N 15
ATOM 25255 C CA . ILE A 1 48 ? -5.977 3.700 -4.868 1.00 0.28 356 ILE A CA 15
ATOM 25256 C C . ILE A 1 48 ? -7.341 3.140 -5.241 1.00 0.28 356 ILE A C 15
ATOM 25257 O O . ILE A 1 48 ? -8.359 3.819 -5.105 1.00 0.38 356 ILE A O 15
ATOM 25273 N N . LYS A 1 49 ? -7.359 1.911 -5.735 1.00 0.26 357 LYS A N 15
ATOM 25274 C CA . LYS A 1 49 ? -8.606 1.263 -6.099 1.00 0.30 357 LYS A CA 15
ATOM 25275 C C . LYS A 1 49 ? -9.005 0.258 -5.026 1.00 0.31 357 LYS A C 15
ATOM 25276 O O . LYS A 1 49 ? -9.914 0.505 -4.233 1.00 0.45 357 LYS A O 15
ATOM 25295 N N . ARG A 1 50 ? -8.293 -0.856 -4.987 1.00 0.26 358 ARG A N 15
ATOM 25296 C CA . ARG A 1 50 ? -8.571 -1.920 -4.036 1.00 0.29 358 ARG A CA 15
ATOM 25297 C C . ARG A 1 50 ? -7.269 -2.448 -3.457 1.00 0.28 358 ARG A C 15
ATOM 25298 O O . ARG A 1 50 ? -6.237 -2.430 -4.124 1.00 0.35 358 ARG A O 15
ATOM 25319 N N . TRP A 1 51 ? -7.309 -2.892 -2.215 1.00 0.25 359 TRP A N 15
ATOM 25320 C CA . TRP A 1 51 ? -6.131 -3.454 -1.583 1.00 0.27 359 TRP A CA 15
ATOM 25321 C C . TRP A 1 51 ? -6.438 -4.811 -0.968 1.00 0.28 359 TRP A C 15
ATOM 25322 O O . TRP A 1 51 ? -7.556 -5.067 -0.513 1.00 0.36 359 TRP A O 15
ATOM 25343 N N . ALA A 1 52 ? -5.445 -5.680 -0.982 1.00 0.25 360 ALA A N 15
ATOM 25344 C CA . ALA A 1 52 ? -5.572 -7.001 -0.405 1.00 0.27 360 ALA A CA 15
ATOM 25345 C C . ALA A 1 52 ? -4.757 -7.103 0.870 1.00 0.25 360 ALA A C 15
ATOM 25346 O O . ALA A 1 52 ? -3.526 -7.073 0.840 1.00 0.31 360 ALA A O 15
ATOM 25353 N N . ALA A 1 53 ? -5.457 -7.200 1.987 1.00 0.26 361 ALA A N 15
ATOM 25354 C CA . ALA A 1 53 ? -4.821 -7.271 3.289 1.00 0.27 361 ALA A CA 15
ATOM 25355 C C . ALA A 1 53 ? -4.845 -8.691 3.828 1.00 0.25 361 ALA A C 15
ATOM 25356 O O . ALA A 1 53 ? -5.911 -9.298 3.953 1.00 0.38 361 ALA A O 15
ATOM 25363 N N . SER A 1 54 ? -3.671 -9.228 4.106 1.00 0.32 362 SER A N 15
ATOM 25364 C CA . SER A 1 54 ? -3.556 -10.528 4.740 1.00 0.40 362 SER A CA 15
ATOM 25365 C C . SER A 1 54 ? -2.388 -10.520 5.722 1.00 0.42 362 SER A C 15
ATOM 25366 O O . SER A 1 54 ? -1.471 -9.707 5.587 1.00 0.44 362 SER A O 15
ATOM 25374 N N . PRO A 1 55 ? -2.396 -11.418 6.722 1.00 0.46 363 PRO A N 15
ATOM 25375 C CA . PRO A 1 55 ? -1.310 -11.525 7.709 1.00 0.48 363 PRO A CA 15
ATOM 25376 C C . PRO A 1 55 ? -0.060 -12.186 7.128 1.00 0.45 363 PRO A C 15
ATOM 25377 O O . PRO A 1 55 ? 0.712 -12.822 7.845 1.00 0.66 363 PRO A O 15
ATOM 25388 N N . LYS A 1 56 ? 0.143 -12.002 5.833 1.00 0.44 364 LYS A N 15
ATOM 25389 C CA . LYS A 1 56 ? 1.225 -12.658 5.117 1.00 0.44 364 LYS A CA 15
ATOM 25390 C C . LYS A 1 56 ? 1.740 -11.762 3.994 1.00 0.37 364 LYS A C 15
ATOM 25391 O O . LYS A 1 56 ? 2.941 -11.716 3.719 1.00 0.40 364 LYS A O 15
ATOM 25410 N N . SER A 1 57 ? 0.829 -11.026 3.370 1.00 0.35 365 SER A N 15
ATOM 25411 C CA . SER A 1 57 ? 1.184 -10.153 2.268 1.00 0.34 365 SER A CA 15
ATOM 25412 C C . SER A 1 57 ? 0.172 -9.012 2.139 1.00 0.32 365 SER A C 15
ATOM 25413 O O . SER A 1 57 ? -0.955 -9.107 2.630 1.00 0.52 365 SER A O 15
ATOM 25421 N N . PHE A 1 58 ? 0.588 -7.936 1.496 1.00 0.19 366 PHE A N 15
ATOM 25422 C CA . PHE A 1 58 ? -0.284 -6.805 1.239 1.00 0.16 366 PHE A CA 15
ATOM 25423 C C . PHE A 1 58 ? -0.173 -6.406 -0.229 1.00 0.16 366 PHE A C 15
ATOM 25424 O O . PHE A 1 58 ? 0.924 -6.168 -0.732 1.00 0.28 366 PHE A O 15
ATOM 25441 N N . THR A 1 59 ? -1.305 -6.357 -0.913 1.00 0.17 367 THR A N 15
ATOM 25442 C CA . THR A 1 59 ? -1.321 -6.055 -2.336 1.00 0.19 367 THR A CA 15
ATOM 25443 C C . THR A 1 59 ? -2.145 -4.805 -2.629 1.00 0.19 367 THR A C 15
ATOM 25444 O O . THR A 1 59 ? -3.342 -4.762 -2.356 1.00 0.27 367 THR A O 15
ATOM 25455 N N . LEU A 1 60 ? -1.496 -3.789 -3.171 1.00 0.20 368 LEU A N 15
ATOM 25456 C CA . LEU A 1 60 ? -2.183 -2.578 -3.595 1.00 0.22 368 LEU A CA 15
ATOM 25457 C C . LEU A 1 60 ? -2.519 -2.643 -5.078 1.00 0.23 368 LEU A C 15
ATOM 25458 O O . LEU A 1 60 ? -1.676 -3.015 -5.897 1.00 0.33 368 LEU A O 15
ATOM 25474 N N . ASP A 1 61 ? -3.757 -2.306 -5.413 1.00 0.21 369 ASP A N 15
ATOM 25475 C CA . ASP A 1 61 ? -4.174 -2.203 -6.803 1.00 0.24 369 ASP A CA 15
ATOM 25476 C C . ASP A 1 61 ? -4.594 -0.777 -7.114 1.00 0.21 369 ASP A C 15
ATOM 25477 O O . ASP A 1 61 ? -5.388 -0.176 -6.385 1.00 0.22 369 ASP A O 15
ATOM 25486 N N . PHE A 1 62 ? -4.053 -0.242 -8.192 1.00 0.25 370 PHE A N 15
ATOM 25487 C CA . PHE A 1 62 ? -4.346 1.119 -8.603 1.00 0.26 370 PHE A CA 15
ATOM 25488 C C . PHE A 1 62 ? -5.078 1.114 -9.938 1.00 0.31 370 PHE A C 15
ATOM 25489 O O . PHE A 1 62 ? -5.242 2.153 -10.577 1.00 0.35 370 PHE A O 15
ATOM 25506 N N . GLY A 1 63 ? -5.505 -0.075 -10.350 1.00 0.40 371 GLY A N 15
ATOM 25507 C CA . GLY A 1 63 ? -6.306 -0.220 -11.547 1.00 0.50 371 GLY A CA 15
ATOM 25508 C C . GLY A 1 63 ? -5.592 0.230 -12.804 1.00 0.49 371 GLY A C 15
ATOM 25509 O O . GLY A 1 63 ? -4.630 -0.398 -13.245 1.00 0.58 371 GLY A O 15
ATOM 25513 N N . ASP A 1 64 ? -6.053 1.336 -13.365 1.00 0.49 372 ASP A N 15
ATOM 25514 C CA . ASP A 1 64 ? -5.545 1.821 -14.641 1.00 0.56 372 ASP A CA 15
ATOM 25515 C C . ASP A 1 64 ? -4.506 2.910 -14.431 1.00 0.55 372 ASP A C 15
ATOM 25516 O O . ASP A 1 64 ? -4.088 3.576 -15.381 1.00 0.72 372 ASP A O 15
ATOM 25525 N N . TYR A 1 65 ? -4.074 3.083 -13.191 1.00 0.52 373 TYR A N 15
ATOM 25526 C CA . TYR A 1 65 ? -3.100 4.113 -12.868 1.00 0.51 373 TYR A CA 15
ATOM 25527 C C . TYR A 1 65 ? -1.685 3.592 -13.092 1.00 0.52 373 TYR A C 15
ATOM 25528 O O . TYR A 1 65 ? -0.789 4.350 -13.464 1.00 0.60 373 TYR A O 15
ATOM 25546 N N . GLN A 1 66 ? -1.492 2.294 -12.892 1.00 0.53 374 GLN A N 15
ATOM 25547 C CA . GLN A 1 66 ? -0.188 1.681 -13.097 1.00 0.59 374 GLN A CA 15
ATOM 25548 C C . GLN A 1 66 ? -0.340 0.262 -13.622 1.00 0.60 374 GLN A C 15
ATOM 25549 O O . GLN A 1 66 ? -1.434 -0.298 -13.608 1.00 0.59 374 GLN A O 15
ATOM 25563 N N . ASP A 1 67 ? 0.766 -0.305 -14.079 1.00 0.74 375 ASP A N 15
ATOM 25564 C CA . ASP A 1 67 ? 0.782 -1.661 -14.614 1.00 0.78 375 ASP A CA 15
ATOM 25565 C C . ASP A 1 67 ? 1.021 -2.685 -13.512 1.00 0.64 375 ASP A C 15
ATOM 25566 O O . ASP A 1 67 ? 2.028 -2.625 -12.804 1.00 0.73 375 ASP A O 15
ATOM 25575 N N . GLY A 1 68 ? 0.088 -3.617 -13.371 1.00 0.57 376 GLY A N 15
ATOM 25576 C CA . GLY A 1 68 ? 0.247 -4.694 -12.413 1.00 0.53 376 GLY A CA 15
ATOM 25577 C C . GLY A 1 68 ? -0.228 -4.316 -11.028 1.00 0.52 376 GLY A C 15
ATOM 25578 O O . GLY A 1 68 ? -0.936 -3.320 -10.853 1.00 0.70 376 GLY A O 15
ATOM 25582 N N . TYR A 1 69 ? 0.147 -5.119 -10.044 1.00 0.46 377 TYR A N 15
ATOM 25583 C CA . TYR A 1 69 ? -0.195 -4.841 -8.658 1.00 0.46 377 TYR A CA 15
ATOM 25584 C C . TYR A 1 69 ? 1.048 -4.450 -7.875 1.00 0.37 377 TYR A C 15
ATOM 25585 O O . TYR A 1 69 ? 2.162 -4.463 -8.402 1.00 0.38 377 TYR A O 15
ATOM 25603 N N . TYR A 1 70 ? 0.848 -4.114 -6.616 1.00 0.32 378 TYR A N 15
ATOM 25604 C CA . TYR A 1 70 ? 1.948 -3.868 -5.705 1.00 0.29 378 TYR A CA 15
ATOM 25605 C C . TYR A 1 70 ? 1.829 -4.807 -4.512 1.00 0.24 378 TYR A C 15
ATOM 25606 O O . TYR A 1 70 ? 1.142 -4.505 -3.537 1.00 0.26 378 TYR A O 15
ATOM 25624 N N . SER A 1 71 ? 2.462 -5.965 -4.620 1.00 0.26 379 SER A N 15
ATOM 25625 C CA . SER A 1 71 ? 2.368 -6.986 -3.588 1.00 0.27 379 SER A CA 15
ATOM 25626 C C . SER A 1 71 ? 3.650 -7.057 -2.771 1.00 0.24 379 SER A C 15
ATOM 25627 O O . SER A 1 71 ? 4.727 -7.333 -3.303 1.00 0.29 379 SER A O 15
ATOM 25635 N N . VAL A 1 72 ? 3.527 -6.802 -1.481 1.00 0.22 380 VAL A N 15
ATOM 25636 C CA . VAL A 1 72 ? 4.659 -6.875 -0.576 1.00 0.24 380 VAL A CA 15
ATOM 25637 C C . VAL A 1 72 ? 4.418 -7.918 0.503 1.00 0.23 380 VAL A C 15
ATOM 25638 O O . VAL A 1 72 ? 3.277 -8.171 0.890 1.00 0.30 380 VAL A O 15
ATOM 25651 N N . GLN A 1 73 ? 5.489 -8.535 0.966 1.00 0.22 381 GLN A N 15
ATOM 25652 C CA . GLN A 1 73 ? 5.401 -9.501 2.047 1.00 0.24 381 GLN A CA 15
ATOM 25653 C C . GLN A 1 73 ? 5.503 -8.784 3.385 1.00 0.24 381 GLN A C 15
ATOM 25654 O O . GLN A 1 73 ? 6.435 -8.007 3.609 1.00 0.32 381 GLN A O 15
ATOM 25668 N N . THR A 1 74 ? 4.537 -9.031 4.257 1.00 0.21 382 THR A N 15
ATOM 25669 C CA . THR A 1 74 ? 4.501 -8.398 5.563 1.00 0.26 382 THR A CA 15
ATOM 25670 C C . THR A 1 74 ? 3.332 -8.937 6.379 1.00 0.25 382 THR A C 15
ATOM 25671 O O . THR A 1 74 ? 2.295 -9.307 5.827 1.00 0.30 382 THR A O 15
ATOM 25682 N N . THR A 1 75 ? 3.508 -8.988 7.689 1.00 0.31 383 THR A N 15
ATOM 25683 C CA . THR A 1 75 ? 2.451 -9.420 8.587 1.00 0.37 383 THR A CA 15
ATOM 25684 C C . THR A 1 75 ? 1.590 -8.234 8.999 1.00 0.36 383 THR A C 15
ATOM 25685 O O . THR A 1 75 ? 0.591 -8.387 9.701 1.00 0.46 383 THR A O 15
ATOM 25696 N N . GLU A 1 76 ? 1.980 -7.052 8.542 1.00 0.31 384 GLU A N 15
ATOM 25697 C CA . GLU A 1 76 ? 1.321 -5.817 8.932 1.00 0.35 384 GLU A CA 15
ATOM 25698 C C . GLU A 1 76 ? 0.346 -5.350 7.853 1.00 0.28 384 GLU A C 15
ATOM 25699 O O . GLU A 1 76 ? -0.087 -4.199 7.858 1.00 0.27 384 GLU A O 15
ATOM 25711 N N . GLY A 1 77 ? -0.013 -6.261 6.951 1.00 0.27 385 GLY A N 15
ATOM 25712 C CA . GLY A 1 77 ? -0.904 -5.925 5.852 1.00 0.27 385 GLY A CA 15
ATOM 25713 C C . GLY A 1 77 ? -2.239 -5.380 6.323 1.00 0.26 385 GLY A C 15
ATOM 25714 O O . GLY A 1 77 ? -2.734 -4.384 5.789 1.00 0.27 385 GLY A O 15
ATOM 25718 N N . GLU A 1 78 ? -2.817 -6.028 7.328 1.00 0.30 386 GLU A N 15
ATOM 25719 C CA . GLU A 1 78 ? -4.088 -5.596 7.901 1.00 0.35 386 GLU A CA 15
ATOM 25720 C C . GLU A 1 78 ? -3.954 -4.196 8.498 1.00 0.31 386 GLU A C 15
ATOM 25721 O O . GLU A 1 78 ? -4.831 -3.348 8.327 1.00 0.36 386 GLU A O 15
ATOM 25733 N N . GLN A 1 79 ? -2.833 -3.960 9.172 1.00 0.29 387 GLN A N 15
ATOM 25734 C CA . GLN A 1 79 ? -2.559 -2.671 9.796 1.00 0.30 387 GLN A CA 15
ATOM 25735 C C . GLN A 1 79 ? -2.470 -1.566 8.749 1.00 0.27 387 GLN A C 15
ATOM 25736 O O . GLN A 1 79 ? -3.049 -0.491 8.918 1.00 0.31 387 GLN A O 15
ATOM 25750 N N . ILE A 1 80 ? -1.751 -1.844 7.667 1.00 0.24 388 ILE A N 15
ATOM 25751 C CA . ILE A 1 80 ? -1.593 -0.882 6.582 1.00 0.23 388 ILE A CA 15
ATOM 25752 C C . ILE A 1 80 ? -2.940 -0.581 5.936 1.00 0.22 388 ILE A C 15
ATOM 25753 O O . ILE A 1 80 ? -3.312 0.580 5.756 1.00 0.22 388 ILE A O 15
ATOM 25769 N N . ALA A 1 81 ? -3.673 -1.639 5.614 1.00 0.22 389 ALA A N 15
ATOM 25770 C CA . ALA A 1 81 ? -4.970 -1.516 4.963 1.00 0.24 389 ALA A CA 15
ATOM 25771 C C . ALA A 1 81 ? -5.944 -0.704 5.805 1.00 0.22 389 ALA A C 15
ATOM 25772 O O . ALA A 1 81 ? -6.587 0.222 5.308 1.00 0.23 389 ALA A O 15
ATOM 25779 N N . GLN A 1 82 ? -6.039 -1.051 7.082 1.00 0.22 390 GLN A N 15
ATOM 25780 C CA . GLN A 1 82 ? -6.966 -0.389 7.989 1.00 0.25 390 GLN A CA 15
ATOM 25781 C C . GLN A 1 82 ? -6.567 1.070 8.194 1.00 0.21 390 GLN A C 15
ATOM 25782 O O . GLN A 1 82 ? -7.416 1.926 8.440 1.00 0.23 390 GLN A O 15
ATOM 25796 N N . LEU A 1 83 ? -5.275 1.351 8.074 1.00 0.21 391 LEU A N 15
ATOM 25797 C CA . LEU A 1 83 ? -4.775 2.709 8.226 1.00 0.22 391 LEU A CA 15
ATOM 25798 C C . LEU A 1 83 ? -5.142 3.552 7.007 1.00 0.20 391 LEU A C 15
ATOM 25799 O O . LEU A 1 83 ? -5.617 4.679 7.145 1.00 0.22 391 LEU A O 15
ATOM 25815 N N . ILE A 1 84 ? -4.936 2.995 5.812 1.00 0.18 392 ILE A N 15
ATOM 25816 C CA . ILE A 1 84 ? -5.324 3.673 4.575 1.00 0.17 392 ILE A CA 15
ATOM 25817 C C . ILE A 1 84 ? -6.824 3.937 4.579 1.00 0.17 392 ILE A C 15
ATOM 25818 O O . ILE A 1 84 ? -7.269 5.064 4.357 1.00 0.19 392 ILE A O 15
ATOM 25834 N N . ALA A 1 85 ? -7.597 2.895 4.868 1.00 0.18 393 ALA A N 15
ATOM 25835 C CA . ALA A 1 85 ? -9.045 3.016 4.947 1.00 0.21 393 ALA A CA 15
ATOM 25836 C C . ALA A 1 85 ? -9.446 3.975 6.063 1.00 0.23 393 ALA A C 15
ATOM 25837 O O . ALA A 1 85 ? -10.515 4.579 6.017 1.00 0.29 393 ALA A O 15
ATOM 25844 N N . GLY A 1 86 ? -8.574 4.115 7.057 1.00 0.23 394 GLY A N 15
ATOM 25845 C CA . GLY A 1 86 ? -8.817 5.036 8.150 1.00 0.27 394 GLY A CA 15
ATOM 25846 C C . GLY A 1 86 ? -8.734 6.481 7.705 1.00 0.28 394 GLY A C 15
ATOM 25847 O O . GLY A 1 86 ? -9.603 7.289 8.037 1.00 0.35 394 GLY A O 15
ATOM 25851 N N . TYR A 1 87 ? -7.693 6.809 6.945 1.00 0.27 395 TYR A N 15
ATOM 25852 C CA . TYR A 1 87 ? -7.541 8.155 6.398 1.00 0.30 395 TYR A CA 15
ATOM 25853 C C . TYR A 1 87 ? -8.625 8.424 5.364 1.00 0.30 395 TYR A C 15
ATOM 25854 O O . TYR A 1 87 ? -9.166 9.527 5.276 1.00 0.36 395 TYR A O 15
ATOM 25872 N N . ILE A 1 88 ? -8.933 7.397 4.586 1.00 0.27 396 ILE A N 15
ATOM 25873 C CA . ILE A 1 88 ? -9.993 7.463 3.589 1.00 0.31 396 ILE A CA 15
ATOM 25874 C C . ILE A 1 88 ? -11.347 7.670 4.259 1.00 0.37 396 ILE A C 15
ATOM 25875 O O . ILE A 1 88 ? -12.198 8.385 3.743 1.00 0.45 396 ILE A O 15
ATOM 25891 N N . ASP A 1 89 ? -11.511 7.082 5.436 1.00 0.38 397 ASP A N 15
ATOM 25892 C CA . ASP A 1 89 ? -12.719 7.266 6.240 1.00 0.47 397 ASP A CA 15
ATOM 25893 C C . ASP A 1 89 ? -12.881 8.731 6.651 1.00 0.51 397 ASP A C 15
ATOM 25894 O O . ASP A 1 89 ? -13.987 9.197 6.924 1.00 0.63 397 ASP A O 15
ATOM 25903 N N . ILE A 1 90 ? -11.771 9.458 6.685 1.00 0.47 398 ILE A N 15
ATOM 25904 C CA . ILE A 1 90 ? -11.791 10.873 7.031 1.00 0.53 398 ILE A CA 15
ATOM 25905 C C . ILE A 1 90 ? -12.118 11.726 5.806 1.00 0.55 398 ILE A C 15
ATOM 25906 O O . ILE A 1 90 ? -12.998 12.585 5.857 1.00 0.65 398 ILE A O 15
ATOM 25922 N N . ILE A 1 91 ? -11.410 11.479 4.709 1.00 0.50 399 ILE A N 15
ATOM 25923 C CA . ILE A 1 91 ? -11.593 12.250 3.480 1.00 0.52 399 ILE A CA 15
ATOM 25924 C C . ILE A 1 91 ? -12.977 12.006 2.884 1.00 0.59 399 ILE A C 15
ATOM 25925 O O . ILE A 1 91 ? -13.656 12.936 2.444 1.00 0.72 399 ILE A O 15
ATOM 25941 N N . LEU A 1 92 ? -13.379 10.748 2.889 1.00 0.59 400 LEU A N 15
ATOM 25942 C CA . LEU A 1 92 ? -14.625 10.319 2.277 1.00 0.73 400 LEU A CA 15
ATOM 25943 C C . LEU A 1 92 ? -15.796 10.518 3.236 1.00 0.90 400 LEU A C 15
ATOM 25944 O O . LEU A 1 92 ? -16.461 11.570 3.160 1.00 1.31 400 LEU A O 15
ATOM 25961 N N . GLY B 2 1 ? -19.665 -9.770 -1.270 1.00 12.98 367 GLY B N 15
ATOM 25962 C CA . GLY B 2 1 ? -21.073 -9.750 -0.803 1.00 12.67 367 GLY B CA 15
ATOM 25963 C C . GLY B 2 1 ? -21.707 -8.387 -0.983 1.00 12.18 367 GLY B C 15
ATOM 25964 O O . GLY B 2 1 ? -21.802 -7.885 -2.104 1.00 12.32 367 GLY B O 15
ATOM 25970 N N . ARG B 2 2 ? -22.140 -7.785 0.118 1.00 11.83 368 ARG B N 15
ATOM 25971 C CA . ARG B 2 2 ? -22.715 -6.443 0.079 1.00 11.57 368 ARG B CA 15
ATOM 25972 C C . ARG B 2 2 ? -22.171 -5.607 1.231 1.00 10.70 368 ARG B C 15
ATOM 25973 O O . ARG B 2 2 ? -22.503 -4.433 1.376 1.00 10.61 368 ARG B O 15
ATOM 25994 N N . SER B 2 3 ? -21.327 -6.226 2.037 1.00 10.27 369 SER B N 15
ATOM 25995 C CA . SER B 2 3 ? -20.732 -5.570 3.186 1.00 9.63 369 SER B CA 15
ATOM 25996 C C . SER B 2 3 ? -19.245 -5.358 2.904 1.00 8.81 369 SER B C 15
ATOM 25997 O O . SER B 2 3 ? -18.782 -5.672 1.807 1.00 8.90 369 SER B O 15
ATOM 26005 N N . LYS B 2 4 ? -18.497 -4.810 3.852 1.00 8.27 370 LYS B N 15
ATOM 26006 C CA . LYS B 2 4 ? -17.057 -4.710 3.690 1.00 7.62 370 LYS B CA 15
ATOM 26007 C C . LYS B 2 4 ? -16.411 -6.058 4.000 1.00 6.77 370 LYS B C 15
ATOM 26008 O O . LYS B 2 4 ? -16.159 -6.388 5.163 1.00 6.67 370 LYS B O 15
ATOM 26027 N N . GLU B 2 5 ? -16.195 -6.848 2.959 1.00 6.50 371 GLU B N 15
ATOM 26028 C CA . GLU B 2 5 ? -15.572 -8.154 3.097 1.00 6.00 371 GLU B CA 15
ATOM 26029 C C . GLU B 2 5 ? -14.099 -8.026 3.459 1.00 4.98 371 GLU B C 15
ATOM 26030 O O . GLU B 2 5 ? -13.512 -6.949 3.362 1.00 4.97 371 GLU B O 15
ATOM 26042 N N . SER B 2 6 ? -13.509 -9.131 3.881 1.00 4.53 372 SER B N 15
ATOM 26043 C CA . SER B 2 6 ? -12.084 -9.173 4.147 1.00 3.82 372 SER B CA 15
ATOM 26044 C C . SER B 2 6 ? -11.379 -9.855 2.981 1.00 2.91 372 SER B C 15
ATOM 26045 O O . SER B 2 6 ? -11.937 -10.745 2.336 1.00 3.19 372 SER B O 15
ATOM 26053 N N . GLY B 2 7 ? -10.159 -9.429 2.715 1.00 2.37 373 GLY B N 15
ATOM 26054 C CA . GLY B 2 7 ? -9.429 -9.930 1.570 1.00 1.94 373 GLY B CA 15
ATOM 26055 C C . GLY B 2 7 ? -9.215 -8.842 0.540 1.00 1.44 373 GLY B C 15
ATOM 26056 O O . GLY B 2 7 ? -8.106 -8.336 0.396 1.00 2.02 373 GLY B O 15
ATOM 26060 N N . TRP B 2 8 ? -10.280 -8.465 -0.157 1.00 1.08 374 TRP B N 15
ATOM 26061 C CA . TRP B 2 8 ? -10.218 -7.379 -1.125 1.00 0.61 374 TRP B CA 15
ATOM 26062 C C . TRP B 2 8 ? -11.082 -6.219 -0.670 1.00 0.55 374 TRP B C 15
ATOM 26063 O O . TRP B 2 8 ? -12.308 -6.290 -0.698 1.00 0.90 374 TRP B O 15
ATOM 26084 N N . VAL B 2 9 ? -10.427 -5.157 -0.247 1.00 0.40 375 VAL B N 15
ATOM 26085 C CA . VAL B 2 9 ? -11.125 -3.978 0.240 1.00 0.38 375 VAL B CA 15
ATOM 26086 C C . VAL B 2 9 ? -10.931 -2.830 -0.741 1.00 0.44 375 VAL B C 15
ATOM 26087 O O . VAL B 2 9 ? -9.807 -2.387 -0.978 1.00 0.53 375 VAL B O 15
ATOM 26100 N N . GLU B 2 10 ? -12.022 -2.375 -1.332 1.00 0.51 376 GLU B N 15
ATOM 26101 C CA . GLU B 2 10 ? -11.960 -1.328 -2.334 1.00 0.63 376 GLU B CA 15
ATOM 26102 C C . GLU B 2 10 ? -12.585 -0.044 -1.811 1.00 0.52 376 GLU B C 15
ATOM 26103 O O . GLU B 2 10 ? -13.667 -0.062 -1.220 1.00 0.61 376 GLU B O 15
ATOM 26115 N N . ASN B 2 11 ? -11.897 1.067 -2.024 1.00 0.54 377 ASN B N 15
ATOM 26116 C CA . ASN B 2 11 ? -12.380 2.361 -1.562 1.00 0.58 377 ASN B CA 15
ATOM 26117 C C . ASN B 2 11 ? -13.148 3.077 -2.665 1.00 0.50 377 ASN B C 15
ATOM 26118 O O . ASN B 2 11 ? -13.156 2.630 -3.815 1.00 0.65 377 ASN B O 15
ATOM 26129 N N . GLU B 2 12 ? -13.788 4.186 -2.320 1.00 0.43 378 GLU B N 15
ATOM 26130 C CA . GLU B 2 12 ? -14.681 4.853 -3.250 1.00 0.51 378 GLU B CA 15
ATOM 26131 C C . GLU B 2 12 ? -14.186 6.239 -3.632 1.00 0.44 378 GLU B C 15
ATOM 26132 O O . GLU B 2 12 ? -14.975 7.102 -4.020 1.00 0.53 378 GLU B O 15
ATOM 26144 N N . ILE B 2 13 ? -12.885 6.452 -3.542 1.00 0.36 379 ILE B N 15
ATOM 26145 C CA . ILE B 2 13 ? -12.298 7.698 -4.034 1.00 0.38 379 ILE B CA 15
ATOM 26146 C C . ILE B 2 13 ? -11.344 7.433 -5.189 1.00 0.48 379 ILE B C 15
ATOM 26147 O O . ILE B 2 13 ? -10.485 8.254 -5.502 1.00 1.17 379 ILE B O 15
ATOM 26163 N N . TYR B 2 14 ? -11.514 6.286 -5.829 1.00 0.45 380 TYR B N 15
ATOM 26164 C CA . TYR B 2 14 ? -10.758 5.972 -7.035 1.00 0.42 380 TYR B CA 15
ATOM 26165 C C . TYR B 2 14 ? -11.391 6.687 -8.220 1.00 0.46 380 TYR B C 15
ATOM 26166 O O . TYR B 2 14 ? -12.527 6.394 -8.594 1.00 0.58 380 TYR B O 15
ATOM 26184 N N . TYR B 2 15 ? -10.672 7.646 -8.779 1.00 0.55 381 TYR B N 15
ATOM 26185 C CA . TYR B 2 15 ? -11.168 8.435 -9.882 1.00 0.70 381 TYR B CA 15
ATOM 26186 C C . TYR B 2 15 ? -10.882 7.751 -11.217 1.00 0.79 381 TYR B C 15
ATOM 26187 O O . TYR B 2 15 ? -9.895 8.126 -11.883 1.00 1.31 381 TYR B O 15
ATOM 26206 N N . GLY A 1 1 ? 7.327 11.904 12.106 1.00 4.12 309 GLY A N 16
ATOM 26207 C CA . GLY A 1 1 ? 5.928 11.710 11.656 1.00 3.32 309 GLY A CA 16
ATOM 26208 C C . GLY A 1 1 ? 5.828 10.684 10.549 1.00 2.36 309 GLY A C 16
ATOM 26209 O O . GLY A 1 1 ? 6.852 10.177 10.082 1.00 2.83 309 GLY A O 16
ATOM 26215 N N . VAL A 1 2 ? 4.595 10.380 10.139 1.00 1.70 310 VAL A N 16
ATOM 26216 C CA . VAL A 1 2 ? 4.322 9.405 9.082 1.00 1.44 310 VAL A CA 16
ATOM 26217 C C . VAL A 1 2 ? 4.621 7.984 9.556 1.00 1.00 310 VAL A C 16
ATOM 26218 O O . VAL A 1 2 ? 5.760 7.645 9.877 1.00 1.09 310 VAL A O 16
ATOM 26231 N N . SER A 1 3 ? 3.588 7.161 9.614 1.00 0.71 311 SER A N 16
ATOM 26232 C CA . SER A 1 3 ? 3.749 5.773 10.013 1.00 0.41 311 SER A CA 16
ATOM 26233 C C . SER A 1 3 ? 4.399 4.971 8.888 1.00 0.34 311 SER A C 16
ATOM 26234 O O . SER A 1 3 ? 3.867 4.888 7.778 1.00 0.47 311 SER A O 16
ATOM 26242 N N . PHE A 1 4 ? 5.563 4.404 9.178 1.00 0.29 312 PHE A N 16
ATOM 26243 C CA . PHE A 1 4 ? 6.288 3.596 8.211 1.00 0.27 312 PHE A CA 16
ATOM 26244 C C . PHE A 1 4 ? 6.160 2.116 8.541 1.00 0.26 312 PHE A C 16
ATOM 26245 O O . PHE A 1 4 ? 6.433 1.693 9.667 1.00 0.34 312 PHE A O 16
ATOM 26262 N N . PHE A 1 5 ? 5.745 1.338 7.561 1.00 0.24 313 PHE A N 16
ATOM 26263 C CA . PHE A 1 5 ? 5.667 -0.105 7.714 1.00 0.26 313 PHE A CA 16
ATOM 26264 C C . PHE A 1 5 ? 6.785 -0.763 6.923 1.00 0.26 313 PHE A C 16
ATOM 26265 O O . PHE A 1 5 ? 7.073 -0.354 5.797 1.00 0.26 313 PHE A O 16
ATOM 26282 N N . LEU A 1 6 ? 7.425 -1.764 7.509 1.00 0.36 314 LEU A N 16
ATOM 26283 C CA . LEU A 1 6 ? 8.524 -2.440 6.843 1.00 0.38 314 LEU A CA 16
ATOM 26284 C C . LEU A 1 6 ? 7.998 -3.614 6.027 1.00 0.37 314 LEU A C 16
ATOM 26285 O O . LEU A 1 6 ? 7.717 -4.691 6.561 1.00 0.50 314 LEU A O 16
ATOM 26301 N N . VAL A 1 7 ? 7.849 -3.387 4.735 1.00 0.26 315 VAL A N 16
ATOM 26302 C CA . VAL A 1 7 ? 7.314 -4.398 3.842 1.00 0.26 315 VAL A CA 16
ATOM 26303 C C . VAL A 1 7 ? 8.420 -4.993 2.984 1.00 0.24 315 VAL A C 16
ATOM 26304 O O . VAL A 1 7 ? 9.437 -4.349 2.741 1.00 0.27 315 VAL A O 16
ATOM 26317 N N . LYS A 1 8 ? 8.234 -6.228 2.552 1.00 0.25 316 LYS A N 16
ATOM 26318 C CA . LYS A 1 8 ? 9.187 -6.866 1.660 1.00 0.28 316 LYS A CA 16
ATOM 26319 C C . LYS A 1 8 ? 8.609 -6.940 0.255 1.00 0.28 316 LYS A C 16
ATOM 26320 O O . LYS A 1 8 ? 7.717 -7.746 -0.017 1.00 0.28 316 LYS A O 16
ATOM 26339 N N . GLU A 1 9 ? 9.103 -6.083 -0.625 1.00 0.32 317 GLU A N 16
ATOM 26340 C CA . GLU A 1 9 ? 8.610 -6.025 -1.992 1.00 0.37 317 GLU A CA 16
ATOM 26341 C C . GLU A 1 9 ? 9.104 -7.207 -2.805 1.00 0.45 317 GLU A C 16
ATOM 26342 O O . GLU A 1 9 ? 10.310 -7.455 -2.894 1.00 0.48 317 GLU A O 16
ATOM 26354 N N . LYS A 1 10 ? 8.173 -7.936 -3.393 1.00 0.55 318 LYS A N 16
ATOM 26355 C CA . LYS A 1 10 ? 8.522 -8.995 -4.315 1.00 0.68 318 LYS A CA 16
ATOM 26356 C C . LYS A 1 10 ? 8.156 -8.578 -5.730 1.00 0.82 318 LYS A C 16
ATOM 26357 O O . LYS A 1 10 ? 6.983 -8.567 -6.107 1.00 0.95 318 LYS A O 16
ATOM 26376 N N . MET A 1 11 ? 9.163 -8.200 -6.493 1.00 0.90 319 MET A N 16
ATOM 26377 C CA . MET A 1 11 ? 8.965 -7.805 -7.875 1.00 1.09 319 MET A CA 16
ATOM 26378 C C . MET A 1 11 ? 9.783 -8.700 -8.786 1.00 1.22 319 MET A C 16
ATOM 26379 O O . MET A 1 11 ? 10.561 -9.533 -8.313 1.00 1.23 319 MET A O 16
ATOM 26393 N N . LYS A 1 12 ? 9.598 -8.535 -10.086 1.00 1.39 320 LYS A N 16
ATOM 26394 C CA . LYS A 1 12 ? 10.371 -9.279 -11.069 1.00 1.57 320 LYS A CA 16
ATOM 26395 C C . LYS A 1 12 ? 11.852 -8.915 -10.966 1.00 1.62 320 LYS A C 16
ATOM 26396 O O . LYS A 1 12 ? 12.207 -7.864 -10.426 1.00 1.59 320 LYS A O 16
ATOM 26415 N N . GLY A 1 13 ? 12.708 -9.791 -11.467 1.00 1.76 321 GLY A N 16
ATOM 26416 C CA . GLY A 1 13 ? 14.130 -9.528 -11.441 1.00 1.87 321 GLY A CA 16
ATOM 26417 C C . GLY A 1 13 ? 14.884 -10.498 -10.556 1.00 1.78 321 GLY A C 16
ATOM 26418 O O . GLY A 1 13 ? 15.887 -11.077 -10.976 1.00 1.93 321 GLY A O 16
ATOM 26422 N N . LYS A 1 14 ? 14.400 -10.682 -9.335 1.00 1.57 322 LYS A N 16
ATOM 26423 C CA . LYS A 1 14 ? 15.063 -11.552 -8.376 1.00 1.48 322 LYS A CA 16
ATOM 26424 C C . LYS A 1 14 ? 14.064 -12.102 -7.364 1.00 1.35 322 LYS A C 16
ATOM 26425 O O . LYS A 1 14 ? 12.997 -11.522 -7.150 1.00 1.32 322 LYS A O 16
ATOM 26444 N N . ASN A 1 15 ? 14.417 -13.222 -6.749 1.00 1.31 323 ASN A N 16
ATOM 26445 C CA . ASN A 1 15 ? 13.569 -13.849 -5.741 1.00 1.24 323 ASN A CA 16
ATOM 26446 C C . ASN A 1 15 ? 13.794 -13.228 -4.369 1.00 1.06 323 ASN A C 16
ATOM 26447 O O . ASN A 1 15 ? 13.146 -13.606 -3.394 1.00 1.04 323 ASN A O 16
ATOM 26458 N N . LYS A 1 16 ? 14.717 -12.281 -4.294 1.00 1.03 324 LYS A N 16
ATOM 26459 C CA . LYS A 1 16 ? 14.975 -11.576 -3.051 1.00 0.90 324 LYS A CA 16
ATOM 26460 C C . LYS A 1 16 ? 13.978 -10.435 -2.884 1.00 0.75 324 LYS A C 16
ATOM 26461 O O . LYS A 1 16 ? 13.798 -9.617 -3.790 1.00 0.81 324 LYS A O 16
ATOM 26480 N N . LEU A 1 17 ? 13.328 -10.389 -1.734 1.00 0.61 325 LEU A N 16
ATOM 26481 C CA . LEU A 1 17 ? 12.365 -9.339 -1.450 1.00 0.49 325 LEU A CA 16
ATOM 26482 C C . LEU A 1 17 ? 13.078 -8.137 -0.849 1.00 0.45 325 LEU A C 16
ATOM 26483 O O . LEU A 1 17 ? 14.020 -8.289 -0.071 1.00 0.55 325 LEU A O 16
ATOM 26499 N N . VAL A 1 18 ? 12.643 -6.946 -1.218 1.00 0.40 326 VAL A N 16
ATOM 26500 C CA . VAL A 1 18 ? 13.304 -5.725 -0.781 1.00 0.38 326 VAL A CA 16
ATOM 26501 C C . VAL A 1 18 ? 12.529 -5.058 0.349 1.00 0.32 326 VAL A C 16
ATOM 26502 O O . VAL A 1 18 ? 11.355 -4.724 0.186 1.00 0.29 326 VAL A O 16
ATOM 26515 N N . PRO A 1 19 ? 13.168 -4.885 1.518 1.00 0.33 327 PRO A N 16
ATOM 26516 C CA . PRO A 1 19 ? 12.581 -4.149 2.638 1.00 0.30 327 PRO A CA 16
ATOM 26517 C C . PRO A 1 19 ? 12.350 -2.686 2.279 1.00 0.25 327 PRO A C 16
ATOM 26518 O O . PRO A 1 19 ? 13.293 -1.947 1.989 1.00 0.32 327 PRO A O 16
ATOM 26529 N N . ARG A 1 20 ? 11.095 -2.283 2.273 1.00 0.21 328 ARG A N 16
ATOM 26530 C CA . ARG A 1 20 ? 10.734 -0.923 1.928 1.00 0.23 328 ARG A CA 16
ATOM 26531 C C . ARG A 1 20 ? 10.009 -0.268 3.092 1.00 0.20 328 ARG A C 16
ATOM 26532 O O . ARG A 1 20 ? 9.234 -0.917 3.796 1.00 0.23 328 ARG A O 16
ATOM 26553 N N . LEU A 1 21 ? 10.270 1.011 3.299 1.00 0.18 329 LEU A N 16
ATOM 26554 C CA . LEU A 1 21 ? 9.556 1.781 4.297 1.00 0.20 329 LEU A CA 16
ATOM 26555 C C . LEU A 1 21 ? 8.301 2.373 3.678 1.00 0.19 329 LEU A C 16
ATOM 26556 O O . LEU A 1 21 ? 8.355 3.383 2.974 1.00 0.24 329 LEU A O 16
ATOM 26572 N N . LEU A 1 22 ? 7.180 1.713 3.904 1.00 0.17 330 LEU A N 16
ATOM 26573 C CA . LEU A 1 22 ? 5.916 2.154 3.348 1.00 0.17 330 LEU A CA 16
ATOM 26574 C C . LEU A 1 22 ? 5.319 3.245 4.226 1.00 0.18 330 LEU A C 16
ATOM 26575 O O . LEU A 1 22 ? 4.828 2.973 5.324 1.00 0.24 330 LEU A O 16
ATOM 26591 N N . GLY A 1 23 ? 5.393 4.478 3.750 1.00 0.18 331 GLY A N 16
ATOM 26592 C CA . GLY A 1 23 ? 4.893 5.602 4.509 1.00 0.22 331 GLY A CA 16
ATOM 26593 C C . GLY A 1 23 ? 3.450 5.905 4.185 1.00 0.22 331 GLY A C 16
ATOM 26594 O O . GLY A 1 23 ? 3.135 6.358 3.081 1.00 0.29 331 GLY A O 16
ATOM 26598 N N . ILE A 1 24 ? 2.572 5.644 5.140 1.00 0.22 332 ILE A N 16
ATOM 26599 C CA . ILE A 1 24 ? 1.149 5.873 4.953 1.00 0.22 332 ILE A CA 16
ATOM 26600 C C . ILE A 1 24 ? 0.736 7.197 5.583 1.00 0.24 332 ILE A C 16
ATOM 26601 O O . ILE A 1 24 ? 0.811 7.360 6.801 1.00 0.36 332 ILE A O 16
ATOM 26617 N N . THR A 1 25 ? 0.326 8.144 4.758 1.00 0.22 333 THR A N 16
ATOM 26618 C CA . THR A 1 25 ? -0.170 9.419 5.252 1.00 0.23 333 THR A CA 16
ATOM 26619 C C . THR A 1 25 ? -1.663 9.529 4.973 1.00 0.23 333 THR A C 16
ATOM 26620 O O . THR A 1 25 ? -2.244 8.635 4.355 1.00 0.28 333 THR A O 16
ATOM 26631 N N . LYS A 1 26 ? -2.281 10.621 5.401 1.00 0.26 334 LYS A N 16
ATOM 26632 C CA . LYS A 1 26 ? -3.713 10.803 5.197 1.00 0.28 334 LYS A CA 16
ATOM 26633 C C . LYS A 1 26 ? -4.004 11.379 3.814 1.00 0.26 334 LYS A C 16
ATOM 26634 O O . LYS A 1 26 ? -5.114 11.837 3.541 1.00 0.43 334 LYS A O 16
ATOM 26653 N N . GLU A 1 27 ? -3.009 11.341 2.939 1.00 0.27 335 GLU A N 16
ATOM 26654 C CA . GLU A 1 27 ? -3.170 11.871 1.595 1.00 0.33 335 GLU A CA 16
ATOM 26655 C C . GLU A 1 27 ? -2.479 10.996 0.547 1.00 0.27 335 GLU A C 16
ATOM 26656 O O . GLU A 1 27 ? -2.954 10.891 -0.586 1.00 0.34 335 GLU A O 16
ATOM 26668 N N . CYS A 1 28 ? -1.378 10.347 0.918 1.00 0.23 336 CYS A N 16
ATOM 26669 C CA . CYS A 1 28 ? -0.626 9.554 -0.043 1.00 0.24 336 CYS A CA 16
ATOM 26670 C C . CYS A 1 28 ? 0.108 8.382 0.607 1.00 0.21 336 CYS A C 16
ATOM 26671 O O . CYS A 1 28 ? 0.374 8.374 1.812 1.00 0.28 336 CYS A O 16
ATOM 26679 N N . VAL A 1 29 ? 0.418 7.392 -0.215 1.00 0.22 337 VAL A N 16
ATOM 26680 C CA . VAL A 1 29 ? 1.227 6.253 0.181 1.00 0.21 337 VAL A CA 16
ATOM 26681 C C . VAL A 1 29 ? 2.564 6.313 -0.551 1.00 0.19 337 VAL A C 16
ATOM 26682 O O . VAL A 1 29 ? 2.609 6.210 -1.776 1.00 0.22 337 VAL A O 16
ATOM 26695 N N . MET A 1 30 ? 3.643 6.501 0.187 1.00 0.17 338 MET A N 16
ATOM 26696 C CA . MET A 1 30 ? 4.953 6.666 -0.428 1.00 0.17 338 MET A CA 16
ATOM 26697 C C . MET A 1 30 ? 5.867 5.485 -0.120 1.00 0.16 338 MET A C 16
ATOM 26698 O O . MET A 1 30 ? 5.840 4.933 0.981 1.00 0.20 338 MET A O 16
ATOM 26712 N N . ARG A 1 31 ? 6.665 5.096 -1.104 1.00 0.16 339 ARG A N 16
ATOM 26713 C CA . ARG A 1 31 ? 7.627 4.019 -0.934 1.00 0.17 339 ARG A CA 16
ATOM 26714 C C . ARG A 1 31 ? 9.012 4.586 -0.666 1.00 0.16 339 ARG A C 16
ATOM 26715 O O . ARG A 1 31 ? 9.676 5.085 -1.578 1.00 0.18 339 ARG A O 16
ATOM 26736 N N . VAL A 1 32 ? 9.439 4.518 0.581 1.00 0.18 340 VAL A N 16
ATOM 26737 C CA . VAL A 1 32 ? 10.756 4.995 0.963 1.00 0.22 340 VAL A CA 16
ATOM 26738 C C . VAL A 1 32 ? 11.738 3.832 1.026 1.00 0.24 340 VAL A C 16
ATOM 26739 O O . VAL A 1 32 ? 11.468 2.819 1.667 1.00 0.24 340 VAL A O 16
ATOM 26752 N N . ASP A 1 33 ? 12.860 3.960 0.330 1.00 0.30 341 ASP A N 16
ATOM 26753 C CA . ASP A 1 33 ? 13.903 2.943 0.379 1.00 0.36 341 ASP A CA 16
ATOM 26754 C C . ASP A 1 33 ? 14.450 2.847 1.797 1.00 0.38 341 ASP A C 16
ATOM 26755 O O . ASP A 1 33 ? 14.748 3.864 2.415 1.00 0.41 341 ASP A O 16
ATOM 26764 N N . GLU A 1 34 ? 14.564 1.632 2.315 1.00 0.42 342 GLU A N 16
ATOM 26765 C CA . GLU A 1 34 ? 14.961 1.434 3.702 1.00 0.47 342 GLU A CA 16
ATOM 26766 C C . GLU A 1 34 ? 16.391 1.927 3.925 1.00 0.60 342 GLU A C 16
ATOM 26767 O O . GLU A 1 34 ? 16.647 2.731 4.820 1.00 0.72 342 GLU A O 16
ATOM 26779 N N . LYS A 1 35 ? 17.308 1.473 3.085 1.00 0.69 343 LYS A N 16
ATOM 26780 C CA . LYS A 1 35 ? 18.722 1.772 3.260 1.00 0.87 343 LYS A CA 16
ATOM 26781 C C . LYS A 1 35 ? 19.041 3.223 2.904 1.00 0.79 343 LYS A C 16
ATOM 26782 O O . LYS A 1 35 ? 19.708 3.926 3.661 1.00 0.86 343 LYS A O 16
ATOM 26801 N N . THR A 1 36 ? 18.562 3.663 1.751 1.00 0.73 344 THR A N 16
ATOM 26802 C CA . THR A 1 36 ? 18.904 4.977 1.233 1.00 0.72 344 THR A CA 16
ATOM 26803 C C . THR A 1 36 ? 18.013 6.069 1.834 1.00 0.63 344 THR A C 16
ATOM 26804 O O . THR A 1 36 ? 18.379 7.246 1.839 1.00 0.67 344 THR A O 16
ATOM 26815 N N . LYS A 1 37 ? 16.850 5.662 2.349 1.00 0.55 345 LYS A N 16
ATOM 26816 C CA . LYS A 1 37 ? 15.887 6.587 2.957 1.00 0.52 345 LYS A CA 16
ATOM 26817 C C . LYS A 1 37 ? 15.327 7.567 1.924 1.00 0.53 345 LYS A C 16
ATOM 26818 O O . LYS A 1 37 ? 14.931 8.681 2.263 1.00 0.61 345 LYS A O 16
ATOM 26837 N N . GLU A 1 38 ? 15.266 7.131 0.673 1.00 0.53 346 GLU A N 16
ATOM 26838 C CA . GLU A 1 38 ? 14.764 7.968 -0.411 1.00 0.58 346 GLU A CA 16
ATOM 26839 C C . GLU A 1 38 ? 13.366 7.538 -0.837 1.00 0.44 346 GLU A C 16
ATOM 26840 O O . GLU A 1 38 ? 13.084 6.345 -0.961 1.00 0.42 346 GLU A O 16
ATOM 26852 N N . VAL A 1 39 ? 12.492 8.513 -1.053 1.00 0.39 347 VAL A N 16
ATOM 26853 C CA . VAL A 1 39 ? 11.142 8.243 -1.533 1.00 0.33 347 VAL A CA 16
ATOM 26854 C C . VAL A 1 39 ? 11.173 7.965 -3.032 1.00 0.31 347 VAL A C 16
ATOM 26855 O O . VAL A 1 39 ? 11.325 8.880 -3.840 1.00 0.42 347 VAL A O 16
ATOM 26868 N N . ILE A 1 40 ? 11.040 6.698 -3.396 1.00 0.25 348 ILE A N 16
ATOM 26869 C CA . ILE A 1 40 ? 11.157 6.285 -4.790 1.00 0.26 348 ILE A CA 16
ATOM 26870 C C . ILE A 1 40 ? 9.890 6.609 -5.574 1.00 0.26 348 ILE A C 16
ATOM 26871 O O . ILE A 1 40 ? 9.951 7.086 -6.710 1.00 0.35 348 ILE A O 16
ATOM 26887 N N . GLN A 1 41 ? 8.747 6.355 -4.962 1.00 0.23 349 GLN A N 16
ATOM 26888 C CA . GLN A 1 41 ? 7.472 6.528 -5.636 1.00 0.23 349 GLN A CA 16
ATOM 26889 C C . GLN A 1 41 ? 6.388 6.860 -4.623 1.00 0.22 349 GLN A C 16
ATOM 26890 O O . GLN A 1 41 ? 6.451 6.418 -3.476 1.00 0.29 349 GLN A O 16
ATOM 26904 N N . GLU A 1 42 ? 5.407 7.637 -5.048 1.00 0.23 350 GLU A N 16
ATOM 26905 C CA . GLU A 1 42 ? 4.316 8.038 -4.180 1.00 0.25 350 GLU A CA 16
ATOM 26906 C C . GLU A 1 42 ? 2.983 7.886 -4.900 1.00 0.26 350 GLU A C 16
ATOM 26907 O O . GLU A 1 42 ? 2.859 8.236 -6.074 1.00 0.36 350 GLU A O 16
ATOM 26919 N N . TRP A 1 43 ? 1.998 7.346 -4.201 1.00 0.23 351 TRP A N 16
ATOM 26920 C CA . TRP A 1 43 ? 0.659 7.204 -4.746 1.00 0.26 351 TRP A CA 16
ATOM 26921 C C . TRP A 1 43 ? -0.338 7.986 -3.908 1.00 0.25 351 TRP A C 16
ATOM 26922 O O . TRP A 1 43 ? -0.405 7.808 -2.695 1.00 0.52 351 TRP A O 16
ATOM 26943 N N . SER A 1 44 ? -1.105 8.852 -4.544 1.00 0.31 352 SER A N 16
ATOM 26944 C CA . SER A 1 44 ? -2.181 9.544 -3.859 1.00 0.30 352 SER A CA 16
ATOM 26945 C C . SER A 1 44 ? -3.285 8.546 -3.507 1.00 0.26 352 SER A C 16
ATOM 26946 O O . SER A 1 44 ? -3.494 7.572 -4.230 1.00 0.28 352 SER A O 16
ATOM 26954 N N . LEU A 1 45 ? -3.982 8.777 -2.397 1.00 0.25 353 LEU A N 16
ATOM 26955 C CA . LEU A 1 45 ? -5.049 7.873 -1.965 1.00 0.24 353 LEU A CA 16
ATOM 26956 C C . LEU A 1 45 ? -6.187 7.846 -2.984 1.00 0.23 353 LEU A C 16
ATOM 26957 O O . LEU A 1 45 ? -6.913 6.861 -3.097 1.00 0.23 353 LEU A O 16
ATOM 26973 N N . THR A 1 46 ? -6.313 8.926 -3.741 1.00 0.26 354 THR A N 16
ATOM 26974 C CA . THR A 1 46 ? -7.340 9.038 -4.771 1.00 0.28 354 THR A CA 16
ATOM 26975 C C . THR A 1 46 ? -6.999 8.164 -5.980 1.00 0.28 354 THR A C 16
ATOM 26976 O O . THR A 1 46 ? -7.791 8.022 -6.914 1.00 0.35 354 THR A O 16
ATOM 26987 N N . ASN A 1 47 ? -5.807 7.584 -5.948 1.00 0.26 355 ASN A N 16
ATOM 26988 C CA . ASN A 1 47 ? -5.282 6.820 -7.072 1.00 0.30 355 ASN A CA 16
ATOM 26989 C C . ASN A 1 47 ? -5.420 5.332 -6.791 1.00 0.28 355 ASN A C 16
ATOM 26990 O O . ASN A 1 47 ? -5.035 4.490 -7.602 1.00 0.33 355 ASN A O 16
ATOM 27001 N N . ILE A 1 48 ? -5.974 5.021 -5.630 1.00 0.26 356 ILE A N 16
ATOM 27002 C CA . ILE A 1 48 ? -6.145 3.646 -5.199 1.00 0.28 356 ILE A CA 16
ATOM 27003 C C . ILE A 1 48 ? -7.501 3.117 -5.639 1.00 0.28 356 ILE A C 16
ATOM 27004 O O . ILE A 1 48 ? -8.526 3.769 -5.441 1.00 0.38 356 ILE A O 16
ATOM 27020 N N . LYS A 1 49 ? -7.505 1.941 -6.248 1.00 0.26 357 LYS A N 16
ATOM 27021 C CA . LYS A 1 49 ? -8.749 1.304 -6.634 1.00 0.30 357 LYS A CA 16
ATOM 27022 C C . LYS A 1 49 ? -9.192 0.340 -5.543 1.00 0.31 357 LYS A C 16
ATOM 27023 O O . LYS A 1 49 ? -10.325 0.402 -5.067 1.00 0.45 357 LYS A O 16
ATOM 27042 N N . ARG A 1 50 ? -8.280 -0.535 -5.137 1.00 0.26 358 ARG A N 16
ATOM 27043 C CA . ARG A 1 50 ? -8.568 -1.548 -4.131 1.00 0.29 358 ARG A CA 16
ATOM 27044 C C . ARG A 1 50 ? -7.275 -2.143 -3.593 1.00 0.28 358 ARG A C 16
ATOM 27045 O O . ARG A 1 50 ? -6.238 -2.077 -4.252 1.00 0.35 358 ARG A O 16
ATOM 27066 N N . TRP A 1 51 ? -7.335 -2.710 -2.398 1.00 0.25 359 TRP A N 16
ATOM 27067 C CA . TRP A 1 51 ? -6.172 -3.352 -1.809 1.00 0.27 359 TRP A CA 16
ATOM 27068 C C . TRP A 1 51 ? -6.534 -4.706 -1.210 1.00 0.28 359 TRP A C 16
ATOM 27069 O O . TRP A 1 51 ? -7.677 -4.937 -0.812 1.00 0.36 359 TRP A O 16
ATOM 27090 N N . ALA A 1 52 ? -5.556 -5.595 -1.169 1.00 0.25 360 ALA A N 16
ATOM 27091 C CA . ALA A 1 52 ? -5.723 -6.912 -0.580 1.00 0.27 360 ALA A CA 16
ATOM 27092 C C . ALA A 1 52 ? -4.899 -7.016 0.692 1.00 0.25 360 ALA A C 16
ATOM 27093 O O . ALA A 1 52 ? -3.678 -6.846 0.667 1.00 0.31 360 ALA A O 16
ATOM 27100 N N . ALA A 1 53 ? -5.568 -7.282 1.802 1.00 0.26 361 ALA A N 16
ATOM 27101 C CA . ALA A 1 53 ? -4.905 -7.327 3.092 1.00 0.27 361 ALA A CA 16
ATOM 27102 C C . ALA A 1 53 ? -4.955 -8.723 3.692 1.00 0.25 361 ALA A C 16
ATOM 27103 O O . ALA A 1 53 ? -6.013 -9.350 3.758 1.00 0.38 361 ALA A O 16
ATOM 27110 N N . SER A 1 54 ? -3.799 -9.208 4.112 1.00 0.32 362 SER A N 16
ATOM 27111 C CA . SER A 1 54 ? -3.705 -10.481 4.800 1.00 0.40 362 SER A CA 16
ATOM 27112 C C . SER A 1 54 ? -2.665 -10.373 5.911 1.00 0.42 362 SER A C 16
ATOM 27113 O O . SER A 1 54 ? -1.868 -9.433 5.919 1.00 0.44 362 SER A O 16
ATOM 27121 N N . PRO A 1 55 ? -2.654 -11.311 6.868 1.00 0.46 363 PRO A N 16
ATOM 27122 C CA . PRO A 1 55 ? -1.662 -11.313 7.946 1.00 0.48 363 PRO A CA 16
ATOM 27123 C C . PRO A 1 55 ? -0.291 -11.778 7.460 1.00 0.45 363 PRO A C 16
ATOM 27124 O O . PRO A 1 55 ? 0.665 -11.851 8.233 1.00 0.66 363 PRO A O 16
ATOM 27135 N N . LYS A 1 56 ? -0.210 -12.093 6.173 1.00 0.44 364 LYS A N 16
ATOM 27136 C CA . LYS A 1 56 ? 1.018 -12.597 5.580 1.00 0.44 364 LYS A CA 16
ATOM 27137 C C . LYS A 1 56 ? 1.557 -11.627 4.529 1.00 0.37 364 LYS A C 16
ATOM 27138 O O . LYS A 1 56 ? 2.769 -11.501 4.351 1.00 0.40 364 LYS A O 16
ATOM 27157 N N . SER A 1 57 ? 0.659 -10.932 3.840 1.00 0.35 365 SER A N 16
ATOM 27158 C CA . SER A 1 57 ? 1.067 -10.051 2.757 1.00 0.34 365 SER A CA 16
ATOM 27159 C C . SER A 1 57 ? 0.060 -8.925 2.530 1.00 0.32 365 SER A C 16
ATOM 27160 O O . SER A 1 57 ? -1.030 -8.916 3.109 1.00 0.52 365 SER A O 16
ATOM 27168 N N . PHE A 1 58 ? 0.436 -7.982 1.684 1.00 0.19 366 PHE A N 16
ATOM 27169 C CA . PHE A 1 58 ? -0.427 -6.874 1.320 1.00 0.16 366 PHE A CA 16
ATOM 27170 C C . PHE A 1 58 ? -0.271 -6.593 -0.172 1.00 0.16 366 PHE A C 16
ATOM 27171 O O . PHE A 1 58 ? 0.824 -6.721 -0.717 1.00 0.28 366 PHE A O 16
ATOM 27188 N N . THR A 1 59 ? -1.359 -6.257 -0.842 1.00 0.17 367 THR A N 16
ATOM 27189 C CA . THR A 1 59 ? -1.311 -5.989 -2.272 1.00 0.19 367 THR A CA 16
ATOM 27190 C C . THR A 1 59 ? -2.156 -4.771 -2.632 1.00 0.19 367 THR A C 16
ATOM 27191 O O . THR A 1 59 ? -3.296 -4.649 -2.196 1.00 0.27 367 THR A O 16
ATOM 27202 N N . LEU A 1 60 ? -1.586 -3.867 -3.415 1.00 0.20 368 LEU A N 16
ATOM 27203 C CA . LEU A 1 60 ? -2.301 -2.678 -3.864 1.00 0.22 368 LEU A CA 16
ATOM 27204 C C . LEU A 1 60 ? -2.629 -2.760 -5.351 1.00 0.23 368 LEU A C 16
ATOM 27205 O O . LEU A 1 60 ? -1.807 -3.209 -6.152 1.00 0.33 368 LEU A O 16
ATOM 27221 N N . ASP A 1 61 ? -3.840 -2.339 -5.701 1.00 0.21 369 ASP A N 16
ATOM 27222 C CA . ASP A 1 61 ? -4.246 -2.202 -7.096 1.00 0.24 369 ASP A CA 16
ATOM 27223 C C . ASP A 1 61 ? -4.700 -0.774 -7.359 1.00 0.21 369 ASP A C 16
ATOM 27224 O O . ASP A 1 61 ? -5.497 -0.213 -6.602 1.00 0.22 369 ASP A O 16
ATOM 27233 N N . PHE A 1 62 ? -4.190 -0.191 -8.429 1.00 0.25 370 PHE A N 16
ATOM 27234 C CA . PHE A 1 62 ? -4.466 1.201 -8.744 1.00 0.26 370 PHE A CA 16
ATOM 27235 C C . PHE A 1 62 ? -5.271 1.312 -10.034 1.00 0.31 370 PHE A C 16
ATOM 27236 O O . PHE A 1 62 ? -5.427 2.398 -10.589 1.00 0.35 370 PHE A O 16
ATOM 27253 N N . GLY A 1 63 ? -5.777 0.178 -10.501 1.00 0.40 371 GLY A N 16
ATOM 27254 C CA . GLY A 1 63 ? -6.627 0.167 -11.676 1.00 0.50 371 GLY A CA 16
ATOM 27255 C C . GLY A 1 63 ? -5.918 0.654 -12.923 1.00 0.49 371 GLY A C 16
ATOM 27256 O O . GLY A 1 63 ? -4.989 0.008 -13.409 1.00 0.58 371 GLY A O 16
ATOM 27260 N N . ASP A 1 64 ? -6.339 1.809 -13.419 1.00 0.49 372 ASP A N 16
ATOM 27261 C CA . ASP A 1 64 ? -5.816 2.354 -14.672 1.00 0.56 372 ASP A CA 16
ATOM 27262 C C . ASP A 1 64 ? -4.666 3.317 -14.411 1.00 0.55 372 ASP A C 16
ATOM 27263 O O . ASP A 1 64 ? -4.251 4.060 -15.300 1.00 0.72 372 ASP A O 16
ATOM 27272 N N . TYR A 1 65 ? -4.144 3.297 -13.196 1.00 0.52 373 TYR A N 16
ATOM 27273 C CA . TYR A 1 65 ? -3.062 4.194 -12.826 1.00 0.51 373 TYR A CA 16
ATOM 27274 C C . TYR A 1 65 ? -1.710 3.596 -13.206 1.00 0.52 373 TYR A C 16
ATOM 27275 O O . TYR A 1 65 ? -0.774 4.321 -13.547 1.00 0.60 373 TYR A O 16
ATOM 27293 N N . GLN A 1 66 ? -1.613 2.277 -13.160 1.00 0.53 374 GLN A N 16
ATOM 27294 C CA . GLN A 1 66 ? -0.382 1.593 -13.527 1.00 0.59 374 GLN A CA 16
ATOM 27295 C C . GLN A 1 66 ? -0.669 0.148 -13.899 1.00 0.60 374 GLN A C 16
ATOM 27296 O O . GLN A 1 66 ? -1.723 -0.390 -13.558 1.00 0.59 374 GLN A O 16
ATOM 27310 N N . ASP A 1 67 ? 0.270 -0.471 -14.593 1.00 0.74 375 ASP A N 16
ATOM 27311 C CA . ASP A 1 67 ? 0.147 -1.869 -14.969 1.00 0.78 375 ASP A CA 16
ATOM 27312 C C . ASP A 1 67 ? 0.792 -2.755 -13.914 1.00 0.64 375 ASP A C 16
ATOM 27313 O O . ASP A 1 67 ? 1.922 -2.504 -13.482 1.00 0.73 375 ASP A O 16
ATOM 27322 N N . GLY A 1 68 ? 0.074 -3.783 -13.497 1.00 0.57 376 GLY A N 16
ATOM 27323 C CA . GLY A 1 68 ? 0.580 -4.674 -12.480 1.00 0.53 376 GLY A CA 16
ATOM 27324 C C . GLY A 1 68 ? 0.011 -4.349 -11.120 1.00 0.52 376 GLY A C 16
ATOM 27325 O O . GLY A 1 68 ? -0.854 -3.482 -10.996 1.00 0.70 376 GLY A O 16
ATOM 27329 N N . TYR A 1 69 ? 0.476 -5.051 -10.104 1.00 0.46 377 TYR A N 16
ATOM 27330 C CA . TYR A 1 69 ? 0.033 -4.804 -8.744 1.00 0.46 377 TYR A CA 16
ATOM 27331 C C . TYR A 1 69 ? 1.221 -4.481 -7.857 1.00 0.37 377 TYR A C 16
ATOM 27332 O O . TYR A 1 69 ? 2.368 -4.490 -8.308 1.00 0.38 377 TYR A O 16
ATOM 27350 N N . TYR A 1 70 ? 0.946 -4.204 -6.600 1.00 0.32 378 TYR A N 16
ATOM 27351 C CA . TYR A 1 70 ? 1.996 -3.970 -5.629 1.00 0.29 378 TYR A CA 16
ATOM 27352 C C . TYR A 1 70 ? 1.867 -4.977 -4.495 1.00 0.24 378 TYR A C 16
ATOM 27353 O O . TYR A 1 70 ? 1.165 -4.738 -3.511 1.00 0.26 378 TYR A O 16
ATOM 27371 N N . SER A 1 71 ? 2.506 -6.124 -4.671 1.00 0.26 379 SER A N 16
ATOM 27372 C CA . SER A 1 71 ? 2.441 -7.195 -3.693 1.00 0.27 379 SER A CA 16
ATOM 27373 C C . SER A 1 71 ? 3.663 -7.172 -2.780 1.00 0.24 379 SER A C 16
ATOM 27374 O O . SER A 1 71 ? 4.800 -7.310 -3.236 1.00 0.29 379 SER A O 16
ATOM 27382 N N . VAL A 1 72 ? 3.421 -6.987 -1.492 1.00 0.22 380 VAL A N 16
ATOM 27383 C CA . VAL A 1 72 ? 4.490 -6.980 -0.508 1.00 0.24 380 VAL A CA 16
ATOM 27384 C C . VAL A 1 72 ? 4.225 -8.015 0.575 1.00 0.23 380 VAL A C 16
ATOM 27385 O O . VAL A 1 72 ? 3.084 -8.224 0.985 1.00 0.30 380 VAL A O 16
ATOM 27398 N N . GLN A 1 73 ? 5.276 -8.676 1.018 1.00 0.22 381 GLN A N 16
ATOM 27399 C CA . GLN A 1 73 ? 5.164 -9.643 2.093 1.00 0.24 381 GLN A CA 16
ATOM 27400 C C . GLN A 1 73 ? 5.438 -8.956 3.422 1.00 0.24 381 GLN A C 16
ATOM 27401 O O . GLN A 1 73 ? 6.485 -8.332 3.605 1.00 0.32 381 GLN A O 16
ATOM 27415 N N . THR A 1 74 ? 4.482 -9.046 4.333 1.00 0.21 382 THR A N 16
ATOM 27416 C CA . THR A 1 74 ? 4.582 -8.379 5.617 1.00 0.26 382 THR A CA 16
ATOM 27417 C C . THR A 1 74 ? 3.451 -8.822 6.533 1.00 0.25 382 THR A C 16
ATOM 27418 O O . THR A 1 74 ? 2.324 -9.053 6.086 1.00 0.30 382 THR A O 16
ATOM 27429 N N . THR A 1 75 ? 3.750 -8.938 7.814 1.00 0.31 383 THR A N 16
ATOM 27430 C CA . THR A 1 75 ? 2.758 -9.330 8.798 1.00 0.37 383 THR A CA 16
ATOM 27431 C C . THR A 1 75 ? 1.892 -8.140 9.207 1.00 0.36 383 THR A C 16
ATOM 27432 O O . THR A 1 75 ? 0.907 -8.290 9.931 1.00 0.46 383 THR A O 16
ATOM 27443 N N . GLU A 1 76 ? 2.263 -6.959 8.727 1.00 0.31 384 GLU A N 16
ATOM 27444 C CA . GLU A 1 76 ? 1.542 -5.740 9.055 1.00 0.35 384 GLU A CA 16
ATOM 27445 C C . GLU A 1 76 ? 0.580 -5.358 7.933 1.00 0.28 384 GLU A C 16
ATOM 27446 O O . GLU A 1 76 ? 0.020 -4.263 7.938 1.00 0.27 384 GLU A O 16
ATOM 27458 N N . GLY A 1 77 ? 0.376 -6.275 6.991 1.00 0.27 385 GLY A N 16
ATOM 27459 C CA . GLY A 1 77 ? -0.474 -6.003 5.839 1.00 0.27 385 GLY A CA 16
ATOM 27460 C C . GLY A 1 77 ? -1.871 -5.551 6.225 1.00 0.26 385 GLY A C 16
ATOM 27461 O O . GLY A 1 77 ? -2.401 -4.590 5.664 1.00 0.27 385 GLY A O 16
ATOM 27465 N N . GLU A 1 78 ? -2.460 -6.234 7.198 1.00 0.30 386 GLU A N 16
ATOM 27466 C CA . GLU A 1 78 ? -3.803 -5.909 7.665 1.00 0.35 386 GLU A CA 16
ATOM 27467 C C . GLU A 1 78 ? -3.827 -4.526 8.320 1.00 0.31 386 GLU A C 16
ATOM 27468 O O . GLU A 1 78 ? -4.801 -3.778 8.198 1.00 0.36 386 GLU A O 16
ATOM 27480 N N . GLN A 1 79 ? -2.738 -4.184 9.000 1.00 0.29 387 GLN A N 16
ATOM 27481 C CA . GLN A 1 79 ? -2.635 -2.908 9.696 1.00 0.30 387 GLN A CA 16
ATOM 27482 C C . GLN A 1 79 ? -2.463 -1.765 8.700 1.00 0.27 387 GLN A C 16
ATOM 27483 O O . GLN A 1 79 ? -3.007 -0.678 8.893 1.00 0.31 387 GLN A O 16
ATOM 27497 N N . ILE A 1 80 ? -1.713 -2.021 7.634 1.00 0.24 388 ILE A N 16
ATOM 27498 C CA . ILE A 1 80 ? -1.539 -1.041 6.567 1.00 0.23 388 ILE A CA 16
ATOM 27499 C C . ILE A 1 80 ? -2.894 -0.680 5.969 1.00 0.22 388 ILE A C 16
ATOM 27500 O O . ILE A 1 80 ? -3.230 0.497 5.819 1.00 0.22 388 ILE A O 16
ATOM 27516 N N . ALA A 1 81 ? -3.674 -1.710 5.657 1.00 0.22 389 ALA A N 16
ATOM 27517 C CA . ALA A 1 81 ? -5.012 -1.531 5.113 1.00 0.24 389 ALA A CA 16
ATOM 27518 C C . ALA A 1 81 ? -5.889 -0.743 6.077 1.00 0.22 389 ALA A C 16
ATOM 27519 O O . ALA A 1 81 ? -6.617 0.162 5.670 1.00 0.23 389 ALA A O 16
ATOM 27526 N N . GLN A 1 82 ? -5.793 -1.086 7.358 1.00 0.22 390 GLN A N 16
ATOM 27527 C CA . GLN A 1 82 ? -6.572 -0.425 8.400 1.00 0.25 390 GLN A CA 16
ATOM 27528 C C . GLN A 1 82 ? -6.241 1.060 8.464 1.00 0.21 390 GLN A C 16
ATOM 27529 O O . GLN A 1 82 ? -7.121 1.896 8.674 1.00 0.23 390 GLN A O 16
ATOM 27543 N N . LEU A 1 83 ? -4.968 1.381 8.280 1.00 0.21 391 LEU A N 16
ATOM 27544 C CA . LEU A 1 83 ? -4.511 2.758 8.361 1.00 0.22 391 LEU A CA 16
ATOM 27545 C C . LEU A 1 83 ? -4.957 3.547 7.131 1.00 0.20 391 LEU A C 16
ATOM 27546 O O . LEU A 1 83 ? -5.444 4.670 7.256 1.00 0.22 391 LEU A O 16
ATOM 27562 N N . ILE A 1 84 ? -4.805 2.952 5.947 1.00 0.18 392 ILE A N 16
ATOM 27563 C CA . ILE A 1 84 ? -5.248 3.596 4.710 1.00 0.17 392 ILE A CA 16
ATOM 27564 C C . ILE A 1 84 ? -6.750 3.842 4.758 1.00 0.17 392 ILE A C 16
ATOM 27565 O O . ILE A 1 84 ? -7.215 4.958 4.521 1.00 0.19 392 ILE A O 16
ATOM 27581 N N . ALA A 1 85 ? -7.502 2.798 5.096 1.00 0.18 393 ALA A N 16
ATOM 27582 C CA . ALA A 1 85 ? -8.951 2.903 5.204 1.00 0.21 393 ALA A CA 16
ATOM 27583 C C . ALA A 1 85 ? -9.338 3.909 6.281 1.00 0.23 393 ALA A C 16
ATOM 27584 O O . ALA A 1 85 ? -10.338 4.607 6.153 1.00 0.29 393 ALA A O 16
ATOM 27591 N N . GLY A 1 86 ? -8.528 3.985 7.333 1.00 0.23 394 GLY A N 16
ATOM 27592 C CA . GLY A 1 86 ? -8.773 4.936 8.400 1.00 0.27 394 GLY A CA 16
ATOM 27593 C C . GLY A 1 86 ? -8.619 6.372 7.939 1.00 0.28 394 GLY A C 16
ATOM 27594 O O . GLY A 1 86 ? -9.461 7.221 8.236 1.00 0.35 394 GLY A O 16
ATOM 27598 N N . TYR A 1 87 ? -7.545 6.646 7.208 1.00 0.27 395 TYR A N 16
ATOM 27599 C CA . TYR A 1 87 ? -7.307 7.980 6.669 1.00 0.30 395 TYR A CA 16
ATOM 27600 C C . TYR A 1 87 ? -8.351 8.330 5.616 1.00 0.30 395 TYR A C 16
ATOM 27601 O O . TYR A 1 87 ? -8.882 9.438 5.595 1.00 0.36 395 TYR A O 16
ATOM 27619 N N . ILE A 1 88 ? -8.643 7.369 4.755 1.00 0.27 396 ILE A N 16
ATOM 27620 C CA . ILE A 1 88 ? -9.639 7.543 3.707 1.00 0.31 396 ILE A CA 16
ATOM 27621 C C . ILE A 1 88 ? -11.028 7.766 4.305 1.00 0.37 396 ILE A C 16
ATOM 27622 O O . ILE A 1 88 ? -11.823 8.549 3.782 1.00 0.45 396 ILE A O 16
ATOM 27638 N N . ASP A 1 89 ? -11.287 7.108 5.428 1.00 0.38 397 ASP A N 16
ATOM 27639 C CA . ASP A 1 89 ? -12.530 7.290 6.178 1.00 0.47 397 ASP A CA 16
ATOM 27640 C C . ASP A 1 89 ? -12.704 8.746 6.607 1.00 0.51 397 ASP A C 16
ATOM 27641 O O . ASP A 1 89 ? -13.822 9.223 6.794 1.00 0.63 397 ASP A O 16
ATOM 27650 N N . ILE A 1 90 ? -11.587 9.453 6.742 1.00 0.47 398 ILE A N 16
ATOM 27651 C CA . ILE A 1 90 ? -11.599 10.862 7.121 1.00 0.53 398 ILE A CA 16
ATOM 27652 C C . ILE A 1 90 ? -11.845 11.751 5.899 1.00 0.55 398 ILE A C 16
ATOM 27653 O O . ILE A 1 90 ? -12.324 12.881 6.020 1.00 0.65 398 ILE A O 16
ATOM 27669 N N . ILE A 1 91 ? -11.527 11.234 4.717 1.00 0.50 399 ILE A N 16
ATOM 27670 C CA . ILE A 1 91 ? -11.625 12.018 3.493 1.00 0.52 399 ILE A CA 16
ATOM 27671 C C . ILE A 1 91 ? -13.060 12.052 2.967 1.00 0.59 399 ILE A C 16
ATOM 27672 O O . ILE A 1 91 ? -13.507 13.078 2.449 1.00 0.72 399 ILE A O 16
ATOM 27688 N N . LEU A 1 92 ? -13.779 10.939 3.100 1.00 0.59 400 LEU A N 16
ATOM 27689 C CA . LEU A 1 92 ? -15.170 10.884 2.656 1.00 0.73 400 LEU A CA 16
ATOM 27690 C C . LEU A 1 92 ? -16.014 11.913 3.399 1.00 0.90 400 LEU A C 16
ATOM 27691 O O . LEU A 1 92 ? -16.244 11.729 4.609 1.00 1.31 400 LEU A O 16
ATOM 27708 N N . GLY B 2 1 ? -1.928 -15.302 -1.912 1.00 12.98 367 GLY B N 16
ATOM 27709 C CA . GLY B 2 1 ? -0.999 -16.349 -1.426 1.00 12.67 367 GLY B CA 16
ATOM 27710 C C . GLY B 2 1 ? -0.412 -17.151 -2.565 1.00 12.18 367 GLY B C 16
ATOM 27711 O O . GLY B 2 1 ? 0.167 -16.586 -3.495 1.00 12.32 367 GLY B O 16
ATOM 27717 N N . ARG B 2 2 ? -0.553 -18.470 -2.494 1.00 11.83 368 ARG B N 16
ATOM 27718 C CA . ARG B 2 2 ? -0.092 -19.347 -3.562 1.00 11.57 368 ARG B CA 16
ATOM 27719 C C . ARG B 2 2 ? -1.273 -20.074 -4.190 1.00 10.70 368 ARG B C 16
ATOM 27720 O O . ARG B 2 2 ? -1.480 -20.014 -5.401 1.00 10.61 368 ARG B O 16
ATOM 27741 N N . SER B 2 3 ? -2.046 -20.765 -3.364 1.00 10.27 369 SER B N 16
ATOM 27742 C CA . SER B 2 3 ? -3.223 -21.480 -3.841 1.00 9.63 369 SER B CA 16
ATOM 27743 C C . SER B 2 3 ? -4.480 -20.939 -3.186 1.00 8.81 369 SER B C 16
ATOM 27744 O O . SER B 2 3 ? -5.558 -21.533 -3.266 1.00 8.90 369 SER B O 16
ATOM 27752 N N . LYS B 2 4 ? -4.320 -19.790 -2.567 1.00 8.27 370 LYS B N 16
ATOM 27753 C CA . LYS B 2 4 ? -5.379 -19.137 -1.806 1.00 7.62 370 LYS B CA 16
ATOM 27754 C C . LYS B 2 4 ? -5.129 -17.638 -1.789 1.00 6.77 370 LYS B C 16
ATOM 27755 O O . LYS B 2 4 ? -4.158 -17.176 -1.184 1.00 6.67 370 LYS B O 16
ATOM 27774 N N . GLU B 2 5 ? -5.980 -16.883 -2.457 1.00 6.50 371 GLU B N 16
ATOM 27775 C CA . GLU B 2 5 ? -5.803 -15.451 -2.549 1.00 6.00 371 GLU B CA 16
ATOM 27776 C C . GLU B 2 5 ? -6.744 -14.725 -1.602 1.00 4.98 371 GLU B C 16
ATOM 27777 O O . GLU B 2 5 ? -7.734 -15.290 -1.141 1.00 4.97 371 GLU B O 16
ATOM 27789 N N . SER B 2 6 ? -6.418 -13.484 -1.306 1.00 4.53 372 SER B N 16
ATOM 27790 C CA . SER B 2 6 ? -7.250 -12.656 -0.454 1.00 3.82 372 SER B CA 16
ATOM 27791 C C . SER B 2 6 ? -8.168 -11.786 -1.310 1.00 2.91 372 SER B C 16
ATOM 27792 O O . SER B 2 6 ? -7.886 -11.550 -2.490 1.00 3.19 372 SER B O 16
ATOM 27800 N N . GLY B 2 7 ? -9.268 -11.333 -0.725 1.00 2.37 373 GLY B N 16
ATOM 27801 C CA . GLY B 2 7 ? -10.181 -10.468 -1.441 1.00 1.94 373 GLY B CA 16
ATOM 27802 C C . GLY B 2 7 ? -9.732 -9.024 -1.401 1.00 1.44 373 GLY B C 16
ATOM 27803 O O . GLY B 2 7 ? -8.618 -8.728 -0.964 1.00 2.02 373 GLY B O 16
ATOM 27807 N N . TRP B 2 8 ? -10.594 -8.118 -1.834 1.00 1.08 374 TRP B N 16
ATOM 27808 C CA . TRP B 2 8 ? -10.202 -6.731 -1.998 1.00 0.61 374 TRP B CA 16
ATOM 27809 C C . TRP B 2 8 ? -11.063 -5.793 -1.177 1.00 0.55 374 TRP B C 16
ATOM 27810 O O . TRP B 2 8 ? -12.275 -5.973 -1.058 1.00 0.90 374 TRP B O 16
ATOM 27831 N N . VAL B 2 9 ? -10.410 -4.801 -0.608 1.00 0.40 375 VAL B N 16
ATOM 27832 C CA . VAL B 2 9 ? -11.090 -3.693 0.040 1.00 0.38 375 VAL B CA 16
ATOM 27833 C C . VAL B 2 9 ? -10.885 -2.460 -0.824 1.00 0.44 375 VAL B C 16
ATOM 27834 O O . VAL B 2 9 ? -9.752 -2.049 -1.067 1.00 0.53 375 VAL B O 16
ATOM 27847 N N . GLU B 2 10 ? -11.967 -1.895 -1.325 1.00 0.51 376 GLU B N 16
ATOM 27848 C CA . GLU B 2 10 ? -11.864 -0.808 -2.273 1.00 0.63 376 GLU B CA 16
ATOM 27849 C C . GLU B 2 10 ? -12.474 0.465 -1.713 1.00 0.52 376 GLU B C 16
ATOM 27850 O O . GLU B 2 10 ? -13.534 0.438 -1.086 1.00 0.61 376 GLU B O 16
ATOM 27862 N N . ASN B 2 11 ? -11.791 1.574 -1.936 1.00 0.54 377 ASN B N 16
ATOM 27863 C CA . ASN B 2 11 ? -12.234 2.861 -1.426 1.00 0.58 377 ASN B CA 16
ATOM 27864 C C . ASN B 2 11 ? -13.166 3.553 -2.404 1.00 0.50 377 ASN B C 16
ATOM 27865 O O . ASN B 2 11 ? -13.227 3.188 -3.579 1.00 0.65 377 ASN B O 16
ATOM 27876 N N . GLU B 2 12 ? -13.868 4.562 -1.919 1.00 0.43 378 GLU B N 16
ATOM 27877 C CA . GLU B 2 12 ? -14.807 5.310 -2.738 1.00 0.51 378 GLU B CA 16
ATOM 27878 C C . GLU B 2 12 ? -14.207 6.623 -3.230 1.00 0.44 378 GLU B C 16
ATOM 27879 O O . GLU B 2 12 ? -14.932 7.576 -3.511 1.00 0.53 378 GLU B O 16
ATOM 27891 N N . ILE B 2 13 ? -12.892 6.668 -3.352 1.00 0.36 379 ILE B N 16
ATOM 27892 C CA . ILE B 2 13 ? -12.233 7.847 -3.910 1.00 0.38 379 ILE B CA 16
ATOM 27893 C C . ILE B 2 13 ? -11.359 7.487 -5.102 1.00 0.48 379 ILE B C 16
ATOM 27894 O O . ILE B 2 13 ? -10.359 8.150 -5.368 1.00 1.17 379 ILE B O 16
ATOM 27910 N N . TYR B 2 14 ? -11.742 6.452 -5.829 1.00 0.45 380 TYR B N 16
ATOM 27911 C CA . TYR B 2 14 ? -10.999 6.071 -7.021 1.00 0.42 380 TYR B CA 16
ATOM 27912 C C . TYR B 2 14 ? -11.398 6.961 -8.193 1.00 0.46 380 TYR B C 16
ATOM 27913 O O . TYR B 2 14 ? -12.515 6.870 -8.710 1.00 0.58 380 TYR B O 16
ATOM 27931 N N . TYR B 2 15 ? -10.493 7.840 -8.581 1.00 0.55 381 TYR B N 16
ATOM 27932 C CA . TYR B 2 15 ? -10.705 8.730 -9.693 1.00 0.70 381 TYR B CA 16
ATOM 27933 C C . TYR B 2 15 ? -10.421 8.011 -11.007 1.00 0.79 381 TYR B C 16
ATOM 27934 O O . TYR B 2 15 ? -9.234 7.765 -11.305 1.00 1.31 381 TYR B O 16
ATOM 27953 N N . GLY A 1 1 ? 1.537 11.203 11.853 1.00 4.12 309 GLY A N 17
ATOM 27954 C CA . GLY A 1 1 ? 2.586 10.828 10.877 1.00 3.32 309 GLY A CA 17
ATOM 27955 C C . GLY A 1 1 ? 3.466 9.710 11.393 1.00 2.36 309 GLY A C 17
ATOM 27956 O O . GLY A 1 1 ? 3.137 9.067 12.394 1.00 2.83 309 GLY A O 17
ATOM 27962 N N . VAL A 1 2 ? 4.592 9.491 10.718 1.00 1.70 310 VAL A N 17
ATOM 27963 C CA . VAL A 1 2 ? 5.534 8.432 11.077 1.00 1.44 310 VAL A CA 17
ATOM 27964 C C . VAL A 1 2 ? 4.838 7.063 11.069 1.00 1.00 310 VAL A C 17
ATOM 27965 O O . VAL A 1 2 ? 5.044 6.227 11.954 1.00 1.09 310 VAL A O 17
ATOM 27978 N N . SER A 1 3 ? 4.001 6.846 10.070 1.00 0.71 311 SER A N 17
ATOM 27979 C CA . SER A 1 3 ? 3.350 5.562 9.892 1.00 0.41 311 SER A CA 17
ATOM 27980 C C . SER A 1 3 ? 4.051 4.779 8.788 1.00 0.34 311 SER A C 17
ATOM 27981 O O . SER A 1 3 ? 3.680 4.860 7.615 1.00 0.47 311 SER A O 17
ATOM 27989 N N . PHE A 1 4 ? 5.087 4.048 9.176 1.00 0.29 312 PHE A N 17
ATOM 27990 C CA . PHE A 1 4 ? 5.886 3.288 8.233 1.00 0.27 312 PHE A CA 17
ATOM 27991 C C . PHE A 1 4 ? 5.760 1.798 8.502 1.00 0.26 312 PHE A C 17
ATOM 27992 O O . PHE A 1 4 ? 5.699 1.363 9.654 1.00 0.34 312 PHE A O 17
ATOM 28009 N N . PHE A 1 5 ? 5.706 1.027 7.434 1.00 0.24 313 PHE A N 17
ATOM 28010 C CA . PHE A 1 5 ? 5.617 -0.416 7.536 1.00 0.26 313 PHE A CA 17
ATOM 28011 C C . PHE A 1 5 ? 6.753 -1.062 6.759 1.00 0.26 313 PHE A C 17
ATOM 28012 O O . PHE A 1 5 ? 6.914 -0.802 5.565 1.00 0.26 313 PHE A O 17
ATOM 28029 N N . LEU A 1 6 ? 7.552 -1.875 7.437 1.00 0.36 314 LEU A N 17
ATOM 28030 C CA . LEU A 1 6 ? 8.628 -2.601 6.782 1.00 0.38 314 LEU A CA 17
ATOM 28031 C C . LEU A 1 6 ? 8.058 -3.736 5.944 1.00 0.37 314 LEU A C 17
ATOM 28032 O O . LEU A 1 6 ? 7.694 -4.792 6.465 1.00 0.50 314 LEU A O 17
ATOM 28048 N N . VAL A 1 7 ? 7.958 -3.497 4.651 1.00 0.26 315 VAL A N 17
ATOM 28049 C CA . VAL A 1 7 ? 7.420 -4.477 3.730 1.00 0.26 315 VAL A CA 17
ATOM 28050 C C . VAL A 1 7 ? 8.526 -5.039 2.848 1.00 0.24 315 VAL A C 17
ATOM 28051 O O . VAL A 1 7 ? 9.633 -4.503 2.806 1.00 0.27 315 VAL A O 17
ATOM 28064 N N . LYS A 1 8 ? 8.233 -6.133 2.173 1.00 0.25 316 LYS A N 17
ATOM 28065 C CA . LYS A 1 8 ? 9.174 -6.740 1.248 1.00 0.28 316 LYS A CA 17
ATOM 28066 C C . LYS A 1 8 ? 8.596 -6.735 -0.165 1.00 0.28 316 LYS A C 17
ATOM 28067 O O . LYS A 1 8 ? 7.629 -7.443 -0.447 1.00 0.28 316 LYS A O 17
ATOM 28086 N N . GLU A 1 9 ? 9.184 -5.928 -1.037 1.00 0.32 317 GLU A N 17
ATOM 28087 C CA . GLU A 1 9 ? 8.672 -5.754 -2.394 1.00 0.37 317 GLU A CA 17
ATOM 28088 C C . GLU A 1 9 ? 9.045 -6.923 -3.294 1.00 0.45 317 GLU A C 17
ATOM 28089 O O . GLU A 1 9 ? 10.224 -7.233 -3.478 1.00 0.48 317 GLU A O 17
ATOM 28101 N N . LYS A 1 10 ? 8.030 -7.561 -3.856 1.00 0.55 318 LYS A N 17
ATOM 28102 C CA . LYS A 1 10 ? 8.230 -8.607 -4.843 1.00 0.68 318 LYS A CA 17
ATOM 28103 C C . LYS A 1 10 ? 7.889 -8.066 -6.228 1.00 0.82 318 LYS A C 17
ATOM 28104 O O . LYS A 1 10 ? 6.715 -7.927 -6.582 1.00 0.95 318 LYS A O 17
ATOM 28123 N N . MET A 1 11 ? 8.915 -7.729 -6.994 1.00 0.90 319 MET A N 17
ATOM 28124 C CA . MET A 1 11 ? 8.723 -7.118 -8.300 1.00 1.09 319 MET A CA 17
ATOM 28125 C C . MET A 1 11 ? 9.512 -7.879 -9.354 1.00 1.22 319 MET A C 17
ATOM 28126 O O . MET A 1 11 ? 10.298 -8.769 -9.021 1.00 1.23 319 MET A O 17
ATOM 28140 N N . LYS A 1 12 ? 9.312 -7.524 -10.619 1.00 1.39 320 LYS A N 17
ATOM 28141 C CA . LYS A 1 12 ? 9.976 -8.219 -11.718 1.00 1.57 320 LYS A CA 17
ATOM 28142 C C . LYS A 1 12 ? 11.484 -7.963 -11.706 1.00 1.62 320 LYS A C 17
ATOM 28143 O O . LYS A 1 12 ? 11.960 -6.996 -11.105 1.00 1.59 320 LYS A O 17
ATOM 28162 N N . GLY A 1 13 ? 12.232 -8.845 -12.350 1.00 1.76 321 GLY A N 17
ATOM 28163 C CA . GLY A 1 13 ? 13.665 -8.670 -12.449 1.00 1.87 321 GLY A CA 17
ATOM 28164 C C . GLY A 1 13 ? 14.422 -9.626 -11.555 1.00 1.78 321 GLY A C 17
ATOM 28165 O O . GLY A 1 13 ? 15.544 -10.028 -11.866 1.00 1.93 321 GLY A O 17
ATOM 28169 N N . LYS A 1 14 ? 13.804 -10.003 -10.447 1.00 1.57 322 LYS A N 17
ATOM 28170 C CA . LYS A 1 14 ? 14.426 -10.903 -9.486 1.00 1.48 322 LYS A CA 17
ATOM 28171 C C . LYS A 1 14 ? 13.371 -11.480 -8.553 1.00 1.35 322 LYS A C 17
ATOM 28172 O O . LYS A 1 14 ? 12.206 -11.087 -8.611 1.00 1.32 322 LYS A O 17
ATOM 28191 N N . ASN A 1 15 ? 13.776 -12.406 -7.698 1.00 1.31 323 ASN A N 17
ATOM 28192 C CA . ASN A 1 15 ? 12.859 -12.996 -6.732 1.00 1.24 323 ASN A CA 17
ATOM 28193 C C . ASN A 1 15 ? 13.088 -12.411 -5.351 1.00 1.06 323 ASN A C 17
ATOM 28194 O O . ASN A 1 15 ? 12.258 -12.565 -4.459 1.00 1.04 323 ASN A O 17
ATOM 28205 N N . LYS A 1 16 ? 14.226 -11.752 -5.183 1.00 1.03 324 LYS A N 17
ATOM 28206 C CA . LYS A 1 16 ? 14.591 -11.145 -3.910 1.00 0.90 324 LYS A CA 17
ATOM 28207 C C . LYS A 1 16 ? 13.622 -10.028 -3.543 1.00 0.75 324 LYS A C 17
ATOM 28208 O O . LYS A 1 16 ? 13.463 -9.060 -4.289 1.00 0.81 324 LYS A O 17
ATOM 28227 N N . LEU A 1 17 ? 12.975 -10.171 -2.397 1.00 0.61 325 LEU A N 17
ATOM 28228 C CA . LEU A 1 17 ? 12.037 -9.169 -1.917 1.00 0.49 325 LEU A CA 17
ATOM 28229 C C . LEU A 1 17 ? 12.789 -8.052 -1.205 1.00 0.45 325 LEU A C 17
ATOM 28230 O O . LEU A 1 17 ? 13.475 -8.287 -0.209 1.00 0.55 325 LEU A O 17
ATOM 28246 N N . VAL A 1 18 ? 12.655 -6.841 -1.721 1.00 0.40 326 VAL A N 17
ATOM 28247 C CA . VAL A 1 18 ? 13.394 -5.696 -1.205 1.00 0.38 326 VAL A CA 17
ATOM 28248 C C . VAL A 1 18 ? 12.677 -5.070 -0.012 1.00 0.32 326 VAL A C 17
ATOM 28249 O O . VAL A 1 18 ? 11.479 -4.794 -0.078 1.00 0.29 326 VAL A O 17
ATOM 28262 N N . PRO A 1 19 ? 13.402 -4.863 1.101 1.00 0.33 327 PRO A N 17
ATOM 28263 C CA . PRO A 1 19 ? 12.863 -4.195 2.289 1.00 0.30 327 PRO A CA 17
ATOM 28264 C C . PRO A 1 19 ? 12.497 -2.741 2.003 1.00 0.25 327 PRO A C 17
ATOM 28265 O O . PRO A 1 19 ? 13.345 -1.934 1.609 1.00 0.32 327 PRO A O 17
ATOM 28276 N N . ARG A 1 20 ? 11.232 -2.411 2.195 1.00 0.21 328 ARG A N 17
ATOM 28277 C CA . ARG A 1 20 ? 10.746 -1.076 1.908 1.00 0.23 328 ARG A CA 17
ATOM 28278 C C . ARG A 1 20 ? 10.009 -0.505 3.110 1.00 0.20 328 ARG A C 17
ATOM 28279 O O . ARG A 1 20 ? 9.346 -1.234 3.845 1.00 0.23 328 ARG A O 17
ATOM 28300 N N . LEU A 1 21 ? 10.147 0.792 3.313 1.00 0.18 329 LEU A N 17
ATOM 28301 C CA . LEU A 1 21 ? 9.384 1.492 4.329 1.00 0.20 329 LEU A CA 17
ATOM 28302 C C . LEU A 1 21 ? 8.156 2.120 3.691 1.00 0.19 329 LEU A C 17
ATOM 28303 O O . LEU A 1 21 ? 8.250 3.155 3.028 1.00 0.24 329 LEU A O 17
ATOM 28319 N N . LEU A 1 22 ? 7.018 1.471 3.855 1.00 0.17 330 LEU A N 17
ATOM 28320 C CA . LEU A 1 22 ? 5.779 1.969 3.287 1.00 0.17 330 LEU A CA 17
ATOM 28321 C C . LEU A 1 22 ? 5.210 3.068 4.173 1.00 0.18 330 LEU A C 17
ATOM 28322 O O . LEU A 1 22 ? 4.732 2.801 5.277 1.00 0.24 330 LEU A O 17
ATOM 28338 N N . GLY A 1 23 ? 5.290 4.300 3.694 1.00 0.18 331 GLY A N 17
ATOM 28339 C CA . GLY A 1 23 ? 4.820 5.431 4.464 1.00 0.22 331 GLY A CA 17
ATOM 28340 C C . GLY A 1 23 ? 3.410 5.826 4.095 1.00 0.22 331 GLY A C 17
ATOM 28341 O O . GLY A 1 23 ? 3.163 6.321 2.990 1.00 0.29 331 GLY A O 17
ATOM 28345 N N . ILE A 1 24 ? 2.484 5.602 5.012 1.00 0.22 332 ILE A N 17
ATOM 28346 C CA . ILE A 1 24 ? 1.087 5.935 4.787 1.00 0.22 332 ILE A CA 17
ATOM 28347 C C . ILE A 1 24 ? 0.774 7.303 5.380 1.00 0.24 332 ILE A C 17
ATOM 28348 O O . ILE A 1 24 ? 1.066 7.566 6.548 1.00 0.36 332 ILE A O 17
ATOM 28364 N N . THR A 1 25 ? 0.199 8.178 4.569 1.00 0.22 333 THR A N 17
ATOM 28365 C CA . THR A 1 25 ? -0.167 9.506 5.024 1.00 0.23 333 THR A CA 17
ATOM 28366 C C . THR A 1 25 ? -1.660 9.737 4.820 1.00 0.23 333 THR A C 17
ATOM 28367 O O . THR A 1 25 ? -2.367 8.855 4.331 1.00 0.28 333 THR A O 17
ATOM 28378 N N . LYS A 1 26 ? -2.129 10.929 5.166 1.00 0.26 334 LYS A N 17
ATOM 28379 C CA . LYS A 1 26 ? -3.552 11.253 5.091 1.00 0.28 334 LYS A CA 17
ATOM 28380 C C . LYS A 1 26 ? -3.980 11.581 3.660 1.00 0.26 334 LYS A C 17
ATOM 28381 O O . LYS A 1 26 ? -5.093 12.063 3.432 1.00 0.43 334 LYS A O 17
ATOM 28400 N N . GLU A 1 27 ? -3.106 11.316 2.697 1.00 0.27 335 GLU A N 17
ATOM 28401 C CA . GLU A 1 27 ? -3.371 11.689 1.316 1.00 0.33 335 GLU A CA 17
ATOM 28402 C C . GLU A 1 27 ? -2.558 10.851 0.329 1.00 0.27 335 GLU A C 17
ATOM 28403 O O . GLU A 1 27 ? -3.014 10.577 -0.784 1.00 0.34 335 GLU A O 17
ATOM 28415 N N . CYS A 1 28 ? -1.369 10.426 0.734 1.00 0.23 336 CYS A N 17
ATOM 28416 C CA . CYS A 1 28 ? -0.463 9.750 -0.183 1.00 0.24 336 CYS A CA 17
ATOM 28417 C C . CYS A 1 28 ? 0.135 8.483 0.423 1.00 0.21 336 CYS A C 17
ATOM 28418 O O . CYS A 1 28 ? 0.019 8.231 1.626 1.00 0.28 336 CYS A O 17
ATOM 28426 N N . VAL A 1 29 ? 0.776 7.693 -0.430 1.00 0.22 337 VAL A N 17
ATOM 28427 C CA . VAL A 1 29 ? 1.461 6.474 -0.018 1.00 0.21 337 VAL A CA 17
ATOM 28428 C C . VAL A 1 29 ? 2.855 6.441 -0.643 1.00 0.19 337 VAL A C 17
ATOM 28429 O O . VAL A 1 29 ? 2.996 6.206 -1.843 1.00 0.22 337 VAL A O 17
ATOM 28442 N N . MET A 1 30 ? 3.878 6.688 0.159 1.00 0.17 338 MET A N 17
ATOM 28443 C CA . MET A 1 30 ? 5.233 6.808 -0.369 1.00 0.17 338 MET A CA 17
ATOM 28444 C C . MET A 1 30 ? 6.071 5.571 -0.061 1.00 0.16 338 MET A C 17
ATOM 28445 O O . MET A 1 30 ? 6.005 5.016 1.037 1.00 0.20 338 MET A O 17
ATOM 28459 N N . ARG A 1 31 ? 6.848 5.139 -1.045 1.00 0.16 339 ARG A N 17
ATOM 28460 C CA . ARG A 1 31 ? 7.778 4.033 -0.861 1.00 0.17 339 ARG A CA 17
ATOM 28461 C C . ARG A 1 31 ? 9.154 4.561 -0.479 1.00 0.16 339 ARG A C 17
ATOM 28462 O O . ARG A 1 31 ? 9.882 5.082 -1.325 1.00 0.18 339 ARG A O 17
ATOM 28483 N N . VAL A 1 32 ? 9.502 4.440 0.791 1.00 0.18 340 VAL A N 17
ATOM 28484 C CA . VAL A 1 32 ? 10.798 4.896 1.274 1.00 0.22 340 VAL A CA 17
ATOM 28485 C C . VAL A 1 32 ? 11.770 3.722 1.362 1.00 0.24 340 VAL A C 17
ATOM 28486 O O . VAL A 1 32 ? 11.430 2.672 1.899 1.00 0.24 340 VAL A O 17
ATOM 28499 N N . ASP A 1 33 ? 12.962 3.883 0.806 1.00 0.30 341 ASP A N 17
ATOM 28500 C CA . ASP A 1 33 ? 13.979 2.841 0.876 1.00 0.36 341 ASP A CA 17
ATOM 28501 C C . ASP A 1 33 ? 14.379 2.597 2.323 1.00 0.38 341 ASP A C 17
ATOM 28502 O O . ASP A 1 33 ? 14.683 3.539 3.051 1.00 0.41 341 ASP A O 17
ATOM 28511 N N . GLU A 1 34 ? 14.368 1.334 2.730 1.00 0.42 342 GLU A N 17
ATOM 28512 C CA . GLU A 1 34 ? 14.625 0.960 4.117 1.00 0.47 342 GLU A CA 17
ATOM 28513 C C . GLU A 1 34 ? 15.970 1.500 4.594 1.00 0.60 342 GLU A C 17
ATOM 28514 O O . GLU A 1 34 ? 16.051 2.189 5.612 1.00 0.72 342 GLU A O 17
ATOM 28526 N N . LYS A 1 35 ? 17.016 1.215 3.840 1.00 0.69 343 LYS A N 17
ATOM 28527 C CA . LYS A 1 35 ? 18.364 1.508 4.289 1.00 0.87 343 LYS A CA 17
ATOM 28528 C C . LYS A 1 35 ? 18.799 2.917 3.892 1.00 0.79 343 LYS A C 17
ATOM 28529 O O . LYS A 1 35 ? 19.425 3.622 4.679 1.00 0.86 343 LYS A O 17
ATOM 28548 N N . THR A 1 36 ? 18.457 3.330 2.679 1.00 0.73 344 THR A N 17
ATOM 28549 C CA . THR A 1 36 ? 18.931 4.605 2.151 1.00 0.72 344 THR A CA 17
ATOM 28550 C C . THR A 1 36 ? 17.990 5.756 2.512 1.00 0.63 344 THR A C 17
ATOM 28551 O O . THR A 1 36 ? 18.354 6.925 2.382 1.00 0.67 344 THR A O 17
ATOM 28562 N N . LYS A 1 37 ? 16.778 5.415 2.957 1.00 0.55 345 LYS A N 17
ATOM 28563 C CA . LYS A 1 37 ? 15.787 6.406 3.402 1.00 0.52 345 LYS A CA 17
ATOM 28564 C C . LYS A 1 37 ? 15.321 7.305 2.251 1.00 0.53 345 LYS A C 17
ATOM 28565 O O . LYS A 1 37 ? 14.836 8.414 2.476 1.00 0.61 345 LYS A O 17
ATOM 28584 N N . GLU A 1 38 ? 15.446 6.815 1.024 1.00 0.53 346 GLU A N 17
ATOM 28585 C CA . GLU A 1 38 ? 15.044 7.588 -0.145 1.00 0.58 346 GLU A CA 17
ATOM 28586 C C . GLU A 1 38 ? 13.607 7.274 -0.542 1.00 0.44 346 GLU A C 17
ATOM 28587 O O . GLU A 1 38 ? 13.221 6.109 -0.629 1.00 0.42 346 GLU A O 17
ATOM 28599 N N . VAL A 1 39 ? 12.820 8.311 -0.785 1.00 0.39 347 VAL A N 17
ATOM 28600 C CA . VAL A 1 39 ? 11.468 8.139 -1.289 1.00 0.33 347 VAL A CA 17
ATOM 28601 C C . VAL A 1 39 ? 11.522 7.871 -2.787 1.00 0.31 347 VAL A C 17
ATOM 28602 O O . VAL A 1 39 ? 11.874 8.750 -3.576 1.00 0.42 347 VAL A O 17
ATOM 28615 N N . ILE A 1 40 ? 11.201 6.648 -3.169 1.00 0.25 348 ILE A N 17
ATOM 28616 C CA . ILE A 1 40 ? 11.322 6.216 -4.554 1.00 0.26 348 ILE A CA 17
ATOM 28617 C C . ILE A 1 40 ? 10.089 6.588 -5.367 1.00 0.26 348 ILE A C 17
ATOM 28618 O O . ILE A 1 40 ? 10.196 7.131 -6.465 1.00 0.35 348 ILE A O 17
ATOM 28634 N N . GLN A 1 41 ? 8.917 6.296 -4.826 1.00 0.23 349 GLN A N 17
ATOM 28635 C CA . GLN A 1 41 ? 7.678 6.528 -5.547 1.00 0.23 349 GLN A CA 17
ATOM 28636 C C . GLN A 1 41 ? 6.549 6.798 -4.569 1.00 0.22 349 GLN A C 17
ATOM 28637 O O . GLN A 1 41 ? 6.401 6.090 -3.574 1.00 0.29 349 GLN A O 17
ATOM 28651 N N . GLU A 1 42 ? 5.774 7.828 -4.847 1.00 0.23 350 GLU A N 17
ATOM 28652 C CA . GLU A 1 42 ? 4.669 8.208 -3.989 1.00 0.25 350 GLU A CA 17
ATOM 28653 C C . GLU A 1 42 ? 3.348 8.120 -4.745 1.00 0.26 350 GLU A C 17
ATOM 28654 O O . GLU A 1 42 ? 3.196 8.705 -5.818 1.00 0.36 350 GLU A O 17
ATOM 28666 N N . TRP A 1 43 ? 2.411 7.370 -4.191 1.00 0.23 351 TRP A N 17
ATOM 28667 C CA . TRP A 1 43 ? 1.070 7.284 -4.743 1.00 0.26 351 TRP A CA 17
ATOM 28668 C C . TRP A 1 43 ? 0.127 8.180 -3.960 1.00 0.25 351 TRP A C 17
ATOM 28669 O O . TRP A 1 43 ? 0.526 8.813 -2.987 1.00 0.52 351 TRP A O 17
ATOM 28690 N N . SER A 1 44 ? -1.125 8.208 -4.373 1.00 0.31 352 SER A N 17
ATOM 28691 C CA . SER A 1 44 ? -2.141 8.980 -3.684 1.00 0.30 352 SER A CA 17
ATOM 28692 C C . SER A 1 44 ? -3.296 8.061 -3.302 1.00 0.26 352 SER A C 17
ATOM 28693 O O . SER A 1 44 ? -3.563 7.084 -4.003 1.00 0.28 352 SER A O 17
ATOM 28701 N N . LEU A 1 45 ? -3.969 8.363 -2.197 1.00 0.25 353 LEU A N 17
ATOM 28702 C CA . LEU A 1 45 ? -5.084 7.539 -1.734 1.00 0.24 353 LEU A CA 17
ATOM 28703 C C . LEU A 1 45 ? -6.197 7.509 -2.774 1.00 0.23 353 LEU A C 17
ATOM 28704 O O . LEU A 1 45 ? -6.885 6.505 -2.936 1.00 0.23 353 LEU A O 17
ATOM 28720 N N . THR A 1 46 ? -6.344 8.612 -3.491 1.00 0.26 354 THR A N 17
ATOM 28721 C CA . THR A 1 46 ? -7.356 8.736 -4.527 1.00 0.28 354 THR A CA 17
ATOM 28722 C C . THR A 1 46 ? -7.017 7.895 -5.763 1.00 0.28 354 THR A C 17
ATOM 28723 O O . THR A 1 46 ? -7.786 7.849 -6.718 1.00 0.35 354 THR A O 17
ATOM 28734 N N . ASN A 1 47 ? -5.855 7.254 -5.763 1.00 0.26 355 ASN A N 17
ATOM 28735 C CA . ASN A 1 47 ? -5.444 6.450 -6.911 1.00 0.30 355 ASN A CA 17
ATOM 28736 C C . ASN A 1 47 ? -5.549 4.971 -6.587 1.00 0.28 355 ASN A C 17
ATOM 28737 O O . ASN A 1 47 ? -5.181 4.119 -7.394 1.00 0.33 355 ASN A O 17
ATOM 28748 N N . ILE A 1 48 ? -6.051 4.672 -5.402 1.00 0.26 356 ILE A N 17
ATOM 28749 C CA . ILE A 1 48 ? -6.213 3.297 -4.973 1.00 0.28 356 ILE A CA 17
ATOM 28750 C C . ILE A 1 48 ? -7.598 2.791 -5.356 1.00 0.28 356 ILE A C 17
ATOM 28751 O O . ILE A 1 48 ? -8.606 3.411 -5.024 1.00 0.38 356 ILE A O 17
ATOM 28767 N N . LYS A 1 49 ? -7.646 1.677 -6.065 1.00 0.26 357 LYS A N 17
ATOM 28768 C CA . LYS A 1 49 ? -8.915 1.109 -6.494 1.00 0.30 357 LYS A CA 17
ATOM 28769 C C . LYS A 1 49 ? -9.390 0.073 -5.481 1.00 0.31 357 LYS A C 17
ATOM 28770 O O . LYS A 1 49 ? -10.557 0.054 -5.083 1.00 0.45 357 LYS A O 17
ATOM 28789 N N . ARG A 1 50 ? -8.463 -0.779 -5.064 1.00 0.26 358 ARG A N 17
ATOM 28790 C CA . ARG A 1 50 ? -8.748 -1.862 -4.134 1.00 0.29 358 ARG A CA 17
ATOM 28791 C C . ARG A 1 50 ? -7.448 -2.357 -3.522 1.00 0.28 358 ARG A C 17
ATOM 28792 O O . ARG A 1 50 ? -6.382 -2.173 -4.107 1.00 0.35 358 ARG A O 17
ATOM 28813 N N . TRP A 1 51 ? -7.523 -2.957 -2.347 1.00 0.25 359 TRP A N 17
ATOM 28814 C CA . TRP A 1 51 ? -6.334 -3.505 -1.717 1.00 0.27 359 TRP A CA 17
ATOM 28815 C C . TRP A 1 51 ? -6.631 -4.835 -1.035 1.00 0.28 359 TRP A C 17
ATOM 28816 O O . TRP A 1 51 ? -7.771 -5.110 -0.645 1.00 0.36 359 TRP A O 17
ATOM 28837 N N . ALA A 1 52 ? -5.601 -5.657 -0.910 1.00 0.25 360 ALA A N 17
ATOM 28838 C CA . ALA A 1 52 ? -5.717 -6.955 -0.263 1.00 0.27 360 ALA A CA 17
ATOM 28839 C C . ALA A 1 52 ? -4.852 -7.010 0.985 1.00 0.25 360 ALA A C 17
ATOM 28840 O O . ALA A 1 52 ? -3.628 -6.877 0.915 1.00 0.31 360 ALA A O 17
ATOM 28847 N N . ALA A 1 53 ? -5.501 -7.198 2.122 1.00 0.26 361 ALA A N 17
ATOM 28848 C CA . ALA A 1 53 ? -4.817 -7.214 3.404 1.00 0.27 361 ALA A CA 17
ATOM 28849 C C . ALA A 1 53 ? -4.643 -8.634 3.918 1.00 0.25 361 ALA A C 17
ATOM 28850 O O . ALA A 1 53 ? -5.620 -9.317 4.222 1.00 0.38 361 ALA A O 17
ATOM 28857 N N . SER A 1 54 ? -3.398 -9.071 4.006 1.00 0.32 362 SER A N 17
ATOM 28858 C CA . SER A 1 54 ? -3.086 -10.387 4.527 1.00 0.40 362 SER A CA 17
ATOM 28859 C C . SER A 1 54 ? -2.165 -10.254 5.740 1.00 0.42 362 SER A C 17
ATOM 28860 O O . SER A 1 54 ? -1.522 -9.220 5.927 1.00 0.44 362 SER A O 17
ATOM 28868 N N . PRO A 1 55 ? -2.098 -11.286 6.593 1.00 0.46 363 PRO A N 17
ATOM 28869 C CA . PRO A 1 55 ? -1.187 -11.294 7.739 1.00 0.48 363 PRO A CA 17
ATOM 28870 C C . PRO A 1 55 ? 0.248 -11.627 7.334 1.00 0.45 363 PRO A C 17
ATOM 28871 O O . PRO A 1 55 ? 1.160 -11.591 8.158 1.00 0.66 363 PRO A O 17
ATOM 28882 N N . LYS A 1 56 ? 0.433 -11.959 6.061 1.00 0.44 364 LYS A N 17
ATOM 28883 C CA . LYS A 1 56 ? 1.747 -12.311 5.542 1.00 0.44 364 LYS A CA 17
ATOM 28884 C C . LYS A 1 56 ? 2.112 -11.444 4.335 1.00 0.37 364 LYS A C 17
ATOM 28885 O O . LYS A 1 56 ? 3.280 -11.333 3.966 1.00 0.40 364 LYS A O 17
ATOM 28904 N N . SER A 1 57 ? 1.117 -10.808 3.734 1.00 0.35 365 SER A N 17
ATOM 28905 C CA . SER A 1 57 ? 1.344 -10.005 2.543 1.00 0.34 365 SER A CA 17
ATOM 28906 C C . SER A 1 57 ? 0.341 -8.857 2.447 1.00 0.32 365 SER A C 17
ATOM 28907 O O . SER A 1 57 ? -0.608 -8.778 3.225 1.00 0.52 365 SER A O 17
ATOM 28915 N N . PHE A 1 58 ? 0.572 -7.964 1.502 1.00 0.19 366 PHE A N 17
ATOM 28916 C CA . PHE A 1 58 ? -0.328 -6.855 1.248 1.00 0.16 366 PHE A CA 17
ATOM 28917 C C . PHE A 1 58 ? -0.269 -6.497 -0.230 1.00 0.16 366 PHE A C 17
ATOM 28918 O O . PHE A 1 58 ? 0.787 -6.600 -0.854 1.00 0.28 366 PHE A O 17
ATOM 28935 N N . THR A 1 59 ? -1.395 -6.110 -0.799 1.00 0.17 367 THR A N 17
ATOM 28936 C CA . THR A 1 59 ? -1.448 -5.793 -2.216 1.00 0.19 367 THR A CA 17
ATOM 28937 C C . THR A 1 59 ? -2.257 -4.526 -2.477 1.00 0.19 367 THR A C 17
ATOM 28938 O O . THR A 1 59 ? -3.392 -4.402 -2.023 1.00 0.27 367 THR A O 17
ATOM 28949 N N . LEU A 1 60 ? -1.652 -3.584 -3.190 1.00 0.20 368 LEU A N 17
ATOM 28950 C CA . LEU A 1 60 ? -2.333 -2.365 -3.604 1.00 0.22 368 LEU A CA 17
ATOM 28951 C C . LEU A 1 60 ? -2.641 -2.411 -5.095 1.00 0.23 368 LEU A C 17
ATOM 28952 O O . LEU A 1 60 ? -1.730 -2.508 -5.921 1.00 0.33 368 LEU A O 17
ATOM 28968 N N . ASP A 1 61 ? -3.920 -2.355 -5.431 1.00 0.21 369 ASP A N 17
ATOM 28969 C CA . ASP A 1 61 ? -4.354 -2.342 -6.822 1.00 0.24 369 ASP A CA 17
ATOM 28970 C C . ASP A 1 61 ? -4.776 -0.940 -7.228 1.00 0.21 369 ASP A C 17
ATOM 28971 O O . ASP A 1 61 ? -5.691 -0.358 -6.640 1.00 0.22 369 ASP A O 17
ATOM 28980 N N . PHE A 1 62 ? -4.109 -0.401 -8.236 1.00 0.25 370 PHE A N 17
ATOM 28981 C CA . PHE A 1 62 ? -4.355 0.968 -8.665 1.00 0.26 370 PHE A CA 17
ATOM 28982 C C . PHE A 1 62 ? -5.237 1.007 -9.907 1.00 0.31 370 PHE A C 17
ATOM 28983 O O . PHE A 1 62 ? -5.407 2.055 -10.526 1.00 0.35 370 PHE A O 17
ATOM 29000 N N . GLY A 1 63 ? -5.793 -0.145 -10.262 1.00 0.40 371 GLY A N 17
ATOM 29001 C CA . GLY A 1 63 ? -6.711 -0.223 -11.384 1.00 0.50 371 GLY A CA 17
ATOM 29002 C C . GLY A 1 63 ? -6.071 0.169 -12.699 1.00 0.49 371 GLY A C 17
ATOM 29003 O O . GLY A 1 63 ? -5.213 -0.543 -13.220 1.00 0.58 371 GLY A O 17
ATOM 29007 N N . ASP A 1 64 ? -6.473 1.318 -13.218 1.00 0.49 372 ASP A N 17
ATOM 29008 C CA . ASP A 1 64 ? -5.997 1.794 -14.510 1.00 0.56 372 ASP A CA 17
ATOM 29009 C C . ASP A 1 64 ? -5.077 2.989 -14.334 1.00 0.55 372 ASP A C 17
ATOM 29010 O O . ASP A 1 64 ? -4.910 3.800 -15.241 1.00 0.72 372 ASP A O 17
ATOM 29019 N N . TYR A 1 65 ? -4.464 3.079 -13.166 1.00 0.52 373 TYR A N 17
ATOM 29020 C CA . TYR A 1 65 ? -3.510 4.142 -12.885 1.00 0.51 373 TYR A CA 17
ATOM 29021 C C . TYR A 1 65 ? -2.129 3.734 -13.388 1.00 0.52 373 TYR A C 17
ATOM 29022 O O . TYR A 1 65 ? -1.327 4.574 -13.794 1.00 0.60 373 TYR A O 17
ATOM 29040 N N . GLN A 1 66 ? -1.874 2.434 -13.381 1.00 0.53 374 GLN A N 17
ATOM 29041 C CA . GLN A 1 66 ? -0.643 1.881 -13.924 1.00 0.59 374 GLN A CA 17
ATOM 29042 C C . GLN A 1 66 ? -0.803 0.385 -14.145 1.00 0.60 374 GLN A C 17
ATOM 29043 O O . GLN A 1 66 ? -1.623 -0.260 -13.487 1.00 0.59 374 GLN A O 17
ATOM 29057 N N . ASP A 1 67 ? -0.045 -0.158 -15.087 1.00 0.74 375 ASP A N 17
ATOM 29058 C CA . ASP A 1 67 ? -0.073 -1.591 -15.344 1.00 0.78 375 ASP A CA 17
ATOM 29059 C C . ASP A 1 67 ? 0.837 -2.308 -14.360 1.00 0.64 375 ASP A C 17
ATOM 29060 O O . ASP A 1 67 ? 2.042 -2.047 -14.308 1.00 0.73 375 ASP A O 17
ATOM 29069 N N . GLY A 1 68 ? 0.258 -3.201 -13.581 1.00 0.57 376 GLY A N 17
ATOM 29070 C CA . GLY A 1 68 ? 1.002 -3.855 -12.531 1.00 0.53 376 GLY A CA 17
ATOM 29071 C C . GLY A 1 68 ? 0.686 -3.245 -11.186 1.00 0.52 376 GLY A C 17
ATOM 29072 O O . GLY A 1 68 ? 0.541 -2.028 -11.071 1.00 0.70 376 GLY A O 17
ATOM 29076 N N . TYR A 1 69 ? 0.560 -4.082 -10.174 1.00 0.46 377 TYR A N 17
ATOM 29077 C CA . TYR A 1 69 ? 0.140 -3.617 -8.863 1.00 0.46 377 TYR A CA 17
ATOM 29078 C C . TYR A 1 69 ? 1.308 -3.611 -7.889 1.00 0.37 377 TYR A C 17
ATOM 29079 O O . TYR A 1 69 ? 2.464 -3.785 -8.284 1.00 0.38 377 TYR A O 17
ATOM 29097 N N . TYR A 1 70 ? 0.999 -3.423 -6.617 1.00 0.32 378 TYR A N 17
ATOM 29098 C CA . TYR A 1 70 ? 2.018 -3.365 -5.588 1.00 0.29 378 TYR A CA 17
ATOM 29099 C C . TYR A 1 70 ? 1.775 -4.457 -4.553 1.00 0.24 378 TYR A C 17
ATOM 29100 O O . TYR A 1 70 ? 0.966 -4.298 -3.639 1.00 0.26 378 TYR A O 17
ATOM 29118 N N . SER A 1 71 ? 2.443 -5.586 -4.737 1.00 0.26 379 SER A N 17
ATOM 29119 C CA . SER A 1 71 ? 2.313 -6.714 -3.830 1.00 0.27 379 SER A CA 17
ATOM 29120 C C . SER A 1 71 ? 3.569 -6.860 -2.977 1.00 0.24 379 SER A C 17
ATOM 29121 O O . SER A 1 71 ? 4.672 -7.052 -3.495 1.00 0.29 379 SER A O 17
ATOM 29129 N N . VAL A 1 72 ? 3.399 -6.754 -1.670 1.00 0.22 380 VAL A N 17
ATOM 29130 C CA . VAL A 1 72 ? 4.516 -6.831 -0.746 1.00 0.24 380 VAL A CA 17
ATOM 29131 C C . VAL A 1 72 ? 4.281 -7.905 0.304 1.00 0.23 380 VAL A C 17
ATOM 29132 O O . VAL A 1 72 ? 3.140 -8.262 0.595 1.00 0.30 380 VAL A O 17
ATOM 29145 N N . GLN A 1 73 ? 5.362 -8.427 0.853 1.00 0.22 381 GLN A N 17
ATOM 29146 C CA . GLN A 1 73 ? 5.278 -9.345 1.974 1.00 0.24 381 GLN A CA 17
ATOM 29147 C C . GLN A 1 73 ? 5.417 -8.556 3.264 1.00 0.24 381 GLN A C 17
ATOM 29148 O O . GLN A 1 73 ? 6.343 -7.758 3.407 1.00 0.32 381 GLN A O 17
ATOM 29162 N N . THR A 1 74 ? 4.491 -8.754 4.187 1.00 0.21 382 THR A N 17
ATOM 29163 C CA . THR A 1 74 ? 4.481 -7.993 5.423 1.00 0.26 382 THR A CA 17
ATOM 29164 C C . THR A 1 74 ? 3.496 -8.584 6.420 1.00 0.25 382 THR A C 17
ATOM 29165 O O . THR A 1 74 ? 2.386 -8.981 6.063 1.00 0.30 382 THR A O 17
ATOM 29176 N N . THR A 1 75 ? 3.908 -8.639 7.674 1.00 0.31 383 THR A N 17
ATOM 29177 C CA . THR A 1 75 ? 3.054 -9.131 8.734 1.00 0.37 383 THR A CA 17
ATOM 29178 C C . THR A 1 75 ? 2.111 -8.036 9.226 1.00 0.36 383 THR A C 17
ATOM 29179 O O . THR A 1 75 ? 1.212 -8.283 10.028 1.00 0.46 383 THR A O 17
ATOM 29190 N N . GLU A 1 76 ? 2.310 -6.824 8.718 1.00 0.31 384 GLU A N 17
ATOM 29191 C CA . GLU A 1 76 ? 1.490 -5.687 9.109 1.00 0.35 384 GLU A CA 17
ATOM 29192 C C . GLU A 1 76 ? 0.514 -5.323 7.996 1.00 0.28 384 GLU A C 17
ATOM 29193 O O . GLU A 1 76 ? -0.065 -4.237 8.006 1.00 0.27 384 GLU A O 17
ATOM 29205 N N . GLY A 1 77 ? 0.322 -6.244 7.053 1.00 0.27 385 GLY A N 17
ATOM 29206 C CA . GLY A 1 77 ? -0.563 -5.997 5.923 1.00 0.27 385 GLY A CA 17
ATOM 29207 C C . GLY A 1 77 ? -1.965 -5.589 6.344 1.00 0.26 385 GLY A C 17
ATOM 29208 O O . GLY A 1 77 ? -2.566 -4.695 5.745 1.00 0.27 385 GLY A O 17
ATOM 29212 N N . GLU A 1 78 ? -2.480 -6.238 7.381 1.00 0.30 386 GLU A N 17
ATOM 29213 C CA . GLU A 1 78 ? -3.804 -5.922 7.905 1.00 0.35 386 GLU A CA 17
ATOM 29214 C C . GLU A 1 78 ? -3.829 -4.499 8.460 1.00 0.31 386 GLU A C 17
ATOM 29215 O O . GLU A 1 78 ? -4.794 -3.756 8.267 1.00 0.36 386 GLU A O 17
ATOM 29227 N N . GLN A 1 79 ? -2.746 -4.125 9.128 1.00 0.29 387 GLN A N 17
ATOM 29228 C CA . GLN A 1 79 ? -2.627 -2.808 9.737 1.00 0.30 387 GLN A CA 17
ATOM 29229 C C . GLN A 1 79 ? -2.502 -1.718 8.678 1.00 0.27 387 GLN A C 17
ATOM 29230 O O . GLN A 1 79 ? -3.044 -0.626 8.839 1.00 0.31 387 GLN A O 17
ATOM 29244 N N . ILE A 1 80 ? -1.796 -2.021 7.593 1.00 0.24 388 ILE A N 17
ATOM 29245 C CA . ILE A 1 80 ? -1.636 -1.071 6.496 1.00 0.23 388 ILE A CA 17
ATOM 29246 C C . ILE A 1 80 ? -2.995 -0.723 5.896 1.00 0.22 388 ILE A C 17
ATOM 29247 O O . ILE A 1 80 ? -3.351 0.450 5.771 1.00 0.22 388 ILE A O 17
ATOM 29263 N N . ALA A 1 81 ? -3.752 -1.758 5.553 1.00 0.22 389 ALA A N 17
ATOM 29264 C CA . ALA A 1 81 ? -5.061 -1.593 4.935 1.00 0.24 389 ALA A CA 17
ATOM 29265 C C . ALA A 1 81 ? -6.000 -0.788 5.821 1.00 0.22 389 ALA A C 17
ATOM 29266 O O . ALA A 1 81 ? -6.680 0.130 5.355 1.00 0.23 389 ALA A O 17
ATOM 29273 N N . GLN A 1 82 ? -6.030 -1.136 7.100 1.00 0.22 390 GLN A N 17
ATOM 29274 C CA . GLN A 1 82 ? -6.919 -0.485 8.049 1.00 0.25 390 GLN A CA 17
ATOM 29275 C C . GLN A 1 82 ? -6.503 0.968 8.271 1.00 0.21 390 GLN A C 17
ATOM 29276 O O . GLN A 1 82 ? -7.346 1.835 8.505 1.00 0.23 390 GLN A O 17
ATOM 29290 N N . LEU A 1 83 ? -5.206 1.233 8.179 1.00 0.21 391 LEU A N 17
ATOM 29291 C CA . LEU A 1 83 ? -4.689 2.586 8.336 1.00 0.22 391 LEU A CA 17
ATOM 29292 C C . LEU A 1 83 ? -5.092 3.453 7.147 1.00 0.20 391 LEU A C 17
ATOM 29293 O O . LEU A 1 83 ? -5.509 4.599 7.317 1.00 0.22 391 LEU A O 17
ATOM 29309 N N . ILE A 1 84 ? -4.974 2.893 5.945 1.00 0.18 392 ILE A N 17
ATOM 29310 C CA . ILE A 1 84 ? -5.367 3.598 4.728 1.00 0.17 392 ILE A CA 17
ATOM 29311 C C . ILE A 1 84 ? -6.850 3.959 4.776 1.00 0.17 392 ILE A C 17
ATOM 29312 O O . ILE A 1 84 ? -7.227 5.113 4.557 1.00 0.19 392 ILE A O 17
ATOM 29328 N N . ALA A 1 85 ? -7.682 2.972 5.097 1.00 0.18 393 ALA A N 17
ATOM 29329 C CA . ALA A 1 85 ? -9.123 3.187 5.208 1.00 0.21 393 ALA A CA 17
ATOM 29330 C C . ALA A 1 85 ? -9.443 4.167 6.336 1.00 0.23 393 ALA A C 17
ATOM 29331 O O . ALA A 1 85 ? -10.487 4.822 6.332 1.00 0.29 393 ALA A O 17
ATOM 29338 N N . GLY A 1 86 ? -8.532 4.265 7.298 1.00 0.23 394 GLY A N 17
ATOM 29339 C CA . GLY A 1 86 ? -8.701 5.191 8.400 1.00 0.27 394 GLY A CA 17
ATOM 29340 C C . GLY A 1 86 ? -8.581 6.639 7.963 1.00 0.28 394 GLY A C 17
ATOM 29341 O O . GLY A 1 86 ? -9.301 7.502 8.460 1.00 0.35 394 GLY A O 17
ATOM 29345 N N . TYR A 1 87 ? -7.670 6.907 7.034 1.00 0.27 395 TYR A N 17
ATOM 29346 C CA . TYR A 1 87 ? -7.495 8.258 6.512 1.00 0.30 395 TYR A CA 17
ATOM 29347 C C . TYR A 1 87 ? -8.571 8.570 5.484 1.00 0.30 395 TYR A C 17
ATOM 29348 O O . TYR A 1 87 ? -9.081 9.687 5.421 1.00 0.36 395 TYR A O 17
ATOM 29366 N N . ILE A 1 88 ? -8.916 7.563 4.693 1.00 0.27 396 ILE A N 17
ATOM 29367 C CA . ILE A 1 88 ? -9.953 7.688 3.675 1.00 0.31 396 ILE A CA 17
ATOM 29368 C C . ILE A 1 88 ? -11.274 8.163 4.285 1.00 0.37 396 ILE A C 17
ATOM 29369 O O . ILE A 1 88 ? -11.948 9.033 3.729 1.00 0.45 396 ILE A O 17
ATOM 29385 N N . ASP A 1 89 ? -11.613 7.612 5.444 1.00 0.38 397 ASP A N 17
ATOM 29386 C CA . ASP A 1 89 ? -12.838 7.983 6.154 1.00 0.47 397 ASP A CA 17
ATOM 29387 C C . ASP A 1 89 ? -12.852 9.469 6.508 1.00 0.51 397 ASP A C 17
ATOM 29388 O O . ASP A 1 89 ? -13.905 10.100 6.535 1.00 0.63 397 ASP A O 17
ATOM 29397 N N . ILE A 1 90 ? -11.674 10.025 6.760 1.00 0.47 398 ILE A N 17
ATOM 29398 C CA . ILE A 1 90 ? -11.556 11.429 7.140 1.00 0.53 398 ILE A CA 17
ATOM 29399 C C . ILE A 1 90 ? -11.764 12.343 5.933 1.00 0.55 398 ILE A C 17
ATOM 29400 O O . ILE A 1 90 ? -12.289 13.450 6.063 1.00 0.65 398 ILE A O 17
ATOM 29416 N N . ILE A 1 91 ? -11.367 11.865 4.760 1.00 0.50 399 ILE A N 17
ATOM 29417 C CA . ILE A 1 91 ? -11.455 12.659 3.539 1.00 0.52 399 ILE A CA 17
ATOM 29418 C C . ILE A 1 91 ? -12.893 12.721 3.026 1.00 0.59 399 ILE A C 17
ATOM 29419 O O . ILE A 1 91 ? -13.315 13.723 2.448 1.00 0.72 399 ILE A O 17
ATOM 29435 N N . LEU A 1 92 ? -13.639 11.647 3.249 1.00 0.59 400 LEU A N 17
ATOM 29436 C CA . LEU A 1 92 ? -15.009 11.544 2.764 1.00 0.73 400 LEU A CA 17
ATOM 29437 C C . LEU A 1 92 ? -15.953 12.443 3.558 1.00 0.90 400 LEU A C 17
ATOM 29438 O O . LEU A 1 92 ? -16.489 11.990 4.592 1.00 1.31 400 LEU A O 17
ATOM 29455 N N . GLY B 2 1 ? -13.031 -21.976 10.126 1.00 12.98 367 GLY B N 17
ATOM 29456 C CA . GLY B 2 1 ? -12.000 -22.990 10.454 1.00 12.67 367 GLY B CA 17
ATOM 29457 C C . GLY B 2 1 ? -10.606 -22.425 10.314 1.00 12.18 367 GLY B C 17
ATOM 29458 O O . GLY B 2 1 ? -10.303 -21.380 10.887 1.00 12.32 367 GLY B O 17
ATOM 29464 N N . ARG B 2 2 ? -9.763 -23.102 9.546 1.00 11.83 368 ARG B N 17
ATOM 29465 C CA . ARG B 2 2 ? -8.416 -22.615 9.278 1.00 11.57 368 ARG B CA 17
ATOM 29466 C C . ARG B 2 2 ? -8.480 -21.513 8.224 1.00 10.70 368 ARG B C 17
ATOM 29467 O O . ARG B 2 2 ? -8.410 -21.787 7.024 1.00 10.61 368 ARG B O 17
ATOM 29488 N N . SER B 2 3 ? -8.656 -20.276 8.667 1.00 10.27 369 SER B N 17
ATOM 29489 C CA . SER B 2 3 ? -8.776 -19.155 7.758 1.00 9.63 369 SER B CA 17
ATOM 29490 C C . SER B 2 3 ? -8.375 -17.861 8.445 1.00 8.81 369 SER B C 17
ATOM 29491 O O . SER B 2 3 ? -9.072 -17.379 9.340 1.00 8.90 369 SER B O 17
ATOM 29499 N N . LYS B 2 4 ? -7.235 -17.324 8.048 1.00 8.27 370 LYS B N 17
ATOM 29500 C CA . LYS B 2 4 ? -6.861 -15.979 8.445 1.00 7.62 370 LYS B CA 17
ATOM 29501 C C . LYS B 2 4 ? -7.369 -15.017 7.385 1.00 6.77 370 LYS B C 17
ATOM 29502 O O . LYS B 2 4 ? -6.856 -14.978 6.267 1.00 6.67 370 LYS B O 17
ATOM 29521 N N . GLU B 2 5 ? -8.405 -14.275 7.747 1.00 6.50 371 GLU B N 17
ATOM 29522 C CA . GLU B 2 5 ? -9.187 -13.508 6.791 1.00 6.00 371 GLU B CA 17
ATOM 29523 C C . GLU B 2 5 ? -8.347 -12.546 5.958 1.00 4.98 371 GLU B C 17
ATOM 29524 O O . GLU B 2 5 ? -7.824 -11.549 6.464 1.00 4.97 371 GLU B O 17
ATOM 29536 N N . SER B 2 6 ? -8.211 -12.873 4.678 1.00 4.53 372 SER B N 17
ATOM 29537 C CA . SER B 2 6 ? -7.595 -11.991 3.716 1.00 3.82 372 SER B CA 17
ATOM 29538 C C . SER B 2 6 ? -8.503 -11.863 2.505 1.00 2.91 372 SER B C 17
ATOM 29539 O O . SER B 2 6 ? -9.081 -12.849 2.040 1.00 3.19 372 SER B O 17
ATOM 29547 N N . GLY B 2 7 ? -8.612 -10.658 1.998 1.00 2.37 373 GLY B N 17
ATOM 29548 C CA . GLY B 2 7 ? -9.503 -10.402 0.891 1.00 1.94 373 GLY B CA 17
ATOM 29549 C C . GLY B 2 7 ? -9.405 -8.972 0.409 1.00 1.44 373 GLY B C 17
ATOM 29550 O O . GLY B 2 7 ? -8.445 -8.272 0.737 1.00 2.02 373 GLY B O 17
ATOM 29554 N N . TRP B 2 8 ? -10.404 -8.527 -0.341 1.00 1.08 374 TRP B N 17
ATOM 29555 C CA . TRP B 2 8 ? -10.327 -7.256 -1.032 1.00 0.61 374 TRP B CA 17
ATOM 29556 C C . TRP B 2 8 ? -11.192 -6.195 -0.383 1.00 0.55 374 TRP B C 17
ATOM 29557 O O . TRP B 2 8 ? -12.384 -6.399 -0.140 1.00 0.90 374 TRP B O 17
ATOM 29578 N N . VAL B 2 9 ? -10.572 -5.065 -0.102 1.00 0.40 375 VAL B N 17
ATOM 29579 C CA . VAL B 2 9 ? -11.277 -3.897 0.401 1.00 0.38 375 VAL B CA 17
ATOM 29580 C C . VAL B 2 9 ? -11.212 -2.805 -0.657 1.00 0.44 375 VAL B C 17
ATOM 29581 O O . VAL B 2 9 ? -10.125 -2.420 -1.094 1.00 0.53 375 VAL B O 17
ATOM 29594 N N . GLU B 2 10 ? -12.368 -2.340 -1.094 1.00 0.51 376 GLU B N 17
ATOM 29595 C CA . GLU B 2 10 ? -12.434 -1.389 -2.189 1.00 0.63 376 GLU B CA 17
ATOM 29596 C C . GLU B 2 10 ? -12.463 0.044 -1.670 1.00 0.52 376 GLU B C 17
ATOM 29597 O O . GLU B 2 10 ? -12.844 0.299 -0.528 1.00 0.61 376 GLU B O 17
ATOM 29609 N N . ASN B 2 11 ? -12.045 0.969 -2.521 1.00 0.54 377 ASN B N 17
ATOM 29610 C CA . ASN B 2 11 ? -11.909 2.374 -2.141 1.00 0.58 377 ASN B CA 17
ATOM 29611 C C . ASN B 2 11 ? -12.905 3.235 -2.912 1.00 0.50 377 ASN B C 17
ATOM 29612 O O . ASN B 2 11 ? -13.105 3.036 -4.111 1.00 0.65 377 ASN B O 17
ATOM 29623 N N . GLU B 2 12 ? -13.513 4.200 -2.224 1.00 0.43 378 GLU B N 17
ATOM 29624 C CA . GLU B 2 12 ? -14.584 4.997 -2.806 1.00 0.51 378 GLU B CA 17
ATOM 29625 C C . GLU B 2 12 ? -14.080 6.317 -3.364 1.00 0.44 378 GLU B C 17
ATOM 29626 O O . GLU B 2 12 ? -14.861 7.145 -3.834 1.00 0.53 378 GLU B O 17
ATOM 29638 N N . ILE B 2 13 ? -12.783 6.505 -3.313 1.00 0.36 379 ILE B N 17
ATOM 29639 C CA . ILE B 2 13 ? -12.168 7.690 -3.912 1.00 0.38 379 ILE B CA 17
ATOM 29640 C C . ILE B 2 13 ? -11.083 7.283 -4.922 1.00 0.48 379 ILE B C 17
ATOM 29641 O O . ILE B 2 13 ? -9.910 7.166 -4.576 1.00 1.17 379 ILE B O 17
ATOM 29657 N N . TYR B 2 14 ? -11.473 7.034 -6.166 1.00 0.45 380 TYR B N 17
ATOM 29658 C CA . TYR B 2 14 ? -10.528 6.604 -7.181 1.00 0.42 380 TYR B CA 17
ATOM 29659 C C . TYR B 2 14 ? -10.643 7.484 -8.420 1.00 0.46 380 TYR B C 17
ATOM 29660 O O . TYR B 2 14 ? -11.734 7.640 -8.975 1.00 0.58 380 TYR B O 17
ATOM 29678 N N . TYR B 2 15 ? -9.528 8.082 -8.827 1.00 0.55 381 TYR B N 17
ATOM 29679 C CA . TYR B 2 15 ? -9.486 8.888 -10.025 1.00 0.70 381 TYR B CA 17
ATOM 29680 C C . TYR B 2 15 ? -9.670 8.014 -11.263 1.00 0.79 381 TYR B C 17
ATOM 29681 O O . TYR B 2 15 ? -10.812 7.910 -11.754 1.00 1.31 381 TYR B O 17
ATOM 29700 N N . GLY A 1 1 ? -1.242 10.499 11.062 1.00 4.12 309 GLY A N 18
ATOM 29701 C CA . GLY A 1 1 ? 0.231 10.525 11.221 1.00 3.32 309 GLY A CA 18
ATOM 29702 C C . GLY A 1 1 ? 0.943 9.927 10.029 1.00 2.36 309 GLY A C 18
ATOM 29703 O O . GLY A 1 1 ? 0.302 9.464 9.085 1.00 2.83 309 GLY A O 18
ATOM 29709 N N . VAL A 1 2 ? 2.265 9.937 10.063 1.00 1.70 310 VAL A N 18
ATOM 29710 C CA . VAL A 1 2 ? 3.057 9.335 9.006 1.00 1.44 310 VAL A CA 18
ATOM 29711 C C . VAL A 1 2 ? 3.706 8.042 9.504 1.00 1.00 310 VAL A C 18
ATOM 29712 O O . VAL A 1 2 ? 4.758 8.047 10.153 1.00 1.09 310 VAL A O 18
ATOM 29725 N N . SER A 1 3 ? 3.043 6.932 9.230 1.00 0.71 311 SER A N 18
ATOM 29726 C CA . SER A 1 3 ? 3.492 5.635 9.704 1.00 0.41 311 SER A CA 18
ATOM 29727 C C . SER A 1 3 ? 4.368 4.950 8.663 1.00 0.34 311 SER A C 18
ATOM 29728 O O . SER A 1 3 ? 4.017 4.897 7.485 1.00 0.47 311 SER A O 18
ATOM 29736 N N . PHE A 1 4 ? 5.510 4.442 9.098 1.00 0.29 312 PHE A N 18
ATOM 29737 C CA . PHE A 1 4 ? 6.410 3.723 8.211 1.00 0.27 312 PHE A CA 18
ATOM 29738 C C . PHE A 1 4 ? 6.376 2.235 8.516 1.00 0.26 312 PHE A C 18
ATOM 29739 O O . PHE A 1 4 ? 6.630 1.814 9.645 1.00 0.34 312 PHE A O 18
ATOM 29756 N N . PHE A 1 5 ? 6.052 1.448 7.505 1.00 0.24 313 PHE A N 18
ATOM 29757 C CA . PHE A 1 5 ? 6.027 0.002 7.640 1.00 0.26 313 PHE A CA 18
ATOM 29758 C C . PHE A 1 5 ? 7.206 -0.614 6.906 1.00 0.26 313 PHE A C 18
ATOM 29759 O O . PHE A 1 5 ? 7.414 -0.356 5.721 1.00 0.26 313 PHE A O 18
ATOM 29776 N N . LEU A 1 6 ? 7.982 -1.416 7.617 1.00 0.36 314 LEU A N 18
ATOM 29777 C CA . LEU A 1 6 ? 9.117 -2.097 7.018 1.00 0.38 314 LEU A CA 18
ATOM 29778 C C . LEU A 1 6 ? 8.643 -3.365 6.322 1.00 0.37 314 LEU A C 18
ATOM 29779 O O . LEU A 1 6 ? 8.542 -4.428 6.937 1.00 0.50 314 LEU A O 18
ATOM 29795 N N . VAL A 1 7 ? 8.320 -3.233 5.047 1.00 0.26 315 VAL A N 18
ATOM 29796 C CA . VAL A 1 7 ? 7.775 -4.337 4.275 1.00 0.26 315 VAL A CA 18
ATOM 29797 C C . VAL A 1 7 ? 8.845 -4.957 3.390 1.00 0.24 315 VAL A C 18
ATOM 29798 O O . VAL A 1 7 ? 9.954 -4.429 3.275 1.00 0.27 315 VAL A O 18
ATOM 29811 N N . LYS A 1 8 ? 8.513 -6.077 2.771 1.00 0.25 316 LYS A N 18
ATOM 29812 C CA . LYS A 1 8 ? 9.449 -6.770 1.904 1.00 0.28 316 LYS A CA 18
ATOM 29813 C C . LYS A 1 8 ? 8.875 -6.903 0.498 1.00 0.28 316 LYS A C 18
ATOM 29814 O O . LYS A 1 8 ? 7.909 -7.637 0.281 1.00 0.28 316 LYS A O 18
ATOM 29833 N N . GLU A 1 9 ? 9.463 -6.181 -0.446 1.00 0.32 317 GLU A N 18
ATOM 29834 C CA . GLU A 1 9 ? 9.020 -6.223 -1.833 1.00 0.37 317 GLU A CA 18
ATOM 29835 C C . GLU A 1 9 ? 9.662 -7.401 -2.555 1.00 0.45 317 GLU A C 18
ATOM 29836 O O . GLU A 1 9 ? 10.879 -7.432 -2.755 1.00 0.48 317 GLU A O 18
ATOM 29848 N N . LYS A 1 10 ? 8.853 -8.384 -2.924 1.00 0.55 318 LYS A N 18
ATOM 29849 C CA . LYS A 1 10 ? 9.345 -9.513 -3.693 1.00 0.68 318 LYS A CA 18
ATOM 29850 C C . LYS A 1 10 ? 9.323 -9.190 -5.180 1.00 0.82 318 LYS A C 18
ATOM 29851 O O . LYS A 1 10 ? 8.275 -9.238 -5.830 1.00 0.95 318 LYS A O 18
ATOM 29870 N N . MET A 1 11 ? 10.486 -8.852 -5.710 1.00 0.90 319 MET A N 18
ATOM 29871 C CA . MET A 1 11 ? 10.618 -8.529 -7.120 1.00 1.09 319 MET A CA 18
ATOM 29872 C C . MET A 1 11 ? 11.105 -9.745 -7.894 1.00 1.22 319 MET A C 18
ATOM 29873 O O . MET A 1 11 ? 11.542 -10.734 -7.301 1.00 1.23 319 MET A O 18
ATOM 29887 N N . LYS A 1 12 ? 11.007 -9.677 -9.213 1.00 1.39 320 LYS A N 18
ATOM 29888 C CA . LYS A 1 12 ? 11.469 -10.755 -10.076 1.00 1.57 320 LYS A CA 18
ATOM 29889 C C . LYS A 1 12 ? 12.986 -10.711 -10.210 1.00 1.62 320 LYS A C 18
ATOM 29890 O O . LYS A 1 12 ? 13.635 -9.804 -9.691 1.00 1.59 320 LYS A O 18
ATOM 29909 N N . GLY A 1 13 ? 13.552 -11.693 -10.894 1.00 1.76 321 GLY A N 18
ATOM 29910 C CA . GLY A 1 13 ? 14.986 -11.722 -11.097 1.00 1.87 321 GLY A CA 18
ATOM 29911 C C . GLY A 1 13 ? 15.702 -12.487 -10.006 1.00 1.78 321 GLY A C 18
ATOM 29912 O O . GLY A 1 13 ? 16.627 -13.254 -10.279 1.00 1.93 321 GLY A O 18
ATOM 29916 N N . LYS A 1 14 ? 15.269 -12.293 -8.771 1.00 1.57 322 LYS A N 18
ATOM 29917 C CA . LYS A 1 14 ? 15.866 -12.978 -7.637 1.00 1.48 322 LYS A CA 18
ATOM 29918 C C . LYS A 1 14 ? 14.798 -13.337 -6.615 1.00 1.35 322 LYS A C 18
ATOM 29919 O O . LYS A 1 14 ? 13.668 -12.850 -6.682 1.00 1.32 322 LYS A O 18
ATOM 29938 N N . ASN A 1 15 ? 15.164 -14.189 -5.670 1.00 1.31 323 ASN A N 18
ATOM 29939 C CA . ASN A 1 15 ? 14.236 -14.648 -4.645 1.00 1.24 323 ASN A CA 18
ATOM 29940 C C . ASN A 1 15 ? 14.367 -13.803 -3.387 1.00 1.06 323 ASN A C 18
ATOM 29941 O O . ASN A 1 15 ? 13.555 -13.906 -2.468 1.00 1.04 323 ASN A O 18
ATOM 29952 N N . LYS A 1 16 ? 15.394 -12.967 -3.356 1.00 1.03 324 LYS A N 18
ATOM 29953 C CA . LYS A 1 16 ? 15.638 -12.097 -2.217 1.00 0.90 324 LYS A CA 18
ATOM 29954 C C . LYS A 1 16 ? 14.693 -10.899 -2.249 1.00 0.75 324 LYS A C 18
ATOM 29955 O O . LYS A 1 16 ? 14.667 -10.141 -3.220 1.00 0.81 324 LYS A O 18
ATOM 29974 N N . LEU A 1 17 ? 13.906 -10.749 -1.190 1.00 0.61 325 LEU A N 18
ATOM 29975 C CA . LEU A 1 17 ? 12.968 -9.638 -1.087 1.00 0.49 325 LEU A CA 18
ATOM 29976 C C . LEU A 1 17 ? 13.693 -8.372 -0.650 1.00 0.45 325 LEU A C 18
ATOM 29977 O O . LEU A 1 17 ? 14.670 -8.433 0.103 1.00 0.55 325 LEU A O 18
ATOM 29993 N N . VAL A 1 18 ? 13.213 -7.230 -1.117 1.00 0.40 326 VAL A N 18
ATOM 29994 C CA . VAL A 1 18 ? 13.838 -5.952 -0.809 1.00 0.38 326 VAL A CA 18
ATOM 29995 C C . VAL A 1 18 ? 13.093 -5.248 0.323 1.00 0.32 326 VAL A C 18
ATOM 29996 O O . VAL A 1 18 ? 11.877 -5.064 0.250 1.00 0.29 326 VAL A O 18
ATOM 30009 N N . PRO A 1 19 ? 13.807 -4.873 1.395 1.00 0.33 327 PRO A N 18
ATOM 30010 C CA . PRO A 1 19 ? 13.227 -4.123 2.512 1.00 0.30 327 PRO A CA 18
ATOM 30011 C C . PRO A 1 19 ? 12.808 -2.717 2.088 1.00 0.25 327 PRO A C 18
ATOM 30012 O O . PRO A 1 19 ? 13.621 -1.940 1.581 1.00 0.32 327 PRO A O 18
ATOM 30023 N N . ARG A 1 20 ? 11.543 -2.396 2.287 1.00 0.21 328 ARG A N 18
ATOM 30024 C CA . ARG A 1 20 ? 11.016 -1.109 1.875 1.00 0.23 328 ARG A CA 18
ATOM 30025 C C . ARG A 1 20 ? 10.300 -0.430 3.034 1.00 0.20 328 ARG A C 18
ATOM 30026 O O . ARG A 1 20 ? 9.612 -1.084 3.813 1.00 0.23 328 ARG A O 18
ATOM 30047 N N . LEU A 1 21 ? 10.473 0.877 3.149 1.00 0.18 329 LEU A N 18
ATOM 30048 C CA . LEU A 1 21 ? 9.756 1.651 4.145 1.00 0.20 329 LEU A CA 18
ATOM 30049 C C . LEU A 1 21 ? 8.499 2.240 3.526 1.00 0.19 329 LEU A C 18
ATOM 30050 O O . LEU A 1 21 ? 8.554 3.241 2.811 1.00 0.24 329 LEU A O 18
ATOM 30066 N N . LEU A 1 22 ? 7.375 1.592 3.767 1.00 0.17 330 LEU A N 18
ATOM 30067 C CA . LEU A 1 22 ? 6.110 2.038 3.214 1.00 0.17 330 LEU A CA 18
ATOM 30068 C C . LEU A 1 22 ? 5.485 3.081 4.130 1.00 0.18 330 LEU A C 18
ATOM 30069 O O . LEU A 1 22 ? 5.063 2.767 5.244 1.00 0.24 330 LEU A O 18
ATOM 30085 N N . GLY A 1 23 ? 5.457 4.320 3.668 1.00 0.18 331 GLY A N 18
ATOM 30086 C CA . GLY A 1 23 ? 4.911 5.397 4.462 1.00 0.22 331 GLY A CA 18
ATOM 30087 C C . GLY A 1 23 ? 3.446 5.632 4.172 1.00 0.22 331 GLY A C 18
ATOM 30088 O O . GLY A 1 23 ? 3.062 5.854 3.022 1.00 0.29 331 GLY A O 18
ATOM 30092 N N . ILE A 1 24 ? 2.627 5.567 5.205 1.00 0.22 332 ILE A N 18
ATOM 30093 C CA . ILE A 1 24 ? 1.199 5.787 5.058 1.00 0.22 332 ILE A CA 18
ATOM 30094 C C . ILE A 1 24 ? 0.800 7.096 5.724 1.00 0.24 332 ILE A C 18
ATOM 30095 O O . ILE A 1 24 ? 0.948 7.253 6.939 1.00 0.36 332 ILE A O 18
ATOM 30111 N N . THR A 1 25 ? 0.314 8.036 4.929 1.00 0.22 333 THR A N 18
ATOM 30112 C CA . THR A 1 25 ? -0.154 9.308 5.452 1.00 0.23 333 THR A CA 18
ATOM 30113 C C . THR A 1 25 ? -1.643 9.466 5.169 1.00 0.23 333 THR A C 18
ATOM 30114 O O . THR A 1 25 ? -2.273 8.554 4.634 1.00 0.28 333 THR A O 18
ATOM 30125 N N . LYS A 1 26 ? -2.205 10.624 5.500 1.00 0.26 334 LYS A N 18
ATOM 30126 C CA . LYS A 1 26 ? -3.637 10.841 5.334 1.00 0.28 334 LYS A CA 18
ATOM 30127 C C . LYS A 1 26 ? -3.971 11.318 3.925 1.00 0.26 334 LYS A C 18
ATOM 30128 O O . LYS A 1 26 ? -5.107 11.700 3.650 1.00 0.43 334 LYS A O 18
ATOM 30147 N N . GLU A 1 27 ? -2.991 11.297 3.031 1.00 0.27 335 GLU A N 18
ATOM 30148 C CA . GLU A 1 27 ? -3.224 11.736 1.664 1.00 0.33 335 GLU A CA 18
ATOM 30149 C C . GLU A 1 27 ? -2.487 10.873 0.642 1.00 0.27 335 GLU A C 18
ATOM 30150 O O . GLU A 1 27 ? -2.967 10.696 -0.479 1.00 0.34 335 GLU A O 18
ATOM 30162 N N . CYS A 1 28 ? -1.339 10.319 1.013 1.00 0.23 336 CYS A N 18
ATOM 30163 C CA . CYS A 1 28 ? -0.543 9.566 0.057 1.00 0.24 336 CYS A CA 18
ATOM 30164 C C . CYS A 1 28 ? 0.235 8.423 0.705 1.00 0.21 336 CYS A C 18
ATOM 30165 O O . CYS A 1 28 ? 0.453 8.398 1.920 1.00 0.28 336 CYS A O 18
ATOM 30173 N N . VAL A 1 29 ? 0.628 7.472 -0.128 1.00 0.22 337 VAL A N 18
ATOM 30174 C CA . VAL A 1 29 ? 1.457 6.351 0.285 1.00 0.21 337 VAL A CA 18
ATOM 30175 C C . VAL A 1 29 ? 2.801 6.412 -0.439 1.00 0.19 337 VAL A C 18
ATOM 30176 O O . VAL A 1 29 ? 2.864 6.248 -1.658 1.00 0.22 337 VAL A O 18
ATOM 30189 N N . MET A 1 30 ? 3.865 6.663 0.304 1.00 0.17 338 MET A N 18
ATOM 30190 C CA . MET A 1 30 ? 5.183 6.823 -0.295 1.00 0.17 338 MET A CA 18
ATOM 30191 C C . MET A 1 30 ? 6.076 5.618 -0.013 1.00 0.16 338 MET A C 18
ATOM 30192 O O . MET A 1 30 ? 6.082 5.077 1.091 1.00 0.20 338 MET A O 18
ATOM 30206 N N . ARG A 1 31 ? 6.823 5.193 -1.025 1.00 0.16 339 ARG A N 18
ATOM 30207 C CA . ARG A 1 31 ? 7.803 4.130 -0.853 1.00 0.17 339 ARG A CA 18
ATOM 30208 C C . ARG A 1 31 ? 9.172 4.718 -0.568 1.00 0.16 339 ARG A C 18
ATOM 30209 O O . ARG A 1 31 ? 9.816 5.270 -1.462 1.00 0.18 339 ARG A O 18
ATOM 30230 N N . VAL A 1 32 ? 9.606 4.607 0.672 1.00 0.18 340 VAL A N 18
ATOM 30231 C CA . VAL A 1 32 ? 10.915 5.093 1.070 1.00 0.22 340 VAL A CA 18
ATOM 30232 C C . VAL A 1 32 ? 11.935 3.962 1.002 1.00 0.24 340 VAL A C 18
ATOM 30233 O O . VAL A 1 32 ? 11.684 2.857 1.486 1.00 0.24 340 VAL A O 18
ATOM 30246 N N . ASP A 1 33 ? 13.067 4.233 0.373 1.00 0.30 341 ASP A N 18
ATOM 30247 C CA . ASP A 1 33 ? 14.131 3.247 0.260 1.00 0.36 341 ASP A CA 18
ATOM 30248 C C . ASP A 1 33 ? 14.796 3.034 1.614 1.00 0.38 341 ASP A C 18
ATOM 30249 O O . ASP A 1 33 ? 15.074 3.992 2.329 1.00 0.41 341 ASP A O 18
ATOM 30258 N N . GLU A 1 34 ? 15.038 1.779 1.961 1.00 0.42 342 GLU A N 18
ATOM 30259 C CA . GLU A 1 34 ? 15.608 1.440 3.258 1.00 0.47 342 GLU A CA 18
ATOM 30260 C C . GLU A 1 34 ? 17.022 2.010 3.383 1.00 0.60 342 GLU A C 18
ATOM 30261 O O . GLU A 1 34 ? 17.357 2.658 4.374 1.00 0.72 342 GLU A O 18
ATOM 30273 N N . LYS A 1 35 ? 17.829 1.797 2.357 1.00 0.69 343 LYS A N 18
ATOM 30274 C CA . LYS A 1 35 ? 19.235 2.178 2.392 1.00 0.87 343 LYS A CA 18
ATOM 30275 C C . LYS A 1 35 ? 19.414 3.693 2.273 1.00 0.79 343 LYS A C 18
ATOM 30276 O O . LYS A 1 35 ? 20.064 4.317 3.115 1.00 0.86 343 LYS A O 18
ATOM 30295 N N . THR A 1 36 ? 18.827 4.274 1.241 1.00 0.73 344 THR A N 18
ATOM 30296 C CA . THR A 1 36 ? 19.061 5.673 0.911 1.00 0.72 344 THR A CA 18
ATOM 30297 C C . THR A 1 36 ? 18.108 6.601 1.666 1.00 0.63 344 THR A C 18
ATOM 30298 O O . THR A 1 36 ? 18.367 7.798 1.789 1.00 0.67 344 THR A O 18
ATOM 30309 N N . LYS A 1 37 ? 17.007 6.035 2.161 1.00 0.55 345 LYS A N 18
ATOM 30310 C CA . LYS A 1 37 ? 16.007 6.780 2.932 1.00 0.52 345 LYS A CA 18
ATOM 30311 C C . LYS A 1 37 ? 15.289 7.834 2.087 1.00 0.53 345 LYS A C 18
ATOM 30312 O O . LYS A 1 37 ? 14.674 8.752 2.626 1.00 0.61 345 LYS A O 18
ATOM 30331 N N . GLU A 1 38 ? 15.341 7.682 0.771 1.00 0.53 346 GLU A N 18
ATOM 30332 C CA . GLU A 1 38 ? 14.664 8.613 -0.124 1.00 0.58 346 GLU A CA 18
ATOM 30333 C C . GLU A 1 38 ? 13.351 8.021 -0.615 1.00 0.44 346 GLU A C 18
ATOM 30334 O O . GLU A 1 38 ? 13.131 6.812 -0.520 1.00 0.42 346 GLU A O 18
ATOM 30346 N N . VAL A 1 39 ? 12.486 8.872 -1.144 1.00 0.39 347 VAL A N 18
ATOM 30347 C CA . VAL A 1 39 ? 11.217 8.423 -1.689 1.00 0.33 347 VAL A CA 18
ATOM 30348 C C . VAL A 1 39 ? 11.390 8.015 -3.148 1.00 0.31 347 VAL A C 18
ATOM 30349 O O . VAL A 1 39 ? 11.914 8.780 -3.961 1.00 0.42 347 VAL A O 18
ATOM 30362 N N . ILE A 1 40 ? 10.980 6.797 -3.465 1.00 0.25 348 ILE A N 18
ATOM 30363 C CA . ILE A 1 40 ? 11.065 6.295 -4.827 1.00 0.26 348 ILE A CA 18
ATOM 30364 C C . ILE A 1 40 ? 9.798 6.642 -5.601 1.00 0.26 348 ILE A C 18
ATOM 30365 O O . ILE A 1 40 ? 9.851 7.287 -6.646 1.00 0.35 348 ILE A O 18
ATOM 30381 N N . GLN A 1 41 ? 8.659 6.223 -5.070 1.00 0.23 349 GLN A N 18
ATOM 30382 C CA . GLN A 1 41 ? 7.381 6.461 -5.721 1.00 0.23 349 GLN A CA 18
ATOM 30383 C C . GLN A 1 41 ? 6.315 6.740 -4.670 1.00 0.22 349 GLN A C 18
ATOM 30384 O O . GLN A 1 41 ? 6.357 6.167 -3.580 1.00 0.29 349 GLN A O 18
ATOM 30398 N N . GLU A 1 42 ? 5.377 7.616 -4.992 1.00 0.23 350 GLU A N 18
ATOM 30399 C CA . GLU A 1 42 ? 4.312 7.966 -4.066 1.00 0.25 350 GLU A CA 18
ATOM 30400 C C . GLU A 1 42 ? 2.953 7.841 -4.749 1.00 0.26 350 GLU A C 18
ATOM 30401 O O . GLU A 1 42 ? 2.779 8.283 -5.888 1.00 0.36 350 GLU A O 18
ATOM 30413 N N . TRP A 1 43 ? 2.005 7.222 -4.062 1.00 0.23 351 TRP A N 18
ATOM 30414 C CA . TRP A 1 43 ? 0.653 7.072 -4.581 1.00 0.26 351 TRP A CA 18
ATOM 30415 C C . TRP A 1 43 ? -0.326 7.923 -3.788 1.00 0.25 351 TRP A C 18
ATOM 30416 O O . TRP A 1 43 ? -0.412 7.798 -2.569 1.00 0.52 351 TRP A O 18
ATOM 30437 N N . SER A 1 44 ? -1.049 8.792 -4.470 1.00 0.31 352 SER A N 18
ATOM 30438 C CA . SER A 1 44 ? -2.165 9.485 -3.853 1.00 0.30 352 SER A CA 18
ATOM 30439 C C . SER A 1 44 ? -3.253 8.469 -3.501 1.00 0.26 352 SER A C 18
ATOM 30440 O O . SER A 1 44 ? -3.481 7.521 -4.255 1.00 0.28 352 SER A O 18
ATOM 30448 N N . LEU A 1 45 ? -3.916 8.655 -2.364 1.00 0.25 353 LEU A N 18
ATOM 30449 C CA . LEU A 1 45 ? -4.974 7.738 -1.939 1.00 0.24 353 LEU A CA 18
ATOM 30450 C C . LEU A 1 45 ? -6.123 7.741 -2.944 1.00 0.23 353 LEU A C 18
ATOM 30451 O O . LEU A 1 45 ? -6.879 6.774 -3.047 1.00 0.23 353 LEU A O 18
ATOM 30467 N N . THR A 1 46 ? -6.233 8.832 -3.688 1.00 0.26 354 THR A N 18
ATOM 30468 C CA . THR A 1 46 ? -7.248 8.970 -4.720 1.00 0.28 354 THR A CA 18
ATOM 30469 C C . THR A 1 46 ? -6.969 8.034 -5.907 1.00 0.28 354 THR A C 18
ATOM 30470 O O . THR A 1 46 ? -7.862 7.742 -6.701 1.00 0.35 354 THR A O 18
ATOM 30481 N N . ASN A 1 47 ? -5.727 7.558 -6.012 1.00 0.26 355 ASN A N 18
ATOM 30482 C CA . ASN A 1 47 ? -5.312 6.729 -7.148 1.00 0.30 355 ASN A CA 18
ATOM 30483 C C . ASN A 1 47 ? -5.483 5.247 -6.846 1.00 0.28 355 ASN A C 18
ATOM 30484 O O . ASN A 1 47 ? -5.189 4.395 -7.684 1.00 0.33 355 ASN A O 18
ATOM 30495 N N . ILE A 1 48 ? -5.946 4.939 -5.645 1.00 0.26 356 ILE A N 18
ATOM 30496 C CA . ILE A 1 48 ? -6.166 3.555 -5.247 1.00 0.28 356 ILE A CA 18
ATOM 30497 C C . ILE A 1 48 ? -7.500 3.058 -5.797 1.00 0.28 356 ILE A C 18
ATOM 30498 O O . ILE A 1 48 ? -8.449 3.826 -5.900 1.00 0.38 356 ILE A O 18
ATOM 30514 N N . LYS A 1 49 ? -7.557 1.789 -6.180 1.00 0.26 357 LYS A N 18
ATOM 30515 C CA . LYS A 1 49 ? -8.795 1.192 -6.671 1.00 0.30 357 LYS A CA 18
ATOM 30516 C C . LYS A 1 49 ? -9.338 0.190 -5.653 1.00 0.31 357 LYS A C 18
ATOM 30517 O O . LYS A 1 49 ? -10.511 0.240 -5.274 1.00 0.45 357 LYS A O 18
ATOM 30536 N N . ARG A 1 50 ? -8.472 -0.718 -5.223 1.00 0.26 358 ARG A N 18
ATOM 30537 C CA . ARG A 1 50 ? -8.817 -1.726 -4.227 1.00 0.29 358 ARG A CA 18
ATOM 30538 C C . ARG A 1 50 ? -7.550 -2.329 -3.646 1.00 0.28 358 ARG A C 18
ATOM 30539 O O . ARG A 1 50 ? -6.536 -2.425 -4.333 1.00 0.35 358 ARG A O 18
ATOM 30560 N N . TRP A 1 51 ? -7.593 -2.720 -2.383 1.00 0.25 359 TRP A N 18
ATOM 30561 C CA . TRP A 1 51 ? -6.442 -3.358 -1.770 1.00 0.27 359 TRP A CA 18
ATOM 30562 C C . TRP A 1 51 ? -6.809 -4.710 -1.175 1.00 0.28 359 TRP A C 18
ATOM 30563 O O . TRP A 1 51 ? -7.941 -4.930 -0.739 1.00 0.36 359 TRP A O 18
ATOM 30584 N N . ALA A 1 52 ? -5.842 -5.611 -1.189 1.00 0.25 360 ALA A N 18
ATOM 30585 C CA . ALA A 1 52 ? -6.007 -6.944 -0.640 1.00 0.27 360 ALA A CA 18
ATOM 30586 C C . ALA A 1 52 ? -5.103 -7.124 0.562 1.00 0.25 360 ALA A C 18
ATOM 30587 O O . ALA A 1 52 ? -3.881 -7.005 0.459 1.00 0.31 360 ALA A O 18
ATOM 30594 N N . ALA A 1 53 ? -5.712 -7.397 1.701 1.00 0.26 361 ALA A N 18
ATOM 30595 C CA . ALA A 1 53 ? -4.981 -7.504 2.948 1.00 0.27 361 ALA A CA 18
ATOM 30596 C C . ALA A 1 53 ? -5.039 -8.921 3.500 1.00 0.25 361 ALA A C 18
ATOM 30597 O O . ALA A 1 53 ? -6.108 -9.529 3.565 1.00 0.38 361 ALA A O 18
ATOM 30604 N N . SER A 1 54 ? -3.883 -9.442 3.876 1.00 0.32 362 SER A N 18
ATOM 30605 C CA . SER A 1 54 ? -3.798 -10.739 4.524 1.00 0.40 362 SER A CA 18
ATOM 30606 C C . SER A 1 54 ? -2.736 -10.675 5.617 1.00 0.42 362 SER A C 18
ATOM 30607 O O . SER A 1 54 ? -1.995 -9.694 5.699 1.00 0.44 362 SER A O 18
ATOM 30615 N N . PRO A 1 55 ? -2.640 -11.703 6.476 1.00 0.46 363 PRO A N 18
ATOM 30616 C CA . PRO A 1 55 ? -1.630 -11.744 7.534 1.00 0.48 363 PRO A CA 18
ATOM 30617 C C . PRO A 1 55 ? -0.238 -12.090 7.008 1.00 0.45 363 PRO A C 18
ATOM 30618 O O . PRO A 1 55 ? 0.682 -12.337 7.787 1.00 0.66 363 PRO A O 18
ATOM 30629 N N . LYS A 1 56 ? -0.080 -12.108 5.689 1.00 0.44 364 LYS A N 18
ATOM 30630 C CA . LYS A 1 56 ? 1.195 -12.478 5.096 1.00 0.44 364 LYS A CA 18
ATOM 30631 C C . LYS A 1 56 ? 1.601 -11.524 3.972 1.00 0.37 364 LYS A C 18
ATOM 30632 O O . LYS A 1 56 ? 2.783 -11.238 3.797 1.00 0.40 364 LYS A O 18
ATOM 30651 N N . SER A 1 57 ? 0.634 -11.028 3.214 1.00 0.35 365 SER A N 18
ATOM 30652 C CA . SER A 1 57 ? 0.940 -10.130 2.112 1.00 0.34 365 SER A CA 18
ATOM 30653 C C . SER A 1 57 ? -0.103 -9.025 1.975 1.00 0.32 365 SER A C 18
ATOM 30654 O O . SER A 1 57 ? -1.270 -9.193 2.341 1.00 0.52 365 SER A O 18
ATOM 30662 N N . PHE A 1 58 ? 0.333 -7.886 1.461 1.00 0.19 366 PHE A N 18
ATOM 30663 C CA . PHE A 1 58 ? -0.553 -6.765 1.207 1.00 0.16 366 PHE A CA 18
ATOM 30664 C C . PHE A 1 58 ? -0.465 -6.367 -0.262 1.00 0.16 366 PHE A C 18
ATOM 30665 O O . PHE A 1 58 ? 0.627 -6.147 -0.786 1.00 0.28 366 PHE A O 18
ATOM 30682 N N . THR A 1 59 ? -1.610 -6.299 -0.923 1.00 0.17 367 THR A N 18
ATOM 30683 C CA . THR A 1 59 ? -1.657 -6.008 -2.348 1.00 0.19 367 THR A CA 18
ATOM 30684 C C . THR A 1 59 ? -2.452 -4.737 -2.633 1.00 0.19 367 THR A C 18
ATOM 30685 O O . THR A 1 59 ? -3.602 -4.613 -2.230 1.00 0.27 367 THR A O 18
ATOM 30696 N N . LEU A 1 60 ? -1.823 -3.797 -3.317 1.00 0.20 368 LEU A N 18
ATOM 30697 C CA . LEU A 1 60 ? -2.493 -2.584 -3.757 1.00 0.22 368 LEU A CA 18
ATOM 30698 C C . LEU A 1 60 ? -2.788 -2.645 -5.250 1.00 0.23 368 LEU A C 18
ATOM 30699 O O . LEU A 1 60 ? -1.884 -2.871 -6.058 1.00 0.33 368 LEU A O 18
ATOM 30715 N N . ASP A 1 61 ? -4.050 -2.472 -5.608 1.00 0.21 369 ASP A N 18
ATOM 30716 C CA . ASP A 1 61 ? -4.438 -2.360 -7.007 1.00 0.24 369 ASP A CA 18
ATOM 30717 C C . ASP A 1 61 ? -4.896 -0.942 -7.294 1.00 0.21 369 ASP A C 18
ATOM 30718 O O . ASP A 1 61 ? -5.739 -0.392 -6.579 1.00 0.22 369 ASP A O 18
ATOM 30727 N N . PHE A 1 62 ? -4.329 -0.352 -8.328 1.00 0.25 370 PHE A N 18
ATOM 30728 C CA . PHE A 1 62 ? -4.621 1.029 -8.673 1.00 0.26 370 PHE A CA 18
ATOM 30729 C C . PHE A 1 62 ? -5.413 1.099 -9.970 1.00 0.31 370 PHE A C 18
ATOM 30730 O O . PHE A 1 62 ? -5.738 2.182 -10.452 1.00 0.35 370 PHE A O 18
ATOM 30747 N N . GLY A 1 63 ? -5.722 -0.070 -10.522 1.00 0.40 371 GLY A N 18
ATOM 30748 C CA . GLY A 1 63 ? -6.485 -0.142 -11.752 1.00 0.50 371 GLY A CA 18
ATOM 30749 C C . GLY A 1 63 ? -5.807 0.569 -12.905 1.00 0.49 371 GLY A C 18
ATOM 30750 O O . GLY A 1 63 ? -4.727 0.169 -13.348 1.00 0.58 371 GLY A O 18
ATOM 30754 N N . ASP A 1 64 ? -6.427 1.642 -13.369 1.00 0.49 372 ASP A N 18
ATOM 30755 C CA . ASP A 1 64 ? -5.916 2.391 -14.505 1.00 0.56 372 ASP A CA 18
ATOM 30756 C C . ASP A 1 64 ? -4.940 3.463 -14.036 1.00 0.55 372 ASP A C 18
ATOM 30757 O O . ASP A 1 64 ? -5.216 4.662 -14.108 1.00 0.72 372 ASP A O 18
ATOM 30766 N N . TYR A 1 65 ? -3.812 3.022 -13.505 1.00 0.52 373 TYR A N 18
ATOM 30767 C CA . TYR A 1 65 ? -2.784 3.936 -13.037 1.00 0.51 373 TYR A CA 18
ATOM 30768 C C . TYR A 1 65 ? -1.413 3.475 -13.509 1.00 0.52 373 TYR A C 18
ATOM 30769 O O . TYR A 1 65 ? -0.703 4.209 -14.197 1.00 0.60 373 TYR A O 18
ATOM 30787 N N . GLN A 1 66 ? -1.049 2.248 -13.161 1.00 0.53 374 GLN A N 18
ATOM 30788 C CA . GLN A 1 66 ? 0.237 1.702 -13.563 1.00 0.59 374 GLN A CA 18
ATOM 30789 C C . GLN A 1 66 ? 0.126 0.220 -13.896 1.00 0.60 374 GLN A C 18
ATOM 30790 O O . GLN A 1 66 ? -0.947 -0.377 -13.779 1.00 0.59 374 GLN A O 18
ATOM 30804 N N . ASP A 1 67 ? 1.248 -0.363 -14.297 1.00 0.74 375 ASP A N 18
ATOM 30805 C CA . ASP A 1 67 ? 1.294 -1.753 -14.730 1.00 0.78 375 ASP A CA 18
ATOM 30806 C C . ASP A 1 67 ? 1.523 -2.687 -13.551 1.00 0.64 375 ASP A C 18
ATOM 30807 O O . ASP A 1 67 ? 2.482 -2.522 -12.790 1.00 0.73 375 ASP A O 18
ATOM 30816 N N . GLY A 1 68 ? 0.638 -3.661 -13.400 1.00 0.57 376 GLY A N 18
ATOM 30817 C CA . GLY A 1 68 ? 0.788 -4.651 -12.355 1.00 0.53 376 GLY A CA 18
ATOM 30818 C C . GLY A 1 68 ? 0.327 -4.159 -10.999 1.00 0.52 376 GLY A C 18
ATOM 30819 O O . GLY A 1 68 ? 0.200 -2.952 -10.773 1.00 0.70 376 GLY A O 18
ATOM 30823 N N . TYR A 1 69 ? 0.081 -5.095 -10.093 1.00 0.46 377 TYR A N 18
ATOM 30824 C CA . TYR A 1 69 ? -0.325 -4.759 -8.735 1.00 0.46 377 TYR A CA 18
ATOM 30825 C C . TYR A 1 69 ? 0.897 -4.409 -7.898 1.00 0.37 377 TYR A C 18
ATOM 30826 O O . TYR A 1 69 ? 2.031 -4.473 -8.376 1.00 0.38 377 TYR A O 18
ATOM 30844 N N . TYR A 1 70 ? 0.665 -4.040 -6.653 1.00 0.32 378 TYR A N 18
ATOM 30845 C CA . TYR A 1 70 ? 1.748 -3.821 -5.713 1.00 0.29 378 TYR A CA 18
ATOM 30846 C C . TYR A 1 70 ? 1.565 -4.722 -4.498 1.00 0.24 378 TYR A C 18
ATOM 30847 O O . TYR A 1 70 ? 0.763 -4.431 -3.614 1.00 0.26 378 TYR A O 18
ATOM 30865 N N . SER A 1 71 ? 2.288 -5.830 -4.474 1.00 0.26 379 SER A N 18
ATOM 30866 C CA . SER A 1 71 ? 2.166 -6.794 -3.393 1.00 0.27 379 SER A CA 18
ATOM 30867 C C . SER A 1 71 ? 3.468 -6.903 -2.616 1.00 0.24 379 SER A C 18
ATOM 30868 O O . SER A 1 71 ? 4.518 -7.203 -3.186 1.00 0.29 379 SER A O 18
ATOM 30876 N N . VAL A 1 72 ? 3.394 -6.653 -1.321 1.00 0.22 380 VAL A N 18
ATOM 30877 C CA . VAL A 1 72 ? 4.546 -6.797 -0.446 1.00 0.24 380 VAL A CA 18
ATOM 30878 C C . VAL A 1 72 ? 4.269 -7.841 0.625 1.00 0.23 380 VAL A C 18
ATOM 30879 O O . VAL A 1 72 ? 3.131 -7.994 1.074 1.00 0.30 380 VAL A O 18
ATOM 30892 N N . GLN A 1 73 ? 5.302 -8.569 1.014 1.00 0.22 381 GLN A N 18
ATOM 30893 C CA . GLN A 1 73 ? 5.172 -9.568 2.059 1.00 0.24 381 GLN A CA 18
ATOM 30894 C C . GLN A 1 73 ? 5.372 -8.910 3.416 1.00 0.24 381 GLN A C 18
ATOM 30895 O O . GLN A 1 73 ? 6.414 -8.299 3.674 1.00 0.32 381 GLN A O 18
ATOM 30909 N N . THR A 1 74 ? 4.364 -9.017 4.266 1.00 0.21 382 THR A N 18
ATOM 30910 C CA . THR A 1 74 ? 4.374 -8.349 5.552 1.00 0.26 382 THR A CA 18
ATOM 30911 C C . THR A 1 74 ? 3.232 -8.847 6.431 1.00 0.25 382 THR A C 18
ATOM 30912 O O . THR A 1 74 ? 2.120 -9.084 5.951 1.00 0.30 382 THR A O 18
ATOM 30923 N N . THR A 1 75 ? 3.510 -9.011 7.715 1.00 0.31 383 THR A N 18
ATOM 30924 C CA . THR A 1 75 ? 2.485 -9.396 8.669 1.00 0.37 383 THR A CA 18
ATOM 30925 C C . THR A 1 75 ? 1.687 -8.170 9.098 1.00 0.36 383 THR A C 18
ATOM 30926 O O . THR A 1 75 ? 0.623 -8.280 9.709 1.00 0.46 383 THR A O 18
ATOM 30937 N N . GLU A 1 76 ? 2.206 -6.998 8.746 1.00 0.31 384 GLU A N 18
ATOM 30938 C CA . GLU A 1 76 ? 1.584 -5.738 9.117 1.00 0.35 384 GLU A CA 18
ATOM 30939 C C . GLU A 1 76 ? 0.677 -5.241 7.995 1.00 0.28 384 GLU A C 18
ATOM 30940 O O . GLU A 1 76 ? 0.185 -4.114 8.037 1.00 0.27 384 GLU A O 18
ATOM 30952 N N . GLY A 1 77 ? 0.458 -6.095 6.994 1.00 0.27 385 GLY A N 18
ATOM 30953 C CA . GLY A 1 77 ? -0.430 -5.753 5.894 1.00 0.27 385 GLY A CA 18
ATOM 30954 C C . GLY A 1 77 ? -1.829 -5.439 6.377 1.00 0.26 385 GLY A C 18
ATOM 30955 O O . GLY A 1 77 ? -2.512 -4.574 5.825 1.00 0.27 385 GLY A O 18
ATOM 30959 N N . GLU A 1 78 ? -2.245 -6.149 7.419 1.00 0.30 386 GLU A N 18
ATOM 30960 C CA . GLU A 1 78 ? -3.519 -5.900 8.077 1.00 0.35 386 GLU A CA 18
ATOM 30961 C C . GLU A 1 78 ? -3.600 -4.449 8.547 1.00 0.31 386 GLU A C 18
ATOM 30962 O O . GLU A 1 78 ? -4.592 -3.754 8.309 1.00 0.36 386 GLU A O 18
ATOM 30974 N N . GLN A 1 79 ? -2.530 -4.001 9.197 1.00 0.29 387 GLN A N 18
ATOM 30975 C CA . GLN A 1 79 ? -2.453 -2.649 9.734 1.00 0.30 387 GLN A CA 18
ATOM 30976 C C . GLN A 1 79 ? -2.538 -1.621 8.617 1.00 0.27 387 GLN A C 18
ATOM 30977 O O . GLN A 1 79 ? -3.319 -0.678 8.691 1.00 0.31 387 GLN A O 18
ATOM 30991 N N . ILE A 1 80 ? -1.737 -1.832 7.575 1.00 0.24 388 ILE A N 18
ATOM 30992 C CA . ILE A 1 80 ? -1.671 -0.908 6.445 1.00 0.23 388 ILE A CA 18
ATOM 30993 C C . ILE A 1 80 ? -3.049 -0.699 5.823 1.00 0.22 388 ILE A C 18
ATOM 30994 O O . ILE A 1 80 ? -3.466 0.434 5.579 1.00 0.22 388 ILE A O 18
ATOM 31010 N N . ALA A 1 81 ? -3.752 -1.803 5.591 1.00 0.22 389 ALA A N 18
ATOM 31011 C CA . ALA A 1 81 ? -5.068 -1.769 4.959 1.00 0.24 389 ALA A CA 18
ATOM 31012 C C . ALA A 1 81 ? -6.040 -0.882 5.726 1.00 0.22 389 ALA A C 18
ATOM 31013 O O . ALA A 1 81 ? -6.621 0.054 5.170 1.00 0.23 389 ALA A O 18
ATOM 31020 N N . GLN A 1 82 ? -6.201 -1.164 7.011 1.00 0.22 390 GLN A N 18
ATOM 31021 C CA . GLN A 1 82 ? -7.162 -0.443 7.829 1.00 0.25 390 GLN A CA 18
ATOM 31022 C C . GLN A 1 82 ? -6.669 0.969 8.133 1.00 0.21 390 GLN A C 18
ATOM 31023 O O . GLN A 1 82 ? -7.464 1.871 8.401 1.00 0.23 390 GLN A O 18
ATOM 31037 N N . LEU A 1 83 ? -5.360 1.168 8.075 1.00 0.21 391 LEU A N 18
ATOM 31038 C CA . LEU A 1 83 ? -4.792 2.492 8.272 1.00 0.22 391 LEU A CA 18
ATOM 31039 C C . LEU A 1 83 ? -5.169 3.397 7.102 1.00 0.20 391 LEU A C 18
ATOM 31040 O O . LEU A 1 83 ? -5.617 4.527 7.300 1.00 0.22 391 LEU A O 18
ATOM 31056 N N . ILE A 1 84 ? -5.007 2.885 5.883 1.00 0.18 392 ILE A N 18
ATOM 31057 C CA . ILE A 1 84 ? -5.403 3.621 4.687 1.00 0.17 392 ILE A CA 18
ATOM 31058 C C . ILE A 1 84 ? -6.899 3.914 4.725 1.00 0.17 392 ILE A C 18
ATOM 31059 O O . ILE A 1 84 ? -7.325 5.048 4.507 1.00 0.19 392 ILE A O 18
ATOM 31075 N N . ALA A 1 85 ? -7.688 2.889 5.040 1.00 0.18 393 ALA A N 18
ATOM 31076 C CA . ALA A 1 85 ? -9.138 3.035 5.144 1.00 0.21 393 ALA A CA 18
ATOM 31077 C C . ALA A 1 85 ? -9.511 4.063 6.209 1.00 0.23 393 ALA A C 18
ATOM 31078 O O . ALA A 1 85 ? -10.495 4.793 6.064 1.00 0.29 393 ALA A O 18
ATOM 31085 N N . GLY A 1 86 ? -8.721 4.113 7.274 1.00 0.23 394 GLY A N 18
ATOM 31086 C CA . GLY A 1 86 ? -8.951 5.074 8.338 1.00 0.27 394 GLY A CA 18
ATOM 31087 C C . GLY A 1 86 ? -8.729 6.503 7.883 1.00 0.28 394 GLY A C 18
ATOM 31088 O O . GLY A 1 86 ? -9.555 7.380 8.151 1.00 0.35 394 GLY A O 18
ATOM 31092 N N . TYR A 1 87 ? -7.620 6.738 7.189 1.00 0.27 395 TYR A N 18
ATOM 31093 C CA . TYR A 1 87 ? -7.316 8.060 6.651 1.00 0.30 395 TYR A CA 18
ATOM 31094 C C . TYR A 1 87 ? -8.326 8.447 5.577 1.00 0.30 395 TYR A C 18
ATOM 31095 O O . TYR A 1 87 ? -8.795 9.584 5.529 1.00 0.36 395 TYR A O 18
ATOM 31113 N N . ILE A 1 88 ? -8.661 7.486 4.726 1.00 0.27 396 ILE A N 18
ATOM 31114 C CA . ILE A 1 88 ? -9.662 7.681 3.685 1.00 0.31 396 ILE A CA 18
ATOM 31115 C C . ILE A 1 88 ? -11.004 8.091 4.287 1.00 0.37 396 ILE A C 18
ATOM 31116 O O . ILE A 1 88 ? -11.718 8.928 3.733 1.00 0.45 396 ILE A O 18
ATOM 31132 N N . ASP A 1 89 ? -11.322 7.521 5.443 1.00 0.38 397 ASP A N 18
ATOM 31133 C CA . ASP A 1 89 ? -12.563 7.838 6.140 1.00 0.47 397 ASP A CA 18
ATOM 31134 C C . ASP A 1 89 ? -12.579 9.301 6.576 1.00 0.51 397 ASP A C 18
ATOM 31135 O O . ASP A 1 89 ? -13.639 9.918 6.678 1.00 0.63 397 ASP A O 18
ATOM 31144 N N . ILE A 1 90 ? -11.393 9.849 6.817 1.00 0.47 398 ILE A N 18
ATOM 31145 C CA . ILE A 1 90 ? -11.252 11.247 7.209 1.00 0.53 398 ILE A CA 18
ATOM 31146 C C . ILE A 1 90 ? -11.427 12.159 5.997 1.00 0.55 398 ILE A C 18
ATOM 31147 O O . ILE A 1 90 ? -12.009 13.242 6.098 1.00 0.65 398 ILE A O 18
ATOM 31163 N N . ILE A 1 91 ? -10.925 11.707 4.852 1.00 0.50 399 ILE A N 18
ATOM 31164 C CA . ILE A 1 91 ? -11.038 12.460 3.608 1.00 0.52 399 ILE A CA 18
ATOM 31165 C C . ILE A 1 91 ? -12.490 12.499 3.136 1.00 0.59 399 ILE A C 18
ATOM 31166 O O . ILE A 1 91 ? -12.965 13.510 2.618 1.00 0.72 399 ILE A O 18
ATOM 31182 N N . LEU A 1 92 ? -13.184 11.386 3.318 1.00 0.59 400 LEU A N 18
ATOM 31183 C CA . LEU A 1 92 ? -14.585 11.275 2.939 1.00 0.73 400 LEU A CA 18
ATOM 31184 C C . LEU A 1 92 ? -15.466 12.104 3.864 1.00 0.90 400 LEU A C 18
ATOM 31185 O O . LEU A 1 92 ? -15.720 11.663 5.005 1.00 1.31 400 LEU A O 18
ATOM 31202 N N . GLY B 2 1 ? -1.272 -17.387 1.114 1.00 12.98 367 GLY B N 18
ATOM 31203 C CA . GLY B 2 1 ? 0.018 -18.116 1.019 1.00 12.67 367 GLY B CA 18
ATOM 31204 C C . GLY B 2 1 ? 0.024 -19.104 -0.130 1.00 12.18 367 GLY B C 18
ATOM 31205 O O . GLY B 2 1 ? 0.686 -18.882 -1.145 1.00 12.32 367 GLY B O 18
ATOM 31211 N N . ARG B 2 2 ? -0.710 -20.199 0.034 1.00 11.83 368 ARG B N 18
ATOM 31212 C CA . ARG B 2 2 ? -0.858 -21.195 -1.022 1.00 11.57 368 ARG B CA 18
ATOM 31213 C C . ARG B 2 2 ? -1.680 -20.619 -2.165 1.00 10.70 368 ARG B C 18
ATOM 31214 O O . ARG B 2 2 ? -1.416 -20.881 -3.339 1.00 10.61 368 ARG B O 18
ATOM 31235 N N . SER B 2 3 ? -2.678 -19.835 -1.806 1.00 10.27 369 SER B N 18
ATOM 31236 C CA . SER B 2 3 ? -3.523 -19.169 -2.776 1.00 9.63 369 SER B CA 18
ATOM 31237 C C . SER B 2 3 ? -3.571 -17.681 -2.428 1.00 8.81 369 SER B C 18
ATOM 31238 O O . SER B 2 3 ? -2.997 -17.274 -1.411 1.00 8.90 369 SER B O 18
ATOM 31246 N N . LYS B 2 4 ? -4.222 -16.864 -3.251 1.00 8.27 370 LYS B N 18
ATOM 31247 C CA . LYS B 2 4 ? -4.404 -15.465 -2.908 1.00 7.62 370 LYS B CA 18
ATOM 31248 C C . LYS B 2 4 ? -5.491 -15.354 -1.849 1.00 6.77 370 LYS B C 18
ATOM 31249 O O . LYS B 2 4 ? -6.652 -15.070 -2.143 1.00 6.67 370 LYS B O 18
ATOM 31268 N N . GLU B 2 5 ? -5.101 -15.635 -0.621 1.00 6.50 371 GLU B N 18
ATOM 31269 C CA . GLU B 2 5 ? -6.013 -15.665 0.502 1.00 6.00 371 GLU B CA 18
ATOM 31270 C C . GLU B 2 5 ? -6.172 -14.273 1.094 1.00 4.98 371 GLU B C 18
ATOM 31271 O O . GLU B 2 5 ? -5.764 -14.006 2.227 1.00 4.97 371 GLU B O 18
ATOM 31283 N N . SER B 2 6 ? -6.740 -13.382 0.302 1.00 4.53 372 SER B N 18
ATOM 31284 C CA . SER B 2 6 ? -6.919 -12.000 0.697 1.00 3.82 372 SER B CA 18
ATOM 31285 C C . SER B 2 6 ? -8.191 -11.442 0.079 1.00 2.91 372 SER B C 18
ATOM 31286 O O . SER B 2 6 ? -8.403 -11.562 -1.129 1.00 3.19 372 SER B O 18
ATOM 31294 N N . GLY B 2 7 ? -9.043 -10.858 0.906 1.00 2.37 373 GLY B N 18
ATOM 31295 C CA . GLY B 2 7 ? -10.212 -10.191 0.391 1.00 1.94 373 GLY B CA 18
ATOM 31296 C C . GLY B 2 7 ? -9.871 -8.815 -0.122 1.00 1.44 373 GLY B C 18
ATOM 31297 O O . GLY B 2 7 ? -8.729 -8.367 -0.006 1.00 2.02 373 GLY B O 18
ATOM 31301 N N . TRP B 2 8 ? -10.857 -8.137 -0.663 1.00 1.08 374 TRP B N 18
ATOM 31302 C CA . TRP B 2 8 ? -10.623 -6.882 -1.351 1.00 0.61 374 TRP B CA 18
ATOM 31303 C C . TRP B 2 8 ? -11.446 -5.767 -0.747 1.00 0.55 374 TRP B C 18
ATOM 31304 O O . TRP B 2 8 ? -12.655 -5.898 -0.551 1.00 0.90 374 TRP B O 18
ATOM 31325 N N . VAL B 2 9 ? -10.773 -4.676 -0.439 1.00 0.40 375 VAL B N 18
ATOM 31326 C CA . VAL B 2 9 ? -11.417 -3.507 0.127 1.00 0.38 375 VAL B CA 18
ATOM 31327 C C . VAL B 2 9 ? -11.276 -2.348 -0.848 1.00 0.44 375 VAL B C 18
ATOM 31328 O O . VAL B 2 9 ? -10.166 -1.893 -1.126 1.00 0.53 375 VAL B O 18
ATOM 31341 N N . GLU B 2 10 ? -12.392 -1.899 -1.398 1.00 0.51 376 GLU B N 18
ATOM 31342 C CA . GLU B 2 10 ? -12.372 -0.861 -2.406 1.00 0.63 376 GLU B CA 18
ATOM 31343 C C . GLU B 2 10 ? -12.667 0.505 -1.804 1.00 0.52 376 GLU B C 18
ATOM 31344 O O . GLU B 2 10 ? -13.446 0.633 -0.857 1.00 0.61 376 GLU B O 18
ATOM 31356 N N . ASN B 2 11 ? -12.029 1.516 -2.365 1.00 0.54 377 ASN B N 18
ATOM 31357 C CA . ASN B 2 11 ? -12.171 2.883 -1.895 1.00 0.58 377 ASN B CA 18
ATOM 31358 C C . ASN B 2 11 ? -13.184 3.639 -2.746 1.00 0.50 377 ASN B C 18
ATOM 31359 O O . ASN B 2 11 ? -13.422 3.290 -3.903 1.00 0.65 377 ASN B O 18
ATOM 31370 N N . GLU B 2 12 ? -13.779 4.672 -2.172 1.00 0.43 378 GLU B N 18
ATOM 31371 C CA . GLU B 2 12 ? -14.779 5.461 -2.876 1.00 0.51 378 GLU B CA 18
ATOM 31372 C C . GLU B 2 12 ? -14.228 6.818 -3.282 1.00 0.44 378 GLU B C 18
ATOM 31373 O O . GLU B 2 12 ? -14.979 7.755 -3.556 1.00 0.53 378 GLU B O 18
ATOM 31385 N N . ILE B 2 13 ? -12.914 6.916 -3.319 1.00 0.36 379 ILE B N 18
ATOM 31386 C CA . ILE B 2 13 ? -12.261 8.118 -3.825 1.00 0.38 379 ILE B CA 18
ATOM 31387 C C . ILE B 2 13 ? -11.416 7.811 -5.055 1.00 0.48 379 ILE B C 18
ATOM 31388 O O . ILE B 2 13 ? -10.546 8.596 -5.430 1.00 1.17 379 ILE B O 18
ATOM 31404 N N . TYR B 2 14 ? -11.684 6.676 -5.689 1.00 0.45 380 TYR B N 18
ATOM 31405 C CA . TYR B 2 14 ? -10.987 6.313 -6.918 1.00 0.42 380 TYR B CA 18
ATOM 31406 C C . TYR B 2 14 ? -11.526 7.135 -8.077 1.00 0.46 380 TYR B C 18
ATOM 31407 O O . TYR B 2 14 ? -12.725 7.114 -8.360 1.00 0.58 380 TYR B O 18
ATOM 31425 N N . TYR B 2 15 ? -10.648 7.876 -8.727 1.00 0.55 381 TYR B N 18
ATOM 31426 C CA . TYR B 2 15 ? -11.029 8.703 -9.843 1.00 0.70 381 TYR B CA 18
ATOM 31427 C C . TYR B 2 15 ? -11.030 7.900 -11.138 1.00 0.79 381 TYR B C 18
ATOM 31428 O O . TYR B 2 15 ? -10.033 7.964 -11.888 1.00 1.31 381 TYR B O 18
ATOM 31447 N N . GLY A 1 1 ? -0.042 8.841 12.987 1.00 4.12 309 GLY A N 19
ATOM 31448 C CA . GLY A 1 1 ? -0.006 9.338 11.591 1.00 3.32 309 GLY A CA 19
ATOM 31449 C C . GLY A 1 1 ? 1.382 9.248 11.002 1.00 2.36 309 GLY A C 19
ATOM 31450 O O . GLY A 1 1 ? 2.364 9.216 11.744 1.00 2.83 309 GLY A O 19
ATOM 31456 N N . VAL A 1 2 ? 1.461 9.221 9.669 1.00 1.70 310 VAL A N 19
ATOM 31457 C CA . VAL A 1 2 ? 2.736 9.085 8.963 1.00 1.44 310 VAL A CA 19
ATOM 31458 C C . VAL A 1 2 ? 3.488 7.869 9.489 1.00 1.00 310 VAL A C 19
ATOM 31459 O O . VAL A 1 2 ? 4.515 7.985 10.161 1.00 1.09 310 VAL A O 19
ATOM 31472 N N . SER A 1 3 ? 2.935 6.704 9.218 1.00 0.71 311 SER A N 19
ATOM 31473 C CA . SER A 1 3 ? 3.470 5.466 9.748 1.00 0.41 311 SER A CA 19
ATOM 31474 C C . SER A 1 3 ? 4.241 4.711 8.677 1.00 0.34 311 SER A C 19
ATOM 31475 O O . SER A 1 3 ? 3.741 4.511 7.571 1.00 0.47 311 SER A O 19
ATOM 31483 N N . PHE A 1 4 ? 5.458 4.312 9.002 1.00 0.29 312 PHE A N 19
ATOM 31484 C CA . PHE A 1 4 ? 6.274 3.557 8.070 1.00 0.27 312 PHE A CA 19
ATOM 31485 C C . PHE A 1 4 ? 6.318 2.091 8.462 1.00 0.26 312 PHE A C 19
ATOM 31486 O O . PHE A 1 4 ? 6.705 1.741 9.578 1.00 0.34 312 PHE A O 19
ATOM 31503 N N . PHE A 1 5 ? 5.905 1.241 7.540 1.00 0.24 313 PHE A N 19
ATOM 31504 C CA . PHE A 1 5 ? 5.962 -0.193 7.741 1.00 0.26 313 PHE A CA 19
ATOM 31505 C C . PHE A 1 5 ? 7.025 -0.786 6.836 1.00 0.26 313 PHE A C 19
ATOM 31506 O O . PHE A 1 5 ? 7.137 -0.407 5.669 1.00 0.26 313 PHE A O 19
ATOM 31523 N N . LEU A 1 6 ? 7.814 -1.700 7.368 1.00 0.36 314 LEU A N 19
ATOM 31524 C CA . LEU A 1 6 ? 8.872 -2.312 6.591 1.00 0.38 314 LEU A CA 19
ATOM 31525 C C . LEU A 1 6 ? 8.319 -3.488 5.805 1.00 0.37 314 LEU A C 19
ATOM 31526 O O . LEU A 1 6 ? 8.190 -4.597 6.325 1.00 0.50 314 LEU A O 19
ATOM 31542 N N . VAL A 1 7 ? 7.960 -3.232 4.560 1.00 0.26 315 VAL A N 19
ATOM 31543 C CA . VAL A 1 7 ? 7.401 -4.260 3.705 1.00 0.26 315 VAL A CA 19
ATOM 31544 C C . VAL A 1 7 ? 8.494 -4.884 2.854 1.00 0.24 315 VAL A C 19
ATOM 31545 O O . VAL A 1 7 ? 9.516 -4.254 2.583 1.00 0.27 315 VAL A O 19
ATOM 31558 N N . LYS A 1 8 ? 8.296 -6.128 2.458 1.00 0.25 316 LYS A N 19
ATOM 31559 C CA . LYS A 1 8 ? 9.276 -6.818 1.642 1.00 0.28 316 LYS A CA 19
ATOM 31560 C C . LYS A 1 8 ? 8.756 -7.000 0.224 1.00 0.28 316 LYS A C 19
ATOM 31561 O O . LYS A 1 8 ? 7.875 -7.827 -0.027 1.00 0.28 316 LYS A O 19
ATOM 31580 N N . GLU A 1 9 ? 9.290 -6.206 -0.693 1.00 0.32 317 GLU A N 19
ATOM 31581 C CA . GLU A 1 9 ? 8.904 -6.277 -2.093 1.00 0.37 317 GLU A CA 19
ATOM 31582 C C . GLU A 1 9 ? 9.594 -7.455 -2.765 1.00 0.45 317 GLU A C 19
ATOM 31583 O O . GLU A 1 9 ? 10.812 -7.446 -2.956 1.00 0.48 317 GLU A O 19
ATOM 31595 N N . LYS A 1 10 ? 8.831 -8.481 -3.099 1.00 0.55 318 LYS A N 19
ATOM 31596 C CA . LYS A 1 10 ? 9.387 -9.606 -3.826 1.00 0.68 318 LYS A CA 19
ATOM 31597 C C . LYS A 1 10 ? 9.456 -9.268 -5.305 1.00 0.82 318 LYS A C 19
ATOM 31598 O O . LYS A 1 10 ? 8.455 -9.328 -6.019 1.00 0.95 318 LYS A O 19
ATOM 31617 N N . MET A 1 11 ? 10.635 -8.872 -5.743 1.00 0.90 319 MET A N 19
ATOM 31618 C CA . MET A 1 11 ? 10.852 -8.530 -7.134 1.00 1.09 319 MET A CA 19
ATOM 31619 C C . MET A 1 11 ? 11.615 -9.641 -7.838 1.00 1.22 319 MET A C 19
ATOM 31620 O O . MET A 1 11 ? 12.081 -10.590 -7.201 1.00 1.23 319 MET A O 19
ATOM 31634 N N . LYS A 1 12 ? 11.727 -9.520 -9.150 1.00 1.39 320 LYS A N 19
ATOM 31635 C CA . LYS A 1 12 ? 12.483 -10.471 -9.949 1.00 1.57 320 LYS A CA 19
ATOM 31636 C C . LYS A 1 12 ? 13.982 -10.237 -9.768 1.00 1.62 320 LYS A C 19
ATOM 31637 O O . LYS A 1 12 ? 14.402 -9.177 -9.295 1.00 1.59 320 LYS A O 19
ATOM 31656 N N . GLY A 1 13 ? 14.781 -11.228 -10.126 1.00 1.76 321 GLY A N 19
ATOM 31657 C CA . GLY A 1 13 ? 16.218 -11.070 -10.070 1.00 1.87 321 GLY A CA 19
ATOM 31658 C C . GLY A 1 13 ? 16.851 -11.903 -8.979 1.00 1.78 321 GLY A C 19
ATOM 31659 O O . GLY A 1 13 ? 17.957 -12.419 -9.146 1.00 1.93 321 GLY A O 19
ATOM 31663 N N . LYS A 1 14 ? 16.152 -12.042 -7.865 1.00 1.57 322 LYS A N 19
ATOM 31664 C CA . LYS A 1 14 ? 16.659 -12.809 -6.740 1.00 1.48 322 LYS A CA 19
ATOM 31665 C C . LYS A 1 14 ? 15.511 -13.370 -5.914 1.00 1.35 322 LYS A C 19
ATOM 31666 O O . LYS A 1 14 ? 14.355 -12.983 -6.097 1.00 1.32 322 LYS A O 19
ATOM 31685 N N . ASN A 1 15 ? 15.834 -14.286 -5.012 1.00 1.31 323 ASN A N 19
ATOM 31686 C CA . ASN A 1 15 ? 14.830 -14.901 -4.150 1.00 1.24 323 ASN A CA 19
ATOM 31687 C C . ASN A 1 15 ? 14.602 -14.073 -2.890 1.00 1.06 323 ASN A C 19
ATOM 31688 O O . ASN A 1 15 ? 13.645 -14.303 -2.153 1.00 1.04 323 ASN A O 19
ATOM 31699 N N . LYS A 1 16 ? 15.481 -13.108 -2.649 1.00 1.03 324 LYS A N 19
ATOM 31700 C CA . LYS A 1 16 ? 15.351 -12.237 -1.492 1.00 0.90 324 LYS A CA 19
ATOM 31701 C C . LYS A 1 16 ? 14.383 -11.099 -1.787 1.00 0.75 324 LYS A C 19
ATOM 31702 O O . LYS A 1 16 ? 14.379 -10.543 -2.888 1.00 0.81 324 LYS A O 19
ATOM 31721 N N . LEU A 1 17 ? 13.559 -10.770 -0.806 1.00 0.61 325 LEU A N 19
ATOM 31722 C CA . LEU A 1 17 ? 12.603 -9.686 -0.943 1.00 0.49 325 LEU A CA 19
ATOM 31723 C C . LEU A 1 17 ? 13.239 -8.380 -0.490 1.00 0.45 325 LEU A C 19
ATOM 31724 O O . LEU A 1 17 ? 13.997 -8.357 0.480 1.00 0.55 325 LEU A O 19
ATOM 31740 N N . VAL A 1 18 ? 12.929 -7.301 -1.191 1.00 0.40 326 VAL A N 19
ATOM 31741 C CA . VAL A 1 18 ? 13.536 -6.006 -0.916 1.00 0.38 326 VAL A CA 19
ATOM 31742 C C . VAL A 1 18 ? 12.753 -5.252 0.156 1.00 0.32 326 VAL A C 19
ATOM 31743 O O . VAL A 1 18 ? 11.573 -4.953 -0.024 1.00 0.29 326 VAL A O 19
ATOM 31756 N N . PRO A 1 19 ? 13.397 -4.946 1.290 1.00 0.33 327 PRO A N 19
ATOM 31757 C CA . PRO A 1 19 ? 12.778 -4.184 2.372 1.00 0.30 327 PRO A CA 19
ATOM 31758 C C . PRO A 1 19 ? 12.558 -2.728 1.980 1.00 0.25 327 PRO A C 19
ATOM 31759 O O . PRO A 1 19 ? 13.507 -2.007 1.662 1.00 0.32 327 PRO A O 19
ATOM 31770 N N . ARG A 1 20 ? 11.308 -2.306 1.992 1.00 0.21 328 ARG A N 19
ATOM 31771 C CA . ARG A 1 20 ? 10.958 -0.944 1.637 1.00 0.23 328 ARG A CA 19
ATOM 31772 C C . ARG A 1 20 ? 10.187 -0.299 2.779 1.00 0.20 328 ARG A C 19
ATOM 31773 O O . ARG A 1 20 ? 9.413 -0.966 3.466 1.00 0.23 328 ARG A O 19
ATOM 31794 N N . LEU A 1 21 ? 10.405 0.988 2.993 1.00 0.18 329 LEU A N 19
ATOM 31795 C CA . LEU A 1 21 ? 9.661 1.717 4.004 1.00 0.20 329 LEU A CA 19
ATOM 31796 C C . LEU A 1 21 ? 8.361 2.236 3.411 1.00 0.19 329 LEU A C 19
ATOM 31797 O O . LEU A 1 21 ? 8.350 3.225 2.676 1.00 0.24 329 LEU A O 19
ATOM 31813 N N . LEU A 1 22 ? 7.275 1.543 3.705 1.00 0.17 330 LEU A N 19
ATOM 31814 C CA . LEU A 1 22 ? 5.970 1.924 3.202 1.00 0.17 330 LEU A CA 19
ATOM 31815 C C . LEU A 1 22 ? 5.349 2.961 4.125 1.00 0.18 330 LEU A C 19
ATOM 31816 O O . LEU A 1 22 ? 4.894 2.635 5.223 1.00 0.24 330 LEU A O 19
ATOM 31832 N N . GLY A 1 23 ? 5.365 4.209 3.690 1.00 0.18 331 GLY A N 19
ATOM 31833 C CA . GLY A 1 23 ? 4.844 5.282 4.502 1.00 0.22 331 GLY A CA 19
ATOM 31834 C C . GLY A 1 23 ? 3.389 5.562 4.210 1.00 0.22 331 GLY A C 19
ATOM 31835 O O . GLY A 1 23 ? 3.022 5.864 3.073 1.00 0.29 331 GLY A O 19
ATOM 31839 N N . ILE A 1 24 ? 2.557 5.446 5.229 1.00 0.22 332 ILE A N 19
ATOM 31840 C CA . ILE A 1 24 ? 1.142 5.741 5.091 1.00 0.22 332 ILE A CA 19
ATOM 31841 C C . ILE A 1 24 ? 0.834 7.097 5.712 1.00 0.24 332 ILE A C 19
ATOM 31842 O O . ILE A 1 24 ? 1.039 7.302 6.912 1.00 0.36 332 ILE A O 19
ATOM 31858 N N . THR A 1 25 ? 0.358 8.024 4.896 1.00 0.22 333 THR A N 19
ATOM 31859 C CA . THR A 1 25 ? 0.009 9.349 5.376 1.00 0.23 333 THR A CA 19
ATOM 31860 C C . THR A 1 25 ? -1.476 9.618 5.154 1.00 0.23 333 THR A C 19
ATOM 31861 O O . THR A 1 25 ? -2.209 8.723 4.731 1.00 0.28 333 THR A O 19
ATOM 31872 N N . LYS A 1 26 ? -1.915 10.843 5.426 1.00 0.26 334 LYS A N 19
ATOM 31873 C CA . LYS A 1 26 ? -3.339 11.167 5.373 1.00 0.28 334 LYS A CA 19
ATOM 31874 C C . LYS A 1 26 ? -3.862 11.215 3.943 1.00 0.26 334 LYS A C 19
ATOM 31875 O O . LYS A 1 26 ? -5.065 11.098 3.718 1.00 0.43 334 LYS A O 19
ATOM 31894 N N . GLU A 1 27 ? -2.973 11.404 2.980 1.00 0.27 335 GLU A N 19
ATOM 31895 C CA . GLU A 1 27 ? -3.406 11.580 1.604 1.00 0.33 335 GLU A CA 19
ATOM 31896 C C . GLU A 1 27 ? -2.639 10.696 0.621 1.00 0.27 335 GLU A C 19
ATOM 31897 O O . GLU A 1 27 ? -3.051 10.554 -0.532 1.00 0.34 335 GLU A O 19
ATOM 31909 N N . CYS A 1 28 ? -1.539 10.092 1.054 1.00 0.23 336 CYS A N 19
ATOM 31910 C CA . CYS A 1 28 ? -0.710 9.341 0.123 1.00 0.24 336 CYS A CA 19
ATOM 31911 C C . CYS A 1 28 ? 0.060 8.199 0.786 1.00 0.21 336 CYS A C 19
ATOM 31912 O O . CYS A 1 28 ? 0.189 8.129 2.011 1.00 0.28 336 CYS A O 19
ATOM 31920 N N . VAL A 1 29 ? 0.545 7.299 -0.055 1.00 0.22 337 VAL A N 19
ATOM 31921 C CA . VAL A 1 29 ? 1.380 6.185 0.359 1.00 0.21 337 VAL A CA 19
ATOM 31922 C C . VAL A 1 29 ? 2.711 6.255 -0.384 1.00 0.19 337 VAL A C 19
ATOM 31923 O O . VAL A 1 29 ? 2.756 6.080 -1.603 1.00 0.22 337 VAL A O 19
ATOM 31936 N N . MET A 1 30 ? 3.785 6.532 0.337 1.00 0.17 338 MET A N 19
ATOM 31937 C CA . MET A 1 30 ? 5.089 6.710 -0.289 1.00 0.17 338 MET A CA 19
ATOM 31938 C C . MET A 1 30 ? 6.010 5.525 -0.021 1.00 0.16 338 MET A C 19
ATOM 31939 O O . MET A 1 30 ? 6.050 4.986 1.085 1.00 0.20 338 MET A O 19
ATOM 31953 N N . ARG A 1 31 ? 6.742 5.117 -1.050 1.00 0.16 339 ARG A N 19
ATOM 31954 C CA . ARG A 1 31 ? 7.757 4.084 -0.906 1.00 0.17 339 ARG A CA 19
ATOM 31955 C C . ARG A 1 31 ? 9.112 4.719 -0.657 1.00 0.16 339 ARG A C 19
ATOM 31956 O O . ARG A 1 31 ? 9.715 5.287 -1.570 1.00 0.18 339 ARG A O 19
ATOM 31977 N N . VAL A 1 32 ? 9.579 4.635 0.572 1.00 0.18 340 VAL A N 19
ATOM 31978 C CA . VAL A 1 32 ? 10.881 5.168 0.923 1.00 0.22 340 VAL A CA 19
ATOM 31979 C C . VAL A 1 32 ? 11.916 4.050 0.942 1.00 0.24 340 VAL A C 19
ATOM 31980 O O . VAL A 1 32 ? 11.691 2.994 1.535 1.00 0.24 340 VAL A O 19
ATOM 31993 N N . ASP A 1 33 ? 13.027 4.269 0.252 1.00 0.30 341 ASP A N 19
ATOM 31994 C CA . ASP A 1 33 ? 14.123 3.309 0.242 1.00 0.36 341 ASP A CA 19
ATOM 31995 C C . ASP A 1 33 ? 14.667 3.141 1.654 1.00 0.38 341 ASP A C 19
ATOM 31996 O O . ASP A 1 33 ? 14.949 4.122 2.338 1.00 0.41 341 ASP A O 19
ATOM 32005 N N . GLU A 1 34 ? 14.805 1.900 2.083 1.00 0.42 342 GLU A N 19
ATOM 32006 C CA . GLU A 1 34 ? 15.212 1.594 3.448 1.00 0.47 342 GLU A CA 19
ATOM 32007 C C . GLU A 1 34 ? 16.659 2.022 3.700 1.00 0.60 342 GLU A C 19
ATOM 32008 O O . GLU A 1 34 ? 17.007 2.458 4.797 1.00 0.72 342 GLU A O 19
ATOM 32020 N N . LYS A 1 35 ? 17.485 1.944 2.667 1.00 0.69 343 LYS A N 19
ATOM 32021 C CA . LYS A 1 35 ? 18.911 2.208 2.804 1.00 0.87 343 LYS A CA 19
ATOM 32022 C C . LYS A 1 35 ? 19.233 3.676 2.530 1.00 0.79 343 LYS A C 19
ATOM 32023 O O . LYS A 1 35 ? 19.870 4.345 3.345 1.00 0.86 343 LYS A O 19
ATOM 32042 N N . THR A 1 36 ? 18.790 4.170 1.382 1.00 0.73 344 THR A N 19
ATOM 32043 C CA . THR A 1 36 ? 19.139 5.514 0.942 1.00 0.72 344 THR A CA 19
ATOM 32044 C C . THR A 1 36 ? 18.116 6.549 1.417 1.00 0.63 344 THR A C 19
ATOM 32045 O O . THR A 1 36 ? 18.397 7.749 1.431 1.00 0.67 344 THR A O 19
ATOM 32056 N N . LYS A 1 37 ? 16.939 6.071 1.820 1.00 0.55 345 LYS A N 19
ATOM 32057 C CA . LYS A 1 37 ? 15.857 6.937 2.299 1.00 0.52 345 LYS A CA 19
ATOM 32058 C C . LYS A 1 37 ? 15.340 7.847 1.189 1.00 0.53 345 LYS A C 19
ATOM 32059 O O . LYS A 1 37 ? 15.036 9.019 1.415 1.00 0.61 345 LYS A O 19
ATOM 32078 N N . GLU A 1 38 ? 15.220 7.291 -0.006 1.00 0.53 346 GLU A N 19
ATOM 32079 C CA . GLU A 1 38 ? 14.685 8.023 -1.144 1.00 0.58 346 GLU A CA 19
ATOM 32080 C C . GLU A 1 38 ? 13.213 7.705 -1.345 1.00 0.44 346 GLU A C 19
ATOM 32081 O O . GLU A 1 38 ? 12.803 6.549 -1.239 1.00 0.42 346 GLU A O 19
ATOM 32093 N N . VAL A 1 39 ? 12.423 8.729 -1.627 1.00 0.39 347 VAL A N 19
ATOM 32094 C CA . VAL A 1 39 ? 11.022 8.535 -1.956 1.00 0.33 347 VAL A CA 19
ATOM 32095 C C . VAL A 1 39 ? 10.909 8.110 -3.413 1.00 0.31 347 VAL A C 19
ATOM 32096 O O . VAL A 1 39 ? 10.880 8.945 -4.320 1.00 0.42 347 VAL A O 19
ATOM 32109 N N . ILE A 1 40 ? 10.882 6.806 -3.632 1.00 0.25 348 ILE A N 19
ATOM 32110 C CA . ILE A 1 40 ? 10.895 6.253 -4.977 1.00 0.26 348 ILE A CA 19
ATOM 32111 C C . ILE A 1 40 ? 9.571 6.504 -5.685 1.00 0.26 348 ILE A C 19
ATOM 32112 O O . ILE A 1 40 ? 9.543 6.886 -6.854 1.00 0.35 348 ILE A O 19
ATOM 32128 N N . GLN A 1 41 ? 8.478 6.309 -4.968 1.00 0.23 349 GLN A N 19
ATOM 32129 C CA . GLN A 1 41 ? 7.156 6.446 -5.553 1.00 0.23 349 GLN A CA 19
ATOM 32130 C C . GLN A 1 41 ? 6.140 6.826 -4.490 1.00 0.22 349 GLN A C 19
ATOM 32131 O O . GLN A 1 41 ? 6.109 6.229 -3.416 1.00 0.29 349 GLN A O 19
ATOM 32145 N N . GLU A 1 42 ? 5.325 7.822 -4.789 1.00 0.23 350 GLU A N 19
ATOM 32146 C CA . GLU A 1 42 ? 4.271 8.244 -3.884 1.00 0.25 350 GLU A CA 19
ATOM 32147 C C . GLU A 1 42 ? 2.917 8.084 -4.563 1.00 0.26 350 GLU A C 19
ATOM 32148 O O . GLU A 1 42 ? 2.669 8.678 -5.610 1.00 0.36 350 GLU A O 19
ATOM 32160 N N . TRP A 1 43 ? 2.059 7.263 -3.984 1.00 0.23 351 TRP A N 19
ATOM 32161 C CA . TRP A 1 43 ? 0.719 7.068 -4.513 1.00 0.26 351 TRP A CA 19
ATOM 32162 C C . TRP A 1 43 ? -0.292 7.840 -3.686 1.00 0.25 351 TRP A C 19
ATOM 32163 O O . TRP A 1 43 ? -0.396 7.632 -2.482 1.00 0.52 351 TRP A O 19
ATOM 32184 N N . SER A 1 44 ? -1.032 8.731 -4.317 1.00 0.31 352 SER A N 19
ATOM 32185 C CA . SER A 1 44 ? -2.111 9.417 -3.632 1.00 0.30 352 SER A CA 19
ATOM 32186 C C . SER A 1 44 ? -3.261 8.440 -3.418 1.00 0.26 352 SER A C 19
ATOM 32187 O O . SER A 1 44 ? -3.507 7.578 -4.265 1.00 0.28 352 SER A O 19
ATOM 32195 N N . LEU A 1 45 ? -3.960 8.571 -2.293 1.00 0.25 353 LEU A N 19
ATOM 32196 C CA . LEU A 1 45 ? -5.054 7.660 -1.955 1.00 0.24 353 LEU A CA 19
ATOM 32197 C C . LEU A 1 45 ? -6.142 7.694 -3.024 1.00 0.23 353 LEU A C 19
ATOM 32198 O O . LEU A 1 45 ? -6.911 6.750 -3.177 1.00 0.23 353 LEU A O 19
ATOM 32214 N N . THR A 1 46 ? -6.180 8.783 -3.778 1.00 0.26 354 THR A N 19
ATOM 32215 C CA . THR A 1 46 ? -7.163 8.961 -4.834 1.00 0.28 354 THR A CA 19
ATOM 32216 C C . THR A 1 46 ? -6.901 8.018 -6.012 1.00 0.28 354 THR A C 19
ATOM 32217 O O . THR A 1 46 ? -7.768 7.817 -6.865 1.00 0.35 354 THR A O 19
ATOM 32228 N N . ASN A 1 47 ? -5.702 7.452 -6.065 1.00 0.26 355 ASN A N 19
ATOM 32229 C CA . ASN A 1 47 ? -5.323 6.573 -7.166 1.00 0.30 355 ASN A CA 19
ATOM 32230 C C . ASN A 1 47 ? -5.403 5.117 -6.746 1.00 0.28 355 ASN A C 19
ATOM 32231 O O . ASN A 1 47 ? -5.074 4.219 -7.519 1.00 0.33 355 ASN A O 19
ATOM 32242 N N . ILE A 1 48 ? -5.838 4.887 -5.517 1.00 0.26 356 ILE A N 19
ATOM 32243 C CA . ILE A 1 48 ? -6.031 3.538 -5.027 1.00 0.28 356 ILE A CA 19
ATOM 32244 C C . ILE A 1 48 ? -7.361 3.004 -5.526 1.00 0.28 356 ILE A C 19
ATOM 32245 O O . ILE A 1 48 ? -8.401 3.632 -5.337 1.00 0.38 356 ILE A O 19
ATOM 32261 N N . LYS A 1 49 ? -7.323 1.866 -6.188 1.00 0.26 357 LYS A N 19
ATOM 32262 C CA . LYS A 1 49 ? -8.532 1.237 -6.680 1.00 0.30 357 LYS A CA 19
ATOM 32263 C C . LYS A 1 49 ? -9.016 0.203 -5.674 1.00 0.31 357 LYS A C 19
ATOM 32264 O O . LYS A 1 49 ? -10.178 0.202 -5.268 1.00 0.45 357 LYS A O 19
ATOM 32283 N N . ARG A 1 50 ? -8.102 -0.660 -5.257 1.00 0.26 358 ARG A N 19
ATOM 32284 C CA . ARG A 1 50 ? -8.406 -1.701 -4.290 1.00 0.29 358 ARG A CA 19
ATOM 32285 C C . ARG A 1 50 ? -7.132 -2.155 -3.601 1.00 0.28 358 ARG A C 19
ATOM 32286 O O . ARG A 1 50 ? -6.041 -2.019 -4.154 1.00 0.35 358 ARG A O 19
ATOM 32307 N N . TRP A 1 51 ? -7.266 -2.675 -2.392 1.00 0.25 359 TRP A N 19
ATOM 32308 C CA . TRP A 1 51 ? -6.125 -3.219 -1.681 1.00 0.27 359 TRP A CA 19
ATOM 32309 C C . TRP A 1 51 ? -6.515 -4.500 -0.958 1.00 0.28 359 TRP A C 19
ATOM 32310 O O . TRP A 1 51 ? -7.660 -4.665 -0.527 1.00 0.36 359 TRP A O 19
ATOM 32331 N N . ALA A 1 52 ? -5.568 -5.416 -0.862 1.00 0.25 360 ALA A N 19
ATOM 32332 C CA . ALA A 1 52 ? -5.812 -6.701 -0.240 1.00 0.27 360 ALA A CA 19
ATOM 32333 C C . ALA A 1 52 ? -5.014 -6.847 1.040 1.00 0.25 360 ALA A C 19
ATOM 32334 O O . ALA A 1 52 ? -3.788 -6.708 1.047 1.00 0.31 360 ALA A O 19
ATOM 32341 N N . ALA A 1 53 ? -5.726 -7.121 2.119 1.00 0.26 361 ALA A N 19
ATOM 32342 C CA . ALA A 1 53 ? -5.122 -7.267 3.426 1.00 0.27 361 ALA A CA 19
ATOM 32343 C C . ALA A 1 53 ? -5.108 -8.728 3.851 1.00 0.25 361 ALA A C 19
ATOM 32344 O O . ALA A 1 53 ? -6.156 -9.369 3.933 1.00 0.38 361 ALA A O 19
ATOM 32351 N N . SER A 1 54 ? -3.922 -9.254 4.100 1.00 0.32 362 SER A N 19
ATOM 32352 C CA . SER A 1 54 ? -3.777 -10.618 4.579 1.00 0.40 362 SER A CA 19
ATOM 32353 C C . SER A 1 54 ? -2.661 -10.682 5.616 1.00 0.42 362 SER A C 19
ATOM 32354 O O . SER A 1 54 ? -1.772 -9.830 5.620 1.00 0.44 362 SER A O 19
ATOM 32362 N N . PRO A 1 55 ? -2.696 -11.677 6.515 1.00 0.46 363 PRO A N 19
ATOM 32363 C CA . PRO A 1 55 ? -1.680 -11.826 7.564 1.00 0.48 363 PRO A CA 19
ATOM 32364 C C . PRO A 1 55 ? -0.304 -12.193 7.008 1.00 0.45 363 PRO A C 19
ATOM 32365 O O . PRO A 1 55 ? 0.694 -12.155 7.728 1.00 0.66 363 PRO A O 19
ATOM 32376 N N . LYS A 1 56 ? -0.253 -12.551 5.730 1.00 0.44 364 LYS A N 19
ATOM 32377 C CA . LYS A 1 56 ? 1.001 -12.938 5.102 1.00 0.44 364 LYS A CA 19
ATOM 32378 C C . LYS A 1 56 ? 1.578 -11.811 4.249 1.00 0.37 364 LYS A C 19
ATOM 32379 O O . LYS A 1 56 ? 2.795 -11.634 4.182 1.00 0.40 364 LYS A O 19
ATOM 32398 N N . SER A 1 57 ? 0.715 -11.041 3.598 1.00 0.35 365 SER A N 19
ATOM 32399 C CA . SER A 1 57 ? 1.184 -10.013 2.680 1.00 0.34 365 SER A CA 19
ATOM 32400 C C . SER A 1 57 ? 0.147 -8.911 2.474 1.00 0.32 365 SER A C 19
ATOM 32401 O O . SER A 1 57 ? -0.956 -8.959 3.024 1.00 0.52 365 SER A O 19
ATOM 32409 N N . PHE A 1 58 ? 0.517 -7.922 1.677 1.00 0.19 366 PHE A N 19
ATOM 32410 C CA . PHE A 1 58 ? -0.361 -6.813 1.353 1.00 0.16 366 PHE A CA 19
ATOM 32411 C C . PHE A 1 58 ? -0.252 -6.503 -0.137 1.00 0.16 366 PHE A C 19
ATOM 32412 O O . PHE A 1 58 ? 0.835 -6.573 -0.712 1.00 0.28 366 PHE A O 19
ATOM 32429 N N . THR A 1 59 ? -1.371 -6.190 -0.770 1.00 0.17 367 THR A N 19
ATOM 32430 C CA . THR A 1 59 ? -1.378 -5.917 -2.200 1.00 0.19 367 THR A CA 19
ATOM 32431 C C . THR A 1 59 ? -2.191 -4.669 -2.528 1.00 0.19 367 THR A C 19
ATOM 32432 O O . THR A 1 59 ? -3.328 -4.527 -2.090 1.00 0.27 367 THR A O 19
ATOM 32443 N N . LEU A 1 60 ? -1.588 -3.768 -3.289 1.00 0.20 368 LEU A N 19
ATOM 32444 C CA . LEU A 1 60 ? -2.257 -2.557 -3.740 1.00 0.22 368 LEU A CA 19
ATOM 32445 C C . LEU A 1 60 ? -2.527 -2.620 -5.239 1.00 0.23 368 LEU A C 19
ATOM 32446 O O . LEU A 1 60 ? -1.708 -3.135 -6.002 1.00 0.33 368 LEU A O 19
ATOM 32462 N N . ASP A 1 61 ? -3.681 -2.118 -5.647 1.00 0.21 369 ASP A N 19
ATOM 32463 C CA . ASP A 1 61 ? -4.008 -1.977 -7.061 1.00 0.24 369 ASP A CA 19
ATOM 32464 C C . ASP A 1 61 ? -4.406 -0.540 -7.353 1.00 0.21 369 ASP A C 19
ATOM 32465 O O . ASP A 1 61 ? -5.170 0.068 -6.597 1.00 0.22 369 ASP A O 19
ATOM 32474 N N . PHE A 1 62 ? -3.882 -0.002 -8.443 1.00 0.25 370 PHE A N 19
ATOM 32475 C CA . PHE A 1 62 ? -4.095 1.394 -8.781 1.00 0.26 370 PHE A CA 19
ATOM 32476 C C . PHE A 1 62 ? -4.774 1.524 -10.137 1.00 0.31 370 PHE A C 19
ATOM 32477 O O . PHE A 1 62 ? -4.894 2.623 -10.678 1.00 0.35 370 PHE A O 19
ATOM 32494 N N . GLY A 1 63 ? -5.206 0.386 -10.677 1.00 0.40 371 GLY A N 19
ATOM 32495 C CA . GLY A 1 63 ? -5.976 0.366 -11.910 1.00 0.50 371 GLY A CA 19
ATOM 32496 C C . GLY A 1 63 ? -5.288 1.048 -13.078 1.00 0.49 371 GLY A C 19
ATOM 32497 O O . GLY A 1 63 ? -4.383 0.483 -13.695 1.00 0.58 371 GLY A O 19
ATOM 32501 N N . ASP A 1 64 ? -5.710 2.273 -13.364 1.00 0.49 372 ASP A N 19
ATOM 32502 C CA . ASP A 1 64 ? -5.266 2.999 -14.552 1.00 0.56 372 ASP A CA 19
ATOM 32503 C C . ASP A 1 64 ? -4.033 3.855 -14.255 1.00 0.55 372 ASP A C 19
ATOM 32504 O O . ASP A 1 64 ? -3.541 4.581 -15.118 1.00 0.72 372 ASP A O 19
ATOM 32513 N N . TYR A 1 65 ? -3.506 3.750 -13.046 1.00 0.52 373 TYR A N 19
ATOM 32514 C CA . TYR A 1 65 ? -2.380 4.587 -12.654 1.00 0.51 373 TYR A CA 19
ATOM 32515 C C . TYR A 1 65 ? -1.047 3.967 -13.074 1.00 0.52 373 TYR A C 19
ATOM 32516 O O . TYR A 1 65 ? -0.144 4.677 -13.526 1.00 0.60 373 TYR A O 19
ATOM 32534 N N . GLN A 1 66 ? -0.922 2.653 -12.934 1.00 0.53 374 GLN A N 19
ATOM 32535 C CA . GLN A 1 66 ? 0.311 1.967 -13.310 1.00 0.59 374 GLN A CA 19
ATOM 32536 C C . GLN A 1 66 ? 0.013 0.562 -13.813 1.00 0.60 374 GLN A C 19
ATOM 32537 O O . GLN A 1 66 ? -1.123 0.095 -13.733 1.00 0.59 374 GLN A O 19
ATOM 32551 N N . ASP A 1 67 ? 1.038 -0.106 -14.324 1.00 0.74 375 ASP A N 19
ATOM 32552 C CA . ASP A 1 67 ? 0.876 -1.431 -14.913 1.00 0.78 375 ASP A CA 19
ATOM 32553 C C . ASP A 1 67 ? 1.154 -2.524 -13.890 1.00 0.64 375 ASP A C 19
ATOM 32554 O O . ASP A 1 67 ? 2.293 -2.700 -13.450 1.00 0.73 375 ASP A O 19
ATOM 32563 N N . GLY A 1 68 ? 0.117 -3.259 -13.525 1.00 0.57 376 GLY A N 19
ATOM 32564 C CA . GLY A 1 68 ? 0.275 -4.355 -12.592 1.00 0.53 376 GLY A CA 19
ATOM 32565 C C . GLY A 1 68 ? -0.168 -3.986 -11.194 1.00 0.52 376 GLY A C 19
ATOM 32566 O O . GLY A 1 68 ? -0.768 -2.930 -10.986 1.00 0.70 376 GLY A O 19
ATOM 32570 N N . TYR A 1 69 ? 0.117 -4.854 -10.236 1.00 0.46 377 TYR A N 19
ATOM 32571 C CA . TYR A 1 69 ? -0.248 -4.610 -8.850 1.00 0.46 377 TYR A CA 19
ATOM 32572 C C . TYR A 1 69 ? 0.993 -4.302 -8.026 1.00 0.37 377 TYR A C 19
ATOM 32573 O O . TYR A 1 69 ? 2.114 -4.333 -8.534 1.00 0.38 377 TYR A O 19
ATOM 32591 N N . TYR A 1 70 ? 0.785 -4.014 -6.754 1.00 0.32 378 TYR A N 19
ATOM 32592 C CA . TYR A 1 70 ? 1.880 -3.824 -5.823 1.00 0.29 378 TYR A CA 19
ATOM 32593 C C . TYR A 1 70 ? 1.740 -4.807 -4.665 1.00 0.24 378 TYR A C 19
ATOM 32594 O O . TYR A 1 70 ? 0.982 -4.572 -3.726 1.00 0.26 378 TYR A O 19
ATOM 32612 N N . SER A 1 71 ? 2.445 -5.923 -4.759 1.00 0.26 379 SER A N 19
ATOM 32613 C CA . SER A 1 71 ? 2.365 -6.967 -3.750 1.00 0.27 379 SER A CA 19
ATOM 32614 C C . SER A 1 71 ? 3.645 -7.017 -2.922 1.00 0.24 379 SER A C 19
ATOM 32615 O O . SER A 1 71 ? 4.744 -7.156 -3.464 1.00 0.29 379 SER A O 19
ATOM 32623 N N . VAL A 1 72 ? 3.491 -6.891 -1.613 1.00 0.22 380 VAL A N 19
ATOM 32624 C CA . VAL A 1 72 ? 4.613 -6.959 -0.688 1.00 0.24 380 VAL A CA 19
ATOM 32625 C C . VAL A 1 72 ? 4.301 -7.922 0.445 1.00 0.23 380 VAL A C 19
ATOM 32626 O O . VAL A 1 72 ? 3.153 -8.025 0.878 1.00 0.30 380 VAL A O 19
ATOM 32639 N N . GLN A 1 73 ? 5.310 -8.631 0.919 1.00 0.22 381 GLN A N 19
ATOM 32640 C CA . GLN A 1 73 ? 5.119 -9.560 2.018 1.00 0.24 381 GLN A CA 19
ATOM 32641 C C . GLN A 1 73 ? 5.302 -8.836 3.344 1.00 0.24 381 GLN A C 19
ATOM 32642 O O . GLN A 1 73 ? 6.280 -8.107 3.536 1.00 0.32 381 GLN A O 19
ATOM 32656 N N . THR A 1 74 ? 4.347 -9.026 4.241 1.00 0.21 382 THR A N 19
ATOM 32657 C CA . THR A 1 74 ? 4.359 -8.374 5.536 1.00 0.26 382 THR A CA 19
ATOM 32658 C C . THR A 1 74 ? 3.275 -8.970 6.424 1.00 0.25 382 THR A C 19
ATOM 32659 O O . THR A 1 74 ? 2.164 -9.241 5.969 1.00 0.30 382 THR A O 19
ATOM 32670 N N . THR A 1 75 ? 3.604 -9.179 7.686 1.00 0.31 383 THR A N 19
ATOM 32671 C CA . THR A 1 75 ? 2.669 -9.764 8.629 1.00 0.37 383 THR A CA 19
ATOM 32672 C C . THR A 1 75 ? 1.759 -8.700 9.230 1.00 0.36 383 THR A C 19
ATOM 32673 O O . THR A 1 75 ? 0.839 -9.005 9.991 1.00 0.46 383 THR A O 19
ATOM 32684 N N . GLU A 1 76 ? 2.009 -7.449 8.861 1.00 0.31 384 GLU A N 19
ATOM 32685 C CA . GLU A 1 76 ? 1.245 -6.326 9.381 1.00 0.35 384 GLU A CA 19
ATOM 32686 C C . GLU A 1 76 ? 0.414 -5.683 8.275 1.00 0.28 384 GLU A C 19
ATOM 32687 O O . GLU A 1 76 ? 0.131 -4.483 8.305 1.00 0.27 384 GLU A O 19
ATOM 32699 N N . GLY A 1 77 ? 0.004 -6.504 7.312 1.00 0.27 385 GLY A N 19
ATOM 32700 C CA . GLY A 1 77 ? -0.790 -6.019 6.196 1.00 0.27 385 GLY A CA 19
ATOM 32701 C C . GLY A 1 77 ? -2.124 -5.435 6.629 1.00 0.26 385 GLY A C 19
ATOM 32702 O O . GLY A 1 77 ? -2.618 -4.488 6.016 1.00 0.27 385 GLY A O 19
ATOM 32706 N N . GLU A 1 78 ? -2.703 -5.990 7.689 1.00 0.30 386 GLU A N 19
ATOM 32707 C CA . GLU A 1 78 ? -3.988 -5.516 8.195 1.00 0.35 386 GLU A CA 19
ATOM 32708 C C . GLU A 1 78 ? -3.854 -4.096 8.736 1.00 0.31 386 GLU A C 19
ATOM 32709 O O . GLU A 1 78 ? -4.692 -3.236 8.462 1.00 0.36 386 GLU A O 19
ATOM 32721 N N . GLN A 1 79 ? -2.788 -3.862 9.494 1.00 0.29 387 GLN A N 19
ATOM 32722 C CA . GLN A 1 79 ? -2.510 -2.550 10.058 1.00 0.30 387 GLN A CA 19
ATOM 32723 C C . GLN A 1 79 ? -2.417 -1.509 8.949 1.00 0.27 387 GLN A C 19
ATOM 32724 O O . GLN A 1 79 ? -2.977 -0.419 9.058 1.00 0.31 387 GLN A O 19
ATOM 32738 N N . ILE A 1 80 ? -1.718 -1.866 7.879 1.00 0.24 388 ILE A N 19
ATOM 32739 C CA . ILE A 1 80 ? -1.565 -0.983 6.730 1.00 0.23 388 ILE A CA 19
ATOM 32740 C C . ILE A 1 80 ? -2.919 -0.699 6.084 1.00 0.22 388 ILE A C 19
ATOM 32741 O O . ILE A 1 80 ? -3.277 0.456 5.844 1.00 0.22 388 ILE A O 19
ATOM 32757 N N . ALA A 1 81 ? -3.672 -1.763 5.828 1.00 0.22 389 ALA A N 19
ATOM 32758 C CA . ALA A 1 81 ? -4.968 -1.656 5.172 1.00 0.24 389 ALA A CA 19
ATOM 32759 C C . ALA A 1 81 ? -5.935 -0.792 5.968 1.00 0.22 389 ALA A C 19
ATOM 32760 O O . ALA A 1 81 ? -6.555 0.126 5.426 1.00 0.23 389 ALA A O 19
ATOM 32767 N N . GLN A 1 82 ? -6.052 -1.082 7.257 1.00 0.22 390 GLN A N 19
ATOM 32768 C CA . GLN A 1 82 ? -6.984 -0.371 8.118 1.00 0.25 390 GLN A CA 19
ATOM 32769 C C . GLN A 1 82 ? -6.560 1.084 8.292 1.00 0.21 390 GLN A C 19
ATOM 32770 O O . GLN A 1 82 ? -7.396 1.962 8.507 1.00 0.23 390 GLN A O 19
ATOM 32784 N N . LEU A 1 83 ? -5.263 1.344 8.177 1.00 0.21 391 LEU A N 19
ATOM 32785 C CA . LEU A 1 83 ? -4.751 2.701 8.297 1.00 0.22 391 LEU A CA 19
ATOM 32786 C C . LEU A 1 83 ? -5.122 3.515 7.060 1.00 0.20 391 LEU A C 19
ATOM 32787 O O . LEU A 1 83 ? -5.552 4.663 7.169 1.00 0.22 391 LEU A O 19
ATOM 32803 N N . ILE A 1 84 ? -4.970 2.906 5.885 1.00 0.18 392 ILE A N 19
ATOM 32804 C CA . ILE A 1 84 ? -5.365 3.552 4.636 1.00 0.17 392 ILE A CA 19
ATOM 32805 C C . ILE A 1 84 ? -6.865 3.824 4.643 1.00 0.17 392 ILE A C 19
ATOM 32806 O O . ILE A 1 84 ? -7.303 4.948 4.399 1.00 0.19 392 ILE A O 19
ATOM 32822 N N . ALA A 1 85 ? -7.645 2.792 4.957 1.00 0.18 393 ALA A N 19
ATOM 32823 C CA . ALA A 1 85 ? -9.096 2.916 5.022 1.00 0.21 393 ALA A CA 19
ATOM 32824 C C . ALA A 1 85 ? -9.505 3.943 6.076 1.00 0.23 393 ALA A C 19
ATOM 32825 O O . ALA A 1 85 ? -10.525 4.614 5.937 1.00 0.29 393 ALA A O 19
ATOM 32832 N N . GLY A 1 86 ? -8.689 4.068 7.119 1.00 0.23 394 GLY A N 19
ATOM 32833 C CA . GLY A 1 86 ? -8.952 5.035 8.167 1.00 0.27 394 GLY A CA 19
ATOM 32834 C C . GLY A 1 86 ? -8.863 6.462 7.669 1.00 0.28 394 GLY A C 19
ATOM 32835 O O . GLY A 1 86 ? -9.728 7.285 7.972 1.00 0.35 394 GLY A O 19
ATOM 32839 N N . TYR A 1 87 ? -7.823 6.758 6.899 1.00 0.27 395 TYR A N 19
ATOM 32840 C CA . TYR A 1 87 ? -7.659 8.088 6.322 1.00 0.30 395 TYR A CA 19
ATOM 32841 C C . TYR A 1 87 ? -8.629 8.301 5.167 1.00 0.30 395 TYR A C 19
ATOM 32842 O O . TYR A 1 87 ? -9.082 9.422 4.923 1.00 0.36 395 TYR A O 19
ATOM 32860 N N . ILE A 1 88 ? -8.955 7.223 4.465 1.00 0.27 396 ILE A N 19
ATOM 32861 C CA . ILE A 1 88 ? -9.986 7.260 3.436 1.00 0.31 396 ILE A CA 19
ATOM 32862 C C . ILE A 1 88 ? -11.316 7.678 4.047 1.00 0.37 396 ILE A C 19
ATOM 32863 O O . ILE A 1 88 ? -12.051 8.468 3.469 1.00 0.45 396 ILE A O 19
ATOM 32879 N N . ASP A 1 89 ? -11.588 7.174 5.243 1.00 0.38 397 ASP A N 19
ATOM 32880 C CA . ASP A 1 89 ? -12.802 7.525 5.978 1.00 0.47 397 ASP A CA 19
ATOM 32881 C C . ASP A 1 89 ? -12.835 9.021 6.305 1.00 0.51 397 ASP A C 19
ATOM 32882 O O . ASP A 1 89 ? -13.899 9.592 6.539 1.00 0.63 397 ASP A O 19
ATOM 32891 N N . ILE A 1 90 ? -11.668 9.653 6.311 1.00 0.47 398 ILE A N 19
ATOM 32892 C CA . ILE A 1 90 ? -11.570 11.083 6.587 1.00 0.53 398 ILE A CA 19
ATOM 32893 C C . ILE A 1 90 ? -11.778 11.890 5.304 1.00 0.55 398 ILE A C 19
ATOM 32894 O O . ILE A 1 90 ? -12.548 12.852 5.278 1.00 0.65 398 ILE A O 19
ATOM 32910 N N . ILE A 1 91 ? -11.089 11.488 4.243 1.00 0.50 399 ILE A N 19
ATOM 32911 C CA . ILE A 1 91 ? -11.165 12.189 2.962 1.00 0.52 399 ILE A CA 19
ATOM 32912 C C . ILE A 1 91 ? -12.529 11.983 2.311 1.00 0.59 399 ILE A C 19
ATOM 32913 O O . ILE A 1 91 ? -13.072 12.887 1.675 1.00 0.72 399 ILE A O 19
ATOM 32929 N N . LEU A 1 92 ? -13.077 10.793 2.484 1.00 0.59 400 LEU A N 19
ATOM 32930 C CA . LEU A 1 92 ? -14.338 10.423 1.866 1.00 0.73 400 LEU A CA 19
ATOM 32931 C C . LEU A 1 92 ? -15.509 10.882 2.729 1.00 0.90 400 LEU A C 19
ATOM 32932 O O . LEU A 1 92 ? -16.012 12.004 2.511 1.00 1.31 400 LEU A O 19
ATOM 32949 N N . GLY B 2 1 ? -17.879 2.741 0.537 1.00 12.98 367 GLY B N 19
ATOM 32950 C CA . GLY B 2 1 ? -18.172 1.304 0.326 1.00 12.67 367 GLY B CA 19
ATOM 32951 C C . GLY B 2 1 ? -18.089 0.515 1.614 1.00 12.18 367 GLY B C 19
ATOM 32952 O O . GLY B 2 1 ? -17.000 0.140 2.050 1.00 12.32 367 GLY B O 19
ATOM 32958 N N . ARG B 2 2 ? -19.239 0.265 2.228 1.00 11.83 368 ARG B N 19
ATOM 32959 C CA . ARG B 2 2 ? -19.287 -0.452 3.497 1.00 11.57 368 ARG B CA 19
ATOM 32960 C C . ARG B 2 2 ? -19.799 -1.876 3.302 1.00 10.70 368 ARG B C 19
ATOM 32961 O O . ARG B 2 2 ? -19.881 -2.651 4.256 1.00 10.61 368 ARG B O 19
ATOM 32982 N N . SER B 2 3 ? -20.135 -2.223 2.068 1.00 10.27 369 SER B N 19
ATOM 32983 C CA . SER B 2 3 ? -20.675 -3.548 1.770 1.00 9.63 369 SER B CA 19
ATOM 32984 C C . SER B 2 3 ? -19.642 -4.409 1.049 1.00 8.81 369 SER B C 19
ATOM 32985 O O . SER B 2 3 ? -19.955 -5.094 0.071 1.00 8.90 369 SER B O 19
ATOM 32993 N N . LYS B 2 4 ? -18.415 -4.380 1.544 1.00 8.27 370 LYS B N 19
ATOM 32994 C CA . LYS B 2 4 ? -17.350 -5.206 0.994 1.00 7.62 370 LYS B CA 19
ATOM 32995 C C . LYS B 2 4 ? -16.786 -6.115 2.076 1.00 6.77 370 LYS B C 19
ATOM 32996 O O . LYS B 2 4 ? -16.785 -5.763 3.258 1.00 6.67 370 LYS B O 19
ATOM 33015 N N . GLU B 2 5 ? -16.329 -7.290 1.669 1.00 6.50 371 GLU B N 19
ATOM 33016 C CA . GLU B 2 5 ? -15.793 -8.274 2.595 1.00 6.00 371 GLU B CA 19
ATOM 33017 C C . GLU B 2 5 ? -14.448 -7.830 3.166 1.00 4.98 371 GLU B C 19
ATOM 33018 O O . GLU B 2 5 ? -13.750 -7.004 2.574 1.00 4.97 371 GLU B O 19
ATOM 33030 N N . SER B 2 6 ? -14.089 -8.381 4.315 1.00 4.53 372 SER B N 19
ATOM 33031 C CA . SER B 2 6 ? -12.823 -8.059 4.951 1.00 3.82 372 SER B CA 19
ATOM 33032 C C . SER B 2 6 ? -11.690 -8.859 4.311 1.00 2.91 372 SER B C 19
ATOM 33033 O O . SER B 2 6 ? -11.738 -10.088 4.254 1.00 3.19 372 SER B O 19
ATOM 33041 N N . GLY B 2 7 ? -10.684 -8.157 3.817 1.00 2.37 373 GLY B N 19
ATOM 33042 C CA . GLY B 2 7 ? -9.589 -8.808 3.124 1.00 1.94 373 GLY B CA 19
ATOM 33043 C C . GLY B 2 7 ? -9.417 -8.255 1.728 1.00 1.44 373 GLY B C 19
ATOM 33044 O O . GLY B 2 7 ? -8.298 -7.995 1.285 1.00 2.02 373 GLY B O 19
ATOM 33048 N N . TRP B 2 8 ? -10.534 -8.073 1.040 1.00 1.08 374 TRP B N 19
ATOM 33049 C CA . TRP B 2 8 ? -10.545 -7.458 -0.278 1.00 0.61 374 TRP B CA 19
ATOM 33050 C C . TRP B 2 8 ? -11.487 -6.268 -0.270 1.00 0.55 374 TRP B C 19
ATOM 33051 O O . TRP B 2 8 ? -12.708 -6.420 -0.305 1.00 0.90 374 TRP B O 19
ATOM 33072 N N . VAL B 2 9 ? -10.906 -5.082 -0.229 1.00 0.40 375 VAL B N 19
ATOM 33073 C CA . VAL B 2 9 ? -11.666 -3.869 0.019 1.00 0.38 375 VAL B CA 19
ATOM 33074 C C . VAL B 2 9 ? -11.227 -2.745 -0.919 1.00 0.44 375 VAL B C 19
ATOM 33075 O O . VAL B 2 9 ? -10.035 -2.517 -1.130 1.00 0.53 375 VAL B O 19
ATOM 33088 N N . GLU B 2 10 ? -12.210 -2.081 -1.514 1.00 0.51 376 GLU B N 19
ATOM 33089 C CA . GLU B 2 10 ? -11.973 -1.007 -2.461 1.00 0.63 376 GLU B CA 19
ATOM 33090 C C . GLU B 2 10 ? -12.511 0.304 -1.900 1.00 0.52 376 GLU B C 19
ATOM 33091 O O . GLU B 2 10 ? -13.460 0.297 -1.113 1.00 0.61 376 GLU B O 19
ATOM 33103 N N . ASN B 2 11 ? -11.914 1.421 -2.291 1.00 0.54 377 ASN B N 19
ATOM 33104 C CA . ASN B 2 11 ? -12.403 2.728 -1.864 1.00 0.58 377 ASN B CA 19
ATOM 33105 C C . ASN B 2 11 ? -13.141 3.428 -2.994 1.00 0.50 377 ASN B C 19
ATOM 33106 O O . ASN B 2 11 ? -13.137 2.954 -4.129 1.00 0.65 377 ASN B O 19
ATOM 33117 N N . GLU B 2 12 ? -13.742 4.573 -2.696 1.00 0.43 378 GLU B N 19
ATOM 33118 C CA . GLU B 2 12 ? -14.487 5.311 -3.705 1.00 0.51 378 GLU B CA 19
ATOM 33119 C C . GLU B 2 12 ? -13.916 6.701 -3.934 1.00 0.44 378 GLU B C 19
ATOM 33120 O O . GLU B 2 12 ? -14.609 7.596 -4.417 1.00 0.53 378 GLU B O 19
ATOM 33132 N N . ILE B 2 13 ? -12.649 6.882 -3.611 1.00 0.36 379 ILE B N 19
ATOM 33133 C CA . ILE B 2 13 ? -11.968 8.126 -3.956 1.00 0.38 379 ILE B CA 19
ATOM 33134 C C . ILE B 2 13 ? -11.098 7.925 -5.185 1.00 0.48 379 ILE B C 19
ATOM 33135 O O . ILE B 2 13 ? -10.296 8.785 -5.544 1.00 1.17 379 ILE B O 19
ATOM 33151 N N . TYR B 2 14 ? -11.283 6.786 -5.837 1.00 0.45 380 TYR B N 19
ATOM 33152 C CA . TYR B 2 14 ? -10.557 6.482 -7.062 1.00 0.42 380 TYR B CA 19
ATOM 33153 C C . TYR B 2 14 ? -11.210 7.198 -8.234 1.00 0.46 380 TYR B C 19
ATOM 33154 O O . TYR B 2 14 ? -12.137 6.677 -8.859 1.00 0.58 380 TYR B O 19
ATOM 33172 N N . TYR B 2 15 ? -10.764 8.416 -8.483 1.00 0.55 381 TYR B N 19
ATOM 33173 C CA . TYR B 2 15 ? -11.245 9.195 -9.589 1.00 0.70 381 TYR B CA 19
ATOM 33174 C C . TYR B 2 15 ? -10.369 8.935 -10.807 1.00 0.79 381 TYR B C 19
ATOM 33175 O O . TYR B 2 15 ? -9.237 9.464 -10.850 1.00 1.31 381 TYR B O 19
ATOM 33194 N N . GLY A 1 1 ? -1.064 10.519 10.441 1.00 4.12 309 GLY A N 20
ATOM 33195 C CA . GLY A 1 1 ? 0.255 10.244 11.055 1.00 3.32 309 GLY A CA 20
ATOM 33196 C C . GLY A 1 1 ? 1.109 9.365 10.171 1.00 2.36 309 GLY A C 20
ATOM 33197 O O . GLY A 1 1 ? 0.698 8.261 9.809 1.00 2.83 309 GLY A O 20
ATOM 33203 N N . VAL A 1 2 ? 2.292 9.856 9.816 1.00 1.70 310 VAL A N 20
ATOM 33204 C CA . VAL A 1 2 ? 3.195 9.132 8.929 1.00 1.44 310 VAL A CA 20
ATOM 33205 C C . VAL A 1 2 ? 3.640 7.806 9.548 1.00 1.00 310 VAL A C 20
ATOM 33206 O O . VAL A 1 2 ? 4.492 7.762 10.436 1.00 1.09 310 VAL A O 20
ATOM 33219 N N . SER A 1 3 ? 3.026 6.729 9.098 1.00 0.71 311 SER A N 20
ATOM 33220 C CA . SER A 1 3 ? 3.352 5.406 9.593 1.00 0.41 311 SER A CA 20
ATOM 33221 C C . SER A 1 3 ? 4.188 4.657 8.566 1.00 0.34 311 SER A C 20
ATOM 33222 O O . SER A 1 3 ? 3.801 4.550 7.404 1.00 0.47 311 SER A O 20
ATOM 33230 N N . PHE A 1 4 ? 5.336 4.156 8.988 1.00 0.29 312 PHE A N 20
ATOM 33231 C CA . PHE A 1 4 ? 6.233 3.457 8.084 1.00 0.27 312 PHE A CA 20
ATOM 33232 C C . PHE A 1 4 ? 6.228 1.966 8.373 1.00 0.26 312 PHE A C 20
ATOM 33233 O O . PHE A 1 4 ? 6.552 1.532 9.479 1.00 0.34 312 PHE A O 20
ATOM 33250 N N . PHE A 1 5 ? 5.871 1.187 7.371 1.00 0.24 313 PHE A N 20
ATOM 33251 C CA . PHE A 1 5 ? 5.828 -0.257 7.507 1.00 0.26 313 PHE A CA 20
ATOM 33252 C C . PHE A 1 5 ? 6.968 -0.888 6.727 1.00 0.26 313 PHE A C 20
ATOM 33253 O O . PHE A 1 5 ? 7.141 -0.620 5.537 1.00 0.26 313 PHE A O 20
ATOM 33270 N N . LEU A 1 6 ? 7.757 -1.703 7.406 1.00 0.36 314 LEU A N 20
ATOM 33271 C CA . LEU A 1 6 ? 8.868 -2.384 6.769 1.00 0.38 314 LEU A CA 20
ATOM 33272 C C . LEU A 1 6 ? 8.354 -3.581 5.979 1.00 0.37 314 LEU A C 20
ATOM 33273 O O . LEU A 1 6 ? 8.112 -4.659 6.532 1.00 0.50 314 LEU A O 20
ATOM 33289 N N . VAL A 1 7 ? 8.149 -3.368 4.690 1.00 0.26 315 VAL A N 20
ATOM 33290 C CA . VAL A 1 7 ? 7.596 -4.390 3.821 1.00 0.26 315 VAL A CA 20
ATOM 33291 C C . VAL A 1 7 ? 8.688 -5.001 2.959 1.00 0.24 315 VAL A C 20
ATOM 33292 O O . VAL A 1 7 ? 9.774 -4.440 2.831 1.00 0.27 315 VAL A O 20
ATOM 33305 N N . LYS A 1 8 ? 8.405 -6.158 2.387 1.00 0.25 316 LYS A N 20
ATOM 33306 C CA . LYS A 1 8 ? 9.355 -6.828 1.517 1.00 0.28 316 LYS A CA 20
ATOM 33307 C C . LYS A 1 8 ? 8.841 -6.829 0.083 1.00 0.28 316 LYS A C 20
ATOM 33308 O O . LYS A 1 8 ? 7.914 -7.570 -0.251 1.00 0.28 316 LYS A O 20
ATOM 33327 N N . GLU A 1 9 ? 9.426 -5.979 -0.752 1.00 0.32 317 GLU A N 20
ATOM 33328 C CA . GLU A 1 9 ? 9.027 -5.874 -2.149 1.00 0.37 317 GLU A CA 20
ATOM 33329 C C . GLU A 1 9 ? 9.606 -7.026 -2.955 1.00 0.45 317 GLU A C 20
ATOM 33330 O O . GLU A 1 9 ? 10.823 -7.225 -2.988 1.00 0.48 317 GLU A O 20
ATOM 33342 N N . LYS A 1 10 ? 8.741 -7.792 -3.595 1.00 0.55 318 LYS A N 20
ATOM 33343 C CA . LYS A 1 10 ? 9.194 -8.863 -4.461 1.00 0.68 318 LYS A CA 20
ATOM 33344 C C . LYS A 1 10 ? 9.360 -8.348 -5.885 1.00 0.82 318 LYS A C 20
ATOM 33345 O O . LYS A 1 10 ? 8.384 -8.163 -6.612 1.00 0.95 318 LYS A O 20
ATOM 33364 N N . MET A 1 11 ? 10.599 -8.080 -6.261 1.00 0.90 319 MET A N 20
ATOM 33365 C CA . MET A 1 11 ? 10.898 -7.648 -7.613 1.00 1.09 319 MET A CA 20
ATOM 33366 C C . MET A 1 11 ? 11.424 -8.816 -8.430 1.00 1.22 319 MET A C 20
ATOM 33367 O O . MET A 1 11 ? 11.938 -9.790 -7.877 1.00 1.23 319 MET A O 20
ATOM 33381 N N . LYS A 1 12 ? 11.294 -8.709 -9.742 1.00 1.39 320 LYS A N 20
ATOM 33382 C CA . LYS A 1 12 ? 11.760 -9.748 -10.647 1.00 1.57 320 LYS A CA 20
ATOM 33383 C C . LYS A 1 12 ? 13.285 -9.743 -10.732 1.00 1.62 320 LYS A C 20
ATOM 33384 O O . LYS A 1 12 ? 13.935 -8.770 -10.345 1.00 1.59 320 LYS A O 20
ATOM 33403 N N . GLY A 1 13 ? 13.847 -10.836 -11.224 1.00 1.76 321 GLY A N 20
ATOM 33404 C CA . GLY A 1 13 ? 15.286 -10.936 -11.364 1.00 1.87 321 GLY A CA 20
ATOM 33405 C C . GLY A 1 13 ? 15.903 -11.823 -10.303 1.00 1.78 321 GLY A C 20
ATOM 33406 O O . GLY A 1 13 ? 16.901 -12.502 -10.548 1.00 1.93 321 GLY A O 20
ATOM 33410 N N . LYS A 1 14 ? 15.303 -11.821 -9.123 1.00 1.57 322 LYS A N 20
ATOM 33411 C CA . LYS A 1 14 ? 15.772 -12.641 -8.018 1.00 1.48 322 LYS A CA 20
ATOM 33412 C C . LYS A 1 14 ? 14.608 -12.942 -7.085 1.00 1.35 322 LYS A C 20
ATOM 33413 O O . LYS A 1 14 ? 13.614 -12.216 -7.081 1.00 1.32 322 LYS A O 20
ATOM 33432 N N . ASN A 1 15 ? 14.724 -14.004 -6.303 1.00 1.31 323 ASN A N 20
ATOM 33433 C CA . ASN A 1 15 ? 13.652 -14.386 -5.391 1.00 1.24 323 ASN A CA 20
ATOM 33434 C C . ASN A 1 15 ? 13.772 -13.657 -4.065 1.00 1.06 323 ASN A C 20
ATOM 33435 O O . ASN A 1 15 ? 12.837 -13.658 -3.266 1.00 1.04 323 ASN A O 20
ATOM 33446 N N . LYS A 1 16 ? 14.927 -13.053 -3.825 1.00 1.03 324 LYS A N 20
ATOM 33447 C CA . LYS A 1 16 ? 15.134 -12.273 -2.615 1.00 0.90 324 LYS A CA 20
ATOM 33448 C C . LYS A 1 16 ? 14.272 -11.017 -2.646 1.00 0.75 324 LYS A C 20
ATOM 33449 O O . LYS A 1 16 ? 14.330 -10.235 -3.600 1.00 0.81 324 LYS A O 20
ATOM 33468 N N . LEU A 1 17 ? 13.467 -10.836 -1.614 1.00 0.61 325 LEU A N 20
ATOM 33469 C CA . LEU A 1 17 ? 12.613 -9.664 -1.515 1.00 0.49 325 LEU A CA 20
ATOM 33470 C C . LEU A 1 17 ? 13.404 -8.497 -0.940 1.00 0.45 325 LEU A C 20
ATOM 33471 O O . LEU A 1 17 ? 14.341 -8.697 -0.167 1.00 0.55 325 LEU A O 20
ATOM 33487 N N . VAL A 1 18 ? 13.033 -7.288 -1.324 1.00 0.40 326 VAL A N 20
ATOM 33488 C CA . VAL A 1 18 ? 13.748 -6.096 -0.886 1.00 0.38 326 VAL A CA 20
ATOM 33489 C C . VAL A 1 18 ? 12.943 -5.344 0.169 1.00 0.32 326 VAL A C 20
ATOM 33490 O O . VAL A 1 18 ? 11.815 -4.924 -0.088 1.00 0.29 326 VAL A O 20
ATOM 33503 N N . PRO A 1 19 ? 13.500 -5.189 1.379 1.00 0.33 327 PRO A N 20
ATOM 33504 C CA . PRO A 1 19 ? 12.854 -4.438 2.459 1.00 0.30 327 PRO A CA 20
ATOM 33505 C C . PRO A 1 19 ? 12.724 -2.954 2.123 1.00 0.25 327 PRO A C 20
ATOM 33506 O O . PRO A 1 19 ? 13.701 -2.298 1.754 1.00 0.32 327 PRO A O 20
ATOM 33517 N N . ARG A 1 20 ? 11.514 -2.434 2.246 1.00 0.21 328 ARG A N 20
ATOM 33518 C CA . ARG A 1 20 ? 11.249 -1.039 1.948 1.00 0.23 328 ARG A CA 20
ATOM 33519 C C . ARG A 1 20 ? 10.383 -0.432 3.046 1.00 0.20 328 ARG A C 20
ATOM 33520 O O . ARG A 1 20 ? 9.653 -1.148 3.734 1.00 0.23 328 ARG A O 20
ATOM 33541 N N . LEU A 1 21 ? 10.466 0.878 3.209 1.00 0.18 329 LEU A N 20
ATOM 33542 C CA . LEU A 1 21 ? 9.661 1.580 4.195 1.00 0.20 329 LEU A CA 20
ATOM 33543 C C . LEU A 1 21 ? 8.413 2.151 3.540 1.00 0.19 329 LEU A C 20
ATOM 33544 O O . LEU A 1 21 ? 8.471 3.166 2.848 1.00 0.24 329 LEU A O 20
ATOM 33560 N N . LEU A 1 22 ? 7.292 1.482 3.734 1.00 0.17 330 LEU A N 20
ATOM 33561 C CA . LEU A 1 22 ? 6.038 1.943 3.171 1.00 0.17 330 LEU A CA 20
ATOM 33562 C C . LEU A 1 22 ? 5.428 3.002 4.079 1.00 0.18 330 LEU A C 20
ATOM 33563 O O . LEU A 1 22 ? 4.904 2.691 5.149 1.00 0.24 330 LEU A O 20
ATOM 33579 N N . GLY A 1 23 ? 5.528 4.253 3.656 1.00 0.18 331 GLY A N 20
ATOM 33580 C CA . GLY A 1 23 ? 5.037 5.349 4.458 1.00 0.22 331 GLY A CA 20
ATOM 33581 C C . GLY A 1 23 ? 3.609 5.709 4.120 1.00 0.22 331 GLY A C 20
ATOM 33582 O O . GLY A 1 23 ? 3.332 6.250 3.046 1.00 0.29 331 GLY A O 20
ATOM 33586 N N . ILE A 1 24 ? 2.702 5.393 5.027 1.00 0.22 332 ILE A N 20
ATOM 33587 C CA . ILE A 1 24 ? 1.297 5.712 4.849 1.00 0.22 332 ILE A CA 20
ATOM 33588 C C . ILE A 1 24 ? 0.973 7.030 5.540 1.00 0.24 332 ILE A C 20
ATOM 33589 O O . ILE A 1 24 ? 1.202 7.182 6.744 1.00 0.36 332 ILE A O 20
ATOM 33605 N N . THR A 1 25 ? 0.473 7.987 4.777 1.00 0.22 333 THR A N 20
ATOM 33606 C CA . THR A 1 25 ? 0.068 9.263 5.333 1.00 0.23 333 THR A CA 20
ATOM 33607 C C . THR A 1 25 ? -1.445 9.402 5.244 1.00 0.23 333 THR A C 20
ATOM 33608 O O . THR A 1 25 ? -2.137 8.445 4.896 1.00 0.28 333 THR A O 20
ATOM 33619 N N . LYS A 1 26 ? -1.962 10.585 5.538 1.00 0.26 334 LYS A N 20
ATOM 33620 C CA . LYS A 1 26 ? -3.404 10.800 5.536 1.00 0.28 334 LYS A CA 20
ATOM 33621 C C . LYS A 1 26 ? -3.891 11.159 4.136 1.00 0.26 334 LYS A C 20
ATOM 33622 O O . LYS A 1 26 ? -5.034 11.581 3.954 1.00 0.43 334 LYS A O 20
ATOM 33641 N N . GLU A 1 27 ? -3.030 10.969 3.144 1.00 0.27 335 GLU A N 20
ATOM 33642 C CA . GLU A 1 27 ? -3.328 11.427 1.795 1.00 0.33 335 GLU A CA 20
ATOM 33643 C C . GLU A 1 27 ? -2.567 10.632 0.732 1.00 0.27 335 GLU A C 20
ATOM 33644 O O . GLU A 1 27 ? -3.061 10.448 -0.384 1.00 0.34 335 GLU A O 20
ATOM 33656 N N . CYS A 1 28 ? -1.380 10.148 1.070 1.00 0.23 336 CYS A N 20
ATOM 33657 C CA . CYS A 1 28 ? -0.528 9.501 0.084 1.00 0.24 336 CYS A CA 20
ATOM 33658 C C . CYS A 1 28 ? 0.104 8.219 0.625 1.00 0.21 336 CYS A C 20
ATOM 33659 O O . CYS A 1 28 ? 0.086 7.953 1.829 1.00 0.28 336 CYS A O 20
ATOM 33667 N N . VAL A 1 29 ? 0.655 7.431 -0.289 1.00 0.22 337 VAL A N 20
ATOM 33668 C CA . VAL A 1 29 ? 1.370 6.207 0.046 1.00 0.21 337 VAL A CA 20
ATOM 33669 C C . VAL A 1 29 ? 2.752 6.245 -0.598 1.00 0.19 337 VAL A C 20
ATOM 33670 O O . VAL A 1 29 ? 2.892 6.029 -1.801 1.00 0.22 337 VAL A O 20
ATOM 33683 N N . MET A 1 30 ? 3.768 6.542 0.194 1.00 0.17 338 MET A N 20
ATOM 33684 C CA . MET A 1 30 ? 5.103 6.759 -0.346 1.00 0.17 338 MET A CA 20
ATOM 33685 C C . MET A 1 30 ? 6.024 5.574 -0.075 1.00 0.16 338 MET A C 20
ATOM 33686 O O . MET A 1 30 ? 6.136 5.101 1.056 1.00 0.20 338 MET A O 20
ATOM 33700 N N . ARG A 1 31 ? 6.671 5.087 -1.125 1.00 0.16 339 ARG A N 20
ATOM 33701 C CA . ARG A 1 31 ? 7.681 4.048 -0.981 1.00 0.17 339 ARG A CA 20
ATOM 33702 C C . ARG A 1 31 ? 9.019 4.672 -0.620 1.00 0.16 339 ARG A C 20
ATOM 33703 O O . ARG A 1 31 ? 9.724 5.193 -1.484 1.00 0.18 339 ARG A O 20
ATOM 33724 N N . VAL A 1 32 ? 9.351 4.637 0.656 1.00 0.18 340 VAL A N 20
ATOM 33725 C CA . VAL A 1 32 ? 10.603 5.187 1.138 1.00 0.22 340 VAL A CA 20
ATOM 33726 C C . VAL A 1 32 ? 11.652 4.087 1.237 1.00 0.24 340 VAL A C 20
ATOM 33727 O O . VAL A 1 32 ? 11.394 3.025 1.799 1.00 0.24 340 VAL A O 20
ATOM 33740 N N . ASP A 1 33 ? 12.819 4.324 0.658 1.00 0.30 341 ASP A N 20
ATOM 33741 C CA . ASP A 1 33 ? 13.900 3.350 0.714 1.00 0.36 341 ASP A CA 20
ATOM 33742 C C . ASP A 1 33 ? 14.330 3.111 2.152 1.00 0.38 341 ASP A C 20
ATOM 33743 O O . ASP A 1 33 ? 14.512 4.056 2.920 1.00 0.41 341 ASP A O 20
ATOM 33752 N N . GLU A 1 34 ? 14.495 1.840 2.497 1.00 0.42 342 GLU A N 20
ATOM 33753 C CA . GLU A 1 34 ? 14.814 1.435 3.860 1.00 0.47 342 GLU A CA 20
ATOM 33754 C C . GLU A 1 34 ? 16.100 2.106 4.333 1.00 0.60 342 GLU A C 20
ATOM 33755 O O . GLU A 1 34 ? 16.156 2.666 5.429 1.00 0.72 342 GLU A O 20
ATOM 33767 N N . LYS A 1 35 ? 17.118 2.082 3.490 1.00 0.69 343 LYS A N 20
ATOM 33768 C CA . LYS A 1 35 ? 18.434 2.559 3.881 1.00 0.87 343 LYS A CA 20
ATOM 33769 C C . LYS A 1 35 ? 18.591 4.059 3.642 1.00 0.79 343 LYS A C 20
ATOM 33770 O O . LYS A 1 35 ? 18.903 4.812 4.565 1.00 0.86 343 LYS A O 20
ATOM 33789 N N . THR A 1 36 ? 18.358 4.493 2.410 1.00 0.73 344 THR A N 20
ATOM 33790 C CA . THR A 1 36 ? 18.675 5.861 2.011 1.00 0.72 344 THR A CA 20
ATOM 33791 C C . THR A 1 36 ? 17.543 6.843 2.337 1.00 0.63 344 THR A C 20
ATOM 33792 O O . THR A 1 36 ? 17.728 8.059 2.247 1.00 0.67 344 THR A O 20
ATOM 33803 N N . LYS A 1 37 ? 16.378 6.310 2.720 1.00 0.55 345 LYS A N 20
ATOM 33804 C CA . LYS A 1 37 ? 15.199 7.129 3.043 1.00 0.52 345 LYS A CA 20
ATOM 33805 C C . LYS A 1 37 ? 14.676 7.871 1.812 1.00 0.53 345 LYS A C 20
ATOM 33806 O O . LYS A 1 37 ? 13.958 8.862 1.933 1.00 0.61 345 LYS A O 20
ATOM 33825 N N . GLU A 1 38 ? 15.015 7.369 0.636 1.00 0.53 346 GLU A N 20
ATOM 33826 C CA . GLU A 1 38 ? 14.596 7.988 -0.615 1.00 0.58 346 GLU A CA 20
ATOM 33827 C C . GLU A 1 38 ? 13.156 7.627 -0.953 1.00 0.44 346 GLU A C 20
ATOM 33828 O O . GLU A 1 38 ? 12.789 6.453 -0.955 1.00 0.42 346 GLU A O 20
ATOM 33840 N N . VAL A 1 39 ? 12.347 8.634 -1.235 1.00 0.39 347 VAL A N 20
ATOM 33841 C CA . VAL A 1 39 ? 10.977 8.408 -1.666 1.00 0.33 347 VAL A CA 20
ATOM 33842 C C . VAL A 1 39 ? 10.970 8.031 -3.142 1.00 0.31 347 VAL A C 20
ATOM 33843 O O . VAL A 1 39 ? 11.037 8.892 -4.021 1.00 0.42 347 VAL A O 20
ATOM 33856 N N . ILE A 1 40 ? 10.917 6.736 -3.403 1.00 0.25 348 ILE A N 20
ATOM 33857 C CA . ILE A 1 40 ? 11.021 6.219 -4.758 1.00 0.26 348 ILE A CA 20
ATOM 33858 C C . ILE A 1 40 ? 9.736 6.459 -5.543 1.00 0.26 348 ILE A C 20
ATOM 33859 O O . ILE A 1 40 ? 9.771 6.852 -6.711 1.00 0.35 348 ILE A O 20
ATOM 33875 N N . GLN A 1 41 ? 8.601 6.234 -4.899 1.00 0.23 349 GLN A N 20
ATOM 33876 C CA . GLN A 1 41 ? 7.318 6.326 -5.580 1.00 0.23 349 GLN A CA 20
ATOM 33877 C C . GLN A 1 41 ? 6.215 6.668 -4.589 1.00 0.22 349 GLN A C 20
ATOM 33878 O O . GLN A 1 41 ? 5.937 5.898 -3.669 1.00 0.29 349 GLN A O 20
ATOM 33892 N N . GLU A 1 42 ? 5.610 7.831 -4.766 1.00 0.23 350 GLU A N 20
ATOM 33893 C CA . GLU A 1 42 ? 4.545 8.287 -3.885 1.00 0.25 350 GLU A CA 20
ATOM 33894 C C . GLU A 1 42 ? 3.192 8.201 -4.584 1.00 0.26 350 GLU A C 20
ATOM 33895 O O . GLU A 1 42 ? 2.950 8.892 -5.574 1.00 0.36 350 GLU A O 20
ATOM 33907 N N . TRP A 1 43 ? 2.329 7.335 -4.079 1.00 0.23 351 TRP A N 20
ATOM 33908 C CA . TRP A 1 43 ? 0.972 7.217 -4.590 1.00 0.26 351 TRP A CA 20
ATOM 33909 C C . TRP A 1 43 ? 0.029 8.103 -3.794 1.00 0.25 351 TRP A C 20
ATOM 33910 O O . TRP A 1 43 ? 0.388 8.608 -2.736 1.00 0.52 351 TRP A O 20
ATOM 33931 N N . SER A 1 44 ? -1.176 8.275 -4.303 1.00 0.31 352 SER A N 20
ATOM 33932 C CA . SER A 1 44 ? -2.211 9.003 -3.591 1.00 0.30 352 SER A CA 20
ATOM 33933 C C . SER A 1 44 ? -3.365 8.056 -3.282 1.00 0.26 352 SER A C 20
ATOM 33934 O O . SER A 1 44 ? -3.623 7.126 -4.047 1.00 0.28 352 SER A O 20
ATOM 33942 N N . LEU A 1 45 ? -4.053 8.287 -2.167 1.00 0.25 353 LEU A N 20
ATOM 33943 C CA . LEU A 1 45 ? -5.186 7.449 -1.777 1.00 0.24 353 LEU A CA 20
ATOM 33944 C C . LEU A 1 45 ? -6.283 7.516 -2.834 1.00 0.23 353 LEU A C 20
ATOM 33945 O O . LEU A 1 45 ? -7.064 6.581 -3.007 1.00 0.23 353 LEU A O 20
ATOM 33961 N N . THR A 1 46 ? -6.316 8.633 -3.539 1.00 0.26 354 THR A N 20
ATOM 33962 C CA . THR A 1 46 ? -7.283 8.874 -4.595 1.00 0.28 354 THR A CA 20
ATOM 33963 C C . THR A 1 46 ? -6.972 8.053 -5.850 1.00 0.28 354 THR A C 20
ATOM 33964 O O . THR A 1 46 ? -7.828 7.872 -6.715 1.00 0.35 354 THR A O 20
ATOM 33975 N N . ASN A 1 47 ? -5.744 7.561 -5.953 1.00 0.26 355 ASN A N 20
ATOM 33976 C CA . ASN A 1 47 ? -5.318 6.844 -7.152 1.00 0.30 355 ASN A CA 20
ATOM 33977 C C . ASN A 1 47 ? -5.396 5.345 -6.928 1.00 0.28 355 ASN A C 20
ATOM 33978 O O . ASN A 1 47 ? -5.098 4.548 -7.819 1.00 0.33 355 ASN A O 20
ATOM 33989 N N . ILE A 1 48 ? -5.802 4.976 -5.727 1.00 0.26 356 ILE A N 20
ATOM 33990 C CA . ILE A 1 48 ? -5.963 3.584 -5.350 1.00 0.28 356 ILE A CA 20
ATOM 33991 C C . ILE A 1 48 ? -7.364 3.110 -5.723 1.00 0.28 356 ILE A C 20
ATOM 33992 O O . ILE A 1 48 ? -8.292 3.912 -5.767 1.00 0.38 356 ILE A O 20
ATOM 34008 N N . LYS A 1 49 ? -7.513 1.828 -6.030 1.00 0.26 357 LYS A N 20
ATOM 34009 C CA . LYS A 1 49 ? -8.838 1.259 -6.222 1.00 0.30 357 LYS A CA 20
ATOM 34010 C C . LYS A 1 49 ? -9.155 0.262 -5.116 1.00 0.31 357 LYS A C 20
ATOM 34011 O O . LYS A 1 49 ? -10.151 0.396 -4.406 1.00 0.45 357 LYS A O 20
ATOM 34030 N N . ARG A 1 50 ? -8.301 -0.734 -4.971 1.00 0.26 358 ARG A N 20
ATOM 34031 C CA . ARG A 1 50 ? -8.527 -1.789 -4.002 1.00 0.29 358 ARG A CA 20
ATOM 34032 C C . ARG A 1 50 ? -7.215 -2.243 -3.397 1.00 0.28 358 ARG A C 20
ATOM 34033 O O . ARG A 1 50 ? -6.164 -2.176 -4.039 1.00 0.35 358 ARG A O 20
ATOM 34054 N N . TRP A 1 51 ? -7.275 -2.686 -2.157 1.00 0.25 359 TRP A N 20
ATOM 34055 C CA . TRP A 1 51 ? -6.108 -3.220 -1.491 1.00 0.27 359 TRP A CA 20
ATOM 34056 C C . TRP A 1 51 ? -6.443 -4.534 -0.800 1.00 0.28 359 TRP A C 20
ATOM 34057 O O . TRP A 1 51 ? -7.508 -4.682 -0.200 1.00 0.36 359 TRP A O 20
ATOM 34078 N N . ALA A 1 52 ? -5.537 -5.491 -0.926 1.00 0.25 360 ALA A N 20
ATOM 34079 C CA . ALA A 1 52 ? -5.707 -6.802 -0.326 1.00 0.27 360 ALA A CA 20
ATOM 34080 C C . ALA A 1 52 ? -4.877 -6.918 0.934 1.00 0.25 360 ALA A C 20
ATOM 34081 O O . ALA A 1 52 ? -3.647 -6.849 0.894 1.00 0.31 360 ALA A O 20
ATOM 34088 N N . ALA A 1 53 ? -5.560 -7.078 2.052 1.00 0.26 361 ALA A N 20
ATOM 34089 C CA . ALA A 1 53 ? -4.902 -7.183 3.336 1.00 0.27 361 ALA A CA 20
ATOM 34090 C C . ALA A 1 53 ? -4.909 -8.618 3.830 1.00 0.25 361 ALA A C 20
ATOM 34091 O O . ALA A 1 53 ? -5.959 -9.260 3.893 1.00 0.38 361 ALA A O 20
ATOM 34098 N N . SER A 1 54 ? -3.733 -9.126 4.148 1.00 0.32 362 SER A N 20
ATOM 34099 C CA . SER A 1 54 ? -3.609 -10.448 4.729 1.00 0.40 362 SER A CA 20
ATOM 34100 C C . SER A 1 54 ? -2.505 -10.435 5.779 1.00 0.42 362 SER A C 20
ATOM 34101 O O . SER A 1 54 ? -1.648 -9.550 5.764 1.00 0.44 362 SER A O 20
ATOM 34109 N N . PRO A 1 55 ? -2.509 -11.397 6.711 1.00 0.46 363 PRO A N 20
ATOM 34110 C CA . PRO A 1 55 ? -1.448 -11.523 7.714 1.00 0.48 363 PRO A CA 20
ATOM 34111 C C . PRO A 1 55 ? -0.157 -12.084 7.120 1.00 0.45 363 PRO A C 20
ATOM 34112 O O . PRO A 1 55 ? 0.808 -12.348 7.838 1.00 0.66 363 PRO A O 20
ATOM 34123 N N . LYS A 1 56 ? -0.149 -12.269 5.807 1.00 0.44 364 LYS A N 20
ATOM 34124 C CA . LYS A 1 56 ? 1.009 -12.815 5.117 1.00 0.44 364 LYS A CA 20
ATOM 34125 C C . LYS A 1 56 ? 1.629 -11.770 4.186 1.00 0.37 364 LYS A C 20
ATOM 34126 O O . LYS A 1 56 ? 2.853 -11.667 4.087 1.00 0.40 364 LYS A O 20
ATOM 34145 N N . SER A 1 57 ? 0.779 -10.968 3.547 1.00 0.35 365 SER A N 20
ATOM 34146 C CA . SER A 1 57 ? 1.232 -9.976 2.578 1.00 0.34 365 SER A CA 20
ATOM 34147 C C . SER A 1 57 ? 0.206 -8.852 2.413 1.00 0.32 365 SER A C 20
ATOM 34148 O O . SER A 1 57 ? -0.872 -8.880 3.009 1.00 0.52 365 SER A O 20
ATOM 34156 N N . PHE A 1 58 ? 0.556 -7.865 1.601 1.00 0.19 366 PHE A N 20
ATOM 34157 C CA . PHE A 1 58 ? -0.339 -6.765 1.282 1.00 0.16 366 PHE A CA 20
ATOM 34158 C C . PHE A 1 58 ? -0.271 -6.483 -0.217 1.00 0.16 366 PHE A C 20
ATOM 34159 O O . PHE A 1 58 ? 0.806 -6.521 -0.808 1.00 0.28 366 PHE A O 20
ATOM 34176 N N . THR A 1 59 ? -1.414 -6.226 -0.835 1.00 0.17 367 THR A N 20
ATOM 34177 C CA . THR A 1 59 ? -1.468 -6.018 -2.277 1.00 0.19 367 THR A CA 20
ATOM 34178 C C . THR A 1 59 ? -2.261 -4.763 -2.637 1.00 0.19 367 THR A C 20
ATOM 34179 O O . THR A 1 59 ? -3.443 -4.659 -2.329 1.00 0.27 367 THR A O 20
ATOM 34190 N N . LEU A 1 60 ? -1.603 -3.814 -3.285 1.00 0.20 368 LEU A N 20
ATOM 34191 C CA . LEU A 1 60 ? -2.272 -2.612 -3.768 1.00 0.22 368 LEU A CA 20
ATOM 34192 C C . LEU A 1 60 ? -2.613 -2.741 -5.249 1.00 0.23 368 LEU A C 20
ATOM 34193 O O . LEU A 1 60 ? -1.801 -3.226 -6.038 1.00 0.33 368 LEU A O 20
ATOM 34209 N N . ASP A 1 61 ? -3.821 -2.331 -5.611 1.00 0.21 369 ASP A N 20
ATOM 34210 C CA . ASP A 1 61 ? -4.227 -2.263 -7.011 1.00 0.24 369 ASP A CA 20
ATOM 34211 C C . ASP A 1 61 ? -4.670 -0.849 -7.354 1.00 0.21 369 ASP A C 20
ATOM 34212 O O . ASP A 1 61 ? -5.447 -0.232 -6.618 1.00 0.22 369 ASP A O 20
ATOM 34221 N N . PHE A 1 62 ? -4.170 -0.340 -8.469 1.00 0.25 370 PHE A N 20
ATOM 34222 C CA . PHE A 1 62 ? -4.434 1.033 -8.869 1.00 0.26 370 PHE A CA 20
ATOM 34223 C C . PHE A 1 62 ? -5.231 1.072 -10.163 1.00 0.31 370 PHE A C 20
ATOM 34224 O O . PHE A 1 62 ? -5.450 2.142 -10.736 1.00 0.35 370 PHE A O 20
ATOM 34241 N N . GLY A 1 63 ? -5.652 -0.102 -10.620 1.00 0.40 371 GLY A N 20
ATOM 34242 C CA . GLY A 1 63 ? -6.506 -0.197 -11.788 1.00 0.50 371 GLY A CA 20
ATOM 34243 C C . GLY A 1 63 ? -5.886 0.384 -13.044 1.00 0.49 371 GLY A C 20
ATOM 34244 O O . GLY A 1 63 ? -4.990 -0.214 -13.641 1.00 0.58 371 GLY A O 20
ATOM 34248 N N . ASP A 1 64 ? -6.354 1.561 -13.432 1.00 0.49 372 ASP A N 20
ATOM 34249 C CA . ASP A 1 64 ? -5.960 2.175 -14.694 1.00 0.56 372 ASP A CA 20
ATOM 34250 C C . ASP A 1 64 ? -4.839 3.184 -14.502 1.00 0.55 372 ASP A C 20
ATOM 34251 O O . ASP A 1 64 ? -4.482 3.906 -15.433 1.00 0.72 372 ASP A O 20
ATOM 34260 N N . TYR A 1 65 ? -4.273 3.226 -13.307 1.00 0.52 373 TYR A N 20
ATOM 34261 C CA . TYR A 1 65 ? -3.208 4.175 -13.017 1.00 0.51 373 TYR A CA 20
ATOM 34262 C C . TYR A 1 65 ? -1.860 3.597 -13.439 1.00 0.52 373 TYR A C 20
ATOM 34263 O O . TYR A 1 65 ? -0.934 4.335 -13.783 1.00 0.60 373 TYR A O 20
ATOM 34281 N N . GLN A 1 66 ? -1.762 2.274 -13.427 1.00 0.53 374 GLN A N 20
ATOM 34282 C CA . GLN A 1 66 ? -0.556 1.580 -13.860 1.00 0.59 374 GLN A CA 20
ATOM 34283 C C . GLN A 1 66 ? -0.833 0.092 -14.006 1.00 0.60 374 GLN A C 20
ATOM 34284 O O . GLN A 1 66 ? -1.820 -0.414 -13.472 1.00 0.59 374 GLN A O 20
ATOM 34298 N N . ASP A 1 67 ? 0.030 -0.600 -14.733 1.00 0.74 375 ASP A N 20
ATOM 34299 C CA . ASP A 1 67 ? -0.127 -2.032 -14.937 1.00 0.78 375 ASP A CA 20
ATOM 34300 C C . ASP A 1 67 ? 0.498 -2.820 -13.796 1.00 0.64 375 ASP A C 20
ATOM 34301 O O . ASP A 1 67 ? 1.601 -2.506 -13.341 1.00 0.73 375 ASP A O 20
ATOM 34310 N N . GLY A 1 68 ? -0.216 -3.833 -13.336 1.00 0.57 376 GLY A N 20
ATOM 34311 C CA . GLY A 1 68 ? 0.312 -4.706 -12.313 1.00 0.53 376 GLY A CA 20
ATOM 34312 C C . GLY A 1 68 ? -0.118 -4.295 -10.926 1.00 0.52 376 GLY A C 20
ATOM 34313 O O . GLY A 1 68 ? -0.628 -3.191 -10.723 1.00 0.70 376 GLY A O 20
ATOM 34317 N N . TYR A 1 69 ? 0.075 -5.186 -9.972 1.00 0.46 377 TYR A N 20
ATOM 34318 C CA . TYR A 1 69 ? -0.251 -4.897 -8.589 1.00 0.46 377 TYR A CA 20
ATOM 34319 C C . TYR A 1 69 ? 0.982 -4.403 -7.853 1.00 0.37 377 TYR A C 20
ATOM 34320 O O . TYR A 1 69 ? 2.079 -4.342 -8.413 1.00 0.38 377 TYR A O 20
ATOM 34338 N N . TYR A 1 70 ? 0.794 -4.057 -6.597 1.00 0.32 378 TYR A N 20
ATOM 34339 C CA . TYR A 1 70 ? 1.902 -3.805 -5.702 1.00 0.29 378 TYR A CA 20
ATOM 34340 C C . TYR A 1 70 ? 1.782 -4.740 -4.507 1.00 0.24 378 TYR A C 20
ATOM 34341 O O . TYR A 1 70 ? 1.153 -4.408 -3.500 1.00 0.26 378 TYR A O 20
ATOM 34359 N N . SER A 1 71 ? 2.327 -5.936 -4.657 1.00 0.26 379 SER A N 20
ATOM 34360 C CA . SER A 1 71 ? 2.251 -6.940 -3.617 1.00 0.27 379 SER A CA 20
ATOM 34361 C C . SER A 1 71 ? 3.555 -7.015 -2.835 1.00 0.24 379 SER A C 20
ATOM 34362 O O . SER A 1 71 ? 4.617 -7.322 -3.384 1.00 0.29 379 SER A O 20
ATOM 34370 N N . VAL A 1 72 ? 3.462 -6.731 -1.550 1.00 0.22 380 VAL A N 20
ATOM 34371 C CA . VAL A 1 72 ? 4.608 -6.781 -0.667 1.00 0.24 380 VAL A CA 20
ATOM 34372 C C . VAL A 1 72 ? 4.360 -7.769 0.456 1.00 0.23 380 VAL A C 20
ATOM 34373 O O . VAL A 1 72 ? 3.230 -7.921 0.924 1.00 0.30 380 VAL A O 20
ATOM 34386 N N . GLN A 1 73 ? 5.408 -8.447 0.872 1.00 0.22 381 GLN A N 20
ATOM 34387 C CA . GLN A 1 73 ? 5.303 -9.402 1.955 1.00 0.24 381 GLN A CA 20
ATOM 34388 C C . GLN A 1 73 ? 5.370 -8.678 3.291 1.00 0.24 381 GLN A C 20
ATOM 34389 O O . GLN A 1 73 ? 6.341 -7.974 3.578 1.00 0.32 381 GLN A O 20
ATOM 34403 N N . THR A 1 74 ? 4.324 -8.833 4.088 1.00 0.21 382 THR A N 20
ATOM 34404 C CA . THR A 1 74 ? 4.236 -8.169 5.376 1.00 0.26 382 THR A CA 20
ATOM 34405 C C . THR A 1 74 ? 3.113 -8.764 6.217 1.00 0.25 382 THR A C 20
ATOM 34406 O O . THR A 1 74 ? 2.005 -8.994 5.729 1.00 0.30 382 THR A O 20
ATOM 34417 N N . THR A 1 75 ? 3.412 -9.022 7.479 1.00 0.31 383 THR A N 20
ATOM 34418 C CA . THR A 1 75 ? 2.415 -9.512 8.414 1.00 0.37 383 THR A CA 20
ATOM 34419 C C . THR A 1 75 ? 1.568 -8.354 8.930 1.00 0.36 383 THR A C 20
ATOM 34420 O O . THR A 1 75 ? 0.487 -8.546 9.492 1.00 0.46 383 THR A O 20
ATOM 34431 N N . GLU A 1 76 ? 2.062 -7.145 8.692 1.00 0.31 384 GLU A N 20
ATOM 34432 C CA . GLU A 1 76 ? 1.418 -5.929 9.161 1.00 0.35 384 GLU A CA 20
ATOM 34433 C C . GLU A 1 76 ? 0.548 -5.334 8.056 1.00 0.28 384 GLU A C 20
ATOM 34434 O O . GLU A 1 76 ? 0.105 -4.188 8.147 1.00 0.27 384 GLU A O 20
ATOM 34446 N N . GLY A 1 77 ? 0.298 -6.132 7.017 1.00 0.27 385 GLY A N 20
ATOM 34447 C CA . GLY A 1 77 ? -0.486 -5.678 5.879 1.00 0.27 385 GLY A CA 20
ATOM 34448 C C . GLY A 1 77 ? -1.870 -5.200 6.269 1.00 0.26 385 GLY A C 20
ATOM 34449 O O . GLY A 1 77 ? -2.375 -4.219 5.716 1.00 0.27 385 GLY A O 20
ATOM 34453 N N . GLU A 1 78 ? -2.485 -5.886 7.223 1.00 0.30 386 GLU A N 20
ATOM 34454 C CA . GLU A 1 78 ? -3.806 -5.505 7.708 1.00 0.35 386 GLU A CA 20
ATOM 34455 C C . GLU A 1 78 ? -3.763 -4.127 8.363 1.00 0.31 386 GLU A C 20
ATOM 34456 O O . GLU A 1 78 ? -4.676 -3.318 8.190 1.00 0.36 386 GLU A O 20
ATOM 34468 N N . GLN A 1 79 ? -2.684 -3.860 9.092 1.00 0.29 387 GLN A N 20
ATOM 34469 C CA . GLN A 1 79 ? -2.495 -2.567 9.743 1.00 0.30 387 GLN A CA 20
ATOM 34470 C C . GLN A 1 79 ? -2.438 -1.459 8.699 1.00 0.27 387 GLN A C 20
ATOM 34471 O O . GLN A 1 79 ? -3.026 -0.390 8.877 1.00 0.31 387 GLN A O 20
ATOM 34485 N N . ILE A 1 80 ? -1.738 -1.734 7.605 1.00 0.24 388 ILE A N 20
ATOM 34486 C CA . ILE A 1 80 ? -1.635 -0.794 6.496 1.00 0.23 388 ILE A CA 20
ATOM 34487 C C . ILE A 1 80 ? -3.018 -0.505 5.920 1.00 0.22 388 ILE A C 20
ATOM 34488 O O . ILE A 1 80 ? -3.417 0.652 5.770 1.00 0.22 388 ILE A O 20
ATOM 34504 N N . ALA A 1 81 ? -3.748 -1.574 5.622 1.00 0.22 389 ALA A N 20
ATOM 34505 C CA . ALA A 1 81 ? -5.077 -1.470 5.036 1.00 0.24 389 ALA A CA 20
ATOM 34506 C C . ALA A 1 81 ? -6.026 -0.676 5.927 1.00 0.22 389 ALA A C 20
ATOM 34507 O O . ALA A 1 81 ? -6.751 0.202 5.456 1.00 0.23 389 ALA A O 20
ATOM 34514 N N . GLN A 1 82 ? -6.009 -0.987 7.217 1.00 0.22 390 GLN A N 20
ATOM 34515 C CA . GLN A 1 82 ? -6.895 -0.342 8.177 1.00 0.25 390 GLN A CA 20
ATOM 34516 C C . GLN A 1 82 ? -6.575 1.145 8.288 1.00 0.21 390 GLN A C 20
ATOM 34517 O O . GLN A 1 82 ? -7.466 1.974 8.483 1.00 0.23 390 GLN A O 20
ATOM 34531 N N . LEU A 1 83 ? -5.301 1.480 8.151 1.00 0.21 391 LEU A N 20
ATOM 34532 C CA . LEU A 1 83 ? -4.863 2.864 8.250 1.00 0.22 391 LEU A CA 20
ATOM 34533 C C . LEU A 1 83 ? -5.313 3.652 7.023 1.00 0.20 391 LEU A C 20
ATOM 34534 O O . LEU A 1 83 ? -5.839 4.761 7.146 1.00 0.22 391 LEU A O 20
ATOM 34550 N N . ILE A 1 84 ? -5.118 3.067 5.844 1.00 0.18 392 ILE A N 20
ATOM 34551 C CA . ILE A 1 84 ? -5.562 3.682 4.597 1.00 0.17 392 ILE A CA 20
ATOM 34552 C C . ILE A 1 84 ? -7.070 3.910 4.629 1.00 0.17 392 ILE A C 20
ATOM 34553 O O . ILE A 1 84 ? -7.552 5.011 4.358 1.00 0.19 392 ILE A O 20
ATOM 34569 N N . ALA A 1 85 ? -7.806 2.866 4.997 1.00 0.18 393 ALA A N 20
ATOM 34570 C CA . ALA A 1 85 ? -9.258 2.940 5.076 1.00 0.21 393 ALA A CA 20
ATOM 34571 C C . ALA A 1 85 ? -9.699 3.967 6.115 1.00 0.23 393 ALA A C 20
ATOM 34572 O O . ALA A 1 85 ? -10.756 4.582 5.978 1.00 0.29 393 ALA A O 20
ATOM 34579 N N . GLY A 1 86 ? -8.883 4.151 7.146 1.00 0.23 394 GLY A N 20
ATOM 34580 C CA . GLY A 1 86 ? -9.197 5.106 8.190 1.00 0.27 394 GLY A CA 20
ATOM 34581 C C . GLY A 1 86 ? -9.128 6.539 7.702 1.00 0.28 394 GLY A C 20
ATOM 34582 O O . GLY A 1 86 ? -10.057 7.322 7.917 1.00 0.35 394 GLY A O 20
ATOM 34586 N N . TYR A 1 87 ? -8.038 6.885 7.029 1.00 0.27 395 TYR A N 20
ATOM 34587 C CA . TYR A 1 87 ? -7.863 8.238 6.514 1.00 0.30 395 TYR A CA 20
ATOM 34588 C C . TYR A 1 87 ? -8.803 8.501 5.343 1.00 0.30 395 TYR A C 20
ATOM 34589 O O . TYR A 1 87 ? -9.307 9.612 5.178 1.00 0.36 395 TYR A O 20
ATOM 34607 N N . ILE A 1 88 ? -9.044 7.471 4.545 1.00 0.27 396 ILE A N 20
ATOM 34608 C CA . ILE A 1 88 ? -9.992 7.557 3.441 1.00 0.31 396 ILE A CA 20
ATOM 34609 C C . ILE A 1 88 ? -11.407 7.788 3.961 1.00 0.37 396 ILE A C 20
ATOM 34610 O O . ILE A 1 88 ? -12.181 8.541 3.371 1.00 0.45 396 ILE A O 20
ATOM 34626 N N . ASP A 1 89 ? -11.719 7.170 5.094 1.00 0.38 397 ASP A N 20
ATOM 34627 C CA . ASP A 1 89 ? -13.024 7.325 5.734 1.00 0.47 397 ASP A CA 20
ATOM 34628 C C . ASP A 1 89 ? -13.295 8.789 6.079 1.00 0.51 397 ASP A C 20
ATOM 34629 O O . ASP A 1 89 ? -14.437 9.242 6.056 1.00 0.63 397 ASP A O 20
ATOM 34638 N N . ILE A 1 90 ? -12.232 9.524 6.378 1.00 0.47 398 ILE A N 20
ATOM 34639 C CA . ILE A 1 90 ? -12.340 10.941 6.716 1.00 0.53 398 ILE A CA 20
ATOM 34640 C C . ILE A 1 90 ? -12.733 11.767 5.489 1.00 0.55 398 ILE A C 20
ATOM 34641 O O . ILE A 1 90 ? -13.523 12.709 5.581 1.00 0.65 398 ILE A O 20
ATOM 34657 N N . ILE A 1 91 ? -12.189 11.389 4.338 1.00 0.50 399 ILE A N 20
ATOM 34658 C CA . ILE A 1 91 ? -12.423 12.115 3.092 1.00 0.52 399 ILE A CA 20
ATOM 34659 C C . ILE A 1 91 ? -13.829 11.838 2.557 1.00 0.59 399 ILE A C 20
ATOM 34660 O O . ILE A 1 91 ? -14.380 12.614 1.775 1.00 0.72 399 ILE A O 20
ATOM 34676 N N . LEU A 1 92 ? -14.410 10.735 3.000 1.00 0.59 400 LEU A N 20
ATOM 34677 C CA . LEU A 1 92 ? -15.707 10.301 2.507 1.00 0.73 400 LEU A CA 20
ATOM 34678 C C . LEU A 1 92 ? -16.844 10.943 3.289 1.00 0.90 400 LEU A C 20
ATOM 34679 O O . LEU A 1 92 ? -17.430 11.922 2.784 1.00 1.31 400 LEU A O 20
ATOM 34696 N N . GLY B 2 1 ? -26.886 -14.988 -0.824 1.00 12.98 367 GLY B N 20
ATOM 34697 C CA . GLY B 2 1 ? -26.650 -13.566 -1.160 1.00 12.67 367 GLY B CA 20
ATOM 34698 C C . GLY B 2 1 ? -25.631 -13.413 -2.267 1.00 12.18 367 GLY B C 20
ATOM 34699 O O . GLY B 2 1 ? -25.966 -13.522 -3.448 1.00 12.32 367 GLY B O 20
ATOM 34705 N N . ARG B 2 2 ? -24.386 -13.175 -1.889 1.00 11.83 368 ARG B N 20
ATOM 34706 C CA . ARG B 2 2 ? -23.307 -12.988 -2.849 1.00 11.57 368 ARG B CA 20
ATOM 34707 C C . ARG B 2 2 ? -21.986 -13.434 -2.241 1.00 10.70 368 ARG B C 20
ATOM 34708 O O . ARG B 2 2 ? -21.939 -13.872 -1.091 1.00 10.61 368 ARG B O 20
ATOM 34729 N N . SER B 2 3 ? -20.916 -13.321 -3.005 1.00 10.27 369 SER B N 20
ATOM 34730 C CA . SER B 2 3 ? -19.593 -13.635 -2.495 1.00 9.63 369 SER B CA 20
ATOM 34731 C C . SER B 2 3 ? -18.896 -12.348 -2.088 1.00 8.81 369 SER B C 20
ATOM 34732 O O . SER B 2 3 ? -18.314 -11.663 -2.925 1.00 8.90 369 SER B O 20
ATOM 34740 N N . LYS B 2 4 ? -18.999 -11.994 -0.813 1.00 8.27 370 LYS B N 20
ATOM 34741 C CA . LYS B 2 4 ? -18.380 -10.771 -0.325 1.00 7.62 370 LYS B CA 20
ATOM 34742 C C . LYS B 2 4 ? -16.867 -10.861 -0.488 1.00 6.77 370 LYS B C 20
ATOM 34743 O O . LYS B 2 4 ? -16.276 -11.920 -0.256 1.00 6.67 370 LYS B O 20
ATOM 34762 N N . GLU B 2 5 ? -16.266 -9.750 -0.895 1.00 6.50 371 GLU B N 20
ATOM 34763 C CA . GLU B 2 5 ? -14.856 -9.698 -1.277 1.00 6.00 371 GLU B CA 20
ATOM 34764 C C . GLU B 2 5 ? -13.956 -10.425 -0.282 1.00 4.98 371 GLU B C 20
ATOM 34765 O O . GLU B 2 5 ? -13.306 -11.407 -0.641 1.00 4.97 371 GLU B O 20
ATOM 34777 N N . SER B 2 6 ? -13.955 -9.952 0.961 1.00 4.53 372 SER B N 20
ATOM 34778 C CA . SER B 2 6 ? -13.128 -10.526 2.033 1.00 3.82 372 SER B CA 20
ATOM 34779 C C . SER B 2 6 ? -11.641 -10.462 1.684 1.00 2.91 372 SER B C 20
ATOM 34780 O O . SER B 2 6 ? -11.136 -11.248 0.883 1.00 3.19 372 SER B O 20
ATOM 34788 N N . GLY B 2 7 ? -10.947 -9.523 2.292 1.00 2.37 373 GLY B N 20
ATOM 34789 C CA . GLY B 2 7 ? -9.546 -9.320 1.981 1.00 1.94 373 GLY B CA 20
ATOM 34790 C C . GLY B 2 7 ? -9.361 -8.184 1.003 1.00 1.44 373 GLY B C 20
ATOM 34791 O O . GLY B 2 7 ? -8.433 -7.386 1.126 1.00 2.02 373 GLY B O 20
ATOM 34795 N N . TRP B 2 8 ? -10.262 -8.119 0.034 1.00 1.08 374 TRP B N 20
ATOM 34796 C CA . TRP B 2 8 ? -10.265 -7.058 -0.958 1.00 0.61 374 TRP B CA 20
ATOM 34797 C C . TRP B 2 8 ? -11.152 -5.920 -0.495 1.00 0.55 374 TRP B C 20
ATOM 34798 O O . TRP B 2 8 ? -12.340 -6.105 -0.231 1.00 0.90 374 TRP B O 20
ATOM 34819 N N . VAL B 2 9 ? -10.561 -4.747 -0.376 1.00 0.40 375 VAL B N 20
ATOM 34820 C CA . VAL B 2 9 ? -11.284 -3.583 0.102 1.00 0.38 375 VAL B CA 20
ATOM 34821 C C . VAL B 2 9 ? -11.421 -2.552 -1.011 1.00 0.44 375 VAL B C 20
ATOM 34822 O O . VAL B 2 9 ? -10.430 -1.968 -1.452 1.00 0.53 375 VAL B O 20
ATOM 34835 N N . GLU B 2 10 ? -12.650 -2.359 -1.467 1.00 0.51 376 GLU B N 20
ATOM 34836 C CA . GLU B 2 10 ? -12.946 -1.386 -2.511 1.00 0.63 376 GLU B CA 20
ATOM 34837 C C . GLU B 2 10 ? -13.026 0.009 -1.912 1.00 0.52 376 GLU B C 20
ATOM 34838 O O . GLU B 2 10 ? -13.570 0.190 -0.818 1.00 0.61 376 GLU B O 20
ATOM 34850 N N . ASN B 2 11 ? -12.479 0.985 -2.614 1.00 0.54 377 ASN B N 20
ATOM 34851 C CA . ASN B 2 11 ? -12.543 2.363 -2.159 1.00 0.58 377 ASN B CA 20
ATOM 34852 C C . ASN B 2 11 ? -13.636 3.116 -2.899 1.00 0.50 377 ASN B C 20
ATOM 34853 O O . ASN B 2 11 ? -14.237 2.594 -3.841 1.00 0.65 377 ASN B O 20
ATOM 34864 N N . GLU B 2 12 ? -13.902 4.339 -2.467 1.00 0.43 378 GLU B N 20
ATOM 34865 C CA . GLU B 2 12 ? -14.881 5.170 -3.142 1.00 0.51 378 GLU B CA 20
ATOM 34866 C C . GLU B 2 12 ? -14.306 6.534 -3.510 1.00 0.44 378 GLU B C 20
ATOM 34867 O O . GLU B 2 12 ? -15.049 7.497 -3.699 1.00 0.53 378 GLU B O 20
ATOM 34879 N N . ILE B 2 13 ? -12.988 6.609 -3.636 1.00 0.36 379 ILE B N 20
ATOM 34880 C CA . ILE B 2 13 ? -12.346 7.827 -4.137 1.00 0.38 379 ILE B CA 20
ATOM 34881 C C . ILE B 2 13 ? -11.361 7.497 -5.249 1.00 0.48 379 ILE B C 20
ATOM 34882 O O . ILE B 2 13 ? -10.312 8.123 -5.369 1.00 1.17 379 ILE B O 20
ATOM 34898 N N . TYR B 2 14 ? -11.721 6.534 -6.074 1.00 0.45 380 TYR B N 20
ATOM 34899 C CA . TYR B 2 14 ? -10.843 6.088 -7.150 1.00 0.42 380 TYR B CA 20
ATOM 34900 C C . TYR B 2 14 ? -10.975 6.989 -8.371 1.00 0.46 380 TYR B C 20
ATOM 34901 O O . TYR B 2 14 ? -12.041 7.074 -8.988 1.00 0.58 380 TYR B O 20
ATOM 34919 N N . TYR B 2 15 ? -9.891 7.670 -8.701 1.00 0.55 381 TYR B N 20
ATOM 34920 C CA . TYR B 2 15 ? -9.836 8.521 -9.860 1.00 0.70 381 TYR B CA 20
ATOM 34921 C C . TYR B 2 15 ? -9.337 7.737 -11.071 1.00 0.79 381 TYR B C 20
ATOM 34922 O O . TYR B 2 15 ? -8.113 7.521 -11.182 1.00 1.31 381 TYR B O 20
#

Solvent-accessible surface area: 6789 Å² total; per-residue (Å²): 80,148,30,78,20,97,0,85,2,104,91,164,86,106,134,142,45,16,47,16,25,0,0,0,8,126,102,16,0,22,28,10,14,53,151,82,118,109,84,97,70,94,4,48,3,41,12,0,89,52,3,12,23,46,113,129,33,0,24,0,2,0,14,140,114,56,152,47,121,18,67,3,67,12,119,55,0,128,99,0,7,134,48,0,39,33,41,4,101,128,89,126,135,222,81,84,161,102,33,96,61,79,19,142,22,65,188

Nearest PDB structures (foldseek):
  2k00-assembly1_A  TM=9.758E-01  e=3.160E-15  unclassified
  8t0a-assembly1_A  TM=9.799E-01  e=1.149E-14  Mus musculus
  4f7g-assembly1_A  TM=9.565E-01  e=1.799E-14  Mus musculus
  8fso-assembly1_A  TM=9.657E-01  e=2.818E-14  Mus musculus
  2h7e-assembly1_A  TM=9.495E-01  e=3.335E-14  Gallus gallus

Foldseek 3Di:
DFQWDFWFFQDPPDRGTATWTFTDDLFWTFTARPPPRDGPDIGTLVQWDDKDADLFWIWTDRDPPDDDIGITGHNCNVVRVVSSVVSVVVVD/DDDDPPPDDDDDPDD

GO terms:
  GO:0001726 ruffle (C, IDA)
  GO:0005925 focal adhesion (C, IDA)
  GO:0005829 cytosol (C, TAS)
  GO:0005515 protein binding (F, IPI)

Secondary structure (DSSP, 8-state):
---EEEEEE--SSSSSPEEEEEEE-SSEEEEEETTT--EEEEEEGGG--EEEE-SSEEEEE-GGGSSS-EEEE-TTHHHHHHHHHHHHHHH-/-----SSEEE-S---

CATH classification: 2.30.29.30

Radius of gyration: 13.37 Å; Cα contacts (8 Å, |Δi|>4): 219; chains: 2; bounding box: 40×27×26 Å

Organism: Gallus gallus (NCBI:txid9031)

InterPro domains:
  IPR000299 FERM domain [PS50057] (86-403)
  IPR002404 IRS-type PTB domain [PF02174] (313-400)
  IPR002558 I/LWEQ domain [PF01608] (2385-2529)
  IPR002558 I/LWEQ domain [PS50945] (2292-2531)
  IPR002558 I/LWEQ domain [SM00307] (2335-2531)
  IPR011993 PH-like domain superfamily [G3DSA:2.30.29.30] (308-405)
  IPR014352 FERM/acyl-CoA-binding protein superfamily [G3DSA:1.20.80.10] (198-307)
  IPR015009 Vinculin-binding site-containing domain [PF08913] (1848-1972)
  IPR015224 Talin, central [PF09141] (491-652)
  IPR018979 FERM, N-terminal [PF09379] (90-130)
  IPR019747 FERM conserved site [PS00660] (173-201)
  IPR019747 FERM conserved site [PS00661] (283-312)
  IPR019748 FERM central domain [cd14473] (211-305)
  IPR019749 Band 4.1 domain [SM00295] (82-313)
  IPR029071 Ubiquitin-like domain superfamily [SSF54236] (79-136)
  IPR032425 Talin, N-terminal F0 domain [PF16511] (4-83)
  IPR035963 FERM superfamily, second domain [SSF47031] (195-308)
  IPR035964 I/LWEQ domain superfamily [SSF109885] (658-782)
  IPR035964 I/LWEQ domain superfamily [SSF109885] (752-888)
  IPR035964 I/LWEQ domain superfamily [SSF109885] (1420-1554)